Protein AF-0000000083947330 (afdb_homodimer)

Structure (mmCIF, N/CA/C/O backbone):
data_AF-0000000083947330-model_v1
#
loop_
_entity.id
_entity.type
_entity.pdbx_description
1 polymer Beta-D-glucuronidase
#
loop_
_atom_site.group_PDB
_atom_site.id
_atom_site.type_symbol
_atom_site.label_atom_id
_atom_site.label_alt_id
_atom_site.label_comp_id
_atom_site.label_asym_id
_atom_site.label_entity_id
_atom_site.label_seq_id
_atom_site.pdbx_PDB_ins_code
_atom_site.Cartn_x
_atom_site.Cartn_y
_atom_site.Cartn_z
_atom_site.occupancy
_atom_site.B_iso_or_equiv
_atom_site.auth_seq_id
_atom_site.auth_comp_id
_atom_site.auth_asym_id
_atom_site.auth_atom_id
_atom_site.pdbx_PDB_model_num
ATOM 1 N N . MET A 1 1 ? -3.326 -60.688 24.797 1 18.84 1 MET A N 1
ATOM 2 C CA . MET A 1 1 ? -1.908 -60.75 25.125 1 18.84 1 MET A CA 1
ATOM 3 C C . MET A 1 1 ? -1.189 -59.469 24.734 1 18.84 1 MET A C 1
ATOM 5 O O . MET A 1 1 ? -1.411 -58.938 23.641 1 18.84 1 MET A O 1
ATOM 9 N N . LYS A 1 2 ? -0.62 -58.656 25.75 1 20.23 2 LYS A N 1
ATOM 10 C CA . LYS A 1 2 ? -0.462 -57.312 26.219 1 20.23 2 LYS A CA 1
ATOM 11 C C . LYS A 1 2 ? 0.703 -56.594 25.516 1 20.23 2 LYS A C 1
ATOM 13 O O . LYS A 1 2 ? 1.86 -56.781 25.906 1 20.23 2 LYS A O 1
ATOM 18 N N . LYS A 1 3 ? 0.669 -56.75 24.125 1 22 3 LYS A N 1
ATOM 19 C CA . LYS A 1 3 ? 1.822 -56.656 23.234 1 22 3 LYS A CA 1
ATOM 20 C C . LYS A 1 3 ? 2.57 -55.344 23.406 1 22 3 LYS A C 1
ATOM 22 O O . LYS A 1 3 ? 1.976 -54.281 23.297 1 22 3 LYS A O 1
ATOM 27 N N . THR A 1 4 ? 3.66 -55.281 24.203 1 20.19 4 THR A N 1
ATOM 28 C CA . THR A 1 4 ? 4.625 -54.469 24.906 1 20.19 4 THR A CA 1
ATOM 29 C C . THR A 1 4 ? 5.375 -53.562 23.922 1 20.19 4 THR A C 1
ATOM 31 O O . THR A 1 4 ? 6.105 -54.062 23.062 1 20.19 4 THR A O 1
ATOM 34 N N . LEU A 1 5 ? 4.672 -52.438 23.422 1 19.94 5 LEU A N 1
ATOM 35 C CA . LEU A 1 5 ? 4.891 -51.531 22.297 1 19.94 5 LEU A CA 1
ATOM 36 C C . LEU A 1 5 ? 6.227 -50.812 22.438 1 19.94 5 LEU A C 1
ATOM 38 O O . LEU A 1 5 ? 6.449 -50.094 23.406 1 19.94 5 LEU A O 1
ATOM 42 N N . PHE A 1 6 ? 7.383 -51.5 22.094 1 19.72 6 PHE A N 1
ATOM 43 C CA . PHE A 1 6 ? 8.789 -51.25 22.359 1 19.72 6 PHE A CA 1
ATOM 44 C C . PHE A 1 6 ? 9.203 -49.875 21.828 1 19.72 6 PHE A C 1
ATOM 46 O O . PHE A 1 6 ? 9.078 -49.594 20.625 1 19.72 6 PHE A O 1
ATOM 53 N N . CYS A 1 7 ? 9.086 -48.719 22.625 1 18.44 7 CYS A N 1
ATOM 54 C CA . CYS A 1 7 ? 9.258 -47.281 22.625 1 18.44 7 CYS A CA 1
ATOM 55 C C . CYS A 1 7 ? 10.703 -46.906 22.312 1 18.44 7 CYS A C 1
ATOM 57 O O . CYS A 1 7 ? 11.531 -46.812 23.219 1 18.44 7 CYS A O 1
ATOM 59 N N . THR A 1 8 ? 11.336 -47.719 21.406 1 19.14 8 THR A N 1
ATOM 60 C CA . THR A 1 8 ? 12.781 -47.531 21.438 1 19.14 8 THR A CA 1
ATOM 61 C C . THR A 1 8 ? 13.148 -46.062 21.234 1 19.14 8 THR A C 1
ATOM 63 O O . THR A 1 8 ? 12.656 -45.438 20.312 1 19.14 8 THR A O 1
ATOM 66 N N . ALA A 1 9 ? 13.648 -45.375 22.25 1 19.67 9 ALA A N 1
ATOM 67 C CA . ALA A 1 9 ? 14.148 -44.062 22.688 1 19.67 9 ALA A CA 1
ATOM 68 C C . ALA A 1 9 ? 15.289 -43.594 21.797 1 19.67 9 ALA A C 1
ATOM 70 O O . ALA A 1 9 ? 16.391 -44.125 21.859 1 19.67 9 ALA A O 1
ATOM 71 N N . PHE A 1 10 ? 15.125 -43.594 20.469 1 18.97 10 PHE A N 1
ATOM 72 C CA . PHE A 1 10 ? 16.359 -43.25 19.781 1 18.97 10 PHE A CA 1
ATOM 73 C C . PHE A 1 10 ? 16.859 -41.875 20.219 1 18.97 10 PHE A C 1
ATOM 75 O O . PHE A 1 10 ? 16.125 -40.875 20.125 1 18.97 10 PHE A O 1
ATOM 82 N N . ALA A 1 11 ? 17.641 -41.781 21.328 1 19.36 11 ALA A N 1
ATOM 83 C CA . ALA A 1 11 ? 18.391 -40.688 21.969 1 19.36 11 ALA A CA 1
ATOM 84 C C . ALA A 1 11 ? 19.203 -39.906 20.953 1 19.36 11 ALA A C 1
ATOM 86 O O . ALA A 1 11 ? 20.188 -40.438 20.406 1 19.36 11 ALA A O 1
ATOM 87 N N . VAL A 1 12 ? 18.531 -39.344 20.047 1 19.61 12 VAL A N 1
ATOM 88 C CA . VAL A 1 12 ? 19.344 -38.562 19.094 1 19.61 12 VAL A CA 1
ATOM 89 C C . VAL A 1 12 ? 20.219 -37.594 19.844 1 19.61 12 VAL A C 1
ATOM 91 O O . VAL A 1 12 ? 19.734 -36.781 20.625 1 19.61 12 VAL A O 1
ATOM 94 N N . LEU A 1 13 ? 21.391 -38.031 20.219 1 19.86 13 LEU A N 1
ATOM 95 C CA . LEU A 1 13 ? 22.469 -37.281 20.875 1 19.86 13 LEU A CA 1
ATOM 96 C C . LEU A 1 13 ? 22.641 -35.906 20.234 1 19.86 13 LEU A C 1
ATOM 98 O O . LEU A 1 13 ? 22.766 -35.781 19.016 1 19.86 13 LEU A O 1
ATOM 102 N N . ALA A 1 14 ? 22.094 -34.875 20.828 1 20.58 14 ALA A N 1
ATOM 103 C CA . ALA A 1 14 ? 22.234 -33.438 20.75 1 20.58 14 ALA A CA 1
ATOM 104 C C . ALA A 1 14 ? 23.703 -33.031 20.812 1 20.58 14 ALA A C 1
ATOM 106 O O . ALA A 1 14 ? 24.297 -33.031 21.891 1 20.58 14 ALA A O 1
ATOM 107 N N . ALA A 1 15 ? 24.547 -33.531 19.906 1 20.03 15 ALA A N 1
ATOM 108 C CA . ALA A 1 15 ? 25.906 -33.031 20.062 1 20.03 15 ALA A CA 1
ATOM 109 C C . ALA A 1 15 ? 25.969 -31.516 20.141 1 20.03 15 ALA A C 1
ATOM 111 O O . ALA A 1 15 ? 25.203 -30.828 19.453 1 20.03 15 ALA A O 1
ATOM 112 N N . SER A 1 16 ? 26.359 -31.062 21.297 1 21.28 16 SER A N 1
ATOM 113 C CA . SER A 1 16 ? 26.75 -29.734 21.734 1 21.28 16 SER A CA 1
ATOM 114 C C . SER A 1 16 ? 27.594 -29.031 20.688 1 21.28 16 SER A C 1
ATOM 116 O O . SER A 1 16 ? 28.594 -29.578 20.203 1 21.28 16 SER A O 1
ATOM 118 N N . ALA A 1 17 ? 27 -28.297 19.922 1 25.09 17 ALA A N 1
ATOM 119 C CA . ALA A 1 17 ? 27.75 -27.547 18.922 1 25.09 17 ALA A CA 1
ATOM 120 C C . ALA A 1 17 ? 28.891 -26.75 19.562 1 25.09 17 ALA A C 1
ATOM 122 O O . ALA A 1 17 ? 28.656 -25.953 20.484 1 25.09 17 ALA A O 1
ATOM 123 N N . ALA A 1 18 ? 30.047 -27.312 19.625 1 25.55 18 ALA A N 1
ATOM 124 C CA . ALA A 1 18 ? 31.312 -26.719 20.047 1 25.55 18 ALA A CA 1
ATOM 125 C C . ALA A 1 18 ? 31.422 -25.266 19.578 1 25.55 18 ALA A C 1
ATOM 127 O O . ALA A 1 18 ? 30.984 -24.922 18.469 1 25.55 18 ALA A O 1
ATOM 128 N N . ALA A 1 19 ? 31.594 -24.375 20.406 1 28.39 19 ALA A N 1
ATOM 129 C CA . ALA A 1 19 ? 31.953 -22.969 20.312 1 28.39 19 ALA A CA 1
ATOM 130 C C . ALA A 1 19 ? 33.031 -22.75 19.234 1 28.39 19 ALA A C 1
ATOM 132 O O . ALA A 1 19 ? 34.219 -23.031 19.469 1 28.39 19 ALA A O 1
ATOM 133 N N . GLY A 1 20 ? 32.719 -23.172 18.047 1 24.25 20 GLY A N 1
ATOM 134 C CA . GLY A 1 20 ? 33.812 -23.094 17.109 1 24.25 20 GLY A CA 1
ATOM 135 C C . GLY A 1 20 ? 34.5 -21.734 17.109 1 24.25 20 GLY A C 1
ATOM 136 O O . GLY A 1 20 ? 33.844 -20.703 17.281 1 24.25 20 GLY A O 1
ATOM 137 N N . ALA A 1 21 ? 35.75 -21.75 17.438 1 29.7 21 ALA A N 1
ATOM 138 C CA . ALA A 1 21 ? 36.625 -20.609 17.234 1 29.7 21 ALA A CA 1
ATOM 139 C C . ALA A 1 21 ? 36.281 -19.859 15.953 1 29.7 21 ALA A C 1
ATOM 141 O O . ALA A 1 21 ? 35.938 -20.469 14.945 1 29.7 21 ALA A O 1
ATOM 142 N N . THR A 1 22 ? 35.844 -18.609 16.125 1 33.69 22 THR A N 1
ATOM 143 C CA . THR A 1 22 ? 35.719 -17.781 14.938 1 33.69 22 THR A CA 1
ATOM 144 C C . THR A 1 22 ? 36.719 -18.188 13.875 1 33.69 22 THR A C 1
ATOM 146 O O . THR A 1 22 ? 37.938 -18.234 14.148 1 33.69 22 THR A O 1
ATOM 149 N N . PRO A 1 23 ? 36.469 -19.109 13.117 1 35.53 23 PRO A N 1
ATOM 150 C CA . PRO A 1 23 ? 37.594 -19.453 12.219 1 35.53 23 PRO A CA 1
ATOM 151 C C . PRO A 1 23 ? 38.531 -18.266 11.969 1 35.53 23 PRO A C 1
ATOM 153 O O . PRO A 1 23 ? 38.094 -17.125 11.945 1 35.53 23 PRO A O 1
ATOM 156 N N . ALA A 1 24 ? 39.75 -18.328 12.289 1 40.69 24 ALA A N 1
ATOM 157 C CA . ALA A 1 24 ? 40.75 -17.359 11.922 1 40.69 24 ALA A CA 1
ATOM 158 C C . ALA A 1 24 ? 40.5 -16.781 10.531 1 40.69 24 ALA A C 1
ATOM 160 O O . ALA A 1 24 ? 40.5 -17.531 9.539 1 40.69 24 ALA A O 1
ATOM 161 N N . THR A 1 25 ? 39.656 -15.734 10.383 1 54.81 25 THR A N 1
ATOM 162 C CA . THR A 1 25 ? 39.344 -15.086 9.125 1 54.81 25 THR A CA 1
ATOM 163 C C . THR A 1 25 ? 40.531 -15.062 8.18 1 54.81 25 THR A C 1
ATOM 165 O O . THR A 1 25 ? 41.594 -14.586 8.555 1 54.81 25 THR A O 1
ATOM 168 N N . LYS A 1 26 ? 40.594 -15.844 7.191 1 73.25 26 LYS A N 1
ATOM 169 C CA . LYS A 1 26 ? 41.594 -15.82 6.113 1 73.25 26 LYS A CA 1
ATOM 170 C C . LYS A 1 26 ? 41.906 -14.383 5.695 1 73.25 26 LYS A C 1
ATOM 172 O O . LYS A 1 26 ? 41 -13.555 5.574 1 73.25 26 LYS A O 1
ATOM 177 N N . THR A 1 27 ? 43.125 -14.164 5.742 1 87.19 27 THR A N 1
ATOM 178 C CA . THR A 1 27 ? 43.562 -12.836 5.34 1 87.19 27 THR A CA 1
ATOM 179 C C . THR A 1 27 ? 43.188 -12.547 3.895 1 87.19 27 THR A C 1
ATOM 181 O O . THR A 1 27 ? 43.375 -13.375 3.01 1 87.19 27 THR A O 1
ATOM 184 N N . LYS A 1 28 ? 42.406 -11.555 3.715 1 90.94 28 LYS A N 1
ATOM 185 C CA . LYS A 1 28 ? 42.094 -11.031 2.393 1 90.94 28 LYS A CA 1
ATOM 186 C C . LYS A 1 28 ? 42.688 -9.648 2.186 1 90.94 28 LYS A C 1
ATOM 188 O O . LYS A 1 28 ? 42.75 -8.836 3.115 1 90.94 28 LYS A O 1
ATOM 193 N N . VAL A 1 29 ? 43.281 -9.477 1.03 1 94.69 29 VAL A N 1
ATOM 194 C CA . VAL A 1 29 ? 43.688 -8.156 0.576 1 94.69 29 VAL A CA 1
ATOM 195 C C . VAL A 1 29 ? 42.938 -7.781 -0.698 1 94.69 29 VAL A C 1
ATOM 197 O O . VAL A 1 29 ? 43.125 -8.422 -1.739 1 94.69 29 VAL A O 1
ATOM 200 N N . GLN A 1 30 ? 42.094 -6.816 -0.599 1 95.69 30 GLN A N 1
ATOM 201 C CA . GLN A 1 30 ? 41.188 -6.426 -1.688 1 95.69 30 GLN A CA 1
ATOM 202 C C . GLN A 1 30 ? 41.188 -4.914 -1.875 1 95.69 30 GLN A C 1
ATOM 204 O O . GLN A 1 30 ? 41.469 -4.164 -0.935 1 95.69 30 GLN A O 1
ATOM 209 N N . PRO A 1 31 ? 41 -4.477 -3.186 1 96.81 31 PRO A N 1
ATOM 210 C CA . PRO A 1 31 ? 40.781 -3.033 -3.318 1 96.81 31 PRO A CA 1
ATOM 211 C C . PRO A 1 31 ? 39.531 -2.555 -2.57 1 96.81 31 PRO A C 1
ATOM 213 O O . PRO A 1 31 ? 38.531 -3.271 -2.514 1 96.81 31 PRO A O 1
ATOM 216 N N . ARG A 1 32 ? 39.531 -1.398 -2.072 1 96.38 32 ARG A N 1
ATOM 217 C CA . ARG A 1 32 ? 38.375 -0.852 -1.379 1 96.38 32 ARG A CA 1
ATOM 218 C C . ARG A 1 32 ? 37.25 -0.5 -2.363 1 96.38 32 ARG A C 1
ATOM 220 O O . ARG A 1 32 ? 36.094 -0.613 -2.037 1 96.38 32 ARG A O 1
ATOM 227 N N . MET A 1 33 ? 37.719 -0.001 -3.555 1 96.88 33 MET A N 1
ATOM 228 C CA . MET A 1 33 ? 36.75 0.355 -4.605 1 96.88 33 MET A CA 1
ATOM 229 C C . MET A 1 33 ? 37.031 -0.436 -5.879 1 96.88 33 MET A C 1
ATOM 231 O O . MET A 1 33 ? 38.156 -0.875 -6.109 1 96.88 33 MET A O 1
ATOM 235 N N . ASN A 1 34 ? 36 -0.547 -6.715 1 96.94 34 ASN A N 1
ATOM 236 C CA . ASN A 1 34 ? 36.219 -1.199 -8 1 96.94 34 ASN A CA 1
ATOM 237 C C . ASN A 1 34 ? 37.094 -0.361 -8.914 1 96.94 34 ASN A C 1
ATOM 239 O O . ASN A 1 34 ? 37.781 -0.898 -9.797 1 96.94 34 ASN A O 1
ATOM 243 N N . TYR A 1 35 ? 37.094 0.939 -8.688 1 97.44 35 TYR A N 1
ATOM 244 C CA . TYR A 1 35 ? 38.062 1.835 -9.305 1 97.44 35 TYR A CA 1
ATOM 245 C C . TYR A 1 35 ? 38.156 3.146 -8.531 1 97.44 35 TYR A C 1
ATOM 247 O O . TYR A 1 35 ? 37.281 3.471 -7.734 1 97.44 35 TYR A O 1
ATOM 255 N N . PHE A 1 36 ? 39.312 3.838 -8.688 1 97.25 36 PHE A N 1
ATOM 256 C CA . PHE A 1 36 ? 39.531 5.141 -8.078 1 97.25 36 PHE A CA 1
ATOM 257 C C . PHE A 1 36 ? 39.625 6.227 -9.141 1 97.25 36 PHE A C 1
ATOM 259 O O . PHE A 1 36 ? 40.031 5.953 -10.281 1 97.25 36 PHE A O 1
ATOM 266 N N . THR A 1 37 ? 39.219 7.41 -8.781 1 95.44 37 THR A N 1
ATOM 267 C CA . THR A 1 37 ? 39.312 8.562 -9.672 1 95.44 37 THR A CA 1
ATOM 268 C C . THR A 1 37 ? 40.031 9.719 -8.977 1 95.44 37 THR A C 1
ATOM 270 O O . THR A 1 37 ? 40.406 9.617 -7.809 1 95.44 37 THR A O 1
ATOM 273 N N . GLU A 1 38 ? 40.156 10.758 -9.688 1 91.69 38 GLU A N 1
ATOM 274 C CA . GLU A 1 38 ? 40.812 11.938 -9.141 1 91.69 38 GLU A CA 1
ATOM 275 C C . GLU A 1 38 ? 40 12.57 -8.031 1 91.69 38 GLU A C 1
ATOM 277 O O . GLU A 1 38 ? 40.5 13.359 -7.238 1 91.69 38 GLU A O 1
ATOM 282 N N . ARG A 1 39 ? 38.812 12.195 -7.879 1 88.62 39 ARG A N 1
ATOM 283 C CA . ARG A 1 39 ? 37.938 12.719 -6.828 1 88.62 39 ARG A CA 1
ATOM 284 C C . ARG A 1 39 ? 38.188 12.008 -5.5 1 88.62 39 ARG A C 1
ATOM 286 O O . ARG A 1 39 ? 37.812 12.5 -4.441 1 88.62 39 ARG A O 1
ATOM 293 N N . ASP A 1 40 ? 38.781 10.852 -5.359 1 86.56 40 ASP A N 1
ATOM 294 C CA . ASP A 1 40 ? 39.062 10.078 -4.152 1 86.56 40 ASP A CA 1
ATOM 295 C C . ASP A 1 40 ? 40.312 10.562 -3.461 1 86.56 40 ASP A C 1
ATOM 297 O O . ASP A 1 40 ? 40.562 10.242 -2.291 1 86.56 40 ASP A O 1
ATOM 301 N N . SER A 1 41 ? 41.062 11.453 -3.754 1 82.56 41 SER A N 1
ATOM 302 C CA . SER A 1 41 ? 42.344 11.977 -3.252 1 82.56 41 SER A CA 1
ATOM 303 C C . SER A 1 41 ? 43.312 10.844 -2.949 1 82.56 41 SER A C 1
ATOM 305 O O . SER A 1 41 ? 44.531 11.039 -3.018 1 82.56 41 SER A O 1
ATOM 307 N N . VAL A 1 42 ? 42.781 9.641 -2.477 1 93.31 42 VAL A N 1
ATOM 308 C CA . VAL A 1 42 ? 43.656 8.508 -2.141 1 93.31 42 VAL A CA 1
ATOM 309 C C . VAL A 1 42 ? 43.094 7.23 -2.762 1 93.31 42 VAL A C 1
ATOM 311 O O . VAL A 1 42 ? 41.906 7.172 -3.1 1 93.31 42 VAL A O 1
ATOM 314 N N . ALA A 1 43 ? 43.969 6.258 -2.992 1 96.06 43 ALA A N 1
ATOM 315 C CA . ALA A 1 43 ? 43.594 4.867 -3.215 1 96.06 43 ALA A CA 1
ATOM 316 C C . ALA A 1 43 ? 43.625 4.074 -1.911 1 96.06 43 ALA A C 1
ATOM 318 O O . ALA A 1 43 ? 44.281 4.473 -0.95 1 96.06 43 ALA A O 1
ATOM 319 N N . SER A 1 44 ? 42.875 3.018 -1.862 1 96.06 44 SER A N 1
ATOM 320 C CA . SER A 1 44 ? 42.781 2.295 -0.599 1 96.06 44 SER A CA 1
ATOM 321 C C . SER A 1 44 ? 42.625 0.795 -0.831 1 96.06 44 SER A C 1
ATOM 323 O O . SER A 1 44 ? 42.125 0.374 -1.867 1 96.06 44 SER A O 1
ATOM 325 N N . VAL A 1 45 ? 43.125 -0 0.117 1 96.44 45 VAL A N 1
ATOM 326 C CA . VAL A 1 45 ? 43 -1.455 0.12 1 96.44 45 VAL A CA 1
ATOM 327 C C . VAL A 1 45 ? 42.406 -1.925 1.448 1 96.44 45 VAL A C 1
ATOM 329 O O . VAL A 1 45 ? 42.625 -1.277 2.482 1 96.44 45 VAL A O 1
ATOM 332 N N . ILE A 1 46 ? 41.656 -2.967 1.406 1 96.38 46 ILE A N 1
ATOM 333 C CA . ILE A 1 46 ? 41.125 -3.656 2.57 1 96.38 46 ILE A CA 1
ATOM 334 C C . ILE A 1 46 ? 42.031 -4.812 2.961 1 96.38 46 ILE A C 1
ATOM 336 O O . ILE A 1 46 ? 42.344 -5.664 2.129 1 96.38 46 ILE A O 1
ATOM 340 N N . ILE A 1 47 ? 42.469 -4.852 4.133 1 94.94 47 ILE A N 1
ATOM 341 C CA . ILE A 1 47 ? 43.25 -5.961 4.648 1 94.94 47 ILE A CA 1
ATOM 342 C C . ILE A 1 47 ? 42.594 -6.535 5.898 1 94.94 47 ILE A C 1
ATOM 344 O O . ILE A 1 47 ? 42.469 -5.848 6.914 1 94.94 47 ILE A O 1
ATOM 348 N N . THR A 1 48 ? 42.188 -7.762 5.754 1 91.88 48 THR A N 1
ATOM 349 C CA . THR A 1 48 ? 41.562 -8.406 6.891 1 91.88 48 THR A CA 1
ATOM 350 C C . THR A 1 48 ? 42.562 -9.211 7.703 1 91.88 48 THR A C 1
ATOM 352 O O . THR A 1 48 ? 43.719 -9.375 7.285 1 91.88 48 THR A O 1
ATOM 355 N N . GLY A 1 49 ? 42.219 -9.641 8.844 1 81.81 49 GLY A N 1
ATOM 356 C CA . GLY A 1 49 ? 43.125 -10.391 9.711 1 81.81 49 GLY A CA 1
ATOM 357 C C . GLY A 1 49 ? 43.781 -9.523 10.758 1 81.81 49 GLY A C 1
ATOM 358 O O . GLY A 1 49 ? 43.531 -8.32 10.844 1 81.81 49 GLY A O 1
ATOM 359 N N . SER A 1 50 ? 44.656 -10.109 11.555 1 79.25 50 SER A N 1
ATOM 360 C CA . SER A 1 50 ? 45.25 -9.43 12.711 1 79.25 50 SER A CA 1
ATOM 361 C C . SER A 1 50 ? 46.594 -8.828 12.383 1 79.25 50 SER A C 1
ATOM 363 O O . SER A 1 50 ? 47.094 -7.945 13.094 1 79.25 50 SER A O 1
ATOM 365 N N . GLU A 1 51 ? 47.188 -9.195 11.281 1 80.88 51 GLU A N 1
ATOM 366 C CA . GLU A 1 51 ? 48.531 -8.742 10.977 1 80.88 51 GLU A CA 1
ATOM 367 C C . GLU A 1 51 ? 48.5 -7.441 10.18 1 80.88 51 GLU A C 1
ATOM 369 O O . GLU A 1 51 ? 47.656 -7.258 9.305 1 80.88 51 GLU A O 1
ATOM 374 N N . ALA A 1 52 ? 49.375 -6.578 10.531 1 86.12 52 ALA A N 1
ATOM 375 C CA . ALA A 1 52 ? 49.562 -5.336 9.773 1 86.12 52 ALA A CA 1
ATOM 376 C C . ALA A 1 52 ? 50.312 -5.586 8.469 1 86.12 52 ALA A C 1
ATOM 378 O O . ALA A 1 52 ? 51.094 -6.531 8.367 1 86.12 52 ALA A O 1
ATOM 379 N N . PRO A 1 53 ? 50.031 -4.738 7.527 1 91.75 53 PRO A N 1
ATOM 380 C CA . PRO A 1 53 ? 50.75 -4.91 6.277 1 91.75 53 PRO A CA 1
ATOM 381 C C . PRO A 1 53 ? 52.25 -4.559 6.418 1 91.75 53 PRO A C 1
ATOM 383 O O . PRO A 1 53 ? 52.594 -3.623 7.145 1 91.75 53 PRO A O 1
ATOM 386 N N . GLY A 1 54 ? 53.094 -5.293 5.754 1 89.19 54 GLY A N 1
ATOM 387 C CA . GLY A 1 54 ? 54.531 -5.012 5.656 1 89.19 54 GLY A CA 1
ATOM 388 C C . GLY A 1 54 ? 54.875 -4.25 4.398 1 89.19 54 GLY A C 1
ATOM 389 O O . GLY A 1 54 ? 54.281 -3.221 4.09 1 89.19 54 GLY A O 1
ATOM 390 N N . ARG A 1 55 ? 55.781 -4.902 3.689 1 89.56 55 ARG A N 1
ATOM 391 C CA . ARG A 1 55 ? 56.281 -4.281 2.471 1 89.56 55 ARG A CA 1
ATOM 392 C C . ARG A 1 55 ? 55.25 -4.305 1.364 1 89.56 55 ARG A C 1
ATOM 394 O O . ARG A 1 55 ? 54.656 -5.355 1.068 1 89.56 55 ARG A O 1
ATOM 401 N N . ALA A 1 56 ? 54.938 -3.135 0.845 1 94.88 56 ALA A N 1
ATOM 402 C CA . ALA A 1 56 ? 54.031 -2.994 -0.296 1 94.88 56 ALA A CA 1
ATOM 403 C C . ALA A 1 56 ? 54.75 -2.363 -1.486 1 94.88 56 ALA A C 1
ATOM 405 O O . ALA A 1 56 ? 55.469 -1.367 -1.333 1 94.88 56 ALA A O 1
ATOM 406 N N . VAL A 1 57 ? 54.625 -3.006 -2.676 1 94.56 57 VAL A N 1
ATOM 407 C CA . VAL A 1 57 ? 55.312 -2.51 -3.871 1 94.56 57 VAL A CA 1
ATOM 408 C C . VAL A 1 57 ? 54.406 -2.66 -5.082 1 94.56 57 VAL A C 1
ATOM 410 O O . VAL A 1 57 ? 53.625 -3.629 -5.18 1 94.56 57 VAL A O 1
ATOM 413 N N . LEU A 1 58 ? 54.438 -1.655 -5.957 1 95.06 58 LEU A N 1
ATOM 414 C CA . LEU A 1 58 ? 53.75 -1.8 -7.238 1 95.06 58 LEU A CA 1
ATOM 415 C C . LEU A 1 58 ? 54.562 -2.691 -8.18 1 95.06 58 LEU A C 1
ATOM 417 O O . LEU A 1 58 ? 55.781 -2.621 -8.219 1 95.06 58 LEU A O 1
ATOM 421 N N . GLU A 1 59 ? 53.844 -3.455 -8.844 1 92.38 59 GLU A N 1
ATOM 422 C CA . GLU A 1 59 ? 54.5 -4.289 -9.836 1 92.38 59 GLU A CA 1
ATOM 423 C C . GLU A 1 59 ? 55.312 -3.441 -10.812 1 92.38 59 GLU A C 1
ATOM 425 O O . GLU A 1 59 ? 54.812 -2.471 -11.367 1 92.38 59 GLU A O 1
ATOM 430 N N . GLY A 1 60 ? 56.625 -3.83 -11.086 1 86.44 60 GLY A N 1
ATOM 431 C CA . GLY A 1 60 ? 57.5 -3.111 -11.969 1 86.44 60 GLY A CA 1
ATOM 432 C C . GLY A 1 60 ? 58.344 -2.066 -11.25 1 86.44 60 GLY A C 1
ATOM 433 O O . GLY A 1 60 ? 59.219 -1.452 -11.852 1 86.44 60 GLY A O 1
ATOM 434 N N . SER A 1 61 ? 57.969 -1.789 -10.094 1 86.12 61 SER A N 1
ATOM 435 C CA . SER A 1 61 ? 58.75 -0.865 -9.281 1 86.12 61 SER A CA 1
ATOM 436 C C . SER A 1 61 ? 59.344 -1.568 -8.062 1 86.12 61 SER A C 1
ATOM 438 O O . SER A 1 61 ? 58.781 -2.529 -7.551 1 86.12 61 SER A O 1
ATOM 440 N N . ASP A 1 62 ? 60.562 -1.224 -7.664 1 83.5 62 ASP A N 1
ATOM 441 C CA . ASP A 1 62 ? 61.188 -1.775 -6.461 1 83.5 62 ASP A CA 1
ATOM 442 C C . ASP A 1 62 ? 61.062 -0.81 -5.285 1 83.5 62 ASP A C 1
ATOM 444 O O . ASP A 1 62 ? 61.469 -1.132 -4.164 1 83.5 62 ASP A O 1
ATOM 448 N N . ALA A 1 63 ? 60.438 0.26 -5.543 1 90 63 ALA A N 1
ATOM 449 C CA . ALA A 1 63 ? 60.312 1.25 -4.477 1 90 63 ALA A CA 1
ATOM 450 C C . ALA A 1 63 ? 59.156 0.896 -3.547 1 90 63 ALA A C 1
ATOM 452 O O . ALA A 1 63 ? 58 0.759 -3.99 1 90 63 ALA A O 1
ATOM 453 N N . PRO A 1 64 ? 59.5 0.709 -2.281 1 92.12 64 PRO A N 1
ATOM 454 C CA . PRO A 1 64 ? 58.406 0.4 -1.342 1 92.12 64 PRO A CA 1
ATOM 455 C C . PRO A 1 64 ? 57.469 1.571 -1.14 1 92.12 64 PRO A C 1
ATOM 457 O O . PRO A 1 64 ? 57.875 2.729 -1.147 1 92.12 64 PRO A O 1
ATOM 460 N N . LEU A 1 65 ? 56.219 1.237 -1.051 1 93.38 65 LEU A N 1
ATOM 461 C CA . LEU A 1 65 ? 55.156 2.211 -0.748 1 93.38 65 LEU A CA 1
ATOM 462 C C . LEU A 1 65 ? 54.688 2.07 0.695 1 93.38 65 LEU A C 1
ATOM 464 O O . LEU A 1 65 ? 54.594 0.956 1.21 1 93.38 65 LEU A O 1
ATOM 468 N N . GLU A 1 66 ? 54.5 3.197 1.33 1 89.88 66 GLU A N 1
ATOM 469 C CA . GLU A 1 66 ? 53.938 3.191 2.678 1 89.88 66 GLU A CA 1
ATOM 470 C C . GLU A 1 66 ? 52.406 3.16 2.637 1 89.88 66 GLU A C 1
ATOM 472 O O . GLU A 1 66 ? 51.781 4.035 2.035 1 89.88 66 GLU A O 1
ATOM 477 N N . LEU A 1 67 ? 51.875 2.123 3.229 1 94.44 67 LEU A N 1
ATOM 478 C CA . LEU A 1 67 ? 50.438 2.057 3.418 1 94.44 67 LEU A CA 1
ATOM 479 C C . LEU A 1 67 ? 50.031 2.67 4.754 1 94.44 67 LEU A C 1
ATOM 481 O O . LEU A 1 67 ? 50.5 2.25 5.805 1 94.44 67 LEU A O 1
ATOM 485 N N . THR A 1 68 ? 49.125 3.652 4.695 1 93.75 68 THR A N 1
ATOM 486 C CA . THR A 1 68 ? 48.688 4.336 5.902 1 93.75 68 THR A CA 1
ATOM 487 C C . THR A 1 68 ? 47.344 3.789 6.359 1 93.75 68 THR A C 1
ATOM 489 O O . THR A 1 68 ? 46.375 3.744 5.574 1 93.75 68 THR A O 1
ATOM 492 N N . ARG A 1 69 ? 47.281 3.414 7.578 1 93.12 69 ARG A N 1
ATOM 493 C CA . ARG A 1 69 ? 46 2.934 8.109 1 93.12 69 ARG A CA 1
ATOM 494 C C . ARG A 1 69 ? 45 4.066 8.219 1 93.12 69 ARG A C 1
ATOM 496 O O . ARG A 1 69 ? 45.281 5.113 8.805 1 93.12 69 ARG A O 1
ATOM 503 N N . SER A 1 70 ? 43.875 3.881 7.684 1 90.88 70 SER A N 1
ATOM 504 C CA . SER A 1 70 ? 42.812 4.895 7.691 1 90.88 70 SER A CA 1
ATOM 505 C C . SER A 1 70 ? 41.531 4.355 8.312 1 90.88 70 SER A C 1
ATOM 507 O O . SER A 1 70 ? 40.531 5.086 8.445 1 90.88 70 SER A O 1
ATOM 509 N N . GLY A 1 71 ? 41.5 3.207 8.68 1 87.62 71 GLY A N 1
ATOM 510 C CA . GLY A 1 71 ? 40.375 2.537 9.328 1 87.62 71 GLY A CA 1
ATOM 511 C C . GLY A 1 71 ? 40.75 1.173 9.883 1 87.62 71 GLY A C 1
ATOM 512 O O . GLY A 1 71 ? 41.906 0.761 9.82 1 87.62 71 GLY A O 1
ATOM 513 N N . ARG A 1 72 ? 39.688 0.573 10.406 1 85.56 72 ARG A N 1
ATOM 514 C CA . ARG A 1 72 ? 39.938 -0.719 11.039 1 85.56 72 ARG A CA 1
ATOM 515 C C . ARG A 1 72 ? 40.594 -1.688 10.047 1 85.56 72 ARG A C 1
ATOM 517 O O . ARG A 1 72 ? 41.531 -2.408 10.398 1 85.56 72 ARG A O 1
ATOM 524 N N . LEU A 1 73 ? 40.062 -1.708 8.789 1 92.75 73 LEU A N 1
ATOM 525 C CA . LEU A 1 73 ? 40.562 -2.66 7.793 1 92.75 73 LEU A CA 1
ATOM 526 C C . LEU A 1 73 ? 41.125 -1.936 6.582 1 92.75 73 LEU A C 1
ATOM 528 O O . LEU A 1 73 ? 41.594 -2.572 5.641 1 92.75 73 LEU A O 1
ATOM 532 N N . THR A 1 74 ? 41.125 -0.618 6.633 1 94.5 74 THR A N 1
ATOM 533 C CA . THR A 1 74 ? 41.406 0.15 5.43 1 94.5 74 THR A CA 1
ATOM 534 C C . THR A 1 74 ? 42.812 0.775 5.523 1 94.5 74 THR A C 1
ATOM 536 O O . THR A 1 74 ? 43.125 1.416 6.523 1 94.5 74 THR A O 1
ATOM 539 N N . TYR A 1 75 ? 43.594 0.608 4.52 1 95.38 75 TYR A N 1
ATOM 540 C CA . TYR A 1 75 ? 44.906 1.228 4.352 1 95.38 75 TYR A CA 1
ATOM 541 C C . TYR A 1 75 ? 44.938 2.045 3.066 1 95.38 75 TYR A C 1
ATOM 543 O O . TYR A 1 75 ? 44.406 1.631 2.037 1 95.38 75 TYR A O 1
ATOM 551 N N . THR A 1 76 ? 45.594 3.189 3.127 1 96.38 76 THR A N 1
ATOM 552 C CA . THR A 1 76 ? 45.562 4.102 1.991 1 96.38 76 THR A CA 1
ATOM 553 C C . THR A 1 76 ? 46.938 4.328 1.439 1 96.38 76 THR A C 1
ATOM 555 O O . THR A 1 76 ? 47.938 4.098 2.135 1 96.38 76 THR A O 1
ATOM 558 N N . LEU A 1 77 ? 47.062 4.695 0.198 1 95 77 LEU A N 1
ATOM 559 C CA . LEU A 1 77 ? 48.219 5.191 -0.508 1 95 77 LEU A CA 1
ATOM 560 C C . LEU A 1 77 ? 47.875 6.363 -1.412 1 95 77 LEU A C 1
ATOM 562 O O . LEU A 1 77 ? 46.719 6.492 -1.838 1 95 77 LEU A O 1
ATOM 566 N N . PRO A 1 78 ? 48.719 7.254 -1.671 1 93.56 78 PRO A N 1
ATOM 567 C CA . PRO A 1 78 ? 48.406 8.383 -2.551 1 93.56 78 PRO A CA 1
ATOM 568 C C . PRO A 1 78 ? 47.969 7.934 -3.947 1 93.56 78 PRO A C 1
ATOM 570 O O . PRO A 1 78 ? 48.625 7.09 -4.559 1 93.56 78 PRO A O 1
ATOM 573 N N . LEU A 1 79 ? 46.969 8.484 -4.434 1 95.44 79 LEU A N 1
ATOM 574 C CA . LEU A 1 79 ? 46.438 8.117 -5.742 1 95.44 79 LEU A CA 1
ATOM 575 C C . LEU A 1 79 ? 47.469 8.375 -6.836 1 95.44 79 LEU A C 1
ATOM 577 O O . LEU A 1 79 ? 47.5 7.648 -7.832 1 95.44 79 LEU A O 1
ATOM 581 N N . ALA A 1 80 ? 48.281 9.328 -6.656 1 91.69 80 ALA A N 1
ATOM 582 C CA . ALA A 1 80 ? 49.281 9.758 -7.641 1 91.69 80 ALA A CA 1
ATOM 583 C C . ALA A 1 80 ? 50.281 8.656 -7.922 1 91.69 80 ALA A C 1
ATOM 585 O O . ALA A 1 80 ? 50.969 8.68 -8.945 1 91.69 80 ALA A O 1
ATOM 586 N N . THR A 1 81 ? 50.375 7.723 -7.066 1 92.69 81 THR A N 1
ATOM 587 C CA . THR A 1 81 ? 51.312 6.633 -7.246 1 92.69 81 THR A CA 1
ATOM 588 C C . THR A 1 81 ? 50.844 5.66 -8.312 1 92.69 81 THR A C 1
ATOM 590 O O . THR A 1 81 ? 51.625 4.855 -8.836 1 92.69 81 THR A O 1
ATOM 593 N N . LEU A 1 82 ? 49.562 5.66 -8.555 1 95.25 82 LEU A N 1
ATOM 594 C CA . LEU A 1 82 ? 48.969 4.742 -9.516 1 95.25 82 LEU A CA 1
ATOM 595 C C . LEU A 1 82 ? 48.938 5.352 -10.914 1 95.25 82 LEU A C 1
ATOM 597 O O . LEU A 1 82 ? 48.688 6.547 -11.078 1 95.25 82 LEU A O 1
ATOM 601 N N . ARG A 1 83 ? 49.281 4.602 -11.859 1 94.25 83 ARG A N 1
ATOM 602 C CA . ARG A 1 83 ? 49.094 5.008 -13.25 1 94.25 83 ARG A CA 1
ATOM 603 C C . ARG A 1 83 ? 47.625 4.855 -13.664 1 94.25 83 ARG A C 1
ATOM 605 O O . ARG A 1 83 ? 46.844 4.168 -13 1 94.25 83 ARG A O 1
ATOM 612 N N . GLN A 1 84 ? 47.25 5.488 -14.758 1 95.5 84 GLN A N 1
ATOM 613 C CA . GLN A 1 84 ? 45.938 5.285 -15.312 1 95.5 84 GLN A CA 1
ATOM 614 C C . GLN A 1 84 ? 45.75 3.84 -15.766 1 95.5 84 GLN A C 1
ATOM 616 O O . GLN A 1 84 ? 46.625 3.25 -16.375 1 95.5 84 GLN A O 1
ATOM 621 N N . GLY A 1 85 ? 44.562 3.312 -15.391 1 94.81 85 GLY A N 1
ATOM 622 C CA . GLY A 1 85 ? 44.281 1.916 -15.695 1 94.81 85 GLY A CA 1
ATOM 623 C C . GLY A 1 85 ? 44.562 0.983 -14.539 1 94.81 85 GLY A C 1
ATOM 624 O O . GLY A 1 85 ? 44.438 1.372 -13.375 1 94.81 85 GLY A O 1
ATOM 625 N N . ASP A 1 86 ? 44.938 -0.233 -14.891 1 95.5 86 ASP A N 1
ATOM 626 C CA . ASP A 1 86 ? 45.125 -1.271 -13.883 1 95.5 86 ASP A CA 1
ATOM 627 C C . ASP A 1 86 ? 46.562 -1.233 -13.328 1 95.5 86 ASP A C 1
ATOM 629 O O . ASP A 1 86 ? 47.5 -1.09 -14.086 1 95.5 86 ASP A O 1
ATOM 633 N N . ASN A 1 87 ? 46.656 -1.271 -12.055 1 96.31 87 ASN A N 1
ATOM 634 C CA . ASN A 1 87 ? 47.906 -1.411 -11.305 1 96.31 87 ASN A CA 1
ATOM 635 C C . ASN A 1 87 ? 47.875 -2.648 -10.414 1 96.31 87 ASN A C 1
ATOM 637 O O . ASN A 1 87 ? 46.844 -2.992 -9.844 1 96.31 87 ASN A O 1
ATOM 641 N N . THR A 1 88 ? 48.969 -3.328 -10.359 1 96.94 88 THR A N 1
ATOM 642 C CA . THR A 1 88 ? 49.062 -4.445 -9.43 1 96.94 88 THR A CA 1
ATOM 643 C C . THR A 1 88 ? 49.938 -4.082 -8.234 1 96.94 88 THR A C 1
ATOM 645 O O . THR A 1 88 ? 51.125 -3.779 -8.398 1 96.94 88 THR A O 1
ATOM 648 N N . LEU A 1 89 ? 49.375 -4.07 -7.125 1 96.31 89 LEU A N 1
ATOM 649 C CA . LEU A 1 89 ? 50.062 -3.826 -5.867 1 96.31 89 LEU A CA 1
ATOM 650 C C . LEU A 1 89 ? 50.344 -5.137 -5.137 1 96.31 89 LEU A C 1
ATOM 652 O O . LEU A 1 89 ? 49.438 -5.914 -4.875 1 96.31 89 LEU A O 1
ATOM 656 N N . ASN A 1 90 ? 51.594 -5.418 -4.828 1 96 90 ASN A N 1
ATOM 657 C CA . ASN A 1 90 ? 51.969 -6.555 -4 1 96 90 ASN A CA 1
ATOM 658 C C . ASN A 1 90 ? 52.188 -6.145 -2.547 1 96 90 ASN A C 1
ATOM 660 O O . ASN A 1 90 ? 53.031 -5.297 -2.254 1 96 90 ASN A O 1
ATOM 664 N N . VAL A 1 91 ? 51.438 -6.734 -1.684 1 95.5 91 VAL A N 1
ATOM 665 C CA . VAL A 1 91 ? 51.5 -6.387 -0.266 1 95.5 91 VAL A CA 1
ATOM 666 C C . VAL A 1 91 ? 51.875 -7.617 0.554 1 95.5 91 VAL A C 1
ATOM 668 O O . VAL A 1 91 ? 51.25 -8.672 0.431 1 95.5 91 VAL A O 1
ATOM 671 N N . ARG A 1 92 ? 52.812 -7.496 1.39 1 93.94 92 ARG A N 1
ATOM 672 C CA . ARG A 1 92 ? 53.156 -8.555 2.33 1 93.94 92 ARG A CA 1
ATOM 673 C C . ARG A 1 92 ? 52.344 -8.445 3.611 1 93.94 92 ARG A C 1
ATOM 675 O O . ARG A 1 92 ? 52.25 -7.375 4.215 1 93.94 92 ARG A O 1
ATOM 682 N N . VAL A 1 93 ? 51.688 -9.484 3.906 1 94.06 93 VAL A N 1
ATOM 683 C CA . VAL A 1 93 ? 50.969 -9.602 5.172 1 94.06 93 VAL A CA 1
ATOM 684 C C . VAL A 1 93 ? 51.406 -10.883 5.887 1 94.06 93 VAL A C 1
ATOM 686 O O . VAL A 1 93 ? 51.125 -11.984 5.406 1 94.06 93 VAL A O 1
ATOM 689 N N . GLY A 1 94 ? 52.031 -10.711 7.027 1 89.44 94 GLY A N 1
ATOM 690 C CA . GLY A 1 94 ? 52.656 -11.875 7.633 1 89.44 94 GLY A CA 1
ATOM 691 C C . GLY A 1 94 ? 53.719 -12.492 6.762 1 89.44 94 GLY A C 1
ATOM 692 O O . GLY A 1 94 ? 54.656 -11.797 6.305 1 89.44 94 GLY A O 1
ATOM 693 N N . ASP A 1 95 ? 53.5 -13.828 6.516 1 88.56 95 ASP A N 1
ATOM 694 C CA . ASP A 1 95 ? 54.531 -14.547 5.758 1 88.56 95 ASP A CA 1
ATOM 695 C C . ASP A 1 95 ? 54.094 -14.711 4.297 1 88.56 95 ASP A C 1
ATOM 697 O O . ASP A 1 95 ? 54.812 -15.344 3.512 1 88.56 95 ASP A O 1
ATOM 701 N N . SER A 1 96 ? 53 -14.047 4.004 1 92.81 96 SER A N 1
ATOM 702 C CA . SER A 1 96 ? 52.5 -14.219 2.648 1 92.81 96 SER A CA 1
ATOM 703 C C . SER A 1 96 ? 52.438 -12.891 1.899 1 92.81 96 SER A C 1
ATOM 705 O O . SER A 1 96 ? 52.344 -11.828 2.516 1 92.81 96 SER A O 1
ATOM 707 N N . THR A 1 97 ? 52.594 -13.023 0.575 1 93.25 97 THR A N 1
ATOM 708 C CA . THR A 1 97 ? 52.406 -11.859 -0.296 1 93.25 97 THR A CA 1
ATOM 709 C C . THR A 1 97 ? 51.125 -11.969 -1.107 1 93.25 97 THR A C 1
ATOM 711 O O . THR A 1 97 ? 50.844 -13.008 -1.708 1 93.25 97 THR A O 1
ATOM 714 N N . TYR A 1 98 ? 50.375 -10.898 -1.096 1 94.62 98 TYR A N 1
ATOM 715 C CA . TYR A 1 98 ? 49.125 -10.828 -1.813 1 94.62 98 TYR A CA 1
ATOM 716 C C . TYR A 1 98 ? 49.188 -9.805 -2.941 1 94.62 98 TYR A C 1
ATOM 718 O O . TYR A 1 98 ? 49.688 -8.688 -2.748 1 94.62 98 TYR A O 1
ATOM 726 N N . ALA A 1 99 ? 48.781 -10.242 -4.105 1 95.25 99 ALA A N 1
ATOM 727 C CA . ALA A 1 99 ? 48.656 -9.32 -5.234 1 95.25 99 ALA A CA 1
ATOM 728 C C . ALA A 1 99 ? 47.219 -8.766 -5.336 1 95.25 99 ALA A C 1
ATOM 730 O O . ALA A 1 99 ? 46.25 -9.531 -5.332 1 95.25 99 ALA A O 1
ATOM 731 N N . VAL A 1 100 ? 47.125 -7.449 -5.418 1 95.88 100 VAL A N 1
ATOM 732 C CA . VAL A 1 100 ? 45.812 -6.816 -5.52 1 95.88 100 VAL A CA 1
ATOM 733 C C . VAL A 1 100 ? 45.781 -5.836 -6.684 1 95.88 100 VAL A C 1
ATOM 735 O O . VAL A 1 100 ? 46.75 -5.086 -6.887 1 95.88 100 VAL A O 1
ATOM 738 N N . ARG A 1 101 ? 44.75 -5.898 -7.457 1 95.56 101 ARG A N 1
ATOM 739 C CA . ARG A 1 101 ? 44.594 -4.992 -8.594 1 95.56 101 ARG A CA 1
ATOM 740 C C . ARG A 1 101 ? 43.906 -3.695 -8.164 1 95.56 101 ARG A C 1
ATOM 742 O O . ARG A 1 101 ? 42.812 -3.721 -7.602 1 95.56 101 ARG A O 1
ATOM 749 N N . LEU A 1 102 ? 44.5 -2.57 -8.414 1 97.19 102 LEU A N 1
ATOM 750 C CA . LEU A 1 102 ? 43.938 -1.237 -8.211 1 97.19 102 LEU A CA 1
ATOM 751 C C . LEU A 1 102 ? 43.75 -0.518 -9.539 1 97.19 102 LEU A C 1
ATOM 753 O O . LEU A 1 102 ? 44.719 -0.294 -10.273 1 97.19 102 LEU A O 1
ATOM 757 N N . THR A 1 103 ? 42.531 -0.161 -9.82 1 97.31 103 THR A N 1
ATOM 758 C CA . THR A 1 103 ? 42.219 0.48 -11.086 1 97.31 103 THR A CA 1
ATOM 759 C C . THR A 1 103 ? 42 1.979 -10.898 1 97.31 103 THR A C 1
ATOM 761 O O . THR A 1 103 ? 41.188 2.393 -10.078 1 97.31 103 THR A O 1
ATOM 764 N N . ARG A 1 104 ? 42.719 2.793 -11.578 1 97.5 104 ARG A N 1
ATOM 765 C CA . ARG A 1 104 ? 42.531 4.242 -11.602 1 97.5 104 ARG A CA 1
ATOM 766 C C . ARG A 1 104 ? 41.938 4.695 -12.922 1 97.5 104 ARG A C 1
ATOM 768 O O . ARG A 1 104 ? 42.438 4.379 -13.992 1 97.5 104 ARG A O 1
ATOM 775 N N . LEU A 1 105 ? 40.844 5.395 -12.891 1 97.06 105 LEU A N 1
ATOM 776 C CA . LEU A 1 105 ? 40.156 5.898 -14.078 1 97.06 105 LEU A CA 1
ATOM 777 C C . LEU A 1 105 ? 39.875 7.387 -13.938 1 97.06 105 LEU A C 1
ATOM 779 O O . LEU A 1 105 ? 39.781 7.91 -12.828 1 97.06 105 LEU A O 1
ATOM 783 N N . PRO A 1 106 ? 39.719 8.07 -15.102 1 95.06 106 PRO A N 1
ATOM 784 C CA . PRO A 1 106 ? 39.188 9.43 -15.008 1 95.06 106 PRO A CA 1
ATOM 785 C C . PRO A 1 106 ? 37.75 9.453 -14.461 1 95.06 106 PRO A C 1
ATOM 787 O O . PRO A 1 106 ? 37 8.5 -14.656 1 95.06 106 PRO A O 1
ATOM 790 N N . TYR A 1 107 ? 37.469 10.531 -13.867 1 92.25 107 TYR A N 1
ATOM 791 C CA . TYR A 1 107 ? 36.125 10.68 -13.312 1 92.25 107 TYR A CA 1
ATOM 792 C C . TYR A 1 107 ? 35.094 10.68 -14.422 1 92.25 107 TYR A C 1
ATOM 794 O O . TYR A 1 107 ? 35.281 11.273 -15.484 1 92.25 107 TYR A O 1
ATOM 802 N N . LYS A 1 108 ? 34.062 10.008 -14.305 1 92.25 108 LYS A N 1
ATOM 803 C CA . LYS A 1 108 ? 32.906 9.961 -15.18 1 92.25 108 LYS A CA 1
ATOM 804 C C . LYS A 1 108 ? 31.594 10.164 -14.398 1 92.25 108 LYS A C 1
ATOM 806 O O . LYS A 1 108 ? 31.359 9.484 -13.391 1 92.25 108 LYS A O 1
ATOM 811 N N . ASP A 1 109 ? 30.688 11.008 -14.867 1 88.19 109 ASP A N 1
ATOM 812 C CA . ASP A 1 109 ? 29.516 11.445 -14.117 1 88.19 109 ASP A CA 1
ATOM 813 C C . ASP A 1 109 ? 28.547 10.297 -13.883 1 88.19 109 ASP A C 1
ATOM 815 O O . ASP A 1 109 ? 27.859 10.242 -12.852 1 88.19 109 ASP A O 1
ATOM 819 N N . ASN A 1 110 ? 28.391 9.461 -14.922 1 92.81 110 ASN A N 1
ATOM 820 C CA . ASN A 1 110 ? 27.406 8.383 -14.773 1 92.81 110 ASN A CA 1
ATOM 821 C C . ASN A 1 110 ? 28.078 7.09 -14.305 1 92.81 110 ASN A C 1
ATOM 823 O O . ASN A 1 110 ? 27.484 6.016 -14.398 1 92.81 110 ASN A O 1
ATOM 827 N N . GLY A 1 111 ? 29.391 7.195 -13.867 1 95.38 111 GLY A N 1
ATOM 828 C CA . GLY A 1 111 ? 30.078 6.02 -13.352 1 95.38 111 GLY A CA 1
ATOM 829 C C . GLY A 1 111 ? 29.484 5.504 -12.055 1 95.38 111 GLY A C 1
ATOM 830 O O . GLY A 1 111 ? 28.875 6.266 -11.297 1 95.38 111 GLY A O 1
ATOM 831 N N . VAL A 1 112 ? 29.609 4.199 -11.828 1 97.81 112 VAL A N 1
ATOM 832 C CA . VAL A 1 112 ? 29.109 3.541 -10.625 1 97.81 112 VAL A CA 1
ATOM 833 C C . VAL A 1 112 ? 30.266 2.875 -9.883 1 97.81 112 VAL A C 1
ATOM 835 O O . VAL A 1 112 ? 30.891 1.948 -10.398 1 97.81 112 VAL A O 1
ATOM 838 N N . GLN A 1 113 ? 30.562 3.316 -8.727 1 97.12 113 GLN A N 1
ATOM 839 C CA . GLN A 1 113 ? 31.594 2.721 -7.891 1 97.12 113 GLN A CA 1
ATOM 840 C C . GLN A 1 113 ? 31 1.742 -6.883 1 97.12 113 GLN A C 1
ATOM 842 O O . GLN A 1 113 ? 29.828 1.846 -6.531 1 97.12 113 GLN A O 1
ATOM 847 N N . ILE A 1 114 ? 31.766 0.782 -6.48 1 97.94 114 ILE A N 1
ATOM 848 C CA . ILE A 1 114 ? 31.438 -0.131 -5.391 1 97.94 114 ILE A CA 1
ATOM 849 C C . ILE A 1 114 ? 32.406 0.067 -4.242 1 97.94 114 ILE A C 1
ATOM 851 O O . ILE A 1 114 ? 33.625 0.04 -4.445 1 97.94 114 ILE A O 1
ATOM 855 N N . ASP A 1 115 ? 31.953 0.322 -3.094 1 96.88 115 ASP A N 1
ATOM 856 C CA . ASP A 1 115 ? 32.75 0.226 -1.876 1 96.88 115 ASP A CA 1
ATOM 857 C C . ASP A 1 115 ? 32.688 -1.185 -1.294 1 96.88 115 ASP A C 1
ATOM 859 O O . ASP A 1 115 ? 31.75 -1.541 -0.602 1 96.88 115 ASP A O 1
ATOM 863 N N . TYR A 1 116 ? 33.719 -1.905 -1.459 1 96.81 116 TYR A N 1
ATOM 864 C CA . TYR A 1 116 ? 33.719 -3.322 -1.119 1 96.81 116 TYR A CA 1
ATOM 865 C C . TYR A 1 116 ? 33.75 -3.523 0.391 1 96.81 116 TYR A C 1
ATOM 867 O O . TYR A 1 116 ? 33.469 -4.621 0.884 1 96.81 116 TYR A O 1
ATOM 875 N N . LEU A 1 117 ? 34.125 -2.527 1.115 1 95.25 117 LEU A N 1
ATOM 876 C CA . LEU A 1 117 ? 34.062 -2.641 2.568 1 95.25 117 LEU A CA 1
ATOM 877 C C . LEU A 1 117 ? 32.625 -2.799 3.049 1 95.25 117 LEU A C 1
ATOM 879 O O . LEU A 1 117 ? 32.344 -3.607 3.938 1 95.25 117 LEU A O 1
ATOM 883 N N . THR A 1 118 ? 31.766 -2.049 2.441 1 95.31 118 THR A N 1
ATOM 884 C CA . THR A 1 118 ? 30.375 -2.037 2.875 1 95.31 118 THR A CA 1
ATOM 885 C C . THR A 1 118 ? 29.5 -2.826 1.906 1 95.31 118 THR A C 1
ATOM 887 O O . THR A 1 118 ? 28.359 -3.18 2.234 1 95.31 118 THR A O 1
ATOM 890 N N . GLY A 1 119 ? 30 -3.064 0.754 1 96.38 119 GLY A N 1
ATOM 891 C CA . GLY A 1 119 ? 29.203 -3.684 -0.295 1 96.38 119 GLY A CA 1
ATOM 892 C C . GLY A 1 119 ? 28.266 -2.713 -0.992 1 96.38 119 GLY A C 1
ATOM 893 O O . GLY A 1 119 ? 27.484 -3.109 -1.855 1 96.38 119 GLY A O 1
ATOM 894 N N . MET A 1 120 ? 28.375 -1.422 -0.757 1 96.81 120 MET A N 1
ATOM 895 C CA . MET A 1 120 ? 27.453 -0.415 -1.269 1 96.81 120 MET A CA 1
ATOM 896 C C . MET A 1 120 ? 27.922 0.115 -2.621 1 96.81 120 MET A C 1
ATOM 898 O O . MET A 1 120 ? 29.125 0.155 -2.896 1 96.81 120 MET A O 1
ATOM 902 N N . LEU A 1 121 ? 26.984 0.526 -3.398 1 98 121 LEU A N 1
ATOM 903 C CA . LEU A 1 121 ? 27.266 1.261 -4.625 1 98 121 LEU A CA 1
ATOM 904 C C . LEU A 1 121 ? 27.297 2.764 -4.363 1 98 121 LEU A C 1
ATOM 906 O O . LEU A 1 121 ? 26.781 3.23 -3.348 1 98 121 LEU A O 1
ATOM 910 N N . ARG A 1 122 ? 27.953 3.432 -5.195 1 95.56 122 ARG A N 1
ATOM 911 C CA . ARG A 1 122 ? 27.969 4.891 -5.199 1 95.56 122 ARG A CA 1
ATOM 912 C C . ARG A 1 122 ? 27.672 5.438 -6.59 1 95.56 122 ARG A C 1
ATOM 914 O O . ARG A 1 122 ? 28.281 5.008 -7.57 1 95.56 122 ARG A O 1
ATOM 921 N N . THR A 1 123 ? 26.703 6.285 -6.699 1 92.88 123 THR A N 1
ATOM 922 C CA . THR A 1 123 ? 26.344 7.004 -7.918 1 92.88 123 THR A CA 1
ATOM 923 C C . THR A 1 123 ? 26.328 8.508 -7.672 1 92.88 123 THR A C 1
ATOM 925 O O . THR A 1 123 ? 25.812 8.969 -6.652 1 92.88 123 THR A O 1
ATOM 928 N N . GLY A 1 124 ? 26.953 9.242 -8.562 1 84.88 124 GLY A N 1
ATOM 929 C CA . GLY A 1 124 ? 27 10.68 -8.375 1 84.88 124 GLY A CA 1
ATOM 930 C C . GLY A 1 124 ? 27.641 11.094 -7.062 1 84.88 124 GLY A C 1
ATOM 931 O O . GLY A 1 124 ? 27.219 12.078 -6.449 1 84.88 124 GLY A O 1
ATOM 932 N N . GLY A 1 125 ? 28.438 10.258 -6.559 1 85.75 125 GLY A N 1
ATOM 933 C CA . GLY A 1 125 ? 29.172 10.57 -5.344 1 85.75 125 GLY A CA 1
ATOM 934 C C . GLY A 1 125 ? 28.422 10.203 -4.082 1 85.75 125 GLY A C 1
ATOM 935 O O . GLY A 1 125 ? 28.953 10.336 -2.975 1 85.75 125 GLY A O 1
ATOM 936 N N . LEU A 1 126 ? 27.266 9.766 -4.168 1 92.88 126 LEU A N 1
ATOM 937 C CA . LEU A 1 126 ? 26.469 9.414 -2.998 1 92.88 126 LEU A CA 1
ATOM 938 C C . LEU A 1 126 ? 26.266 7.906 -2.92 1 92.88 126 LEU A C 1
ATOM 940 O O . LEU A 1 126 ? 26.219 7.227 -3.947 1 92.88 126 LEU A O 1
ATOM 944 N N . PRO A 1 127 ? 26.188 7.406 -1.649 1 95.88 127 PRO A N 1
ATOM 945 C CA . PRO A 1 127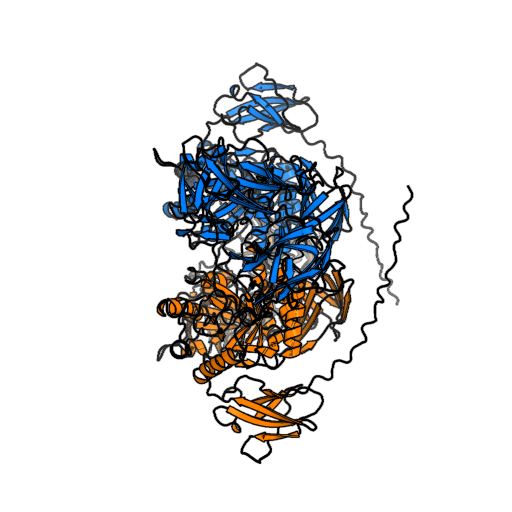 ? 25.844 5.984 -1.544 1 95.88 127 PRO A CA 1
ATOM 946 C C . PRO A 1 127 ? 24.469 5.672 -2.131 1 95.88 127 PRO A C 1
ATOM 948 O O . PRO A 1 127 ? 23.562 6.5 -2.059 1 95.88 127 PRO A O 1
ATOM 951 N N . PHE A 1 128 ? 24.344 4.543 -2.713 1 96.69 128 PHE A N 1
ATOM 952 C CA . PHE A 1 128 ? 23.141 4.152 -3.432 1 96.69 128 PHE A CA 1
ATOM 953 C C . PHE A 1 128 ? 22.734 2.729 -3.078 1 96.69 128 PHE A C 1
ATOM 955 O O . PHE A 1 128 ? 23.516 1.797 -3.225 1 96.69 128 PHE A O 1
ATOM 962 N N . VAL A 1 129 ? 21.516 2.551 -2.559 1 97.06 129 VAL A N 1
ATOM 963 C CA . VAL A 1 129 ? 20.938 1.229 -2.322 1 97.06 129 VAL A CA 1
ATOM 964 C C . VAL A 1 129 ? 19.891 0.92 -3.387 1 97.06 129 VAL A C 1
ATOM 966 O O . VAL A 1 129 ? 18.75 1.37 -3.289 1 97.06 129 VAL A O 1
ATOM 969 N N . PRO A 1 130 ? 20.281 0.105 -4.395 1 98.19 130 PRO A N 1
ATOM 970 C CA . PRO A 1 130 ? 19.281 -0.271 -5.391 1 98.19 130 PRO A CA 1
ATOM 971 C C . PRO A 1 130 ? 18.031 -0.893 -4.77 1 98.19 130 PRO A C 1
ATOM 973 O O . PRO A 1 130 ? 18.141 -1.836 -3.98 1 98.19 130 PRO A O 1
ATOM 976 N N . SER A 1 131 ? 16.922 -0.356 -5.023 1 97.56 131 SER A N 1
ATOM 977 C CA . SER A 1 131 ? 15.609 -0.797 -4.582 1 97.56 131 SER A CA 1
ATOM 978 C C . SER A 1 131 ? 14.617 -0.812 -5.742 1 97.56 131 SER A C 1
ATOM 980 O O . SER A 1 131 ? 14.125 0.239 -6.156 1 97.56 131 SER A O 1
ATOM 982 N N . GLY A 1 132 ? 14.398 -1.977 -6.285 1 97.81 132 GLY A N 1
ATOM 983 C CA . GLY A 1 132 ? 13.547 -2.006 -7.469 1 97.81 132 GLY A CA 1
ATOM 984 C C . GLY A 1 132 ? 13.008 -3.389 -7.777 1 97.81 132 GLY A C 1
ATOM 985 O O . GLY A 1 132 ? 12.664 -4.145 -6.867 1 97.81 132 GLY A O 1
ATOM 986 N N . PHE A 1 133 ? 12.773 -3.602 -9.086 1 97.44 133 PHE A N 1
ATOM 987 C CA . PHE A 1 133 ? 12.031 -4.793 -9.484 1 97.44 133 PHE A CA 1
ATOM 988 C C . PHE A 1 133 ? 12.328 -5.156 -10.93 1 97.44 133 PHE A C 1
ATOM 990 O O . PHE A 1 133 ? 12.711 -4.293 -11.727 1 97.44 133 PHE A O 1
ATOM 997 N N . TYR A 1 134 ? 12.141 -6.465 -11.18 1 96.38 134 TYR A N 1
ATOM 998 C CA . TYR A 1 134 ? 12.031 -6.938 -12.555 1 96.38 134 TYR A CA 1
ATOM 999 C C . TYR A 1 134 ? 10.672 -6.586 -13.141 1 96.38 134 TYR A C 1
ATOM 1001 O O . TYR A 1 134 ? 9.68 -6.492 -12.422 1 96.38 134 TYR A O 1
ATOM 1009 N N . CYS A 1 135 ? 10.625 -6.375 -14.438 1 92.19 135 CYS A N 1
ATOM 1010 C CA . CYS A 1 135 ? 9.359 -6.266 -15.156 1 92.19 135 CYS A CA 1
ATOM 1011 C C . CYS A 1 135 ? 9.5 -6.777 -16.594 1 92.19 135 CYS A C 1
ATOM 1013 O O . CYS A 1 135 ? 10.586 -7.172 -17 1 92.19 135 CYS A O 1
ATOM 1015 N N . TYR A 1 136 ? 8.438 -6.871 -17.25 1 84.62 136 TYR A N 1
ATOM 1016 C CA . TYR A 1 136 ? 8.477 -7.375 -18.625 1 84.62 136 TYR A CA 1
ATOM 1017 C C . TYR A 1 136 ? 8.461 -6.23 -19.625 1 84.62 136 TYR A C 1
ATOM 1019 O O . TYR A 1 136 ? 8.062 -5.109 -19.297 1 84.62 136 TYR A O 1
ATOM 1027 N N . SER A 1 137 ? 8.977 -6.523 -20.734 1 83.06 137 SER A N 1
ATOM 1028 C CA . SER A 1 137 ? 8.922 -5.582 -21.859 1 83.06 137 SER A CA 1
ATOM 1029 C C . SER A 1 137 ? 7.75 -5.895 -22.781 1 83.06 137 SER A C 1
ATOM 1031 O O . SER A 1 137 ? 7.406 -7.059 -22.984 1 83.06 137 SER A O 1
ATOM 1033 N N . PRO A 1 138 ? 7.129 -4.902 -23.469 1 83.81 138 PRO A N 1
ATOM 1034 C CA . PRO A 1 138 ? 7.414 -3.494 -23.188 1 83.81 138 PRO A CA 1
ATOM 1035 C C . PRO A 1 138 ? 6.98 -3.08 -21.781 1 83.81 138 PRO A C 1
ATOM 1037 O O . PRO A 1 138 ? 5.992 -3.6 -21.266 1 83.81 138 PRO A O 1
ATOM 1040 N N . VAL A 1 139 ? 7.773 -2.191 -21.234 1 87.19 139 VAL A N 1
ATOM 1041 C CA . VAL A 1 139 ? 7.422 -1.686 -19.906 1 87.19 139 VAL A CA 1
ATOM 1042 C C . VAL A 1 139 ? 6.039 -1.041 -19.953 1 87.19 139 VAL A C 1
ATOM 1044 O O . VAL A 1 139 ? 5.754 -0.228 -20.828 1 87.19 139 VAL A O 1
ATOM 1047 N N . GLN A 1 140 ? 5.195 -1.418 -19.047 1 81.75 140 GLN A N 1
ATOM 1048 C CA . GLN A 1 140 ? 3.838 -0.888 -19.016 1 81.75 140 GLN A CA 1
ATOM 1049 C C . GLN A 1 140 ? 3.844 0.629 -18.859 1 81.75 140 GLN A C 1
ATOM 1051 O O . GLN A 1 140 ? 4.652 1.175 -18.094 1 81.75 140 GLN A O 1
ATOM 1056 N N . PRO A 1 141 ? 2.889 1.257 -19.516 1 78.56 141 PRO A N 1
ATOM 1057 C CA . PRO A 1 141 ? 2.797 2.711 -19.375 1 78.56 141 PRO A CA 1
ATOM 1058 C C . PRO A 1 141 ? 2.613 3.15 -17.922 1 78.56 141 PRO A C 1
ATOM 1060 O O . PRO A 1 141 ? 1.882 2.506 -17.156 1 78.56 141 PRO A O 1
ATOM 1063 N N . THR A 1 142 ? 3.344 4.113 -17.484 1 81.38 142 THR A N 1
ATOM 1064 C CA . THR A 1 142 ? 3.273 4.816 -16.219 1 81.38 142 THR A CA 1
ATOM 1065 C C . THR A 1 142 ? 3.869 3.969 -15.094 1 81.38 142 THR A C 1
ATOM 1067 O O . THR A 1 142 ? 3.895 4.391 -13.938 1 81.38 142 THR A O 1
ATOM 1070 N N . LEU A 1 143 ? 4.25 2.682 -15.438 1 87.88 143 LEU A N 1
ATOM 1071 C CA . LEU A 1 143 ? 4.777 1.817 -14.391 1 87.88 143 LEU A CA 1
ATOM 1072 C C . LEU A 1 143 ? 5.953 2.479 -13.68 1 87.88 143 LEU A C 1
ATOM 1074 O O . LEU A 1 143 ? 6.031 2.465 -12.453 1 87.88 143 LEU A O 1
ATOM 1078 N N . GLN A 1 144 ? 6.848 3.113 -14.43 1 92.12 144 GLN A N 1
ATOM 1079 C CA . GLN A 1 144 ? 8.023 3.744 -13.836 1 92.12 144 GLN A CA 1
ATOM 1080 C C . GLN A 1 144 ? 7.621 4.895 -12.914 1 92.12 144 GLN A C 1
ATOM 1082 O O . GLN A 1 144 ? 8.156 5.027 -11.812 1 92.12 144 GLN A O 1
ATOM 1087 N N . GLU A 1 145 ? 6.629 5.711 -13.328 1 88.62 145 GLU A N 1
ATOM 1088 C CA . GLU A 1 145 ? 6.16 6.828 -12.516 1 88.62 145 GLU A CA 1
ATOM 1089 C C . GLU A 1 145 ? 5.488 6.332 -11.234 1 88.62 145 GLU A C 1
ATOM 1091 O O . GLU A 1 145 ? 5.738 6.867 -10.156 1 88.62 145 GLU A O 1
ATOM 1096 N N . GLU A 1 146 ? 4.707 5.285 -11.422 1 82.81 146 GLU A N 1
ATOM 1097 C CA . GLU A 1 146 ? 3.961 4.738 -10.289 1 82.81 146 GLU A CA 1
ATOM 1098 C C . GLU A 1 146 ? 4.898 4.203 -9.219 1 82.81 146 GLU A C 1
ATOM 1100 O O . GLU A 1 146 ? 4.613 4.32 -8.023 1 82.81 146 GLU A O 1
ATOM 1105 N N . GLU A 1 147 ? 5.953 3.627 -9.633 1 89.69 147 GLU A N 1
ATOM 1106 C CA . GLU A 1 147 ? 6.848 3.016 -8.656 1 89.69 147 GLU A CA 1
ATOM 1107 C C . GLU A 1 147 ? 7.871 4.023 -8.141 1 89.69 147 GLU A C 1
ATOM 1109 O O . GLU A 1 147 ? 8.297 3.947 -6.988 1 89.69 147 GLU A O 1
ATOM 1114 N N . ALA A 1 148 ? 8.25 5.055 -8.953 1 90.12 148 ALA A N 1
ATOM 1115 C CA . ALA A 1 148 ? 9.156 6.109 -8.5 1 90.12 148 ALA A CA 1
ATOM 1116 C C . ALA A 1 148 ? 8.562 6.875 -7.324 1 90.12 148 ALA A C 1
ATOM 1118 O O . ALA A 1 148 ? 9.273 7.199 -6.367 1 90.12 148 ALA A O 1
ATOM 1119 N N . VAL A 1 149 ? 7.309 7.137 -7.355 1 83.88 149 VAL A N 1
ATOM 1120 C CA . VAL A 1 149 ? 6.68 7.941 -6.316 1 83.88 149 VAL A CA 1
ATOM 1121 C C . VAL A 1 149 ? 6.492 7.105 -5.055 1 83.88 149 VAL A C 1
ATOM 1123 O O . VAL A 1 149 ? 6.133 7.629 -4 1 83.88 149 VAL A O 1
ATOM 1126 N N . LYS A 1 150 ? 6.785 5.797 -5.152 1 83.31 150 LYS A N 1
ATOM 1127 C CA . LYS A 1 150 ? 6.777 4.934 -3.977 1 83.31 150 LYS A CA 1
ATOM 1128 C C . LYS A 1 150 ? 8.188 4.738 -3.43 1 83.31 150 LYS A C 1
ATOM 1130 O O . LYS A 1 150 ? 8.398 3.941 -2.512 1 83.31 150 LYS A O 1
ATOM 1135 N N . GLY A 1 151 ? 9.125 5.375 -4.051 1 88 151 GLY A N 1
ATOM 1136 C CA . GLY A 1 151 ? 10.484 5.367 -3.535 1 88 151 GLY A CA 1
ATOM 1137 C C . GLY A 1 151 ? 11.383 4.359 -4.23 1 88 151 GLY A C 1
ATOM 1138 O O . GLY A 1 151 ? 12.562 4.234 -3.896 1 88 151 GLY A O 1
ATOM 1139 N N . MET A 1 152 ? 10.844 3.646 -5.246 1 93.31 152 MET A N 1
ATOM 1140 C CA . MET A 1 152 ? 11.695 2.727 -5.996 1 93.31 152 MET A CA 1
ATOM 1141 C C . MET A 1 152 ? 12.68 3.488 -6.883 1 93.31 152 MET A C 1
ATOM 1143 O O . MET A 1 152 ? 12.328 4.52 -7.457 1 93.31 152 MET A O 1
ATOM 1147 N N . ASN A 1 153 ? 13.922 3.006 -6.961 1 96.5 153 ASN A N 1
ATOM 1148 C CA . ASN A 1 153 ? 14.938 3.734 -7.719 1 96.5 153 ASN A CA 1
ATOM 1149 C C . ASN A 1 153 ? 15.656 2.826 -8.719 1 96.5 153 ASN A C 1
ATOM 1151 O O . ASN A 1 153 ? 16.688 3.203 -9.273 1 96.5 153 ASN A O 1
ATOM 1155 N N . LEU A 1 154 ? 15.094 1.589 -8.906 1 98.19 154 LEU A N 1
ATOM 1156 C CA . LEU A 1 154 ? 15.703 0.639 -9.828 1 98.19 154 LEU A CA 1
ATOM 1157 C C . LEU A 1 154 ? 14.633 -0.118 -10.609 1 98.19 154 LEU A C 1
ATOM 1159 O O . LEU A 1 154 ? 13.609 -0.512 -10.047 1 98.19 154 LEU A O 1
ATOM 1163 N N . ILE A 1 155 ? 14.836 -0.308 -11.914 1 97.5 155 ILE A N 1
ATOM 1164 C CA . ILE A 1 155 ? 14 -1.151 -12.758 1 97.5 155 ILE A CA 1
ATOM 1165 C C . ILE A 1 155 ? 14.883 -2.064 -13.609 1 97.5 155 ILE A C 1
ATOM 1167 O O . ILE A 1 155 ? 16.016 -1.715 -13.938 1 97.5 155 ILE A O 1
ATOM 1171 N N . SER A 1 156 ? 14.445 -3.244 -13.867 1 97.25 156 SER A N 1
ATOM 1172 C CA . SER A 1 156 ? 15.156 -4.191 -14.727 1 97.25 156 SER A CA 1
ATOM 1173 C C . SER A 1 156 ? 14.188 -4.938 -15.641 1 97.25 156 SER A C 1
ATOM 1175 O O . SER A 1 156 ? 13.805 -6.07 -15.352 1 97.25 156 SER A O 1
ATOM 1177 N N . PRO A 1 157 ? 13.867 -4.41 -16.828 1 94.5 157 PRO A N 1
ATOM 1178 C CA . PRO A 1 157 ? 12.945 -5.074 -17.75 1 94.5 157 PRO A CA 1
ATOM 1179 C C . PRO A 1 157 ? 13.594 -6.25 -18.484 1 94.5 157 PRO A C 1
ATOM 1181 O O . PRO A 1 157 ? 14.734 -6.145 -18.953 1 94.5 157 PRO A O 1
ATOM 1184 N N . TYR A 1 158 ? 12.891 -7.32 -18.5 1 91.19 158 TYR A N 1
ATOM 1185 C CA . TYR A 1 158 ? 13.289 -8.367 -19.438 1 91.19 158 TYR A CA 1
ATOM 1186 C C . TYR A 1 158 ? 13.133 -7.906 -20.875 1 91.19 158 TYR A C 1
ATOM 1188 O O . TYR A 1 158 ? 12.188 -7.191 -21.219 1 91.19 158 TYR A O 1
ATOM 1196 N N . GLN A 1 159 ? 14.07 -8.227 -21.625 1 88.25 159 GLN A N 1
ATOM 1197 C CA . GLN A 1 159 ? 14.055 -7.754 -23 1 88.25 159 GLN A CA 1
ATOM 1198 C C . GLN A 1 159 ? 14.781 -8.727 -23.922 1 88.25 159 GLN A C 1
ATOM 1200 O O . GLN A 1 159 ? 15.516 -9.602 -23.469 1 88.25 159 GLN A O 1
ATOM 1205 N N . ASN A 1 160 ? 14.438 -8.625 -25.188 1 83.31 160 ASN A N 1
ATOM 1206 C CA . ASN A 1 160 ? 15.062 -9.422 -26.25 1 83.31 160 ASN A CA 1
ATOM 1207 C C . ASN A 1 160 ? 15.82 -8.547 -27.234 1 83.31 160 ASN A C 1
ATOM 1209 O O . ASN A 1 160 ? 15.258 -8.117 -28.25 1 83.31 160 ASN A O 1
ATOM 1213 N N . ILE A 1 161 ? 17.094 -8.492 -27 1 83.94 161 ILE A N 1
ATOM 1214 C CA . ILE A 1 161 ? 17.938 -7.645 -27.828 1 83.94 161 ILE A CA 1
ATOM 1215 C C . ILE A 1 161 ? 18.141 -8.289 -29.188 1 83.94 161 ILE A C 1
ATOM 1217 O O . ILE A 1 161 ? 18.406 -9.492 -29.281 1 83.94 161 ILE A O 1
ATOM 1221 N N . GLY A 1 162 ? 18.016 -7.621 -30.25 1 74.44 162 GLY A N 1
ATOM 1222 C CA . GLY A 1 162 ? 18.031 -8.125 -31.609 1 74.44 162 GLY A CA 1
ATOM 1223 C C . GLY A 1 162 ? 16.672 -8.188 -32.25 1 74.44 162 GLY A C 1
ATOM 1224 O O . GLY A 1 162 ? 16.469 -7.688 -33.375 1 74.44 162 GLY A O 1
ATOM 1225 N N . ARG A 1 163 ? 15.719 -8.656 -31.453 1 69.88 163 ARG A N 1
ATOM 1226 C CA . ARG A 1 163 ? 14.359 -8.758 -31.969 1 69.88 163 ARG A CA 1
ATOM 1227 C C . ARG A 1 163 ? 13.594 -7.461 -31.766 1 69.88 163 ARG A C 1
ATOM 1229 O O . ARG A 1 163 ? 12.719 -7.113 -32.562 1 69.88 163 ARG A O 1
ATOM 1236 N N . GLN A 1 164 ? 13.93 -6.797 -30.703 1 76.75 164 GLN A N 1
ATOM 1237 C CA . GLN A 1 164 ? 13.297 -5.52 -30.391 1 76.75 164 GLN A CA 1
ATOM 1238 C C . GLN A 1 164 ? 14.203 -4.352 -30.75 1 76.75 164 GLN A C 1
ATOM 1240 O O . GLN A 1 164 ? 15.414 -4.395 -30.5 1 76.75 164 GLN A O 1
ATOM 1245 N N . PRO A 1 165 ? 13.594 -3.365 -31.422 1 80.88 165 PRO A N 1
ATOM 1246 C CA . PRO A 1 165 ? 14.414 -2.197 -31.75 1 80.88 165 PRO A CA 1
ATOM 1247 C C . PRO A 1 165 ? 14.938 -1.483 -30.516 1 80.88 165 PRO A C 1
ATOM 1249 O O . PRO A 1 165 ? 14.242 -1.399 -29.5 1 80.88 165 PRO A O 1
ATOM 1252 N N . ARG A 1 166 ? 16.203 -0.99 -30.609 1 88.62 166 ARG A N 1
ATOM 1253 C CA . ARG A 1 166 ? 16.828 -0.31 -29.484 1 88.62 166 ARG A CA 1
ATOM 1254 C C . ARG A 1 166 ? 16.016 0.9 -29.047 1 88.62 166 ARG A C 1
ATOM 1256 O O . ARG A 1 166 ? 15.984 1.243 -27.859 1 88.62 166 ARG A O 1
ATOM 1263 N N . LYS A 1 167 ? 15.312 1.453 -30.031 1 88.88 167 LYS A N 1
ATOM 1264 C CA . LYS A 1 167 ? 14.508 2.633 -29.734 1 88.88 167 LYS A CA 1
ATOM 1265 C C . LYS A 1 167 ? 13.508 2.35 -28.609 1 88.88 167 LYS A C 1
ATOM 1267 O O . LYS A 1 167 ? 13.203 3.232 -27.797 1 88.88 167 LYS A O 1
ATOM 1272 N N . GLU A 1 168 ? 13.039 1.169 -28.547 1 87.62 168 GLU A N 1
ATOM 1273 C CA . GLU A 1 168 ? 12.086 0.792 -27.5 1 87.62 168 GLU A CA 1
ATOM 1274 C C . GLU A 1 168 ? 12.758 0.771 -26.141 1 87.62 168 GLU A C 1
ATOM 1276 O O . GLU A 1 168 ? 12.148 1.157 -25.141 1 87.62 168 GLU A O 1
ATOM 1281 N N . ARG A 1 169 ? 14 0.379 -26.109 1 92.56 169 ARG A N 1
ATOM 1282 C CA . ARG A 1 169 ? 14.742 0.327 -24.859 1 92.56 169 ARG A CA 1
ATOM 1283 C C . ARG A 1 169 ? 15.141 1.726 -24.391 1 92.56 169 ARG A C 1
ATOM 1285 O O . ARG A 1 169 ? 15.219 1.991 -23.203 1 92.56 169 ARG A O 1
ATOM 1292 N N . LEU A 1 170 ? 15.336 2.613 -25.375 1 94.69 170 LEU A N 1
ATOM 1293 C CA . LEU A 1 170 ? 15.688 3.986 -25.031 1 94.69 170 LEU A CA 1
ATOM 1294 C C . LEU A 1 170 ? 14.523 4.699 -24.359 1 94.69 170 LEU A C 1
ATOM 1296 O O . LEU A 1 170 ? 14.727 5.57 -23.5 1 94.69 170 LEU A O 1
ATOM 1300 N N . VAL A 1 171 ? 13.312 4.246 -24.703 1 93.75 171 VAL A N 1
ATOM 1301 C CA . VAL A 1 171 ? 12.133 4.879 -24.141 1 93.75 171 VAL A CA 1
ATOM 1302 C C . VAL A 1 171 ? 12.133 4.707 -22.625 1 93.75 171 VAL A C 1
ATOM 1304 O O . VAL A 1 171 ? 12.031 5.688 -21.875 1 93.75 171 VAL A O 1
ATOM 1307 N N . TYR A 1 172 ? 12.281 3.49 -22.109 1 94.38 172 TYR A N 1
ATOM 1308 C CA . TYR A 1 172 ? 12.242 3.311 -20.672 1 94.38 172 TYR A CA 1
ATOM 1309 C C . TYR A 1 172 ? 13.531 3.787 -20.016 1 94.38 172 TYR A C 1
ATOM 1311 O O . TYR A 1 172 ? 13.531 4.207 -18.859 1 94.38 172 TYR A O 1
ATOM 1319 N N . LEU A 1 173 ? 14.703 3.789 -20.734 1 96.56 173 LEU A N 1
ATOM 1320 C CA . LEU A 1 173 ? 15.961 4.305 -20.203 1 96.56 173 LEU A CA 1
ATOM 1321 C C . LEU A 1 173 ? 15.875 5.812 -19.984 1 96.56 173 LEU A C 1
ATOM 1323 O O . LEU A 1 173 ? 16.281 6.309 -18.922 1 96.56 173 LEU A O 1
ATOM 1327 N N . ASP A 1 174 ? 15.359 6.492 -20.984 1 94.88 174 ASP A N 1
ATOM 1328 C CA . ASP A 1 174 ? 15.219 7.941 -20.891 1 94.88 174 ASP A CA 1
ATOM 1329 C C . ASP A 1 174 ? 14.281 8.32 -19.734 1 94.88 174 ASP A C 1
ATOM 1331 O O . ASP A 1 174 ? 14.57 9.242 -18.969 1 94.88 174 ASP A O 1
ATOM 1335 N N . ARG A 1 175 ? 13.234 7.645 -19.656 1 95.12 175 ARG A N 1
ATOM 1336 C CA . ARG A 1 175 ? 12.273 7.973 -18.609 1 95.12 175 ARG A CA 1
ATOM 1337 C C . ARG A 1 175 ? 12.852 7.68 -17.234 1 95.12 175 ARG A C 1
ATOM 1339 O O . ARG A 1 175 ? 12.633 8.438 -16.281 1 95.12 175 ARG A O 1
ATOM 1346 N N . ALA A 1 176 ? 13.57 6.527 -17.109 1 96.38 176 ALA A N 1
ATOM 1347 C CA . ALA A 1 176 ? 14.25 6.23 -15.852 1 96.38 176 ALA A CA 1
ATOM 1348 C C . ALA A 1 176 ? 15.188 7.367 -15.445 1 96.38 176 ALA A C 1
ATOM 1350 O O . ALA A 1 176 ? 15.172 7.816 -14.297 1 96.38 176 ALA A O 1
ATOM 1351 N N . ALA A 1 177 ? 15.938 7.848 -16.375 1 94.62 177 ALA A N 1
ATOM 1352 C CA . ALA A 1 177 ? 16.859 8.953 -16.109 1 94.62 177 ALA A CA 1
ATOM 1353 C C . ALA A 1 177 ? 16.094 10.203 -15.664 1 94.62 177 ALA A C 1
ATOM 1355 O O . ALA A 1 177 ? 16.516 10.883 -14.727 1 94.62 177 ALA A O 1
ATOM 1356 N N . GLN A 1 178 ? 15.023 10.461 -16.297 1 93.5 178 GLN A N 1
ATOM 1357 C CA . GLN A 1 178 ? 14.211 11.625 -15.977 1 93.5 178 GLN A CA 1
ATOM 1358 C C . GLN A 1 178 ? 13.672 11.539 -14.555 1 93.5 178 GLN A C 1
ATOM 1360 O O . GLN A 1 178 ? 13.5 12.562 -13.883 1 93.5 178 GLN A O 1
ATOM 1365 N N . LEU A 1 179 ? 13.422 10.367 -14.102 1 93.88 179 LEU A N 1
ATOM 1366 C CA . LEU A 1 179 ? 12.797 10.156 -12.797 1 93.88 179 LEU A CA 1
ATOM 1367 C C . LEU A 1 179 ? 13.852 9.969 -11.711 1 93.88 179 LEU A C 1
ATOM 1369 O O . LEU A 1 179 ? 13.516 9.797 -10.539 1 93.88 179 LEU A O 1
ATOM 1373 N N . GLY A 1 180 ? 15.109 9.953 -12.094 1 92.88 180 GLY A N 1
ATOM 1374 C CA . GLY A 1 180 ? 16.172 9.695 -11.141 1 92.88 180 GLY A CA 1
ATOM 1375 C C . GLY A 1 180 ? 16.328 8.234 -10.789 1 92.88 180 GLY A C 1
ATOM 1376 O O . GLY A 1 180 ? 16.953 7.891 -9.781 1 92.88 180 GLY A O 1
ATOM 1377 N N . MET A 1 181 ? 15.727 7.328 -11.594 1 95.56 181 MET A N 1
ATOM 1378 C CA . MET A 1 181 ? 15.859 5.883 -11.406 1 95.56 181 MET A CA 1
ATOM 1379 C C . MET A 1 181 ? 17.078 5.355 -12.156 1 95.56 181 MET A C 1
ATOM 1381 O O . MET A 1 181 ? 17.609 6.027 -13.047 1 95.56 181 MET A O 1
ATOM 1385 N N . LYS A 1 182 ? 17.531 4.246 -11.734 1 97.88 182 LYS A N 1
ATOM 1386 C CA . LYS A 1 182 ? 18.594 3.527 -12.43 1 97.88 182 LYS A CA 1
ATOM 1387 C C . LYS A 1 182 ? 18.078 2.217 -13.023 1 97.88 182 LYS A C 1
ATOM 1389 O O . LYS A 1 182 ? 16.953 1.805 -12.742 1 97.88 182 LYS A O 1
ATOM 1394 N N . VAL A 1 183 ? 18.938 1.66 -13.93 1 98.31 183 VAL A N 1
ATOM 1395 C CA . VAL A 1 183 ? 18.5 0.457 -14.633 1 98.31 183 VAL A CA 1
ATOM 1396 C C . VAL A 1 183 ? 19.578 -0.626 -14.5 1 98.31 183 VAL A C 1
ATOM 1398 O O . VAL A 1 183 ? 20.75 -0.396 -14.812 1 98.31 183 VAL A O 1
ATOM 1401 N N . ASN A 1 184 ? 19.219 -1.755 -13.852 1 98.56 184 ASN A N 1
ATOM 1402 C CA . ASN A 1 184 ? 19.984 -2.973 -14.086 1 98.56 184 ASN A CA 1
ATOM 1403 C C . ASN A 1 184 ? 19.688 -3.576 -15.453 1 98.56 184 ASN A C 1
ATOM 1405 O O . ASN A 1 184 ? 18.734 -4.34 -15.602 1 98.56 184 ASN A O 1
ATOM 1409 N N . TYR A 1 185 ? 20.531 -3.197 -16.391 1 97.81 185 TYR A N 1
ATOM 1410 C CA . TYR A 1 185 ? 20.219 -3.416 -17.797 1 97.81 185 TYR A CA 1
ATOM 1411 C C . TYR A 1 185 ? 20.344 -4.891 -18.172 1 97.81 185 TYR A C 1
ATOM 1413 O O . TYR A 1 185 ? 21.438 -5.469 -18.047 1 97.81 185 TYR A O 1
ATOM 1421 N N . ASN A 1 186 ? 19.281 -5.484 -18.641 1 95.62 186 ASN A N 1
ATOM 1422 C CA . ASN A 1 186 ? 19.172 -6.91 -18.922 1 95.62 186 ASN A CA 1
ATOM 1423 C C . ASN A 1 186 ? 19.812 -7.27 -20.25 1 95.62 186 ASN A C 1
ATOM 1425 O O . ASN A 1 186 ? 19.328 -6.891 -21.312 1 95.62 186 ASN A O 1
ATOM 1429 N N . LEU A 1 187 ? 20.891 -8.055 -20.172 1 94.69 187 LEU A N 1
ATOM 1430 C CA . LEU A 1 187 ? 21.625 -8.492 -21.359 1 94.69 187 LEU A CA 1
ATOM 1431 C C . LEU A 1 187 ? 21.438 -9.984 -21.594 1 94.69 187 LEU A C 1
ATOM 1433 O O . LEU A 1 187 ? 22.141 -10.586 -22.406 1 94.69 187 LEU A O 1
ATOM 1437 N N . LEU A 1 188 ? 20.516 -10.609 -20.953 1 90.75 188 LEU A N 1
ATOM 1438 C CA . LEU A 1 188 ? 20.375 -12.055 -20.922 1 90.75 188 LEU A CA 1
ATOM 1439 C C . LEU A 1 188 ? 20.25 -12.617 -22.328 1 90.75 188 LEU A C 1
ATOM 1441 O O . LEU A 1 188 ? 20.812 -13.68 -22.641 1 90.75 188 LEU A O 1
ATOM 1445 N N . SER A 1 189 ? 19.609 -11.93 -23.25 1 86.75 189 SER A N 1
ATOM 1446 C CA . SER A 1 189 ? 19.328 -12.438 -24.594 1 86.75 189 SER A CA 1
ATOM 1447 C C . SER A 1 189 ? 20.594 -12.484 -25.438 1 86.75 189 SER A C 1
ATOM 1449 O O . SER A 1 189 ? 20.641 -13.164 -26.469 1 86.75 189 SER A O 1
ATOM 1451 N N . ILE A 1 190 ? 21.75 -11.758 -25 1 83 190 ILE A N 1
ATOM 1452 C CA . ILE A 1 190 ? 22.953 -11.719 -25.812 1 83 190 ILE A CA 1
ATOM 1453 C C . ILE A 1 190 ? 24.172 -11.984 -24.938 1 83 190 ILE A C 1
ATOM 1455 O O . ILE A 1 190 ? 25.312 -11.672 -25.312 1 83 190 ILE A O 1
ATOM 1459 N N . ALA A 1 191 ? 23.984 -12.516 -23.75 1 84.44 191 ALA A N 1
ATOM 1460 C CA . ALA A 1 191 ? 25.062 -12.867 -22.828 1 84.44 191 ALA A CA 1
ATOM 1461 C C . ALA A 1 191 ? 24.906 -14.297 -22.312 1 84.44 191 ALA A C 1
ATOM 1463 O O . ALA A 1 191 ? 24.828 -15.242 -23.109 1 84.44 191 ALA A O 1
ATOM 1464 N N . GLY A 1 192 ? 24.828 -14.414 -21.031 1 74.44 192 GLY A N 1
ATOM 1465 C CA . GLY A 1 192 ? 24.797 -15.75 -20.469 1 74.44 192 GLY A CA 1
ATOM 1466 C C . GLY A 1 192 ? 23.438 -16.422 -20.547 1 74.44 192 GLY A C 1
ATOM 1467 O O . GLY A 1 192 ? 23.344 -17.656 -20.547 1 74.44 192 GLY A O 1
ATOM 1468 N N . GLY A 1 193 ? 22.453 -15.594 -20.641 1 72.5 193 GLY A N 1
ATOM 1469 C CA . GLY A 1 193 ? 21.125 -16.156 -20.766 1 72.5 193 GLY A CA 1
ATOM 1470 C C . GLY A 1 193 ? 20.453 -16.406 -19.422 1 72.5 193 GLY A C 1
ATOM 1471 O O . GLY A 1 193 ? 20.797 -15.781 -18.422 1 72.5 193 GLY A O 1
ATOM 1472 N N . GLY A 1 194 ? 19.359 -17.156 -19.562 1 61.53 194 GLY A N 1
ATOM 1473 C CA . GLY A 1 194 ? 18.531 -17.469 -18.406 1 61.53 194 GLY A CA 1
ATOM 1474 C C . GLY A 1 194 ? 17.281 -16.594 -18.328 1 61.53 194 GLY A C 1
ATOM 1475 O O . GLY A 1 194 ? 17.062 -15.742 -19.188 1 61.53 194 GLY A O 1
ATOM 1476 N N . GLY A 1 195 ? 16.328 -16.844 -17.344 1 50.88 195 GLY A N 1
ATOM 1477 C CA . GLY A 1 195 ? 15.109 -16.078 -17.125 1 50.88 195 GLY A CA 1
ATOM 1478 C C . GLY A 1 195 ? 14.148 -16.141 -18.297 1 50.88 195 GLY A C 1
ATOM 1479 O O . GLY A 1 195 ? 13.484 -15.164 -18.625 1 50.88 195 GLY A O 1
ATOM 1480 N N . GLY A 1 196 ? 14.242 -17.188 -19.062 1 50.28 196 GLY A N 1
ATOM 1481 C CA . GLY A 1 196 ? 13.391 -17.391 -20.219 1 50.28 196 GLY A CA 1
ATOM 1482 C C . GLY A 1 196 ? 13.984 -16.828 -21.5 1 50.28 196 GLY A C 1
ATOM 1483 O O . GLY A 1 196 ? 13.398 -16.969 -22.578 1 50.28 196 GLY A O 1
ATOM 1484 N N . ALA A 1 197 ? 15.055 -16 -21.406 1 49.22 197 ALA A N 1
ATOM 1485 C CA . ALA A 1 197 ? 15.625 -15.383 -22.609 1 49.22 197 ALA A CA 1
ATOM 1486 C C . ALA A 1 197 ? 16.453 -16.391 -23.391 1 49.22 197 ALA A C 1
ATOM 1488 O O . ALA A 1 197 ? 17.344 -17.031 -22.844 1 49.22 197 ALA A O 1
ATOM 1489 N N . LYS A 1 198 ? 15.812 -16.969 -24.484 1 48.56 198 LYS A N 1
ATOM 1490 C CA . LYS A 1 198 ? 16.562 -17.797 -25.406 1 48.56 198 LYS A CA 1
ATOM 1491 C C . LYS A 1 198 ? 17.625 -16.984 -26.156 1 48.56 198 LYS A C 1
ATOM 1493 O O . LYS A 1 198 ? 17.328 -15.891 -26.625 1 48.56 198 LYS A O 1
ATOM 1498 N N . ALA A 1 199 ? 18.797 -17.344 -25.906 1 49.69 199 ALA A N 1
ATOM 1499 C CA . ALA A 1 199 ? 19.906 -16.688 -26.594 1 49.69 199 ALA A CA 1
ATOM 1500 C C . ALA A 1 199 ? 19.594 -16.484 -28.078 1 49.69 199 ALA A C 1
ATOM 1502 O O . ALA A 1 199 ? 19.078 -17.406 -28.734 1 49.69 199 ALA A O 1
ATOM 1503 N N . ALA A 1 200 ? 19.422 -15.219 -28.609 1 46.81 200 ALA A N 1
ATOM 1504 C CA . ALA A 1 200 ? 19.094 -14.844 -29.984 1 46.81 200 ALA A CA 1
ATOM 1505 C C . ALA A 1 200 ? 19.797 -15.75 -30.984 1 46.81 200 ALA A C 1
ATOM 1507 O O . ALA A 1 200 ? 19.219 -16.125 -32 1 46.81 200 ALA A O 1
ATOM 1508 N N . SER A 1 201 ? 21.109 -15.586 -31.094 1 50.12 201 SER A N 1
ATOM 1509 C CA . SER A 1 201 ? 21.828 -16.266 -32.188 1 50.12 201 SER A CA 1
ATOM 1510 C C . SER A 1 201 ? 22.703 -17.391 -31.641 1 50.12 201 SER A C 1
ATOM 1512 O O . SER A 1 201 ? 23.203 -17.312 -30.531 1 50.12 201 SER A O 1
ATOM 1514 N N . THR A 1 202 ? 22.547 -18.594 -32.188 1 56.03 202 THR A N 1
ATOM 1515 C CA . THR A 1 202 ? 23.359 -19.781 -31.938 1 56.03 202 THR A CA 1
ATOM 1516 C C . THR A 1 202 ? 24.828 -19.531 -32.25 1 56.03 202 THR A C 1
ATOM 1518 O O . THR A 1 202 ? 25.703 -20.281 -31.828 1 56.03 202 THR A O 1
ATOM 1521 N N . ASP A 1 203 ? 25.141 -18.328 -32.906 1 71.75 203 ASP A N 1
ATOM 1522 C CA . ASP A 1 203 ? 26.531 -18.062 -33.25 1 71.75 203 ASP A CA 1
ATOM 1523 C C . ASP A 1 203 ? 27.203 -17.188 -32.156 1 71.75 203 ASP A C 1
ATOM 1525 O O . ASP A 1 203 ? 26.812 -16.047 -31.969 1 71.75 203 ASP A O 1
ATOM 1529 N N . LYS A 1 204 ? 28.25 -17.656 -31.469 1 78.81 204 LYS A N 1
ATOM 1530 C CA . LYS A 1 204 ? 28.953 -17 -30.375 1 78.81 204 LYS A CA 1
ATOM 1531 C C . LYS A 1 204 ? 29.578 -15.68 -30.812 1 78.81 204 LYS A C 1
ATOM 1533 O O . LYS A 1 204 ? 29.5 -14.68 -30.109 1 78.81 204 LYS A O 1
ATOM 1538 N N . ALA A 1 205 ? 30.219 -15.672 -31.969 1 83.06 205 ALA A N 1
ATOM 1539 C CA . ALA A 1 205 ? 30.875 -14.477 -32.469 1 83.06 205 ALA A CA 1
ATOM 1540 C C . ALA A 1 205 ? 29.875 -13.344 -32.688 1 83.06 205 ALA A C 1
ATOM 1542 O O . ALA A 1 205 ? 30.156 -12.188 -32.375 1 83.06 205 ALA A O 1
ATOM 1543 N N . LYS A 1 206 ? 28.844 -13.656 -33.281 1 82.81 206 LYS A N 1
ATOM 1544 C CA . LYS A 1 206 ? 27.812 -12.656 -33.5 1 82.81 206 LYS A CA 1
ATOM 1545 C C . LYS A 1 206 ? 27.234 -12.141 -32.188 1 82.81 206 LYS A C 1
ATOM 1547 O O . LYS A 1 206 ? 26.969 -10.945 -32.062 1 82.81 206 LYS A O 1
ATOM 1552 N N . LYS A 1 207 ? 27.078 -12.984 -31.312 1 84.12 207 LYS A N 1
ATOM 1553 C CA . LYS A 1 207 ? 26.562 -12.609 -30 1 84.12 207 LYS A CA 1
ATOM 1554 C C . LYS A 1 207 ? 27.516 -11.633 -29.297 1 84.12 207 LYS A C 1
ATOM 1556 O O . LYS A 1 207 ? 27.062 -10.641 -28.719 1 84.12 207 LYS A O 1
ATOM 1561 N N . MET A 1 208 ? 28.812 -11.898 -29.375 1 90 208 MET A N 1
ATOM 1562 C CA . MET A 1 208 ? 29.812 -11.047 -28.734 1 90 208 MET A CA 1
ATOM 1563 C C . MET A 1 208 ? 29.859 -9.68 -29.406 1 90 208 MET A C 1
ATOM 1565 O O . MET A 1 208 ? 30.078 -8.664 -28.734 1 90 208 MET A O 1
ATOM 1569 N N . GLN A 1 209 ? 29.656 -9.703 -30.703 1 89.94 209 GLN A N 1
ATOM 1570 C CA . GLN A 1 209 ? 29.641 -8.422 -31.406 1 89.94 209 GLN A CA 1
ATOM 1571 C C . GLN A 1 209 ? 28.422 -7.594 -31.016 1 89.94 209 GLN A C 1
ATOM 1573 O O . GLN A 1 209 ? 28.531 -6.379 -30.812 1 89.94 209 GLN A O 1
ATOM 1578 N N . LEU A 1 210 ? 27.297 -8.234 -30.969 1 89.69 210 LEU A N 1
ATOM 1579 C CA . LEU A 1 210 ? 26.078 -7.551 -30.531 1 89.69 210 LEU A CA 1
ATOM 1580 C C . LEU A 1 210 ? 26.25 -6.992 -29.125 1 89.69 210 LEU A C 1
ATOM 1582 O O . LEU A 1 210 ? 25.75 -5.906 -28.812 1 89.69 210 LEU A O 1
ATOM 1586 N N . LEU A 1 211 ? 26.891 -7.785 -28.328 1 93.69 211 LEU A N 1
ATOM 1587 C CA . LEU A 1 211 ? 27.172 -7.371 -26.969 1 93.69 211 LEU A CA 1
ATOM 1588 C C . LEU A 1 211 ? 28.016 -6.102 -26.938 1 93.69 211 LEU A C 1
ATOM 1590 O O . LEU A 1 211 ? 27.672 -5.141 -26.25 1 93.69 211 LEU A O 1
ATOM 1594 N N . ARG A 1 212 ? 29.109 -6.012 -27.672 1 95.56 212 ARG A N 1
ATOM 1595 C CA . ARG A 1 212 ? 29.969 -4.84 -27.75 1 95.56 212 ARG A CA 1
ATOM 1596 C C . ARG A 1 212 ? 29.203 -3.623 -28.25 1 95.56 212 ARG A C 1
ATOM 1598 O O . ARG A 1 212 ? 29.312 -2.531 -27.688 1 95.56 212 ARG A O 1
ATOM 1605 N N . ASP A 1 213 ? 28.375 -3.848 -29.266 1 94.06 213 ASP A N 1
ATOM 1606 C CA . ASP A 1 213 ? 27.625 -2.752 -29.859 1 94.06 213 ASP A CA 1
ATOM 1607 C C . ASP A 1 213 ? 26.641 -2.156 -28.844 1 94.06 213 ASP A C 1
ATOM 1609 O O . ASP A 1 213 ? 26.484 -0.936 -28.766 1 94.06 213 ASP A O 1
ATOM 1613 N N . GLU A 1 214 ? 25.922 -3.088 -28.172 1 95.25 214 GLU A N 1
ATOM 1614 C CA . GLU A 1 214 ? 24.938 -2.641 -27.203 1 95.25 214 GLU A CA 1
ATOM 1615 C C . GLU A 1 214 ? 25.594 -1.833 -26.094 1 95.25 214 GLU A C 1
ATOM 1617 O O . GLU A 1 214 ? 25.078 -0.785 -25.688 1 95.25 214 GLU A O 1
ATOM 1622 N N . ILE A 1 215 ? 26.734 -2.234 -25.562 1 97.5 215 ILE A N 1
ATOM 1623 C CA . ILE A 1 215 ? 27.453 -1.553 -24.484 1 97.5 215 ILE A CA 1
ATOM 1624 C C . ILE A 1 215 ? 27.938 -0.19 -24.984 1 97.5 215 ILE A C 1
ATOM 1626 O O . ILE A 1 215 ? 27.75 0.824 -24.297 1 97.5 215 ILE A O 1
ATOM 1630 N N . ARG A 1 216 ? 28.5 -0.117 -26.125 1 96.75 216 ARG A N 1
ATOM 1631 C CA . ARG A 1 216 ? 29.031 1.122 -26.672 1 96.75 216 ARG A CA 1
ATOM 1632 C C . ARG A 1 216 ? 27.922 2.158 -26.859 1 96.75 216 ARG A C 1
ATOM 1634 O O . ARG A 1 216 ? 28.156 3.354 -26.656 1 96.75 216 ARG A O 1
ATOM 1641 N N . ALA A 1 217 ? 26.812 1.622 -27.25 1 96.38 217 ALA A N 1
ATOM 1642 C CA . ALA A 1 217 ? 25.688 2.521 -27.531 1 96.38 217 ALA A CA 1
ATOM 1643 C C . ALA A 1 217 ? 25.141 3.127 -26.25 1 96.38 217 ALA A C 1
ATOM 1645 O O . ALA A 1 217 ? 24.609 4.246 -26.25 1 96.38 217 ALA A O 1
ATOM 1646 N N . LEU A 1 218 ? 25.281 2.375 -25.078 1 97.38 218 LEU A N 1
ATOM 1647 C CA . LEU A 1 218 ? 24.453 2.766 -23.938 1 97.38 218 LEU A CA 1
ATOM 1648 C C . LEU A 1 218 ? 25.312 3.096 -22.734 1 97.38 218 LEU A C 1
ATOM 1650 O O . LEU A 1 218 ? 24.812 3.652 -21.75 1 97.38 218 LEU A O 1
ATOM 1654 N N . LYS A 1 219 ? 26.625 2.846 -22.734 1 97.25 219 LYS A N 1
ATOM 1655 C CA . LYS A 1 219 ? 27.484 2.951 -21.562 1 97.25 219 LYS A CA 1
ATOM 1656 C C . LYS A 1 219 ? 27.484 4.371 -21 1 97.25 219 LYS A C 1
ATOM 1658 O O . LYS A 1 219 ? 27.781 4.582 -19.828 1 97.25 219 LYS A O 1
ATOM 1663 N N . ASP A 1 220 ? 27.125 5.375 -21.797 1 95.19 220 ASP A N 1
ATOM 1664 C CA . ASP A 1 220 ? 27.172 6.762 -21.344 1 95.19 220 ASP A CA 1
ATOM 1665 C C . ASP A 1 220 ? 25.781 7.242 -20.938 1 95.19 220 ASP A C 1
ATOM 1667 O O . ASP A 1 220 ? 25.609 8.391 -20.531 1 95.19 220 ASP A O 1
ATOM 1671 N N . HIS A 1 221 ? 24.75 6.379 -21.094 1 95.44 221 HIS A N 1
ATOM 1672 C CA . HIS A 1 221 ? 23.422 6.766 -20.672 1 95.44 221 HIS A CA 1
ATOM 1673 C C . HIS A 1 221 ? 23.344 6.953 -19.156 1 95.44 221 HIS A C 1
ATOM 1675 O O . HIS A 1 221 ? 23.828 6.105 -18.406 1 95.44 221 HIS A O 1
ATOM 1681 N N . PRO A 1 222 ? 22.719 7.961 -18.656 1 93.75 222 PRO A N 1
ATOM 1682 C CA . PRO A 1 222 ? 22.781 8.281 -17.219 1 93.75 222 PRO A CA 1
ATOM 1683 C C . PRO A 1 222 ? 22.016 7.273 -16.359 1 93.75 222 PRO A C 1
ATOM 1685 O O . PRO A 1 222 ? 22.25 7.191 -15.156 1 93.75 222 PRO A O 1
ATOM 1688 N N . ALA A 1 223 ? 21.141 6.465 -16.938 1 96.25 223 ALA A N 1
ATOM 1689 C CA . ALA A 1 223 ? 20.281 5.578 -16.156 1 96.25 223 ALA A CA 1
ATOM 1690 C C . ALA A 1 223 ? 20.969 4.234 -15.906 1 96.25 223 ALA A C 1
ATOM 1692 O O . ALA A 1 223 ? 20.516 3.439 -15.086 1 96.25 223 ALA A O 1
ATOM 1693 N N . ILE A 1 224 ? 22.078 3.943 -16.531 1 98 224 ILE A N 1
ATOM 1694 C CA . ILE A 1 224 ? 22.703 2.627 -16.422 1 98 224 ILE A CA 1
ATOM 1695 C C . ILE A 1 224 ? 23.328 2.469 -15.039 1 98 224 ILE A C 1
ATOM 1697 O O . ILE A 1 224 ? 24.141 3.305 -14.617 1 98 224 ILE A O 1
ATOM 1701 N N . LEU A 1 225 ? 22.938 1.441 -14.328 1 98.5 225 LEU A N 1
ATOM 1702 C CA . LEU A 1 225 ? 23.531 1.116 -13.031 1 98.5 225 LEU A CA 1
ATOM 1703 C C . LEU A 1 225 ? 24.5 -0.051 -13.156 1 98.5 225 LEU A C 1
ATOM 1705 O O . LEU A 1 225 ? 25.609 -0.006 -12.609 1 98.5 225 LEU A O 1
ATOM 1709 N N . SER A 1 226 ? 24.062 -1.079 -13.828 1 98.62 226 SER A N 1
ATOM 1710 C CA . SER A 1 226 ? 24.812 -2.322 -13.977 1 98.62 226 SER A CA 1
ATOM 1711 C C . SER A 1 226 ? 24.375 -3.088 -15.219 1 98.62 226 SER A C 1
ATOM 1713 O O . SER A 1 226 ? 23.297 -2.842 -15.758 1 98.62 226 SER A O 1
ATOM 1715 N N . TRP A 1 227 ? 25.312 -3.939 -15.711 1 98.5 227 TRP A N 1
ATOM 1716 C CA . TRP A 1 227 ? 25.031 -4.852 -16.812 1 98.5 227 TRP A CA 1
ATOM 1717 C C . TRP A 1 227 ? 24.672 -6.238 -16.297 1 98.5 227 TRP A C 1
ATOM 1719 O O . TRP A 1 227 ? 25.531 -6.938 -15.734 1 98.5 227 TRP A O 1
ATOM 1729 N N . TYR A 1 228 ? 23.438 -6.691 -16.5 1 97.75 228 TYR A N 1
ATOM 1730 C CA . TYR A 1 228 ? 22.938 -7.977 -16.016 1 97.75 228 TYR A CA 1
ATOM 1731 C C . TYR A 1 228 ? 23.188 -9.078 -17.031 1 97.75 228 TYR A C 1
ATOM 1733 O O . TYR A 1 228 ? 22.562 -9.086 -18.094 1 97.75 228 TYR A O 1
ATOM 1741 N N . VAL A 1 229 ? 23.969 -10.156 -16.688 1 96.25 229 VAL A N 1
ATOM 1742 C CA . VAL A 1 229 ? 24.531 -10.953 -17.781 1 96.25 229 VAL A CA 1
ATOM 1743 C C . VAL A 1 229 ? 24.016 -12.391 -17.688 1 96.25 229 VAL A C 1
ATOM 1745 O O . VAL A 1 229 ? 24.125 -13.156 -18.641 1 96.25 229 VAL A O 1
ATOM 1748 N N . ALA A 1 230 ? 23.578 -12.773 -16.5 1 94.44 230 ALA A N 1
ATOM 1749 C CA . ALA A 1 230 ? 23.141 -14.164 -16.406 1 94.44 230 ALA A CA 1
ATOM 1750 C C . ALA A 1 230 ? 22.109 -14.336 -15.289 1 94.44 230 ALA A C 1
ATOM 1752 O O . ALA A 1 230 ? 22.219 -13.719 -14.227 1 94.44 230 ALA A O 1
ATOM 1753 N N . ASP A 1 231 ? 21.109 -15.18 -15.648 1 93.31 231 ASP A N 1
ATOM 1754 C CA . ASP A 1 231 ? 20.078 -15.594 -14.703 1 93.31 231 ASP A CA 1
ATOM 1755 C C . ASP A 1 231 ? 20.188 -17.078 -14.383 1 93.31 231 ASP A C 1
ATOM 1757 O O . ASP A 1 231 ? 19.953 -17.922 -15.242 1 93.31 231 ASP A O 1
ATOM 1761 N N . GLU A 1 232 ? 20.625 -17.375 -13.172 1 89.38 232 GLU A N 1
ATOM 1762 C CA . GLU A 1 232 ? 20.734 -18.734 -12.656 1 89.38 232 GLU A CA 1
ATOM 1763 C C . GLU A 1 232 ? 21.609 -19.594 -13.57 1 89.38 232 GLU A C 1
ATOM 1765 O O . GLU A 1 232 ? 21.188 -20.672 -14.008 1 89.38 232 GLU A O 1
ATOM 1770 N N . PRO A 1 233 ? 22.781 -19.141 -13.773 1 86.75 233 PRO A N 1
ATOM 1771 C CA . PRO A 1 233 ? 23.656 -19.906 -14.664 1 86.75 233 PRO A CA 1
ATOM 1772 C C . PRO A 1 233 ? 23.859 -21.344 -14.203 1 86.75 233 PRO A C 1
ATOM 1774 O O . PRO A 1 233 ? 24 -22.25 -15.023 1 86.75 233 PRO A O 1
ATOM 1777 N N . GLU A 1 234 ? 23.812 -21.547 -12.914 1 78.56 234 GLU A N 1
ATOM 1778 C CA . GLU A 1 234 ? 23.969 -22.906 -12.375 1 78.56 234 GLU A CA 1
ATOM 1779 C C . GLU A 1 234 ? 22.844 -23.812 -12.836 1 78.56 234 GLU A C 1
ATOM 1781 O O . GLU A 1 234 ? 23.062 -25 -13.117 1 78.56 234 GLU A O 1
ATOM 1786 N N . GLY A 1 235 ? 21.688 -23.219 -12.875 1 69.06 235 GLY A N 1
ATOM 1787 C CA . GLY A 1 235 ? 20.531 -24 -13.297 1 69.06 235 GLY A CA 1
ATOM 1788 C C . GLY A 1 235 ? 20.391 -24.094 -14.805 1 69.06 235 GLY A C 1
ATOM 1789 O O . GLY A 1 235 ? 19.703 -24.984 -15.312 1 69.06 235 GLY A O 1
ATOM 1790 N N . GLN A 1 236 ? 21.094 -23.219 -15.531 1 70.81 236 GLN A N 1
ATOM 1791 C CA . GLN A 1 236 ? 20.953 -23.141 -16.984 1 70.81 236 GLN A CA 1
ATOM 1792 C C . GLN A 1 236 ? 22.141 -23.797 -17.688 1 70.81 236 GLN A C 1
ATOM 1794 O O . GLN A 1 236 ? 22.219 -23.766 -18.922 1 70.81 236 GLN A O 1
ATOM 1799 N N . GLY A 1 237 ? 23.062 -24.312 -16.984 1 66.62 237 GLY A N 1
ATOM 1800 C CA . GLY A 1 237 ? 24.219 -25 -17.547 1 66.62 237 GLY A CA 1
ATOM 1801 C C . GLY A 1 237 ? 25.219 -24.047 -18.156 1 66.62 237 GLY A C 1
ATOM 1802 O O . GLY A 1 237 ? 25.953 -24.422 -19.078 1 66.62 237 GLY A O 1
ATOM 1803 N N . ILE A 1 238 ? 25.234 -22.828 -17.75 1 79.44 238 ILE A N 1
ATOM 1804 C CA . ILE A 1 238 ? 26.203 -21.844 -18.25 1 79.44 238 ILE A CA 1
ATOM 1805 C C . ILE A 1 238 ? 27.469 -21.938 -17.422 1 79.44 238 ILE A C 1
ATOM 1807 O O . ILE A 1 238 ? 27.438 -21.781 -16.188 1 79.44 238 ILE A O 1
ATOM 1811 N N . SER A 1 239 ? 28.594 -22.141 -18.047 1 81.94 239 SER A N 1
ATOM 1812 C CA . SER A 1 239 ? 29.859 -22.328 -17.328 1 81.94 239 SER A CA 1
ATOM 1813 C C . SER A 1 239 ? 30.406 -21 -16.828 1 81.94 239 SER A C 1
ATOM 1815 O O . SER A 1 239 ? 30.125 -19.953 -17.406 1 81.94 239 SER A O 1
ATOM 1817 N N . ALA A 1 240 ? 31.25 -21.062 -15.812 1 88.56 240 ALA A N 1
ATOM 1818 C CA . ALA A 1 240 ? 31.922 -19.875 -15.289 1 88.56 240 ALA A CA 1
ATOM 1819 C C . ALA A 1 240 ? 32.875 -19.281 -16.328 1 88.56 240 ALA A C 1
ATOM 1821 O O . ALA A 1 240 ? 33 -18.062 -16.422 1 88.56 240 ALA A O 1
ATOM 1822 N N . GLU A 1 241 ? 33.5 -20.078 -17.094 1 87.94 241 GLU A N 1
ATOM 1823 C CA . GLU A 1 241 ? 34.438 -19.625 -18.109 1 87.94 241 GLU A CA 1
ATOM 1824 C C . GLU A 1 241 ? 33.75 -18.766 -19.172 1 87.94 241 GLU A C 1
ATOM 1826 O O . GLU A 1 241 ? 34.281 -17.719 -19.562 1 87.94 241 GLU A O 1
ATOM 1831 N N . THR A 1 242 ? 32.594 -19.281 -19.578 1 87.69 242 THR A N 1
ATOM 1832 C CA . THR A 1 242 ? 31.828 -18.516 -20.547 1 87.69 242 THR A CA 1
ATOM 1833 C C . THR A 1 242 ? 31.484 -17.141 -20 1 87.69 242 THR A C 1
ATOM 1835 O O . THR A 1 242 ? 31.594 -16.141 -20.703 1 87.69 242 THR A O 1
ATOM 1838 N N . LEU A 1 243 ? 31.109 -17.094 -18.781 1 93.94 243 LEU A N 1
ATOM 1839 C CA . LEU A 1 243 ? 30.703 -15.828 -18.172 1 93.94 243 LEU A CA 1
ATOM 1840 C C . LEU A 1 243 ? 31.906 -14.93 -17.922 1 93.94 243 LEU A C 1
ATOM 1842 O O . LEU A 1 243 ? 31.812 -13.703 -18 1 93.94 243 LEU A O 1
ATOM 1846 N N . GLU A 1 244 ? 33.062 -15.516 -17.656 1 95.56 244 GLU A N 1
ATOM 1847 C CA . GLU A 1 244 ? 34.281 -14.734 -17.5 1 95.56 244 GLU A CA 1
ATOM 1848 C C . GLU A 1 244 ? 34.688 -14.062 -18.812 1 95.56 244 GLU A C 1
ATOM 1850 O O . GLU A 1 244 ? 35.188 -12.93 -18.812 1 95.56 244 GLU A O 1
ATOM 1855 N N . GLU A 1 245 ? 34.469 -14.758 -19.859 1 93.94 245 GLU A N 1
ATOM 1856 C CA . GLU A 1 245 ? 34.719 -14.148 -21.172 1 93.94 245 GLU A CA 1
ATOM 1857 C C . GLU A 1 245 ? 33.812 -12.945 -21.406 1 93.94 245 GLU A C 1
ATOM 1859 O O . GLU A 1 245 ? 34.281 -11.906 -21.891 1 93.94 245 GLU A O 1
ATOM 1864 N N . ILE A 1 246 ? 32.562 -13.133 -21.125 1 95.75 246 ILE A N 1
ATOM 1865 C CA . ILE A 1 246 ? 31.594 -12.055 -21.266 1 95.75 246 ILE A CA 1
ATOM 1866 C C . ILE A 1 246 ? 31.984 -10.883 -20.359 1 95.75 246 ILE A C 1
ATOM 1868 O O . ILE A 1 246 ? 31.938 -9.727 -20.797 1 95.75 246 ILE A O 1
ATOM 1872 N N . TYR A 1 247 ? 32.375 -11.203 -19.156 1 97.19 247 TYR A N 1
ATOM 1873 C CA . TYR A 1 247 ? 32.812 -10.203 -18.203 1 97.19 247 TYR A CA 1
ATOM 1874 C C . TYR A 1 247 ? 33.969 -9.391 -18.766 1 97.19 247 TYR A C 1
ATOM 1876 O O . TYR A 1 247 ? 33.969 -8.156 -18.703 1 97.19 247 TYR A O 1
ATOM 1884 N N . ASP A 1 248 ? 34.906 -10.031 -19.328 1 95.81 248 ASP A N 1
ATOM 1885 C CA . ASP A 1 248 ? 36.094 -9.375 -19.875 1 95.81 248 ASP A CA 1
ATOM 1886 C C . ASP A 1 248 ? 35.75 -8.453 -21.031 1 95.81 248 ASP A C 1
ATOM 1888 O O . ASP A 1 248 ? 36.281 -7.352 -21.156 1 95.81 248 ASP A O 1
ATOM 1892 N N . VAL A 1 249 ? 34.844 -8.898 -21.844 1 95.94 249 VAL A N 1
ATOM 1893 C CA . VAL A 1 249 ? 34.406 -8.102 -22.984 1 95.94 249 VAL A CA 1
ATOM 1894 C C . VAL A 1 249 ? 33.719 -6.824 -22.5 1 95.94 249 VAL A C 1
ATOM 1896 O O . VAL A 1 249 ? 34 -5.734 -23 1 95.94 249 VAL A O 1
ATOM 1899 N N . ILE A 1 250 ? 32.844 -6.957 -21.547 1 97.94 250 ILE A N 1
ATOM 1900 C CA . ILE A 1 250 ? 32.094 -5.801 -21.047 1 97.94 250 ILE A CA 1
ATOM 1901 C C . ILE A 1 250 ? 33.062 -4.836 -20.344 1 97.94 250 ILE A C 1
ATOM 1903 O O . ILE A 1 250 ? 33 -3.627 -20.578 1 97.94 250 ILE A O 1
ATOM 1907 N N . ARG A 1 251 ? 33.969 -5.332 -19.562 1 96.81 251 ARG A N 1
ATOM 1908 C CA . ARG A 1 251 ? 34.906 -4.496 -18.828 1 96.81 251 ARG A CA 1
ATOM 1909 C C . ARG A 1 251 ? 35.812 -3.723 -19.797 1 96.81 251 ARG A C 1
ATOM 1911 O O . ARG A 1 251 ? 36.188 -2.576 -19.516 1 96.81 251 ARG A O 1
ATOM 1918 N N . ALA A 1 252 ? 36.156 -4.355 -20.812 1 96.12 252 ALA A N 1
ATOM 1919 C CA . ALA A 1 252 ? 37 -3.695 -21.812 1 96.12 252 ALA A CA 1
ATOM 1920 C C . ALA A 1 252 ? 36.281 -2.523 -22.453 1 96.12 252 ALA A C 1
ATOM 1922 O O . ALA A 1 252 ? 36.875 -1.491 -22.75 1 96.12 252 ALA A O 1
ATOM 1923 N N . GLU A 1 253 ? 35 -2.701 -22.672 1 97.38 253 GLU A N 1
ATOM 1924 C CA . GLU A 1 253 ? 34.188 -1.668 -23.328 1 97.38 253 GLU A CA 1
ATOM 1925 C C . GLU A 1 253 ? 33.75 -0.608 -22.328 1 97.38 253 GLU A C 1
ATOM 1927 O O . GLU A 1 253 ? 33.625 0.566 -22.672 1 97.38 253 GLU A O 1
ATOM 1932 N N . ASP A 1 254 ? 33.469 -1.021 -21.094 1 98.31 254 ASP A N 1
ATOM 1933 C CA . ASP A 1 254 ? 32.938 -0.137 -20.062 1 98.31 254 ASP A CA 1
ATOM 1934 C C . ASP A 1 254 ? 33.469 -0.504 -18.688 1 98.31 254 ASP A C 1
ATOM 1936 O O . ASP A 1 254 ? 32.875 -1.284 -17.953 1 98.31 254 ASP A O 1
ATOM 1940 N N . PRO A 1 255 ? 34.5 0.108 -18.281 1 97.31 255 PRO A N 1
ATOM 1941 C CA . PRO A 1 255 ? 35.094 -0.194 -16.969 1 97.31 255 PRO A CA 1
ATOM 1942 C C . PRO A 1 255 ? 34.406 0.559 -15.828 1 97.31 255 PRO A C 1
ATOM 1944 O O . PRO A 1 255 ? 34.75 0.401 -14.664 1 97.31 255 PRO A O 1
ATOM 1947 N N . TYR A 1 256 ? 33.344 1.356 -16.094 1 97.62 256 TYR A N 1
ATOM 1948 C CA . TYR A 1 256 ? 32.781 2.26 -15.102 1 97.62 256 TYR A CA 1
ATOM 1949 C C . TYR A 1 256 ? 31.578 1.634 -14.43 1 97.62 256 TYR A C 1
ATOM 1951 O O . TYR A 1 256 ? 31.156 2.068 -13.352 1 97.62 256 TYR A O 1
ATOM 1959 N N . HIS A 1 257 ? 30.922 0.687 -15.117 1 98.56 257 HIS A N 1
ATOM 1960 C CA . HIS A 1 257 ? 29.703 0.117 -14.578 1 98.56 257 HIS A CA 1
ATOM 1961 C C . HIS A 1 257 ? 29.906 -1.334 -14.148 1 98.56 257 HIS A C 1
ATOM 1963 O O . HIS A 1 257 ? 30.562 -2.104 -14.859 1 98.56 257 HIS A O 1
ATOM 1969 N N . PRO A 1 258 ? 29.344 -1.701 -12.969 1 98.5 258 PRO A N 1
ATOM 1970 C CA . PRO A 1 258 ? 29.453 -3.09 -12.516 1 98.5 258 PRO A CA 1
ATOM 1971 C C . PRO A 1 258 ? 28.672 -4.062 -13.398 1 98.5 258 PRO A C 1
ATOM 1973 O O . PRO A 1 258 ? 27.797 -3.645 -14.164 1 98.5 258 PRO A O 1
ATOM 1976 N N . ILE A 1 259 ? 29.094 -5.301 -13.281 1 98.5 259 ILE A N 1
ATOM 1977 C CA . ILE A 1 259 ? 28.438 -6.414 -13.969 1 98.5 259 ILE A CA 1
ATOM 1978 C C . ILE A 1 259 ? 27.75 -7.32 -12.945 1 98.5 259 ILE A C 1
ATOM 1980 O O . ILE A 1 259 ? 28.359 -7.688 -11.938 1 98.5 259 ILE A O 1
ATOM 1984 N N . SER A 1 260 ? 26.453 -7.68 -13.219 1 98.25 260 SER A N 1
ATOM 1985 C CA . SER A 1 260 ? 25.688 -8.414 -12.227 1 98.25 260 SER A CA 1
ATOM 1986 C C . SER A 1 260 ? 25.203 -9.75 -12.781 1 98.25 260 SER A C 1
ATOM 1988 O O . SER A 1 260 ? 25.078 -9.914 -14 1 98.25 260 SER A O 1
ATOM 1990 N N . LEU A 1 261 ? 24.984 -10.703 -11.992 1 96.88 261 LEU A N 1
ATOM 1991 C CA . LEU A 1 261 ? 24.297 -11.953 -12.289 1 96.88 261 LEU A CA 1
ATOM 1992 C C . LEU A 1 261 ? 23.547 -12.461 -11.062 1 96.88 261 LEU A C 1
ATOM 1994 O O . LEU A 1 261 ? 23.719 -11.938 -9.961 1 96.88 261 LEU A O 1
ATOM 1998 N N . VAL A 1 262 ? 22.594 -13.398 -11.242 1 96.5 262 VAL A N 1
ATOM 1999 C CA . VAL A 1 262 ? 21.797 -13.906 -10.125 1 96.5 262 VAL A CA 1
ATOM 2000 C C . VAL A 1 262 ? 21.938 -15.422 -10.039 1 96.5 262 VAL A C 1
ATOM 2002 O O . VAL A 1 262 ? 21.984 -16.109 -11.062 1 96.5 262 VAL A O 1
ATOM 2005 N N . ILE A 1 263 ? 22.062 -15.891 -8.82 1 92.94 263 ILE A N 1
ATOM 2006 C CA . ILE A 1 263 ? 22.141 -17.328 -8.562 1 92.94 263 ILE A CA 1
ATOM 2007 C C . ILE A 1 263 ? 21.016 -17.734 -7.609 1 92.94 263 ILE A C 1
ATOM 2009 O O . ILE A 1 263 ? 20.438 -16.891 -6.926 1 92.94 263 ILE A O 1
ATOM 2013 N N . MET A 1 264 ? 20.672 -19 -7.504 1 85.12 264 MET A N 1
ATOM 2014 C CA . MET A 1 264 ? 19.5 -19.484 -6.781 1 85.12 264 MET A CA 1
ATOM 2015 C C . MET A 1 264 ? 19.828 -19.719 -5.309 1 85.12 264 MET A C 1
ATOM 2017 O O . MET A 1 264 ? 18.938 -19.672 -4.457 1 85.12 264 MET A O 1
ATOM 2021 N N . SER A 1 265 ? 21.016 -20.141 -5.031 1 79.94 265 SER A N 1
ATOM 2022 C CA . SER A 1 265 ? 21.469 -20.453 -3.674 1 79.94 265 SER A CA 1
ATOM 2023 C C . SER A 1 265 ? 22.906 -19.984 -3.449 1 79.94 265 SER A C 1
ATOM 2025 O O . SER A 1 265 ? 23.578 -19.578 -4.391 1 79.94 265 SER A O 1
ATOM 2027 N N . ALA A 1 266 ? 23.312 -20.062 -2.199 1 79 266 ALA A N 1
ATOM 2028 C CA . ALA A 1 266 ? 24.641 -19.547 -1.846 1 79 266 ALA A CA 1
ATOM 2029 C C . ALA A 1 266 ? 25.75 -20.406 -2.436 1 79 266 ALA A C 1
ATOM 2031 O O . ALA A 1 266 ? 26.844 -19.922 -2.717 1 79 266 ALA A O 1
ATOM 2032 N N . GLY A 1 267 ? 25.5 -21.594 -2.635 1 73.38 267 GLY A N 1
ATOM 2033 C CA . GLY A 1 267 ? 26.516 -22.578 -2.977 1 73.38 267 GLY A CA 1
ATOM 2034 C C . GLY A 1 267 ? 27.328 -22.203 -4.199 1 73.38 267 GLY A C 1
ATOM 2035 O O . GLY A 1 267 ? 28.562 -22.188 -4.145 1 73.38 267 GLY A O 1
ATOM 2036 N N . PRO A 1 268 ? 26.703 -21.766 -5.223 1 74.25 268 PRO A N 1
ATOM 2037 C CA . PRO A 1 268 ? 27.406 -21.484 -6.469 1 74.25 268 PRO A CA 1
ATOM 2038 C C . PRO A 1 268 ? 28.125 -20.125 -6.434 1 74.25 268 PRO A C 1
ATOM 2040 O O . PRO A 1 268 ? 28.812 -19.766 -7.398 1 74.25 268 PRO A O 1
ATOM 2043 N N . GLY A 1 269 ? 28.062 -19.406 -5.418 1 83.94 269 GLY A N 1
ATOM 2044 C CA . GLY A 1 269 ? 28.562 -18.047 -5.359 1 83.94 269 GLY A CA 1
ATOM 2045 C C . GLY A 1 269 ? 30.031 -17.938 -5.703 1 83.94 269 GLY A C 1
ATOM 2046 O O . GLY A 1 269 ? 30.422 -17.156 -6.586 1 83.94 269 GLY A O 1
ATOM 2047 N N . ARG A 1 270 ? 30.891 -18.719 -5.074 1 89.5 270 ARG A N 1
ATOM 2048 C CA . ARG A 1 270 ? 32.344 -18.672 -5.297 1 89.5 270 ARG A CA 1
ATOM 2049 C C . ARG A 1 270 ? 32.688 -19.109 -6.719 1 89.5 270 ARG A C 1
ATOM 2051 O O . ARG A 1 270 ? 33.594 -18.547 -7.34 1 89.5 270 ARG A O 1
ATOM 2058 N N . HIS A 1 271 ? 31.859 -20.016 -7.238 1 89.69 271 HIS A N 1
ATOM 2059 C CA . HIS A 1 271 ? 32.094 -20.578 -8.57 1 89.69 271 HIS A CA 1
ATOM 2060 C C . HIS A 1 271 ? 31.969 -19.5 -9.641 1 89.69 271 HIS A C 1
ATOM 2062 O O . HIS A 1 271 ? 32.688 -19.516 -10.633 1 89.69 271 HIS A O 1
ATOM 2068 N N . TYR A 1 272 ? 31.109 -18.531 -9.469 1 93.06 272 TYR A N 1
ATOM 2069 C CA . TYR A 1 272 ? 30.844 -17.516 -10.484 1 93.06 272 TYR A CA 1
ATOM 2070 C C . TYR A 1 272 ? 31.391 -16.156 -10.07 1 93.06 272 TYR A C 1
ATOM 2072 O O . TYR A 1 272 ? 31.141 -15.148 -10.727 1 93.06 272 TYR A O 1
ATOM 2080 N N . ALA A 1 273 ? 32.156 -16.078 -9.016 1 93.81 273 ALA A N 1
ATOM 2081 C CA . ALA A 1 273 ? 32.594 -14.828 -8.406 1 93.81 273 ALA A CA 1
ATOM 2082 C C . ALA A 1 273 ? 33.438 -14.016 -9.383 1 93.81 273 ALA A C 1
ATOM 2084 O O . ALA A 1 273 ? 33.406 -12.781 -9.359 1 93.81 273 ALA A O 1
ATOM 2085 N N . ASN A 1 274 ? 34.156 -14.656 -10.273 1 93.69 274 ASN A N 1
ATOM 2086 C CA . ASN A 1 274 ? 35.062 -13.953 -11.188 1 93.69 274 ASN A CA 1
ATOM 2087 C C . ASN A 1 274 ? 34.312 -13.43 -12.406 1 93.69 274 ASN A C 1
ATOM 2089 O O . ASN A 1 274 ? 34.875 -12.734 -13.25 1 93.69 274 ASN A O 1
ATOM 2093 N N . SER A 1 275 ? 33.031 -13.672 -12.469 1 95.38 275 SER A N 1
ATOM 2094 C CA . SER A 1 275 ? 32.25 -13.297 -13.641 1 95.38 275 SER A CA 1
ATOM 2095 C C . SER A 1 275 ? 31.328 -12.117 -13.328 1 95.38 275 SER A C 1
ATOM 2097 O O . SER A 1 275 ? 30.453 -11.781 -14.125 1 95.38 275 SER A O 1
ATOM 2099 N N . CYS A 1 276 ? 31.484 -11.57 -12.18 1 97.25 276 CYS A N 1
ATOM 2100 C CA . CYS A 1 276 ? 30.578 -10.484 -11.812 1 97.25 276 CYS A CA 1
ATOM 2101 C C . CYS A 1 276 ? 31.203 -9.602 -10.734 1 97.25 276 CYS A C 1
ATOM 2103 O O . CYS A 1 276 ? 32.219 -9.961 -10.133 1 97.25 276 CYS A O 1
ATOM 2105 N N . ASP A 1 277 ? 30.641 -8.391 -10.57 1 98 277 ASP A N 1
ATOM 2106 C CA . ASP A 1 277 ? 30.953 -7.465 -9.484 1 98 277 ASP A CA 1
ATOM 2107 C C . ASP A 1 277 ? 29.844 -7.457 -8.438 1 98 277 ASP A C 1
ATOM 2109 O O . ASP A 1 277 ? 30.094 -7.164 -7.266 1 98 277 ASP A O 1
ATOM 2113 N N . VAL A 1 278 ? 28.641 -7.691 -8.914 1 98.31 278 VAL A N 1
ATOM 2114 C CA . VAL A 1 278 ? 27.438 -7.793 -8.102 1 98.31 278 VAL A CA 1
ATOM 2115 C C . VAL A 1 278 ? 26.844 -9.195 -8.242 1 98.31 278 VAL A C 1
ATOM 2117 O O . VAL A 1 278 ? 26.578 -9.656 -9.352 1 98.31 278 VAL A O 1
ATOM 2120 N N . ILE A 1 279 ? 26.703 -9.852 -7.168 1 97.88 279 ILE A N 1
ATOM 2121 C CA . ILE A 1 279 ? 26.047 -11.156 -7.184 1 97.88 279 ILE A CA 1
ATOM 2122 C C . ILE A 1 279 ? 24.719 -11.07 -6.445 1 97.88 279 ILE A C 1
ATOM 2124 O O . ILE A 1 279 ? 24.641 -10.57 -5.32 1 97.88 279 ILE A O 1
ATOM 2128 N N . MET A 1 280 ? 23.672 -11.523 -7.121 1 97.81 280 MET A N 1
ATOM 2129 C CA . MET A 1 280 ? 22.328 -11.516 -6.547 1 97.81 280 MET A CA 1
ATOM 2130 C C . MET A 1 280 ? 21.875 -12.93 -6.203 1 97.81 280 MET A C 1
ATOM 2132 O O . MET A 1 280 ? 22.281 -13.891 -6.863 1 97.81 280 MET A O 1
ATOM 2136 N N . ALA A 1 281 ? 21.062 -13.039 -5.203 1 96.75 281 ALA A N 1
ATOM 2137 C CA . ALA A 1 281 ? 20.453 -14.32 -4.836 1 96.75 281 ALA A CA 1
ATOM 2138 C C . ALA A 1 281 ? 18.938 -14.273 -4.98 1 96.75 281 ALA A C 1
ATOM 2140 O O . ALA A 1 281 ? 18.281 -13.367 -4.449 1 96.75 281 ALA A O 1
ATOM 2141 N N . ASP A 1 282 ? 18.375 -15.156 -5.781 1 95.12 282 ASP A N 1
ATOM 2142 C CA . ASP A 1 282 ? 16.922 -15.211 -5.945 1 95.12 282 ASP A CA 1
ATOM 2143 C C . ASP A 1 282 ? 16.344 -16.438 -5.254 1 95.12 282 ASP A C 1
ATOM 2145 O O . ASP A 1 282 ? 15.594 -17.203 -5.867 1 95.12 282 ASP A O 1
ATOM 2149 N N . THR A 1 283 ? 16.578 -16.594 -3.975 1 93.19 283 THR A N 1
ATOM 2150 C CA . THR A 1 283 ? 16 -17.641 -3.129 1 93.19 283 THR A CA 1
ATOM 2151 C C . THR A 1 283 ? 14.539 -17.344 -2.832 1 93.19 283 THR A C 1
ATOM 2153 O O . THR A 1 283 ? 14.219 -16.344 -2.197 1 93.19 283 THR A O 1
ATOM 2156 N N . TYR A 1 284 ? 13.641 -18.297 -3.271 1 93 284 TYR A N 1
ATOM 2157 C CA . TYR A 1 284 ? 12.203 -18.125 -3.102 1 93 284 TYR A CA 1
ATOM 2158 C C . TYR A 1 284 ? 11.625 -19.219 -2.205 1 93 284 TYR A C 1
ATOM 2160 O O . TYR A 1 284 ? 11.102 -20.219 -2.693 1 93 284 TYR A O 1
ATOM 2168 N N . PRO A 1 285 ? 11.578 -19.031 -0.938 1 92.5 285 PRO A N 1
ATOM 2169 C CA . PRO A 1 285 ? 11.234 -20.109 0 1 92.5 285 PRO A CA 1
ATOM 2170 C C . PRO A 1 285 ? 9.719 -20.297 0.138 1 92.5 285 PRO A C 1
ATOM 2172 O O . PRO A 1 285 ? 9.258 -21.422 0.376 1 92.5 285 PRO A O 1
ATOM 2175 N N . VAL A 1 286 ? 8.945 -19.328 -0.132 1 85.5 286 VAL A N 1
ATOM 2176 C CA . VAL A 1 286 ? 7.539 -19.344 0.265 1 85.5 286 VAL A CA 1
ATOM 2177 C C . VAL A 1 286 ? 6.699 -19.984 -0.841 1 85.5 286 VAL A C 1
ATOM 2179 O O . VAL A 1 286 ? 6.773 -19.562 -2 1 85.5 286 VAL A O 1
ATOM 2182 N N . PRO A 1 287 ? 5.883 -21.016 -0.558 1 77.88 287 PRO A N 1
ATOM 2183 C CA . PRO A 1 287 ? 5.656 -21.531 0.798 1 77.88 287 PRO A CA 1
ATOM 2184 C C . PRO A 1 287 ? 6.438 -22.797 1.095 1 77.88 287 PRO A C 1
ATOM 2186 O O . PRO A 1 287 ? 6.195 -23.453 2.113 1 77.88 287 PRO A O 1
ATOM 2189 N N . ASN A 1 288 ? 7.348 -23.203 0.298 1 78.12 288 ASN A N 1
ATOM 2190 C CA . ASN A 1 288 ? 7.934 -24.531 0.312 1 78.12 288 ASN A CA 1
ATOM 2191 C C . ASN A 1 288 ? 8.945 -24.688 1.444 1 78.12 288 ASN A C 1
ATOM 2193 O O . ASN A 1 288 ? 9.211 -25.797 1.895 1 78.12 288 ASN A O 1
ATOM 2197 N N . SER A 1 289 ? 9.5 -23.625 1.881 1 84.69 289 SER A N 1
ATOM 2198 C CA . SER A 1 289 ? 10.43 -23.594 3.008 1 84.69 289 SER A CA 1
ATOM 2199 C C . SER A 1 289 ? 10.219 -22.328 3.842 1 84.69 289 SER A C 1
ATOM 2201 O O . SER A 1 289 ? 9.484 -21.422 3.439 1 84.69 289 SER A O 1
ATOM 2203 N N . PRO A 1 290 ? 10.844 -22.312 5.066 1 88.56 290 PRO A N 1
ATOM 2204 C CA . PRO A 1 290 ? 10.672 -21.125 5.898 1 88.56 290 PRO A CA 1
ATOM 2205 C C . PRO A 1 290 ? 11.18 -19.859 5.227 1 88.56 290 PRO A C 1
ATOM 2207 O O . PRO A 1 290 ? 12.234 -19.875 4.586 1 88.56 290 PRO A O 1
ATOM 2210 N N . ALA A 1 291 ? 10.414 -18.812 5.371 1 92.44 291 ALA A N 1
ATOM 2211 C CA . ALA A 1 291 ? 10.805 -17.516 4.812 1 92.44 291 ALA A CA 1
ATOM 2212 C C . ALA A 1 291 ? 12.188 -17.109 5.297 1 92.44 291 ALA A C 1
ATOM 2214 O O . ALA A 1 291 ? 12.938 -16.438 4.57 1 92.44 291 ALA A O 1
ATOM 2215 N N . SER A 1 292 ? 12.664 -17.562 6.492 1 93.94 292 SER A N 1
ATOM 2216 C CA . SER A 1 292 ? 13.93 -17.188 7.117 1 93.94 292 SER A CA 1
ATOM 2217 C C . SER A 1 292 ? 15.109 -17.812 6.383 1 93.94 292 SER A C 1
ATOM 2219 O O . SER A 1 292 ? 16.266 -17.438 6.625 1 93.94 292 SER A O 1
ATOM 2221 N N . ASP A 1 293 ? 14.898 -18.688 5.426 1 93.94 293 ASP A N 1
ATOM 2222 C CA . ASP A 1 293 ? 15.977 -19.312 4.668 1 93.94 293 ASP A CA 1
ATOM 2223 C C . ASP A 1 293 ? 16.781 -18.266 3.895 1 93.94 293 ASP A C 1
ATOM 2225 O O . ASP A 1 293 ? 17.953 -18.484 3.59 1 93.94 293 ASP A O 1
ATOM 2229 N N . VAL A 1 294 ? 16.172 -17.156 3.629 1 96.5 294 VAL A N 1
ATOM 2230 C CA . VAL A 1 294 ? 16.859 -16.062 2.936 1 96.5 294 VAL A CA 1
ATOM 2231 C C . VAL A 1 294 ? 18.047 -15.594 3.76 1 96.5 294 VAL A C 1
ATOM 2233 O O . VAL A 1 294 ? 19.094 -15.25 3.207 1 96.5 294 VAL A O 1
ATOM 2236 N N . ILE A 1 295 ? 17.875 -15.539 5.098 1 95.88 295 ILE A N 1
ATOM 2237 C CA . ILE A 1 295 ? 18.938 -15.109 6.004 1 95.88 295 ILE A CA 1
ATOM 2238 C C . ILE A 1 295 ? 20.141 -16.016 5.855 1 95.88 295 ILE A C 1
ATOM 2240 O O . ILE A 1 295 ? 21.281 -15.539 5.723 1 95.88 295 ILE A O 1
ATOM 2244 N N . GLY A 1 296 ? 19.906 -17.297 5.82 1 93.75 296 GLY A N 1
ATOM 2245 C CA . GLY A 1 296 ? 20.984 -18.266 5.637 1 93.75 296 GLY A CA 1
ATOM 2246 C C . GLY A 1 296 ? 21.688 -18.125 4.297 1 93.75 296 GLY A C 1
ATOM 2247 O O . GLY A 1 296 ? 22.906 -18.266 4.211 1 93.75 296 GLY A O 1
ATOM 2248 N N . THR A 1 297 ? 20.953 -17.891 3.273 1 95.25 297 THR A N 1
ATOM 2249 C CA . THR A 1 297 ? 21.516 -17.75 1.933 1 95.25 297 THR A CA 1
ATOM 2250 C C . THR A 1 297 ? 22.453 -16.547 1.86 1 95.25 297 THR A C 1
ATOM 2252 O O . THR A 1 297 ? 23.578 -16.672 1.373 1 95.25 297 THR A O 1
ATOM 2255 N N . ILE A 1 298 ? 22.016 -15.391 2.33 1 97.38 298 ILE A N 1
ATOM 2256 C CA . ILE A 1 298 ? 22.828 -14.188 2.246 1 97.38 298 ILE A CA 1
ATOM 2257 C C . ILE A 1 298 ? 24.047 -14.312 3.16 1 97.38 298 ILE A C 1
ATOM 2259 O O . ILE A 1 298 ? 25.141 -13.891 2.799 1 97.38 298 ILE A O 1
ATOM 2263 N N . ARG A 1 299 ? 23.844 -14.906 4.316 1 94.94 299 ARG A N 1
ATOM 2264 C CA . ARG A 1 299 ? 24.969 -15.172 5.203 1 94.94 299 ARG A CA 1
ATOM 2265 C C . ARG A 1 299 ? 26.016 -16.047 4.512 1 94.94 299 ARG A C 1
ATOM 2267 O O . ARG A 1 299 ? 27.219 -15.773 4.613 1 94.94 299 ARG A O 1
ATOM 2274 N N . GLY A 1 300 ? 25.547 -17.047 3.879 1 93.81 300 GLY A N 1
ATOM 2275 C CA . GLY A 1 300 ? 26.453 -17.906 3.148 1 93.81 300 GLY A CA 1
ATOM 2276 C C . GLY A 1 300 ? 27.25 -17.172 2.084 1 93.81 300 GLY A C 1
ATOM 2277 O O . GLY A 1 300 ? 28.453 -17.391 1.938 1 93.81 300 GLY A O 1
ATOM 2278 N N . LEU A 1 301 ? 26.656 -16.297 1.334 1 96.31 301 LEU A N 1
ATOM 2279 C CA . LEU A 1 301 ? 27.344 -15.508 0.324 1 96.31 301 LEU A CA 1
ATOM 2280 C C . LEU A 1 301 ? 28.328 -14.555 0.971 1 96.31 301 LEU A C 1
ATOM 2282 O O . LEU A 1 301 ? 29.438 -14.352 0.45 1 96.31 301 LEU A O 1
ATOM 2286 N N . GLN A 1 302 ? 27.891 -14.008 2.094 1 94.94 302 GLN A N 1
ATOM 2287 C CA . GLN A 1 302 ? 28.781 -13.094 2.805 1 94.94 302 GLN A CA 1
ATOM 2288 C C . GLN A 1 302 ? 30.016 -13.82 3.334 1 94.94 302 GLN A C 1
ATOM 2290 O O . GLN A 1 302 ? 31.125 -13.289 3.283 1 94.94 302 GLN A O 1
ATOM 2295 N N . ASP A 1 303 ? 29.828 -14.938 3.816 1 92.5 303 ASP A N 1
ATOM 2296 C CA . ASP A 1 303 ? 30.938 -15.727 4.336 1 92.5 303 ASP A CA 1
ATOM 2297 C C . ASP A 1 303 ? 31.984 -15.969 3.254 1 92.5 303 ASP A C 1
ATOM 2299 O O . ASP A 1 303 ? 33.188 -15.984 3.539 1 92.5 303 ASP A O 1
ATOM 2303 N N . GLU A 1 304 ? 31.5 -16 2.07 1 90.88 304 GLU A N 1
ATOM 2304 C CA . GLU A 1 304 ? 32.406 -16.359 0.982 1 90.88 304 GLU A CA 1
ATOM 2305 C C . GLU A 1 304 ? 32.906 -15.133 0.247 1 90.88 304 GLU A C 1
ATOM 2307 O O . GLU A 1 304 ? 34.031 -15.125 -0.253 1 90.88 304 GLU A O 1
ATOM 2312 N N . LEU A 1 305 ? 32.125 -14.117 0.133 1 95.44 305 LEU A N 1
ATOM 2313 C CA . LEU A 1 305 ? 32.406 -13.109 -0.875 1 95.44 305 LEU A CA 1
ATOM 2314 C C . LEU A 1 305 ? 32.5 -11.719 -0.245 1 95.44 305 LEU A C 1
ATOM 2316 O O . LEU A 1 305 ? 32.719 -10.727 -0.945 1 95.44 305 LEU A O 1
ATOM 2320 N N . ARG A 1 306 ? 32.406 -11.672 1.043 1 93.06 306 ARG A N 1
ATOM 2321 C CA . ARG A 1 306 ? 32.469 -10.367 1.696 1 93.06 306 ARG A CA 1
ATOM 2322 C C . ARG A 1 306 ? 33.75 -9.641 1.311 1 93.06 306 ARG A C 1
ATOM 2324 O O . ARG A 1 306 ? 34.812 -10.266 1.195 1 93.06 306 ARG A O 1
ATOM 2331 N N . TYR A 1 307 ? 33.719 -8.32 1.032 1 95 307 TYR A N 1
ATOM 2332 C CA . TYR A 1 307 ? 34.812 -7.402 0.68 1 95 307 TYR A CA 1
ATOM 2333 C C . TYR A 1 307 ? 35.25 -7.613 -0.762 1 95 307 TYR A C 1
ATOM 2335 O O . TYR A 1 307 ? 36.219 -7.016 -1.207 1 95 307 TYR A O 1
ATOM 2343 N N . GLU A 1 308 ? 34.562 -8.492 -1.482 1 95.38 308 GLU A N 1
ATOM 2344 C CA . GLU A 1 308 ? 34.938 -8.75 -2.871 1 95.38 308 GLU A CA 1
ATOM 2345 C C . GLU A 1 308 ? 33.812 -8.359 -3.82 1 95.38 308 GLU A C 1
ATOM 2347 O O . GLU A 1 308 ? 34.062 -7.965 -4.961 1 95.38 308 GLU A O 1
ATOM 2352 N N . LYS A 1 309 ? 32.656 -8.57 -3.35 1 97.19 309 LYS A N 1
ATOM 2353 C CA . LYS A 1 309 ? 31.5 -8.367 -4.199 1 97.19 309 LYS A CA 1
ATOM 2354 C C . LYS A 1 309 ? 30.422 -7.57 -3.471 1 97.19 309 LYS A C 1
ATOM 2356 O O . LYS A 1 309 ? 30.422 -7.504 -2.24 1 97.19 309 LYS A O 1
ATOM 2361 N N . SER A 1 310 ? 29.625 -6.859 -4.27 1 98.19 310 SER A N 1
ATOM 2362 C CA . SER A 1 310 ? 28.344 -6.379 -3.748 1 98.19 310 SER A CA 1
ATOM 2363 C C . SER A 1 310 ? 27.281 -7.461 -3.82 1 98.19 310 SER A C 1
ATOM 2365 O O . SER A 1 310 ? 27.094 -8.094 -4.863 1 98.19 310 SER A O 1
ATOM 2367 N N . ILE A 1 311 ? 26.609 -7.723 -2.721 1 98.31 311 ILE A N 1
ATOM 2368 C CA . ILE A 1 311 ? 25.609 -8.781 -2.652 1 98.31 311 ILE A CA 1
ATOM 2369 C C . ILE A 1 311 ? 24.203 -8.172 -2.627 1 98.31 311 ILE A C 1
ATOM 2371 O O . ILE A 1 311 ? 23.938 -7.242 -1.861 1 98.31 311 ILE A O 1
ATOM 2375 N N . TRP A 1 312 ? 23.312 -8.648 -3.615 1 98.62 312 TRP A N 1
ATOM 2376 C CA . TRP A 1 312 ? 21.922 -8.211 -3.678 1 98.62 312 TRP A CA 1
ATOM 2377 C C . TRP A 1 312 ? 20.969 -9.375 -3.387 1 98.62 312 TRP A C 1
ATOM 2379 O O . TRP A 1 312 ? 21.375 -10.539 -3.457 1 98.62 312 TRP A O 1
ATOM 2389 N N . TYR A 1 313 ? 19.75 -9.102 -2.939 1 98.25 313 TYR A N 1
ATOM 2390 C CA . TYR A 1 313 ? 18.672 -10.078 -2.754 1 98.25 313 TYR A CA 1
ATOM 2391 C C . TYR A 1 313 ? 17.516 -9.812 -3.711 1 98.25 313 TYR A C 1
ATOM 2393 O O . TYR A 1 313 ? 17.141 -8.656 -3.926 1 98.25 313 TYR A O 1
ATOM 2401 N N . VAL A 1 314 ? 17.016 -10.875 -4.324 1 98.44 314 VAL A N 1
ATOM 2402 C CA . VAL A 1 314 ? 15.844 -10.812 -5.184 1 98.44 314 VAL A CA 1
ATOM 2403 C C . VAL A 1 314 ? 14.617 -11.32 -4.418 1 98.44 314 VAL A C 1
ATOM 2405 O O . VAL A 1 314 ? 14.297 -12.508 -4.477 1 98.44 314 VAL A O 1
ATOM 2408 N N . PRO A 1 315 ? 13.844 -10.43 -3.826 1 97.62 315 PRO A N 1
ATOM 2409 C CA . PRO A 1 315 ? 12.695 -10.844 -3.016 1 97.62 315 PRO A CA 1
ATOM 2410 C C . PRO A 1 315 ? 11.609 -11.523 -3.842 1 97.62 315 PRO A C 1
ATOM 2412 O O . PRO A 1 315 ? 11.352 -11.125 -4.98 1 97.62 315 PRO A O 1
ATOM 2415 N N . GLN A 1 316 ? 10.953 -12.531 -3.221 1 94.69 316 GLN A N 1
ATOM 2416 C CA . GLN A 1 316 ? 9.867 -13.281 -3.84 1 94.69 316 GLN A CA 1
ATOM 2417 C C . GLN A 1 316 ? 8.578 -12.469 -3.857 1 94.69 316 GLN A C 1
ATOM 2419 O O . GLN A 1 316 ? 7.863 -12.398 -2.852 1 94.69 316 GLN A O 1
ATOM 2424 N N . THR A 1 317 ? 8.219 -11.891 -4.984 1 91.25 317 THR A N 1
ATOM 2425 C CA . THR A 1 317 ? 6.965 -11.156 -5.094 1 91.25 317 THR A CA 1
ATOM 2426 C C . THR A 1 317 ? 6.043 -11.812 -6.121 1 91.25 317 THR A C 1
ATOM 2428 O O . THR A 1 317 ? 5.453 -11.125 -6.961 1 91.25 317 THR A O 1
ATOM 2431 N N . PHE A 1 318 ? 6.008 -13.039 -6.102 1 83.88 318 PHE A N 1
ATOM 2432 C CA . PHE A 1 318 ? 5.141 -13.852 -6.941 1 83.88 318 PHE A CA 1
ATOM 2433 C C . PHE A 1 318 ? 4.703 -15.117 -6.211 1 83.88 318 PHE A C 1
ATOM 2435 O O . PHE A 1 318 ? 5.242 -15.445 -5.152 1 83.88 318 PHE A O 1
ATOM 2442 N N . GLY A 1 319 ? 3.746 -15.805 -6.715 1 78 319 GLY A N 1
ATOM 2443 C CA . GLY A 1 319 ? 3.213 -17.078 -6.234 1 78 319 GLY A CA 1
ATOM 2444 C C . GLY A 1 319 ? 1.977 -17.516 -6.988 1 78 319 GLY A C 1
ATOM 2445 O O . GLY A 1 319 ? 1.609 -16.922 -8 1 78 319 GLY A O 1
ATOM 2446 N N . GLY A 1 320 ? 1.393 -18.672 -6.559 1 67.44 320 GLY A N 1
ATOM 2447 C CA . GLY A 1 320 ? 0.17 -19.172 -7.168 1 67.44 320 GLY A CA 1
ATOM 2448 C C . GLY A 1 320 ? 0.422 -20.094 -8.352 1 67.44 320 GLY A C 1
ATOM 2449 O O . GLY A 1 320 ? -0.453 -20.266 -9.195 1 67.44 320 GLY A O 1
ATOM 2450 N N . ALA A 1 321 ? 1.66 -20.469 -8.469 1 64.44 321 ALA A N 1
ATOM 2451 C CA . ALA A 1 321 ? 2.002 -21.406 -9.539 1 64.44 321 ALA A CA 1
ATOM 2452 C C . ALA A 1 321 ? 2.293 -22.797 -8.969 1 64.44 321 ALA A C 1
ATOM 2454 O O . ALA A 1 321 ? 2.271 -23 -7.754 1 64.44 321 ALA A O 1
ATOM 2455 N N . GLU A 1 322 ? 2.412 -23.688 -9.828 1 56.22 322 GLU A N 1
ATOM 2456 C CA . GLU A 1 322 ? 2.562 -25.094 -9.469 1 56.22 322 GLU A CA 1
ATOM 2457 C C . GLU A 1 322 ? 3.66 -25.281 -8.422 1 56.22 322 GLU A C 1
ATOM 2459 O O . GLU A 1 322 ? 3.477 -26.016 -7.445 1 56.22 322 GLU A O 1
ATOM 2464 N N . PHE A 1 323 ? 4.801 -24.484 -8.555 1 65.62 323 PHE A N 1
ATOM 2465 C CA . PHE A 1 323 ? 5.918 -24.688 -7.645 1 65.62 323 PHE A CA 1
ATOM 2466 C C . PHE A 1 323 ? 5.781 -23.812 -6.41 1 65.62 323 PHE A C 1
ATOM 2468 O O . PHE A 1 323 ? 6.258 -24.172 -5.328 1 65.62 323 PHE A O 1
ATOM 2475 N N . TRP A 1 324 ? 5.324 -22.672 -6.586 1 78 324 TRP A N 1
ATOM 2476 C CA . TRP A 1 324 ? 5.059 -21.75 -5.484 1 78 324 TRP A CA 1
ATOM 2477 C C . TRP A 1 324 ? 3.564 -21.469 -5.367 1 78 324 TRP A C 1
ATOM 2479 O O . TRP A 1 324 ? 3.051 -20.531 -5.992 1 78 324 TRP A O 1
ATOM 2489 N N . GLN A 1 325 ? 2.965 -22.172 -4.559 1 68.75 325 GLN A N 1
ATOM 2490 C CA . GLN A 1 325 ? 1.507 -22.234 -4.535 1 68.75 325 GLN A CA 1
ATOM 2491 C C . GLN A 1 325 ? 0.901 -20.922 -4.062 1 68.75 325 GLN A C 1
ATOM 2493 O O . GLN A 1 325 ? -0.26 -20.625 -4.352 1 68.75 325 GLN A O 1
ATOM 2498 N N . ARG A 1 326 ? 1.71 -20.188 -3.219 1 74.88 326 ARG A N 1
ATOM 2499 C CA . ARG A 1 326 ? 1.181 -18.906 -2.77 1 74.88 326 ARG A CA 1
ATOM 2500 C C . ARG A 1 326 ? 2.27 -17.844 -2.758 1 74.88 326 ARG A C 1
ATOM 2502 O O . ARG A 1 326 ? 3.459 -18.156 -2.711 1 74.88 326 ARG A O 1
ATOM 2509 N N . GLU A 1 327 ? 1.82 -16.672 -2.793 1 82.06 327 GLU A N 1
ATOM 2510 C CA . GLU A 1 327 ? 2.709 -15.523 -2.584 1 82.06 327 GLU A CA 1
ATOM 2511 C C . GLU A 1 327 ? 3.082 -15.375 -1.111 1 82.06 327 GLU A C 1
ATOM 2513 O O . GLU A 1 327 ? 2.371 -15.875 -0.234 1 82.06 327 GLU A O 1
ATOM 2518 N N . PRO A 1 328 ? 4.211 -14.758 -0.796 1 85.06 328 PRO A N 1
ATOM 2519 C CA . PRO A 1 328 ? 4.492 -14.398 0.595 1 85.06 328 PRO A CA 1
ATOM 2520 C C . PRO A 1 328 ? 3.463 -13.43 1.17 1 85.06 328 PRO A C 1
ATOM 2522 O O . PRO A 1 328 ? 2.883 -12.625 0.43 1 85.06 328 PRO A O 1
ATOM 2525 N N . THR A 1 329 ? 3.256 -13.508 2.498 1 81.06 329 THR A N 1
ATOM 2526 C CA . THR A 1 329 ? 2.467 -12.5 3.191 1 81.06 329 THR A CA 1
ATOM 2527 C C . THR A 1 329 ? 3.24 -11.188 3.299 1 81.06 329 THR A C 1
ATOM 2529 O O . THR A 1 329 ? 4.457 -11.156 3.094 1 81.06 329 THR A O 1
ATOM 2532 N N . PRO A 1 330 ? 2.537 -10.078 3.615 1 81.56 330 PRO A N 1
ATOM 2533 C CA . PRO A 1 330 ? 3.252 -8.82 3.842 1 81.56 330 PRO A CA 1
ATOM 2534 C C . PRO A 1 330 ? 4.316 -8.938 4.93 1 81.56 330 PRO A C 1
ATOM 2536 O O . PRO A 1 330 ? 5.422 -8.406 4.773 1 81.56 330 PRO A O 1
ATOM 2539 N N . ALA A 1 331 ? 4.047 -9.688 5.977 1 84.19 331 ALA A N 1
ATOM 2540 C CA . ALA A 1 331 ? 5.02 -9.844 7.055 1 84.19 331 ALA A CA 1
ATOM 2541 C C . ALA A 1 331 ? 6.227 -10.656 6.59 1 84.19 331 ALA A C 1
ATOM 2543 O O . ALA A 1 331 ? 7.367 -10.336 6.93 1 84.19 331 ALA A O 1
ATOM 2544 N N . GLU A 1 332 ? 5.969 -11.664 5.785 1 90.56 332 GLU A N 1
ATOM 2545 C CA . GLU A 1 332 ? 7.047 -12.516 5.293 1 90.56 332 GLU A CA 1
ATOM 2546 C C . GLU A 1 332 ? 7.973 -11.742 4.355 1 90.56 332 GLU A C 1
ATOM 2548 O O . GLU A 1 332 ? 9.195 -11.859 4.449 1 90.56 332 GLU A O 1
ATOM 2553 N N . ILE A 1 333 ? 7.422 -10.984 3.457 1 94.25 333 ILE A N 1
ATOM 2554 C CA . ILE A 1 333 ? 8.25 -10.281 2.48 1 94.25 333 ILE A CA 1
ATOM 2555 C C . ILE A 1 333 ? 9.094 -9.219 3.186 1 94.25 333 ILE A C 1
ATOM 2557 O O . ILE A 1 333 ? 10.242 -8.984 2.809 1 94.25 333 ILE A O 1
ATOM 2561 N N . ARG A 1 334 ? 8.469 -8.484 4.16 1 93.69 334 ARG A N 1
ATOM 2562 C CA . ARG A 1 334 ? 9.242 -7.508 4.926 1 93.69 334 ARG A CA 1
ATOM 2563 C C . ARG A 1 334 ? 10.367 -8.18 5.695 1 93.69 334 ARG A C 1
ATOM 2565 O O . ARG A 1 334 ? 11.5 -7.688 5.707 1 93.69 334 ARG A O 1
ATOM 2572 N N . MET A 1 335 ? 10.055 -9.273 6.297 1 95.25 335 MET A N 1
ATOM 2573 C CA . MET A 1 335 ? 11.055 -10.031 7.051 1 95.25 335 MET A CA 1
ATOM 2574 C C . MET A 1 335 ? 12.172 -10.516 6.133 1 95.25 335 MET A C 1
ATOM 2576 O O . MET A 1 335 ? 13.352 -10.398 6.469 1 95.25 335 MET A O 1
ATOM 2580 N N . MET A 1 336 ? 11.867 -11.086 5.012 1 98.06 336 MET A N 1
ATOM 2581 C CA . MET A 1 336 ? 12.867 -11.578 4.07 1 98.06 336 MET A CA 1
ATOM 2582 C C . MET A 1 336 ? 13.781 -10.453 3.602 1 98.06 336 MET A C 1
ATOM 2584 O O . MET A 1 336 ? 15 -10.617 3.539 1 98.06 336 MET A O 1
ATOM 2588 N N . THR A 1 337 ? 13.203 -9.297 3.289 1 98.25 337 THR A N 1
ATOM 2589 C CA . THR A 1 337 ? 13.953 -8.156 2.777 1 98.25 337 THR A CA 1
ATOM 2590 C C . THR A 1 337 ? 14.906 -7.605 3.842 1 98.25 337 THR A C 1
ATOM 2592 O O . THR A 1 337 ? 16.094 -7.438 3.59 1 98.25 337 THR A O 1
ATOM 2595 N N . TRP A 1 338 ? 14.383 -7.395 5.012 1 97.62 338 TRP A N 1
ATOM 2596 C CA . TRP A 1 338 ? 15.211 -6.891 6.098 1 97.62 338 TRP A CA 1
ATOM 2597 C C . TRP A 1 338 ? 16.203 -7.949 6.555 1 97.62 338 TRP A C 1
ATOM 2599 O O . TRP A 1 338 ? 17.344 -7.625 6.934 1 97.62 338 TRP A O 1
ATOM 2609 N N . GLY A 1 339 ? 15.734 -9.195 6.633 1 98.12 339 GLY A N 1
ATOM 2610 C CA . GLY A 1 339 ? 16.672 -10.258 6.961 1 98.12 339 GLY A CA 1
ATOM 2611 C C . GLY A 1 339 ? 17.891 -10.273 6.062 1 98.12 339 GLY A C 1
ATOM 2612 O O . GLY A 1 339 ? 19.016 -10.43 6.543 1 98.12 339 GLY A O 1
ATOM 2613 N N . ALA A 1 340 ? 17.656 -10.125 4.762 1 98.31 340 ALA A N 1
ATOM 2614 C CA . ALA A 1 340 ? 18.766 -10.039 3.814 1 98.31 340 ALA A CA 1
ATOM 2615 C C . ALA A 1 340 ? 19.625 -8.812 4.094 1 98.31 340 ALA A C 1
ATOM 2617 O O . ALA A 1 340 ? 20.859 -8.898 4.066 1 98.31 340 ALA A O 1
ATOM 2618 N N . ALA A 1 341 ? 19.016 -7.656 4.371 1 98 341 ALA A N 1
ATOM 2619 C CA . ALA A 1 341 ? 19.75 -6.418 4.629 1 98 341 ALA A CA 1
ATOM 2620 C C . ALA A 1 341 ? 20.641 -6.555 5.855 1 98 341 ALA A C 1
ATOM 2622 O O . ALA A 1 341 ? 21.797 -6.113 5.844 1 98 341 ALA A O 1
ATOM 2623 N N . LEU A 1 342 ? 20.141 -7.191 6.918 1 97.06 342 LEU A N 1
ATOM 2624 C CA . LEU A 1 342 ? 20.891 -7.32 8.164 1 97.06 342 LEU A CA 1
ATOM 2625 C C . LEU A 1 342 ? 22.062 -8.281 7.996 1 97.06 342 LEU A C 1
ATOM 2627 O O . LEU A 1 342 ? 23.062 -8.18 8.719 1 97.06 342 LEU A O 1
ATOM 2631 N N . GLU A 1 343 ? 21.922 -9.156 7.016 1 96.44 343 GLU A N 1
ATOM 2632 C CA . GLU A 1 343 ? 23.016 -10.078 6.758 1 96.44 343 GLU A CA 1
ATOM 2633 C C . GLU A 1 343 ? 23.984 -9.508 5.723 1 96.44 343 GLU A C 1
ATOM 2635 O O . GLU A 1 343 ? 24.953 -10.156 5.348 1 96.44 343 GLU A O 1
ATOM 2640 N N . GLY A 1 344 ? 23.703 -8.336 5.203 1 96.44 344 GLY A N 1
ATOM 2641 C CA . GLY A 1 344 ? 24.734 -7.652 4.434 1 96.44 344 GLY A CA 1
ATOM 2642 C C . GLY A 1 344 ? 24.328 -7.391 2.996 1 96.44 344 GLY A C 1
ATOM 2643 O O . GLY A 1 344 ? 25.109 -6.836 2.215 1 96.44 344 GLY A O 1
ATOM 2644 N N . ALA A 1 345 ? 23.125 -7.77 2.58 1 98.12 345 ALA A N 1
ATOM 2645 C CA . ALA A 1 345 ? 22.672 -7.387 1.247 1 98.12 345 ALA A CA 1
ATOM 2646 C C . ALA A 1 345 ? 22.531 -5.871 1.131 1 98.12 345 ALA A C 1
ATOM 2648 O O . ALA A 1 345 ? 22.047 -5.207 2.057 1 98.12 345 ALA A O 1
ATOM 2649 N N . ARG A 1 346 ? 23 -5.344 0.004 1 98.44 346 ARG A N 1
ATOM 2650 C CA . ARG A 1 346 ? 22.984 -3.895 -0.171 1 98.44 346 ARG A CA 1
ATOM 2651 C C . ARG A 1 346 ? 22.281 -3.502 -1.46 1 98.44 346 ARG A C 1
ATOM 2653 O O . ARG A 1 346 ? 22.453 -2.393 -1.966 1 98.44 346 ARG A O 1
ATOM 2660 N N . GLY A 1 347 ? 21.453 -4.332 -2.037 1 98.44 347 GLY A N 1
ATOM 2661 C CA . GLY A 1 347 ? 20.547 -4.125 -3.162 1 98.44 347 GLY A CA 1
ATOM 2662 C C . GLY A 1 347 ? 19.375 -5.082 -3.168 1 98.44 347 GLY A C 1
ATOM 2663 O O . GLY A 1 347 ? 19.5 -6.223 -2.723 1 98.44 347 GLY A O 1
ATOM 2664 N N . PHE A 1 348 ? 18.266 -4.598 -3.684 1 98.69 348 PHE A N 1
ATOM 2665 C CA . PHE A 1 348 ? 17.031 -5.359 -3.672 1 98.69 348 PHE A CA 1
ATOM 2666 C C . PHE A 1 348 ? 16.281 -5.191 -4.988 1 98.69 348 PHE A C 1
ATOM 2668 O O . PHE A 1 348 ? 15.914 -4.074 -5.367 1 98.69 348 PHE A O 1
ATOM 2675 N N . GLN A 1 349 ? 16.109 -6.246 -5.691 1 98.25 349 GLN A N 1
ATOM 2676 C CA . GLN A 1 349 ? 15.422 -6.258 -6.977 1 98.25 349 GLN A CA 1
ATOM 2677 C C . GLN A 1 349 ? 14.375 -7.367 -7.027 1 98.25 349 GLN A C 1
ATOM 2679 O O . GLN A 1 349 ? 14.672 -8.492 -7.441 1 98.25 349 GLN A O 1
ATOM 2684 N N . ALA A 1 350 ? 13.148 -7.02 -6.781 1 97.5 350 ALA A N 1
ATOM 2685 C CA . ALA A 1 350 ? 12.094 -8 -6.562 1 97.5 350 ALA A CA 1
ATOM 2686 C C . ALA A 1 350 ? 11.641 -8.625 -7.879 1 97.5 350 ALA A C 1
ATOM 2688 O O . ALA A 1 350 ? 11.578 -7.941 -8.906 1 97.5 350 ALA A O 1
ATOM 2689 N N . PHE A 1 351 ? 11.375 -9.945 -7.855 1 94.44 351 PHE A N 1
ATOM 2690 C CA . PHE A 1 351 ? 10.734 -10.656 -8.961 1 94.44 351 PHE A CA 1
ATOM 2691 C C . PHE A 1 351 ? 9.297 -11.008 -8.609 1 94.44 351 PHE A C 1
ATOM 2693 O O . PHE A 1 351 ? 9.047 -11.844 -7.742 1 94.44 351 PHE A O 1
ATOM 2700 N N . THR A 1 352 ? 8.242 -10.234 -9.258 1 89.62 352 THR A N 1
ATOM 2701 C CA . THR A 1 352 ? 8.336 -9.203 -10.289 1 89.62 352 THR A CA 1
ATOM 2702 C C . THR A 1 352 ? 7.191 -8.195 -10.148 1 89.62 352 THR A C 1
ATOM 2704 O O . THR A 1 352 ? 6.32 -8.359 -9.289 1 89.62 352 THR A O 1
ATOM 2707 N N . ARG A 1 353 ? 7.266 -7.07 -10.867 1 91.88 353 ARG A N 1
ATOM 2708 C CA . ARG A 1 353 ? 6.215 -6.059 -10.812 1 91.88 353 ARG A CA 1
ATOM 2709 C C . ARG A 1 353 ? 5.719 -5.707 -12.211 1 91.88 353 ARG A C 1
ATOM 2711 O O . ARG A 1 353 ? 6.504 -5.289 -13.07 1 91.88 353 ARG A O 1
ATOM 2718 N N . HIS A 1 354 ? 4.375 -5.836 -12.438 1 80.44 354 HIS A N 1
ATOM 2719 C CA . HIS A 1 354 ? 3.797 -5.551 -13.742 1 80.44 354 HIS A CA 1
ATOM 2720 C C . HIS A 1 354 ? 2.719 -4.477 -13.648 1 80.44 354 HIS A C 1
ATOM 2722 O O . HIS A 1 354 ? 2.178 -4.043 -14.664 1 80.44 354 HIS A O 1
ATOM 2728 N N . GLY A 1 355 ? 2.391 -3.957 -12.57 1 70.44 355 GLY A N 1
ATOM 2729 C CA . GLY A 1 355 ? 1.409 -2.895 -12.43 1 70.44 355 GLY A CA 1
ATOM 2730 C C . GLY A 1 355 ? -0.022 -3.383 -12.539 1 70.44 355 GLY A C 1
ATOM 2731 O O . GLY A 1 355 ? -0.262 -4.578 -12.719 1 70.44 355 GLY A O 1
ATOM 2732 N N . LEU A 1 356 ? -1.12 -2.541 -12.555 1 63.84 356 LEU A N 1
ATOM 2733 C CA . LEU A 1 356 ? -2.541 -2.686 -12.852 1 63.84 356 LEU A CA 1
ATOM 2734 C C . LEU A 1 356 ? -3.094 -3.977 -12.258 1 63.84 356 LEU A C 1
ATOM 2736 O O . LEU A 1 356 ? -3.775 -4.738 -12.945 1 63.84 356 LEU A O 1
ATOM 2740 N N . ASN A 1 357 ? -2.797 -4.34 -10.961 1 65.19 357 ASN A N 1
ATOM 2741 C CA . ASN A 1 357 ? -3.246 -5.555 -10.289 1 65.19 357 ASN A CA 1
ATOM 2742 C C . ASN A 1 357 ? -2.703 -6.809 -10.969 1 65.19 357 ASN A C 1
ATOM 2744 O O . ASN A 1 357 ? -3.408 -7.812 -11.078 1 65.19 357 ASN A O 1
ATOM 2748 N N . GLY A 1 358 ? -1.537 -6.617 -11.602 1 70.31 358 GLY A N 1
ATOM 2749 C CA . GLY A 1 358 ? -0.804 -7.773 -12.094 1 70.31 358 GLY A CA 1
ATOM 2750 C C . GLY A 1 358 ? 0.057 -8.43 -11.031 1 70.31 358 GLY A C 1
ATOM 2751 O O . GLY A 1 358 ? -0.412 -8.695 -9.922 1 70.31 358 GLY A O 1
ATOM 2752 N N . PHE A 1 359 ? 1.202 -8.711 -11.383 1 76.06 359 PHE A N 1
ATOM 2753 C CA . PHE A 1 359 ? 2.113 -9.266 -10.391 1 76.06 359 PHE A CA 1
ATOM 2754 C C . PHE A 1 359 ? 2.785 -8.156 -9.594 1 76.06 359 PHE A C 1
ATOM 2756 O O . PHE A 1 359 ? 3.18 -7.129 -10.148 1 76.06 359 PHE A O 1
ATOM 2763 N N . PRO A 1 360 ? 2.959 -8.43 -8.32 1 77.12 360 PRO A N 1
ATOM 2764 C CA . PRO A 1 360 ? 2.275 -9.461 -7.535 1 77.12 360 PRO A CA 1
ATOM 2765 C C . PRO A 1 360 ? 0.773 -9.211 -7.414 1 77.12 360 PRO A C 1
ATOM 2767 O O . PRO A 1 360 ? 0.319 -8.078 -7.578 1 77.12 360 PRO A O 1
ATOM 2770 N N . LYS A 1 361 ? 0.099 -10.188 -7.148 1 75 361 LYS A N 1
ATOM 2771 C CA . LYS A 1 361 ? -1.354 -10.125 -7.027 1 75 361 LYS A CA 1
ATOM 2772 C C . LYS A 1 361 ? -1.769 -9.469 -5.715 1 75 361 LYS A C 1
ATOM 2774 O O . LYS A 1 361 ? -2.797 -8.789 -5.648 1 75 361 LYS A O 1
ATOM 2779 N N . ASN A 1 362 ? -0.973 -9.758 -4.738 1 74.25 362 ASN A N 1
ATOM 2780 C CA . ASN A 1 362 ? -1.222 -9.133 -3.441 1 74.25 362 ASN A CA 1
ATOM 2781 C C . ASN A 1 362 ? -0.628 -7.73 -3.371 1 74.25 362 ASN A C 1
ATOM 2783 O O . ASN A 1 362 ? 0.568 -7.57 -3.125 1 74.25 362 ASN A O 1
ATOM 2787 N N . GLN A 1 363 ? -1.433 -6.758 -3.521 1 74.56 363 GLN A N 1
ATOM 2788 C CA . GLN A 1 363 ? -0.968 -5.375 -3.551 1 74.56 363 GLN A CA 1
ATOM 2789 C C . GLN A 1 363 ? -0.366 -4.969 -2.209 1 74.56 363 GLN A C 1
ATOM 2791 O O . GLN A 1 363 ? 0.559 -4.152 -2.158 1 74.56 363 GLN A O 1
ATOM 2796 N N . PHE A 1 364 ? -0.869 -5.535 -1.096 1 74.06 364 PHE A N 1
ATOM 2797 C CA . PHE A 1 364 ? -0.355 -5.172 0.219 1 74.06 364 PHE A CA 1
ATOM 2798 C C . PHE A 1 364 ? 1.048 -5.73 0.425 1 74.06 364 PHE A C 1
ATOM 2800 O O . PHE A 1 364 ? 1.875 -5.109 1.098 1 74.06 364 PHE A O 1
ATOM 2807 N N . MET A 1 365 ? 1.19 -6.887 -0.12 1 81.5 365 MET A N 1
ATOM 2808 C CA . MET A 1 365 ? 2.541 -7.438 -0.073 1 81.5 365 MET A CA 1
ATOM 2809 C C . MET A 1 365 ? 3.521 -6.543 -0.828 1 81.5 365 MET A C 1
ATOM 2811 O O . MET A 1 365 ? 4.625 -6.281 -0.346 1 81.5 365 MET A O 1
ATOM 2815 N N . TRP A 1 366 ? 3.127 -6.023 -2.023 1 85.06 366 TRP A N 1
ATOM 2816 C CA . TRP A 1 366 ? 3.99 -5.141 -2.799 1 85.06 366 TRP A CA 1
ATOM 2817 C C . TRP A 1 366 ? 4.266 -3.844 -2.043 1 85.06 366 TRP A C 1
ATOM 2819 O O . TRP A 1 366 ? 5.402 -3.375 -1.994 1 85.06 366 TRP A O 1
ATOM 2829 N N . GLU A 1 367 ? 3.254 -3.297 -1.479 1 81.19 367 GLU A N 1
ATOM 2830 C CA . GLU A 1 367 ? 3.406 -2.061 -0.718 1 81.19 367 GLU A CA 1
ATOM 2831 C C . GLU A 1 367 ? 4.336 -2.26 0.477 1 81.19 367 GLU A C 1
ATOM 2833 O O . GLU A 1 367 ? 5.113 -1.368 0.818 1 81.19 367 GLU A O 1
ATOM 2838 N N . THR A 1 368 ? 4.156 -3.418 1.102 1 85.12 368 THR A N 1
ATOM 2839 C CA . THR A 1 368 ? 5.027 -3.721 2.23 1 85.12 368 THR A CA 1
ATOM 2840 C C . THR A 1 368 ? 6.477 -3.861 1.773 1 85.12 368 THR A C 1
ATOM 2842 O O . THR A 1 368 ? 7.402 -3.484 2.496 1 85.12 368 THR A O 1
ATOM 2845 N N . TYR A 1 369 ? 6.668 -4.398 0.599 1 93.56 369 TYR A N 1
ATOM 2846 C CA . TYR A 1 369 ? 8.008 -4.477 0.036 1 93.56 369 TYR A CA 1
ATOM 2847 C C . TYR A 1 369 ? 8.578 -3.082 -0.209 1 93.56 369 TYR A C 1
ATOM 2849 O O . TYR A 1 369 ? 9.719 -2.795 0.166 1 93.56 369 TYR A O 1
ATOM 2857 N N . THR A 1 370 ? 7.809 -2.205 -0.862 1 90.75 370 THR A N 1
ATOM 2858 C CA . THR A 1 370 ? 8.297 -0.858 -1.142 1 90.75 370 THR A CA 1
ATOM 2859 C C . THR A 1 370 ? 8.562 -0.099 0.155 1 90.75 370 THR A C 1
ATOM 2861 O O . THR A 1 370 ? 9.484 0.717 0.224 1 90.75 370 THR A O 1
ATOM 2864 N N . LYS A 1 371 ? 7.773 -0.372 1.191 1 86.88 371 LYS A N 1
ATOM 2865 C CA . LYS A 1 371 ? 8.016 0.216 2.506 1 86.88 371 LYS A CA 1
ATOM 2866 C C . LYS A 1 371 ? 9.352 -0.244 3.074 1 86.88 371 LYS A C 1
ATOM 2868 O O . LYS A 1 371 ? 10.117 0.562 3.607 1 86.88 371 LYS A O 1
ATOM 2873 N N . ALA A 1 372 ? 9.602 -1.546 3.018 1 92.69 372 ALA A N 1
ATOM 2874 C CA . ALA A 1 372 ? 10.867 -2.08 3.508 1 92.69 372 ALA A CA 1
ATOM 2875 C C . ALA A 1 372 ? 12.047 -1.426 2.799 1 92.69 372 ALA A C 1
ATOM 2877 O O . ALA A 1 372 ? 13.047 -1.081 3.434 1 92.69 372 ALA A O 1
ATOM 2878 N N . CYS A 1 373 ? 11.914 -1.234 1.505 1 94.12 373 CYS A N 1
ATOM 2879 C CA . CYS A 1 373 ? 12.977 -0.604 0.73 1 94.12 373 CYS A CA 1
ATOM 2880 C C . CYS A 1 373 ? 13.219 0.824 1.201 1 94.12 373 CYS A C 1
ATOM 2882 O O . CYS A 1 373 ? 14.367 1.245 1.351 1 94.12 373 CYS A O 1
ATOM 2884 N N . ARG A 1 374 ? 12.18 1.548 1.444 1 90.25 374 ARG A N 1
ATOM 2885 C CA . ARG A 1 374 ? 12.328 2.924 1.909 1 90.25 374 ARG A CA 1
ATOM 2886 C C . ARG A 1 374 ? 12.969 2.971 3.291 1 90.25 374 ARG A C 1
ATOM 2888 O O . ARG A 1 374 ? 13.758 3.871 3.582 1 90.25 374 ARG A O 1
ATOM 2895 N N . GLU A 1 375 ? 12.555 2.039 4.133 1 90.25 375 GLU A N 1
ATOM 2896 C CA . GLU A 1 375 ? 13.164 1.937 5.457 1 90.25 375 GLU A CA 1
ATOM 2897 C C . GLU A 1 375 ? 14.664 1.678 5.352 1 90.25 375 GLU A C 1
ATOM 2899 O O . GLU A 1 375 ? 15.461 2.285 6.078 1 90.25 375 GLU A O 1
ATOM 2904 N N . ILE A 1 376 ? 15.016 0.807 4.496 1 94.69 376 ILE A N 1
ATOM 2905 C CA . ILE A 1 376 ? 16.422 0.472 4.309 1 94.69 376 ILE A CA 1
ATOM 2906 C C . ILE A 1 376 ? 17.156 1.667 3.711 1 94.69 376 ILE A C 1
ATOM 2908 O O . ILE A 1 376 ? 18.281 1.969 4.109 1 94.69 376 ILE A O 1
ATOM 2912 N N . GLN A 1 377 ? 16.5 2.387 2.789 1 93.5 377 GLN A N 1
ATOM 2913 C CA . GLN A 1 377 ? 17.094 3.594 2.219 1 93.5 377 GLN A CA 1
ATOM 2914 C C . GLN A 1 377 ? 17.328 4.652 3.293 1 93.5 377 GLN A C 1
ATOM 2916 O O . GLN A 1 377 ? 18.312 5.383 3.246 1 93.5 377 GLN A O 1
ATOM 2921 N N . GLU A 1 378 ? 16.422 4.715 4.207 1 91 378 GLU A N 1
ATOM 2922 C CA . GLU A 1 378 ? 16.562 5.656 5.312 1 91 378 GLU A CA 1
ATOM 2923 C C . GLU A 1 378 ? 17.859 5.398 6.094 1 91 378 GLU A C 1
ATOM 2925 O O . GLU A 1 378 ? 18.469 6.332 6.605 1 91 378 GLU A O 1
ATOM 29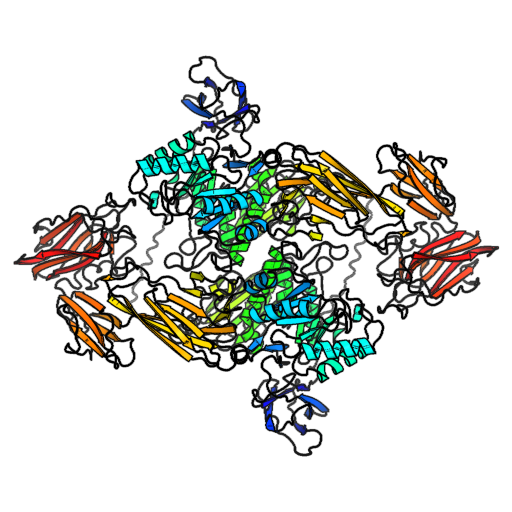30 N N . LEU A 1 379 ? 18.297 4.172 6.137 1 93.25 379 LEU A N 1
ATOM 2931 C CA . LEU A 1 379 ? 19.453 3.801 6.938 1 93.25 379 LEU A CA 1
ATOM 2932 C C . LEU A 1 379 ? 20.719 3.742 6.082 1 93.25 379 LEU A C 1
ATOM 2934 O O . LEU A 1 379 ? 21.75 3.238 6.523 1 93.25 379 LEU A O 1
ATOM 2938 N N . THR A 1 380 ? 20.656 4.246 4.867 1 94.81 380 THR A N 1
ATOM 2939 C CA . THR A 1 380 ? 21.797 4.215 3.951 1 94.81 380 THR A CA 1
ATOM 2940 C C . THR A 1 380 ? 23.031 4.816 4.602 1 94.81 380 THR A C 1
ATOM 2942 O O . THR A 1 380 ? 24.109 4.223 4.559 1 94.81 380 THR A O 1
ATOM 2945 N N . PRO A 1 381 ? 22.953 6 5.309 1 93.56 381 PRO A N 1
ATOM 2946 C CA . PRO A 1 381 ? 24.172 6.547 5.922 1 93.56 381 PRO A CA 1
ATOM 2947 C C . PRO A 1 381 ? 24.75 5.633 7 1 93.56 381 PRO A C 1
ATOM 2949 O O . PRO A 1 381 ? 25.969 5.578 7.176 1 93.56 381 PRO A O 1
ATOM 2952 N N . PHE A 1 382 ? 23.922 4.93 7.676 1 93.56 382 PHE A N 1
ATOM 2953 C CA . PHE A 1 382 ? 24.375 4.012 8.711 1 93.56 382 PHE A CA 1
ATOM 2954 C C . PHE A 1 382 ? 25.094 2.814 8.102 1 93.56 382 PHE A C 1
ATOM 2956 O O . PHE A 1 382 ? 26.125 2.365 8.625 1 93.56 382 PHE A O 1
ATOM 2963 N N . PHE A 1 383 ? 24.578 2.32 7.02 1 95.25 383 PHE A N 1
ATOM 2964 C CA . PHE A 1 383 ? 25.219 1.203 6.332 1 95.25 383 PHE A CA 1
ATOM 2965 C C . PHE A 1 383 ? 26.547 1.631 5.715 1 95.25 383 PHE A C 1
ATOM 2967 O O . PHE A 1 383 ? 27.469 0.832 5.625 1 95.25 383 PHE A O 1
ATOM 2974 N N . ASP A 1 384 ? 26.594 2.844 5.301 1 93.75 384 ASP A N 1
ATOM 2975 C CA . ASP A 1 384 ? 27.734 3.363 4.57 1 93.75 384 ASP A CA 1
ATOM 2976 C C . ASP A 1 384 ? 28.891 3.711 5.523 1 93.75 384 ASP A C 1
ATOM 2978 O O . ASP A 1 384 ? 30.031 3.336 5.285 1 93.75 384 ASP A O 1
ATOM 2982 N N . ARG A 1 385 ? 28.562 4.355 6.688 1 90.38 385 ARG A N 1
ATOM 2983 C CA . ARG A 1 385 ? 29.609 4.926 7.523 1 90.38 385 ARG A CA 1
ATOM 2984 C C . ARG A 1 385 ? 29.438 4.508 8.984 1 90.38 385 ARG A C 1
ATOM 2986 O O . ARG A 1 385 ? 30.297 4.777 9.82 1 90.38 385 ARG A O 1
ATOM 2993 N N . GLY A 1 386 ? 28.422 3.846 9.219 1 88.38 386 GLY A N 1
ATOM 2994 C CA . GLY A 1 386 ? 28.141 3.514 10.609 1 88.38 386 GLY A CA 1
ATOM 2995 C C . GLY A 1 386 ? 28.969 2.352 11.125 1 88.38 386 GLY A C 1
ATOM 2996 O O . GLY A 1 386 ? 29.5 1.561 10.344 1 88.38 386 GLY A O 1
ATOM 2997 N N . THR A 1 387 ? 29.031 2.311 12.414 1 87.38 387 THR A N 1
ATOM 2998 C CA . THR A 1 387 ? 29.656 1.179 13.086 1 87.38 387 THR A CA 1
ATOM 2999 C C . THR A 1 387 ? 28.609 0.156 13.516 1 87.38 387 THR A C 1
ATOM 3001 O O . THR A 1 387 ? 27.703 0.479 14.281 1 87.38 387 THR A O 1
ATOM 3004 N N . GLU A 1 388 ? 28.828 -0.971 13.023 1 89.06 388 GLU A N 1
ATOM 3005 C CA . GLU A 1 388 ? 27.875 -2.037 13.32 1 89.06 388 GLU A CA 1
ATOM 3006 C C . GLU A 1 388 ? 28.219 -2.736 14.633 1 89.06 388 GLU A C 1
ATOM 3008 O O . GLU A 1 388 ? 29.406 -2.951 14.93 1 89.06 388 GLU A O 1
ATOM 3013 N N . SER A 1 389 ? 27.188 -3.018 15.398 1 85.69 389 SER A N 1
ATOM 3014 C CA . SER A 1 389 ? 27.312 -3.822 16.609 1 85.69 389 SER A CA 1
ATOM 3015 C C . SER A 1 389 ? 26.109 -4.723 16.812 1 85.69 389 SER A C 1
ATOM 3017 O O . SER A 1 389 ? 25.109 -4.594 16.094 1 85.69 389 SER A O 1
ATOM 3019 N N . LYS A 1 390 ? 26.281 -5.711 17.656 1 86.38 390 LYS A N 1
ATOM 3020 C CA . LYS A 1 390 ? 25.172 -6.617 17.984 1 86.38 390 LYS A CA 1
ATOM 3021 C C . LYS A 1 390 ? 24.703 -6.418 19.422 1 86.38 390 LYS A C 1
ATOM 3023 O O . LYS A 1 390 ? 25.453 -6.703 20.375 1 86.38 390 LYS A O 1
ATOM 3028 N N . PRO A 1 391 ? 23.5 -5.93 19.516 1 83.44 391 PRO A N 1
ATOM 3029 C CA . PRO A 1 391 ? 22.938 -5.875 20.875 1 83.44 391 PRO A CA 1
ATOM 3030 C C . PRO A 1 391 ? 22.828 -7.254 21.516 1 83.44 391 PRO A C 1
ATOM 3032 O O . PRO A 1 391 ? 22.594 -8.25 20.812 1 83.44 391 PRO A O 1
ATOM 3035 N N . ARG A 1 392 ? 23 -7.262 22.812 1 81.25 392 ARG A N 1
ATOM 3036 C CA . ARG A 1 392 ? 22.734 -8.508 23.531 1 81.25 392 ARG A CA 1
ATOM 3037 C C . ARG A 1 392 ? 21.25 -8.766 23.672 1 81.25 392 ARG A C 1
ATOM 3039 O O . ARG A 1 392 ? 20.516 -7.918 24.188 1 81.25 392 ARG A O 1
ATOM 3046 N N . LEU A 1 393 ? 20.859 -9.852 23.156 1 84.31 393 LEU A N 1
ATOM 3047 C CA . LEU A 1 393 ? 19.438 -10.164 23.141 1 84.31 393 LEU A CA 1
ATOM 3048 C C . LEU A 1 393 ? 19.094 -11.234 24.188 1 84.31 393 LEU A C 1
ATOM 3050 O O . LEU A 1 393 ? 19.828 -12.219 24.312 1 84.31 393 LEU A O 1
ATOM 3054 N N . VAL A 1 394 ? 18.125 -10.977 25.016 1 78.25 394 VAL A N 1
ATOM 3055 C CA . VAL A 1 394 ? 17.438 -11.977 25.828 1 78.25 394 VAL A CA 1
ATOM 3056 C C . VAL A 1 394 ? 16 -12.164 25.312 1 78.25 394 VAL A C 1
ATOM 3058 O O . VAL A 1 394 ? 15.211 -11.219 25.297 1 78.25 394 VAL A O 1
ATOM 3061 N N . SER A 1 395 ? 15.828 -13.336 24.703 1 81.56 395 SER A N 1
ATOM 3062 C CA . SER A 1 395 ? 14.523 -13.594 24.109 1 81.56 395 SER A CA 1
ATOM 3063 C C . SER A 1 395 ? 14.125 -15.055 24.266 1 81.56 395 SER A C 1
ATOM 3065 O O . SER A 1 395 ? 14.969 -15.906 24.562 1 81.56 395 SER A O 1
ATOM 3067 N N . ASP A 1 396 ? 12.805 -15.32 24.125 1 76.25 396 ASP A N 1
ATOM 3068 C CA . ASP A 1 396 ? 12.258 -16.672 24.156 1 76.25 396 ASP A CA 1
ATOM 3069 C C . ASP A 1 396 ? 12.383 -17.344 22.797 1 76.25 396 ASP A C 1
ATOM 3071 O O . ASP A 1 396 ? 11.984 -18.5 22.625 1 76.25 396 ASP A O 1
ATOM 3075 N N . ALA A 1 397 ? 12.82 -16.656 21.844 1 84.38 397 ALA A N 1
ATOM 3076 C CA . ALA A 1 397 ? 13.008 -17.172 20.484 1 84.38 397 ALA A CA 1
ATOM 3077 C C . ALA A 1 397 ? 14.305 -16.641 19.875 1 84.38 397 ALA A C 1
ATOM 3079 O O . ALA A 1 397 ? 14.969 -15.773 20.453 1 84.38 397 ALA A O 1
ATOM 3080 N N . ASP A 1 398 ? 14.688 -17.312 18.766 1 89.94 398 ASP A N 1
ATOM 3081 C CA . ASP A 1 398 ? 15.844 -16.828 18.016 1 89.94 398 ASP A CA 1
ATOM 3082 C C . ASP A 1 398 ? 15.492 -15.578 17.219 1 89.94 398 ASP A C 1
ATOM 3084 O O . ASP A 1 398 ? 14.758 -15.648 16.234 1 89.94 398 ASP A O 1
ATOM 3088 N N . LEU A 1 399 ? 16 -14.453 17.734 1 94.12 399 LEU A N 1
ATOM 3089 C CA . LEU A 1 399 ? 15.789 -13.18 17.062 1 94.12 399 LEU A CA 1
ATOM 3090 C C . LEU A 1 399 ? 17.094 -12.656 16.469 1 94.12 399 LEU A C 1
ATOM 3092 O O . LEU A 1 399 ? 18.172 -13.156 16.781 1 94.12 399 LEU A O 1
ATOM 3096 N N . VAL A 1 400 ? 17 -11.773 15.492 1 94.62 400 VAL A N 1
ATOM 3097 C CA . VAL A 1 400 ? 18.141 -11.094 14.914 1 94.62 400 VAL A CA 1
ATOM 3098 C C . VAL A 1 400 ? 18.125 -9.617 15.305 1 94.62 400 VAL A C 1
ATOM 3100 O O . VAL A 1 400 ? 17.078 -8.969 15.273 1 94.62 400 VAL A O 1
ATOM 3103 N N . ALA A 1 401 ? 19.266 -9.125 15.812 1 94.19 401 ALA A N 1
ATOM 3104 C CA . ALA A 1 401 ? 19.375 -7.711 16.156 1 94.19 401 ALA A CA 1
ATOM 3105 C C . ALA A 1 401 ? 20.688 -7.121 15.672 1 94.19 401 ALA A C 1
ATOM 3107 O O . ALA A 1 401 ? 21.734 -7.785 15.727 1 94.19 401 ALA A O 1
ATOM 3108 N N . ARG A 1 402 ? 20.656 -5.949 15.148 1 95.81 402 ARG A N 1
ATOM 3109 C CA . ARG A 1 402 ? 21.828 -5.168 14.766 1 95.81 402 ARG A CA 1
ATOM 3110 C C . ARG A 1 402 ? 21.672 -3.709 15.18 1 95.81 402 ARG A C 1
ATOM 3112 O O . ARG A 1 402 ? 20.562 -3.17 15.172 1 95.81 402 ARG A O 1
ATOM 3119 N N . ALA A 1 403 ? 22.719 -3.146 15.594 1 93.62 403 ALA A N 1
ATOM 3120 C CA . ALA A 1 403 ? 22.781 -1.715 15.883 1 93.62 403 ALA A CA 1
ATOM 3121 C C . ALA A 1 403 ? 23.844 -1.026 15.023 1 93.62 403 ALA A C 1
ATOM 3123 O O . ALA A 1 403 ? 24.906 -1.584 14.789 1 93.62 403 ALA A O 1
ATOM 3124 N N . TYR A 1 404 ? 23.531 0.101 14.523 1 93.56 404 TYR A N 1
ATOM 3125 C CA . TYR A 1 404 ? 24.438 0.929 13.727 1 93.56 404 TYR A CA 1
ATOM 3126 C C . TYR A 1 404 ? 24.578 2.318 14.336 1 93.56 404 TYR A C 1
ATOM 3128 O O . TYR A 1 404 ? 23.594 3.055 14.453 1 93.56 404 TYR A O 1
ATOM 3136 N N . SER A 1 405 ? 25.766 2.65 14.711 1 89.75 405 SER A N 1
ATOM 3137 C CA . SER A 1 405 ? 26.016 3.961 15.305 1 89.75 405 SER A CA 1
ATOM 3138 C C . SER A 1 405 ? 26.719 4.887 14.32 1 89.75 405 SER A C 1
ATOM 3140 O O . SER A 1 405 ? 27.703 4.488 13.68 1 89.75 405 SER A O 1
ATOM 3142 N N . LEU A 1 406 ? 26.234 6.02 14.148 1 87.94 406 LEU A N 1
ATOM 3143 C CA . LEU A 1 406 ? 26.781 7.074 13.297 1 87.94 406 LEU A CA 1
ATOM 3144 C C . LEU A 1 406 ? 26.75 8.414 14.023 1 87.94 406 LEU A C 1
ATOM 3146 O O . LEU A 1 406 ? 25.703 9.055 14.125 1 87.94 406 LEU A O 1
ATOM 3150 N N . GLY A 1 407 ? 27.922 8.852 14.391 1 79.06 407 GLY A N 1
ATOM 3151 C CA . GLY A 1 407 ? 27.938 10.031 15.242 1 79.06 407 GLY A CA 1
ATOM 3152 C C . GLY A 1 407 ? 27.172 9.852 16.531 1 79.06 407 GLY A C 1
ATOM 3153 O O . GLY A 1 407 ? 27.422 8.914 17.281 1 79.06 407 GLY A O 1
ATOM 3154 N N . SER A 1 408 ? 26.188 10.719 16.719 1 74.62 408 SER A N 1
ATOM 3155 C CA . SER A 1 408 ? 25.391 10.664 17.938 1 74.62 408 SER A CA 1
ATOM 3156 C C . SER A 1 408 ? 24.109 9.867 17.734 1 74.62 408 SER A C 1
ATOM 3158 O O . SER A 1 408 ? 23.312 9.703 18.656 1 74.62 408 SER A O 1
ATOM 3160 N N . GLN A 1 409 ? 23.984 9.336 16.594 1 79 409 GLN A N 1
ATOM 3161 C CA . GLN A 1 409 ? 22.766 8.602 16.281 1 79 409 GLN A CA 1
ATOM 3162 C C . GLN A 1 409 ? 23.016 7.098 16.281 1 79 409 GLN A C 1
ATOM 3164 O O . GLN A 1 409 ? 24.109 6.648 15.93 1 79 409 GLN A O 1
ATOM 3169 N N . THR A 1 410 ? 22.031 6.43 16.766 1 88.12 410 THR A N 1
ATOM 3170 C CA . THR A 1 410 ? 22.078 4.973 16.703 1 88.12 410 THR A CA 1
ATOM 3171 C C . THR A 1 410 ? 20.766 4.41 16.188 1 88.12 410 THR A C 1
ATOM 3173 O O . THR A 1 410 ? 19.688 4.844 16.609 1 88.12 410 THR A O 1
ATOM 3176 N N . ALA A 1 411 ? 20.859 3.592 15.203 1 91 411 ALA A N 1
ATOM 3177 C CA . ALA A 1 411 ? 19.703 2.838 14.727 1 91 411 ALA A CA 1
ATOM 3178 C C . ALA A 1 411 ? 19.781 1.377 15.156 1 91 411 ALA A C 1
ATOM 3180 O O . ALA A 1 411 ? 20.859 0.76 15.086 1 91 411 ALA A O 1
ATOM 3181 N N . VAL A 1 412 ? 18.719 0.869 15.734 1 93.12 412 VAL A N 1
ATOM 3182 C CA . VAL A 1 412 ? 18.625 -0.53 16.141 1 93.12 412 VAL A CA 1
ATOM 3183 C C . VAL A 1 412 ? 17.531 -1.232 15.336 1 93.12 412 VAL A C 1
ATOM 3185 O O . VAL A 1 412 ? 16.422 -0.733 15.242 1 93.12 412 VAL A O 1
ATOM 3188 N N . VAL A 1 413 ? 17.859 -2.336 14.719 1 94.94 413 VAL A N 1
ATOM 3189 C CA . VAL A 1 413 ? 16.875 -3.135 13.992 1 94.94 413 VAL A CA 1
ATOM 3190 C C . VAL A 1 413 ? 16.719 -4.496 14.664 1 94.94 413 VAL A C 1
ATOM 3192 O O . VAL A 1 413 ? 17.688 -5.211 14.883 1 94.94 413 VAL A O 1
ATOM 3195 N N . LEU A 1 414 ? 15.523 -4.789 15.07 1 94 414 LEU A N 1
ATOM 3196 C CA . LEU A 1 414 ? 15.156 -6.082 15.641 1 94 414 LEU A CA 1
ATOM 3197 C C . LEU A 1 414 ? 14.25 -6.855 14.688 1 94 414 LEU A C 1
ATOM 3199 O O . LEU A 1 414 ? 13.32 -6.285 14.109 1 94 414 LEU A O 1
ATOM 3203 N N . LEU A 1 415 ? 14.562 -8.109 14.5 1 95.88 415 LEU A N 1
ATOM 3204 C CA . LEU A 1 415 ? 13.836 -8.922 13.531 1 95.88 415 LEU A CA 1
ATOM 3205 C C . LEU A 1 415 ? 13.492 -10.281 14.117 1 95.88 415 LEU A C 1
ATOM 3207 O O . LEU A 1 415 ? 14.352 -10.961 14.688 1 95.88 415 LEU A O 1
ATOM 3211 N N . ASN A 1 416 ? 12.203 -10.656 14.062 1 93.38 416 ASN A N 1
ATOM 3212 C CA . ASN A 1 416 ? 11.711 -11.984 14.406 1 93.38 416 ASN A CA 1
ATOM 3213 C C . ASN A 1 416 ? 11.555 -12.859 13.164 1 93.38 416 ASN A C 1
ATOM 3215 O O . ASN A 1 416 ? 10.586 -12.711 12.414 1 93.38 416 ASN A O 1
ATOM 3219 N N . PRO A 1 417 ? 12.453 -13.805 12.914 1 95.25 417 PRO A N 1
ATOM 3220 C CA . PRO A 1 417 ? 12.344 -14.633 11.711 1 95.25 417 PRO A CA 1
ATOM 3221 C C . PRO A 1 417 ? 11.375 -15.797 11.883 1 95.25 417 PRO A C 1
ATOM 3223 O O . PRO A 1 417 ? 11.258 -16.641 10.992 1 95.25 417 PRO A O 1
ATOM 3226 N N . ASN A 1 418 ? 10.602 -15.805 13.008 1 89.12 418 ASN A N 1
ATOM 3227 C CA . ASN A 1 418 ? 9.781 -16.969 13.359 1 89.12 418 ASN A CA 1
ATOM 3228 C C . ASN A 1 418 ? 8.305 -16.719 13.062 1 89.12 418 ASN A C 1
ATOM 3230 O O . ASN A 1 418 ? 7.855 -15.57 13.031 1 89.12 418 ASN A O 1
ATOM 3234 N N . PRO A 1 419 ? 7.5 -17.781 12.805 1 82.31 419 PRO A N 1
ATOM 3235 C CA . PRO A 1 419 ? 6.066 -17.656 12.539 1 82.31 419 PRO A CA 1
ATOM 3236 C C . PRO A 1 419 ? 5.238 -17.469 13.805 1 82.31 419 PRO A C 1
ATOM 3238 O O . PRO A 1 419 ? 4.023 -17.672 13.789 1 82.31 419 PRO A O 1
ATOM 3241 N N . ALA A 1 420 ? 5.938 -17.203 14.977 1 76.5 420 ALA A N 1
ATOM 3242 C CA . ALA A 1 420 ? 5.277 -16.922 16.25 1 76.5 420 ALA A CA 1
ATOM 3243 C C . ALA A 1 420 ? 5.812 -15.625 16.875 1 76.5 420 ALA A C 1
ATOM 3245 O O . ALA A 1 420 ? 6.961 -15.242 16.625 1 76.5 420 ALA A O 1
ATOM 3246 N N . ALA A 1 421 ? 4.93 -14.969 17.594 1 77.25 421 ALA A N 1
ATOM 3247 C CA . ALA A 1 421 ? 5.367 -13.766 18.297 1 77.25 421 ALA A CA 1
ATOM 3248 C C . ALA A 1 421 ? 6.461 -14.078 19.312 1 77.25 421 ALA A C 1
ATOM 3250 O O . ALA A 1 421 ? 6.551 -15.211 19.797 1 77.25 421 ALA A O 1
ATOM 3251 N N . ALA A 1 422 ? 7.316 -13.164 19.578 1 84.62 422 ALA A N 1
ATOM 3252 C CA . ALA A 1 422 ? 8.414 -13.344 20.531 1 84.62 422 ALA A CA 1
ATOM 3253 C C . ALA A 1 422 ? 8.664 -12.078 21.344 1 84.62 422 ALA A C 1
ATOM 3255 O O . ALA A 1 422 ? 8.617 -10.969 20.797 1 84.62 422 ALA A O 1
ATOM 3256 N N . SER A 1 423 ? 8.844 -12.25 22.609 1 82.56 423 SER A N 1
ATOM 3257 C CA . SER A 1 423 ? 9.266 -11.148 23.469 1 82.56 423 SER A CA 1
ATOM 3258 C C . SER A 1 423 ? 10.781 -10.992 23.469 1 82.56 423 SER A C 1
ATOM 3260 O O . SER A 1 423 ? 11.508 -11.961 23.25 1 82.56 423 SER A O 1
ATOM 3262 N N . TYR A 1 424 ? 11.203 -9.781 23.703 1 89 424 TYR A N 1
ATOM 3263 C CA . TYR A 1 424 ? 12.648 -9.57 23.719 1 89 424 TYR A CA 1
ATOM 3264 C C . TYR A 1 424 ? 13.023 -8.492 24.734 1 89 424 TYR A C 1
ATOM 3266 O O . TYR A 1 424 ? 12.195 -7.66 25.109 1 89 424 TYR A O 1
ATOM 3274 N N . LYS A 1 425 ? 14.203 -8.617 25.266 1 91 425 LYS A N 1
ATOM 3275 C CA . LYS A 1 425 ? 14.953 -7.57 25.938 1 91 425 LYS A CA 1
ATOM 3276 C C . LYS A 1 425 ? 16.328 -7.391 25.312 1 91 425 LYS A C 1
ATOM 3278 O O . LYS A 1 425 ? 17.141 -8.32 25.297 1 91 425 LYS A O 1
ATOM 3283 N N . ALA A 1 426 ? 16.578 -6.266 24.75 1 91.12 426 ALA A N 1
ATOM 3284 C CA . ALA A 1 426 ? 17.844 -5.984 24.078 1 91.12 426 ALA A CA 1
ATOM 3285 C C . ALA A 1 426 ? 18.672 -4.973 24.859 1 91.12 426 ALA A C 1
ATOM 3287 O O . ALA A 1 426 ? 18.141 -3.971 25.344 1 91.12 426 ALA A O 1
ATOM 3288 N N . ALA A 1 427 ? 19.859 -5.262 25.031 1 91.25 427 ALA A N 1
ATOM 3289 C CA . ALA A 1 427 ? 20.797 -4.348 25.688 1 91.25 427 ALA A CA 1
ATOM 3290 C C . ALA A 1 427 ? 21.844 -3.846 24.703 1 91.25 427 ALA A C 1
ATOM 3292 O O . ALA A 1 427 ? 22.578 -4.641 24.109 1 91.25 427 ALA A O 1
ATOM 3293 N N . LEU A 1 428 ? 21.922 -2.568 24.578 1 88.38 428 LEU A N 1
ATOM 3294 C CA . LEU A 1 428 ? 22.938 -1.962 23.719 1 88.38 428 LEU A CA 1
ATOM 3295 C C . LEU A 1 428 ? 24.312 -2.076 24.359 1 88.38 428 LEU A C 1
ATOM 3297 O O . LEU A 1 428 ? 24.438 -2.176 25.578 1 88.38 428 LEU A O 1
ATOM 3301 N N . PRO A 1 429 ? 25.328 -2.098 23.484 1 81.88 429 PRO A N 1
ATOM 3302 C CA . PRO A 1 429 ? 26.688 -2.211 24.031 1 81.88 429 PRO A CA 1
ATOM 3303 C C . PRO A 1 429 ? 27.062 -1.021 24.906 1 81.88 429 PRO A C 1
ATOM 3305 O O . PRO A 1 429 ? 27.828 -1.174 25.875 1 81.88 429 PRO A O 1
ATOM 3308 N N . GLU A 1 430 ? 26.547 0.136 24.547 1 81.38 430 GLU A N 1
ATOM 3309 C CA . GLU A 1 430 ? 26.844 1.338 25.328 1 81.38 430 GLU A CA 1
ATOM 3310 C C . GLU A 1 430 ? 25.594 1.854 26.031 1 81.38 430 GLU A C 1
ATOM 3312 O O . GLU A 1 430 ? 24.484 1.724 25.516 1 81.38 430 GLU A O 1
ATOM 3317 N N . PRO A 1 431 ? 25.891 2.367 27.219 1 81.88 431 PRO A N 1
ATOM 3318 C CA . PRO A 1 431 ? 24.734 2.945 27.922 1 81.88 431 PRO A CA 1
ATOM 3319 C C . PRO A 1 431 ? 24.094 4.094 27.156 1 81.88 431 PRO A C 1
ATOM 3321 O O . PRO A 1 431 ? 24.797 4.906 26.547 1 81.88 431 PRO A O 1
ATOM 3324 N N . PHE A 1 432 ? 22.891 4.07 27.141 1 84.31 432 PHE A N 1
ATOM 3325 C CA . PHE A 1 432 ? 22.109 5.09 26.438 1 84.31 432 PHE A CA 1
ATOM 3326 C C . PHE A 1 432 ? 20.828 5.402 27.203 1 84.31 432 PHE A C 1
ATOM 3328 O O . PHE A 1 432 ? 20.141 4.492 27.672 1 84.31 432 PHE A O 1
ATOM 3335 N N . ASN A 1 433 ? 20.562 6.699 27.469 1 83.88 433 ASN A N 1
ATOM 3336 C CA . ASN A 1 433 ? 19.297 7.172 27.984 1 83.88 433 ASN A CA 1
ATOM 3337 C C . ASN A 1 433 ? 18.625 8.156 27.016 1 83.88 433 ASN A C 1
ATOM 3339 O O . ASN A 1 433 ? 19.266 9.102 26.547 1 83.88 433 ASN A O 1
ATOM 3343 N N . GLY A 1 434 ? 17.469 7.836 26.609 1 80.62 434 GLY A N 1
ATOM 3344 C CA . GLY A 1 434 ? 16.75 8.703 25.688 1 80.62 434 GLY A CA 1
ATOM 3345 C C . GLY A 1 434 ? 15.484 8.07 25.156 1 80.62 434 GLY A C 1
ATOM 3346 O O . GLY A 1 434 ? 14.797 7.332 25.859 1 80.62 434 GLY A O 1
ATOM 3347 N N . THR A 1 435 ? 15.141 8.531 24.031 1 77.81 435 THR A N 1
ATOM 3348 C CA . THR A 1 435 ? 13.914 8.078 23.391 1 77.81 435 THR A CA 1
ATOM 3349 C C . THR A 1 435 ? 14.219 7.336 22.094 1 77.81 435 THR A C 1
ATOM 3351 O O . THR A 1 435 ? 15.102 7.738 21.328 1 77.81 435 THR A O 1
ATOM 3354 N N . ALA A 1 436 ? 13.602 6.227 21.984 1 81.38 436 ALA A N 1
ATOM 3355 C CA . ALA A 1 436 ? 13.656 5.492 20.734 1 81.38 436 ALA A CA 1
ATOM 3356 C C . ALA A 1 436 ? 12.414 5.758 19.891 1 81.38 436 ALA A C 1
ATOM 3358 O O . ALA A 1 436 ? 11.289 5.648 20.375 1 81.38 436 ALA A O 1
ATOM 3359 N N . TYR A 1 437 ? 12.664 6.215 18.688 1 76.56 437 TYR A N 1
ATOM 3360 C CA . TYR A 1 437 ? 11.586 6.359 17.719 1 76.56 437 TYR A CA 1
ATOM 3361 C C . TYR A 1 437 ? 11.484 5.129 16.828 1 76.56 437 TYR A C 1
ATOM 3363 O O . TYR A 1 437 ? 12.453 4.75 16.156 1 76.56 437 TYR A O 1
ATOM 3371 N N . ASP A 1 438 ? 10.32 4.52 16.859 1 78 438 ASP A N 1
ATOM 3372 C CA . ASP A 1 438 ? 10.094 3.336 16.047 1 78 438 ASP A CA 1
ATOM 3373 C C . ASP A 1 438 ? 9.625 3.725 14.641 1 78 438 ASP A C 1
ATOM 3375 O O . ASP A 1 438 ? 8.484 4.164 14.461 1 78 438 ASP A O 1
ATOM 3379 N N . LEU A 1 439 ? 10.469 3.545 13.633 1 74.19 439 LEU A N 1
ATOM 3380 C CA . LEU A 1 439 ? 10.172 3.904 12.25 1 74.19 439 LEU A CA 1
ATOM 3381 C C . LEU A 1 439 ? 9.062 3.023 11.688 1 74.19 439 LEU A C 1
ATOM 3383 O O . LEU A 1 439 ? 8.414 3.387 10.703 1 74.19 439 LEU A O 1
ATOM 3387 N N . SER A 1 440 ? 8.859 1.873 12.32 1 65.75 440 SER A N 1
ATOM 3388 C CA . SER A 1 440 ? 7.902 0.912 11.781 1 65.75 440 SER A CA 1
ATOM 3389 C C . SER A 1 440 ? 6.469 1.337 12.07 1 65.75 440 SER A C 1
ATOM 3391 O O . SER A 1 440 ? 5.566 1.068 11.273 1 65.75 440 SER A O 1
ATOM 3393 N N . ASP A 1 441 ? 6.18 1.966 13.211 1 60.72 441 ASP A N 1
ATOM 3394 C CA . ASP A 1 441 ? 4.797 2.289 13.539 1 60.72 441 ASP A CA 1
ATOM 3395 C C . ASP A 1 441 ? 4.68 3.719 14.062 1 60.72 441 ASP A C 1
ATOM 3397 O O . ASP A 1 441 ? 3.627 4.113 14.578 1 60.72 441 ASP A O 1
ATOM 3401 N N . ASN A 1 442 ? 5.746 4.512 13.891 1 60.97 442 ASN A N 1
ATOM 3402 C CA . ASN A 1 442 ? 5.789 5.922 14.258 1 60.97 442 ASN A CA 1
ATOM 3403 C C . ASN A 1 442 ? 5.477 6.125 15.742 1 60.97 442 ASN A C 1
ATOM 3405 O O . ASN A 1 442 ? 4.75 7.051 16.109 1 60.97 442 ASN A O 1
ATOM 3409 N N . SER A 1 443 ? 5.895 5.137 16.594 1 61.12 443 SER A N 1
ATOM 3410 C CA . SER A 1 443 ? 5.742 5.25 18.031 1 61.12 443 SER A CA 1
ATOM 3411 C C . SER A 1 443 ? 7.062 5.609 18.703 1 61.12 443 SER A C 1
ATOM 3413 O O . SER A 1 443 ? 8.109 5.621 18.062 1 61.12 443 SER A O 1
ATOM 3415 N N . THR A 1 444 ? 6.984 6.051 19.969 1 67.19 444 THR A N 1
ATOM 3416 C CA . THR A 1 444 ? 8.18 6.363 20.75 1 67.19 444 THR A CA 1
ATOM 3417 C C . THR A 1 444 ? 8.25 5.48 21.984 1 67.19 444 THR A C 1
ATOM 3419 O O . THR A 1 444 ? 7.223 5.066 22.531 1 67.19 444 THR A O 1
ATOM 3422 N N . LYS A 1 445 ? 9.453 5.121 22.328 1 71.75 445 LYS A N 1
ATOM 3423 C CA . LYS A 1 445 ? 9.719 4.348 23.531 1 71.75 445 LYS A CA 1
ATOM 3424 C C . LYS A 1 445 ? 10.883 4.934 24.328 1 71.75 445 LYS A C 1
ATOM 3426 O O . LYS A 1 445 ? 11.875 5.383 23.734 1 71.75 445 LYS A O 1
ATOM 3431 N N . GLU A 1 446 ? 10.75 4.91 25.609 1 78.88 446 GLU A N 1
ATOM 3432 C CA . GLU A 1 446 ? 11.859 5.348 26.453 1 78.88 446 GLU A CA 1
ATOM 3433 C C . GLU A 1 446 ? 12.93 4.27 26.562 1 78.88 446 GLU A C 1
ATOM 3435 O O . GLU A 1 446 ? 12.609 3.084 26.703 1 78.88 446 GLU A O 1
ATOM 3440 N N . VAL A 1 447 ? 14.094 4.633 26.375 1 85.94 447 VAL A N 1
ATOM 3441 C CA . VAL A 1 447 ? 15.242 3.754 26.562 1 85.94 447 VAL A CA 1
ATOM 3442 C C . VAL A 1 447 ? 15.992 4.133 27.844 1 85.94 447 VAL A C 1
ATOM 3444 O O . VAL A 1 447 ? 16.406 5.281 28 1 85.94 447 VAL A O 1
ATOM 3447 N N . VAL A 1 448 ? 16.094 3.176 28.75 1 86.25 448 VAL A N 1
ATOM 3448 C CA . VAL A 1 448 ? 16.781 3.4 30.016 1 86.25 448 VAL A CA 1
ATOM 3449 C C . VAL A 1 448 ? 18.016 2.512 30.094 1 86.25 448 VAL A C 1
ATOM 3451 O O . VAL A 1 448 ? 17.922 1.286 30 1 86.25 448 VAL A O 1
ATOM 3454 N N . ASN A 1 449 ? 19.141 3.07 30.312 1 87.5 449 ASN A N 1
ATOM 3455 C CA . ASN A 1 449 ? 20.422 2.4 30.453 1 87.5 449 ASN A CA 1
ATOM 3456 C C . ASN A 1 449 ? 20.719 1.481 29.266 1 87.5 449 ASN A C 1
ATOM 3458 O O . ASN A 1 449 ? 21.219 0.37 29.453 1 87.5 449 ASN A O 1
ATOM 3462 N N . GLY A 1 450 ? 20.25 1.855 28.156 1 87.12 450 GLY A N 1
ATOM 3463 C CA . GLY A 1 450 ? 20.547 1.139 26.938 1 87.12 450 GLY A CA 1
ATOM 3464 C C . GLY A 1 450 ? 19.703 -0.108 26.75 1 87.12 450 GLY A C 1
ATOM 3465 O O . GLY A 1 450 ? 20.047 -0.972 25.938 1 87.12 450 GLY A O 1
ATOM 3466 N N . THR A 1 451 ? 18.672 -0.222 27.516 1 90.5 451 THR A N 1
ATOM 3467 C CA . THR A 1 451 ? 17.844 -1.421 27.422 1 90.5 451 THR A CA 1
ATOM 3468 C C . THR A 1 451 ? 16.547 -1.119 26.703 1 90.5 451 THR A C 1
ATOM 3470 O O . THR A 1 451 ? 15.883 -0.12 27 1 90.5 451 THR A O 1
ATOM 3473 N N . ILE A 1 452 ? 16.188 -1.978 25.766 1 88.69 452 ILE A N 1
ATOM 3474 C CA . ILE A 1 452 ? 14.938 -1.909 25.016 1 88.69 452 ILE A CA 1
ATOM 3475 C C . ILE A 1 452 ? 14.18 -3.227 25.156 1 88.69 452 ILE A C 1
ATOM 3477 O O . ILE A 1 452 ? 14.758 -4.305 24.969 1 88.69 452 ILE A O 1
ATOM 3481 N N . ASP A 1 453 ? 13 -3.201 25.578 1 87.44 453 ASP A N 1
ATOM 3482 C CA . ASP A 1 453 ? 12.211 -4.426 25.672 1 87.44 453 ASP A CA 1
ATOM 3483 C C . ASP A 1 453 ? 10.906 -4.301 24.875 1 87.44 453 ASP A C 1
ATOM 3485 O O . ASP A 1 453 ? 10.5 -3.195 24.516 1 87.44 453 ASP A O 1
ATOM 3489 N N . GLY A 1 454 ? 10.391 -5.391 24.406 1 80.38 454 GLY A N 1
ATOM 3490 C CA . GLY A 1 454 ? 9.148 -5.395 23.641 1 80.38 454 GLY A CA 1
ATOM 3491 C C . GLY A 1 454 ? 8.781 -6.77 23.125 1 80.38 454 GLY A C 1
ATOM 3492 O O . GLY A 1 454 ? 9.258 -7.785 23.625 1 80.38 454 GLY A O 1
ATOM 3493 N N . THR A 1 455 ? 7.766 -6.785 22.312 1 79.5 455 THR A N 1
ATOM 3494 C CA . THR A 1 455 ? 7.316 -7.988 21.625 1 79.5 455 THR A CA 1
ATOM 3495 C C . THR A 1 455 ? 7.285 -7.762 20.109 1 79.5 455 THR A C 1
ATOM 3497 O O . THR A 1 455 ? 6.859 -6.699 19.656 1 79.5 455 THR A O 1
ATOM 3500 N N . LEU A 1 456 ? 7.793 -8.742 19.375 1 85.19 456 LEU A N 1
ATOM 3501 C CA . LEU A 1 456 ? 7.703 -8.727 17.906 1 85.19 456 LEU A CA 1
ATOM 3502 C C . LEU A 1 456 ? 6.664 -9.727 17.422 1 85.19 456 LEU A C 1
ATOM 3504 O O . LEU A 1 456 ? 6.641 -10.875 17.875 1 85.19 456 LEU A O 1
ATOM 3508 N N . PRO A 1 457 ? 5.758 -9.281 16.562 1 78.12 457 PRO A N 1
ATOM 3509 C CA . PRO A 1 457 ? 4.836 -10.242 15.945 1 78.12 457 PRO A CA 1
ATOM 3510 C C . PRO A 1 457 ? 5.551 -11.25 15.047 1 78.12 457 PRO A C 1
ATOM 3512 O O . PRO A 1 457 ? 6.754 -11.125 14.805 1 78.12 457 PRO A O 1
ATOM 3515 N N . PRO A 1 458 ? 4.773 -12.367 14.609 1 80.62 458 PRO A N 1
ATOM 3516 C CA . PRO A 1 458 ? 5.379 -13.289 13.641 1 80.62 458 PRO A CA 1
ATOM 3517 C C . PRO A 1 458 ? 5.984 -12.57 12.438 1 80.62 458 PRO A C 1
ATOM 3519 O O . PRO A 1 458 ? 5.301 -11.781 11.773 1 80.62 458 PRO A O 1
ATOM 3522 N N . PHE A 1 459 ? 7.266 -12.766 12.195 1 89.5 459 PHE A N 1
ATOM 3523 C CA . PHE A 1 459 ? 8.016 -12.188 11.086 1 89.5 459 PHE A CA 1
ATOM 3524 C C . PHE A 1 459 ? 8.109 -10.672 11.219 1 89.5 459 PHE A C 1
ATOM 3526 O O . PHE A 1 459 ? 8.312 -9.969 10.227 1 89.5 459 PHE A O 1
ATOM 3533 N N . GLY A 1 460 ? 7.977 -10.203 12.484 1 87.69 460 GLY A N 1
ATOM 3534 C CA . GLY A 1 460 ? 7.98 -8.766 12.734 1 87.69 460 GLY A CA 1
ATOM 3535 C C . GLY A 1 460 ? 9.359 -8.148 12.648 1 87.69 460 GLY A C 1
ATOM 3536 O O . GLY A 1 460 ? 10.359 -8.789 12.992 1 87.69 460 GLY A O 1
ATOM 3537 N N . VAL A 1 461 ? 9.406 -6.875 12.148 1 92 461 VAL A N 1
ATOM 3538 C CA . VAL A 1 461 ? 10.625 -6.074 12.109 1 92 461 VAL A CA 1
ATOM 3539 C C . VAL A 1 461 ? 10.383 -4.742 12.812 1 92 461 VAL A C 1
ATOM 3541 O O . VAL A 1 461 ? 9.391 -4.059 12.555 1 92 461 VAL A O 1
ATOM 3544 N N . GLN A 1 462 ? 11.219 -4.457 13.734 1 88.62 462 GLN A N 1
ATOM 3545 C CA . GLN A 1 462 ? 11.18 -3.174 14.422 1 88.62 462 GLN A CA 1
ATOM 3546 C C . GLN A 1 462 ? 12.453 -2.375 14.18 1 88.62 462 GLN A C 1
ATOM 3548 O O . GLN A 1 462 ? 13.562 -2.91 14.305 1 88.62 462 GLN A O 1
ATOM 3553 N N . ILE A 1 463 ? 12.312 -1.137 13.742 1 91.31 463 ILE A N 1
ATOM 3554 C CA . ILE A 1 463 ? 13.438 -0.237 13.477 1 91.31 463 ILE A CA 1
ATOM 3555 C C . ILE A 1 463 ? 13.367 0.957 14.43 1 91.31 463 ILE A C 1
ATOM 3557 O O . ILE A 1 463 ? 12.422 1.749 14.375 1 91.31 463 ILE A O 1
ATOM 3561 N N . LEU A 1 464 ? 14.391 1.075 15.258 1 87.62 464 LEU A N 1
ATOM 3562 C CA . LEU A 1 464 ? 14.414 2.121 16.266 1 87.62 464 LEU A CA 1
ATOM 3563 C C . LEU A 1 464 ? 15.547 3.107 16 1 87.62 464 LEU A C 1
ATOM 3565 O O . LEU A 1 464 ? 16.703 2.703 15.828 1 87.62 464 LEU A O 1
ATOM 3569 N N . LYS A 1 465 ? 15.219 4.316 15.844 1 84.75 465 LYS A N 1
ATOM 3570 C CA . LYS A 1 465 ? 16.219 5.379 15.883 1 84.75 465 LYS A CA 1
ATOM 3571 C C . LYS A 1 465 ? 16.312 6.008 17.266 1 84.75 465 LYS A C 1
ATOM 3573 O O . LYS A 1 465 ? 15.305 6.492 17.797 1 84.75 465 LYS A O 1
ATOM 3578 N N . LEU A 1 466 ? 17.453 5.953 17.844 1 84.5 466 LEU A N 1
ATOM 3579 C CA . LEU A 1 466 ? 17.641 6.406 19.219 1 84.5 466 LEU A CA 1
ATOM 3580 C C . LEU A 1 466 ? 18.125 7.855 19.25 1 84.5 466 LEU A C 1
ATOM 3582 O O . LEU A 1 466 ? 19.016 8.242 18.5 1 84.5 466 LEU A O 1
ATOM 3586 N N . PHE A 1 467 ? 17.422 8.562 20.078 1 73.62 467 PHE A N 1
ATOM 3587 C CA . PHE A 1 467 ? 17.781 9.961 20.312 1 73.62 467 PHE A CA 1
ATOM 3588 C C . PHE A 1 467 ? 18.094 10.203 21.781 1 73.62 467 PHE A C 1
ATOM 3590 O O . PHE A 1 467 ? 17.312 9.844 22.656 1 73.62 467 PHE A O 1
ATOM 3597 N N . GLY A 1 468 ? 19.281 10.617 22.156 1 67.75 468 GLY A N 1
ATOM 3598 C CA . GLY A 1 468 ? 19.703 10.859 23.516 1 67.75 468 GLY A CA 1
ATOM 3599 C C . GLY A 1 468 ? 18.984 12.016 24.172 1 67.75 468 GLY A C 1
ATOM 3600 O O . GLY A 1 468 ? 18.25 12.75 23.516 1 67.75 468 GLY A O 1
ATOM 3601 N N . ASP A 1 469 ? 18.922 12.055 25.625 1 58.06 469 ASP A N 1
ATOM 3602 C CA . ASP A 1 469 ? 18.219 13.031 26.453 1 58.06 469 ASP A CA 1
ATOM 3603 C C . ASP A 1 469 ? 18.766 14.438 26.234 1 58.06 469 ASP A C 1
ATOM 3605 O O . ASP A 1 469 ? 18.172 15.422 26.672 1 58.06 469 ASP A O 1
ATOM 3609 N N . LYS A 1 470 ? 20 14.547 25.828 1 51.28 470 LYS A N 1
ATOM 3610 C CA . LYS A 1 470 ? 20.516 15.906 25.734 1 51.28 470 LYS A CA 1
ATOM 3611 C C . LYS A 1 470 ? 19.719 16.734 24.734 1 51.28 470 LYS A C 1
ATOM 3613 O O . LYS A 1 470 ? 19.297 16.234 23.703 1 51.28 470 LYS A O 1
ATOM 3618 N N . ALA A 1 471 ? 19.328 17.844 25.281 1 43.91 471 ALA A N 1
ATOM 3619 C CA . ALA A 1 471 ? 18.484 18.844 24.609 1 43.91 471 ALA A CA 1
ATOM 3620 C C . ALA A 1 471 ? 18.797 18.906 23.125 1 43.91 471 ALA A C 1
ATOM 3622 O O . ALA A 1 471 ? 17.891 18.953 22.297 1 43.91 471 ALA A O 1
ATOM 3623 N N . GLU A 1 472 ? 20.109 18.953 22.906 1 45.25 472 GLU A N 1
ATOM 3624 C CA . GLU A 1 472 ? 20.547 19.141 21.531 1 45.25 472 GLU A CA 1
ATOM 3625 C C . GLU A 1 472 ? 20.156 17.953 20.656 1 45.25 472 GLU A C 1
ATOM 3627 O O . GLU A 1 472 ? 19.797 18.125 19.484 1 45.25 472 GLU A O 1
ATOM 3632 N N . GLU A 1 473 ? 20.234 16.828 21.266 1 48.94 473 GLU A N 1
ATOM 3633 C CA . GLU A 1 473 ? 20.016 15.586 20.531 1 48.94 473 GLU A CA 1
ATOM 3634 C C . GLU A 1 473 ? 18.516 15.312 20.359 1 48.94 473 GLU A C 1
ATOM 3636 O O . GLU A 1 473 ? 18.109 14.758 19.328 1 48.94 473 GLU A O 1
ATOM 3641 N N . GLN A 1 474 ? 17.875 15.703 21.406 1 45.72 474 GLN A N 1
ATOM 3642 C CA . GLN A 1 474 ? 16.422 15.602 21.312 1 45.72 474 GLN A CA 1
ATOM 3643 C C . GLN A 1 474 ? 15.883 16.516 20.219 1 45.72 474 GLN A C 1
ATOM 3645 O O . GLN A 1 474 ? 14.836 16.234 19.641 1 45.72 474 GLN A O 1
ATOM 3650 N N . ALA A 1 475 ? 16.672 17.609 20.234 1 40.69 475 ALA A N 1
ATOM 3651 C CA . ALA A 1 475 ? 16.281 18.547 19.188 1 40.69 475 ALA A CA 1
ATOM 3652 C C . ALA A 1 475 ? 16.281 17.891 17.812 1 40.69 475 ALA A C 1
ATOM 3654 O O . ALA A 1 475 ? 15.562 18.312 16.906 1 40.69 475 ALA A O 1
ATOM 3655 N N . TYR A 1 476 ? 17.219 17.016 17.734 1 40.97 476 TYR A N 1
ATOM 3656 C CA . TYR A 1 476 ? 17.25 16.312 16.469 1 40.97 476 TYR A CA 1
ATOM 3657 C C . TYR A 1 476 ? 15.977 15.508 16.25 1 40.97 476 TYR A C 1
ATOM 3659 O O . TYR A 1 476 ? 15.477 15.414 15.117 1 40.97 476 TYR A O 1
ATOM 3667 N N . ALA A 1 477 ? 15.852 14.703 17.266 1 39.88 477 ALA A N 1
ATOM 3668 C CA . ALA A 1 477 ? 14.617 13.93 17.156 1 39.88 477 ALA A CA 1
ATOM 3669 C C . ALA A 1 477 ? 13.414 14.836 16.906 1 39.88 477 ALA A C 1
ATOM 3671 O O . ALA A 1 477 ? 12.398 14.391 16.375 1 39.88 477 ALA A O 1
ATOM 3672 N N . GLY A 1 478 ? 13.609 16.266 17.344 1 36 478 GLY A N 1
ATOM 3673 C CA . GLY A 1 478 ? 12.898 17.516 17.156 1 36 478 GLY A CA 1
ATOM 3674 C C . GLY A 1 478 ? 13.812 18.688 16.875 1 36 478 GLY A C 1
ATOM 3675 O O . GLY A 1 478 ? 13.359 19.75 16.453 1 36 478 GLY A O 1
ATOM 3676 N N . ASN A 1 479 ? 15.055 18.875 17.672 1 32.69 479 ASN A N 1
ATOM 3677 C CA . ASN A 1 479 ? 15.758 20.141 17.906 1 32.69 479 ASN A CA 1
ATOM 3678 C C . ASN A 1 479 ? 16.875 20.344 16.891 1 32.69 479 ASN A C 1
ATOM 3680 O O . ASN A 1 479 ? 18 19.859 17.094 1 32.69 479 ASN A O 1
ATOM 3684 N N . HIS A 1 480 ? 16.75 20.5 15.703 1 36.69 480 HIS A N 1
ATOM 3685 C CA . HIS A 1 480 ? 17.531 21.094 14.617 1 36.69 480 HIS A CA 1
ATOM 3686 C C . HIS A 1 480 ? 18.469 22.172 15.125 1 36.69 480 HIS A C 1
ATOM 3688 O O . HIS A 1 480 ? 18.219 22.781 16.172 1 36.69 480 HIS A O 1
ATOM 3694 N N . ARG A 1 481 ? 19.766 22.109 14.859 1 41.72 481 ARG A N 1
ATOM 3695 C CA . ARG A 1 481 ? 20.438 23.406 14.914 1 41.72 481 ARG A CA 1
ATOM 3696 C C . ARG A 1 481 ? 19.422 24.547 14.93 1 41.72 481 ARG A C 1
ATOM 3698 O O . ARG A 1 481 ? 18.328 24.422 14.383 1 41.72 481 ARG A O 1
ATOM 3705 N N . PRO A 1 482 ? 19.891 25.422 15.656 1 45.34 482 PRO A N 1
ATOM 3706 C CA . PRO A 1 482 ? 18.844 26.375 16.031 1 45.34 482 PRO A CA 1
ATOM 3707 C C . PRO A 1 482 ? 18.125 26.969 14.812 1 45.34 482 PRO A C 1
ATOM 3709 O O . PRO A 1 482 ? 18.766 27.484 13.898 1 45.34 482 PRO A O 1
ATOM 3712 N N . VAL A 1 483 ? 17.078 26.125 14.266 1 61.84 483 VAL A N 1
ATOM 3713 C CA . VAL A 1 483 ? 16.047 26.906 13.586 1 61.84 483 VAL A CA 1
ATOM 3714 C C . VAL A 1 483 ? 15.914 28.281 14.242 1 61.84 483 VAL A C 1
ATOM 3716 O O . VAL A 1 483 ? 16.156 28.422 15.445 1 61.84 483 VAL A O 1
ATOM 3719 N N . SER A 1 484 ? 16.391 29.156 13.352 1 64.5 484 SER A N 1
ATOM 3720 C CA . SER A 1 484 ? 16.156 30.484 13.898 1 64.5 484 SER A CA 1
ATOM 3721 C C . SER A 1 484 ? 14.961 30.484 14.859 1 64.5 484 SER A C 1
ATOM 3723 O O . SER A 1 484 ? 13.945 29.844 14.594 1 64.5 484 SER A O 1
ATOM 3725 N N . ALA A 1 485 ? 15.352 30.891 16.016 1 64.38 485 ALA A N 1
ATOM 3726 C CA . ALA A 1 485 ? 14.289 31.016 17.016 1 64.38 485 ALA A CA 1
ATOM 3727 C C . ALA A 1 485 ? 13.07 31.734 16.422 1 64.38 485 ALA A C 1
ATOM 3729 O O . ALA A 1 485 ? 11.953 31.562 16.906 1 64.38 485 ALA A O 1
ATOM 3730 N N . SER A 1 486 ? 13.383 32.406 15.32 1 73.31 486 SER A N 1
ATOM 3731 C CA . SER A 1 486 ? 12.312 33.219 14.75 1 73.31 486 SER A CA 1
ATOM 3732 C C . SER A 1 486 ? 11.656 32.5 13.562 1 73.31 486 SER A C 1
ATOM 3734 O O . SER A 1 486 ? 10.742 33.062 12.938 1 73.31 486 SER A O 1
ATOM 3736 N N . ASN A 1 487 ? 12.117 31.328 13.328 1 83.38 487 ASN A N 1
ATOM 3737 C CA . ASN A 1 487 ? 11.5 30.594 12.227 1 83.38 487 ASN A CA 1
ATOM 3738 C C . ASN A 1 487 ? 10.062 30.203 12.555 1 83.38 487 ASN A C 1
ATOM 3740 O O . ASN A 1 487 ? 9.773 29.766 13.672 1 83.38 487 ASN A O 1
ATOM 3744 N N . ILE A 1 488 ? 9.188 30.375 11.539 1 76.19 488 ILE A N 1
ATOM 3745 C CA . ILE A 1 488 ? 7.781 30.078 11.805 1 76.19 488 ILE A CA 1
ATOM 3746 C C . ILE A 1 488 ? 7.332 28.906 10.93 1 76.19 488 ILE A C 1
ATOM 3748 O O . ILE A 1 488 ? 6.172 28.5 10.977 1 76.19 488 ILE A O 1
ATOM 3752 N N . LEU A 1 489 ? 8.188 28.406 10.109 1 80.81 489 LEU A N 1
ATOM 3753 C CA . LEU A 1 489 ? 7.852 27.219 9.32 1 80.81 489 LEU A CA 1
ATOM 3754 C C . LEU A 1 489 ? 8.078 25.953 10.125 1 80.81 489 LEU A C 1
ATOM 3756 O O . LEU A 1 489 ? 9.055 25.844 10.867 1 80.81 489 LEU A O 1
ATOM 3760 N N . LEU A 1 490 ? 7.188 25.062 9.844 1 75.44 490 LEU A N 1
ATOM 3761 C CA . LEU A 1 490 ? 7.312 23.781 10.516 1 75.44 490 LEU A CA 1
ATOM 3762 C C . LEU A 1 490 ? 8.43 22.938 9.898 1 75.44 490 LEU A C 1
ATOM 3764 O O . LEU A 1 490 ? 8.586 22.922 8.68 1 75.44 490 LEU A O 1
ATOM 3768 N N . ASP A 1 491 ? 9.266 22.266 10.688 1 79.62 491 ASP A N 1
ATOM 3769 C CA . ASP A 1 491 ? 10.266 21.281 10.312 1 79.62 491 ASP A CA 1
ATOM 3770 C C . ASP A 1 491 ? 11.164 21.797 9.195 1 79.62 491 ASP A C 1
ATOM 3772 O O . ASP A 1 491 ? 11.297 21.156 8.148 1 79.62 491 ASP A O 1
ATOM 3776 N N . PRO A 1 492 ? 11.805 22.891 9.383 1 84.06 492 PRO A N 1
ATOM 3777 C CA . PRO A 1 492 ? 12.586 23.531 8.328 1 84.06 492 PRO A CA 1
ATOM 3778 C C . PRO A 1 492 ? 13.742 22.672 7.828 1 84.06 492 PRO A C 1
ATOM 3780 O O . PRO A 1 492 ? 14.234 22.875 6.711 1 84.06 492 PRO A O 1
ATOM 3783 N N . SER A 1 493 ? 14.25 21.766 8.695 1 86 493 SER A N 1
ATOM 3784 C CA . SER A 1 493 ? 15.391 20.938 8.305 1 86 493 SER A CA 1
ATOM 3785 C C . SER A 1 493 ? 14.953 19.516 7.941 1 86 493 SER A C 1
ATOM 3787 O O . SER A 1 493 ? 15.789 18.641 7.738 1 86 493 SER A O 1
ATOM 3789 N N . PHE A 1 494 ? 13.664 19.203 7.93 1 84.38 494 PHE A N 1
ATOM 3790 C CA . PHE A 1 494 ? 13.055 17.969 7.473 1 84.38 494 PHE A CA 1
ATOM 3791 C C . PHE A 1 494 ? 13.5 16.797 8.344 1 84.38 494 PHE A C 1
ATOM 3793 O O . PHE A 1 494 ? 13.914 15.75 7.824 1 84.38 494 PHE A O 1
ATOM 3800 N N . GLU A 1 495 ? 13.461 17.031 9.648 1 78.81 495 GLU A N 1
ATOM 3801 C CA . GLU A 1 495 ? 13.961 16.047 10.602 1 78.81 495 GLU A CA 1
ATOM 3802 C C . GLU A 1 495 ? 12.82 15.375 11.359 1 78.81 495 GLU A C 1
ATOM 3804 O O . GLU A 1 495 ? 13.055 14.547 12.242 1 78.81 495 GLU A O 1
ATOM 3809 N N . TRP A 1 496 ? 11.586 15.773 11.016 1 67.88 496 TRP A N 1
ATOM 3810 C CA . TRP A 1 496 ? 10.469 15.289 11.82 1 67.88 496 TRP A CA 1
ATOM 3811 C C . TRP A 1 496 ? 10.391 13.766 11.781 1 67.88 496 TRP A C 1
ATOM 3813 O O . TRP A 1 496 ? 10.797 13.148 10.797 1 67.88 496 TRP A O 1
ATOM 3823 N N . GLN A 1 497 ? 10.062 13.156 12.906 1 54.53 497 GLN A N 1
ATOM 3824 C CA . GLN A 1 497 ? 10.133 11.75 13.281 1 54.53 497 GLN A CA 1
ATOM 3825 C C . GLN A 1 497 ? 9.43 10.867 12.25 1 54.53 497 GLN A C 1
ATOM 3827 O O . GLN A 1 497 ? 9.773 9.695 12.086 1 54.53 497 GLN A O 1
ATOM 3832 N N . TYR A 1 498 ? 8.477 11.438 11.609 1 54.06 498 TYR A N 1
ATOM 3833 C CA . TYR A 1 498 ? 7.793 10.57 10.656 1 54.06 498 TYR A CA 1
ATOM 3834 C C . TYR A 1 498 ? 8.477 10.617 9.297 1 54.06 498 TYR A C 1
ATOM 3836 O O . TYR A 1 498 ? 7.945 10.094 8.312 1 54.06 498 TYR A O 1
ATOM 3844 N N . SER A 1 499 ? 9.68 11.07 9.508 1 53.34 499 SER A N 1
ATOM 3845 C CA . SER A 1 499 ? 10.344 11.305 8.227 1 53.34 499 SER A CA 1
ATOM 3846 C C . SER A 1 499 ? 11.211 10.117 7.82 1 53.34 499 SER A C 1
ATOM 3848 O O . SER A 1 499 ? 12.172 9.789 8.516 1 53.34 499 SER A O 1
ATOM 3850 N N . VAL A 1 500 ? 10.695 9.211 7.047 1 55.25 500 VAL A N 1
ATOM 3851 C CA . VAL A 1 500 ? 11.469 8.141 6.434 1 55.25 500 VAL A CA 1
ATOM 3852 C C . VAL A 1 500 ? 11.82 8.516 4.992 1 55.25 500 VAL A C 1
ATOM 3854 O O . VAL A 1 500 ? 11.039 9.18 4.309 1 55.25 500 VAL A O 1
ATOM 3857 N N . SER A 1 501 ? 13.055 8.281 4.715 1 49.09 501 SER A N 1
ATOM 3858 C CA . SER A 1 501 ? 13.445 8.508 3.326 1 49.09 501 SER A CA 1
ATOM 3859 C C . SER A 1 501 ? 12.422 7.922 2.359 1 49.09 501 SER A C 1
ATOM 3861 O O . SER A 1 501 ? 11.875 6.844 2.605 1 49.09 501 SER A O 1
ATOM 3863 N N . GLY A 1 502 ? 12.164 8.656 1.301 1 53.72 502 GLY A N 1
ATOM 3864 C CA . GLY A 1 502 ? 11.156 8.266 0.33 1 53.72 502 GLY A CA 1
ATOM 3865 C C . GLY A 1 502 ? 9.758 8.711 0.711 1 53.72 502 GLY A C 1
ATOM 3866 O O . GLY A 1 502 ? 8.812 8.555 -0.069 1 53.72 502 GLY A O 1
ATOM 3867 N N . ASN A 1 503 ? 9.742 9.305 1.855 1 66.19 503 ASN A N 1
ATOM 3868 C CA . ASN A 1 503 ? 8.438 9.836 2.242 1 66.19 503 ASN A CA 1
ATOM 3869 C C . ASN A 1 503 ? 8.344 11.336 1.985 1 66.19 503 ASN A C 1
ATOM 3871 O O . ASN A 1 503 ? 9.359 12 1.772 1 66.19 503 ASN A O 1
ATOM 3875 N N . VAL A 1 504 ? 7.176 11.789 1.881 1 75.31 504 VAL A N 1
ATOM 3876 C CA . VAL A 1 504 ? 6.91 13.219 1.748 1 75.31 504 VAL A CA 1
ATOM 3877 C C . VAL A 1 504 ? 7.117 13.914 3.094 1 75.31 504 VAL A C 1
ATOM 3879 O O . VAL A 1 504 ? 6.758 13.367 4.141 1 75.31 504 VAL A O 1
ATOM 3882 N N . PRO A 1 505 ? 7.867 15.031 3.055 1 77.62 505 PRO A N 1
ATOM 3883 C CA . PRO A 1 505 ? 8.141 15.742 4.305 1 77.62 505 PRO A CA 1
ATOM 3884 C C . PRO A 1 505 ? 6.867 16.203 5.008 1 77.62 505 PRO A C 1
ATOM 3886 O O . PRO A 1 505 ? 5.914 16.641 4.348 1 77.62 505 PRO A O 1
ATOM 3889 N N . ALA A 1 506 ? 6.895 16.297 6.316 1 72.38 506 ALA A N 1
ATOM 3890 C CA . ALA A 1 506 ? 5.781 16.75 7.141 1 72.38 506 ALA A CA 1
ATOM 3891 C C . ALA A 1 506 ? 5.488 18.219 6.898 1 72.38 506 ALA A C 1
ATOM 3893 O O . ALA A 1 506 ? 4.336 18.656 6.973 1 72.38 506 ALA A O 1
ATOM 3894 N N . ALA A 1 507 ? 6.473 18.922 6.523 1 74.81 507 ALA A N 1
ATOM 3895 C CA . ALA A 1 507 ? 6.355 20.375 6.348 1 74.81 507 ALA A CA 1
ATOM 3896 C C . ALA A 1 507 ? 5.57 20.703 5.082 1 74.81 507 ALA A C 1
ATOM 3898 O O . ALA A 1 507 ? 5.094 21.828 4.918 1 74.81 507 ALA A O 1
ATOM 3899 N N . VAL A 1 508 ? 5.422 19.766 4.238 1 77.81 508 VAL A N 1
ATOM 3900 C CA . VAL A 1 508 ? 4.805 20.031 2.943 1 77.81 508 VAL A CA 1
ATOM 3901 C C . VAL A 1 508 ? 3.305 19.75 3.02 1 77.81 508 VAL A C 1
ATOM 3903 O O . VAL A 1 508 ? 2.891 18.672 3.438 1 77.81 508 VAL A O 1
ATOM 3906 N N . TYR A 1 509 ? 2.547 20.734 2.605 1 73.69 509 TYR A N 1
ATOM 3907 C CA . TYR A 1 509 ? 1.09 20.688 2.631 1 73.69 509 TYR A CA 1
ATOM 3908 C C . TYR A 1 509 ? 0.535 20.234 1.284 1 73.69 509 TYR A C 1
ATOM 3910 O O . TYR A 1 509 ? -0.581 19.719 1.208 1 73.69 509 TYR A O 1
ATOM 3918 N N . GLY A 1 510 ? 1.242 20.516 0.254 1 72.12 510 GLY A N 1
ATOM 3919 C CA . GLY A 1 510 ? 0.719 20.188 -1.064 1 72.12 510 GLY A CA 1
ATOM 3920 C C . GLY A 1 510 ? 1.779 20.219 -2.148 1 72.12 510 GLY A C 1
ATOM 3921 O O . GLY A 1 510 ? 2.924 20.594 -1.896 1 72.12 510 GLY A O 1
ATOM 3922 N N . ARG A 1 511 ? 1.457 19.625 -3.215 1 76.31 511 ARG A N 1
ATOM 3923 C CA . ARG A 1 511 ? 2.328 19.656 -4.387 1 76.31 511 ARG A CA 1
ATOM 3924 C C . ARG A 1 511 ? 1.541 19.984 -5.648 1 76.31 511 ARG A C 1
ATOM 3926 O O . ARG A 1 511 ? 0.392 19.562 -5.801 1 76.31 511 ARG A O 1
ATOM 3933 N N . ALA A 1 512 ? 2.1 20.812 -6.383 1 73.44 512 ALA A N 1
ATOM 3934 C CA . ALA A 1 512 ? 1.573 21.094 -7.719 1 73.44 512 ALA A CA 1
ATOM 3935 C C . ALA A 1 512 ? 2.531 20.594 -8.797 1 73.44 512 ALA A C 1
ATOM 3937 O O . ALA A 1 512 ? 3.709 20.344 -8.523 1 73.44 512 ALA A O 1
ATOM 3938 N N . GLY A 1 513 ? 2.027 20.312 -9.953 1 76.94 513 GLY A N 1
ATOM 3939 C CA . GLY A 1 513 ? 2.838 19.859 -11.07 1 76.94 513 GLY A CA 1
ATOM 3940 C C . GLY A 1 513 ? 2.125 18.844 -11.938 1 76.94 513 GLY A C 1
ATOM 3941 O O . GLY A 1 513 ? 1.143 18.219 -11.516 1 76.94 513 GLY A O 1
ATOM 3942 N N . THR A 1 514 ? 2.689 18.625 -13.133 1 74.38 514 THR A N 1
ATOM 3943 C CA . THR A 1 514 ? 1.917 17.859 -14.109 1 74.38 514 THR A CA 1
ATOM 3944 C C . THR A 1 514 ? 2.561 16.5 -14.359 1 74.38 514 THR A C 1
ATOM 3946 O O . THR A 1 514 ? 1.917 15.602 -14.891 1 74.38 514 THR A O 1
ATOM 3949 N N . ASP A 1 515 ? 3.852 16.469 -14.062 1 85.19 515 ASP A N 1
ATOM 3950 C CA . ASP A 1 515 ? 4.461 15.164 -14.281 1 85.19 515 ASP A CA 1
ATOM 3951 C C . ASP A 1 515 ? 4.207 14.227 -13.102 1 85.19 515 ASP A C 1
ATOM 3953 O O . ASP A 1 515 ? 4.605 14.523 -11.977 1 85.19 515 ASP A O 1
ATOM 3957 N N . ARG A 1 516 ? 3.709 13.109 -13.367 1 79.94 516 ARG A N 1
ATOM 3958 C CA . ARG A 1 516 ? 3.279 12.18 -12.328 1 79.94 516 ARG A CA 1
ATOM 3959 C C . ARG A 1 516 ? 4.477 11.508 -11.664 1 79.94 516 ARG A C 1
ATOM 3961 O O . ARG A 1 516 ? 4.363 10.977 -10.555 1 79.94 516 ARG A O 1
ATOM 3968 N N . GLY A 1 517 ? 5.566 11.539 -12.336 1 85.56 517 GLY A N 1
ATOM 3969 C CA . GLY A 1 517 ? 6.746 10.883 -11.797 1 85.56 517 GLY A CA 1
ATOM 3970 C C . GLY A 1 517 ? 7.664 11.828 -11.047 1 85.56 517 GLY A C 1
ATOM 3971 O O . GLY A 1 517 ? 8.688 11.406 -10.492 1 85.56 517 GLY A O 1
ATOM 3972 N N . ALA A 1 518 ? 7.312 13.156 -10.938 1 89.38 518 ALA A N 1
ATOM 3973 C CA . ALA A 1 518 ? 8.109 14.094 -10.156 1 89.38 518 ALA A CA 1
ATOM 3974 C C . ALA A 1 518 ? 8.031 13.773 -8.664 1 89.38 518 ALA A C 1
ATOM 3976 O O . ALA A 1 518 ? 6.949 13.5 -8.141 1 89.38 518 ALA A O 1
ATOM 3977 N N . THR A 1 519 ? 9.172 13.734 -8.008 1 88.69 519 THR A N 1
ATOM 3978 C CA . THR A 1 519 ? 9.172 13.359 -6.602 1 88.69 519 THR A CA 1
ATOM 3979 C C . THR A 1 519 ? 9.719 14.492 -5.738 1 88.69 519 THR A C 1
ATOM 3981 O O . THR A 1 519 ? 10.492 15.32 -6.215 1 88.69 519 THR A O 1
ATOM 3984 N N . TYR A 1 520 ? 9.312 14.617 -4.539 1 89.62 520 TYR A N 1
ATOM 3985 C CA . TYR A 1 520 ? 9.766 15.516 -3.48 1 89.62 520 TYR A CA 1
ATOM 3986 C C . TYR A 1 520 ? 9.898 14.773 -2.154 1 89.62 520 TYR A C 1
ATOM 3988 O O . TYR A 1 520 ? 9.07 14.953 -1.255 1 89.62 520 TYR A O 1
ATOM 3996 N N . PHE A 1 521 ? 10.977 14.078 -2.014 1 88.56 521 PHE A N 1
ATOM 3997 C CA . PHE A 1 521 ? 11.172 13.148 -0.905 1 88.56 521 PHE A CA 1
ATOM 3998 C C . PHE A 1 521 ? 12.211 13.68 0.071 1 88.56 521 PHE A C 1
ATOM 4000 O O . PHE A 1 521 ? 13.078 14.477 -0.307 1 88.56 521 PHE A O 1
ATOM 4007 N N . ILE A 1 522 ? 12.094 13.172 1.272 1 88.62 522 ILE A N 1
ATOM 4008 C CA . ILE A 1 522 ? 13.172 13.312 2.24 1 88.62 522 ILE A CA 1
ATOM 4009 C C . ILE A 1 522 ? 14.336 12.406 1.842 1 88.62 522 ILE A C 1
ATOM 4011 O O . ILE A 1 522 ? 14.133 11.273 1.391 1 88.62 522 ILE A O 1
ATOM 4015 N N . ASP A 1 523 ? 15.539 12.898 1.943 1 92 523 ASP A N 1
ATOM 4016 C CA . ASP A 1 523 ? 16.75 12.156 1.592 1 92 523 ASP A CA 1
ATOM 4017 C C . ASP A 1 523 ? 17.75 12.172 2.742 1 92 523 ASP A C 1
ATOM 4019 O O . ASP A 1 523 ? 18.188 13.234 3.178 1 92 523 ASP A O 1
ATOM 4023 N N . SER A 1 524 ? 18.141 11 3.273 1 91.19 524 SER A N 1
ATOM 4024 C CA . SER A 1 524 ? 19.047 10.898 4.414 1 91.19 524 SER A CA 1
ATOM 4025 C C . SER A 1 524 ? 20.5 10.891 3.971 1 91.19 524 SER A C 1
ATOM 4027 O O . SER A 1 524 ? 21.406 10.93 4.805 1 91.19 524 SER A O 1
ATOM 4029 N N . ARG A 1 525 ? 20.922 11.008 2.727 1 93.56 525 ARG A N 1
ATOM 4030 C CA . ARG A 1 525 ? 22.266 10.789 2.207 1 93.56 525 ARG A CA 1
ATOM 4031 C C . ARG A 1 525 ? 23.078 12.078 2.244 1 93.56 525 ARG A C 1
ATOM 4033 O O . ARG A 1 525 ? 24.312 12.039 2.23 1 93.56 525 ARG A O 1
ATOM 4040 N N . THR A 1 526 ? 22.281 13.094 2.168 1 92.25 526 THR A N 1
ATOM 4041 C CA . THR A 1 526 ? 22.969 14.375 2.215 1 92.25 526 THR A CA 1
ATOM 4042 C C . THR A 1 526 ? 22.094 15.438 2.875 1 92.25 526 THR A C 1
ATOM 4044 O O . THR A 1 526 ? 20.875 15.445 2.695 1 92.25 526 THR A O 1
ATOM 4047 N N . ALA A 1 527 ? 22.797 16.281 3.674 1 91.62 527 ALA A N 1
ATOM 4048 C CA . ALA A 1 527 ? 22.094 17.359 4.359 1 91.62 527 ALA A CA 1
ATOM 4049 C C . ALA A 1 527 ? 23.047 18.5 4.723 1 91.62 527 ALA A C 1
ATOM 4051 O O . ALA A 1 527 ? 24.25 18.281 4.883 1 91.62 527 ALA A O 1
ATOM 4052 N N . TYR A 1 528 ? 22.516 19.625 4.613 1 92.38 528 TYR A N 1
ATOM 4053 C CA . TYR A 1 528 ? 23.266 20.75 5.148 1 92.38 528 TYR A CA 1
ATOM 4054 C C . TYR A 1 528 ? 23.172 20.797 6.672 1 92.38 528 TYR A C 1
ATOM 4056 O O . TYR A 1 528 ? 24.172 21.047 7.352 1 92.38 528 TYR A O 1
ATOM 4064 N N . HIS A 1 529 ? 22.016 20.641 7.082 1 86.25 529 HIS A N 1
ATOM 4065 C CA . HIS A 1 529 ? 21.719 20.625 8.508 1 86.25 529 HIS A CA 1
ATOM 4066 C C . HIS A 1 529 ? 20.984 19.344 8.898 1 86.25 529 HIS A C 1
ATOM 4068 O O . HIS A 1 529 ? 20.062 18.906 8.203 1 86.25 529 HIS A O 1
ATOM 4074 N N . GLY A 1 530 ? 21.422 18.734 10.047 1 81.75 530 GLY A N 1
ATOM 4075 C CA . GLY A 1 530 ? 20.797 17.484 10.484 1 81.75 530 GLY A CA 1
ATOM 4076 C C . GLY A 1 530 ? 21.172 16.297 9.625 1 81.75 530 GLY A C 1
ATOM 4077 O O . GLY A 1 530 ? 22.328 16.172 9.203 1 81.75 530 GLY A O 1
ATOM 4078 N N . GLY A 1 531 ? 20.172 15.383 9.516 1 82.88 531 GLY A N 1
ATOM 4079 C CA . GLY A 1 531 ? 20.453 14.148 8.797 1 82.88 531 GLY A CA 1
ATOM 4080 C C . GLY A 1 531 ? 19.625 13.992 7.539 1 82.88 531 GLY A C 1
ATOM 4081 O O . GLY A 1 531 ? 19.766 13 6.816 1 82.88 531 GLY A O 1
ATOM 4082 N N . HIS A 1 532 ? 18.703 14.969 7.285 1 88.81 532 HIS A N 1
ATOM 4083 C CA . HIS A 1 532 ? 17.828 14.844 6.133 1 88.81 532 HIS A CA 1
ATOM 4084 C C . HIS A 1 532 ? 17.781 16.141 5.328 1 88.81 532 HIS A C 1
ATOM 4086 O O . HIS A 1 532 ? 18.172 17.203 5.828 1 88.81 532 HIS A O 1
ATOM 4092 N N . SER A 1 533 ? 17.438 16.031 4.121 1 92.75 533 SER A N 1
ATOM 4093 C CA . SER A 1 533 ? 17.109 17.156 3.25 1 92.75 533 SER A CA 1
ATOM 4094 C C . SER A 1 533 ? 15.93 16.828 2.344 1 92.75 533 SER A C 1
ATOM 4096 O O . SER A 1 533 ? 15.492 15.68 2.275 1 92.75 533 SER A O 1
ATOM 4098 N N . LEU A 1 534 ? 15.336 17.844 1.763 1 92.94 534 LEU A N 1
ATOM 4099 C CA . LEU A 1 534 ? 14.305 17.688 0.749 1 92.94 534 LEU A CA 1
ATOM 4100 C C . LEU A 1 534 ? 14.922 17.469 -0.63 1 92.94 534 LEU A C 1
ATOM 4102 O O . LEU A 1 534 ? 15.695 18.312 -1.099 1 92.94 534 LEU A O 1
ATOM 4106 N N . ARG A 1 535 ? 14.68 16.359 -1.257 1 94.38 535 ARG A N 1
ATOM 4107 C CA . ARG A 1 535 ? 15.133 16.094 -2.619 1 94.38 535 ARG A CA 1
ATOM 4108 C C . ARG A 1 535 ? 14.008 16.312 -3.623 1 94.38 535 ARG A C 1
ATOM 4110 O O . ARG A 1 535 ? 12.922 15.734 -3.477 1 94.38 535 ARG A O 1
ATOM 4117 N N . LEU A 1 536 ? 14.242 17.141 -4.602 1 94.56 536 LEU A N 1
ATOM 4118 C CA . LEU A 1 536 ? 13.32 17.297 -5.715 1 94.56 536 LEU A CA 1
ATOM 4119 C C . LEU A 1 536 ? 13.891 16.688 -6.992 1 94.56 536 LEU A C 1
ATOM 4121 O O . LEU A 1 536 ? 15.07 16.875 -7.293 1 94.56 536 LEU A O 1
ATOM 4125 N N . VAL A 1 537 ? 13.117 15.938 -7.668 1 94.06 537 VAL A N 1
ATOM 4126 C CA . VAL A 1 537 ? 13.438 15.445 -9 1 94.06 537 VAL A CA 1
ATOM 4127 C C . VAL A 1 537 ? 12.43 15.984 -10.016 1 94.06 537 VAL A C 1
ATOM 4129 O O . VAL A 1 537 ? 11.227 15.727 -9.891 1 94.06 537 VAL A O 1
ATOM 4132 N N . THR A 1 538 ? 12.906 16.734 -10.945 1 94.31 538 THR A N 1
ATOM 4133 C CA . THR A 1 538 ? 12.086 17.266 -12.023 1 94.31 538 THR A CA 1
ATOM 4134 C C . THR A 1 538 ? 12.375 16.547 -13.336 1 94.31 538 THR A C 1
ATOM 4136 O O . THR A 1 538 ? 13.453 16.703 -13.922 1 94.31 538 THR A O 1
ATOM 4139 N N . PRO A 1 539 ? 11.375 15.773 -13.812 1 92.12 539 PRO A N 1
ATOM 4140 C CA . PRO A 1 539 ? 11.633 14.93 -14.984 1 92.12 539 PRO A CA 1
ATOM 4141 C C . PRO A 1 539 ? 11.742 15.734 -16.281 1 92.12 539 PRO A C 1
ATOM 4143 O O . PRO A 1 539 ? 12.508 15.375 -17.172 1 92.12 539 PRO A O 1
ATOM 4146 N N . ALA A 1 540 ? 10.945 16.734 -16.422 1 88.12 540 ALA A N 1
ATOM 4147 C CA . ALA A 1 540 ? 10.906 17.547 -17.625 1 88.12 540 ALA A CA 1
ATOM 4148 C C . ALA A 1 540 ? 10.734 19.016 -17.297 1 88.12 540 ALA A C 1
ATOM 4150 O O . ALA A 1 540 ? 10.297 19.359 -16.188 1 88.12 540 ALA A O 1
ATOM 4151 N N . GLU A 1 541 ? 11.07 19.734 -18.234 1 81.75 541 GLU A N 1
ATOM 4152 C CA . GLU A 1 541 ? 11.062 21.188 -18.016 1 81.75 541 GLU A CA 1
ATOM 4153 C C . GLU A 1 541 ? 9.68 21.672 -17.594 1 81.75 541 GLU A C 1
ATOM 4155 O O . GLU A 1 541 ? 8.688 21.422 -18.297 1 81.75 541 GLU A O 1
ATOM 4160 N N . GLY A 1 542 ? 9.656 22.344 -16.531 1 74.81 542 GLY A N 1
ATOM 4161 C CA . GLY A 1 542 ? 8.445 22.984 -16.047 1 74.81 542 GLY A CA 1
ATOM 4162 C C . GLY A 1 542 ? 7.398 21.984 -15.57 1 74.81 542 GLY A C 1
ATOM 4163 O O . GLY A 1 542 ? 6.25 22.359 -15.32 1 74.81 542 GLY A O 1
ATOM 4164 N N . LYS A 1 543 ? 7.746 20.781 -15.438 1 77 543 LYS A N 1
ATOM 4165 C CA . LYS A 1 543 ? 6.758 19.766 -15.078 1 77 543 LYS A CA 1
ATOM 4166 C C . LYS A 1 543 ? 7.074 19.141 -13.727 1 77 543 LYS A C 1
ATOM 4168 O O . LYS A 1 543 ? 6.543 18.078 -13.391 1 77 543 LYS A O 1
ATOM 4173 N N . GLY A 1 544 ? 8.008 19.859 -13.078 1 80.31 544 GLY A N 1
ATOM 4174 C CA . GLY A 1 544 ? 8.391 19.344 -11.773 1 80.31 544 GLY A CA 1
ATOM 4175 C C . GLY A 1 544 ? 7.363 19.609 -10.695 1 80.31 544 GLY A C 1
ATOM 4176 O O . GLY A 1 544 ? 6.293 20.156 -10.969 1 80.31 544 GLY A O 1
ATOM 4177 N N . ALA A 1 545 ? 7.637 19.078 -9.508 1 76.44 545 ALA A N 1
ATOM 4178 C CA . ALA A 1 545 ? 6.75 19.281 -8.359 1 76.44 545 ALA A CA 1
ATOM 4179 C C . ALA A 1 545 ? 7.062 20.594 -7.656 1 76.44 545 ALA A C 1
ATOM 4181 O O . ALA A 1 545 ? 8.195 20.828 -7.219 1 76.44 545 ALA A O 1
ATOM 4182 N N . ALA A 1 546 ? 6.07 21.469 -7.613 1 87.75 546 ALA A N 1
ATOM 4183 C CA . ALA A 1 546 ? 6.121 22.641 -6.734 1 87.75 546 ALA A CA 1
ATOM 4184 C C . ALA A 1 546 ? 5.574 22.297 -5.348 1 87.75 546 ALA A C 1
ATOM 4186 O O . ALA A 1 546 ? 4.375 22.047 -5.191 1 87.75 546 ALA A O 1
ATOM 4187 N N . VAL A 1 547 ? 6.484 22.328 -4.367 1 89.81 547 VAL A N 1
ATOM 4188 C CA . VAL A 1 547 ? 6.078 21.953 -3.018 1 89.81 547 VAL A CA 1
ATOM 4189 C C . VAL A 1 547 ? 5.617 23.188 -2.248 1 89.81 547 VAL A C 1
ATOM 4191 O O . VAL A 1 547 ? 6.281 24.219 -2.27 1 89.81 547 VAL A O 1
ATOM 4194 N N . SER A 1 548 ? 4.418 23.031 -1.667 1 88 548 SER A N 1
ATOM 4195 C CA . SER A 1 548 ? 3.885 24.109 -0.821 1 88 548 SER A CA 1
ATOM 4196 C C . SER A 1 548 ? 3.998 23.734 0.657 1 88 548 SER A C 1
ATOM 4198 O O . SER A 1 548 ? 3.709 22.609 1.049 1 88 548 SER A O 1
ATOM 4200 N N . PHE A 1 549 ? 4.449 24.688 1.378 1 85.5 549 PHE A N 1
ATOM 4201 C CA . PHE A 1 549 ? 4.531 24.5 2.822 1 85.5 549 PHE A CA 1
ATOM 4202 C C . PHE A 1 549 ? 3.234 24.938 3.496 1 85.5 549 PHE A C 1
ATOM 4204 O O . PHE A 1 549 ? 2.395 25.594 2.879 1 85.5 549 PHE A O 1
ATOM 4211 N N . TYR A 1 550 ? 3.018 24.5 4.691 1 77.31 550 TYR A N 1
ATOM 4212 C CA . TYR A 1 550 ? 1.793 24.844 5.402 1 77.31 550 TYR A CA 1
ATOM 4213 C C . TYR A 1 550 ? 1.613 26.359 5.473 1 77.31 550 TYR A C 1
ATOM 4215 O O . TYR A 1 550 ? 2.562 27.094 5.762 1 77.31 550 TYR A O 1
ATOM 4223 N N . PRO A 1 551 ? 0.386 26.797 5.211 1 77.06 551 PRO A N 1
ATOM 4224 C CA . PRO A 1 551 ? 0.133 28.234 5.27 1 77.06 551 PRO A CA 1
ATOM 4225 C C . PRO A 1 551 ? 0.364 28.812 6.664 1 77.06 551 PRO A C 1
ATOM 4227 O O . PRO A 1 551 ? 0.008 28.188 7.664 1 77.06 551 PRO A O 1
ATOM 4230 N N . LEU A 1 552 ? 0.987 29.953 6.648 1 74 552 LEU A N 1
ATOM 4231 C CA . LEU A 1 552 ? 1.296 30.656 7.895 1 74 552 LEU A CA 1
ATOM 4232 C C . LEU A 1 552 ? 0.412 31.891 8.062 1 74 552 LEU A C 1
ATOM 4234 O O . LEU A 1 552 ? 0.105 32.562 7.086 1 74 552 LEU A O 1
ATOM 4238 N N . PRO A 1 553 ? -0.009 32.094 9.289 1 67.5 553 PRO A N 1
ATOM 4239 C CA . PRO A 1 553 ? -0.758 33.344 9.484 1 67.5 553 PRO A CA 1
ATOM 4240 C C . PRO A 1 553 ? 0.044 34.594 9.102 1 67.5 553 PRO A C 1
ATOM 4242 O O . PRO A 1 553 ? 1.201 34.719 9.508 1 67.5 553 PRO A O 1
ATOM 4245 N N . LEU A 1 554 ? -0.572 35.312 8.25 1 70.19 554 LEU A N 1
ATOM 4246 C CA . LEU A 1 554 ? 0.058 36.5 7.727 1 70.19 554 LEU A CA 1
ATOM 4247 C C . LEU A 1 554 ? -0.282 37.719 8.594 1 70.19 554 LEU A C 1
ATOM 4249 O O . LEU A 1 554 ? -1.427 37.875 9.023 1 70.19 554 LEU A O 1
ATOM 4253 N N . GLN A 1 555 ? 0.802 38.469 9.016 1 67.38 555 GLN A N 1
ATOM 4254 C CA . GLN A 1 555 ? 0.588 39.781 9.617 1 67.38 555 GLN A CA 1
ATOM 4255 C C . GLN A 1 555 ? 0.782 40.906 8.594 1 67.38 555 GLN A C 1
ATOM 4257 O O . GLN A 1 555 ? 1.881 41.062 8.062 1 67.38 555 GLN A O 1
ATOM 4262 N N . LEU A 1 556 ? -0.226 41.562 8.328 1 65.44 556 LEU A N 1
ATOM 4263 C CA . LEU A 1 556 ? -0.162 42.625 7.332 1 65.44 556 LEU A CA 1
ATOM 4264 C C . LEU A 1 556 ? 0.804 43.719 7.766 1 65.44 556 LEU A C 1
ATOM 4266 O O . LEU A 1 556 ? 0.868 44.062 8.945 1 65.44 556 LEU A O 1
ATOM 4270 N N . GLY A 1 557 ? 1.537 44.281 6.828 1 69.38 557 GLY A N 1
ATOM 4271 C CA . GLY A 1 557 ? 2.49 45.344 7.082 1 69.38 557 GLY A CA 1
ATOM 4272 C C . GLY A 1 557 ? 3.871 44.844 7.453 1 69.38 557 GLY A C 1
ATOM 4273 O O . GLY A 1 557 ? 4.824 45.625 7.539 1 69.38 557 GLY A O 1
ATOM 4274 N N . LYS A 1 558 ? 3.99 43.531 7.609 1 76.62 558 LYS A N 1
ATOM 4275 C CA . LYS A 1 558 ? 5.273 42.938 7.961 1 76.62 558 LYS A CA 1
ATOM 4276 C C . LYS A 1 558 ? 5.984 42.406 6.723 1 76.62 558 LYS A C 1
ATOM 4278 O O . LYS A 1 558 ? 5.352 42.156 5.691 1 76.62 558 LYS A O 1
ATOM 4283 N N . SER A 1 559 ? 7.301 42.406 6.898 1 82.56 559 SER A N 1
ATOM 4284 C CA . SER A 1 559 ? 8.086 41.688 5.891 1 82.56 559 SER A CA 1
ATOM 4285 C C . SER A 1 559 ? 8.539 40.344 6.395 1 82.56 559 SER A C 1
ATOM 4287 O O . SER A 1 559 ? 8.758 40.156 7.594 1 82.56 559 SER A O 1
ATOM 4289 N N . TYR A 1 560 ? 8.57 39.469 5.461 1 87 560 TYR A N 1
ATOM 4290 C CA . TYR A 1 560 ? 9.062 38.125 5.75 1 87 560 TYR A CA 1
ATOM 4291 C C . TYR A 1 560 ? 10.234 37.75 4.848 1 87 560 TYR A C 1
ATOM 4293 O O . TYR A 1 560 ? 10.312 38.219 3.705 1 87 560 TYR A O 1
ATOM 4301 N N . ILE A 1 561 ? 11.172 37.031 5.438 1 87 561 ILE A N 1
ATOM 4302 C CA . ILE A 1 561 ? 12.344 36.562 4.719 1 87 561 ILE A CA 1
ATOM 4303 C C . ILE A 1 561 ? 12.312 35.031 4.656 1 87 561 ILE A C 1
ATOM 4305 O O . ILE A 1 561 ? 12.203 34.344 5.691 1 87 561 ILE A O 1
ATOM 4309 N N . MET A 1 562 ? 12.352 34.531 3.502 1 90.69 562 MET A N 1
ATOM 4310 C CA . MET A 1 562 ? 12.477 33.094 3.289 1 90.69 562 MET A CA 1
ATOM 4311 C C . MET A 1 562 ? 13.898 32.719 2.885 1 90.69 562 MET A C 1
ATOM 4313 O O . MET A 1 562 ? 14.469 33.344 1.983 1 90.69 562 MET A O 1
ATOM 4317 N N . THR A 1 563 ? 14.547 31.828 3.609 1 91.38 563 THR A N 1
ATOM 4318 C CA . THR A 1 563 ? 15.891 31.344 3.277 1 91.38 563 THR A CA 1
ATOM 4319 C C . THR A 1 563 ? 15.883 29.844 3.049 1 91.38 563 THR A C 1
ATOM 4321 O O . THR A 1 563 ? 15.023 29.125 3.576 1 91.38 563 THR A O 1
ATOM 4324 N N . VAL A 1 564 ? 16.828 29.344 2.225 1 95 564 VAL A N 1
ATOM 4325 C CA . VAL A 1 564 ? 16.969 27.922 1.958 1 95 564 VAL A CA 1
ATOM 4326 C C . VAL A 1 564 ? 18.422 27.625 1.568 1 95 564 VAL A C 1
ATOM 4328 O O . VAL A 1 564 ? 19.078 28.438 0.909 1 95 564 VAL A O 1
ATOM 4331 N N . TRP A 1 565 ? 18.938 26.547 2.111 1 95.62 565 TRP A N 1
ATOM 4332 C CA . TRP A 1 565 ? 20.188 25.984 1.587 1 95.62 565 TRP A CA 1
ATOM 4333 C C . TRP A 1 565 ? 19.906 24.953 0.503 1 95.62 565 TRP A C 1
ATOM 4335 O O . TRP A 1 565 ? 19.062 24.078 0.686 1 95.62 565 TRP A O 1
ATOM 4345 N N . ALA A 1 566 ? 20.609 25.109 -0.685 1 98 566 ALA A N 1
ATOM 4346 C CA . ALA A 1 566 ? 20.281 24.203 -1.79 1 98 566 ALA A CA 1
ATOM 4347 C C . ALA A 1 566 ? 21.547 23.812 -2.566 1 98 566 ALA A C 1
ATOM 4349 O O . ALA A 1 566 ? 22.531 24.547 -2.564 1 98 566 ALA A O 1
ATOM 4350 N N . LYS A 1 567 ? 21.516 22.656 -3.17 1 97 567 LYS A N 1
ATOM 4351 C CA . LYS A 1 567 ? 22.547 22.188 -4.098 1 97 567 LYS A CA 1
ATOM 4352 C C . LYS A 1 567 ? 21.953 21.281 -5.168 1 97 567 LYS A C 1
ATOM 4354 O O . LYS A 1 567 ? 20.953 20.609 -4.93 1 97 567 LYS A O 1
ATOM 4359 N N . ALA A 1 568 ? 22.547 21.281 -6.332 1 95.69 568 ALA A N 1
ATOM 4360 C CA . ALA A 1 568 ? 22.156 20.391 -7.422 1 95.69 568 ALA A CA 1
ATOM 4361 C C . ALA A 1 568 ? 23.078 19.188 -7.508 1 95.69 568 ALA A C 1
ATOM 4363 O O . ALA A 1 568 ? 24.203 19.234 -7.016 1 95.69 568 ALA A O 1
ATOM 4364 N N . SER A 1 569 ? 22.5 18.172 -8.086 1 92.31 569 SER A N 1
ATOM 4365 C CA . SER A 1 569 ? 23.359 17.031 -8.438 1 92.31 569 SER A CA 1
ATOM 4366 C C . SER A 1 569 ? 24.375 17.406 -9.508 1 92.31 569 SER A C 1
ATOM 4368 O O . SER A 1 569 ? 24.031 18.094 -10.484 1 92.31 569 SER A O 1
ATOM 4370 N N . GLU A 1 570 ? 25.531 16.922 -9.336 1 86.62 570 GLU A N 1
ATOM 4371 C CA . GLU A 1 570 ? 26.562 17.172 -10.344 1 86.62 570 GLU A CA 1
ATOM 4372 C C . GLU A 1 570 ? 26.172 16.578 -11.688 1 86.62 570 GLU A C 1
ATOM 4374 O O . GLU A 1 570 ? 26.391 17.188 -12.734 1 86.62 570 GLU A O 1
ATOM 4379 N N . ALA A 1 571 ? 25.625 15.43 -11.586 1 83.75 571 ALA A N 1
ATOM 4380 C CA . ALA A 1 571 ? 25.203 14.75 -12.805 1 83.75 571 ALA A CA 1
ATOM 4381 C C . ALA A 1 571 ? 24.156 15.578 -13.555 1 83.75 571 ALA A C 1
ATOM 4383 O O . ALA A 1 571 ? 24.188 15.656 -14.789 1 83.75 571 ALA A O 1
ATOM 4384 N N . SER A 1 572 ? 23.25 16.172 -12.844 1 88.88 572 SER A N 1
ATOM 4385 C CA . SER A 1 572 ? 22.219 17 -13.469 1 88.88 572 SER A CA 1
ATOM 4386 C C . SER A 1 572 ? 22.828 18.25 -14.102 1 88.88 572 SER A C 1
ATOM 4388 O O . SER A 1 572 ? 22.406 18.672 -15.18 1 88.88 572 SER A O 1
ATOM 4390 N N . LEU A 1 573 ? 23.781 18.844 -13.492 1 90.06 573 LEU A N 1
ATOM 4391 C CA . LEU A 1 573 ? 24.422 20.047 -14.008 1 90.06 573 LEU A CA 1
ATOM 4392 C C . LEU A 1 573 ? 25.172 19.75 -15.305 1 90.06 573 LEU A C 1
ATOM 4394 O O . LEU A 1 573 ? 25.188 20.578 -16.219 1 90.06 573 LEU A O 1
ATOM 4398 N N . LYS A 1 574 ? 25.672 18.609 -15.406 1 85 574 LYS A N 1
ATOM 4399 C CA . LYS A 1 574 ? 26.469 18.234 -16.578 1 85 574 LYS A CA 1
ATOM 4400 C C . LYS A 1 574 ? 25.578 17.906 -17.766 1 85 574 LYS A C 1
ATOM 4402 O O . LYS A 1 574 ? 26.031 17.922 -18.906 1 85 574 LYS A O 1
ATOM 4407 N N . GLN A 1 575 ? 24.391 17.578 -17.469 1 83.44 575 GLN A N 1
ATOM 4408 C CA . GLN A 1 575 ? 23.453 17.234 -18.531 1 83.44 575 GLN A CA 1
ATOM 4409 C C . GLN A 1 575 ? 22.828 18.484 -19.141 1 83.44 575 GLN A C 1
ATOM 4411 O O . GLN A 1 575 ? 22.125 18.406 -20.156 1 83.44 575 GLN A O 1
ATOM 4416 N N . LEU A 1 576 ? 23.156 19.594 -18.531 1 88.38 576 LEU A N 1
ATOM 4417 C CA . LEU A 1 576 ? 22.594 20.844 -19.047 1 88.38 576 LEU A CA 1
ATOM 4418 C C . LEU A 1 576 ? 23.172 21.172 -20.422 1 88.38 576 LEU A C 1
ATOM 4420 O O . LEU A 1 576 ? 24.344 20.875 -20.688 1 88.38 576 LEU A O 1
ATOM 4424 N N . LYS A 1 577 ? 22.359 21.719 -21.297 1 82 577 LYS A N 1
ATOM 4425 C CA . LYS A 1 577 ? 22.875 22.25 -22.562 1 82 577 LYS A CA 1
ATOM 4426 C C . LYS A 1 577 ? 23.938 23.312 -22.328 1 82 577 LYS A C 1
ATOM 4428 O O . LYS A 1 577 ? 23.969 23.922 -21.25 1 82 577 LYS A O 1
ATOM 4433 N N . LYS A 1 578 ? 24.75 23.469 -23.359 1 81.88 578 LYS A N 1
ATOM 4434 C CA . LYS A 1 578 ? 25.812 24.469 -23.266 1 81.88 578 LYS A CA 1
ATOM 4435 C C . LYS A 1 578 ? 25.219 25.844 -22.922 1 81.88 578 LYS A C 1
ATOM 4437 O O . LYS A 1 578 ? 24.344 26.344 -23.625 1 81.88 578 LYS A O 1
ATOM 4442 N N . GLY A 1 579 ? 25.625 26.344 -21.766 1 85.12 579 GLY A N 1
ATOM 4443 C CA . GLY A 1 579 ? 25.141 27.641 -21.297 1 85.12 579 GLY A CA 1
ATOM 4444 C C . GLY A 1 579 ? 23.875 27.547 -20.484 1 85.12 579 GLY A C 1
ATOM 4445 O O . GLY A 1 579 ? 23.344 28.562 -20.016 1 85.12 579 GLY A O 1
ATOM 4446 N N . GLY A 1 580 ? 23.438 26.266 -20.375 1 90.88 580 GLY A N 1
ATOM 4447 C CA . GLY A 1 580 ? 22.203 26.078 -19.609 1 90.88 580 GLY A CA 1
ATOM 4448 C C . GLY A 1 580 ? 22.406 26.234 -18.109 1 90.88 580 GLY A C 1
ATOM 4449 O O . GLY A 1 580 ? 23.516 26.078 -17.609 1 90.88 580 GLY A O 1
ATOM 4450 N N . LYS A 1 581 ? 21.375 26.672 -17.375 1 93.25 581 LYS A N 1
ATOM 4451 C CA . LYS A 1 581 ? 21.391 26.844 -15.93 1 93.25 581 LYS A CA 1
ATOM 4452 C C . LYS A 1 581 ? 20.344 25.969 -15.266 1 93.25 581 LYS A C 1
ATOM 4454 O O . LYS A 1 581 ? 19.281 25.703 -15.836 1 93.25 581 LYS A O 1
ATOM 4459 N N . MET A 1 582 ? 20.781 25.469 -14.141 1 95.19 582 MET A N 1
ATOM 4460 C CA . MET A 1 582 ? 19.781 24.781 -13.32 1 95.19 582 MET A CA 1
ATOM 4461 C C . MET A 1 582 ? 19.078 25.766 -12.391 1 95.19 582 MET A C 1
ATOM 4463 O O . MET A 1 582 ? 19.734 26.391 -11.539 1 95.19 582 MET A O 1
ATOM 4467 N N . LEU A 1 583 ? 17.812 25.875 -12.578 1 96 583 LEU A N 1
ATOM 4468 C CA . LEU A 1 583 ? 17.062 26.922 -11.883 1 96 583 LEU A CA 1
ATOM 4469 C C . LEU A 1 583 ? 16.047 26.312 -10.93 1 96 583 LEU A C 1
ATOM 4471 O O . LEU A 1 583 ? 15.461 25.266 -11.219 1 96 583 LEU A O 1
ATOM 4475 N N . PHE A 1 584 ? 15.883 26.953 -9.766 1 96.44 584 PHE A N 1
ATOM 4476 C CA . PHE A 1 584 ? 14.75 26.719 -8.883 1 96.44 584 PHE A CA 1
ATOM 4477 C C . PHE A 1 584 ? 14.078 28.031 -8.5 1 96.44 584 PHE A C 1
ATOM 4479 O O . PHE A 1 584 ? 14.656 29.109 -8.695 1 96.44 584 PHE A O 1
ATOM 4486 N N . ARG A 1 585 ? 12.812 27.922 -8.047 1 95.81 585 ARG A N 1
ATOM 4487 C CA . ARG A 1 585 ? 12.031 29.109 -7.711 1 95.81 585 ARG A CA 1
ATOM 4488 C C . ARG A 1 585 ? 11.547 29.047 -6.266 1 95.81 585 ARG A C 1
ATOM 4490 O O . ARG A 1 585 ? 11.125 27.984 -5.789 1 95.81 585 ARG A O 1
ATOM 4497 N N . LEU A 1 586 ? 11.727 30.188 -5.566 1 95.44 586 LEU A N 1
ATOM 4498 C CA . LEU A 1 586 ? 11.062 30.422 -4.289 1 95.44 586 LEU A CA 1
ATOM 4499 C C . LEU A 1 586 ? 9.867 31.344 -4.465 1 95.44 586 LEU A C 1
ATOM 4501 O O . LEU A 1 586 ? 9.922 32.312 -5.246 1 95.44 586 LEU A O 1
ATOM 4505 N N . ASN A 1 587 ? 8.812 30.922 -3.799 1 92.31 587 ASN A N 1
ATOM 4506 C CA . ASN A 1 587 ? 7.621 31.766 -3.762 1 92.31 587 ASN A CA 1
ATOM 4507 C C . ASN A 1 587 ? 7.215 32.094 -2.328 1 92.31 587 ASN A C 1
ATOM 4509 O O . ASN A 1 587 ? 7.148 31.219 -1.476 1 92.31 587 ASN A O 1
ATOM 4513 N N . LEU A 1 588 ? 7.02 33.375 -2.068 1 87.56 588 LEU A N 1
ATOM 4514 C CA . LEU A 1 588 ? 6.57 33.844 -0.765 1 87.56 588 LEU A CA 1
ATOM 4515 C C . LEU A 1 588 ? 5.227 34.562 -0.881 1 87.56 588 LEU A C 1
ATOM 4517 O O . LEU A 1 588 ? 5.18 35.781 -1.153 1 87.56 588 LEU A O 1
ATOM 4521 N N . GLY A 1 589 ? 4.094 33.906 -0.442 1 69.38 589 GLY A N 1
ATOM 4522 C CA . GLY A 1 589 ? 2.766 34.438 -0.217 1 69.38 589 GLY A CA 1
ATOM 4523 C C . GLY A 1 589 ? 2.094 34.906 -1.49 1 69.38 589 GLY A C 1
ATOM 4524 O O . GLY A 1 589 ? 1.273 35.844 -1.457 1 69.38 589 GLY A O 1
ATOM 4525 N N . ASN A 1 590 ? 2.447 34.406 -2.613 1 66.31 590 ASN A N 1
ATOM 4526 C CA . ASN A 1 590 ? 1.954 34.844 -3.914 1 66.31 590 ASN A CA 1
ATOM 4527 C C . ASN A 1 590 ? 2.219 36.312 -4.141 1 66.31 590 ASN A C 1
ATOM 4529 O O . ASN A 1 590 ? 1.47 37 -4.855 1 66.31 590 ASN A O 1
ATOM 4533 N N . ILE A 1 591 ? 3.105 36.906 -3.396 1 74 591 ILE A N 1
ATOM 4534 C CA . ILE A 1 591 ? 3.473 38.312 -3.547 1 74 591 ILE A CA 1
ATOM 4535 C C . ILE A 1 591 ? 4.754 38.406 -4.367 1 74 591 ILE A C 1
ATOM 4537 O O . ILE A 1 591 ? 4.852 39.25 -5.27 1 74 591 ILE A O 1
ATOM 4541 N N . ARG A 1 592 ? 5.727 37.594 -3.986 1 85.12 592 ARG A N 1
ATOM 4542 C CA . ARG A 1 592 ? 6.996 37.656 -4.703 1 85.12 592 ARG A CA 1
ATOM 4543 C C . ARG A 1 592 ? 7.547 36.281 -4.98 1 85.12 592 ARG A C 1
ATOM 4545 O O . ARG A 1 592 ? 7.457 35.375 -4.129 1 85.12 592 ARG A O 1
ATOM 4552 N N . SER A 1 593 ? 7.996 36.094 -6.137 1 91.94 593 SER A N 1
ATOM 4553 C CA . SER A 1 593 ? 8.719 34.875 -6.527 1 91.94 593 SER A CA 1
ATOM 4554 C C . SER A 1 593 ? 10.031 35.219 -7.223 1 91.94 593 SER A C 1
ATOM 4556 O O . SER A 1 593 ? 10.141 36.281 -7.883 1 91.94 593 SER A O 1
ATOM 4558 N N . GLU A 1 594 ? 10.984 34.469 -7.027 1 94.62 594 GLU A N 1
ATOM 4559 C CA . GLU A 1 594 ? 12.289 34.656 -7.656 1 94.62 594 GLU A CA 1
ATOM 4560 C C . GLU A 1 594 ? 12.938 33.344 -8.047 1 94.62 594 GLU A C 1
ATOM 4562 O O . GLU A 1 594 ? 12.758 32.344 -7.359 1 94.62 594 GLU A O 1
ATOM 4567 N N . GLU A 1 595 ? 13.625 33.344 -9.18 1 95.38 595 GLU A N 1
ATOM 4568 C CA . GLU A 1 595 ? 14.375 32.188 -9.656 1 95.38 595 GLU A CA 1
ATOM 4569 C C . GLU A 1 595 ? 15.859 32.312 -9.305 1 95.38 595 GLU A C 1
ATOM 4571 O O . GLU A 1 595 ? 16.422 33.406 -9.367 1 95.38 595 GLU A O 1
ATOM 4576 N N . PHE A 1 596 ? 16.453 31.266 -8.914 1 97 596 PHE A N 1
ATOM 4577 C CA . PHE A 1 596 ? 17.859 31.219 -8.539 1 97 596 PHE A CA 1
ATOM 4578 C C . PHE A 1 596 ? 18.594 30.125 -9.312 1 97 596 PHE A C 1
ATOM 4580 O O . PHE A 1 596 ? 17.984 29.125 -9.695 1 97 596 PHE A O 1
ATOM 4587 N N . GLU A 1 597 ? 19.875 30.344 -9.531 1 96.81 597 GLU A N 1
ATOM 4588 C CA . GLU A 1 597 ? 20.719 29.344 -10.164 1 96.81 597 GLU A CA 1
ATOM 4589 C C . GLU A 1 597 ? 21.406 28.453 -9.125 1 96.81 597 GLU A C 1
ATOM 4591 O O . GLU A 1 597 ? 21.969 28.953 -8.156 1 96.81 597 GLU A O 1
ATOM 4596 N N . LEU A 1 598 ? 21.328 27.125 -9.352 1 97.25 598 LEU A N 1
ATOM 4597 C CA . LEU A 1 598 ? 21.922 26.172 -8.43 1 97.25 598 LEU A CA 1
ATOM 4598 C C . LEU A 1 598 ? 23.344 25.828 -8.836 1 97.25 598 LEU A C 1
ATOM 4600 O O . LEU A 1 598 ? 23.703 25.906 -10.016 1 97.25 598 LEU A O 1
ATOM 4604 N N . THR A 1 599 ? 24.188 25.484 -7.824 1 95.38 599 THR A N 1
ATOM 4605 C CA . THR A 1 599 ? 25.5 24.891 -8 1 95.38 599 THR A CA 1
ATOM 4606 C C . THR A 1 599 ? 25.578 23.516 -7.355 1 95.38 599 THR A C 1
ATOM 4608 O O . THR A 1 599 ? 24.594 23.031 -6.805 1 95.38 599 THR A O 1
ATOM 4611 N N . ASP A 1 600 ? 26.781 22.922 -7.43 1 92.94 600 ASP A N 1
ATOM 4612 C CA . ASP A 1 600 ? 26.938 21.594 -6.855 1 92.94 600 ASP A CA 1
ATOM 4613 C C . ASP A 1 600 ? 27.359 21.672 -5.391 1 92.94 600 ASP A C 1
ATOM 4615 O O . ASP A 1 600 ? 27.719 20.656 -4.789 1 92.94 600 ASP A O 1
ATOM 4619 N N . ARG A 1 601 ? 27.266 22.844 -4.805 1 94.56 601 ARG A N 1
ATOM 4620 C CA . ARG A 1 601 ? 27.609 23.047 -3.4 1 94.56 601 ARG A CA 1
ATOM 4621 C C . ARG A 1 601 ? 26.422 23.641 -2.635 1 94.56 601 ARG A C 1
ATOM 4623 O O . ARG A 1 601 ? 25.625 24.391 -3.195 1 94.56 601 ARG A O 1
ATOM 4630 N N . TRP A 1 602 ? 26.359 23.234 -1.37 1 96.62 602 TRP A N 1
ATOM 4631 C CA . TRP A 1 602 ? 25.328 23.859 -0.542 1 96.62 602 TRP A CA 1
ATOM 4632 C C . TRP A 1 602 ? 25.5 25.375 -0.492 1 96.62 602 TRP A C 1
ATOM 4634 O O . TRP A 1 602 ? 26.547 25.859 -0.065 1 96.62 602 TRP A O 1
ATOM 4644 N N . THR A 1 603 ? 24.531 26.031 -0.966 1 96.81 603 THR A N 1
ATOM 4645 C CA . THR A 1 603 ? 24.516 27.484 -1.036 1 96.81 603 THR A CA 1
ATOM 4646 C C . THR A 1 603 ? 23.219 28.047 -0.447 1 96.81 603 THR A C 1
ATOM 4648 O O . THR A 1 603 ? 22.141 27.5 -0.66 1 96.81 603 THR A O 1
ATOM 4651 N N . LYS A 1 604 ? 23.391 29.141 0.301 1 94.88 604 LYS A N 1
ATOM 4652 C CA . LYS A 1 604 ? 22.234 29.766 0.905 1 94.88 604 LYS A CA 1
ATOM 4653 C C . LYS A 1 604 ? 21.562 30.75 -0.063 1 94.88 604 LYS A C 1
ATOM 4655 O O . LYS A 1 604 ? 22.25 31.547 -0.7 1 94.88 604 LYS A O 1
ATOM 4660 N N . TYR A 1 605 ? 20.297 30.688 -0.195 1 95.62 605 TYR A N 1
ATOM 4661 C CA . TYR A 1 605 ? 19.484 31.609 -0.988 1 95.62 605 TYR A CA 1
ATOM 4662 C C . TYR A 1 605 ? 18.438 32.312 -0.123 1 95.62 605 TYR A C 1
ATOM 4664 O O . TYR A 1 605 ? 17.984 31.734 0.876 1 95.62 605 TYR A O 1
ATOM 4672 N N . GLU A 1 606 ? 18.094 33.5 -0.541 1 91.31 606 GLU A N 1
ATOM 4673 C CA . GLU A 1 606 ? 17.188 34.312 0.275 1 91.31 606 GLU A CA 1
ATOM 4674 C C . GLU A 1 606 ? 16.203 35.094 -0.596 1 91.31 606 GLU A C 1
ATOM 4676 O O . GLU A 1 606 ? 16.562 35.531 -1.682 1 91.31 606 GLU A O 1
ATOM 4681 N N . LEU A 1 607 ? 14.969 35.156 -0.166 1 90.81 607 LEU A N 1
ATOM 4682 C CA . LEU A 1 607 ? 13.891 35.938 -0.756 1 90.81 607 LEU A CA 1
ATOM 4683 C C . LEU A 1 607 ? 13.102 36.688 0.321 1 90.81 607 LEU A C 1
ATOM 4685 O O . LEU A 1 607 ? 12.75 36.094 1.346 1 90.81 607 LEU A O 1
ATOM 4689 N N . SER A 1 608 ? 12.914 38 0.198 1 86.44 608 SER A N 1
ATOM 4690 C CA . SER A 1 608 ? 12.117 38.781 1.151 1 86.44 608 SER A CA 1
ATOM 4691 C C . SER A 1 608 ? 10.961 39.5 0.458 1 86.44 608 SER A C 1
ATOM 4693 O O . SER A 1 608 ? 11.055 39.812 -0.728 1 86.44 608 SER A O 1
ATOM 4695 N N . ALA A 1 609 ? 9.844 39.594 1.127 1 83.31 609 ALA A N 1
ATOM 4696 C CA . ALA A 1 609 ? 8.68 40.312 0.626 1 83.31 609 ALA A CA 1
ATOM 4697 C C . ALA A 1 609 ? 7.949 41.031 1.759 1 83.31 609 ALA A C 1
ATOM 4699 O O . ALA A 1 609 ? 7.914 40.562 2.891 1 83.31 609 ALA A O 1
ATOM 4700 N N . THR A 1 610 ? 7.469 42.219 1.414 1 77.12 610 THR A N 1
ATOM 4701 C CA . THR A 1 610 ? 6.652 42.969 2.352 1 77.12 610 THR A CA 1
ATOM 4702 C C . THR A 1 610 ? 5.172 42.844 2.008 1 77.12 610 THR A C 1
ATOM 4704 O O . THR A 1 610 ? 4.781 43 0.849 1 77.12 610 THR A O 1
ATOM 4707 N N . TYR A 1 611 ? 4.375 42.438 2.992 1 72.12 611 TYR A N 1
ATOM 4708 C CA . TYR A 1 611 ? 2.936 42.312 2.793 1 72.12 611 TYR A CA 1
ATOM 4709 C C . TYR A 1 611 ? 2.217 43.625 3.188 1 72.12 611 TYR A C 1
ATOM 4711 O O . TYR A 1 611 ? 2.037 43.875 4.375 1 72.12 611 TYR A O 1
ATOM 4719 N N . ALA A 1 612 ? 1.895 44.375 2.098 1 61.94 612 ALA A N 1
ATOM 4720 C CA . ALA A 1 612 ? 1.266 45.656 2.346 1 61.94 612 ALA A CA 1
ATOM 4721 C C . ALA A 1 612 ? -0.195 45.5 2.756 1 61.94 612 ALA A C 1
ATOM 4723 O O . ALA A 1 612 ? -0.879 44.594 2.277 1 61.94 612 ALA A O 1
ATOM 4724 N N . GLU A 1 613 ? -0.713 46.031 3.816 1 52.66 613 GLU A N 1
ATOM 4725 C CA . GLU A 1 613 ? -2.076 46 4.34 1 52.66 613 GLU A CA 1
ATOM 4726 C C . GLU A 1 613 ? -3.102 46.094 3.217 1 52.66 613 GLU A C 1
ATOM 4728 O O . GLU A 1 613 ? -4.102 45.375 3.223 1 52.66 613 GLU A O 1
ATOM 4733 N N . ALA A 1 614 ? -3.088 47.062 2.348 1 46.97 614 ALA A N 1
ATOM 4734 C CA . ALA A 1 614 ? -4.152 47.344 1.394 1 46.97 614 ALA A CA 1
ATOM 4735 C C . ALA A 1 614 ? -4.305 46.25 0.371 1 46.97 614 ALA A C 1
ATOM 4737 O O . ALA A 1 614 ? -5.371 46.062 -0.223 1 46.97 614 ALA A O 1
ATOM 4738 N N . ALA A 1 615 ? -3.32 45.594 0.039 1 46.47 615 ALA A N 1
ATOM 4739 C CA . ALA A 1 615 ? -3.373 44.812 -1.188 1 46.47 615 ALA A CA 1
ATOM 4740 C C . ALA A 1 615 ? -3.686 43.344 -0.887 1 46.47 615 ALA A C 1
ATOM 4742 O O . ALA A 1 615 ? -4.152 42.594 -1.761 1 46.47 615 ALA A O 1
ATOM 4743 N N . SER A 1 616 ? -3.406 42.906 0.306 1 50.91 616 SER A N 1
ATOM 4744 C CA . SER A 1 616 ? -3.459 41.438 0.246 1 50.91 616 SER A CA 1
ATOM 4745 C C . SER A 1 616 ? -4.66 40.906 1.017 1 50.91 616 SER A C 1
ATOM 4747 O O . SER A 1 616 ? -4.941 41.344 2.131 1 50.91 616 SER A O 1
ATOM 4749 N N . GLU A 1 617 ? -5.688 40.5 0.344 1 52.75 617 GLU A N 1
ATOM 4750 C CA . GLU A 1 617 ? -6.781 39.719 0.928 1 52.75 617 GLU A CA 1
ATOM 4751 C C . GLU A 1 617 ? -6.281 38.406 1.483 1 52.75 617 GLU A C 1
ATOM 4753 O O . GLU A 1 617 ? -7.055 37.625 2.068 1 52.75 617 GLU A O 1
ATOM 4758 N N . ALA A 1 618 ? -4.902 38.406 1.456 1 58.12 618 ALA A N 1
ATOM 4759 C CA . ALA A 1 618 ? -4.414 37.094 1.853 1 58.12 618 ALA A CA 1
ATOM 4760 C C . ALA A 1 618 ? -4.316 37 3.371 1 58.12 618 ALA A C 1
ATOM 4762 O O . ALA A 1 618 ? -3.816 37.906 4.039 1 58.12 618 ALA A O 1
ATOM 4763 N N . ARG A 1 619 ? -4.93 36 3.926 1 60.78 619 ARG A N 1
ATOM 4764 C CA . ARG A 1 619 ? -4.883 35.719 5.355 1 60.78 619 ARG A CA 1
ATOM 4765 C C . ARG A 1 619 ? -3.727 34.781 5.695 1 60.78 619 ARG A C 1
ATOM 4767 O O . ARG A 1 619 ? -3.293 34.719 6.848 1 60.78 619 ARG A O 1
ATOM 4774 N N . TYR A 1 620 ? -3.166 34.188 4.68 1 74.12 620 TYR A N 1
ATOM 4775 C CA . TYR A 1 620 ? -2.123 33.219 4.922 1 74.12 620 TYR A CA 1
ATOM 4776 C C . TYR A 1 620 ? -0.942 33.438 3.982 1 74.12 620 TYR A C 1
ATOM 4778 O O . TYR A 1 620 ? -1.12 33.844 2.836 1 74.12 620 TYR A O 1
ATOM 4786 N N . LEU A 1 621 ? 0.17 33.375 4.629 1 80.06 621 LEU A N 1
ATOM 4787 C CA . LEU A 1 621 ? 1.401 33.344 3.848 1 80.06 621 LEU A CA 1
ATOM 4788 C C . LEU A 1 621 ? 1.64 31.953 3.256 1 80.06 621 LEU A C 1
ATOM 4790 O O . LEU A 1 621 ? 1.955 31.016 3.982 1 80.06 621 LEU A O 1
ATOM 4794 N N . ASN A 1 622 ? 1.416 31.875 1.93 1 83.31 622 ASN A N 1
ATOM 4795 C CA . ASN A 1 622 ? 1.672 30.625 1.216 1 83.31 622 ASN A CA 1
ATOM 4796 C C . ASN A 1 622 ? 3.064 30.609 0.594 1 83.31 622 ASN A C 1
ATOM 4798 O O . ASN A 1 622 ? 3.381 31.453 -0.249 1 83.31 622 ASN A O 1
ATOM 4802 N N . SER A 1 623 ? 3.932 29.828 1.115 1 90.12 623 SER A N 1
ATOM 4803 C CA . SER A 1 623 ? 5.273 29.703 0.56 1 90.12 623 SER A CA 1
ATOM 4804 C C . SER A 1 623 ? 5.441 28.391 -0.197 1 90.12 623 SER A C 1
ATOM 4806 O O . SER A 1 623 ? 4.797 27.391 0.135 1 90.12 623 SER A O 1
ATOM 4808 N N . SER A 1 624 ? 6.234 28.391 -1.261 1 92 624 SER A N 1
ATOM 4809 C CA . SER A 1 624 ? 6.465 27.172 -2.041 1 92 624 SER A CA 1
ATOM 4810 C C . SER A 1 624 ? 7.867 27.156 -2.643 1 92 624 SER A C 1
ATOM 4812 O O . SER A 1 624 ? 8.547 28.188 -2.67 1 92 624 SER A O 1
ATOM 4814 N N . LEU A 1 625 ? 8.352 26.062 -2.973 1 93.81 625 LEU A N 1
ATOM 4815 C CA . LEU A 1 625 ? 9.648 25.766 -3.572 1 93.81 625 LEU A CA 1
ATOM 4816 C C . LEU A 1 625 ? 9.5 24.812 -4.758 1 93.81 625 LEU A C 1
ATOM 4818 O O . LEU A 1 625 ? 8.742 23.844 -4.691 1 93.81 625 LEU A O 1
ATOM 4822 N N . GLU A 1 626 ? 10.156 25.203 -5.926 1 93.94 626 GLU A N 1
ATOM 4823 C CA . GLU A 1 626 ? 10.016 24.391 -7.129 1 93.94 626 GLU A CA 1
ATOM 4824 C C . GLU A 1 626 ? 11.344 24.297 -7.883 1 93.94 626 GLU A C 1
ATOM 4826 O O . GLU A 1 626 ? 12 25.312 -8.125 1 93.94 626 GLU A O 1
ATOM 4831 N N . LEU A 1 627 ? 11.773 23.078 -8.18 1 95.56 627 LEU A N 1
ATOM 4832 C CA . LEU A 1 627 ? 12.859 22.891 -9.133 1 95.56 627 LEU A CA 1
ATOM 4833 C C . LEU A 1 627 ? 12.344 23 -10.57 1 95.56 627 LEU A C 1
ATOM 4835 O O . LEU A 1 627 ? 11.523 22.188 -11 1 95.56 627 LEU A O 1
ATOM 4839 N N . LEU A 1 628 ? 12.859 23.953 -11.305 1 93.75 628 LEU A N 1
ATOM 4840 C CA . LEU A 1 628 ? 12.297 24.266 -12.609 1 93.75 628 LEU A CA 1
ATOM 4841 C C . LEU A 1 628 ? 12.961 23.438 -13.703 1 93.75 628 LEU A C 1
ATOM 4843 O O . LEU A 1 628 ? 12.289 22.969 -14.625 1 93.75 628 LEU A O 1
ATOM 4847 N N . THR A 1 629 ? 14.25 23.359 -13.617 1 94.44 629 THR A N 1
ATOM 4848 C CA . THR A 1 629 ? 15.031 22.672 -14.641 1 94.44 629 THR A CA 1
ATOM 4849 C C . THR A 1 629 ? 15.07 21.172 -14.375 1 94.44 629 THR A C 1
ATOM 4851 O O . THR A 1 629 ? 15.203 20.734 -13.227 1 94.44 629 THR A O 1
ATOM 4854 N N . PRO A 1 630 ? 14.984 20.359 -15.438 1 93.81 630 PRO A N 1
ATOM 4855 C CA . PRO A 1 630 ? 15.039 18.906 -15.25 1 93.81 630 PRO A CA 1
ATOM 4856 C C . PRO A 1 630 ? 16.312 18.469 -14.516 1 93.81 630 PRO A C 1
ATOM 4858 O O . PRO A 1 630 ? 17.391 18.969 -14.805 1 93.81 630 PRO A O 1
ATOM 4861 N N . GLY A 1 631 ? 16.156 17.562 -13.57 1 94.25 631 GLY A N 1
ATOM 4862 C CA . GLY A 1 631 ? 17.266 17.047 -12.789 1 94.25 631 GLY A CA 1
ATOM 4863 C C . GLY A 1 631 ? 16.922 16.844 -11.328 1 94.25 631 GLY A C 1
ATOM 4864 O O . GLY A 1 631 ? 15.758 16.688 -10.969 1 94.25 631 GLY A O 1
ATOM 4865 N N . THR A 1 632 ? 17.969 16.688 -10.516 1 94.94 632 THR A N 1
ATOM 4866 C CA . THR A 1 632 ? 17.828 16.453 -9.086 1 94.94 632 THR A CA 1
ATOM 4867 C C . THR A 1 632 ? 18.531 17.547 -8.281 1 94.94 632 THR A C 1
ATOM 4869 O O . THR A 1 632 ? 19.625 17.969 -8.633 1 94.94 632 THR A O 1
ATOM 4872 N N . ALA A 1 633 ? 17.875 17.984 -7.277 1 96.81 633 ALA A N 1
ATOM 4873 C CA . ALA A 1 633 ? 18.453 18.953 -6.348 1 96.81 633 ALA A CA 1
ATOM 4874 C C . ALA A 1 633 ? 18 18.688 -4.918 1 96.81 633 ALA A C 1
ATOM 4876 O O . ALA A 1 633 ? 17.016 17.969 -4.695 1 96.81 633 ALA A O 1
ATOM 4877 N N . TRP A 1 634 ? 18.75 19.172 -3.938 1 96.94 634 TRP A N 1
ATOM 4878 C CA . TRP A 1 634 ? 18.453 19.016 -2.518 1 96.94 634 TRP A CA 1
ATOM 4879 C C . TRP A 1 634 ? 18.281 20.375 -1.846 1 96.94 634 TRP A C 1
ATOM 4881 O O . TRP A 1 634 ? 19 21.328 -2.174 1 96.94 634 TRP A O 1
ATOM 4891 N N . PHE A 1 635 ? 17.344 20.484 -0.966 1 96.62 635 PHE A N 1
ATOM 4892 C CA . PHE A 1 635 ? 17.016 21.688 -0.206 1 96.62 635 PHE A CA 1
ATOM 4893 C C . PHE A 1 635 ? 16.969 21.391 1.287 1 96.62 635 PHE A C 1
ATOM 4895 O O . PHE A 1 635 ? 16.469 20.328 1.695 1 96.62 635 PHE A O 1
ATOM 4902 N N . ASP A 1 636 ? 17.469 22.297 2.09 1 93.69 636 ASP A N 1
ATOM 4903 C CA . ASP A 1 636 ? 17.531 22.094 3.535 1 93.69 636 ASP A CA 1
ATOM 4904 C C . ASP A 1 636 ? 17.453 23.422 4.281 1 93.69 636 ASP A C 1
ATOM 4906 O O . ASP A 1 636 ? 17.75 24.469 3.721 1 93.69 636 ASP A O 1
ATOM 4910 N N . LEU A 1 637 ? 16.906 23.297 5.484 1 90.75 637 LEU A N 1
ATOM 4911 C CA . LEU A 1 637 ? 16.766 24.453 6.363 1 90.75 637 LEU A CA 1
ATOM 4912 C C . LEU A 1 637 ? 15.977 25.562 5.688 1 90.75 637 LEU A C 1
ATOM 4914 O O . LEU A 1 637 ? 16.469 26.688 5.551 1 90.75 637 LEU A O 1
ATOM 4918 N N . VAL A 1 638 ? 14.789 25.266 5.285 1 92.5 638 VAL A N 1
ATOM 4919 C CA . VAL A 1 638 ? 13.867 26.25 4.738 1 92.5 638 VAL A CA 1
ATOM 4920 C C . VAL A 1 638 ? 13.203 27.031 5.879 1 92.5 638 VAL A C 1
ATOM 4922 O O . VAL A 1 638 ? 12.406 26.469 6.637 1 92.5 638 VAL A O 1
ATOM 4925 N N . GLU A 1 639 ? 13.492 28.266 5.938 1 89.06 639 GLU A N 1
ATOM 4926 C CA . GLU A 1 639 ? 13 29.078 7.039 1 89.06 639 GLU A CA 1
ATOM 4927 C C . GLU A 1 639 ? 12.227 30.297 6.523 1 89.06 639 GLU A C 1
ATOM 4929 O O . GLU A 1 639 ? 12.523 30.812 5.441 1 89.06 639 GLU A O 1
ATOM 4934 N N . VAL A 1 640 ? 11.25 30.609 7.219 1 87.56 640 VAL A N 1
ATOM 4935 C CA . VAL A 1 640 ? 10.555 31.875 7.059 1 87.56 640 VAL A CA 1
ATOM 4936 C C . VAL A 1 640 ? 10.586 32.656 8.375 1 87.56 640 VAL A C 1
ATOM 4938 O O . VAL A 1 640 ? 10.109 32.156 9.398 1 87.56 640 VAL A O 1
ATOM 4941 N N . VAL A 1 641 ? 11.211 33.812 8.289 1 84.5 641 VAL A N 1
ATOM 4942 C CA . VAL A 1 641 ? 11.359 34.656 9.477 1 84.5 641 VAL A CA 1
ATOM 4943 C C . VAL A 1 641 ? 10.797 36.031 9.211 1 84.5 641 VAL A C 1
ATOM 4945 O O . VAL A 1 641 ? 10.953 36.594 8.117 1 84.5 641 VAL A O 1
ATOM 4948 N N . PRO A 1 642 ? 10.125 36.562 10.18 1 83.06 642 PRO A N 1
ATOM 4949 C CA . PRO A 1 642 ? 9.727 37.969 10.016 1 83.06 642 PRO A CA 1
ATOM 4950 C C . PRO A 1 642 ? 10.922 38.906 10.039 1 83.06 642 PRO A C 1
ATOM 4952 O O . PRO A 1 642 ? 12 38.531 10.5 1 83.06 642 PRO A O 1
ATOM 4955 N N . ASP A 1 643 ? 10.703 40.062 9.531 1 81.38 643 ASP A N 1
ATOM 4956 C CA . ASP A 1 643 ? 11.773 41.062 9.477 1 81.38 643 ASP A CA 1
ATOM 4957 C C . ASP A 1 643 ? 12.281 41.406 10.875 1 81.38 643 ASP A C 1
ATOM 4959 O O . ASP A 1 643 ? 13.492 41.531 11.086 1 81.38 643 ASP A O 1
ATOM 4963 N N . MET A 1 644 ? 11.461 41.469 11.695 1 81.12 644 MET A N 1
ATOM 4964 C CA . MET A 1 644 ? 11.859 41.75 13.078 1 81.12 644 MET A CA 1
ATOM 4965 C C . MET A 1 644 ? 10.828 41.188 14.055 1 81.12 644 MET A C 1
ATOM 4967 O O . MET A 1 644 ? 9.688 40.906 13.672 1 81.12 644 MET A O 1
ATOM 4971 N N . ASP A 1 645 ? 11.25 40.906 15.25 1 80.62 645 ASP A N 1
ATOM 4972 C CA . ASP A 1 645 ? 10.305 40.531 16.297 1 80.62 645 ASP A CA 1
ATOM 4973 C C . ASP A 1 645 ? 10.57 41.312 17.578 1 80.62 645 ASP A C 1
ATOM 4975 O O . ASP A 1 645 ? 11.68 41.812 17.797 1 80.62 645 ASP A O 1
ATOM 4979 N N . PHE A 1 646 ? 9.438 41.562 18.375 1 78.38 646 PHE A N 1
ATOM 4980 C CA . PHE A 1 646 ? 9.492 42.25 19.656 1 78.38 646 PHE A CA 1
ATOM 4981 C C . PHE A 1 646 ? 9.523 41.25 20.797 1 78.38 646 PHE A C 1
ATOM 4983 O O . PHE A 1 646 ? 8.945 40.156 20.703 1 78.38 646 PHE A O 1
ATOM 4990 N N . SER A 1 647 ? 10.312 41.469 21.766 1 81.69 647 SER A N 1
ATOM 4991 C CA . SER A 1 647 ? 10.18 40.844 23.078 1 81.69 647 SER A CA 1
ATOM 4992 C C . SER A 1 647 ? 9.93 41.875 24.172 1 81.69 647 SER A C 1
ATOM 4994 O O . SER A 1 647 ? 10.633 42.875 24.25 1 81.69 647 SER A O 1
ATOM 4996 N N . VAL A 1 648 ? 8.82 41.688 24.938 1 81.44 648 VAL A N 1
ATOM 4997 C CA . VAL A 1 648 ? 8.477 42.594 26.031 1 81.44 648 VAL A CA 1
ATOM 4998 C C . VAL A 1 648 ? 8.641 41.875 27.375 1 81.44 648 VAL A C 1
ATOM 5000 O O . VAL A 1 648 ? 8.047 40.812 27.594 1 81.44 648 VAL A O 1
ATOM 5003 N N . ALA A 1 649 ? 9.508 42.406 28.141 1 84.75 649 ALA A N 1
ATOM 5004 C CA . ALA A 1 649 ? 9.734 41.812 29.453 1 84.75 649 ALA A CA 1
ATOM 5005 C C . ALA A 1 649 ? 9.625 42.906 30.547 1 84.75 649 ALA A C 1
ATOM 5007 O O . ALA A 1 649 ? 9.922 44.062 30.297 1 84.75 649 ALA A O 1
ATOM 5008 N N . PRO A 1 650 ? 9.164 42.469 31.797 1 83 650 PRO A N 1
ATOM 5009 C CA . PRO A 1 650 ? 9.164 43.438 32.906 1 83 650 PRO A CA 1
ATOM 5010 C C . PRO A 1 650 ? 10.555 43.969 33.219 1 83 650 PRO A C 1
ATOM 5012 O O . PRO A 1 650 ? 11.547 43.25 33.094 1 83 650 PRO A O 1
ATOM 5015 N N . ASP A 1 651 ? 10.586 45.219 33.531 1 84.81 651 ASP A N 1
ATOM 5016 C CA . ASP A 1 651 ? 11.852 45.812 33.938 1 84.81 651 ASP A CA 1
ATOM 5017 C C . ASP A 1 651 ? 12.305 45.312 35.281 1 84.81 651 ASP A C 1
ATOM 5019 O O . ASP A 1 651 ? 11.492 45.156 36.219 1 84.81 651 ASP A O 1
ATOM 5023 N N . ALA A 1 652 ? 13.539 44.969 35.406 1 79.94 652 ALA A N 1
ATOM 5024 C CA . ALA A 1 652 ? 14.078 44.375 36.625 1 79.94 652 ALA A CA 1
ATOM 5025 C C . ALA A 1 652 ? 14.125 45.375 37.75 1 79.94 652 ALA A C 1
ATOM 5027 O O . ALA A 1 652 ? 14.016 45 38.938 1 79.94 652 ALA A O 1
ATOM 5028 N N . GLN A 1 653 ? 14.273 46.656 37.5 1 82.38 653 GLN A N 1
ATOM 5029 C CA . GLN A 1 653 ? 14.5 47.688 38.531 1 82.38 653 GLN A CA 1
ATOM 5030 C C . GLN A 1 653 ? 13.195 48.406 38.875 1 82.38 653 GLN A C 1
ATOM 5032 O O . GLN A 1 653 ? 13.031 48.906 39.969 1 82.38 653 GLN A O 1
ATOM 5037 N N . GLU A 1 654 ? 12.336 48.469 37.844 1 82.19 654 GLU A N 1
ATOM 5038 C CA . GLU A 1 654 ? 11.078 49.188 38.031 1 82.19 654 GLU A CA 1
ATOM 5039 C C . GLU A 1 654 ? 9.875 48.281 37.781 1 82.19 654 GLU A C 1
ATOM 5041 O O . GLU A 1 654 ? 9.562 47.969 36.625 1 82.19 654 GLU A O 1
ATOM 5046 N N . PRO A 1 655 ? 9.211 47.844 38.812 1 75.81 655 PRO A N 1
ATOM 5047 C CA . PRO A 1 655 ? 8.125 46.875 38.719 1 75.81 655 PRO A CA 1
ATOM 5048 C C . PRO A 1 655 ? 7.016 47.312 37.75 1 75.81 655 PRO A C 1
ATOM 5050 O O . PRO A 1 655 ? 6.309 46.5 37.188 1 75.81 655 PRO A O 1
ATOM 5053 N N . ARG A 1 656 ? 6.84 48.594 37.5 1 80.81 656 ARG A N 1
ATOM 5054 C CA . ARG A 1 656 ? 5.746 49.031 36.656 1 80.81 656 ARG A CA 1
ATOM 5055 C C . ARG A 1 656 ? 6.273 49.5 35.281 1 80.81 656 ARG A C 1
ATOM 5057 O O . ARG A 1 656 ? 5.711 50.406 34.688 1 80.81 656 ARG A O 1
ATOM 5064 N N . ALA A 1 657 ? 7.32 48.875 34.906 1 87 657 ALA A N 1
ATOM 5065 C CA . ALA A 1 657 ? 7.883 49.219 33.625 1 87 657 ALA A CA 1
ATOM 5066 C C . ALA A 1 657 ? 8.25 47.969 32.812 1 87 657 ALA A C 1
ATOM 5068 O O . ALA A 1 657 ? 8.406 46.875 33.406 1 87 657 ALA A O 1
ATOM 5069 N N . PHE A 1 658 ? 8.234 48.125 31.5 1 90.25 658 PHE A N 1
ATOM 5070 C CA . PHE A 1 658 ? 8.641 47.031 30.609 1 90.25 658 PHE A CA 1
ATOM 5071 C C . PHE A 1 658 ? 9.844 47.438 29.781 1 90.25 658 PHE A C 1
ATOM 5073 O O . PHE A 1 658 ? 10.086 48.625 29.578 1 90.25 658 PHE A O 1
ATOM 5080 N N . ARG A 1 659 ? 10.555 46.438 29.438 1 91.25 659 ARG A N 1
ATOM 5081 C CA . ARG A 1 659 ? 11.617 46.625 28.453 1 91.25 659 ARG A CA 1
ATOM 5082 C C . ARG A 1 659 ? 11.258 45.938 27.125 1 91.25 659 ARG A C 1
ATOM 5084 O O . ARG A 1 659 ? 10.844 44.781 27.094 1 91.25 659 ARG A O 1
ATOM 5091 N N . VAL A 1 660 ? 11.336 46.781 26.109 1 90 660 VAL A N 1
ATOM 5092 C CA . VAL A 1 660 ? 11.062 46.281 24.781 1 90 660 VAL A CA 1
ATOM 5093 C C . VAL A 1 660 ? 12.383 46 24.047 1 90 660 VAL A C 1
ATOM 5095 O O . VAL A 1 660 ? 13.188 46.906 23.859 1 90 660 VAL A O 1
ATOM 5098 N N . THR A 1 661 ? 12.57 44.719 23.797 1 90.44 661 THR A N 1
ATOM 5099 C CA . THR A 1 661 ? 13.711 44.312 22.984 1 90.44 661 THR A CA 1
ATOM 5100 C C . THR A 1 661 ? 13.289 44.062 21.547 1 90.44 661 THR A C 1
ATOM 5102 O O . THR A 1 661 ? 12.266 43.406 21.297 1 90.44 661 THR A O 1
ATOM 5105 N N . MET A 1 662 ? 14.016 44.688 20.609 1 89.12 662 MET A N 1
ATOM 5106 C CA . MET A 1 662 ? 13.75 44.5 19.188 1 89.12 662 MET A CA 1
ATOM 5107 C C . MET A 1 662 ? 14.867 43.719 18.5 1 89.12 662 MET A C 1
ATOM 5109 O O . MET A 1 662 ? 16.031 44.125 18.562 1 89.12 662 MET A O 1
ATOM 5113 N N . ASN A 1 663 ? 14.43 42.594 17.938 1 85.5 663 ASN A N 1
ATOM 5114 C CA . ASN A 1 663 ? 15.398 41.75 17.266 1 85.5 663 ASN A CA 1
ATOM 5115 C C . ASN A 1 663 ? 15.297 41.844 15.75 1 85.5 663 ASN A C 1
ATOM 5117 O O . ASN A 1 663 ? 14.25 41.562 15.172 1 85.5 663 ASN A O 1
ATOM 5121 N N . ASN A 1 664 ? 16.359 42.281 15.164 1 83.38 664 ASN A N 1
ATOM 5122 C CA . ASN A 1 664 ? 16.438 42.406 13.711 1 83.38 664 ASN A CA 1
ATOM 5123 C C . ASN A 1 664 ? 16.875 41.125 13.039 1 83.38 664 ASN A C 1
ATOM 5125 O O . ASN A 1 664 ? 17.812 40.469 13.508 1 83.38 664 ASN A O 1
ATOM 5129 N N . HIS A 1 665 ? 16.141 40.688 11.961 1 80.31 665 HIS A N 1
ATOM 5130 C CA . HIS A 1 665 ? 16.516 39.469 11.258 1 80.31 665 HIS A CA 1
ATOM 5131 C C . HIS A 1 665 ? 17.016 39.75 9.844 1 80.31 665 HIS A C 1
ATOM 5133 O O . HIS A 1 665 ? 17.219 38.844 9.047 1 80.31 665 HIS A O 1
ATOM 5139 N N . ILE A 1 666 ? 17.094 41.031 9.547 1 78.69 666 ILE A N 1
ATOM 5140 C CA . ILE A 1 666 ? 17.703 41.469 8.297 1 78.69 666 ILE A CA 1
ATOM 5141 C C . ILE A 1 666 ? 19.188 41.781 8.508 1 78.69 666 ILE A C 1
ATOM 5143 O O . ILE A 1 666 ? 19.531 42.656 9.305 1 78.69 666 ILE A O 1
ATOM 5147 N N . PRO A 1 667 ? 20 41 7.75 1 74.81 667 PRO A N 1
ATOM 5148 C CA . PRO A 1 667 ? 21.438 41.281 7.918 1 74.81 667 PRO A CA 1
ATOM 5149 C C . PRO A 1 667 ? 21.781 42.75 7.68 1 74.81 667 PRO A C 1
ATOM 5151 O O . PRO A 1 667 ? 21.359 43.344 6.68 1 74.81 667 PRO A O 1
ATOM 5154 N N . ASP A 1 668 ? 22.531 43.375 8.562 1 80.56 668 ASP A N 1
ATOM 5155 C CA . ASP A 1 668 ? 23.047 44.75 8.523 1 80.56 668 ASP A CA 1
ATOM 5156 C C . ASP A 1 668 ? 21.906 45.781 8.484 1 80.56 668 ASP A C 1
ATOM 5158 O O . ASP A 1 668 ? 22.094 46.906 8.031 1 80.56 668 ASP A O 1
ATOM 5162 N N . GLY A 1 669 ? 20.797 45.312 8.82 1 86.5 669 GLY A N 1
ATOM 5163 C CA . GLY A 1 669 ? 19.672 46.25 8.914 1 86.5 669 GLY A CA 1
ATOM 5164 C C . GLY A 1 669 ? 19.688 47.062 10.18 1 86.5 669 GLY A C 1
ATOM 5165 O O . GLY A 1 669 ? 20.25 46.656 11.195 1 86.5 669 GLY A O 1
ATOM 5166 N N . ALA A 1 670 ? 19.156 48.344 10.078 1 90.12 670 ALA A N 1
ATOM 5167 C CA . ALA A 1 670 ? 19.016 49.219 11.234 1 90.12 670 ALA A CA 1
ATOM 5168 C C . ALA A 1 670 ? 17.562 49.344 11.664 1 90.12 670 ALA A C 1
ATOM 5170 O O . ALA A 1 670 ? 16.688 49.562 10.836 1 90.12 670 ALA A O 1
ATOM 5171 N N . ILE A 1 671 ? 17.328 49.125 12.922 1 93.62 671 ILE A N 1
ATOM 5172 C CA . ILE A 1 671 ? 15.984 49.281 13.445 1 93.62 671 ILE A CA 1
ATOM 5173 C C . ILE A 1 671 ? 15.758 50.75 13.852 1 93.62 671 ILE A C 1
ATOM 5175 O O . ILE A 1 671 ? 16.531 51.312 14.641 1 93.62 671 ILE A O 1
ATOM 5179 N N . ARG A 1 672 ? 14.742 51.375 13.227 1 95.12 672 ARG A N 1
ATOM 5180 C CA . ARG A 1 672 ? 14.242 52.656 13.688 1 95.12 672 ARG A CA 1
ATOM 5181 C C . ARG A 1 672 ? 12.867 52.5 14.336 1 95.12 672 ARG A C 1
ATOM 5183 O O . ARG A 1 672 ? 12.039 51.719 13.875 1 95.12 672 ARG A O 1
ATOM 5190 N N . TYR A 1 673 ? 12.672 53.281 15.469 1 94.94 673 TYR A N 1
ATOM 5191 C CA . TYR A 1 673 ? 11.414 53.062 16.172 1 94.94 673 TYR A CA 1
ATOM 5192 C C . TYR A 1 673 ? 10.828 54.375 16.672 1 94.94 673 TYR A C 1
ATOM 5194 O O . TYR A 1 673 ? 11.523 55.406 16.719 1 94.94 673 TYR A O 1
ATOM 5202 N N . THR A 1 674 ? 9.562 54.406 16.891 1 94.94 674 THR A N 1
ATOM 5203 C CA . THR A 1 674 ? 8.812 55.5 17.531 1 94.94 674 THR A CA 1
ATOM 5204 C C . THR A 1 674 ? 8.039 54.969 18.734 1 94.94 674 THR A C 1
ATOM 5206 O O . THR A 1 674 ? 7.766 53.781 18.844 1 94.94 674 THR A O 1
ATOM 5209 N N . LEU A 1 675 ? 7.777 55.781 19.625 1 92.56 675 LEU A N 1
ATOM 5210 C CA . LEU A 1 675 ? 7.07 55.406 20.844 1 92.56 675 LEU A CA 1
ATOM 5211 C C . LEU A 1 675 ? 5.684 56.031 20.891 1 92.56 675 LEU A C 1
ATOM 5213 O O . LEU A 1 675 ? 4.934 55.812 21.844 1 92.56 675 LEU A O 1
ATOM 5217 N N . ASP A 1 676 ? 5.379 56.781 19.891 1 88.19 676 ASP A N 1
ATOM 5218 C CA . ASP A 1 676 ? 4.102 57.5 19.906 1 88.19 676 ASP A CA 1
ATOM 5219 C C . ASP A 1 676 ? 3.145 56.906 18.859 1 88.19 676 ASP A C 1
ATOM 5221 O O . ASP A 1 676 ? 2.115 57.531 18.547 1 88.19 676 ASP A O 1
ATOM 5225 N N . GLY A 1 677 ? 3.545 55.875 18.25 1 87.81 677 GLY A N 1
ATOM 5226 C CA . GLY A 1 677 ? 2.662 55.219 17.297 1 87.81 677 GLY A CA 1
ATOM 5227 C C . GLY A 1 677 ? 2.801 55.75 15.891 1 87.81 677 GLY A C 1
ATOM 5228 O O . GLY A 1 677 ? 2.145 55.25 14.969 1 87.81 677 GLY A O 1
ATOM 5229 N N . SER A 1 678 ? 3.668 56.719 15.742 1 89.5 678 SER A N 1
ATOM 5230 C CA . SER A 1 678 ? 3.908 57.219 14.391 1 89.5 678 SER A CA 1
ATOM 5231 C C . SER A 1 678 ? 4.793 56.281 13.602 1 89.5 678 SER A C 1
ATOM 5233 O O . SER A 1 678 ? 5.523 55.469 14.18 1 89.5 678 SER A O 1
ATOM 5235 N N . GLU A 1 679 ? 4.695 56.375 12.328 1 90.56 679 GLU A N 1
ATOM 5236 C CA . GLU A 1 679 ? 5.484 55.469 11.477 1 90.56 679 GLU A CA 1
ATOM 5237 C C . GLU A 1 679 ? 6.969 55.844 11.539 1 90.56 679 GLU A C 1
ATOM 5239 O O . GLU A 1 679 ? 7.348 57 11.344 1 90.56 679 GLU A O 1
ATOM 5244 N N . PRO A 1 680 ? 7.742 54.844 11.773 1 93.38 680 PRO A N 1
ATOM 5245 C CA . PRO A 1 680 ? 9.18 55.125 11.836 1 93.38 680 PRO A CA 1
ATOM 5246 C C . PRO A 1 680 ? 9.766 55.5 10.477 1 93.38 680 PRO A C 1
ATOM 5248 O O . PRO A 1 680 ? 9.383 54.938 9.453 1 93.38 680 PRO A O 1
ATOM 5251 N N . SER A 1 681 ? 10.617 56.5 10.461 1 91.44 681 SER A N 1
ATOM 5252 C CA . SER A 1 681 ? 11.391 56.906 9.297 1 91.44 681 SER A CA 1
ATOM 5253 C C . SER A 1 681 ? 12.891 56.75 9.539 1 91.44 681 SER A C 1
ATOM 5255 O O . SER A 1 681 ? 13.305 56.344 10.633 1 91.44 681 SER A O 1
ATOM 5257 N N . GLU A 1 682 ? 13.695 57.094 8.508 1 90.69 682 GLU A N 1
ATOM 5258 C CA . GLU A 1 682 ? 15.148 57 8.633 1 90.69 682 GLU A CA 1
ATOM 5259 C C . GLU A 1 682 ? 15.672 58 9.688 1 90.69 682 GLU A C 1
ATOM 5261 O O . GLU A 1 682 ? 16.766 57.812 10.227 1 90.69 682 GLU A O 1
ATOM 5266 N N . ASN A 1 683 ? 14.828 58.938 10.031 1 91.62 683 ASN A N 1
ATOM 5267 C CA . ASN A 1 683 ? 15.227 59.969 10.992 1 91.62 683 ASN A CA 1
ATOM 5268 C C . ASN A 1 683 ? 14.719 59.656 12.398 1 91.62 683 ASN A C 1
ATOM 5270 O O . ASN A 1 683 ? 15.008 60.406 13.344 1 91.62 683 ASN A O 1
ATOM 5274 N N . SER A 1 684 ? 14.031 58.562 12.492 1 94.56 684 SER A N 1
ATOM 5275 C CA . SER A 1 684 ? 13.531 58.156 13.805 1 94.56 684 SER A CA 1
ATOM 5276 C C . SER A 1 684 ? 14.656 57.625 14.68 1 94.56 684 SER A C 1
ATOM 5278 O O . SER A 1 684 ? 15.773 57.406 14.203 1 94.56 684 SER A O 1
ATOM 5280 N N . ALA A 1 685 ? 14.297 57.406 15.945 1 94.19 685 ALA A N 1
ATOM 5281 C CA . ALA A 1 685 ? 15.297 56.938 16.906 1 94.19 685 ALA A CA 1
ATOM 5282 C C . ALA A 1 685 ? 15.883 55.594 16.484 1 94.19 685 ALA A C 1
ATOM 5284 O O . ALA A 1 685 ? 15.148 54.688 16.078 1 94.19 685 ALA A O 1
ATOM 5285 N N . LEU A 1 686 ? 17.188 55.531 16.516 1 94.88 686 LEU A N 1
ATOM 5286 C CA . LEU A 1 686 ? 17.891 54.281 16.219 1 94.88 686 LEU A CA 1
ATOM 5287 C C . LEU A 1 686 ? 17.875 53.344 17.422 1 94.88 686 LEU A C 1
ATOM 5289 O O . LEU A 1 686 ? 18.172 53.781 18.547 1 94.88 686 LEU A O 1
ATOM 5293 N N . TYR A 1 687 ? 17.469 52.156 17.219 1 94.81 687 TYR A N 1
ATOM 5294 C CA . TYR A 1 687 ? 17.484 51.156 18.297 1 94.81 687 TYR A CA 1
ATOM 5295 C C . TYR A 1 687 ? 18.891 50.656 18.562 1 94.81 687 TYR A C 1
ATOM 5297 O O . TYR A 1 687 ? 19.531 50.094 17.672 1 94.81 687 TYR A O 1
ATOM 5305 N N . THR A 1 688 ? 19.391 50.812 19.797 1 92.25 688 THR A N 1
ATOM 5306 C CA . THR A 1 688 ? 20.719 50.344 20.172 1 92.25 688 THR A CA 1
ATOM 5307 C C . THR A 1 688 ? 20.672 49.469 21.422 1 92.25 688 THR A C 1
ATOM 5309 O O . THR A 1 688 ? 21.594 48.719 21.703 1 92.25 688 THR A O 1
ATOM 5312 N N . ALA A 1 689 ? 19.641 49.656 22.141 1 91.31 689 ALA A N 1
ATOM 5313 C CA . ALA A 1 689 ? 19.422 48.906 23.375 1 91.31 689 ALA A CA 1
ATOM 5314 C C . ALA A 1 689 ? 17.938 48.812 23.703 1 91.31 689 ALA A C 1
ATOM 5316 O O . ALA A 1 689 ? 17.125 49.594 23.172 1 91.31 689 ALA A O 1
ATOM 5317 N N . PRO A 1 690 ? 17.625 47.875 24.562 1 93 690 PRO A N 1
ATOM 5318 C CA . PRO A 1 690 ? 16.219 47.781 24.922 1 93 690 PRO A CA 1
ATOM 5319 C C . PRO A 1 690 ? 15.633 49.094 25.438 1 93 690 PRO A C 1
ATOM 5321 O O . PRO A 1 690 ? 16.312 49.812 26.172 1 93 690 PRO A O 1
ATOM 5324 N N . VAL A 1 691 ? 14.43 49.312 25.141 1 92.69 691 VAL A N 1
ATOM 5325 C CA . VAL A 1 691 ? 13.773 50.562 25.469 1 92.69 691 VAL A CA 1
ATOM 5326 C C . VAL A 1 691 ? 12.859 50.375 26.672 1 92.69 691 VAL A C 1
ATOM 5328 O O . VAL A 1 691 ? 12.016 49.469 26.688 1 92.69 691 VAL A O 1
ATOM 5331 N N . LYS A 1 692 ? 13.062 51.125 27.641 1 91.56 692 LYS A N 1
ATOM 5332 C CA . LYS A 1 692 ? 12.203 51.094 28.812 1 91.56 692 LYS A CA 1
ATOM 5333 C C . LYS A 1 692 ? 10.914 51.875 28.578 1 91.56 692 LYS A C 1
ATOM 5335 O O . LYS A 1 692 ? 10.953 53.031 28.109 1 91.56 692 LYS A O 1
ATOM 5340 N N . ILE A 1 693 ? 9.859 51.312 28.859 1 90.38 693 ILE A N 1
ATOM 5341 C CA . ILE A 1 693 ? 8.555 51.938 28.734 1 90.38 693 ILE A CA 1
ATOM 5342 C C . ILE A 1 693 ? 7.812 51.875 30.078 1 90.38 693 ILE A C 1
ATOM 5344 O O . ILE A 1 693 ? 7.633 50.781 30.625 1 90.38 693 ILE A O 1
ATOM 5348 N N . ASP A 1 694 ? 7.402 52.969 30.609 1 88 694 ASP A N 1
ATOM 5349 C CA . ASP A 1 694 ? 6.754 53 31.922 1 88 694 ASP A CA 1
ATOM 5350 C C . ASP A 1 694 ? 5.344 53.594 31.828 1 88 694 ASP A C 1
ATOM 5352 O O . ASP A 1 694 ? 4.781 54.031 32.812 1 88 694 ASP A O 1
ATOM 5356 N N . ASP A 1 695 ? 4.906 53.688 30.609 1 87.19 695 ASP A N 1
ATOM 5357 C CA . ASP A 1 695 ? 3.545 54.125 30.328 1 87.19 695 ASP A CA 1
ATOM 5358 C C . ASP A 1 695 ? 2.885 53.25 29.266 1 87.19 695 ASP A C 1
ATOM 5360 O O . ASP A 1 695 ? 3.426 52.219 28.875 1 87.19 695 ASP A O 1
ATOM 5364 N N . VAL A 1 696 ? 1.653 53.594 28.906 1 86.81 696 VAL A N 1
ATOM 5365 C CA . VAL A 1 696 ? 0.979 52.906 27.812 1 86.81 696 VAL A CA 1
ATOM 5366 C C . VAL A 1 696 ? 1.412 53.531 26.484 1 86.81 696 VAL A C 1
ATOM 5368 O O . VAL A 1 696 ? 1.169 54.719 26.219 1 86.81 696 VAL A O 1
ATOM 5371 N N . ARG A 1 697 ? 2.113 52.719 25.734 1 87.31 697 ARG A N 1
ATOM 5372 C CA . ARG A 1 697 ? 2.631 53.219 24.469 1 87.31 697 ARG A CA 1
ATOM 5373 C C . ARG A 1 697 ? 2.49 52.156 23.375 1 87.31 697 ARG A C 1
ATOM 5375 O O . ARG A 1 697 ? 2.391 50.969 23.656 1 87.31 697 ARG A O 1
ATOM 5382 N N . THR A 1 698 ? 2.4 52.688 22.188 1 88.56 698 THR A N 1
ATOM 5383 C CA . THR A 1 698 ? 2.531 51.844 21.016 1 88.56 698 THR A CA 1
ATOM 5384 C C . THR A 1 698 ? 3.904 52.031 20.359 1 88.56 698 THR A C 1
ATOM 5386 O O . THR A 1 698 ? 4.234 53.125 19.891 1 88.56 698 THR A O 1
ATOM 5389 N N . VAL A 1 699 ? 4.637 51 20.438 1 88.81 699 VAL A N 1
ATOM 5390 C CA . VAL A 1 699 ? 5.957 51 19.812 1 88.81 699 VAL A CA 1
ATOM 5391 C C . VAL A 1 699 ? 5.852 50.531 18.359 1 88.81 699 VAL A C 1
ATOM 5393 O O . VAL A 1 699 ? 5.258 49.5 18.078 1 88.81 699 VAL A O 1
ATOM 5396 N N . LYS A 1 700 ? 6.32 51.375 17.531 1 90.75 700 LYS A N 1
ATOM 5397 C CA . LYS A 1 700 ? 6.461 50.969 16.125 1 90.75 700 LYS A CA 1
ATOM 5398 C C . LYS A 1 700 ? 7.926 50.938 15.711 1 90.75 700 LYS A C 1
ATOM 5400 O O . LYS A 1 700 ? 8.711 51.812 16.125 1 90.75 700 LYS A O 1
ATOM 5405 N N . ALA A 1 701 ? 8.219 49.906 14.984 1 91.38 701 ALA A N 1
ATOM 5406 C CA . ALA A 1 701 ? 9.602 49.812 14.523 1 91.38 701 ALA A CA 1
ATOM 5407 C C . ALA A 1 701 ? 9.656 49.312 13.078 1 91.38 701 ALA A C 1
ATOM 5409 O O . ALA A 1 701 ? 8.75 48.625 12.617 1 91.38 701 ALA A O 1
ATOM 5410 N N . ARG A 1 702 ? 10.625 49.781 12.445 1 90.38 702 ARG A N 1
ATOM 5411 C CA . ARG A 1 702 ? 10.898 49.375 11.062 1 90.38 702 ARG A CA 1
ATOM 5412 C C . ARG A 1 702 ? 12.391 49.156 10.844 1 90.38 702 ARG A C 1
ATOM 5414 O O . ARG A 1 702 ? 13.227 49.844 11.422 1 90.38 702 ARG A O 1
ATOM 5421 N N . VAL A 1 703 ? 12.641 48.094 10.016 1 90.19 703 VAL A N 1
ATOM 5422 C CA . VAL A 1 703 ? 14.031 47.812 9.664 1 90.19 703 VAL A CA 1
ATOM 5423 C C . VAL A 1 703 ? 14.383 48.5 8.352 1 90.19 703 VAL A C 1
ATOM 5425 O O . VAL A 1 703 ? 13.594 48.5 7.395 1 90.19 703 VAL A O 1
ATOM 5428 N N . PHE A 1 704 ? 15.453 49.25 8.32 1 89.44 704 PHE A N 1
ATOM 5429 C CA . PHE A 1 704 ? 16.016 49.844 7.109 1 89.44 704 PHE A CA 1
ATOM 5430 C C . PHE A 1 704 ? 17.297 49.125 6.715 1 89.44 704 PHE A C 1
ATOM 5432 O O . PHE A 1 704 ? 18.25 49.062 7.508 1 89.44 704 PHE A O 1
ATOM 5439 N N . GLY A 1 705 ? 17.281 48.562 5.531 1 84.56 705 GLY A N 1
ATOM 5440 C CA . GLY A 1 705 ? 18.422 47.812 5.047 1 84.56 705 GLY A CA 1
ATOM 5441 C C . GLY A 1 705 ? 19.578 48.688 4.605 1 84.56 705 GLY A C 1
ATOM 5442 O O . GLY A 1 705 ? 19.406 49.906 4.41 1 84.56 705 GLY A O 1
ATOM 5443 N N . PRO A 1 706 ? 20.734 48.031 4.457 1 78 706 PRO A N 1
ATOM 5444 C CA . PRO A 1 706 ? 21.922 48.812 4.027 1 78 706 PRO A CA 1
ATOM 5445 C C . PRO A 1 706 ? 21.781 49.344 2.609 1 78 706 PRO A C 1
ATOM 5447 O O . PRO A 1 706 ? 22.438 50.312 2.252 1 78 706 PRO A O 1
ATOM 5450 N N . ASP A 1 707 ? 20.938 48.719 1.791 1 75.06 707 ASP A N 1
ATOM 5451 C CA . ASP A 1 707 ? 20.766 49.125 0.399 1 75.06 707 ASP A CA 1
ATOM 5452 C C . ASP A 1 707 ? 19.688 50.188 0.268 1 75.06 707 ASP A C 1
ATOM 5454 O O . ASP A 1 707 ? 19.312 50.594 -0.844 1 75.06 707 ASP A O 1
ATOM 5458 N N . GLY A 1 708 ? 19.156 50.656 1.348 1 75.38 708 GLY A N 1
ATOM 5459 C CA . GLY A 1 708 ? 18.141 51.688 1.309 1 75.38 708 GLY A CA 1
ATOM 5460 C C . GLY A 1 708 ? 16.734 51.125 1.324 1 75.38 708 GLY A C 1
ATOM 5461 O O . GLY A 1 708 ? 15.75 51.875 1.332 1 75.38 708 GLY A O 1
ATOM 5462 N N . ARG A 1 709 ? 16.719 49.781 1.26 1 77.25 709 ARG A N 1
ATOM 5463 C CA . ARG A 1 709 ? 15.406 49.156 1.31 1 77.25 709 ARG A CA 1
ATOM 5464 C C . ARG A 1 709 ? 14.797 49.281 2.703 1 77.25 709 ARG A C 1
ATOM 5466 O O . ARG A 1 709 ? 15.492 49.094 3.705 1 77.25 709 ARG A O 1
ATOM 5473 N N . SER A 1 710 ? 13.469 49.656 2.688 1 82.94 710 SER A N 1
ATOM 5474 C CA . SER A 1 710 ? 12.703 49.656 3.928 1 82.94 710 SER A CA 1
ATOM 5475 C C . SER A 1 710 ? 11.797 48.438 4.016 1 82.94 710 SER A C 1
ATOM 5477 O O . SER A 1 710 ? 11.203 48.031 3.016 1 82.94 710 SER A O 1
ATOM 5479 N N . TYR A 1 711 ? 11.766 47.875 5.191 1 84.5 711 TYR A N 1
ATOM 5480 C CA . TYR A 1 711 ? 10.953 46.688 5.43 1 84.5 711 TYR A CA 1
ATOM 5481 C C . TYR A 1 711 ? 9.672 47.062 6.184 1 84.5 711 TYR A C 1
ATOM 5483 O O . TYR A 1 711 ? 9.352 48.25 6.344 1 84.5 711 TYR A O 1
ATOM 5491 N N . GLY A 1 712 ? 8.938 46.031 6.449 1 77.38 712 GLY A N 1
ATOM 5492 C CA . GLY A 1 712 ? 7.629 46.25 7.043 1 77.38 712 GLY A CA 1
ATOM 5493 C C . GLY A 1 712 ? 7.695 46.844 8.438 1 77.38 712 GLY A C 1
ATOM 5494 O O . GLY A 1 712 ? 8.781 46.969 9.016 1 77.38 712 GLY A O 1
ATOM 5495 N N . VAL A 1 713 ? 6.551 47.438 8.859 1 81.5 713 VAL A N 1
ATOM 5496 C CA . VAL A 1 713 ? 6.441 48.031 10.188 1 81.5 713 VAL A CA 1
ATOM 5497 C C . VAL A 1 713 ? 5.887 47 11.172 1 81.5 713 VAL A C 1
ATOM 5499 O O . VAL A 1 713 ? 4.941 46.281 10.859 1 81.5 713 VAL A O 1
ATOM 5502 N N . THR A 1 714 ? 6.582 46.812 12.242 1 82.25 714 THR A N 1
ATOM 5503 C CA . THR A 1 714 ? 6.098 46 13.352 1 82.25 714 THR A CA 1
ATOM 5504 C C . THR A 1 714 ? 5.594 46.906 14.484 1 82.25 714 THR A C 1
ATOM 5506 O O . THR A 1 714 ? 6.227 47.906 14.828 1 82.25 714 THR A O 1
ATOM 5509 N N . GLU A 1 715 ? 4.434 46.562 14.914 1 82.06 715 GLU A N 1
ATOM 5510 C CA . GLU A 1 715 ? 3.838 47.344 16.016 1 82.06 715 GLU A CA 1
ATOM 5511 C C . GLU A 1 715 ? 3.619 46.469 17.234 1 82.06 715 GLU A C 1
ATOM 5513 O O . GLU A 1 715 ? 3.285 45.281 17.125 1 82.06 715 GLU A O 1
ATOM 5518 N N . GLN A 1 716 ? 3.877 47 18.328 1 81.06 716 GLN A N 1
ATOM 5519 C CA . GLN A 1 716 ? 3.639 46.375 19.625 1 81.06 716 GLN A CA 1
ATOM 5520 C C . GLN A 1 716 ? 3.135 47.375 20.656 1 81.06 716 GLN A C 1
ATOM 5522 O O . GLN A 1 716 ? 3.775 48.406 20.891 1 81.06 716 GLN A O 1
ATOM 5527 N N . GLN A 1 717 ? 2.012 47.094 21.203 1 82.81 717 GLN A N 1
ATOM 5528 C CA . GLN A 1 717 ? 1.529 47.906 22.312 1 82.81 717 GLN A CA 1
ATOM 5529 C C . GLN A 1 717 ? 2.105 47.406 23.641 1 82.81 717 GLN A C 1
ATOM 5531 O O . GLN A 1 717 ? 2.189 46.188 23.875 1 82.81 717 GLN A O 1
ATOM 5536 N N . VAL A 1 718 ? 2.611 48.25 24.422 1 85.81 718 VAL A N 1
ATOM 5537 C CA . VAL A 1 718 ? 3.105 47.969 25.766 1 85.81 718 VAL A CA 1
ATOM 5538 C C . VAL A 1 718 ? 2.262 48.719 26.797 1 85.81 718 VAL A C 1
ATOM 5540 O O . VAL A 1 718 ? 2.086 49.938 26.703 1 85.81 718 VAL A O 1
ATOM 5543 N N . ALA A 1 719 ? 1.74 47.938 27.719 1 86.5 719 ALA A N 1
ATOM 5544 C CA . ALA A 1 719 ? 0.804 48.531 28.672 1 86.5 719 ALA A CA 1
ATOM 5545 C C . ALA A 1 719 ? 1.377 48.5 30.094 1 86.5 719 ALA A C 1
ATOM 5547 O O . ALA A 1 719 ? 1.003 47.656 30.906 1 86.5 719 ALA A O 1
ATOM 5548 N N . ALA A 1 720 ? 2.262 49.438 30.359 1 88 720 ALA A N 1
ATOM 5549 C CA . ALA A 1 720 ? 2.689 49.719 31.734 1 88 720 ALA A CA 1
ATOM 5550 C C . ALA A 1 720 ? 1.732 50.656 32.438 1 88 720 ALA A C 1
ATOM 5552 O O . ALA A 1 720 ? 1.951 51.875 32.406 1 88 720 ALA A O 1
ATOM 5553 N N . HIS A 1 721 ? 0.755 50.094 33.031 1 89.56 721 HIS A N 1
ATOM 5554 C CA . HIS A 1 721 ? -0.328 50.906 33.594 1 89.56 721 HIS A CA 1
ATOM 5555 C C . HIS A 1 721 ? -0.448 50.719 35.094 1 89.56 721 HIS A C 1
ATOM 5557 O O . HIS A 1 721 ? 0.278 49.906 35.688 1 89.56 721 HIS A O 1
ATOM 5563 N N . LYS A 1 722 ? -1.34 51.375 35.719 1 90.88 722 LYS A N 1
ATOM 5564 C CA . LYS A 1 722 ? -1.445 51.438 37.156 1 90.88 722 LYS A CA 1
ATOM 5565 C C . LYS A 1 722 ? -1.942 50.125 37.75 1 90.88 722 LYS A C 1
ATOM 5567 O O . LYS A 1 722 ? -1.725 49.844 38.938 1 90.88 722 LYS A O 1
ATOM 5572 N N . ALA A 1 723 ? -2.531 49.344 36.906 1 93.19 723 ALA A N 1
ATOM 5573 C CA . ALA A 1 723 ? -3.064 48.062 37.406 1 93.19 723 ALA A CA 1
ATOM 5574 C C . ALA A 1 723 ? -2.076 46.938 37.188 1 93.19 723 ALA A C 1
ATOM 5576 O O . ALA A 1 723 ? -2.377 45.781 37.5 1 93.19 723 ALA A O 1
ATOM 5577 N N . LEU A 1 724 ? -0.948 47.25 36.688 1 91.56 724 LEU A N 1
ATOM 5578 C CA . LEU A 1 724 ? 0.012 46.188 36.375 1 91.56 724 LEU A CA 1
ATOM 5579 C C . LEU A 1 724 ? 0.34 45.375 37.594 1 91.56 724 LEU A C 1
ATOM 5581 O O . LEU A 1 724 ? 0.742 45.906 38.625 1 91.56 724 LEU A O 1
ATOM 5585 N N . GLY A 1 725 ? 0.143 44.031 37.5 1 88.62 725 GLY A N 1
ATOM 5586 C CA . GLY A 1 725 ? 0.459 43.125 38.594 1 88.62 725 GLY A CA 1
ATOM 5587 C C . GLY A 1 725 ? -0.611 43.062 39.656 1 88.62 725 GLY A C 1
ATOM 5588 O O . GLY A 1 725 ? -0.479 42.344 40.656 1 88.62 725 GLY A O 1
ATOM 5589 N N . ALA A 1 726 ? -1.661 43.844 39.531 1 92.75 726 ALA A N 1
ATOM 5590 C CA . ALA A 1 726 ? -2.734 43.875 40.531 1 92.75 726 ALA A CA 1
ATOM 5591 C C . ALA A 1 726 ? -3.434 42.5 40.625 1 92.75 726 ALA A C 1
ATOM 5593 O O . ALA A 1 726 ? -3.502 41.781 39.625 1 92.75 726 ALA A O 1
ATOM 5594 N N . GLU A 1 727 ? -3.91 42.25 41.781 1 94.38 727 GLU A N 1
ATOM 5595 C CA . GLU A 1 727 ? -4.668 41 41.969 1 94.38 727 GLU A CA 1
ATOM 5596 C C . GLU A 1 727 ? -6.051 41.125 41.344 1 94.38 727 GLU A C 1
ATOM 5598 O O . GLU A 1 727 ? -6.715 42.156 41.438 1 94.38 727 GLU A O 1
ATOM 5603 N N . VAL A 1 728 ? -6.406 40.031 40.688 1 95.81 728 VAL A N 1
ATOM 5604 C CA . VAL A 1 728 ? -7.703 40 40 1 95.81 728 VAL A CA 1
ATOM 5605 C C . VAL A 1 728 ? -8.555 38.875 40.594 1 95.81 728 VAL A C 1
ATOM 5607 O O . VAL A 1 728 ? -8.094 37.75 40.688 1 95.81 728 VAL A O 1
ATOM 5610 N N . ALA A 1 729 ? -9.727 39.156 41.062 1 95.12 729 ALA A N 1
ATOM 5611 C CA . ALA A 1 729 ? -10.719 38.188 41.5 1 95.12 729 ALA A CA 1
ATOM 5612 C C . ALA A 1 729 ? -11.805 38 40.438 1 95.12 729 ALA A C 1
ATOM 5614 O O . ALA A 1 729 ? -12.516 38.938 40.094 1 95.12 729 ALA A O 1
ATOM 5615 N N . TYR A 1 730 ? -11.867 36.812 39.938 1 95.44 730 TYR A N 1
ATOM 5616 C CA . TYR A 1 730 ? -12.875 36.5 38.938 1 95.44 730 TYR A CA 1
ATOM 5617 C C . TYR A 1 730 ? -14.18 36.031 39.594 1 95.44 730 TYR A C 1
ATOM 5619 O O . TYR A 1 730 ? -14.18 35.094 40.406 1 95.44 730 TYR A O 1
ATOM 5627 N N . LEU A 1 731 ? -15.172 36.688 39.281 1 92.69 731 LEU A N 1
ATOM 5628 C CA . LEU A 1 731 ? -16.484 36.312 39.812 1 92.69 731 LEU A CA 1
ATOM 5629 C C . LEU A 1 731 ? -17.125 35.25 38.938 1 92.69 731 LEU A C 1
ATOM 5631 O O . LEU A 1 731 ? -18.016 34.531 39.375 1 92.69 731 LEU A O 1
ATOM 5635 N N . LYS A 1 732 ? -16.719 35.156 37.719 1 93.75 732 LYS A N 1
ATOM 5636 C CA . LYS A 1 732 ? -17.031 34.094 36.781 1 93.75 732 LYS A CA 1
ATOM 5637 C C . LYS A 1 732 ? -15.758 33.531 36.156 1 93.75 732 LYS A C 1
ATOM 5639 O O . LYS A 1 732 ? -14.852 34.281 35.781 1 93.75 732 LYS A O 1
ATOM 5644 N N . PRO A 1 733 ? -15.703 32.188 36.031 1 91.06 733 PRO A N 1
ATOM 5645 C CA . PRO A 1 733 ? -14.445 31.578 35.594 1 91.06 733 PRO A CA 1
ATOM 5646 C C . PRO A 1 733 ? -14.219 31.703 34.062 1 91.06 733 PRO A C 1
ATOM 5648 O O . PRO A 1 733 ? -15.188 31.719 33.312 1 91.06 733 PRO A O 1
ATOM 5651 N N . TYR A 1 734 ? -12.984 31.922 33.625 1 89.56 734 TYR A N 1
ATOM 5652 C CA . TYR A 1 734 ? -12.547 31.719 32.25 1 89.56 734 TYR A CA 1
ATOM 5653 C C . TYR A 1 734 ? -12.328 30.234 31.969 1 89.56 734 TYR A C 1
ATOM 5655 O O . TYR A 1 734 ? -12.297 29.422 32.906 1 89.56 734 TYR A O 1
ATOM 5663 N N . THR A 1 735 ? -12.336 29.891 30.625 1 81.56 735 THR A N 1
ATOM 5664 C CA . THR A 1 735 ? -12.141 28.484 30.25 1 81.56 735 THR A CA 1
ATOM 5665 C C . THR A 1 735 ? -11.18 28.375 29.078 1 81.56 735 THR A C 1
ATOM 5667 O O . THR A 1 735 ? -11.125 29.266 28.219 1 81.56 735 THR A O 1
ATOM 5670 N N . LYS A 1 736 ? -10.391 27.172 28.906 1 77.69 736 LYS A N 1
ATOM 5671 C CA . LYS A 1 736 ? -9.57 26.656 27.812 1 77.69 736 LYS A CA 1
ATOM 5672 C C . LYS A 1 736 ? -8.43 27.625 27.484 1 77.69 736 LYS A C 1
ATOM 5674 O O . LYS A 1 736 ? -7.27 27.219 27.406 1 77.69 736 LYS A O 1
ATOM 5679 N N . TYR A 1 737 ? -8.766 29 27.266 1 87.69 737 TYR A N 1
ATOM 5680 C CA . TYR A 1 737 ? -7.793 30.047 26.969 1 87.69 737 TYR A CA 1
ATOM 5681 C C . TYR A 1 737 ? -7.531 30.906 28.203 1 87.69 737 TYR A C 1
ATOM 5683 O O . TYR A 1 737 ? -8.25 31.875 28.469 1 87.69 737 TYR A O 1
ATOM 5691 N N . THR A 1 738 ? -6.488 30.641 28.969 1 88.81 738 THR A N 1
ATOM 5692 C CA . THR A 1 738 ? -6.312 31.156 30.328 1 88.81 738 THR A CA 1
ATOM 5693 C C . THR A 1 738 ? -5.641 32.531 30.297 1 88.81 738 THR A C 1
ATOM 5695 O O . THR A 1 738 ? -5.668 33.25 31.281 1 88.81 738 THR A O 1
ATOM 5698 N N . GLY A 1 739 ? -5 32.812 29.188 1 86.75 739 GLY A N 1
ATOM 5699 C CA . GLY A 1 739 ? -4.277 34.062 29.109 1 86.75 739 GLY A CA 1
ATOM 5700 C C . GLY A 1 739 ? -3.105 34.156 30.062 1 86.75 739 GLY A C 1
ATOM 5701 O O . GLY A 1 739 ? -2.598 35.25 30.344 1 86.75 739 GLY A O 1
ATOM 5702 N N . GLY A 1 740 ? -2.725 33.188 30.641 1 80.56 740 GLY A N 1
ATOM 5703 C CA . GLY A 1 740 ? -1.665 33.188 31.641 1 80.56 740 GLY A CA 1
ATOM 5704 C C . GLY A 1 740 ? -2.18 33 33.062 1 80.56 740 GLY A C 1
ATOM 5705 O O . GLY A 1 740 ? -1.414 33.094 34 1 80.56 740 GLY A O 1
ATOM 5706 N N . GLY A 1 741 ? -3.475 32.812 33.25 1 88.19 741 GLY A N 1
ATOM 5707 C CA . GLY A 1 741 ? -4.047 32.531 34.562 1 88.19 741 GLY A CA 1
ATOM 5708 C C . GLY A 1 741 ? -4.766 33.719 35.156 1 88.19 741 GLY A C 1
ATOM 5709 O O . GLY A 1 741 ? -5.285 34.594 34.469 1 88.19 741 GLY A O 1
ATOM 5710 N N . ASP A 1 742 ? -4.77 33.844 36.5 1 89.94 742 ASP A N 1
ATOM 5711 C CA . ASP A 1 742 ? -5.562 34.812 37.219 1 89.94 742 ASP A CA 1
ATOM 5712 C C . ASP A 1 742 ? -5.004 36.219 37.062 1 89.94 742 ASP A C 1
ATOM 5714 O O . ASP A 1 742 ? -5.707 37.219 37.281 1 89.94 742 ASP A O 1
ATOM 5718 N N . GLY A 1 743 ? -3.779 36.312 36.656 1 90.62 743 GLY A N 1
ATOM 5719 C CA . GLY A 1 743 ? -3.176 37.594 36.469 1 90.62 743 GLY A CA 1
ATOM 5720 C C . GLY A 1 743 ? -3.248 38.094 35.031 1 90.62 743 GLY A C 1
ATOM 5721 O O . GLY A 1 743 ? -2.686 39.125 34.688 1 90.62 743 GLY A O 1
ATOM 5722 N N . ALA A 1 744 ? -3.973 37.469 34.125 1 92.25 744 ALA A N 1
ATOM 5723 C CA . ALA A 1 744 ? -3.934 37.656 32.688 1 92.25 744 ALA A CA 1
ATOM 5724 C C . ALA A 1 744 ? -4.383 39.094 32.344 1 92.25 744 ALA A C 1
ATOM 5726 O O . ALA A 1 744 ? -3.857 39.688 31.391 1 92.25 744 ALA A O 1
ATOM 5727 N N . LEU A 1 745 ? -5.277 39.688 33.125 1 94.38 745 LEU A N 1
ATOM 5728 C CA . LEU A 1 745 ? -5.887 40.969 32.75 1 94.38 745 LEU A CA 1
ATOM 5729 C C . LEU A 1 745 ? -5.008 42.156 33.188 1 94.38 745 LEU A C 1
ATOM 5731 O O . LEU A 1 745 ? -5.258 43.281 32.812 1 94.38 745 LEU A O 1
ATOM 5735 N N . THR A 1 746 ? -3.98 41.812 34.062 1 93.06 746 THR A N 1
ATOM 5736 C CA . THR A 1 746 ? -3.16 42.906 34.562 1 93.06 746 THR A CA 1
ATOM 5737 C C . THR A 1 746 ? -1.676 42.562 34.438 1 93.06 746 THR A C 1
ATOM 5739 O O . THR A 1 746 ? -0.867 43 35.25 1 93.06 746 THR A O 1
ATOM 5742 N N . ASP A 1 747 ? -1.334 41.719 33.531 1 87.88 747 ASP A N 1
ATOM 5743 C CA . ASP A 1 747 ? 0.058 41.281 33.438 1 87.88 747 ASP A CA 1
ATOM 5744 C C . ASP A 1 747 ? 0.828 42.094 32.406 1 87.88 747 ASP A C 1
ATOM 5746 O O . ASP A 1 747 ? 2.016 41.875 32.188 1 87.88 747 ASP A O 1
ATOM 5750 N N . GLY A 1 748 ? 0.132 43 31.781 1 85.25 748 GLY A N 1
ATOM 5751 C CA . GLY A 1 748 ? 0.793 43.906 30.859 1 85.25 748 GLY A CA 1
ATOM 5752 C C . GLY A 1 748 ? 1.011 43.312 29.484 1 85.25 748 GLY A C 1
ATOM 5753 O O . GLY A 1 748 ? 1.562 43.938 28.594 1 85.25 748 GLY A O 1
ATOM 5754 N N . ARG A 1 749 ? 0.608 42.094 29.25 1 81.12 749 ARG A N 1
ATOM 5755 C CA . ARG A 1 749 ? 0.755 41.438 27.969 1 81.12 749 ARG A CA 1
ATOM 5756 C C . ARG A 1 749 ? -0.444 41.688 27.062 1 81.12 749 ARG A C 1
ATOM 5758 O O . ARG A 1 749 ? -1.561 41.281 27.359 1 81.12 749 ARG A O 1
ATOM 5765 N N . VAL A 1 750 ? -0.145 42.344 26.016 1 83.94 750 VAL A N 1
ATOM 5766 C CA . VAL A 1 750 ? -1.184 42.625 25.031 1 83.94 750 VAL A CA 1
ATOM 5767 C C . VAL A 1 750 ? -1.122 41.594 23.906 1 83.94 750 VAL A C 1
ATOM 5769 O O . VAL A 1 750 ? -0.054 41.344 23.344 1 83.94 750 VAL A O 1
ATOM 5772 N N . ALA A 1 751 ? -2.256 40.969 23.688 1 81.69 751 ALA A N 1
ATOM 5773 C CA . ALA A 1 751 ? -2.324 39.844 22.75 1 81.69 751 ALA A CA 1
ATOM 5774 C C . ALA A 1 751 ? -2.266 40.312 21.312 1 81.69 751 ALA A C 1
ATOM 5776 O O . ALA A 1 751 ? -2.709 41.438 21 1 81.69 751 ALA A O 1
ATOM 5777 N N . ALA A 1 752 ? -1.645 39.5 20.453 1 70.69 752 ALA A N 1
ATOM 5778 C CA . ALA A 1 752 ? -1.739 39.688 19 1 70.69 752 ALA A CA 1
ATOM 5779 C C . ALA A 1 752 ? -3.137 39.344 18.5 1 70.69 752 ALA A C 1
ATOM 5781 O O . ALA A 1 752 ? -4.016 38.969 19.281 1 70.69 752 ALA A O 1
ATOM 5782 N N . LEU A 1 753 ? -3.361 39.5 17.172 1 71.88 753 LEU A N 1
ATOM 5783 C CA . LEU A 1 753 ? -4.695 39.312 16.609 1 71.88 753 LEU A CA 1
ATOM 5784 C C . LEU A 1 753 ? -4.988 37.812 16.406 1 71.88 753 LEU A C 1
ATOM 5786 O O . LEU A 1 753 ? -6.137 37.438 16.172 1 71.88 753 LEU A O 1
ATOM 5790 N N . ARG A 1 754 ? -4.031 37.031 16.625 1 69.62 754 ARG A N 1
ATOM 5791 C CA . ARG A 1 754 ? -4.281 35.594 16.5 1 69.62 754 ARG A CA 1
ATOM 5792 C C . ARG A 1 754 ? -4.891 35.031 17.781 1 69.62 754 ARG A C 1
ATOM 5794 O O . ARG A 1 754 ? -4.398 35.281 18.875 1 69.62 754 ARG A O 1
ATOM 5801 N N . PHE A 1 755 ? -5.949 34.188 17.609 1 78.69 755 PHE A N 1
ATOM 5802 C CA . PHE A 1 755 ? -6.676 33.688 18.766 1 78.69 755 PHE A CA 1
ATOM 5803 C C . PHE A 1 755 ? -5.809 32.719 19.562 1 78.69 755 PHE A C 1
ATOM 5805 O O . PHE A 1 755 ? -6.066 32.469 20.75 1 78.69 755 PHE A O 1
ATOM 5812 N N . THR A 1 756 ? -4.734 32.219 18.938 1 68.69 756 THR A N 1
ATOM 5813 C CA . THR A 1 756 ? -3.887 31.234 19.609 1 68.69 756 THR A CA 1
ATOM 5814 C C . THR A 1 756 ? -2.828 31.938 20.453 1 68.69 756 THR A C 1
ATOM 5816 O O . THR A 1 756 ? -2.047 31.281 21.156 1 68.69 756 THR A O 1
ATOM 5819 N N . ASP A 1 757 ? -2.797 33.25 20.359 1 73.44 757 ASP A N 1
ATOM 5820 C CA . ASP A 1 757 ? -1.884 33.969 21.234 1 73.44 757 ASP A CA 1
ATOM 5821 C C . ASP A 1 757 ? -2.176 33.656 22.703 1 73.44 757 ASP A C 1
ATOM 5823 O O . ASP A 1 757 ? -3.316 33.781 23.156 1 73.44 757 ASP A O 1
ATOM 5827 N N . PRO A 1 758 ? -1.205 33.312 23.406 1 78.88 758 PRO A N 1
ATOM 5828 C CA . PRO A 1 758 ? -1.427 32.875 24.797 1 78.88 758 PRO A CA 1
ATOM 5829 C C . PRO A 1 758 ? -1.84 34.031 25.719 1 78.88 758 PRO A C 1
ATOM 5831 O O . PRO A 1 758 ? -2.258 33.781 26.844 1 78.88 758 PRO A O 1
ATOM 5834 N N . ALA A 1 759 ? -1.854 35.188 25.266 1 84.25 759 ALA A N 1
ATOM 5835 C CA . ALA A 1 759 ? -2.213 36.312 26.125 1 84.25 759 ALA A CA 1
ATOM 5836 C C . ALA A 1 759 ? -3.723 36.531 26.141 1 84.25 759 ALA A C 1
ATOM 5838 O O . ALA A 1 759 ? -4.238 37.281 26.969 1 84.25 759 ALA A O 1
ATOM 5839 N N . TRP A 1 760 ? -4.43 35.844 25.297 1 91.44 760 TRP A N 1
ATOM 5840 C CA . TRP A 1 760 ? -5.883 35.938 25.312 1 91.44 760 TRP A CA 1
ATOM 5841 C C . TRP A 1 760 ? -6.484 35.094 26.438 1 91.44 760 TRP A C 1
ATOM 5843 O O . TRP A 1 760 ? -6.121 33.938 26.609 1 91.44 760 TRP A O 1
ATOM 5853 N N . GLN A 1 761 ? -7.312 35.75 27.203 1 93.88 761 GLN A N 1
ATOM 5854 C CA . GLN A 1 761 ? -8.164 35.031 28.125 1 93.88 761 GLN A CA 1
ATOM 5855 C C . GLN A 1 761 ? -9.57 34.844 27.562 1 93.88 761 GLN A C 1
ATOM 5857 O O . GLN A 1 761 ? -10.203 35.844 27.156 1 93.88 761 GLN A O 1
ATOM 5862 N N . GLY A 1 762 ? -10 33.625 27.547 1 93.56 762 GLY A N 1
ATOM 5863 C CA . GLY A 1 762 ? -11.25 33.312 26.859 1 93.56 762 GLY A CA 1
ATOM 5864 C C . GLY A 1 762 ? -12.367 32.906 27.797 1 93.56 762 GLY A C 1
ATOM 5865 O O . GLY A 1 762 ? -12.125 32.219 28.781 1 93.56 762 GLY A O 1
ATOM 5866 N N . PHE A 1 763 ? -13.586 33.469 27.547 1 93.62 763 PHE A N 1
ATOM 5867 C CA . PHE A 1 763 ? -14.82 33.156 28.25 1 93.62 763 PHE A CA 1
ATOM 5868 C C . PHE A 1 763 ? -15.875 32.625 27.281 1 93.62 763 PHE A C 1
ATOM 5870 O O . PHE A 1 763 ? -16.031 33.156 26.188 1 93.62 763 PHE A O 1
ATOM 5877 N N . ILE A 1 764 ? -16.391 31.531 27.625 1 89.38 764 ILE A N 1
ATOM 5878 C CA . ILE A 1 764 ? -17.5 30.969 26.859 1 89.38 764 ILE A CA 1
ATOM 5879 C C . ILE A 1 764 ? -18.625 30.547 27.797 1 89.38 764 ILE A C 1
ATOM 5881 O O . ILE A 1 764 ? -18.391 29.859 28.781 1 89.38 764 ILE A O 1
ATOM 5885 N N . GLY A 1 765 ? -19.797 30.953 27.562 1 84.12 765 GLY A N 1
ATOM 5886 C CA . GLY A 1 765 ? -20.906 30.688 28.469 1 84.12 765 GLY A CA 1
ATOM 5887 C C . GLY A 1 765 ? -20.953 31.641 29.641 1 84.12 765 GLY A C 1
ATOM 5888 O O . GLY A 1 765 ? -22 31.797 30.281 1 84.12 765 GLY A O 1
ATOM 5889 N N . ASN A 1 766 ? -19.828 32.281 29.922 1 89.38 766 ASN A N 1
ATOM 5890 C CA . ASN A 1 766 ? -19.719 33.25 31.016 1 89.38 766 ASN A CA 1
ATOM 5891 C C . ASN A 1 766 ? -19.297 34.594 30.5 1 89.38 766 ASN A C 1
ATOM 5893 O O . ASN A 1 766 ? -18.547 34.719 29.531 1 89.38 766 ASN A O 1
ATOM 5897 N N . ASP A 1 767 ? -19.828 35.594 31.203 1 94.06 767 ASP A N 1
ATOM 5898 C CA . ASP A 1 767 ? -19.297 36.938 30.984 1 94.06 767 ASP A CA 1
ATOM 5899 C C . ASP A 1 767 ? -17.969 37.156 31.719 1 94.06 767 ASP A C 1
ATOM 5901 O O . ASP A 1 767 ? -17.609 36.344 32.594 1 94.06 767 ASP A O 1
ATOM 5905 N N . LEU A 1 768 ? -17.328 38.125 31.281 1 96.56 768 LEU A N 1
ATOM 5906 C CA . LEU A 1 768 ? -16.188 38.562 32.094 1 96.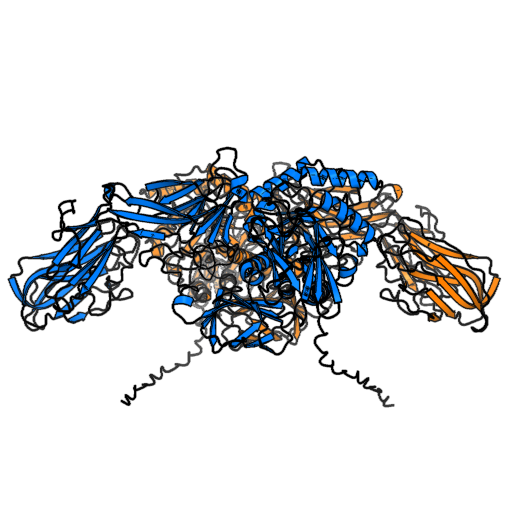56 768 LEU A CA 1
ATOM 5907 C C . LEU A 1 768 ? -16.656 39.438 33.25 1 96.56 768 LEU A C 1
ATOM 5909 O O . LEU A 1 768 ? -17.266 40.5 33.031 1 96.56 768 LEU A O 1
ATOM 5913 N N . GLU A 1 769 ? -16.5 39 34.438 1 96.38 769 GLU A N 1
ATOM 5914 C CA . GLU A 1 769 ? -16.734 39.719 35.656 1 96.38 769 GLU A CA 1
ATOM 5915 C C . GLU A 1 769 ? -15.562 39.562 36.625 1 96.38 769 GLU A C 1
ATOM 5917 O O . GLU A 1 769 ? -15.383 38.5 37.219 1 96.38 769 GLU A O 1
ATOM 5922 N N . ALA A 1 770 ? -14.914 40.656 36.75 1 96.75 770 ALA A N 1
ATOM 5923 C CA . ALA A 1 770 ? -13.711 40.562 37.594 1 96.75 770 ALA A CA 1
ATOM 5924 C C . ALA A 1 770 ? -13.492 41.844 38.375 1 96.75 770 ALA A C 1
ATOM 5926 O O . ALA A 1 770 ? -13.906 42.938 37.938 1 96.75 770 ALA A O 1
ATOM 5927 N N . VAL A 1 771 ? -12.875 41.688 39.531 1 96.94 771 VAL A N 1
ATOM 5928 C CA . VAL A 1 771 ? -12.516 42.812 40.375 1 96.94 771 VAL A CA 1
ATOM 5929 C C . VAL A 1 771 ? -10.992 42.938 40.5 1 96.94 771 VAL A C 1
ATOM 5931 O O . VAL A 1 771 ? -10.32 41.938 40.844 1 96.94 771 VAL A O 1
ATOM 5934 N N . ILE A 1 772 ? -10.523 44.031 40.156 1 97.12 772 ILE A N 1
ATOM 5935 C CA . ILE A 1 772 ? -9.094 44.344 40.188 1 97.12 772 ILE A CA 1
ATOM 5936 C C . ILE A 1 772 ? -8.781 45.156 41.469 1 97.12 772 ILE A C 1
ATOM 5938 O O . ILE A 1 772 ? -9.375 46.188 41.688 1 97.12 772 ILE A O 1
ATOM 5942 N N . ASP A 1 773 ? -7.863 44.625 42.25 1 96.5 773 ASP A N 1
ATOM 5943 C CA . ASP A 1 773 ? -7.387 45.312 43.469 1 96.5 773 ASP A CA 1
ATOM 5944 C C . ASP A 1 773 ? -6.074 46.062 43.188 1 96.5 773 ASP A C 1
ATOM 5946 O O . ASP A 1 773 ? -5.016 45.438 43.094 1 96.5 773 ASP A O 1
ATOM 5950 N N . LEU A 1 774 ? -6.145 47.344 43.188 1 95.12 774 LEU A N 1
ATOM 5951 C CA . LEU A 1 774 ? -4.961 48.125 42.844 1 95.12 774 LEU A CA 1
ATOM 5952 C C . LEU A 1 774 ? -3.99 48.156 44.031 1 95.12 774 LEU A C 1
ATOM 5954 O O . LEU A 1 774 ? -2.875 48.688 43.906 1 95.12 774 LEU A O 1
ATOM 5958 N N . GLY A 1 775 ? -4.418 47.656 45.188 1 92.75 775 GLY A N 1
ATOM 5959 C CA . GLY A 1 775 ? -3.564 47.594 46.375 1 92.75 775 GLY A CA 1
ATOM 5960 C C . GLY A 1 775 ? -3.67 48.812 47.25 1 92.75 775 GLY A C 1
ATOM 5961 O O . GLY A 1 775 ? -3.682 48.719 48.469 1 92.75 775 GLY A O 1
ATOM 5962 N N . GLU A 1 776 ? -3.768 50.031 46.594 1 93.25 776 GLU A N 1
ATOM 5963 C CA . GLU A 1 776 ? -3.906 51.312 47.281 1 93.25 776 GLU A CA 1
ATOM 5964 C C . GLU A 1 776 ? -4.832 52.25 46.5 1 93.25 776 GLU A C 1
ATOM 5966 O O . GLU A 1 776 ? -5.043 52.094 45.312 1 93.25 776 GLU A O 1
ATOM 5971 N N . PRO A 1 777 ? -5.41 53.188 47.312 1 92.31 777 PRO A N 1
ATOM 5972 C CA . PRO A 1 777 ? -6.203 54.188 46.594 1 92.31 777 PRO A CA 1
ATOM 5973 C C . PRO A 1 777 ? -5.395 54.906 45.5 1 92.31 777 PRO A C 1
ATOM 5975 O O . PRO A 1 777 ? -4.328 55.438 45.812 1 92.31 777 PRO A O 1
ATOM 5978 N N . THR A 1 778 ? -5.844 54.844 44.312 1 93.81 778 THR A N 1
ATOM 5979 C CA . THR A 1 778 ? -5.145 55.375 43.156 1 93.81 778 THR A CA 1
ATOM 5980 C C . THR A 1 778 ? -6.074 56.25 42.312 1 93.81 778 THR A C 1
ATOM 5982 O O . THR A 1 778 ? -7.246 55.906 42.125 1 93.81 778 THR A O 1
ATOM 5985 N N . LYS A 1 779 ? -5.527 57.344 41.906 1 94.94 779 LYS A N 1
ATOM 5986 C CA . LYS A 1 779 ? -6.305 58.188 41.031 1 94.94 779 LYS A CA 1
ATOM 5987 C C . LYS A 1 779 ? -6.465 57.562 39.656 1 94.94 779 LYS A C 1
ATOM 5989 O O . LYS A 1 779 ? -5.473 57.25 38.969 1 94.94 779 LYS A O 1
ATOM 5994 N N . VAL A 1 780 ? -7.672 57.344 39.281 1 95.06 780 VAL A N 1
ATOM 5995 C CA . VAL A 1 780 ? -7.992 56.688 38 1 95.06 780 VAL A CA 1
ATOM 5996 C C . VAL A 1 780 ? -8.523 57.75 37.031 1 95.06 780 VAL A C 1
ATOM 5998 O O . VAL A 1 780 ? -9.531 58.406 37.281 1 95.06 780 VAL A O 1
ATOM 6001 N N . GLU A 1 781 ? -7.824 57.844 35.906 1 94.75 781 GLU A N 1
ATOM 6002 C CA . GLU A 1 781 ? -8.234 58.812 34.875 1 94.75 781 GLU A CA 1
ATOM 6003 C C . GLU A 1 781 ? -8.914 58.125 33.719 1 94.75 781 GLU A C 1
ATOM 6005 O O . GLU A 1 781 ? -9.82 58.688 33.094 1 94.75 781 GLU A O 1
ATOM 6010 N N . LYS A 1 782 ? -8.406 57 33.438 1 95.12 782 LYS A N 1
ATOM 6011 C CA . LYS A 1 782 ? -8.852 56.281 32.25 1 95.12 782 LYS A CA 1
ATOM 6012 C C . LYS A 1 782 ? -8.758 54.781 32.438 1 95.12 782 LYS A C 1
ATOM 6014 O O . LYS A 1 782 ? -7.805 54.281 33.031 1 95.12 782 LYS A O 1
ATOM 6019 N N . ILE A 1 783 ? -9.773 54.031 32.031 1 96 783 ILE A N 1
ATOM 6020 C CA . ILE A 1 783 ? -9.758 52.594 32 1 96 783 ILE A CA 1
ATOM 6021 C C . ILE A 1 783 ? -10.016 52.094 30.578 1 96 783 ILE A C 1
ATOM 6023 O O . ILE A 1 783 ? -10.922 52.594 29.906 1 96 783 ILE A O 1
ATOM 6027 N N . THR A 1 784 ? -9.148 51.188 30.078 1 95.25 784 THR A N 1
ATOM 6028 C CA . THR A 1 784 ? -9.312 50.562 28.766 1 95.25 784 THR A CA 1
ATOM 6029 C C . THR A 1 784 ? -9.273 49.062 28.875 1 95.25 784 THR A C 1
ATOM 6031 O O . THR A 1 784 ? -8.344 48.5 29.469 1 95.25 784 THR A O 1
ATOM 6034 N N . SER A 1 785 ? -10.273 48.375 28.469 1 96.12 785 SER A N 1
ATOM 6035 C CA . SER A 1 785 ? -10.227 46.938 28.25 1 96.12 785 SER A CA 1
ATOM 6036 C C . SER A 1 785 ? -10.266 46.594 26.766 1 96.12 785 SER A C 1
ATOM 6038 O O . SER A 1 785 ? -10.938 47.281 25.984 1 96.12 785 SER A O 1
ATOM 6040 N N . GLN A 1 786 ? -9.5 45.531 26.312 1 93.62 786 GLN A N 1
ATOM 6041 C CA . GLN A 1 786 ? -9.359 45.188 24.906 1 93.62 786 GLN A CA 1
ATOM 6042 C C . GLN A 1 786 ? -9.906 43.812 24.609 1 93.62 786 GLN A C 1
ATOM 6044 O O . GLN A 1 786 ? -9.672 42.875 25.359 1 93.62 786 GLN A O 1
ATOM 6049 N N . TYR A 1 787 ? -10.641 43.688 23.516 1 95.75 787 TYR A N 1
ATOM 6050 C CA . TYR A 1 787 ? -11.328 42.469 23.156 1 95.75 787 TYR A CA 1
ATOM 6051 C C . TYR A 1 787 ? -11.023 42.062 21.719 1 95.75 787 TYR A C 1
ATOM 6053 O O . TYR A 1 787 ? -10.68 42.906 20.891 1 95.75 787 TYR A O 1
ATOM 6061 N N . LEU A 1 788 ? -11.086 40.781 21.438 1 92.94 788 LEU A N 1
ATOM 6062 C CA . LEU A 1 788 ? -10.797 40.25 20.109 1 92.94 788 LEU A CA 1
ATOM 6063 C C . LEU A 1 788 ? -12.078 40.062 19.297 1 92.94 788 LEU A C 1
ATOM 6065 O O . LEU A 1 788 ? -13.086 39.594 19.828 1 92.94 788 LEU A O 1
ATOM 6069 N N . HIS A 1 789 ? -12.062 40.562 18.078 1 90.81 789 HIS A N 1
ATOM 6070 C CA . HIS A 1 789 ? -13.047 40.219 17.078 1 90.81 789 HIS A CA 1
ATOM 6071 C C . HIS A 1 789 ? -12.445 39.281 16.016 1 90.81 789 HIS A C 1
ATOM 6073 O O . HIS A 1 789 ? -11.539 39.688 15.281 1 90.81 789 HIS A O 1
ATOM 6079 N N . SER A 1 790 ? -12.875 38.094 16.047 1 85.12 790 SER A N 1
ATOM 6080 C CA . SER A 1 790 ? -12.438 37.094 15.07 1 85.12 790 SER A CA 1
ATOM 6081 C C . SER A 1 790 ? -13.586 36.156 14.672 1 85.12 790 SER A C 1
ATOM 6083 O O . SER A 1 790 ? -13.828 35.156 15.336 1 85.12 790 SER A O 1
ATOM 6085 N N . LYS A 1 791 ? -14.18 36.5 13.586 1 77.31 791 LYS A N 1
ATOM 6086 C CA . LYS A 1 791 ? -15.375 35.75 13.172 1 77.31 791 LYS A CA 1
ATOM 6087 C C . LYS A 1 791 ? -15.039 34.312 12.867 1 77.31 791 LYS A C 1
ATOM 6089 O O . LYS A 1 791 ? -15.828 33.406 13.164 1 77.31 791 LYS A O 1
ATOM 6094 N N . SER A 1 792 ? -13.852 34.125 12.266 1 66.94 792 SER A N 1
ATOM 6095 C CA . SER A 1 792 ? -13.477 32.781 11.859 1 66.94 792 SER A CA 1
ATOM 6096 C C . SER A 1 792 ? -13.211 31.875 13.07 1 66.94 792 SER A C 1
ATOM 6098 O O . SER A 1 792 ? -13.258 30.656 12.961 1 66.94 792 SER A O 1
ATOM 6100 N N . ASP A 1 793 ? -13.023 32.438 14.188 1 76.38 793 ASP A N 1
ATOM 6101 C CA . ASP A 1 793 ? -12.711 31.688 15.406 1 76.38 793 ASP A CA 1
ATOM 6102 C C . ASP A 1 793 ? -13.844 31.797 16.422 1 76.38 793 ASP A C 1
ATOM 6104 O O . ASP A 1 793 ? -13.672 31.484 17.594 1 76.38 793 ASP A O 1
ATOM 6108 N N . TRP A 1 794 ? -14.883 32.312 16.016 1 84.56 794 TRP A N 1
ATOM 6109 C CA . TRP A 1 794 ? -16.109 32.438 16.797 1 84.56 794 TRP A CA 1
ATOM 6110 C C . TRP A 1 794 ? -15.891 33.344 18.016 1 84.56 794 TRP A C 1
ATOM 6112 O O . TRP A 1 794 ? -16.359 33.031 19.109 1 84.56 794 TRP A O 1
ATOM 6122 N N . ILE A 1 795 ? -15.086 34.281 17.844 1 90.44 795 ILE A N 1
ATOM 6123 C CA . ILE A 1 795 ? -14.789 35.25 18.891 1 90.44 795 ILE A CA 1
ATOM 6124 C C . ILE A 1 795 ? -15.359 36.625 18.516 1 90.44 795 ILE A C 1
ATOM 6126 O O . ILE A 1 795 ? -15.07 37.156 17.438 1 90.44 795 ILE A O 1
ATOM 6130 N N . VAL A 1 796 ? -16.203 37.125 19.375 1 93.56 796 VAL A N 1
ATOM 6131 C CA . VAL A 1 796 ? -16.75 38.469 19.141 1 93.56 796 VAL A CA 1
ATOM 6132 C C . VAL A 1 796 ? -16.609 39.312 20.406 1 93.56 796 VAL A C 1
ATOM 6134 O O . VAL A 1 796 ? -16.562 38.781 21.516 1 93.56 796 VAL A O 1
ATOM 6137 N N . PRO A 1 797 ? -16.484 40.719 20.219 1 95.44 797 PRO A N 1
ATOM 6138 C CA . PRO A 1 797 ? -16.406 41.594 21.391 1 95.44 797 PRO A CA 1
ATOM 6139 C C . PRO A 1 797 ? -17.688 41.562 22.219 1 95.44 797 PRO A C 1
ATOM 6141 O O . PRO A 1 797 ? -18.719 41.031 21.781 1 95.44 797 PRO A O 1
ATOM 6144 N N . PRO A 1 798 ? -17.656 42.125 23.484 1 96.25 798 PRO A N 1
ATOM 6145 C CA . PRO A 1 798 ? -18.859 42.156 24.328 1 96.25 798 PRO A CA 1
ATOM 6146 C C . PRO A 1 798 ? -19.938 43.094 23.797 1 96.25 798 PRO A C 1
ATOM 6148 O O . PRO A 1 798 ? -19.641 44 23.016 1 96.25 798 PRO A O 1
ATOM 6151 N N . VAL A 1 799 ? -21.141 42.812 24.219 1 96.12 799 VAL A N 1
ATOM 6152 C CA . VAL A 1 799 ? -22.266 43.656 23.859 1 96.12 799 VAL A CA 1
ATOM 6153 C C . VAL A 1 799 ? -22.219 44.969 24.688 1 96.12 799 VAL A C 1
ATOM 6155 O O . VAL A 1 799 ? -22.734 46 24.25 1 96.12 799 VAL A O 1
ATOM 6158 N N . SER A 1 800 ? -21.672 44.875 25.797 1 96.62 800 SER A N 1
ATOM 6159 C CA . SER A 1 800 ? -21.531 46.031 26.672 1 96.62 800 SER A CA 1
ATOM 6160 C C . SER A 1 800 ? -20.422 45.812 27.688 1 96.62 800 SER A C 1
ATOM 6162 O O . SER A 1 800 ? -20.062 44.688 28 1 96.62 800 SER A O 1
ATOM 6164 N N . VAL A 1 801 ? -19.891 46.906 28.125 1 97.81 801 VAL A N 1
ATOM 6165 C CA . VAL A 1 801 ? -18.875 46.906 29.188 1 97.81 801 VAL A CA 1
ATOM 6166 C C . VAL A 1 801 ? -19.234 47.938 30.25 1 97.81 801 VAL A C 1
ATOM 6168 O O . VAL A 1 801 ? -19.672 49.031 29.922 1 97.81 801 VAL A O 1
ATOM 6171 N N . GLU A 1 802 ? -19.172 47.531 31.5 1 97.31 802 GLU A N 1
ATOM 6172 C CA . GLU A 1 802 ? -19.375 48.406 32.625 1 97.31 802 GLU A CA 1
ATOM 6173 C C . GLU A 1 802 ? -18.156 48.406 33.562 1 97.31 802 GLU A C 1
ATOM 6175 O O . GLU A 1 802 ? -17.625 47.344 33.875 1 97.31 802 GLU A O 1
ATOM 6180 N N . TYR A 1 803 ? -17.734 49.594 33.875 1 97.44 803 TYR A N 1
ATOM 6181 C CA . TYR A 1 803 ? -16.688 49.75 34.875 1 97.44 803 TYR A CA 1
ATOM 6182 C C . TYR A 1 803 ? -17.25 50.312 36.156 1 97.44 803 TYR A C 1
ATOM 6184 O O . TYR A 1 803 ? -18.109 51.219 36.156 1 97.44 803 TYR A O 1
ATOM 6192 N N . LEU A 1 804 ? -16.844 49.719 37.25 1 97 804 LEU A N 1
ATOM 6193 C CA . LEU A 1 804 ? -17.219 50.219 38.594 1 97 804 LEU A CA 1
ATOM 6194 C C . LEU A 1 804 ? -15.969 50.469 39.438 1 97 804 LEU A C 1
ATOM 6196 O O . LEU A 1 804 ? -14.961 49.75 39.281 1 97 804 LEU A O 1
ATOM 6200 N N . VAL A 1 805 ? -16.047 51.469 40.281 1 96.69 805 VAL A N 1
ATOM 6201 C CA . VAL A 1 805 ? -14.922 51.75 41.188 1 96.69 805 VAL A CA 1
ATOM 6202 C C . VAL A 1 805 ? -15.398 51.719 42.625 1 96.69 805 VAL A C 1
ATOM 6204 O O . VAL A 1 805 ? -16.578 51.938 42.938 1 96.69 805 VAL A O 1
ATOM 6207 N N . SER A 1 806 ? -14.5 51.375 43.5 1 96.12 806 SER A N 1
ATOM 6208 C CA . SER A 1 806 ? -14.789 51.281 44.938 1 96.12 806 SER A CA 1
ATOM 6209 C C . SER A 1 806 ? -13.555 51.594 45.781 1 96.12 806 SER A C 1
ATOM 6211 O O . SER A 1 806 ? -12.445 51.188 45.438 1 96.12 806 SER A O 1
ATOM 6213 N N . PRO A 1 807 ? -13.719 52.281 46.844 1 92.44 807 PRO A N 1
ATOM 6214 C CA . PRO A 1 807 ? -12.594 52.5 47.75 1 92.44 807 PRO A CA 1
ATOM 6215 C C . PRO A 1 807 ? -12.344 51.312 48.656 1 92.44 807 PRO A C 1
ATOM 6217 O O . PRO A 1 807 ? -11.234 51.156 49.188 1 92.44 807 PRO A O 1
ATOM 6220 N N . ASP A 1 808 ? -13.406 50.469 48.906 1 90.25 808 ASP A N 1
ATOM 6221 C CA . ASP A 1 808 ? -13.273 49.469 49.969 1 90.25 808 ASP A CA 1
ATOM 6222 C C . ASP A 1 808 ? -13.578 48.062 49.406 1 90.25 808 ASP A C 1
ATOM 6224 O O . ASP A 1 808 ? -13.453 47.062 50.125 1 90.25 808 ASP A O 1
ATOM 6228 N N . GLY A 1 809 ? -14.023 47.906 48.25 1 91.31 809 GLY A N 1
ATOM 6229 C CA . GLY A 1 809 ? -14.266 46.594 47.656 1 91.31 809 GLY A CA 1
ATOM 6230 C C . GLY A 1 809 ? -15.664 46.062 47.938 1 91.31 809 GLY A C 1
ATOM 6231 O O . GLY A 1 809 ? -16 44.969 47.5 1 91.31 809 GLY A O 1
ATOM 6232 N N . THR A 1 810 ? -16.484 46.812 48.594 1 90.62 810 THR A N 1
ATOM 6233 C CA . THR A 1 810 ? -17.828 46.375 48.938 1 90.62 810 THR A CA 1
ATOM 6234 C C . THR A 1 810 ? -18.875 47.188 48.156 1 90.62 810 THR A C 1
ATOM 6236 O O . THR A 1 810 ? -19.734 46.625 47.469 1 90.62 810 THR A O 1
ATOM 6239 N N . ALA A 1 811 ? -18.766 48.5 48.375 1 87.19 811 ALA A N 1
ATOM 6240 C CA . ALA A 1 811 ? -19.688 49.375 47.656 1 87.19 811 ALA A CA 1
ATOM 6241 C C . ALA A 1 811 ? -19.062 49.875 46.375 1 87.19 811 ALA A C 1
ATOM 6243 O O . ALA A 1 811 ? -18.047 50.594 46.406 1 87.19 811 ALA A O 1
ATOM 6244 N N . PHE A 1 812 ? -19.609 49.469 45.25 1 95.25 812 PHE A N 1
ATOM 6245 C CA . PHE A 1 812 ? -19.078 49.875 43.938 1 95.25 812 PHE A CA 1
ATOM 6246 C C . PHE A 1 812 ? -19.969 50.906 43.281 1 95.25 812 PHE A C 1
ATOM 6248 O O . PHE A 1 812 ? -21.203 50.844 43.375 1 95.25 812 PHE A O 1
ATOM 6255 N N . GLU A 1 813 ? -19.297 51.938 42.781 1 95 813 GLU A N 1
ATOM 6256 C CA . GLU A 1 813 ? -19.969 52.969 42 1 95 813 GLU A CA 1
ATOM 6257 C C . GLU A 1 813 ? -19.75 52.75 40.5 1 95 813 GLU A C 1
ATOM 6259 O O . GLU A 1 813 ? -18.609 52.656 40.062 1 95 813 GLU A O 1
ATOM 6264 N N . SER A 1 814 ? -20.812 52.781 39.812 1 96.31 814 SER A N 1
ATOM 6265 C CA . SER A 1 814 ? -20.734 52.594 38.375 1 96.31 814 SER A CA 1
ATOM 6266 C C . SER A 1 814 ? -20.234 53.844 37.656 1 96.31 814 SER A C 1
ATOM 6268 O O . SER A 1 814 ? -20.609 54.969 38.031 1 96.31 814 SER A O 1
ATOM 6270 N N . LEU A 1 815 ? -19.406 53.688 36.688 1 95.56 815 LEU A N 1
ATOM 6271 C CA . LEU A 1 815 ? -18.938 54.781 35.844 1 95.56 815 LEU A CA 1
ATOM 6272 C C . LEU A 1 815 ? -19.75 54.875 34.562 1 95.56 815 LEU A C 1
ATOM 6274 O O . LEU A 1 815 ? -19.359 55.562 33.625 1 95.56 815 LEU A O 1
ATOM 6278 N N . GLY A 1 816 ? -20.844 54.156 34.469 1 92.88 816 GLY A N 1
ATOM 6279 C CA . GLY A 1 816 ? -21.688 54.094 33.312 1 92.88 816 GLY A CA 1
ATOM 6280 C C . GLY A 1 816 ? -21.469 52.844 32.469 1 92.88 816 GLY A C 1
ATOM 6281 O O . GLY A 1 816 ? -20.375 52.281 32.469 1 92.88 816 GLY A O 1
ATOM 6282 N N . VAL A 1 817 ? -22.422 52.438 31.812 1 95.81 817 VAL A N 1
ATOM 6283 C CA . VAL A 1 817 ? -22.359 51.312 30.922 1 95.81 817 VAL A CA 1
ATOM 6284 C C . VAL A 1 817 ? -22.047 51.75 29.5 1 95.81 817 VAL A C 1
ATOM 6286 O O . VAL A 1 817 ? -22.703 52.688 28.984 1 95.81 817 VAL A O 1
ATOM 6289 N N . ILE A 1 818 ? -21.016 51.219 28.953 1 96.69 818 ILE A N 1
ATOM 6290 C CA . ILE A 1 818 ? -20.672 51.469 27.547 1 96.69 818 ILE A CA 1
ATOM 6291 C C . ILE A 1 818 ? -21.312 50.406 26.656 1 96.69 818 ILE A C 1
ATOM 6293 O O . ILE A 1 818 ? -20.969 49.25 26.734 1 96.69 818 ILE A O 1
ATOM 6297 N N . GLU A 1 819 ? -22.203 50.875 25.859 1 95.38 819 GLU A N 1
ATOM 6298 C CA . GLU A 1 819 ? -22.906 49.969 24.953 1 95.38 819 GLU A CA 1
ATOM 6299 C C . GLU A 1 819 ? -22.203 49.875 23.609 1 95.38 819 GLU A C 1
ATOM 6301 O O . GLU A 1 819 ? -21.984 50.875 22.938 1 95.38 819 GLU A O 1
ATOM 6306 N N . LEU A 1 820 ? -21.75 48.656 23.297 1 94.31 820 LEU A N 1
ATOM 6307 C CA . LEU A 1 820 ? -21.125 48.406 22.016 1 94.31 820 LEU A CA 1
ATOM 6308 C C . LEU A 1 820 ? -22.125 47.875 21.016 1 94.31 820 LEU A C 1
ATOM 6310 O O . LEU A 1 820 ? -21.984 48.062 19.797 1 94.31 820 LEU A O 1
ATOM 6314 N N . GLY A 1 821 ? -23.156 47.156 21.516 1 91.31 821 GLY A N 1
ATOM 6315 C CA . GLY A 1 821 ? -24.156 46.562 20.656 1 91.31 821 GLY A CA 1
ATOM 6316 C C . GLY A 1 821 ? -23.688 45.281 20 1 91.31 821 GLY A C 1
ATOM 6317 O O . GLY A 1 821 ? -22.656 44.719 20.375 1 91.31 821 GLY A O 1
ATOM 6318 N N . GLU A 1 822 ? -24.453 44.781 19.062 1 91.06 822 GLU A N 1
ATOM 6319 C CA . GLU A 1 822 ? -24.141 43.562 18.359 1 91.06 822 GLU A CA 1
ATOM 6320 C C . GLU A 1 822 ? -22.922 43.75 17.453 1 91.06 822 GLU A C 1
ATOM 6322 O O . GLU A 1 822 ? -22.828 44.75 16.734 1 91.06 822 GLU A O 1
ATOM 6327 N N . ALA A 1 823 ? -22.016 42.812 17.672 1 91.94 823 ALA A N 1
ATOM 6328 C CA . ALA A 1 823 ? -20.812 42.875 16.844 1 91.94 823 ALA A CA 1
ATOM 6329 C C . ALA A 1 823 ? -21.172 42.812 15.367 1 91.94 823 ALA A C 1
ATOM 6331 O O . ALA A 1 823 ? -22.078 42.062 14.977 1 91.94 823 ALA A O 1
ATOM 6332 N N . LYS A 1 824 ? -20.5 43.531 14.531 1 86.31 824 LYS A N 1
ATOM 6333 C CA . LYS A 1 824 ? -20.688 43.531 13.078 1 86.31 824 LYS A CA 1
ATOM 6334 C C . LYS A 1 824 ? -19.75 42.531 12.414 1 86.31 824 LYS A C 1
ATOM 6336 O O . LYS A 1 824 ? -18.781 42.062 13.031 1 86.31 824 LYS A O 1
ATOM 6341 N N . ASP A 1 825 ? -20.188 42.094 11.219 1 81.06 825 ASP A N 1
ATOM 6342 C CA . ASP A 1 825 ? -19.344 41.219 10.422 1 81.06 825 ASP A CA 1
ATOM 6343 C C . ASP A 1 825 ? -18.125 41.938 9.891 1 81.06 825 ASP A C 1
ATOM 6345 O O . ASP A 1 825 ? -18.172 42.531 8.812 1 81.06 825 ASP A O 1
ATOM 6349 N N . GLU A 1 826 ? -17.078 42.031 10.695 1 77 826 GLU A N 1
ATOM 6350 C CA . GLU A 1 826 ? -15.828 42.719 10.406 1 77 826 GLU A CA 1
ATOM 6351 C C . GLU A 1 826 ? -14.641 41.781 10.43 1 77 826 GLU A C 1
ATOM 6353 O O . GLU A 1 826 ? -14.719 40.688 10.992 1 77 826 GLU A O 1
ATOM 6358 N N . PRO A 1 827 ? -13.633 42.219 9.703 1 71.88 827 PRO A N 1
ATOM 6359 C CA . PRO A 1 827 ? -12.414 41.406 9.789 1 71.88 827 PRO A CA 1
ATOM 6360 C C . PRO A 1 827 ? -11.844 41.344 11.211 1 71.88 827 PRO A C 1
ATOM 6362 O O . PRO A 1 827 ? -12.25 42.125 12.07 1 71.88 827 PRO A O 1
ATOM 6365 N N . THR A 1 828 ? -11.008 40.375 11.414 1 79.62 828 THR A N 1
ATOM 6366 C CA . THR A 1 828 ? -10.375 40.188 12.711 1 79.62 828 THR A CA 1
ATOM 6367 C C . THR A 1 828 ? -9.664 41.469 13.156 1 79.62 828 THR A C 1
ATOM 6369 O O . THR A 1 828 ? -8.867 42.031 12.398 1 79.62 828 THR A O 1
ATOM 6372 N N . HIS A 1 829 ? -9.977 42 14.25 1 81.5 829 HIS A N 1
ATOM 6373 C CA . HIS A 1 829 ? -9.344 43.156 14.844 1 81.5 829 HIS A CA 1
ATOM 6374 C C . HIS A 1 829 ? -9.562 43.219 16.344 1 81.5 829 HIS A C 1
ATOM 6376 O O . HIS A 1 829 ? -10.352 42.438 16.891 1 81.5 829 HIS A O 1
ATOM 6382 N N . LYS A 1 830 ? -8.812 44.125 16.969 1 88.06 830 LYS A N 1
ATOM 6383 C CA . LYS A 1 830 ? -8.992 44.375 18.391 1 88.06 830 LYS A CA 1
ATOM 6384 C C . LYS A 1 830 ? -9.992 45.531 18.641 1 88.06 830 LYS A C 1
ATOM 6386 O O . LYS A 1 830 ? -9.984 46.531 17.906 1 88.06 830 LYS A O 1
ATOM 6391 N N . VAL A 1 831 ? -10.812 45.312 19.641 1 92.81 831 VAL A N 1
ATOM 6392 C CA . VAL A 1 831 ? -11.805 46.344 20.016 1 92.81 831 VAL A CA 1
ATOM 6393 C C . VAL A 1 831 ? -11.5 46.875 21.406 1 92.81 831 VAL A C 1
ATOM 6395 O O . VAL A 1 831 ? -11.891 46.281 22.406 1 92.81 831 VAL A O 1
ATOM 6398 N N . PRO A 1 832 ? -10.844 48.062 21.453 1 92.94 832 PRO A N 1
ATOM 6399 C CA . PRO A 1 832 ? -10.664 48.688 22.766 1 92.94 832 PRO A CA 1
ATOM 6400 C C . PRO A 1 832 ? -11.938 49.375 23.266 1 92.94 832 PRO A C 1
ATOM 6402 O O . PRO A 1 832 ? -12.641 50.031 22.5 1 92.94 832 PRO A O 1
ATOM 6405 N N . VAL A 1 833 ? -12.32 49.125 24.469 1 95.88 833 VAL A N 1
ATOM 6406 C CA . VAL A 1 833 ? -13.391 49.844 25.172 1 95.88 833 VAL A CA 1
ATOM 6407 C C . VAL A 1 833 ? -12.797 50.781 26.219 1 95.88 833 VAL A C 1
ATOM 6409 O O . VAL A 1 833 ? -12.102 50.344 27.141 1 95.88 833 VAL A O 1
ATOM 6412 N N . VAL A 1 834 ? -13.133 52.094 26.031 1 95.19 834 VAL A N 1
ATOM 6413 C CA . VAL A 1 834 ? -12.422 53.094 26.828 1 95.19 834 VAL A CA 1
ATOM 6414 C C . VAL A 1 834 ? -13.422 53.906 27.641 1 95.19 834 VAL A C 1
ATOM 6416 O O . VAL A 1 834 ? -14.469 54.312 27.125 1 95.19 834 VAL A O 1
ATOM 6419 N N . LYS A 1 835 ? -13.227 54.062 28.891 1 95.88 835 LYS A N 1
ATOM 6420 C CA . LYS A 1 835 ? -13.852 55.062 29.75 1 95.88 835 LYS A CA 1
ATOM 6421 C C . LYS A 1 835 ? -12.836 56.094 30.203 1 95.88 835 LYS A C 1
ATOM 6423 O O . LYS A 1 835 ? -11.93 55.812 30.984 1 95.88 835 LYS A O 1
ATOM 6428 N N . ASP A 1 836 ? -13.008 57.312 29.656 1 93.75 836 ASP A N 1
ATOM 6429 C CA . ASP A 1 836 ? -12.07 58.406 29.953 1 93.75 836 ASP A CA 1
ATOM 6430 C C . ASP A 1 836 ? -12.711 59.438 30.859 1 93.75 836 ASP A C 1
ATOM 6432 O O . ASP A 1 836 ? -13.922 59.406 31.094 1 93.75 836 ASP A O 1
ATOM 6436 N N . GLY A 1 837 ? -11.922 60.375 31.5 1 92.62 837 GLY A N 1
ATOM 6437 C CA . GLY A 1 837 ? -12.383 61.469 32.344 1 92.62 837 GLY A CA 1
ATOM 6438 C C . GLY A 1 837 ? -12.961 61 33.656 1 92.62 837 GLY A C 1
ATOM 6439 O O . GLY A 1 837 ? -13.938 61.594 34.156 1 92.62 837 GLY A O 1
ATOM 6440 N N . ILE A 1 838 ? -12.484 59.938 34.156 1 93.12 838 ILE A N 1
ATOM 6441 C CA . ILE A 1 838 ? -13.016 59.375 35.375 1 93.12 838 ILE A CA 1
ATOM 6442 C C . ILE A 1 838 ? -12.648 60.281 36.562 1 93.12 838 ILE A C 1
ATOM 6444 O O . ILE A 1 838 ? -13.516 60.688 37.344 1 93.12 838 ILE A O 1
ATOM 6448 N N . GLY A 1 839 ? -11.43 60.625 36.844 1 92 839 GLY A N 1
ATOM 6449 C CA . GLY A 1 839 ? -10.961 61.562 37.875 1 92 839 GLY A CA 1
ATOM 6450 C C . GLY A 1 839 ? -11.336 61.125 39.281 1 92 839 GLY A C 1
ATOM 6451 O O . GLY A 1 839 ? -11.602 61.969 40.125 1 92 839 GLY A O 1
ATOM 6452 N N . ARG A 1 840 ? -11.406 59.906 39.531 1 92.31 840 ARG A N 1
ATOM 6453 C CA . ARG A 1 840 ? -11.766 59.406 40.875 1 92.31 840 ARG A CA 1
ATOM 6454 C C . ARG A 1 840 ? -10.617 58.594 41.469 1 92.31 840 ARG A C 1
ATOM 6456 O O . ARG A 1 840 ? -9.812 58.031 40.75 1 92.31 840 ARG A O 1
ATOM 6463 N N . THR A 1 841 ? -10.57 58.688 42.75 1 92.94 841 THR A N 1
ATOM 6464 C CA . THR A 1 841 ? -9.641 57.812 43.469 1 92.94 841 THR A CA 1
ATOM 6465 C C . THR A 1 841 ? -10.328 56.531 43.938 1 92.94 841 THR A C 1
ATOM 6467 O O . THR A 1 841 ? -11.414 56.562 44.5 1 92.94 841 THR A O 1
ATOM 6470 N N . ALA A 1 842 ? -9.766 55.406 43.5 1 95.06 842 ALA A N 1
ATOM 6471 C CA . ALA A 1 842 ? -10.328 54.125 43.844 1 95.06 842 ALA A CA 1
ATOM 6472 C C . ALA A 1 842 ? -9.227 53.094 44.125 1 95.06 842 ALA A C 1
ATOM 6474 O O . ALA A 1 842 ? -8.117 53.219 43.594 1 95.06 842 ALA A O 1
ATOM 6475 N N . ARG A 1 843 ? -9.547 52.125 44.906 1 96.25 843 ARG A N 1
ATOM 6476 C CA . ARG A 1 843 ? -8.648 51 45.125 1 96.25 843 ARG A CA 1
ATOM 6477 C C . ARG A 1 843 ? -9.102 49.781 44.312 1 96.25 843 ARG A C 1
ATOM 6479 O O . ARG A 1 843 ? -8.273 49.031 43.812 1 96.25 843 ARG A O 1
ATOM 6486 N N . TYR A 1 844 ? -10.398 49.656 44.219 1 97.31 844 TYR A N 1
ATOM 6487 C CA . TYR A 1 844 ? -10.938 48.5 43.5 1 97.31 844 TYR A CA 1
ATOM 6488 C C . TYR A 1 844 ? -11.648 48.938 42.219 1 97.31 844 TYR A C 1
ATOM 6490 O O . TYR A 1 844 ? -12.375 49.938 42.219 1 97.31 844 TYR A O 1
ATOM 6498 N N . ILE A 1 845 ? -11.375 48.188 41.188 1 97.5 845 ILE A N 1
ATOM 6499 C CA . ILE A 1 845 ? -12.055 48.375 39.906 1 97.5 845 ILE A CA 1
ATOM 6500 C C . ILE A 1 845 ? -12.766 47.094 39.5 1 97.5 845 ILE A C 1
ATOM 6502 O O . ILE A 1 845 ? -12.164 46.031 39.5 1 97.5 845 ILE A O 1
ATOM 6506 N N . LYS A 1 846 ? -13.969 47.156 39.281 1 97.44 846 LYS A N 1
ATOM 6507 C CA . LYS A 1 846 ? -14.742 46.031 38.781 1 97.44 846 LYS A CA 1
ATOM 6508 C C . LYS A 1 846 ? -15.047 46.219 37.281 1 97.44 846 LYS A C 1
ATOM 6510 O O . LYS A 1 846 ? -15.492 47.281 36.875 1 97.44 846 LYS A O 1
ATOM 6515 N N . VAL A 1 847 ? -14.75 45.188 36.5 1 97.31 847 VAL A N 1
ATOM 6516 C CA . VAL A 1 847 ? -15.039 45.188 35.062 1 97.31 847 VAL A CA 1
ATOM 6517 C C . VAL A 1 847 ? -16.094 44.125 34.781 1 97.31 847 VAL A C 1
ATOM 6519 O O . VAL A 1 847 ? -15.953 42.969 35.156 1 97.31 847 VAL A O 1
ATOM 6522 N N . ILE A 1 848 ? -17.141 44.469 34.125 1 97.25 848 ILE A N 1
ATOM 6523 C CA . ILE A 1 848 ? -18.188 43.562 33.656 1 97.25 848 ILE A CA 1
ATOM 6524 C C . ILE A 1 848 ? -18.328 43.688 32.156 1 97.25 848 ILE A C 1
ATOM 6526 O O . ILE A 1 848 ? -18.781 44.719 31.656 1 97.25 848 ILE A O 1
ATOM 6530 N N . ALA A 1 849 ? -17.891 42.719 31.453 1 97.56 849 ALA A N 1
ATOM 6531 C CA . ALA A 1 849 ? -18.094 42.625 30 1 97.56 849 ALA A CA 1
ATOM 6532 C C . ALA A 1 849 ? -19.094 41.562 29.656 1 97.56 849 ALA A C 1
ATOM 6534 O O . ALA A 1 849 ? -18.844 40.375 29.859 1 97.56 849 ALA A O 1
ATOM 6535 N N . ARG A 1 850 ? -20.141 41.906 29.125 1 96 850 ARG A N 1
ATOM 6536 C CA . ARG A 1 850 ? -21.188 40.969 28.75 1 96 850 ARG A CA 1
ATOM 6537 C C . ARG A 1 850 ? -21 40.469 27.328 1 96 850 ARG A C 1
ATOM 6539 O O . ARG A 1 850 ? -21.031 41.25 26.375 1 96 850 ARG A O 1
ATOM 6546 N N . GLY A 1 851 ? -20.781 39.219 27.266 1 93.75 851 GLY A N 1
ATOM 6547 C CA . GLY A 1 851 ? -20.594 38.594 25.969 1 93.75 851 GLY A CA 1
ATOM 6548 C C . GLY A 1 851 ? -21.906 38.406 25.219 1 93.75 851 GLY A C 1
ATOM 6549 O O . GLY A 1 851 ? -22.984 38.656 25.75 1 93.75 851 GLY A O 1
ATOM 6550 N N . HIS A 1 852 ? -21.75 37.969 23.969 1 90.81 852 HIS A N 1
ATOM 6551 C CA . HIS A 1 852 ? -22.922 37.719 23.125 1 90.81 852 HIS A CA 1
ATOM 6552 C C . HIS A 1 852 ? -23.609 36.406 23.516 1 90.81 852 HIS A C 1
ATOM 6554 O O . HIS A 1 852 ? -24.797 36.219 23.25 1 90.81 852 HIS A O 1
ATOM 6560 N N . GLY A 1 853 ? -22.828 35.594 24.234 1 87.5 853 GLY A N 1
ATOM 6561 C CA . GLY A 1 853 ? -23.344 34.25 24.484 1 87.5 853 GLY A CA 1
ATOM 6562 C C . GLY A 1 853 ? -23.375 33.375 23.234 1 87.5 853 GLY A C 1
ATOM 6563 O O . GLY A 1 853 ? -22.812 32.281 23.234 1 87.5 853 GLY A O 1
ATOM 6564 N N . LYS A 1 854 ? -24.062 33.875 22.281 1 84.81 854 LYS A N 1
ATOM 6565 C CA . LYS A 1 854 ? -24.109 33.25 20.969 1 84.81 854 LYS A CA 1
ATOM 6566 C C . LYS A 1 854 ? -23.531 34.156 19.891 1 84.81 854 LYS A C 1
ATOM 6568 O O . LYS A 1 854 ? -23.531 35.375 20.047 1 84.81 854 LYS A O 1
ATOM 6573 N N . MET A 1 855 ? -23.094 33.531 18.844 1 84.25 855 MET A N 1
ATOM 6574 C CA . MET A 1 855 ? -22.594 34.344 17.734 1 84.25 855 MET A CA 1
ATOM 6575 C C . MET A 1 855 ? -23.703 35.188 17.125 1 84.25 855 MET A C 1
ATOM 6577 O O . MET A 1 855 ? -24.859 34.781 17.078 1 84.25 855 MET A O 1
ATOM 6581 N N . PRO A 1 856 ? -23.344 36.406 16.734 1 82.81 856 PRO A N 1
ATOM 6582 C CA . PRO A 1 856 ? -24.344 37.281 16.094 1 82.81 856 PRO A CA 1
ATOM 6583 C C . PRO A 1 856 ? -24.984 36.594 14.883 1 82.81 856 PRO A C 1
ATOM 6585 O O . PRO A 1 856 ? -24.453 35.625 14.359 1 82.81 856 PRO A O 1
ATOM 6588 N N . SER A 1 857 ? -26.031 37.156 14.414 1 69.12 857 SER A N 1
ATOM 6589 C CA . SER A 1 857 ? -26.891 36.531 13.398 1 69.12 857 SER A CA 1
ATOM 6590 C C . SER A 1 857 ? -26.141 36.375 12.078 1 69.12 857 SER A C 1
ATOM 6592 O O . SER A 1 857 ? -26.516 35.531 11.25 1 69.12 857 SER A O 1
ATOM 6594 N N . TRP A 1 858 ? -25.062 37.156 12 1 68.75 858 TRP A N 1
ATOM 6595 C CA . TRP A 1 858 ? -24.328 37.094 10.742 1 68.75 858 TRP A CA 1
ATOM 6596 C C . TRP A 1 858 ? -23.375 35.906 10.719 1 68.75 858 TRP A C 1
ATOM 6598 O O . TRP A 1 858 ? -22.719 35.656 9.711 1 68.75 858 TRP A O 1
ATOM 6608 N N . HIS A 1 859 ? -23.328 35.219 11.797 1 66.56 859 HIS A N 1
ATOM 6609 C CA . HIS A 1 859 ? -22.469 34.031 11.883 1 66.56 859 HIS A CA 1
ATOM 6610 C C . HIS A 1 859 ? -23.266 32.812 12.344 1 66.56 859 HIS A C 1
ATOM 6612 O O . HIS A 1 859 ? -24.125 32.938 13.234 1 66.56 859 HIS A O 1
ATOM 6618 N N . SER A 1 860 ? -23.078 31.703 11.742 1 51.53 860 SER A N 1
ATOM 6619 C CA . SER A 1 860 ? -23.906 30.516 11.953 1 51.53 860 SER A CA 1
ATOM 6620 C C . SER A 1 860 ? -23.484 29.734 13.188 1 51.53 860 SER A C 1
ATOM 6622 O O . SER A 1 860 ? -24.219 28.906 13.703 1 51.53 860 SER A O 1
ATOM 6624 N N . HIS A 1 861 ? -22.312 30 13.711 1 56.16 861 HIS A N 1
ATOM 6625 C CA . HIS A 1 861 ? -21.875 29.281 14.891 1 56.16 861 HIS A CA 1
ATOM 6626 C C . HIS A 1 861 ? -22.656 29.703 16.125 1 56.16 861 HIS A C 1
ATOM 6628 O O . HIS A 1 861 ? -23.078 30.844 16.234 1 56.16 861 HIS A O 1
ATOM 6634 N N . ASP A 1 862 ? -22.859 28.719 17.078 1 64.25 862 ASP A N 1
ATOM 6635 C CA . ASP A 1 862 ? -23.719 28.969 18.234 1 64.25 862 ASP A CA 1
ATOM 6636 C C . ASP A 1 862 ? -23 29.812 19.281 1 64.25 862 ASP A C 1
ATOM 6638 O O . ASP A 1 862 ? -23.203 31.031 19.344 1 64.25 862 ASP A O 1
ATOM 6642 N N . ASP A 1 863 ? -22.062 29.156 20 1 78.88 863 ASP A N 1
ATOM 6643 C CA . ASP A 1 863 ? -21.516 29.859 21.156 1 78.88 863 ASP A CA 1
ATOM 6644 C C . ASP A 1 863 ? -20.406 30.828 20.734 1 78.88 863 ASP A C 1
ATOM 6646 O O . ASP A 1 863 ? -19.672 30.562 19.781 1 78.88 863 ASP A O 1
ATOM 6650 N N . ALA A 1 864 ? -20.484 31.922 21.266 1 88.88 864 ALA A N 1
ATOM 6651 C CA . ALA A 1 864 ? -19.484 32.969 21 1 88.88 864 ALA A CA 1
ATOM 6652 C C . ALA A 1 864 ? -18.484 33.062 22.141 1 88.88 864 ALA A C 1
ATOM 6654 O O . ALA A 1 864 ? -18.859 33.062 23.312 1 88.88 864 ALA A O 1
ATOM 6655 N N . TRP A 1 865 ? -17.281 33.031 21.734 1 92.31 865 TRP A N 1
ATOM 6656 C CA . TRP A 1 865 ? -16.219 33.281 22.703 1 92.31 865 TRP A CA 1
ATOM 6657 C C . TRP A 1 865 ? -16.062 34.781 22.969 1 92.31 865 TRP A C 1
ATOM 6659 O O . TRP A 1 865 ? -16.328 35.594 22.094 1 92.31 865 TRP A O 1
ATOM 6669 N N . LEU A 1 866 ? -15.734 35.156 24.234 1 95 866 LEU A N 1
ATOM 6670 C CA . LEU A 1 866 ? -15.266 36.469 24.641 1 95 866 LEU A CA 1
ATOM 6671 C C . LEU A 1 866 ? -13.797 36.438 25.047 1 95 866 LEU A C 1
ATOM 6673 O O . LEU A 1 866 ? -13.43 35.688 25.984 1 95 866 LEU A O 1
ATOM 6677 N N . PHE A 1 867 ? -12.969 37.156 24.25 1 95.44 867 PHE A N 1
ATOM 6678 C CA . PHE A 1 867 ? -11.539 37.188 24.547 1 95.44 867 PHE A CA 1
ATOM 6679 C C . PHE A 1 867 ? -11.125 38.562 25.047 1 95.44 867 PHE A C 1
ATOM 6681 O O . PHE A 1 867 ? -11.461 39.594 24.438 1 95.44 867 PHE A O 1
ATOM 6688 N N . CYS A 1 868 ? -10.508 38.656 26.141 1 95.88 868 CYS A N 1
ATOM 6689 C CA . CYS A 1 868 ? -9.906 39.875 26.688 1 95.88 868 CYS A CA 1
ATOM 6690 C C . CYS A 1 868 ? -8.445 39.625 27.047 1 95.88 868 CYS A C 1
ATOM 6692 O O . CYS A 1 868 ? -8.094 38.594 27.578 1 95.88 868 CYS A O 1
ATOM 6694 N N . ASP A 1 869 ? -7.586 40.531 26.719 1 93.12 869 ASP A N 1
ATOM 6695 C CA . ASP A 1 869 ? -6.172 40.312 26.984 1 93.12 869 ASP A CA 1
ATOM 6696 C C . ASP A 1 869 ? -5.691 41.125 28.172 1 93.12 869 ASP A C 1
ATOM 6698 O O . ASP A 1 869 ? -4.754 40.75 28.875 1 93.12 869 ASP A O 1
ATOM 6702 N N . GLU A 1 870 ? -6.258 42.406 28.281 1 93.25 870 GLU A N 1
ATOM 6703 C CA . GLU A 1 870 ? -5.723 43.312 29.281 1 93.25 870 GLU A CA 1
ATOM 6704 C C . GLU A 1 870 ? -6.754 44.375 29.688 1 93.25 870 GLU A C 1
ATOM 6706 O O . GLU A 1 870 ? -7.543 44.812 28.859 1 93.25 870 GLU A O 1
ATOM 6711 N N . VAL A 1 871 ? -6.812 44.75 30.984 1 95.69 871 VAL A N 1
ATOM 6712 C CA . VAL A 1 871 ? -7.512 45.938 31.484 1 95.69 871 VAL A CA 1
ATOM 6713 C C . VAL A 1 871 ? -6.5 47 31.906 1 95.69 871 VAL A C 1
ATOM 6715 O O . VAL A 1 871 ? -5.836 46.875 32.938 1 95.69 871 VAL A O 1
ATOM 6718 N N . ILE A 1 872 ? -6.449 47.969 31.141 1 94.19 872 ILE A N 1
ATOM 6719 C CA . ILE A 1 872 ? -5.445 49.031 31.297 1 94.19 872 ILE A CA 1
ATOM 6720 C C . ILE A 1 872 ? -6.02 50.188 32.125 1 94.19 872 ILE A C 1
ATOM 6722 O O . ILE A 1 872 ? -7.059 50.75 31.766 1 94.19 872 ILE A O 1
ATOM 6726 N N . VAL A 1 873 ? -5.32 50.531 33.219 1 94.62 873 VAL A N 1
ATOM 6727 C CA . VAL A 1 873 ? -5.738 51.625 34.094 1 94.62 873 VAL A CA 1
ATOM 6728 C C . VAL A 1 873 ? -4.699 52.719 34.094 1 94.62 873 VAL A C 1
ATOM 6730 O O . VAL A 1 873 ? -3.516 52.5 34.344 1 94.62 873 VAL A O 1
ATOM 6733 N N . GLU A 1 874 ? -5.184 53.812 33.75 1 91.31 874 GLU A N 1
ATOM 6734 C CA . GLU A 1 874 ? -4.301 54.969 33.688 1 91.31 874 GLU A CA 1
ATOM 6735 C C . GLU A 1 874 ? -4.723 56.031 34.719 1 91.31 874 GLU A C 1
ATOM 6737 O O . GLU A 1 874 ? -5.918 56.219 34.969 1 91.31 874 GLU A O 1
ATOM 6742 N N . MET B 1 1 ? 15.508 22.125 54.594 1 16.83 1 MET B N 1
ATOM 6743 C CA . MET B 1 1 ? 15.539 20.672 54.812 1 16.83 1 MET B CA 1
ATOM 6744 C C . MET B 1 1 ? 14.219 20.031 54.406 1 16.83 1 MET B C 1
ATOM 6746 O O . MET B 1 1 ? 13.266 20.734 54.062 1 16.83 1 MET B O 1
ATOM 6750 N N . LYS B 1 2 ? 13.664 19.141 55.25 1 18.92 2 LYS B N 1
ATOM 6751 C CA . LYS B 1 2 ? 13.242 17.75 55.094 1 18.92 2 LYS B CA 1
ATOM 6752 C C . LYS B 1 2 ? 11.781 17.656 54.656 1 18.92 2 LYS B C 1
ATOM 6754 O O . LYS B 1 2 ? 10.883 17.531 55.5 1 18.92 2 LYS B O 1
ATOM 6759 N N . LYS B 1 3 ? 11.391 18.688 53.781 1 20.34 3 LYS B N 1
ATOM 6760 C CA . LYS B 1 3 ? 10.07 19.281 53.594 1 20.34 3 LYS B CA 1
ATOM 6761 C C . LYS B 1 3 ? 9.094 18.266 53 1 20.34 3 LYS B C 1
ATOM 6763 O O . LYS B 1 3 ? 9.297 17.781 51.906 1 20.34 3 LYS B O 1
ATOM 6768 N N . THR B 1 4 ? 8.461 17.422 53.875 1 20.08 4 THR B N 1
ATOM 6769 C CA . THR B 1 4 ? 7.625 16.234 53.969 1 20.08 4 THR B CA 1
ATOM 6770 C C . THR B 1 4 ? 6.34 16.406 53.156 1 20.08 4 THR B C 1
ATOM 6772 O O . THR B 1 4 ? 5.484 17.219 53.5 1 20.08 4 THR B O 1
ATOM 6775 N N . LEU B 1 5 ? 6.473 16.438 51.75 1 19.72 5 LEU B N 1
ATOM 6776 C CA . LEU B 1 5 ? 5.523 16.922 50.75 1 19.72 5 LEU B CA 1
ATOM 6777 C C . LEU B 1 5 ? 4.262 16.062 50.75 1 19.72 5 LEU B C 1
ATOM 6779 O O . LEU B 1 5 ? 4.332 14.844 50.531 1 19.72 5 LEU B O 1
ATOM 6783 N N . PHE B 1 6 ? 3.268 16.406 51.562 1 19.56 6 PHE B N 1
ATOM 6784 C CA . PHE B 1 6 ? 2.082 15.727 52.062 1 19.56 6 PHE B CA 1
ATOM 6785 C C . PHE B 1 6 ? 1.206 15.234 50.938 1 19.56 6 PHE B C 1
ATOM 6787 O O . PHE B 1 6 ? 0.795 16.031 50.062 1 19.56 6 PHE B O 1
ATOM 6794 N N . CYS B 1 7 ? 1.309 13.891 50.469 1 18.44 7 CYS B N 1
ATOM 6795 C CA . CYS B 1 7 ? 0.836 12.945 49.469 1 18.44 7 CYS B CA 1
ATOM 6796 C C . CYS B 1 7 ? -0.67 12.742 49.562 1 18.44 7 CYS B C 1
ATOM 6798 O O . CYS B 1 7 ? -1.131 11.844 50.281 1 18.44 7 CYS B O 1
ATOM 6800 N N . THR B 1 8 ? -1.368 13.867 50.031 1 18.69 8 THR B N 1
ATOM 6801 C CA . THR B 1 8 ? -2.727 13.5 50.406 1 18.69 8 THR B CA 1
ATOM 6802 C C . THR B 1 8 ? -3.426 12.758 49.281 1 18.69 8 THR B C 1
ATOM 6804 O O . THR B 1 8 ? -3.404 13.211 48.125 1 18.69 8 THR B O 1
ATOM 6807 N N . ALA B 1 9 ? -3.732 11.492 49.469 1 19.52 9 ALA B N 1
ATOM 6808 C CA . ALA B 1 9 ? -4.281 10.266 48.875 1 19.52 9 ALA B CA 1
ATOM 6809 C C . ALA B 1 9 ? -5.719 10.477 48.406 1 19.52 9 ALA B C 1
ATOM 6811 O O . ALA B 1 9 ? -6.637 10.555 49.25 1 19.52 9 ALA B O 1
ATOM 6812 N N . PHE B 1 10 ? -5.953 11.555 47.625 1 18.19 10 PHE B N 1
ATOM 6813 C CA . PHE B 1 10 ? -7.375 11.695 47.312 1 18.19 10 PHE B CA 1
ATOM 6814 C C . PHE B 1 10 ? -7.926 10.414 46.719 1 18.19 10 PHE B C 1
ATOM 6816 O O . PHE B 1 10 ? -7.445 9.953 45.688 1 18.19 10 PHE B O 1
ATOM 6823 N N . ALA B 1 11 ? -8.406 9.453 47.562 1 19.17 11 ALA B N 1
ATOM 6824 C CA . ALA B 1 11 ? -9.094 8.18 47.344 1 19.17 11 ALA B CA 1
ATOM 6825 C C . ALA B 1 11 ? -10.25 8.328 46.375 1 19.17 11 ALA B C 1
ATOM 6827 O O . ALA B 1 11 ? -11.266 8.945 46.688 1 19.17 11 ALA B O 1
ATOM 6828 N N . VAL B 1 12 ? -9.906 8.742 45.219 1 18.78 12 VAL B N 1
ATOM 6829 C CA . VAL B 1 12 ? -11.016 8.867 44.281 1 18.78 12 VAL B CA 1
ATOM 6830 C C . VAL B 1 12 ? -11.781 7.551 44.219 1 18.78 12 VAL B C 1
ATOM 6832 O O . VAL B 1 12 ? -11.203 6.5 43.938 1 18.78 12 VAL B O 1
ATOM 6835 N N . LEU B 1 13 ? -12.75 7.406 45.094 1 19.62 13 LEU B N 1
ATOM 6836 C CA . LEU B 1 13 ? -13.703 6.309 45.219 1 19.62 13 LEU B CA 1
ATOM 6837 C C . LEU B 1 13 ? -14.164 5.855 43.812 1 19.62 13 LEU B C 1
ATOM 6839 O O . LEU B 1 13 ? -14.539 6.68 43 1 19.62 13 LEU B O 1
ATOM 6843 N N . ALA B 1 14 ? -13.648 4.754 43.344 1 20.36 14 ALA B N 1
ATOM 6844 C CA . ALA B 1 14 ? -13.953 3.838 42.25 1 20.36 14 ALA B CA 1
ATOM 6845 C C . ALA B 1 14 ? -15.422 3.428 42.25 1 20.36 14 ALA B C 1
ATOM 6847 O O . ALA B 1 14 ? -15.82 2.559 43.031 1 20.36 14 ALA B O 1
ATOM 6848 N N . ALA B 1 15 ? -16.297 4.402 42.312 1 19.95 15 ALA B N 1
ATOM 6849 C CA . ALA B 1 15 ? -17.641 3.855 42.344 1 19.95 15 ALA B CA 1
ATOM 6850 C C . ALA B 1 15 ? -17.859 2.844 41.219 1 19.95 15 ALA B C 1
ATOM 6852 O O . ALA B 1 15 ? -17.344 3.016 40.125 1 19.95 15 ALA B O 1
ATOM 6853 N N . SER B 1 16 ? -18.125 1.612 41.656 1 20.95 16 SER B N 1
ATOM 6854 C CA . SER B 1 16 ? -18.562 0.396 41 1 20.95 16 SER B CA 1
ATOM 6855 C C . SER B 1 16 ? -19.641 0.7 39.938 1 20.95 16 SER B C 1
ATOM 6857 O O . SER B 1 16 ? -20.641 1.343 40.25 1 20.95 16 SER B O 1
ATOM 6859 N N . ALA B 1 17 ? -19.234 0.85 38.812 1 24.86 17 ALA B N 1
ATOM 6860 C CA . ALA B 1 17 ? -20.219 1.06 37.75 1 24.86 17 ALA B CA 1
ATOM 6861 C C . ALA B 1 17 ? -21.297 -0.011 37.781 1 24.86 17 ALA B C 1
ATOM 6863 O O . ALA B 1 17 ? -21 -1.207 37.719 1 24.86 17 ALA B O 1
ATOM 6864 N N . ALA B 1 18 ? -22.359 0.245 38.469 1 24.45 18 ALA B N 1
ATOM 6865 C CA . ALA B 1 18 ? -23.578 -0.552 38.531 1 24.45 18 ALA B CA 1
ATOM 6866 C C . ALA B 1 18 ? -23.906 -1.117 37.156 1 24.45 18 ALA B C 1
ATOM 6868 O O . ALA B 1 18 ? -23.719 -0.448 36.125 1 24.45 18 ALA B O 1
ATOM 6869 N N . ALA B 1 19 ? -24 -2.35 37.031 1 28.03 19 ALA B N 1
ATOM 6870 C CA . ALA B 1 19 ? -24.531 -3.213 35.969 1 28.03 19 ALA B CA 1
ATOM 6871 C C . ALA B 1 19 ? -25.781 -2.613 35.344 1 28.03 19 ALA B C 1
ATOM 6873 O O . ALA B 1 19 ? -26.859 -2.662 35.938 1 28.03 19 ALA B O 1
ATOM 6874 N N . GLY B 1 20 ? -25.641 -1.423 34.844 1 24.83 20 GLY B N 1
ATOM 6875 C CA . GLY B 1 20 ? -26.875 -0.794 34.406 1 24.83 20 GLY B CA 1
ATOM 6876 C C . GLY B 1 20 ? -27.719 -1.697 33.531 1 24.83 20 GLY B C 1
ATOM 6877 O O . GLY B 1 20 ? -27.188 -2.469 32.719 1 24.83 20 GLY B O 1
ATOM 6878 N N . ALA B 1 21 ? -28.906 -1.996 34 1 28.95 21 ALA B N 1
ATOM 6879 C CA . ALA B 1 21 ? -29.953 -2.658 33.25 1 28.95 21 ALA B CA 1
ATOM 6880 C C . ALA B 1 21 ? -29.938 -2.195 31.781 1 28.95 21 ALA B C 1
ATOM 6882 O O . ALA B 1 21 ? -29.703 -1.019 31.5 1 28.95 21 ALA B O 1
ATOM 6883 N N . THR B 1 22 ? -29.562 -3.105 30.906 1 33.78 22 THR B N 1
ATOM 6884 C CA . THR B 1 22 ? -29.812 -2.773 29.5 1 33.78 22 THR B CA 1
ATOM 6885 C C . THR B 1 22 ? -31 -1.818 29.375 1 33.78 22 THR B C 1
ATOM 6887 O O . THR B 1 22 ? -32.094 -2.121 29.844 1 33.78 22 THR B O 1
ATOM 6890 N N . PRO B 1 23 ? -30.828 -0.602 29.547 1 35.69 23 PRO B N 1
ATOM 6891 C CA . PRO B 1 23 ? -32.062 0.184 29.484 1 35.69 23 PRO B CA 1
ATOM 6892 C C . PRO B 1 23 ? -33.156 -0.492 28.641 1 35.69 23 PRO B C 1
ATOM 6894 O O . PRO B 1 23 ? -32.844 -1.175 27.672 1 35.69 23 PRO B O 1
ATOM 6897 N N . ALA B 1 24 ? -34.25 -0.812 29.156 1 40.53 24 ALA B N 1
ATOM 6898 C CA . ALA B 1 24 ? -35.406 -1.272 28.438 1 40.53 24 ALA B CA 1
ATOM 6899 C C . ALA B 1 24 ? -35.531 -0.565 27.078 1 40.53 24 ALA B C 1
ATOM 6901 O O . ALA B 1 24 ? -35.656 0.66 27.031 1 40.53 24 ALA B O 1
ATOM 6902 N N . THR B 1 25 ? -34.875 -1.052 26.016 1 54.97 25 THR B N 1
ATOM 6903 C CA . THR B 1 25 ? -34.875 -0.498 24.672 1 54.97 25 THR B CA 1
ATOM 6904 C C . THR B 1 25 ? -36.25 0.066 24.328 1 54.97 25 THR B C 1
ATOM 6906 O O . THR B 1 25 ? -37.25 -0.64 24.438 1 54.97 25 THR B O 1
ATOM 6909 N N . LYS B 1 26 ? -36.469 1.326 24.328 1 73.56 26 LYS B N 1
ATOM 6910 C CA . LYS B 1 26 ? -37.656 2.006 23.844 1 73.56 26 LYS B CA 1
ATOM 6911 C C . LYS B 1 26 ? -38.188 1.348 22.562 1 73.56 26 LYS B C 1
ATOM 6913 O O . LYS B 1 26 ? -37.406 0.981 21.688 1 73.56 26 LYS B O 1
ATOM 6918 N N . THR B 1 27 ? -39.375 1.049 22.688 1 87.31 27 THR B N 1
ATOM 6919 C CA . THR B 1 27 ? -40.031 0.431 21.531 1 87.31 27 THR B CA 1
ATOM 6920 C C . THR B 1 27 ? -39.969 1.357 20.328 1 87.31 27 THR B C 1
ATOM 6922 O O . THR B 1 27 ? -40.281 2.545 20.438 1 87.31 27 THR B O 1
ATOM 6925 N N . LYS B 1 28 ? -39.344 0.911 19.312 1 91.06 28 LYS B N 1
ATOM 6926 C CA . LYS B 1 28 ? -39.344 1.582 18.016 1 91.06 28 LYS B CA 1
ATOM 6927 C C . LYS B 1 28 ? -40.094 0.762 16.984 1 91.06 28 LYS B C 1
ATOM 6929 O O . LYS B 1 28 ? -40.031 -0.468 16.969 1 91.06 28 LYS B O 1
ATOM 6934 N N . VAL B 1 29 ? -40.906 1.449 16.234 1 94.75 29 VAL B N 1
ATOM 6935 C CA . VAL B 1 29 ? -41.531 0.873 15.039 1 94.75 29 VAL B CA 1
ATOM 6936 C C . VAL B 1 29 ? -41.094 1.65 13.797 1 94.75 29 VAL B C 1
ATOM 6938 O O . VAL B 1 29 ? -41.406 2.828 13.648 1 94.75 29 VAL B O 1
ATOM 6941 N N . GLN B 1 30 ? -40.312 1.029 12.977 1 95.88 30 GLN B N 1
ATOM 6942 C CA . GLN B 1 30 ? -39.719 1.671 11.812 1 95.88 30 GLN B CA 1
ATOM 6943 C C . GLN B 1 30 ? -39.875 0.813 10.562 1 95.88 30 GLN B C 1
ATOM 6945 O O . GLN B 1 30 ? -40.031 -0.409 10.656 1 95.88 30 GLN B O 1
ATOM 6950 N N . PRO B 1 31 ? -40.031 1.521 9.375 1 96.88 31 PRO B N 1
ATOM 6951 C CA . PRO B 1 31 ? -39.969 0.69 8.172 1 96.88 31 PRO B CA 1
ATOM 6952 C C . PRO B 1 31 ? -38.625 -0.06 8.039 1 96.88 31 PRO B C 1
ATOM 6954 O O . PRO B 1 31 ? -37.594 0.465 8.406 1 96.88 31 PRO B O 1
ATOM 6957 N N . ARG B 1 32 ? -38.625 -1.202 7.477 1 96.5 32 ARG B N 1
ATOM 6958 C CA . ARG B 1 32 ? -37.406 -1.967 7.273 1 96.5 32 ARG B CA 1
ATOM 6959 C C . ARG B 1 32 ? -36.562 -1.353 6.164 1 96.5 32 ARG B C 1
ATOM 6961 O O . ARG B 1 32 ? -35.312 -1.388 6.227 1 96.5 32 ARG B O 1
ATOM 6968 N N . MET B 1 33 ? -37.281 -0.832 5.129 1 96.88 33 MET B N 1
ATOM 6969 C CA . MET B 1 33 ? -36.594 -0.189 4.004 1 96.88 33 MET B CA 1
ATOM 6970 C C . MET B 1 33 ? -37.062 1.254 3.842 1 96.88 33 MET B C 1
ATOM 6972 O O . MET B 1 33 ? -38.156 1.603 4.254 1 96.88 33 MET B O 1
ATOM 6976 N N . ASN B 1 34 ? -36.219 2.053 3.188 1 97 34 ASN B N 1
ATOM 6977 C CA . ASN B 1 34 ? -36.625 3.422 2.902 1 97 34 ASN B CA 1
ATOM 6978 C C . ASN B 1 34 ? -37.781 3.459 1.877 1 97 34 ASN B C 1
ATOM 6980 O O . ASN B 1 34 ? -38.562 4.402 1.857 1 97 34 ASN B O 1
ATOM 6984 N N . TYR B 1 35 ? -37.844 2.439 1.055 1 97.5 35 TYR B N 1
ATOM 6985 C CA . TYR B 1 35 ? -38.969 2.211 0.192 1 97.5 35 TYR B CA 1
ATOM 6986 C C . TYR B 1 35 ? -39.031 0.761 -0.277 1 97.5 35 TYR B C 1
ATOM 6988 O O . TYR B 1 35 ? -38.031 0.039 -0.189 1 97.5 35 TYR B O 1
ATOM 6996 N N . PHE B 1 36 ? -40.219 0.303 -0.671 1 97.38 36 PHE B N 1
ATOM 6997 C CA . PHE B 1 36 ? -40.469 -1.032 -1.211 1 97.38 36 PHE B CA 1
ATOM 6998 C C . PHE B 1 36 ? -40.875 -0.962 -2.68 1 97.38 36 PHE B C 1
ATOM 7000 O O . PHE B 1 36 ? -41.438 0.03 -3.121 1 97.38 36 PHE B O 1
ATOM 7007 N N . THR B 1 37 ? -40.469 -1.979 -3.414 1 95.62 37 THR B N 1
ATOM 7008 C CA . THR B 1 37 ? -40.844 -2.082 -4.82 1 95.62 37 THR B CA 1
ATOM 7009 C C . THR B 1 37 ? -41.5 -3.432 -5.105 1 95.62 37 THR B C 1
ATOM 7011 O O . THR B 1 37 ? -41.625 -4.277 -4.215 1 95.62 37 THR B O 1
ATOM 7014 N N . GLU B 1 38 ? -41.875 -3.596 -6.301 1 91.94 38 GLU B N 1
ATOM 7015 C CA . GLU B 1 38 ? -42.5 -4.848 -6.707 1 91.94 38 GLU B CA 1
ATOM 7016 C C . GLU B 1 38 ? -41.531 -6.008 -6.648 1 91.94 38 GLU B C 1
ATOM 7018 O O . GLU B 1 38 ? -41.906 -7.176 -6.633 1 91.94 38 GLU B O 1
ATOM 7023 N N . ARG B 1 39 ? -40.281 -5.77 -6.516 1 88.88 39 ARG B N 1
ATOM 7024 C CA . ARG B 1 39 ? -39.281 -6.812 -6.418 1 88.88 39 ARG B CA 1
ATOM 7025 C C . ARG B 1 39 ? -39.188 -7.359 -5 1 88.88 39 ARG B C 1
ATOM 7027 O O . ARG B 1 39 ? -38.625 -8.438 -4.777 1 88.88 39 ARG B O 1
ATOM 7034 N N . ASP B 1 40 ? -39.625 -6.762 -3.93 1 86.75 40 ASP B N 1
ATOM 7035 C CA . ASP B 1 40 ? -39.562 -7.18 -2.533 1 86.75 40 ASP B CA 1
ATOM 7036 C C . ASP B 1 40 ? -40.688 -8.148 -2.201 1 86.75 40 ASP B C 1
ATOM 7038 O O . ASP B 1 40 ? -40.625 -8.859 -1.197 1 86.75 40 ASP B O 1
ATOM 7042 N N . SER B 1 41 ? -41.594 -8.539 -2.895 1 82.88 41 SER B N 1
ATOM 7043 C CA . SER B 1 41 ? -42.781 -9.383 -2.713 1 82.88 41 SER B CA 1
ATOM 7044 C C . SER B 1 41 ? -43.562 -8.977 -1.474 1 82.88 41 SER B C 1
ATOM 7046 O O . SER B 1 41 ? -44.781 -9.18 -1.409 1 82.88 41 SER B O 1
ATOM 7048 N N . VAL B 1 42 ? -42.844 -8.477 -0.379 1 93.56 42 VAL B N 1
ATOM 7049 C CA . VAL B 1 42 ? -43.5 -8.078 0.857 1 93.56 42 VAL B CA 1
ATOM 7050 C C . VAL B 1 42 ? -42.969 -6.715 1.305 1 93.56 42 VAL B C 1
ATOM 7052 O O . VAL B 1 42 ? -41.906 -6.297 0.892 1 93.56 42 VAL B O 1
ATOM 7055 N N . ALA B 1 43 ? -43.812 -6 2.072 1 96.19 43 ALA B N 1
ATOM 7056 C CA . ALA B 1 43 ? -43.344 -4.879 2.891 1 96.19 43 ALA B CA 1
ATOM 7057 C C . ALA B 1 43 ? -43.031 -5.332 4.316 1 96.19 43 ALA B C 1
ATOM 7059 O O . ALA B 1 43 ? -43.531 -6.371 4.762 1 96.19 43 ALA B O 1
ATOM 7060 N N . SER B 1 44 ? -42.219 -4.609 4.992 1 96.19 44 SER B N 1
ATOM 7061 C CA . SER B 1 44 ? -41.812 -5.066 6.312 1 96.19 44 SER B CA 1
ATOM 7062 C C . SER B 1 44 ? -41.562 -3.889 7.254 1 96.19 44 SER B C 1
ATOM 7064 O O . SER B 1 44 ? -41.25 -2.785 6.805 1 96.19 44 SER B O 1
ATOM 7066 N N . VAL B 1 45 ? -41.781 -4.105 8.547 1 96.5 45 VAL B N 1
ATOM 7067 C CA . VAL B 1 45 ? -41.531 -3.137 9.609 1 96.5 45 VAL B CA 1
ATOM 7068 C C . VAL B 1 45 ? -40.625 -3.758 10.688 1 96.5 45 VAL B C 1
ATOM 7070 O O . VAL B 1 45 ? -40.656 -4.973 10.891 1 96.5 45 VAL B O 1
ATOM 7073 N N . ILE B 1 46 ? -39.812 -2.973 11.289 1 96.56 46 ILE B N 1
ATOM 7074 C CA . ILE B 1 46 ? -38.969 -3.33 12.43 1 96.56 46 ILE B CA 1
ATOM 7075 C C . ILE B 1 46 ? -39.688 -2.951 13.727 1 96.56 46 ILE B C 1
ATOM 7077 O O . ILE B 1 46 ? -40.125 -1.806 13.898 1 96.56 46 ILE B O 1
ATOM 7081 N N . ILE B 1 47 ? -39.875 -3.834 14.578 1 95.06 47 ILE B N 1
ATOM 7082 C CA . ILE B 1 47 ? -40.438 -3.566 15.898 1 95.06 47 ILE B CA 1
ATOM 7083 C C . ILE B 1 47 ? -39.469 -4.051 16.984 1 95.06 47 ILE B C 1
ATOM 7085 O O . ILE B 1 47 ? -39.219 -5.25 17.094 1 95.06 47 ILE B O 1
ATOM 7089 N N . THR B 1 48 ? -39 -3.1 17.734 1 92 48 THR B N 1
ATOM 7090 C CA . THR B 1 48 ? -38.094 -3.453 18.812 1 92 48 THR B CA 1
ATOM 7091 C C . THR B 1 48 ? -38.844 -3.631 20.125 1 92 48 THR B C 1
ATOM 7093 O O . THR B 1 48 ? -40.031 -3.33 20.219 1 92 48 THR B O 1
ATOM 7096 N N . GLY B 1 49 ? -38.219 -4.16 21.094 1 82.12 49 GLY B N 1
ATOM 7097 C CA . GLY B 1 49 ? -38.875 -4.406 22.375 1 82.12 49 GLY B CA 1
ATOM 7098 C C . GLY B 1 49 ? -39.375 -5.828 22.531 1 82.12 49 GLY B C 1
ATOM 7099 O O . GLY B 1 49 ? -39.219 -6.652 21.641 1 82.12 49 GLY B O 1
ATOM 7100 N N . SER B 1 50 ? -40 -6.129 23.656 1 79.31 50 SER B N 1
ATOM 7101 C CA . SER B 1 50 ? -40.375 -7.5 24 1 79.31 50 SER B CA 1
ATOM 7102 C C . SER B 1 50 ? -41.812 -7.793 23.609 1 79.31 50 SER B C 1
ATOM 7104 O O . SER B 1 50 ? -42.219 -8.953 23.5 1 79.31 50 SER B O 1
ATOM 7106 N N . GLU B 1 51 ? -42.594 -6.793 23.312 1 81.19 51 GLU B N 1
ATOM 7107 C CA . GLU B 1 51 ? -44 -7.012 23.047 1 81.19 51 GLU B CA 1
ATOM 7108 C C . GLU B 1 51 ? -44.25 -7.266 21.562 1 81.19 51 GLU B C 1
ATOM 7110 O O . GLU B 1 51 ? -43.625 -6.645 20.703 1 81.19 51 GLU B O 1
ATOM 7115 N N . ALA B 1 52 ? -45.125 -8.164 21.328 1 86.31 52 ALA B N 1
ATOM 7116 C CA . ALA B 1 52 ? -45.562 -8.43 19.953 1 86.31 52 ALA B CA 1
ATOM 7117 C C . ALA B 1 52 ? -46.531 -7.367 19.469 1 86.31 52 ALA B C 1
ATOM 7119 O O . ALA B 1 52 ? -47.25 -6.75 20.266 1 86.31 52 ALA B O 1
ATOM 7120 N N . PRO B 1 53 ? -46.531 -7.207 18.172 1 91.81 53 PRO B N 1
ATOM 7121 C CA . PRO B 1 53 ? -47.5 -6.238 17.672 1 91.81 53 PRO B CA 1
ATOM 7122 C C . PRO B 1 53 ? -48.938 -6.723 17.797 1 91.81 53 PRO B C 1
ATOM 7124 O O . PRO B 1 53 ? -49.219 -7.914 17.625 1 91.81 53 PRO B O 1
ATOM 7127 N N . GLY B 1 54 ? -49.844 -5.824 18.078 1 89.12 54 GLY B N 1
ATOM 7128 C CA . GLY B 1 54 ? -51.281 -6.082 18.094 1 89.12 54 GLY B CA 1
ATOM 7129 C C . GLY B 1 54 ? -51.969 -5.691 16.812 1 89.12 54 GLY B C 1
ATOM 7130 O O . GLY B 1 54 ? -51.531 -6.078 15.727 1 89.12 54 GLY B O 1
ATOM 7131 N N . ARG B 1 55 ? -52.938 -4.82 17.016 1 89.81 55 ARG B N 1
ATOM 7132 C CA . ARG B 1 55 ? -53.75 -4.375 15.883 1 89.81 55 ARG B CA 1
ATOM 7133 C C . ARG B 1 55 ? -52.938 -3.428 14.992 1 89.81 55 ARG B C 1
ATOM 7135 O O . ARG B 1 55 ? -52.344 -2.457 15.477 1 89.81 55 ARG B O 1
ATOM 7142 N N . ALA B 1 56 ? -52.875 -3.781 13.711 1 95.38 56 ALA B N 1
ATOM 7143 C CA . ALA B 1 56 ? -52.25 -2.93 12.703 1 95.38 56 ALA B CA 1
ATOM 7144 C C . ALA B 1 56 ? -53.25 -2.533 11.625 1 95.38 56 ALA B C 1
ATOM 7146 O O . ALA B 1 56 ? -54 -3.381 11.117 1 95.38 56 ALA B O 1
ATOM 7147 N N . VAL B 1 57 ? -53.312 -1.206 11.344 1 94.94 57 VAL B N 1
ATOM 7148 C CA . VAL B 1 57 ? -54.281 -0.711 10.359 1 94.94 57 VAL B CA 1
ATOM 7149 C C . VAL B 1 57 ? -53.625 0.384 9.516 1 94.94 57 VAL B C 1
ATOM 7151 O O . VAL B 1 57 ? -52.844 1.177 10.023 1 94.94 57 VAL B O 1
ATOM 7154 N N . LEU B 1 58 ? -53.938 0.362 8.227 1 95.31 58 LEU B N 1
ATOM 7155 C CA . LEU B 1 58 ? -53.531 1.481 7.383 1 95.31 58 LEU B CA 1
ATOM 7156 C C . LEU B 1 58 ? -54.438 2.689 7.609 1 95.31 58 LEU B C 1
ATOM 7158 O O . LEU B 1 58 ? -55.625 2.541 7.781 1 95.31 58 LEU B O 1
ATOM 7162 N N . GLU B 1 59 ? -53.812 3.76 7.621 1 92.56 59 GLU B N 1
ATOM 7163 C CA . GLU B 1 59 ? -54.594 4.98 7.75 1 92.56 59 GLU B CA 1
ATOM 7164 C C . GLU B 1 59 ? -55.656 5.062 6.656 1 92.56 59 GLU B C 1
ATOM 7166 O O . GLU B 1 59 ? -55.344 4.891 5.477 1 92.56 59 GLU B O 1
ATOM 7171 N N . GLY B 1 60 ? -56.938 5.371 7.023 1 86.69 60 GLY B N 1
ATOM 7172 C CA . GLY B 1 60 ? -58.062 5.461 6.105 1 86.69 60 GLY B CA 1
ATOM 7173 C C . GLY B 1 60 ? -58.812 4.148 5.949 1 86.69 60 GLY B C 1
ATOM 7174 O O . GLY B 1 60 ? -59.844 4.094 5.289 1 86.69 60 GLY B O 1
ATOM 7175 N N . SER B 1 61 ? -58.219 3.139 6.418 1 86.38 61 SER B N 1
ATOM 7176 C CA . SER B 1 61 ? -58.875 1.841 6.402 1 86.38 61 SER B CA 1
ATOM 7177 C C . SER B 1 61 ? -59.156 1.339 7.816 1 86.38 61 SER B C 1
ATOM 7179 O O . SER B 1 61 ? -58.406 1.644 8.742 1 86.38 61 SER B O 1
ATOM 7181 N N . ASP B 1 62 ? -60.281 0.691 8.055 1 83.44 62 ASP B N 1
ATOM 7182 C CA . ASP B 1 62 ? -60.594 0.095 9.352 1 83.44 62 ASP B CA 1
ATOM 7183 C C . ASP B 1 62 ? -60.281 -1.403 9.352 1 83.44 62 ASP B C 1
ATOM 7185 O O . ASP B 1 62 ? -60.406 -2.066 10.383 1 83.44 62 ASP B O 1
ATOM 7189 N N . ALA B 1 63 ? -59.844 -1.849 8.266 1 90.19 63 ALA B N 1
ATOM 7190 C CA . ALA B 1 63 ? -59.594 -3.281 8.172 1 90.19 63 ALA B CA 1
ATOM 7191 C C . ALA B 1 63 ? -58.219 -3.621 8.797 1 90.19 63 ALA B C 1
ATOM 7193 O O . ALA B 1 63 ? -57.188 -3.084 8.391 1 90.19 63 ALA B O 1
ATOM 7194 N N . PRO B 1 64 ? -58.281 -4.477 9.789 1 92.25 64 PRO B N 1
ATOM 7195 C CA . PRO B 1 64 ? -57 -4.863 10.398 1 92.25 64 PRO B CA 1
ATOM 7196 C C . PRO B 1 64 ? -56.125 -5.688 9.461 1 92.25 64 PRO B C 1
ATOM 7198 O O . PRO B 1 64 ? -56.625 -6.484 8.672 1 92.25 64 PRO B O 1
ATOM 7201 N N . LEU B 1 65 ? -54.875 -5.406 9.531 1 93.44 65 LEU B N 1
ATOM 7202 C CA . LEU B 1 65 ? -53.875 -6.168 8.781 1 93.44 65 LEU B CA 1
ATOM 7203 C C . LEU B 1 65 ? -53.094 -7.102 9.703 1 93.44 65 LEU B C 1
ATOM 7205 O O . LEU B 1 65 ? -52.781 -6.734 10.844 1 93.44 65 LEU B O 1
ATOM 7209 N N . GLU B 1 66 ? -52.844 -8.281 9.227 1 89.88 66 GLU B N 1
ATOM 7210 C CA . GLU B 1 66 ? -52.031 -9.227 9.969 1 89.88 66 GLU B CA 1
ATOM 7211 C C . GLU B 1 66 ? -50.531 -9.016 9.656 1 89.88 66 GLU B C 1
ATOM 7213 O O . GLU B 1 66 ? -50.125 -9.086 8.492 1 89.88 66 GLU B O 1
ATOM 7218 N N . LEU B 1 67 ? -49.812 -8.719 10.703 1 94.56 67 LEU B N 1
ATOM 7219 C CA . LEU B 1 67 ? -48.375 -8.664 10.578 1 94.56 67 LEU B CA 1
ATOM 7220 C C . LEU B 1 67 ? -47.75 -10.023 10.891 1 94.56 67 LEU B C 1
ATOM 7222 O O . LEU B 1 67 ? -47.969 -10.578 11.969 1 94.56 67 LEU B O 1
ATOM 7226 N N . THR B 1 68 ? -46.969 -10.547 9.945 1 93.94 68 THR B N 1
ATOM 7227 C CA . THR B 1 68 ? -46.344 -11.852 10.109 1 93.94 68 THR B CA 1
ATOM 7228 C C . THR B 1 68 ? -44.875 -11.688 10.531 1 93.94 68 THR B C 1
ATOM 7230 O O . THR B 1 68 ? -44.125 -10.984 9.875 1 93.94 68 THR B O 1
ATOM 7233 N N . ARG B 1 69 ? -44.562 -12.344 11.562 1 93.38 69 ARG B N 1
ATOM 7234 C CA . ARG B 1 69 ? -43.156 -12.297 12 1 93.38 69 ARG B CA 1
ATOM 7235 C C . ARG B 1 69 ? -42.25 -13.016 11.016 1 93.38 69 ARG B C 1
ATOM 7237 O O . ARG B 1 69 ? -42.5 -14.164 10.656 1 93.38 69 ARG B O 1
ATOM 7244 N N . SER B 1 70 ? -41.219 -12.383 10.609 1 91.06 70 SER B N 1
ATOM 7245 C CA . SER B 1 70 ? -40.312 -12.945 9.641 1 91.06 70 SER B CA 1
ATOM 7246 C C . SER B 1 70 ? -38.875 -12.922 10.18 1 91.06 70 SER B C 1
ATOM 7248 O O . SER B 1 70 ? -37.938 -13.383 9.508 1 91.06 70 SER B O 1
ATOM 7250 N N . GLY B 1 71 ? -38.656 -12.438 11.266 1 87.94 71 GLY B N 1
ATOM 7251 C CA . GLY B 1 71 ? -37.375 -12.359 11.945 1 87.94 71 GLY B CA 1
ATOM 7252 C C . GLY B 1 71 ? -37.5 -11.914 13.391 1 87.94 71 GLY B C 1
ATOM 7253 O O . GLY B 1 71 ? -38.594 -11.727 13.898 1 87.94 71 GLY B O 1
ATOM 7254 N N . ARG B 1 72 ? -36.312 -11.789 13.961 1 86 72 ARG B N 1
ATOM 7255 C CA . ARG B 1 72 ? -36.344 -11.438 15.375 1 86 72 ARG B CA 1
ATOM 7256 C C . ARG B 1 72 ? -37.094 -10.125 15.609 1 86 72 ARG B C 1
ATOM 7258 O O . ARG B 1 72 ? -37.875 -10.016 16.562 1 86 72 ARG B O 1
ATOM 7265 N N . LEU B 1 73 ? -36.844 -9.125 14.703 1 93.06 73 LEU B N 1
ATOM 7266 C CA . LEU B 1 73 ? -37.438 -7.805 14.883 1 93.06 73 LEU B CA 1
ATOM 7267 C C . LEU B 1 73 ? -38.312 -7.441 13.688 1 93.06 73 LEU B C 1
ATOM 7269 O O . LEU B 1 73 ? -38.906 -6.367 13.664 1 93.06 73 LEU B O 1
ATOM 7273 N N . THR B 1 74 ? -38.406 -8.352 12.734 1 94.69 74 THR B N 1
ATOM 7274 C CA . THR B 1 74 ? -39 -7.996 11.461 1 94.69 74 THR B CA 1
ATOM 7275 C C . THR B 1 74 ? -40.406 -8.617 11.336 1 94.69 74 THR B C 1
ATOM 7277 O O . THR B 1 74 ? -40.562 -9.82 11.57 1 94.69 74 THR B O 1
ATOM 7280 N N . TYR B 1 75 ? -41.344 -7.84 10.977 1 95.62 75 TYR B N 1
ATOM 7281 C CA . TYR B 1 75 ? -42.719 -8.25 10.672 1 95.62 75 TYR B CA 1
ATOM 7282 C C . TYR B 1 75 ? -43.125 -7.84 9.258 1 95.62 75 TYR B C 1
ATOM 7284 O O . TYR B 1 75 ? -42.781 -6.746 8.812 1 95.62 75 TYR B O 1
ATOM 7292 N N . THR B 1 76 ? -43.812 -8.711 8.578 1 96.44 76 THR B N 1
ATOM 7293 C CA . THR B 1 76 ? -44.094 -8.461 7.168 1 96.44 76 THR B CA 1
ATOM 7294 C C . THR B 1 76 ? -45.594 -8.344 6.934 1 96.44 76 THR B C 1
ATOM 7296 O O . THR B 1 76 ? -46.406 -8.805 7.75 1 96.44 76 THR B O 1
ATOM 7299 N N . LEU B 1 77 ? -46 -7.66 5.891 1 95.12 77 LEU B N 1
ATOM 7300 C CA . LEU B 1 77 ? -47.344 -7.578 5.312 1 95.12 77 LEU B CA 1
ATOM 7301 C C . LEU B 1 77 ? -47.281 -7.645 3.789 1 95.12 77 LEU B C 1
ATOM 7303 O O . LEU B 1 77 ? -46.25 -7.301 3.189 1 95.12 77 LEU B O 1
ATOM 7307 N N . PRO B 1 78 ? -48.25 -8.133 3.135 1 93.62 78 PRO B N 1
ATOM 7308 C CA . PRO B 1 78 ? -48.219 -8.188 1.672 1 93.62 78 PRO B CA 1
ATOM 7309 C C . PRO B 1 78 ? -48.031 -6.812 1.033 1 93.62 78 PRO B C 1
ATOM 7311 O O . PRO B 1 78 ? -48.75 -5.863 1.413 1 93.62 78 PRO B O 1
ATOM 7314 N N . LEU B 1 79 ? -47.219 -6.715 0.104 1 95.62 79 LEU B N 1
ATOM 7315 C CA . LEU B 1 79 ? -46.938 -5.445 -0.558 1 95.62 79 LEU B CA 1
ATOM 7316 C C . LEU B 1 79 ? -48.188 -4.898 -1.232 1 95.62 79 LEU B C 1
ATOM 7318 O O . LEU B 1 79 ? -48.375 -3.682 -1.314 1 95.62 79 LEU B O 1
ATOM 7322 N N . ALA B 1 80 ? -49.062 -5.738 -1.65 1 91.81 80 ALA B N 1
ATOM 7323 C CA . ALA B 1 80 ? -50.25 -5.391 -2.398 1 91.81 80 ALA B CA 1
ATOM 7324 C C . ALA B 1 80 ? -51.219 -4.555 -1.545 1 91.81 80 ALA B C 1
ATOM 7326 O O . ALA B 1 80 ? -52.094 -3.881 -2.074 1 91.81 80 ALA B O 1
ATOM 7327 N N . THR B 1 81 ? -51.031 -4.59 -0.302 1 92.88 81 THR B N 1
ATOM 7328 C CA . THR B 1 81 ? -51.875 -3.826 0.589 1 92.88 81 THR B CA 1
ATOM 7329 C C . THR B 1 81 ? -51.531 -2.34 0.537 1 92.88 81 THR B C 1
ATOM 7331 O O . THR B 1 81 ? -52.344 -1.5 0.961 1 92.88 81 THR B O 1
ATOM 7334 N N . LEU B 1 82 ? -50.344 -2.031 0.125 1 95.44 82 LEU B N 1
ATOM 7335 C CA . LEU B 1 82 ? -49.875 -0.646 0.076 1 95.44 82 LEU B CA 1
ATOM 7336 C C . LEU B 1 82 ? -50.219 -0.009 -1.269 1 95.44 82 LEU B C 1
ATOM 7338 O O . LEU B 1 82 ? -50.125 -0.655 -2.312 1 95.44 82 LEU B O 1
ATOM 7342 N N . ARG B 1 83 ? -50.656 1.158 -1.241 1 94.44 83 ARG B N 1
ATOM 7343 C CA . ARG B 1 83 ? -50.812 1.944 -2.463 1 94.44 83 ARG B CA 1
ATOM 7344 C C . ARG B 1 83 ? -49.469 2.502 -2.91 1 94.44 83 ARG B C 1
ATOM 7346 O O . ARG B 1 83 ? -48.5 2.543 -2.129 1 94.44 83 ARG B O 1
ATOM 7353 N N . GLN B 1 84 ? -49.406 2.928 -4.145 1 95.62 84 GLN B N 1
ATOM 7354 C CA . GLN B 1 84 ? -48.188 3.613 -4.617 1 95.62 84 GLN B CA 1
ATOM 7355 C C . GLN B 1 84 ? -47.969 4.918 -3.857 1 95.62 84 GLN B C 1
ATOM 7357 O O . GLN B 1 84 ? -48.906 5.676 -3.621 1 95.62 84 GLN B O 1
ATOM 7362 N N . GLY B 1 85 ? -46.688 5.117 -3.461 1 94.94 85 GLY B N 1
ATOM 7363 C CA . GLY B 1 85 ? -46.375 6.293 -2.666 1 94.94 85 GLY B CA 1
ATOM 7364 C C . GLY B 1 85 ? -46.312 6.012 -1.177 1 94.94 85 GLY B C 1
ATOM 7365 O O . GLY B 1 85 ? -46 4.902 -0.76 1 94.94 85 GLY B O 1
ATOM 7366 N N . ASP B 1 86 ? -46.625 7.043 -0.423 1 95.56 86 ASP B N 1
ATOM 7367 C CA . ASP B 1 86 ? -46.531 6.953 1.03 1 95.56 86 ASP B CA 1
ATOM 7368 C C . ASP B 1 86 ? -47.812 6.379 1.641 1 95.56 86 ASP B C 1
ATOM 7370 O O . ASP B 1 86 ? -48.906 6.75 1.247 1 95.56 86 ASP B O 1
ATOM 7374 N N . ASN B 1 87 ? -47.656 5.449 2.504 1 96.44 87 ASN B N 1
ATOM 7375 C CA . ASN B 1 87 ? -48.688 4.859 3.334 1 96.44 87 ASN B CA 1
ATOM 7376 C C . ASN B 1 87 ? -48.375 5.012 4.82 1 96.44 87 ASN B C 1
ATOM 7378 O O . ASN B 1 87 ? -47.219 4.918 5.227 1 96.44 87 ASN B O 1
ATOM 7382 N N . THR B 1 88 ? -49.375 5.293 5.582 1 97 88 THR B N 1
ATOM 7383 C CA . THR B 1 88 ? -49.188 5.324 7.027 1 97 88 THR B CA 1
ATOM 7384 C C . THR B 1 88 ? -49.812 4.105 7.688 1 97 88 THR B C 1
ATOM 7386 O O . THR B 1 88 ? -51.031 3.902 7.594 1 97 88 THR B O 1
ATOM 7389 N N . LEU B 1 89 ? -49.031 3.33 8.273 1 96.38 89 LEU B N 1
ATOM 7390 C CA . LEU B 1 89 ? -49.469 2.162 9.031 1 96.38 89 LEU B CA 1
ATOM 7391 C C . LEU B 1 89 ? -49.469 2.453 10.531 1 96.38 89 LEU B C 1
ATOM 7393 O O . LEU B 1 89 ? -48.438 2.863 11.086 1 96.38 89 LEU B O 1
ATOM 7397 N N . ASN B 1 90 ? -50.562 2.281 11.18 1 96.06 90 ASN B N 1
ATOM 7398 C CA . ASN B 1 90 ? -50.688 2.375 12.633 1 96.06 90 ASN B CA 1
ATOM 7399 C C . ASN B 1 90 ? -50.625 1 13.289 1 96.06 90 ASN B C 1
ATOM 7401 O O . ASN B 1 90 ? -51.469 0.139 13.023 1 96.06 90 ASN B O 1
ATOM 7405 N N . VAL B 1 91 ? -49.656 0.819 14.125 1 95.56 91 VAL B N 1
ATOM 7406 C CA . VAL B 1 91 ? -49.438 -0.469 14.773 1 95.56 91 VAL B CA 1
ATOM 7407 C C . VAL B 1 91 ? -49.531 -0.311 16.281 1 95.56 91 VAL B C 1
ATOM 7409 O O . VAL B 1 91 ? -48.875 0.539 16.875 1 95.56 91 VAL B O 1
ATOM 7412 N N . ARG B 1 92 ? -50.281 -1.104 16.906 1 94 92 ARG B N 1
ATOM 7413 C CA . ARG B 1 92 ? -50.344 -1.141 18.359 1 94 92 ARG B CA 1
ATOM 7414 C C . ARG B 1 92 ? -49.281 -2.086 18.922 1 94 92 ARG B C 1
ATOM 7416 O O . ARG B 1 92 ? -49.188 -3.236 18.5 1 94 92 ARG B O 1
ATOM 7423 N N . VAL B 1 93 ? -48.5 -1.554 19.75 1 94.06 93 VAL B N 1
ATOM 7424 C CA . VAL B 1 93 ? -47.531 -2.346 20.516 1 94.06 93 VAL B CA 1
ATOM 7425 C C . VAL B 1 93 ? -47.688 -2.076 22 1 94.06 93 VAL B C 1
ATOM 7427 O O . VAL B 1 93 ? -47.438 -0.963 22.469 1 94.06 93 VAL B O 1
ATOM 7430 N N . GLY B 1 94 ? -48.062 -3.092 22.719 1 89.5 94 GLY B N 1
ATOM 7431 C CA . GLY B 1 94 ? -48.469 -2.84 24.094 1 89.5 94 GLY B CA 1
ATOM 7432 C C . GLY B 1 94 ? -49.625 -1.895 24.219 1 89.5 94 GLY B C 1
ATOM 7433 O O . GLY B 1 94 ? -50.688 -2.109 23.594 1 89.5 94 GLY B O 1
ATOM 7434 N N . ASP B 1 95 ? -49.344 -0.806 25.016 1 88.69 95 ASP B N 1
ATOM 7435 C CA . ASP B 1 95 ? -50.438 0.129 25.281 1 88.69 95 ASP B CA 1
ATOM 7436 C C . ASP B 1 95 ? -50.312 1.367 24.391 1 88.69 95 ASP B C 1
ATOM 7438 O O . ASP B 1 95 ? -51.125 2.303 24.516 1 88.69 95 ASP B O 1
ATOM 7442 N N . SER B 1 96 ? -49.375 1.246 23.484 1 92.94 96 SER B N 1
ATOM 7443 C CA . SER B 1 96 ? -49.125 2.422 22.656 1 92.94 96 SER B CA 1
ATOM 7444 C C . SER B 1 96 ? -49.344 2.111 21.188 1 92.94 96 SER B C 1
ATOM 7446 O O . SER B 1 96 ? -49.219 0.962 20.75 1 92.94 96 SER B O 1
ATOM 7448 N N . THR B 1 97 ? -49.75 3.168 20.469 1 93.38 97 THR B N 1
ATOM 7449 C CA . THR B 1 97 ? -49.875 3.07 19.016 1 93.38 97 THR B CA 1
ATOM 7450 C C . THR B 1 97 ? -48.781 3.877 18.328 1 93.38 97 THR B C 1
ATOM 7452 O O . THR B 1 97 ? -48.562 5.035 18.672 1 93.38 97 THR B O 1
ATOM 7455 N N . TYR B 1 98 ? -48.156 3.248 17.391 1 94.75 98 TYR B N 1
ATOM 7456 C CA . TYR B 1 98 ? -47.094 3.863 16.625 1 94.75 98 TYR B CA 1
ATOM 7457 C C . TYR B 1 98 ? -47.469 4.02 15.156 1 94.75 98 TYR B C 1
ATOM 7459 O O . TYR B 1 98 ? -48 3.086 14.547 1 94.75 98 TYR B O 1
ATOM 7467 N N . ALA B 1 99 ? -47.281 5.227 14.664 1 95.31 99 ALA B N 1
ATOM 7468 C CA . ALA B 1 99 ? -47.469 5.477 13.234 1 95.31 99 ALA B CA 1
ATOM 7469 C C . ALA B 1 99 ? -46.156 5.332 12.477 1 95.31 99 ALA B C 1
ATOM 7471 O O . ALA B 1 99 ? -45.156 5.934 12.844 1 95.31 99 ALA B O 1
ATOM 7472 N N . VAL B 1 100 ? -46.188 4.52 11.414 1 95.88 100 VAL B N 1
ATOM 7473 C CA . VAL B 1 100 ? -44.969 4.312 10.609 1 95.88 100 VAL B CA 1
ATOM 7474 C C . VAL B 1 100 ? -45.281 4.535 9.133 1 95.88 100 VAL B C 1
ATOM 7476 O O . VAL B 1 100 ? -46.344 4.098 8.648 1 95.88 100 VAL B O 1
ATOM 7479 N N . ARG B 1 101 ? -44.406 5.258 8.477 1 95.62 101 ARG B N 1
ATOM 7480 C CA . ARG B 1 101 ? -44.594 5.52 7.051 1 95.62 101 ARG B CA 1
ATOM 7481 C C . ARG B 1 101 ? -43.938 4.422 6.215 1 95.62 101 ARG B C 1
ATOM 7483 O O . ARG B 1 101 ? -42.75 4.125 6.371 1 95.62 101 ARG B O 1
ATOM 7490 N N . LEU B 1 102 ? -44.656 3.797 5.336 1 97.31 102 LEU B N 1
ATOM 7491 C CA . LEU B 1 102 ? -44.188 2.822 4.355 1 97.31 102 LEU B CA 1
ATOM 7492 C C . LEU B 1 102 ? -44.344 3.361 2.936 1 97.31 102 LEU B C 1
ATOM 7494 O O . LEU B 1 102 ? -45.469 3.666 2.5 1 97.31 102 LEU B O 1
ATOM 7498 N N . THR B 1 103 ? -43.281 3.459 2.246 1 97.44 103 THR B N 1
ATOM 7499 C CA . THR B 1 103 ? -43.281 4.016 0.899 1 97.44 103 THR B CA 1
ATOM 7500 C C . THR B 1 103 ? -43.156 2.91 -0.145 1 97.44 103 THR B C 1
ATOM 7502 O O . THR B 1 103 ? -42.219 2.104 -0.096 1 97.44 103 THR B O 1
ATOM 7505 N N . ARG B 1 104 ? -44.062 2.803 -1.047 1 97.5 104 ARG B N 1
ATOM 7506 C CA . ARG B 1 104 ? -44 1.885 -2.18 1 97.5 104 ARG B CA 1
ATOM 7507 C C . ARG B 1 104 ? -43.719 2.633 -3.479 1 97.5 104 ARG B C 1
ATOM 7509 O O . ARG B 1 104 ? -44.438 3.586 -3.814 1 97.5 104 ARG B O 1
ATOM 7516 N N . LEU B 1 105 ? -42.75 2.254 -4.199 1 97.19 105 LEU B N 1
ATOM 7517 C CA . LEU B 1 105 ? -42.375 2.873 -5.465 1 97.19 105 LEU B CA 1
ATOM 7518 C C . LEU B 1 105 ? -42.188 1.819 -6.551 1 97.19 105 LEU B C 1
ATOM 7520 O O . LEU B 1 105 ? -41.906 0.654 -6.25 1 97.19 105 LEU B O 1
ATOM 7524 N N . PRO B 1 106 ? -42.344 2.248 -7.816 1 95.12 106 PRO B N 1
ATOM 7525 C CA . PRO B 1 106 ? -41.906 1.341 -8.883 1 95.12 106 PRO B CA 1
ATOM 7526 C C . PRO B 1 106 ? -40.406 1.062 -8.852 1 95.12 106 PRO B C 1
ATOM 7528 O O . PRO B 1 106 ? -39.625 1.915 -8.422 1 95.12 106 PRO B O 1
ATOM 7531 N N . TYR B 1 107 ? -40.094 -0.071 -9.336 1 92.44 107 TYR B N 1
ATOM 7532 C CA . TYR B 1 107 ? -38.688 -0.438 -9.359 1 92.44 107 TYR B CA 1
ATOM 7533 C C . TYR B 1 107 ? -37.906 0.492 -10.281 1 92.44 107 TYR B C 1
ATOM 7535 O O . TYR B 1 107 ? -38.375 0.862 -11.352 1 92.44 107 TYR B O 1
ATOM 7543 N N . LYS B 1 108 ? -36.812 0.953 -9.898 1 92.31 108 LYS B N 1
ATOM 7544 C CA . LYS B 1 108 ? -35.844 1.755 -10.656 1 92.31 108 LYS B CA 1
ATOM 7545 C C . LYS B 1 108 ? -34.438 1.165 -10.57 1 92.31 108 LYS B C 1
ATOM 7547 O O . LYS B 1 108 ? -33.938 0.887 -9.477 1 92.31 108 LYS B O 1
ATOM 7552 N N . ASP B 1 109 ? -33.719 1.047 -11.688 1 88.19 109 ASP B N 1
ATOM 7553 C CA . ASP B 1 109 ? -32.469 0.311 -11.773 1 88.19 109 ASP B CA 1
ATOM 7554 C C . ASP B 1 109 ? -31.359 1.001 -10.961 1 88.19 109 ASP B C 1
ATOM 7556 O O . ASP B 1 109 ? -30.484 0.339 -10.398 1 88.19 109 ASP B O 1
ATOM 7560 N N . ASN B 1 110 ? -31.359 2.348 -11.031 1 92.81 110 ASN B N 1
ATOM 7561 C CA . ASN B 1 110 ? -30.281 3.045 -10.328 1 92.81 110 ASN B CA 1
ATOM 7562 C C . ASN B 1 110 ? -30.719 3.486 -8.938 1 92.81 110 ASN B C 1
ATOM 7564 O O . ASN B 1 110 ? -30.078 4.332 -8.312 1 92.81 110 ASN B O 1
ATOM 7568 N N . GLY B 1 111 ? -31.938 2.945 -8.461 1 95.44 111 GLY B N 1
ATOM 7569 C CA . GLY B 1 111 ? -32.375 3.27 -7.121 1 95.44 111 GLY B CA 1
ATOM 7570 C C . GLY B 1 111 ? -31.484 2.711 -6.035 1 95.44 111 GLY B C 1
ATOM 7571 O O . GLY B 1 111 ? -30.797 1.71 -6.246 1 95.44 111 GLY B O 1
ATOM 7572 N N . VAL B 1 112 ? -31.469 3.383 -4.891 1 97.81 112 VAL B N 1
ATOM 7573 C CA . VAL B 1 112 ? -30.672 2.971 -3.736 1 97.81 112 VAL B CA 1
ATOM 7574 C C . VAL B 1 112 ? -31.578 2.74 -2.535 1 97.81 112 VAL B C 1
ATOM 7576 O O . VAL B 1 112 ? -32.219 3.672 -2.049 1 97.81 112 VAL B O 1
ATOM 7579 N N . GLN B 1 113 ? -31.672 1.561 -2.068 1 97.12 113 GLN B N 1
ATOM 7580 C CA . GLN B 1 113 ? -32.469 1.228 -0.885 1 97.12 113 GLN B CA 1
ATOM 7581 C C . GLN B 1 113 ? -31.578 1.185 0.364 1 97.12 113 GLN B C 1
ATOM 7583 O O . GLN B 1 113 ? -30.375 0.978 0.272 1 97.12 113 GLN B O 1
ATOM 7588 N N . ILE B 1 114 ? -32.156 1.442 1.485 1 98 114 ILE B N 1
ATOM 7589 C CA . ILE B 1 114 ? -31.531 1.268 2.793 1 98 114 ILE B CA 1
ATOM 7590 C C . ILE B 1 114 ? -32.25 0.182 3.574 1 98 114 ILE B C 1
ATOM 7592 O O . ILE B 1 114 ? -33.5 0.23 3.713 1 98 114 ILE B O 1
ATOM 7596 N N . ASP B 1 115 ? -31.594 -0.788 4.02 1 96.88 115 ASP B N 1
ATOM 7597 C CA . ASP B 1 115 ? -32.094 -1.713 5.023 1 96.88 115 ASP B CA 1
ATOM 7598 C C . ASP B 1 115 ? -31.812 -1.21 6.438 1 96.88 115 ASP B C 1
ATOM 7600 O O . ASP B 1 115 ? -30.703 -1.385 6.945 1 96.88 115 ASP B O 1
ATOM 7604 N N . TYR B 1 116 ? -32.781 -0.724 7.086 1 96.94 116 TYR B N 1
ATOM 7605 C CA . TYR B 1 116 ? -32.562 -0.035 8.352 1 96.94 116 TYR B CA 1
ATOM 7606 C C . TYR B 1 116 ? -32.281 -1.028 9.469 1 96.94 116 TYR B C 1
ATOM 7608 O O . TYR B 1 116 ? -31.812 -0.641 10.547 1 96.94 116 TYR B O 1
ATOM 7616 N N . LEU B 1 117 ? -32.562 -2.264 9.266 1 95.38 117 LEU B N 1
ATOM 7617 C CA . LEU B 1 117 ? -32.188 -3.264 10.266 1 95.38 117 LEU B CA 1
ATOM 7618 C C . LEU B 1 117 ? -30.688 -3.367 10.391 1 95.38 117 LEU B C 1
ATOM 7620 O O . LEU B 1 117 ? -30.156 -3.465 11.5 1 95.38 117 LEU B O 1
ATOM 7624 N N . THR B 1 118 ? -30.031 -3.32 9.266 1 95.44 118 THR B N 1
ATOM 7625 C CA . THR B 1 118 ? -28.578 -3.508 9.25 1 95.44 118 THR B CA 1
ATOM 7626 C C . THR B 1 118 ? -27.875 -2.176 9.039 1 95.44 118 THR B C 1
ATOM 7628 O O . THR B 1 118 ? -26.656 -2.068 9.281 1 95.44 118 THR B O 1
ATOM 7631 N N . GLY B 1 119 ? -28.578 -1.215 8.586 1 96.44 119 GLY B N 1
ATOM 7632 C CA . GLY B 1 119 ? -27.984 0.057 8.219 1 96.44 119 GLY B CA 1
ATOM 7633 C C . GLY B 1 119 ? -27.297 0.028 6.863 1 96.44 119 GLY B C 1
ATOM 7634 O O . GLY B 1 119 ? -26.688 1.014 6.449 1 96.44 119 GLY B O 1
ATOM 7635 N N . MET B 1 120 ? -27.469 -1.018 6.082 1 96.69 120 MET B N 1
ATOM 7636 C CA . MET B 1 120 ? -26.766 -1.208 4.816 1 96.69 120 MET B CA 1
ATOM 7637 C C . MET B 1 120 ? -27.547 -0.6 3.658 1 96.69 120 MET B C 1
ATOM 7639 O O . MET B 1 120 ? -28.766 -0.552 3.691 1 96.69 120 MET B O 1
ATOM 7643 N N . LEU B 1 121 ? -26.812 -0.185 2.668 1 97.94 121 LEU B N 1
ATOM 7644 C CA . LEU B 1 121 ? -27.422 0.212 1.4 1 97.94 121 LEU B CA 1
ATOM 7645 C C . LEU B 1 121 ? -27.531 -0.978 0.453 1 97.94 121 LEU B C 1
ATOM 7647 O O . LEU B 1 121 ? -26.844 -1.991 0.645 1 97.94 121 LEU B O 1
ATOM 7651 N N . ARG B 1 122 ? -28.391 -0.87 -0.446 1 95.5 122 ARG B N 1
ATOM 7652 C CA . ARG B 1 122 ? -28.531 -1.834 -1.533 1 95.5 122 ARG B CA 1
ATOM 7653 C C . ARG B 1 122 ? -28.594 -1.13 -2.885 1 95.5 122 ARG B C 1
ATOM 7655 O O . ARG B 1 122 ? -29.344 -0.179 -3.064 1 95.5 122 ARG B O 1
ATOM 7662 N N . THR B 1 123 ? -27.734 -1.508 -3.779 1 92.88 123 THR B N 1
ATOM 7663 C CA . THR B 1 123 ? -27.719 -1.041 -5.16 1 92.88 123 THR B CA 1
ATOM 7664 C C . THR B 1 123 ? -27.766 -2.219 -6.129 1 92.88 123 THR B C 1
ATOM 7666 O O . THR B 1 123 ? -27.078 -3.225 -5.934 1 92.88 123 THR B O 1
ATOM 7669 N N . GLY B 1 124 ? -28.641 -2.111 -7.113 1 84.75 124 GLY B N 1
ATOM 7670 C CA . GLY B 1 124 ? -28.766 -3.209 -8.062 1 84.75 124 GLY B CA 1
ATOM 7671 C C . GLY B 1 124 ? -29.156 -4.52 -7.402 1 84.75 124 GLY B C 1
ATOM 7672 O O . GLY B 1 124 ? -28.719 -5.59 -7.832 1 84.75 124 GLY B O 1
ATOM 7673 N N . GLY B 1 125 ? -29.75 -4.422 -6.293 1 85.81 125 GLY B N 1
ATOM 7674 C CA . GLY B 1 125 ? -30.25 -5.605 -5.605 1 85.81 125 GLY B CA 1
ATOM 7675 C C . GLY B 1 125 ? -29.219 -6.227 -4.68 1 85.81 125 GLY B C 1
ATOM 7676 O O . GLY B 1 125 ? -29.516 -7.188 -3.969 1 85.81 125 GLY B O 1
ATOM 7677 N N . LEU B 1 126 ? -28.078 -5.758 -4.648 1 92.56 126 LEU B N 1
ATOM 7678 C CA . LEU B 1 126 ? -27.016 -6.312 -3.809 1 92.56 126 LEU B CA 1
ATOM 7679 C C . LEU B 1 126 ? -26.656 -5.352 -2.68 1 92.56 126 LEU B C 1
ATOM 7681 O O . LEU B 1 126 ? -26.781 -4.133 -2.836 1 92.56 126 LEU B O 1
ATOM 7685 N N . PRO B 1 127 ? -26.281 -5.941 -1.505 1 95.56 127 PRO B N 1
ATOM 7686 C CA . PRO B 1 127 ? -25.797 -5.047 -0.453 1 95.56 127 PRO B CA 1
ATOM 7687 C C . PRO B 1 127 ? -24.562 -4.262 -0.873 1 95.56 127 PRO B C 1
ATOM 7689 O O . PRO B 1 127 ? -23.734 -4.77 -1.634 1 95.56 127 PRO B O 1
ATOM 7692 N N . PHE B 1 128 ? -24.453 -3.07 -0.427 1 96.25 128 PHE B N 1
ATOM 7693 C CA . PHE B 1 128 ? -23.391 -2.16 -0.838 1 96.25 128 PHE B CA 1
ATOM 7694 C C . PHE B 1 128 ? -22.797 -1.444 0.368 1 96.25 128 PHE B C 1
ATOM 7696 O O . PHE B 1 128 ? -23.516 -0.802 1.135 1 96.25 128 PHE B O 1
ATOM 7703 N N . VAL B 1 129 ? -21.484 -1.59 0.589 1 96.62 129 VAL B N 1
ATOM 7704 C CA . VAL B 1 129 ? -20.766 -0.84 1.612 1 96.62 129 VAL B CA 1
ATOM 7705 C C . VAL B 1 129 ? -19.938 0.263 0.957 1 96.62 129 VAL B C 1
ATOM 7707 O O . VAL B 1 129 ? -18.844 0.009 0.458 1 96.62 129 VAL B O 1
ATOM 7710 N N . PRO B 1 130 ? -20.469 1.517 1.007 1 97.81 130 PRO B N 1
ATOM 7711 C CA . PRO B 1 130 ? -19.656 2.611 0.45 1 97.81 130 PRO B CA 1
ATOM 7712 C C . PRO B 1 130 ? -18.266 2.684 1.055 1 97.81 130 PRO B C 1
ATOM 7714 O O . PRO B 1 130 ? -18.109 2.703 2.279 1 97.81 130 PRO B O 1
ATOM 7717 N N . SER B 1 131 ? -17.297 2.619 0.274 1 97.12 131 SER B N 1
ATOM 7718 C CA . SER B 1 131 ? -15.883 2.713 0.615 1 97.12 131 SER B CA 1
ATOM 7719 C C . SER B 1 131 ? -15.148 3.684 -0.309 1 97.12 131 SER B C 1
ATOM 7721 O O . SER B 1 131 ? -14.852 3.35 -1.457 1 97.12 131 SER B O 1
ATOM 7723 N N . GLY B 1 132 ? -14.945 4.891 0.166 1 97.44 132 GLY B N 1
ATOM 7724 C CA . GLY B 1 132 ? -14.359 5.875 -0.731 1 97.44 132 GLY B CA 1
ATOM 7725 C C . GLY B 1 132 ? -13.781 7.074 -0.005 1 97.44 132 GLY B C 1
ATOM 7726 O O . GLY B 1 132 ? -13.188 6.93 1.066 1 97.44 132 GLY B O 1
ATOM 7727 N N . PHE B 1 133 ? -13.812 8.211 -0.726 1 97.31 133 PHE B N 1
ATOM 7728 C CA . PHE B 1 133 ? -13.078 9.367 -0.237 1 97.31 133 PHE B CA 1
ATOM 7729 C C . PHE B 1 133 ? -13.633 10.656 -0.828 1 97.31 133 PHE B C 1
ATOM 7731 O O . PHE B 1 133 ? -14.242 10.641 -1.898 1 97.31 133 PHE B O 1
ATOM 7738 N N . TYR B 1 134 ? -13.391 11.727 -0.04 1 96.31 134 TYR B N 1
ATOM 7739 C CA . TYR B 1 134 ? -13.531 13.07 -0.583 1 96.31 134 TYR B CA 1
ATOM 7740 C C . TYR B 1 134 ? -12.359 13.414 -1.497 1 96.31 134 TYR B C 1
ATOM 7742 O O . TYR B 1 134 ? -11.25 12.906 -1.31 1 96.31 134 TYR B O 1
ATOM 7750 N N . CYS B 1 135 ? -12.609 14.242 -2.494 1 92.06 135 CYS B N 1
ATOM 7751 C CA . CYS B 1 135 ? -11.531 14.82 -3.287 1 92.06 135 CYS B CA 1
ATOM 7752 C C . CYS B 1 135 ? -11.914 16.219 -3.787 1 92.06 135 CYS B C 1
ATOM 7754 O O . CYS B 1 135 ? -13.023 16.688 -3.541 1 92.06 135 CYS B O 1
ATOM 7756 N N . TYR B 1 136 ? -11.008 16.875 -4.352 1 84.5 136 TYR B N 1
ATOM 7757 C CA . TYR B 1 136 ? -11.273 18.219 -4.836 1 84.5 136 TYR B CA 1
ATOM 7758 C C . TYR B 1 136 ? -11.578 18.219 -6.332 1 84.5 136 TYR B C 1
ATOM 7760 O O . TYR B 1 136 ? -11.234 17.266 -7.035 1 84.5 136 TYR B O 1
ATOM 7768 N N . SER B 1 137 ? -12.289 19.188 -6.715 1 83 137 SER B N 1
ATOM 7769 C CA . SER B 1 137 ? -12.555 19.391 -8.133 1 83 137 SER B CA 1
ATOM 7770 C C . SER B 1 137 ? -11.586 20.406 -8.734 1 83 137 SER B C 1
ATOM 7772 O O . SER B 1 137 ? -11.188 21.359 -8.062 1 83 137 SER B O 1
ATOM 7774 N N . PRO B 1 138 ? -11.203 20.344 -10.031 1 83.88 138 PRO B N 1
ATOM 7775 C CA . PRO B 1 138 ? -11.547 19.172 -10.836 1 83.88 138 PRO B CA 1
ATOM 7776 C C . PRO B 1 138 ? -10.867 17.891 -10.352 1 83.88 138 PRO B C 1
ATOM 7778 O O . PRO B 1 138 ? -9.75 17.953 -9.828 1 83.88 138 PRO B O 1
ATOM 7781 N N . VAL B 1 139 ? -11.602 16.812 -10.508 1 87 139 VAL B N 1
ATOM 7782 C CA . VAL B 1 139 ? -11.023 15.531 -10.117 1 87 139 VAL B CA 1
ATOM 7783 C C . VAL B 1 139 ? -9.742 15.281 -10.906 1 87 139 VAL B C 1
ATOM 7785 O O . VAL B 1 139 ? -9.719 15.43 -12.125 1 87 139 VAL B O 1
ATOM 7788 N N . GLN B 1 140 ? -8.695 14.945 -10.219 1 81.69 140 GLN B N 1
ATOM 7789 C CA . GLN B 1 140 ? -7.414 14.703 -10.867 1 81.69 140 GLN B CA 1
ATOM 7790 C C . GLN B 1 140 ? -7.523 13.578 -11.891 1 81.69 140 GLN B C 1
ATOM 7792 O O . GLN B 1 140 ? -8.203 12.57 -11.656 1 81.69 140 GLN B O 1
ATOM 7797 N N . PRO B 1 141 ? -6.789 13.75 -12.977 1 78.56 141 PRO B N 1
ATOM 7798 C CA . PRO B 1 141 ? -6.801 12.695 -13.992 1 78.56 141 PRO B CA 1
ATOM 7799 C C . PRO B 1 141 ? -6.352 11.344 -13.438 1 78.56 141 PRO B C 1
ATOM 7801 O O . PRO B 1 141 ? -5.426 11.281 -12.625 1 78.56 141 PRO B O 1
ATOM 7804 N N . THR B 1 142 ? -7.051 10.312 -13.719 1 81.38 142 THR B N 1
ATOM 7805 C CA . THR B 1 142 ? -6.777 8.906 -13.453 1 81.38 142 THR B CA 1
ATOM 7806 C C . THR B 1 142 ? -7.043 8.57 -11.984 1 81.38 142 THR B C 1
ATOM 7808 O O . THR B 1 142 ? -6.855 7.43 -11.555 1 81.38 142 THR B O 1
ATOM 7811 N N . LEU B 1 143 ? -7.387 9.633 -11.172 1 87.81 143 LEU B N 1
ATOM 7812 C CA . LEU B 1 143 ? -7.605 9.375 -9.75 1 87.81 143 LEU B CA 1
ATOM 7813 C C . LEU B 1 143 ? -8.656 8.289 -9.555 1 87.81 143 LEU B C 1
ATOM 7815 O O . LEU B 1 143 ? -8.469 7.371 -8.75 1 87.81 143 LEU B O 1
ATOM 7819 N N . GLN B 1 144 ? -9.742 8.328 -10.32 1 92.06 144 GLN B N 1
ATOM 7820 C CA . GLN B 1 144 ? -10.812 7.352 -10.172 1 92.06 144 GLN B CA 1
ATOM 7821 C C . GLN B 1 144 ? -10.328 5.949 -10.523 1 92.06 144 GLN B C 1
ATOM 7823 O O . GLN B 1 144 ? -10.633 4.984 -9.82 1 92.06 144 GLN B O 1
ATOM 7828 N N . GLU B 1 145 ? -9.523 5.824 -11.609 1 88.62 145 GLU B N 1
ATOM 7829 C CA . GLU B 1 145 ? -8.992 4.527 -12.016 1 88.62 145 GLU B CA 1
ATOM 7830 C C . GLU B 1 145 ? -8.031 3.971 -10.977 1 88.62 145 GLU B C 1
ATOM 7832 O O . GLU B 1 145 ? -8.094 2.787 -10.633 1 88.62 145 GLU B O 1
ATOM 7837 N N . GLU B 1 146 ? -7.219 4.879 -10.453 1 83.06 146 GLU B N 1
ATOM 7838 C CA . GLU B 1 146 ? -6.207 4.477 -9.484 1 83.06 146 GLU B CA 1
ATOM 7839 C C . GLU B 1 146 ? -6.855 3.93 -8.211 1 83.06 146 GLU B C 1
ATOM 7841 O O . GLU B 1 146 ? -6.34 2.99 -7.602 1 83.06 146 GLU B O 1
ATOM 7846 N N . GLU B 1 147 ? -7.922 4.516 -7.852 1 89.44 147 GLU B N 1
ATOM 7847 C CA . GLU B 1 147 ? -8.539 4.102 -6.594 1 89.44 147 GLU B CA 1
ATOM 7848 C C . GLU B 1 147 ? -9.516 2.945 -6.812 1 89.44 147 GLU B C 1
ATOM 7850 O O . GLU B 1 147 ? -9.68 2.096 -5.934 1 89.44 147 GLU B O 1
ATOM 7855 N N . ALA B 1 148 ? -10.141 2.836 -8.016 1 89.94 148 ALA B N 1
ATOM 7856 C CA . ALA B 1 148 ? -11.023 1.716 -8.328 1 89.94 148 ALA B CA 1
ATOM 7857 C C . ALA B 1 148 ? -10.273 0.391 -8.273 1 89.94 148 ALA B C 1
ATOM 7859 O O . ALA B 1 148 ? -10.789 -0.603 -7.754 1 89.94 148 ALA B O 1
ATOM 7860 N N . VAL B 1 149 ? -9.078 0.353 -8.742 1 83.94 149 VAL B N 1
ATOM 7861 C CA . VAL B 1 149 ? -8.32 -0.893 -8.805 1 83.94 149 VAL B CA 1
ATOM 7862 C C . VAL B 1 149 ? -7.805 -1.261 -7.418 1 83.94 149 VAL B C 1
ATOM 7864 O O . VAL B 1 149 ? -7.297 -2.365 -7.211 1 83.94 149 VAL B O 1
ATOM 7867 N N . LYS B 1 150 ? -7.988 -0.346 -6.449 1 82.94 150 LYS B N 1
ATOM 7868 C CA . LYS B 1 150 ? -7.66 -0.647 -5.062 1 82.94 150 LYS B CA 1
ATOM 7869 C C . LYS B 1 150 ? -8.898 -1.065 -4.281 1 82.94 150 LYS B C 1
ATOM 7871 O O . LYS B 1 150 ? -8.836 -1.269 -3.066 1 82.94 150 LYS B O 1
ATOM 7876 N N . GLY B 1 151 ? -10.016 -1.109 -4.965 1 87.25 151 GLY B N 1
ATOM 7877 C CA . GLY B 1 151 ? -11.234 -1.621 -4.355 1 87.25 151 GLY B CA 1
ATOM 7878 C C . GLY B 1 151 ? -12.164 -0.525 -3.863 1 87.25 151 GLY B C 1
ATOM 7879 O O . GLY B 1 151 ? -13.234 -0.808 -3.316 1 87.25 151 GLY B O 1
ATOM 7880 N N . MET B 1 152 ? -11.773 0.756 -4.078 1 92.69 152 MET B N 1
ATOM 7881 C CA . MET B 1 152 ? -12.68 1.839 -3.703 1 92.69 152 MET B CA 1
ATOM 7882 C C . MET B 1 152 ? -13.883 1.89 -4.633 1 92.69 152 MET B C 1
ATOM 7884 O O . MET B 1 152 ? -13.758 1.668 -5.84 1 92.69 152 MET B O 1
ATOM 7888 N N . ASN B 1 153 ? -15.07 2.145 -4.07 1 96.19 153 ASN B N 1
ATOM 7889 C CA . ASN B 1 153 ? -16.281 2.127 -4.887 1 96.19 153 ASN B CA 1
ATOM 7890 C C . ASN B 1 153 ? -17.109 3.395 -4.695 1 96.19 153 ASN B C 1
ATOM 7892 O O . ASN B 1 153 ? -18.266 3.459 -5.121 1 96.19 153 ASN B O 1
ATOM 7896 N N . LEU B 1 154 ? -16.484 4.414 -4.008 1 97.75 154 LEU B N 1
ATOM 7897 C CA . LEU B 1 154 ? -17.188 5.672 -3.764 1 97.75 154 LEU B CA 1
ATOM 7898 C C . LEU B 1 154 ? -16.234 6.859 -3.908 1 97.75 154 LEU B C 1
ATOM 7900 O O . LEU B 1 154 ? -15.094 6.801 -3.461 1 97.75 154 LEU B O 1
ATOM 7904 N N . ILE B 1 155 ? -16.703 7.93 -4.562 1 97.31 155 ILE B N 1
ATOM 7905 C CA . ILE B 1 155 ? -15.984 9.195 -4.637 1 97.31 155 ILE B CA 1
ATOM 7906 C C . ILE B 1 155 ? -16.938 10.352 -4.324 1 97.31 155 ILE B C 1
ATOM 7908 O O . ILE B 1 155 ? -18.141 10.242 -4.562 1 97.31 155 ILE B O 1
ATOM 7912 N N . SER B 1 156 ? -16.469 11.359 -3.691 1 97.19 156 SER B N 1
ATOM 7913 C CA . SER B 1 156 ? -17.25 12.555 -3.389 1 97.19 156 SER B CA 1
ATOM 7914 C C . SER B 1 156 ? -16.438 13.82 -3.605 1 97.19 156 SER B C 1
ATOM 7916 O O . SER B 1 156 ? -15.906 14.398 -2.652 1 97.19 156 SER B O 1
ATOM 7918 N N . PRO B 1 157 ? -16.422 14.398 -4.82 1 94.38 157 PRO B N 1
ATOM 7919 C CA . PRO B 1 157 ? -15.656 15.617 -5.094 1 94.38 157 PRO B CA 1
ATOM 7920 C C . PRO B 1 157 ? -16.344 16.875 -4.547 1 94.38 157 PRO B C 1
ATOM 7922 O O . PRO B 1 157 ? -17.547 17.031 -4.688 1 94.38 157 PRO B O 1
ATOM 7925 N N . TYR B 1 158 ? -15.57 17.656 -3.9 1 91.06 158 TYR B N 1
ATOM 7926 C CA . TYR B 1 158 ? -16.062 19.016 -3.629 1 91.06 158 TYR B CA 1
ATOM 7927 C C . TYR B 1 158 ? -16.25 19.797 -4.922 1 91.06 158 TYR B C 1
ATOM 7929 O O . TYR B 1 158 ? -15.461 19.656 -5.859 1 91.06 158 TYR B O 1
ATOM 7937 N N . GLN B 1 159 ? -17.297 20.469 -4.965 1 88.12 159 GLN B N 1
ATOM 7938 C CA . GLN B 1 159 ? -17.625 21.188 -6.195 1 88.12 159 GLN B CA 1
ATOM 7939 C C . GLN B 1 159 ? -18.438 22.438 -5.906 1 88.12 159 GLN B C 1
ATOM 7941 O O . GLN B 1 159 ? -18.984 22.594 -4.812 1 88.12 159 GLN B O 1
ATOM 7946 N N . ASN B 1 160 ? -18.359 23.344 -6.855 1 83.19 160 ASN B N 1
ATOM 7947 C CA . ASN B 1 160 ? -19.125 24.594 -6.797 1 83.19 160 ASN B CA 1
ATOM 7948 C C . ASN B 1 160 ? -20.156 24.672 -7.926 1 83.19 160 ASN B C 1
ATOM 7950 O O . ASN B 1 160 ? -19.859 25.172 -9.008 1 83.19 160 ASN B O 1
ATOM 7954 N N . ILE B 1 161 ? -21.344 24.312 -7.559 1 84.19 161 ILE B N 1
ATOM 7955 C CA . ILE B 1 161 ? -22.422 24.297 -8.539 1 84.19 161 ILE B CA 1
ATOM 7956 C C . ILE B 1 161 ? -22.844 25.719 -8.883 1 84.19 161 ILE B C 1
ATOM 7958 O O . ILE B 1 161 ? -23.031 26.562 -7.984 1 84.19 161 ILE B O 1
ATOM 7962 N N . GLY B 1 162 ? -23 26.094 -10.07 1 74.62 162 GLY B N 1
ATOM 7963 C CA . GLY B 1 162 ? -23.266 27.438 -10.547 1 74.62 162 GLY B CA 1
ATOM 7964 C C . GLY B 1 162 ? -22.062 28.094 -11.195 1 74.62 162 GLY B C 1
ATOM 7965 O O . GLY B 1 162 ? -22.156 28.609 -12.312 1 74.62 162 GLY B O 1
ATOM 7966 N N . ARG B 1 163 ? -20.922 27.906 -10.531 1 69.62 163 ARG B N 1
ATOM 7967 C CA . ARG B 1 163 ? -19.703 28.5 -11.07 1 69.62 163 ARG B CA 1
ATOM 7968 C C . ARG B 1 163 ? -19.031 27.578 -12.07 1 69.62 163 ARG B C 1
ATOM 7970 O O . ARG B 1 163 ? -18.391 28.031 -13.016 1 69.62 163 ARG B O 1
ATOM 7977 N N . GLN B 1 164 ? -19.188 26.312 -11.828 1 76.44 164 GLN B N 1
ATOM 7978 C CA . GLN B 1 164 ? -18.609 25.297 -12.711 1 76.44 164 GLN B CA 1
ATOM 7979 C C . GLN B 1 164 ? -19.672 24.703 -13.633 1 76.44 164 GLN B C 1
ATOM 7981 O O . GLN B 1 164 ? -20.797 24.438 -13.195 1 76.44 164 GLN B O 1
ATOM 7986 N N . PRO B 1 165 ? -19.312 24.609 -14.914 1 80.75 165 PRO B N 1
ATOM 7987 C CA . PRO B 1 165 ? -20.281 24 -15.828 1 80.75 165 PRO B CA 1
ATOM 7988 C C . PRO B 1 165 ? -20.594 22.547 -15.461 1 80.75 165 PRO B C 1
ATOM 7990 O O . PRO B 1 165 ? -19.703 21.812 -15.016 1 80.75 165 PRO B O 1
ATOM 7993 N N . ARG B 1 166 ? -21.875 22.172 -15.633 1 88.81 166 ARG B N 1
ATOM 7994 C CA . ARG B 1 166 ? -22.328 20.812 -15.297 1 88.81 166 ARG B CA 1
ATOM 7995 C C . ARG B 1 166 ? -21.531 19.766 -16.078 1 88.81 166 ARG B C 1
ATOM 7997 O O . ARG B 1 166 ? -21.297 18.672 -15.586 1 88.81 166 ARG B O 1
ATOM 8004 N N . LYS B 1 167 ? -21.094 20.203 -17.266 1 88.81 167 LYS B N 1
ATOM 8005 C CA . LYS B 1 167 ? -20.344 19.281 -18.109 1 88.81 167 LYS B CA 1
ATOM 8006 C C . LYS B 1 167 ? -19.125 18.734 -17.391 1 88.81 167 LYS B C 1
ATOM 8008 O O . LYS B 1 167 ? -18.734 17.578 -17.594 1 88.81 167 LYS B O 1
ATOM 8013 N N . GLU B 1 168 ? -18.562 19.516 -16.562 1 87.44 168 GLU B N 1
ATOM 8014 C CA . GLU B 1 168 ? -17.391 19.078 -15.805 1 87.44 168 GLU B CA 1
ATOM 8015 C C . GLU B 1 168 ? -17.75 18 -14.789 1 87.44 168 GLU B C 1
ATOM 8017 O O . GLU B 1 168 ? -16.984 17.062 -14.562 1 87.44 168 GLU B O 1
ATOM 8022 N N . ARG B 1 169 ? -18.922 18.125 -14.234 1 92.38 169 ARG B N 1
ATOM 8023 C CA . ARG B 1 169 ? -19.375 17.141 -13.258 1 92.38 169 ARG B CA 1
ATOM 8024 C C . ARG B 1 169 ? -19.797 15.836 -13.93 1 92.38 169 ARG B C 1
ATOM 8026 O O . ARG B 1 169 ? -19.641 14.758 -13.352 1 92.38 169 ARG B O 1
ATOM 8033 N N . LEU B 1 170 ? -20.266 15.961 -15.172 1 94.62 170 LEU B N 1
ATOM 8034 C CA . LEU B 1 170 ? -20.656 14.758 -15.906 1 94.62 170 LEU B CA 1
ATOM 8035 C C . LEU B 1 170 ? -19.438 13.914 -16.25 1 94.62 170 LEU B C 1
ATOM 8037 O O . LEU B 1 170 ? -19.531 12.68 -16.328 1 94.62 170 LEU B O 1
ATOM 8041 N N . VAL B 1 171 ? -18.281 14.594 -16.375 1 93.69 171 VAL B N 1
ATOM 8042 C CA . VAL B 1 171 ? -17.078 13.875 -16.734 1 93.69 171 VAL B CA 1
ATOM 8043 C C . VAL B 1 171 ? -16.734 12.859 -15.633 1 93.69 171 VAL B C 1
ATOM 8045 O O . VAL B 1 171 ? -16.562 11.672 -15.914 1 93.69 171 VAL B O 1
ATOM 8048 N N . TYR B 1 172 ? -16.672 13.273 -14.375 1 94.38 172 TYR B N 1
ATOM 8049 C CA . TYR B 1 172 ? -16.312 12.32 -13.336 1 94.38 172 TYR B CA 1
ATOM 8050 C C . TYR B 1 172 ? -17.484 11.391 -13.016 1 94.38 172 TYR B C 1
ATOM 8052 O O . TYR B 1 172 ? -17.266 10.25 -12.594 1 94.38 172 TYR B O 1
ATOM 8060 N N . LEU B 1 173 ? -18.766 11.805 -13.242 1 96.56 173 LEU B N 1
ATOM 8061 C CA . LEU B 1 173 ? -19.922 10.938 -13.039 1 96.56 173 LEU B CA 1
ATOM 8062 C C . LEU B 1 173 ? -19.922 9.789 -14.031 1 96.56 173 LEU B C 1
ATOM 8064 O O . LEU B 1 173 ? -20.141 8.633 -13.648 1 96.56 173 LEU B O 1
ATOM 8068 N N . ASP B 1 174 ? -19.688 10.133 -15.281 1 94.94 174 ASP B N 1
ATOM 8069 C CA . ASP B 1 174 ? -19.656 9.117 -16.328 1 94.94 174 ASP B CA 1
ATOM 8070 C C . ASP B 1 174 ? -18.531 8.109 -16.078 1 94.94 174 ASP B C 1
ATOM 8072 O O . ASP B 1 174 ? -18.734 6.898 -16.219 1 94.94 174 ASP B O 1
ATOM 8076 N N . ARG B 1 175 ? -17.422 8.602 -15.727 1 95.19 175 ARG B N 1
ATOM 8077 C CA . ARG B 1 175 ? -16.312 7.699 -15.492 1 95.19 175 ARG B CA 1
ATOM 8078 C C . ARG B 1 175 ? -16.562 6.805 -14.289 1 95.19 175 ARG B C 1
ATOM 8080 O O . ARG B 1 175 ? -16.219 5.621 -14.297 1 95.19 175 ARG B O 1
ATOM 8087 N N . ALA B 1 176 ? -17.141 7.398 -13.211 1 96.31 176 ALA B N 1
ATOM 8088 C CA . ALA B 1 176 ? -17.516 6.586 -12.055 1 96.31 176 ALA B CA 1
ATOM 8089 C C . ALA B 1 176 ? -18.438 5.445 -12.461 1 96.31 176 ALA B C 1
ATOM 8091 O O . ALA B 1 176 ? -18.234 4.297 -12.062 1 96.31 176 ALA B O 1
ATOM 8092 N N . ALA B 1 177 ? -19.406 5.746 -13.258 1 94.69 177 ALA B N 1
ATOM 8093 C CA . ALA B 1 177 ? -20.344 4.73 -13.734 1 94.69 177 ALA B CA 1
ATOM 8094 C C . ALA B 1 177 ? -19.609 3.648 -14.531 1 94.69 177 ALA B C 1
ATOM 8096 O O . ALA B 1 177 ? -19.875 2.457 -14.359 1 94.69 177 ALA B O 1
ATOM 8097 N N . GLN B 1 178 ? -18.719 4.062 -15.352 1 93.69 178 GLN B N 1
ATOM 8098 C CA . GLN B 1 178 ? -17.953 3.127 -16.172 1 93.69 178 GLN B CA 1
ATOM 8099 C C . GLN B 1 178 ? -17.125 2.178 -15.312 1 93.69 178 GLN B C 1
ATOM 8101 O O . GLN B 1 178 ? -16.922 1.021 -15.68 1 93.69 178 GLN B O 1
ATOM 8106 N N . LEU B 1 179 ? -16.688 2.641 -14.195 1 93.75 179 LEU B N 1
ATOM 8107 C CA . LEU B 1 179 ? -15.789 1.872 -13.336 1 93.75 179 LEU B CA 1
ATOM 8108 C C . LEU B 1 179 ? -16.578 1.08 -12.297 1 93.75 179 LEU B C 1
ATOM 8110 O O . LEU B 1 179 ? -15.992 0.353 -11.492 1 93.75 179 LEU B O 1
ATOM 8114 N N . GLY B 1 180 ? -17.875 1.253 -12.266 1 92.38 180 GLY B N 1
ATOM 8115 C CA . GLY B 1 180 ? -18.703 0.603 -11.258 1 92.38 180 GLY B CA 1
ATOM 8116 C C . GLY B 1 180 ? -18.641 1.295 -9.906 1 92.38 180 GLY B C 1
ATOM 8117 O O . GLY B 1 180 ? -19.016 0.71 -8.891 1 92.38 180 GLY B O 1
ATOM 8118 N N . MET B 1 181 ? -18.156 2.543 -9.867 1 95.25 181 MET B N 1
ATOM 8119 C CA . MET B 1 181 ? -18.125 3.346 -8.648 1 95.25 181 MET B CA 1
ATOM 8120 C C . MET B 1 181 ? -19.422 4.133 -8.484 1 95.25 181 MET B C 1
ATOM 8122 O O . MET B 1 181 ? -20.188 4.285 -9.438 1 95.25 181 MET B O 1
ATOM 8126 N N . LYS B 1 182 ? -19.672 4.523 -7.293 1 97.56 182 LYS B N 1
ATOM 8127 C CA . LYS B 1 182 ? -20.797 5.406 -6.984 1 97.56 182 LYS B CA 1
ATOM 8128 C C . LYS B 1 182 ? -20.312 6.762 -6.484 1 97.56 182 LYS B C 1
ATOM 8130 O O . LYS B 1 182 ? -19.109 6.941 -6.223 1 97.56 182 LYS B O 1
ATOM 8135 N N . VAL B 1 183 ? -21.281 7.711 -6.473 1 98.31 183 VAL B N 1
ATOM 8136 C CA . VAL B 1 183 ? -20.906 9.078 -6.109 1 98.31 183 VAL B CA 1
ATOM 8137 C C . VAL B 1 183 ? -21.828 9.578 -4.996 1 98.31 183 VAL B C 1
ATOM 8139 O O . VAL B 1 183 ? -23.047 9.539 -5.129 1 98.31 183 VAL B O 1
ATOM 8142 N N . ASN B 1 184 ? -21.25 9.891 -3.82 1 98.56 184 ASN B N 1
ATOM 8143 C CA . ASN B 1 184 ? -21.953 10.781 -2.904 1 98.56 184 ASN B CA 1
ATOM 8144 C C . ASN B 1 184 ? -21.891 12.234 -3.383 1 98.56 184 ASN B C 1
ATOM 8146 O O . ASN B 1 184 ? -20.922 12.945 -3.111 1 98.56 184 ASN B O 1
ATOM 8150 N N . TYR B 1 185 ? -22.938 12.602 -4.098 1 97.81 185 TYR B N 1
ATOM 8151 C CA . TYR B 1 185 ? -22.906 13.82 -4.891 1 97.81 185 TYR B CA 1
ATOM 8152 C C . TYR B 1 185 ? -22.984 15.055 -3.996 1 97.81 185 TYR B C 1
ATOM 8154 O O . TYR B 1 185 ? -23.953 15.234 -3.262 1 97.81 185 TYR B O 1
ATOM 8162 N N . ASN B 1 186 ? -21.984 15.906 -4.062 1 95.62 186 ASN B N 1
ATOM 8163 C CA . ASN B 1 186 ? -21.812 17.062 -3.199 1 95.62 186 ASN B CA 1
ATOM 8164 C C . ASN B 1 186 ? -22.703 18.234 -3.641 1 95.62 186 ASN B C 1
ATOM 8166 O O . ASN B 1 186 ? -22.469 18.812 -4.699 1 95.62 186 ASN B O 1
ATOM 8170 N N . LEU B 1 187 ? -23.656 18.578 -2.789 1 94.69 187 LEU B N 1
ATOM 8171 C CA . LEU B 1 187 ? -24.594 19.672 -3.066 1 94.69 187 LEU B CA 1
ATOM 8172 C C . LEU B 1 187 ? -24.328 20.859 -2.141 1 94.69 187 LEU B C 1
ATOM 8174 O O . LEU B 1 187 ? -25.125 21.781 -2.066 1 94.69 187 LEU B O 1
ATOM 8178 N N . LEU B 1 188 ? -23.234 20.891 -1.458 1 90.81 188 LEU B N 1
ATOM 8179 C CA . LEU B 1 188 ? -22.969 21.828 -0.385 1 90.81 188 LEU B CA 1
ATOM 8180 C C . LEU B 1 188 ? -23.094 23.266 -0.887 1 90.81 188 LEU B C 1
ATOM 8182 O O . LEU B 1 188 ? -23.625 24.141 -0.18 1 90.81 188 LEU B O 1
ATOM 8186 N N . SER B 1 189 ? -22.719 23.578 -2.111 1 86.81 189 SER B N 1
ATOM 8187 C CA . SER B 1 189 ? -22.688 24.938 -2.639 1 86.81 189 SER B CA 1
ATOM 8188 C C . SER B 1 189 ? -24.094 25.469 -2.873 1 86.81 189 SER B C 1
ATOM 8190 O O . SER B 1 189 ? -24.297 26.688 -3.006 1 86.81 189 SER B O 1
ATOM 8192 N N . ILE B 1 190 ? -25.188 24.547 -2.914 1 83.19 190 ILE B N 1
ATOM 8193 C CA . ILE B 1 190 ? -26.531 25 -3.211 1 83.19 190 ILE B CA 1
ATOM 8194 C C . ILE B 1 190 ? -27.516 24.406 -2.203 1 83.19 190 ILE B C 1
ATOM 8196 O O . ILE B 1 190 ? -28.719 24.375 -2.447 1 83.19 190 ILE B O 1
ATOM 8200 N N . ALA B 1 191 ? -27.031 23.875 -1.091 1 84.44 191 ALA B N 1
ATOM 8201 C CA . ALA B 1 191 ? -27.859 23.312 -0.028 1 84.44 191 ALA B CA 1
ATOM 8202 C C . ALA B 1 191 ? -27.469 23.891 1.331 1 84.44 191 ALA B C 1
ATOM 8204 O O . ALA B 1 191 ? -27.5 25.109 1.524 1 84.44 191 ALA B O 1
ATOM 8205 N N . GLY B 1 192 ? -27.094 23.031 2.223 1 74.44 192 GLY B N 1
ATOM 8206 C CA . GLY B 1 192 ? -26.844 23.469 3.582 1 74.44 192 GLY B CA 1
ATOM 8207 C C . GLY B 1 192 ? -25.484 24.109 3.76 1 74.44 192 GLY B C 1
ATOM 8208 O O . GLY B 1 192 ? -25.281 24.891 4.691 1 74.44 192 GLY B O 1
ATOM 8209 N N . GLY B 1 193 ? -24.625 23.75 2.857 1 72.81 193 GLY B N 1
ATOM 8210 C CA . GLY B 1 193 ? -23.297 24.344 2.932 1 72.81 193 GLY B CA 1
ATOM 8211 C C . GLY B 1 193 ? -22.344 23.594 3.836 1 72.81 193 GLY B C 1
ATOM 8212 O O . GLY B 1 193 ? -22.531 22.391 4.066 1 72.81 193 GLY B O 1
ATOM 8213 N N . GLY B 1 194 ? -21.266 24.281 4.09 1 61.88 194 GLY B N 1
ATOM 8214 C CA . GLY B 1 194 ? -20.172 23.703 4.871 1 61.88 194 GLY B CA 1
ATOM 8215 C C . GLY B 1 194 ? -19.031 23.203 4.02 1 61.88 194 GLY B C 1
ATOM 8216 O O . GLY B 1 194 ? -19.062 23.297 2.791 1 61.88 194 GLY B O 1
ATOM 8217 N N . GLY B 1 195 ? -17.875 22.75 4.633 1 50.56 195 GLY B N 1
ATOM 8218 C CA . GLY B 1 195 ? -16.703 22.219 3.943 1 50.56 195 GLY B CA 1
ATOM 8219 C C . GLY B 1 195 ? -16.016 23.234 3.059 1 50.56 195 GLY B C 1
ATOM 8220 O O . GLY B 1 195 ? -15.531 22.906 1.976 1 50.56 195 GLY B O 1
ATOM 8221 N N . GLY B 1 196 ? -16.172 24.469 3.383 1 49.97 196 GLY B N 1
ATOM 8222 C CA . GLY B 1 196 ? -15.57 25.562 2.633 1 49.97 196 GLY B CA 1
ATOM 8223 C C . GLY B 1 196 ? -16.469 26.094 1.525 1 49.97 196 GLY B C 1
ATOM 8224 O O . GLY B 1 196 ? -16.109 27.047 0.829 1 49.97 196 GLY B O 1
ATOM 8225 N N . ALA B 1 197 ? -17.562 25.375 1.192 1 49.84 197 ALA B N 1
ATOM 8226 C CA . ALA B 1 197 ? -18.406 25.781 0.084 1 49.84 197 ALA B CA 1
ATOM 8227 C C . ALA B 1 197 ? -19.281 26.969 0.481 1 49.84 197 ALA B C 1
ATOM 8229 O O . ALA B 1 197 ? -19.984 26.922 1.499 1 49.84 197 ALA B O 1
ATOM 8230 N N . LYS B 1 198 ? -18.828 28.234 0.073 1 48.91 198 LYS B N 1
ATOM 8231 C CA . LYS B 1 198 ? -19.672 29.406 0.247 1 48.91 198 LYS B CA 1
ATOM 8232 C C . LYS B 1 198 ? -20.906 29.328 -0.631 1 48.91 198 LYS B C 1
ATOM 8234 O O . LYS B 1 198 ? -20.828 28.984 -1.809 1 48.91 198 LYS B O 1
ATOM 8239 N N . ALA B 1 199 ? -21.984 29.266 0.002 1 49.28 199 ALA B N 1
ATOM 8240 C CA . ALA B 1 199 ? -23.25 29.234 -0.704 1 49.28 199 ALA B CA 1
ATOM 8241 C C . ALA B 1 199 ? -23.266 30.219 -1.863 1 49.28 199 ALA B C 1
ATOM 8243 O O . ALA B 1 199 ? -22.797 31.359 -1.723 1 49.28 199 ALA B O 1
ATOM 8244 N N . ALA B 1 200 ? -23.344 29.797 -3.184 1 47.31 200 ALA B N 1
ATOM 8245 C CA . ALA B 1 200 ? -23.359 30.578 -4.418 1 47.31 200 ALA B CA 1
ATOM 8246 C C . ALA B 1 200 ? -24.172 31.859 -4.242 1 47.31 200 ALA B C 1
ATOM 8248 O O . ALA B 1 200 ? -23.781 32.906 -4.754 1 47.31 200 ALA B O 1
ATOM 8249 N N . SER B 1 201 ? -25.5 31.703 -4.113 1 50.44 201 SER B N 1
ATOM 8250 C CA . SER B 1 201 ? -26.359 32.875 -4.141 1 50.44 201 SER B CA 1
ATOM 8251 C C . SER B 1 201 ? -27 33.125 -2.775 1 50.44 201 SER B C 1
ATOM 8253 O O . SER B 1 201 ? -27.234 32.188 -2.016 1 50.44 201 SER B O 1
ATOM 8255 N N . THR B 1 202 ? -26.875 34.344 -2.24 1 56.66 202 THR B N 1
ATOM 8256 C CA . THR B 1 202 ? -27.5 34.812 -1.004 1 56.66 202 THR B CA 1
ATOM 8257 C C . THR B 1 202 ? -29.016 34.719 -1.094 1 56.66 202 THR B C 1
ATOM 8259 O O . THR B 1 202 ? -29.703 34.781 -0.074 1 56.66 202 THR B O 1
ATOM 8262 N N . ASP B 1 203 ? -29.578 34.406 -2.334 1 72.19 203 ASP B N 1
ATOM 8263 C CA . ASP B 1 203 ? -31.031 34.344 -2.451 1 72.19 203 ASP B CA 1
ATOM 8264 C C . ASP B 1 203 ? -31.531 32.906 -2.287 1 72.19 203 ASP B C 1
ATOM 8266 O O . ASP B 1 203 ? -31.203 32.031 -3.094 1 72.19 203 ASP B O 1
ATOM 8270 N N . LYS B 1 204 ? -32.375 32.594 -1.293 1 78.81 204 LYS B N 1
ATOM 8271 C CA . LYS B 1 204 ? -32.906 31.266 -0.944 1 78.81 204 LYS B CA 1
ATOM 8272 C C . LYS B 1 204 ? -33.688 30.672 -2.096 1 78.81 204 LYS B C 1
ATOM 8274 O O . LYS B 1 204 ? -33.562 29.484 -2.408 1 78.81 204 LYS B O 1
ATOM 8279 N N . ALA B 1 205 ? -34.562 31.453 -2.705 1 83.19 205 ALA B N 1
ATOM 8280 C CA . ALA B 1 205 ? -35.406 30.969 -3.783 1 83.19 205 ALA B CA 1
ATOM 8281 C C . ALA B 1 205 ? -34.562 30.484 -4.969 1 83.19 205 ALA B C 1
ATOM 8283 O O . ALA B 1 205 ? -34.875 29.453 -5.57 1 83.19 205 ALA B O 1
ATOM 8284 N N . LYS B 1 206 ? -33.656 31.219 -5.309 1 83 206 LYS B N 1
ATOM 8285 C CA . LYS B 1 206 ? -32.781 30.844 -6.41 1 83 206 LYS B CA 1
ATOM 8286 C C . LYS B 1 206 ? -32 29.578 -6.078 1 83 206 LYS B C 1
ATOM 8288 O O . LYS B 1 206 ? -31.812 28.719 -6.938 1 83 206 LYS B O 1
ATOM 8293 N N . LYS B 1 207 ? -31.578 29.5 -4.914 1 84.12 207 LYS B N 1
ATOM 8294 C CA . LYS B 1 207 ? -30.844 28.328 -4.465 1 84.12 207 LYS B CA 1
ATOM 8295 C C . LYS B 1 207 ? -31.703 27.078 -4.562 1 84.12 207 LYS B C 1
ATOM 8297 O O . LYS B 1 207 ? -31.234 26.031 -5.027 1 84.12 207 LYS B O 1
ATOM 8302 N N . MET B 1 208 ? -32.969 27.172 -4.172 1 90.12 208 MET B N 1
ATOM 8303 C CA . MET B 1 208 ? -33.875 26.031 -4.199 1 90.12 208 MET B CA 1
ATOM 8304 C C . MET B 1 208 ? -34.188 25.625 -5.637 1 90.12 208 MET B C 1
ATOM 8306 O O . MET B 1 208 ? -34.344 24.438 -5.926 1 90.12 208 MET B O 1
ATOM 8310 N N . GLN B 1 209 ? -34.25 26.625 -6.477 1 90 209 GLN B N 1
ATOM 8311 C CA . GLN B 1 209 ? -34.5 26.297 -7.879 1 90 209 GLN B CA 1
ATOM 8312 C C . GLN B 1 209 ? -33.281 25.594 -8.492 1 90 209 GLN B C 1
ATOM 8314 O O . GLN B 1 209 ? -33.469 24.641 -9.258 1 90 209 GLN B O 1
ATOM 8319 N N . LEU B 1 210 ? -32.125 26.094 -8.211 1 89.62 210 LEU B N 1
ATOM 8320 C CA . LEU B 1 210 ? -30.922 25.438 -8.688 1 89.62 210 LEU B CA 1
ATOM 8321 C C . LEU B 1 210 ? -30.844 24 -8.172 1 89.62 210 LEU B C 1
ATOM 8323 O O . LEU B 1 210 ? -30.391 23.109 -8.891 1 89.62 210 LEU B O 1
ATOM 8327 N N . LEU B 1 211 ? -31.25 23.875 -6.949 1 93.69 211 LEU B N 1
ATOM 8328 C CA . LEU B 1 211 ? -31.266 22.547 -6.332 1 93.69 211 LEU B CA 1
ATOM 8329 C C . LEU B 1 211 ? -32.188 21.609 -7.094 1 93.69 211 LEU B C 1
ATOM 8331 O O . LEU B 1 211 ? -31.797 20.5 -7.441 1 93.69 211 LEU B O 1
ATOM 8335 N N . ARG B 1 212 ? -33.406 21.984 -7.41 1 95.62 212 ARG B N 1
ATOM 8336 C CA . ARG B 1 212 ? -34.344 21.188 -8.164 1 95.62 212 ARG B CA 1
ATOM 8337 C C . ARG B 1 212 ? -33.812 20.828 -9.539 1 95.62 212 ARG B C 1
ATOM 8339 O O . ARG B 1 212 ? -33.906 19.672 -9.969 1 95.62 212 ARG B O 1
ATOM 8346 N N . ASP B 1 213 ? -33.219 21.812 -10.188 1 94.06 213 ASP B N 1
ATOM 8347 C CA . ASP B 1 213 ? -32.688 21.609 -11.539 1 94.06 213 ASP B CA 1
ATOM 8348 C C . ASP B 1 213 ? -31.578 20.562 -11.539 1 94.06 213 ASP B C 1
ATOM 8350 O O . ASP B 1 213 ? -31.516 19.719 -12.43 1 94.06 213 ASP B O 1
ATOM 8354 N N . GLU B 1 214 ? -30.672 20.75 -10.555 1 95.25 214 GLU B N 1
ATOM 8355 C CA . GLU B 1 214 ? -29.531 19.828 -10.469 1 95.25 214 GLU B CA 1
ATOM 8356 C C . GLU B 1 214 ? -30 18.406 -10.227 1 95.25 214 GLU B C 1
ATOM 8358 O O . GLU B 1 214 ? -29.516 17.469 -10.859 1 95.25 214 GLU B O 1
ATOM 8363 N N . ILE B 1 215 ? -30.984 18.156 -9.367 1 97.56 215 ILE B N 1
ATOM 8364 C CA . ILE B 1 215 ? -31.516 16.844 -9.055 1 97.56 215 ILE B CA 1
ATOM 8365 C C . ILE B 1 215 ? -32.219 16.25 -10.281 1 97.56 215 ILE B C 1
ATOM 8367 O O . ILE B 1 215 ? -31.969 15.094 -10.648 1 97.56 215 ILE B O 1
ATOM 8371 N N . ARG B 1 216 ? -32.969 17 -10.945 1 96.75 216 ARG B N 1
ATOM 8372 C CA . ARG B 1 216 ? -33.719 16.531 -12.117 1 96.75 216 ARG B CA 1
ATOM 8373 C C . ARG B 1 216 ? -32.781 16.109 -13.234 1 96.75 216 ARG B C 1
ATOM 8375 O O . ARG B 1 216 ? -33.062 15.141 -13.953 1 96.75 216 ARG B O 1
ATOM 8382 N N . ALA B 1 217 ? -31.719 16.859 -13.305 1 96.38 217 ALA B N 1
ATOM 8383 C CA . ALA B 1 217 ? -30.781 16.578 -14.375 1 96.38 217 ALA B CA 1
ATOM 8384 C C . ALA B 1 217 ? -30.016 15.289 -14.125 1 96.38 217 ALA B C 1
ATOM 8386 O O . ALA B 1 217 ? -29.594 14.617 -15.07 1 96.38 217 ALA B O 1
ATOM 8387 N N . LEU B 1 218 ? -29.859 14.898 -12.797 1 97.31 218 LEU B N 1
ATOM 8388 C CA . LEU B 1 218 ? -28.844 13.883 -12.531 1 97.31 218 LEU B CA 1
ATOM 8389 C C . LEU B 1 218 ? -29.453 12.672 -11.836 1 97.31 218 LEU B C 1
ATOM 8391 O O . LEU B 1 218 ? -28.812 11.625 -11.719 1 97.31 218 LEU B O 1
ATOM 8395 N N . LYS B 1 219 ? -30.719 12.711 -11.391 1 97.31 219 LYS B N 1
ATOM 8396 C CA . LYS B 1 219 ? -31.312 11.68 -10.555 1 97.31 219 LYS B CA 1
ATOM 8397 C C . LYS B 1 219 ? -31.328 10.328 -11.266 1 97.31 219 LYS B C 1
ATOM 8399 O O . LYS B 1 219 ? -31.375 9.281 -10.617 1 97.31 219 LYS B O 1
ATOM 8404 N N . ASP B 1 220 ? -31.219 10.297 -12.586 1 95.19 220 ASP B N 1
ATOM 8405 C CA . ASP B 1 220 ? -31.281 9.047 -13.336 1 95.19 220 ASP B CA 1
ATOM 8406 C C . ASP B 1 220 ? -29.891 8.562 -13.703 1 95.19 220 ASP B C 1
ATOM 8408 O O . ASP B 1 220 ? -29.734 7.516 -14.344 1 95.19 220 ASP B O 1
ATOM 8412 N N . HIS B 1 221 ? -28.859 9.344 -13.375 1 95.44 221 HIS B N 1
ATOM 8413 C CA . HIS B 1 221 ? -27.5 8.914 -13.664 1 95.44 221 HIS B CA 1
ATOM 8414 C C . HIS B 1 221 ? -27.125 7.672 -12.859 1 95.44 221 HIS B C 1
ATOM 8416 O O . HIS B 1 221 ? -27.359 7.621 -11.648 1 95.44 221 HIS B O 1
ATOM 8422 N N . PRO B 1 222 ? -26.5 6.691 -13.406 1 93.75 222 PRO B N 1
ATOM 8423 C CA . PRO B 1 222 ? -26.281 5.41 -12.734 1 93.75 222 PRO B CA 1
ATOM 8424 C C . PRO B 1 222 ? -25.266 5.512 -11.586 1 93.75 222 PRO B C 1
ATOM 8426 O O . PRO B 1 222 ? -25.234 4.641 -10.719 1 93.75 222 PRO B O 1
ATOM 8429 N N . ALA B 1 223 ? -24.469 6.562 -11.523 1 96.31 223 ALA B N 1
ATOM 8430 C CA . ALA B 1 223 ? -23.391 6.648 -10.531 1 96.31 223 ALA B CA 1
ATOM 8431 C C . ALA B 1 223 ? -23.891 7.289 -9.242 1 96.31 223 ALA B C 1
ATOM 8433 O O . ALA B 1 223 ? -23.203 7.25 -8.211 1 96.31 223 ALA B O 1
ATOM 8434 N N . ILE B 1 224 ? -25.094 7.828 -9.195 1 98 224 ILE B N 1
ATOM 8435 C CA . ILE B 1 224 ? -25.562 8.555 -8.016 1 98 224 ILE B CA 1
ATOM 8436 C C . ILE B 1 224 ? -25.875 7.566 -6.895 1 98 224 ILE B C 1
ATOM 8438 O O . ILE B 1 224 ? -26.641 6.617 -7.09 1 98 224 ILE B O 1
ATOM 8442 N N . LEU B 1 225 ? -25.25 7.746 -5.758 1 98.5 225 LEU B N 1
ATOM 8443 C CA . LEU B 1 225 ? -25.516 6.941 -4.574 1 98.5 225 LEU B CA 1
ATOM 8444 C C . LEU B 1 225 ? -26.391 7.703 -3.588 1 98.5 225 LEU B C 1
ATOM 8446 O O . LEU B 1 225 ? -27.359 7.156 -3.055 1 98.5 225 LEU B O 1
ATOM 8450 N N . SER B 1 226 ? -26.031 8.93 -3.336 1 98.62 226 SER B N 1
ATOM 8451 C CA . SER B 1 226 ? -26.672 9.789 -2.348 1 98.62 226 SER B CA 1
ATOM 8452 C C . SER B 1 226 ? -26.438 11.266 -2.654 1 98.62 226 SER B C 1
ATOM 8454 O O . SER B 1 226 ? -25.516 11.609 -3.396 1 98.62 226 SER B O 1
ATOM 8456 N N . TRP B 1 227 ? -27.391 12.094 -2.135 1 98.5 227 TRP B N 1
ATOM 8457 C CA . TRP B 1 227 ? -27.25 13.547 -2.213 1 98.5 227 TRP B CA 1
ATOM 8458 C C . TRP B 1 227 ? -26.672 14.109 -0.919 1 98.5 227 TRP B C 1
ATOM 8460 O O . TRP B 1 227 ? -27.328 14.07 0.126 1 98.5 227 TRP B O 1
ATOM 8470 N N . TYR B 1 228 ? -25.484 14.68 -0.953 1 97.81 228 TYR B N 1
ATOM 8471 C CA . TYR B 1 228 ? -24.781 15.219 0.212 1 97.81 228 TYR B CA 1
ATOM 8472 C C . TYR B 1 228 ? -25.141 16.688 0.43 1 97.81 228 TYR B C 1
ATOM 8474 O O . TYR B 1 228 ? -24.766 17.547 -0.362 1 97.81 228 TYR B O 1
ATOM 8482 N N . VAL B 1 229 ? -25.75 17.062 1.615 1 96.25 229 VAL B N 1
ATOM 8483 C CA . VAL B 1 229 ? -26.453 18.344 1.633 1 96.25 229 VAL B CA 1
ATOM 8484 C C . VAL B 1 229 ? -25.812 19.281 2.654 1 96.25 229 VAL B C 1
ATOM 8486 O O . VAL B 1 229 ? -26.047 20.484 2.633 1 96.25 229 VAL B O 1
ATOM 8489 N N . ALA B 1 230 ? -25.094 18.688 3.607 1 94.5 230 ALA B N 1
ATOM 8490 C CA . ALA B 1 230 ? -24.531 19.578 4.625 1 94.5 230 ALA B CA 1
ATOM 8491 C C . ALA B 1 230 ? -23.266 18.969 5.246 1 94.5 230 ALA B C 1
ATOM 8493 O O . ALA B 1 230 ? -23.219 17.75 5.48 1 94.5 230 ALA B O 1
ATOM 8494 N N . ASP B 1 231 ? -22.312 19.875 5.445 1 93.38 231 ASP B N 1
ATOM 8495 C CA . ASP B 1 231 ? -21.062 19.562 6.141 1 93.38 231 ASP B CA 1
ATOM 8496 C C . ASP B 1 231 ? -20.984 20.297 7.48 1 93.38 231 ASP B C 1
ATOM 8498 O O . ASP B 1 231 ? -20.859 21.516 7.516 1 93.38 231 ASP B O 1
ATOM 8502 N N . GLU B 1 232 ? -21.125 19.547 8.555 1 89.44 232 GLU B N 1
ATOM 8503 C CA . GLU B 1 232 ? -21 20.062 9.914 1 89.44 232 GLU B CA 1
ATOM 8504 C C . GLU B 1 232 ? -21.969 21.219 10.156 1 89.44 232 GLU B C 1
ATOM 8506 O O . GLU B 1 232 ? -21.562 22.297 10.594 1 89.44 232 GLU B O 1
ATOM 8511 N N . PRO B 1 233 ? -23.203 20.953 9.938 1 87.12 233 PRO B N 1
ATOM 8512 C CA . PRO B 1 233 ? -24.172 22.031 10.117 1 87.12 233 PRO B CA 1
ATOM 8513 C C . PRO B 1 233 ? -24.141 22.609 11.531 1 87.12 233 PRO B C 1
ATOM 8515 O O . PRO B 1 233 ? -24.391 23.812 11.711 1 87.12 233 PRO B O 1
ATOM 8518 N N . GLU B 1 234 ? -23.812 21.797 12.492 1 79.19 234 GLU B N 1
ATOM 8519 C CA . GLU B 1 234 ? -23.734 22.281 13.867 1 79.19 234 GLU B CA 1
ATOM 8520 C C . GLU B 1 234 ? -22.656 23.344 14.023 1 79.19 234 GLU B C 1
ATOM 8522 O O . GLU B 1 234 ? -22.828 24.297 14.773 1 79.19 234 GLU B O 1
ATOM 8527 N N . GLY B 1 235 ? -21.594 23.094 13.32 1 69.69 235 GLY B N 1
ATOM 8528 C CA . GLY B 1 235 ? -20.484 24.031 13.398 1 69.69 235 GLY B CA 1
ATOM 8529 C C . GLY B 1 235 ? -20.656 25.234 12.484 1 69.69 235 GLY B C 1
ATOM 8530 O O . GLY B 1 235 ? -20.031 26.281 12.688 1 69.69 235 GLY B O 1
ATOM 8531 N N . GLN B 1 236 ? -21.578 25.125 11.516 1 71.19 236 GLN B N 1
ATOM 8532 C CA . GLN B 1 236 ? -21.75 26.156 10.508 1 71.19 236 GLN B CA 1
ATOM 8533 C C . GLN B 1 236 ? -23 27 10.789 1 71.19 236 GLN B C 1
ATOM 8535 O O . GLN B 1 236 ? -23.344 27.891 10.008 1 71.19 236 GLN B O 1
ATOM 8540 N N . GLY B 1 237 ? -23.703 26.734 11.82 1 67.12 237 GLY B N 1
ATOM 8541 C CA . GLY B 1 237 ? -24.891 27.469 12.211 1 67.12 237 GLY B CA 1
ATOM 8542 C C . GLY B 1 237 ? -26.078 27.203 11.312 1 67.12 237 GLY B C 1
ATOM 8543 O O . GLY B 1 237 ? -26.953 28.062 11.148 1 67.12 237 GLY B O 1
ATOM 8544 N N . ILE B 1 238 ? -26.109 26.094 10.656 1 79.81 238 ILE B N 1
ATOM 8545 C CA . ILE B 1 238 ? -27.25 25.719 9.82 1 79.81 238 ILE B CA 1
ATOM 8546 C C . ILE B 1 238 ? -28.312 25.031 10.664 1 79.81 238 ILE B C 1
ATOM 8548 O O . ILE B 1 238 ? -28.031 24.016 11.32 1 79.81 238 ILE B O 1
ATOM 8552 N N . SER B 1 239 ? -29.5 25.516 10.641 1 82.19 239 SER B N 1
ATOM 8553 C CA . SER B 1 239 ? -30.562 24.984 11.492 1 82.19 239 SER B CA 1
ATOM 8554 C C . SER B 1 239 ? -31.109 23.672 10.93 1 82.19 239 SER B C 1
ATOM 8556 O O . SER B 1 239 ? -31.031 23.422 9.727 1 82.19 239 SER B O 1
ATOM 8558 N N . ALA B 1 240 ? -31.719 22.875 11.789 1 88.81 240 ALA B N 1
ATOM 8559 C CA . ALA B 1 240 ? -32.375 21.625 11.383 1 88.81 240 ALA B CA 1
ATOM 8560 C C . ALA B 1 240 ? -33.562 21.906 10.461 1 88.81 240 ALA B C 1
ATOM 8562 O O . ALA B 1 240 ? -33.812 21.156 9.523 1 88.81 240 ALA B O 1
ATOM 8563 N N . GLU B 1 241 ? -34.25 22.953 10.68 1 88.31 241 GLU B N 1
ATOM 8564 C CA . GLU B 1 241 ? -35.438 23.312 9.891 1 88.31 241 GLU B CA 1
ATOM 8565 C C . GLU B 1 241 ? -35.031 23.594 8.438 1 88.31 241 GLU B C 1
ATOM 8567 O O . GLU B 1 241 ? -35.75 23.156 7.512 1 88.31 241 GLU B O 1
ATOM 8572 N N . THR B 1 242 ? -33.969 24.375 8.344 1 88.12 242 THR B N 1
ATOM 8573 C CA . THR B 1 242 ? -33.469 24.672 6.996 1 88.12 242 THR B CA 1
ATOM 8574 C C . THR B 1 242 ? -33.156 23.375 6.25 1 88.12 242 THR B C 1
ATOM 8576 O O . THR B 1 242 ? -33.469 23.234 5.074 1 88.12 242 THR B O 1
ATOM 8579 N N . LEU B 1 243 ? -32.531 22.469 6.898 1 94.12 243 LEU B N 1
ATOM 8580 C CA . LEU B 1 243 ? -32.125 21.234 6.262 1 94.12 243 LEU B CA 1
ATOM 8581 C C . LEU B 1 243 ? -33.312 20.328 5.992 1 94.12 243 LEU B C 1
ATOM 8583 O O . LEU B 1 243 ? -33.344 19.594 5.004 1 94.12 243 LEU B O 1
ATOM 8587 N N . GLU B 1 244 ? -34.344 20.406 6.828 1 95.69 244 GLU B N 1
ATOM 8588 C CA . GLU B 1 244 ? -35.562 19.641 6.594 1 95.69 244 GLU B CA 1
ATOM 8589 C C . GLU B 1 244 ? -36.281 20.125 5.34 1 95.69 244 GLU B C 1
ATOM 8591 O O . GLU B 1 244 ? -36.844 19.328 4.594 1 95.69 244 GLU B O 1
ATOM 8596 N N . GLU B 1 245 ? -36.25 21.391 5.148 1 93.94 245 GLU B N 1
ATOM 8597 C CA . GLU B 1 245 ? -36.812 21.938 3.922 1 93.94 245 GLU B CA 1
ATOM 8598 C C . GLU B 1 245 ? -36.094 21.406 2.689 1 93.94 245 GLU B C 1
ATOM 8600 O O . GLU B 1 245 ? -36.719 21.047 1.697 1 93.94 245 GLU B O 1
ATOM 8605 N N . ILE B 1 246 ? -34.781 21.453 2.75 1 95.81 246 ILE B N 1
ATOM 8606 C CA . ILE B 1 246 ? -33.938 20.953 1.662 1 95.81 246 ILE B CA 1
ATOM 8607 C C . ILE B 1 246 ? -34.25 19.469 1.434 1 95.81 246 ILE B C 1
ATOM 8609 O O . ILE B 1 246 ? -34.406 19.031 0.292 1 95.81 246 ILE B O 1
ATOM 8613 N N . TYR B 1 247 ? -34.344 18.734 2.52 1 97.25 247 TYR B N 1
ATOM 8614 C CA . TYR B 1 247 ? -34.656 17.312 2.48 1 97.25 247 TYR B CA 1
ATOM 8615 C C . TYR B 1 247 ? -35.969 17.078 1.74 1 97.25 247 TYR B C 1
ATOM 8617 O O . TYR B 1 247 ? -36.062 16.219 0.861 1 97.25 247 TYR B O 1
ATOM 8625 N N . ASP B 1 248 ? -36.969 17.828 2.047 1 95.94 248 ASP B N 1
ATOM 8626 C CA . ASP B 1 248 ? -38.281 17.672 1.454 1 95.94 248 ASP B CA 1
ATOM 8627 C C . ASP B 1 248 ? -38.25 17.969 -0.044 1 95.94 248 ASP B C 1
ATOM 8629 O O . ASP B 1 248 ? -38.906 17.281 -0.831 1 95.94 248 ASP B O 1
ATOM 8633 N N . VAL B 1 249 ? -37.5 18.969 -0.408 1 95.94 249 VAL B N 1
ATOM 8634 C CA . VAL B 1 249 ? -37.406 19.328 -1.815 1 95.94 249 VAL B CA 1
ATOM 8635 C C . VAL B 1 249 ? -36.75 18.203 -2.6 1 95.94 249 VAL B C 1
ATOM 8637 O O . VAL B 1 249 ? -37.219 17.828 -3.672 1 95.94 249 VAL B O 1
ATOM 8640 N N . ILE B 1 250 ? -35.656 17.656 -2.07 1 97.94 250 ILE B N 1
ATOM 8641 C CA . ILE B 1 250 ? -34.938 16.594 -2.77 1 97.94 250 ILE B CA 1
ATOM 8642 C C . ILE B 1 250 ? -35.812 15.344 -2.852 1 97.94 250 ILE B C 1
ATOM 8644 O O . ILE B 1 250 ? -35.938 14.727 -3.912 1 97.94 250 ILE B O 1
ATOM 8648 N N . ARG B 1 251 ? -36.5 14.992 -1.799 1 96.81 251 ARG B N 1
ATOM 8649 C CA . ARG B 1 251 ? -37.344 13.797 -1.769 1 96.81 251 ARG B CA 1
ATOM 8650 C C . ARG B 1 251 ? -38.5 13.906 -2.77 1 96.81 251 ARG B C 1
ATOM 8652 O O . ARG B 1 251 ? -38.875 12.914 -3.377 1 96.81 251 ARG B O 1
ATOM 8659 N N . ALA B 1 252 ? -39 15.055 -2.879 1 96.19 252 ALA B N 1
ATOM 8660 C CA . ALA B 1 252 ? -40.062 15.273 -3.83 1 96.19 252 ALA B CA 1
ATOM 8661 C C . ALA B 1 252 ? -39.594 15.055 -5.266 1 96.19 252 ALA B C 1
ATOM 8663 O O . ALA B 1 252 ? -40.344 14.531 -6.098 1 96.19 252 ALA B O 1
ATOM 8664 N N . GLU B 1 253 ? -38.406 15.477 -5.531 1 97.38 253 GLU B N 1
ATOM 8665 C CA . GLU B 1 253 ? -37.844 15.352 -6.875 1 97.38 253 GLU B CA 1
ATOM 8666 C C . GLU B 1 253 ? -37.281 13.953 -7.121 1 97.38 253 GLU B C 1
ATOM 8668 O O . GLU B 1 253 ? -37.312 13.453 -8.242 1 97.38 253 GLU B O 1
ATOM 8673 N N . ASP B 1 254 ? -36.719 13.328 -6.098 1 98.31 254 ASP B N 1
ATOM 8674 C CA . ASP B 1 254 ? -36.062 12.039 -6.211 1 98.31 254 ASP B CA 1
ATOM 8675 C C . ASP B 1 254 ? -36.25 11.195 -4.953 1 98.31 254 ASP B C 1
ATOM 8677 O O . ASP B 1 254 ? -35.438 11.234 -4.035 1 98.31 254 ASP B O 1
ATOM 8681 N N . PRO B 1 255 ? -37.25 10.391 -4.941 1 97.44 255 PRO B N 1
ATOM 8682 C CA . PRO B 1 255 ? -37.5 9.555 -3.766 1 97.44 255 PRO B CA 1
ATOM 8683 C C . PRO B 1 255 ? -36.656 8.289 -3.746 1 97.44 255 PRO B C 1
ATOM 8685 O O . PRO B 1 255 ? -36.75 7.488 -2.812 1 97.44 255 PRO B O 1
ATOM 8688 N N . TYR B 1 256 ? -35.75 8.055 -4.719 1 97.69 256 TYR B N 1
ATOM 8689 C CA . TYR B 1 256 ? -35.094 6.781 -4.875 1 97.69 256 TYR B CA 1
ATOM 8690 C C . TYR B 1 256 ? -33.688 6.816 -4.227 1 97.69 256 TYR B C 1
ATOM 8692 O O . TYR B 1 256 ? -33.125 5.77 -3.936 1 97.69 256 TYR B O 1
ATOM 8700 N N . HIS B 1 257 ? -33.125 8.023 -4.086 1 98.56 257 HIS B N 1
ATOM 8701 C CA . HIS B 1 257 ? -31.766 8.117 -3.566 1 98.56 257 HIS B CA 1
ATOM 8702 C C . HIS B 1 257 ? -31.75 8.742 -2.174 1 98.56 257 HIS B C 1
ATOM 8704 O O . HIS B 1 257 ? -32.469 9.711 -1.917 1 98.56 257 HIS B O 1
ATOM 8710 N N . PRO B 1 258 ? -30.922 8.164 -1.252 1 98.5 258 PRO B N 1
ATOM 8711 C CA . PRO B 1 258 ? -30.828 8.734 0.093 1 98.5 258 PRO B CA 1
ATOM 8712 C C . PRO B 1 258 ? -30.172 10.109 0.104 1 98.5 258 PRO B C 1
ATOM 8714 O O . PRO B 1 258 ? -29.516 10.492 -0.871 1 98.5 258 PRO B O 1
ATOM 8717 N N . ILE B 1 259 ? -30.438 10.805 1.18 1 98.5 259 ILE B N 1
ATOM 8718 C CA . ILE B 1 259 ? -29.844 12.109 1.443 1 98.5 259 ILE B CA 1
ATOM 8719 C C . ILE B 1 259 ? -28.891 12.016 2.629 1 98.5 259 ILE B C 1
ATOM 8721 O O . ILE B 1 259 ? -29.234 11.453 3.668 1 98.5 259 ILE B O 1
ATOM 8725 N N . SER B 1 260 ? -27.656 12.586 2.465 1 98.25 260 SER B N 1
ATOM 8726 C CA . SER B 1 260 ? -26.625 12.414 3.488 1 98.25 260 SER B CA 1
ATOM 8727 C C . SER B 1 260 ? -26.156 13.758 4.031 1 98.25 260 SER B C 1
ATOM 8729 O O . SER B 1 260 ? -26.281 14.781 3.359 1 98.25 260 SER B O 1
ATOM 8731 N N . LEU B 1 261 ? -25.688 13.828 5.203 1 96.88 261 LEU B N 1
ATOM 8732 C CA . LEU B 1 261 ? -24.969 14.938 5.805 1 96.88 261 LEU B CA 1
ATOM 8733 C C . LEU B 1 261 ? -23.938 14.438 6.809 1 96.88 261 LEU B C 1
ATOM 8735 O O . LEU B 1 261 ? -23.922 13.258 7.16 1 96.88 261 LEU B O 1
ATOM 8739 N N . VAL B 1 262 ? -22.969 15.289 7.199 1 96.5 262 VAL B N 1
ATOM 8740 C CA . VAL B 1 262 ? -21.922 14.867 8.117 1 96.5 262 VAL B CA 1
ATOM 8741 C C . VAL B 1 262 ? -21.906 15.797 9.336 1 96.5 262 VAL B C 1
ATOM 8743 O O . VAL B 1 262 ? -22.109 17 9.211 1 96.5 262 VAL B O 1
ATOM 8746 N N . ILE B 1 263 ? -21.734 15.195 10.492 1 93.06 263 ILE B N 1
ATOM 8747 C CA . ILE B 1 263 ? -21.625 15.938 11.742 1 93.06 263 ILE B CA 1
ATOM 8748 C C . ILE B 1 263 ? -20.297 15.617 12.422 1 93.06 263 ILE B C 1
ATOM 8750 O O . ILE B 1 263 ? -19.656 14.609 12.109 1 93.06 263 ILE B O 1
ATOM 8754 N N . MET B 1 264 ? -19.828 16.406 13.359 1 85.31 264 MET B N 1
ATOM 8755 C CA . MET B 1 264 ? -18.484 16.312 13.945 1 85.31 264 MET B CA 1
ATOM 8756 C C . MET B 1 264 ? -18.484 15.328 15.109 1 85.31 264 MET B C 1
ATOM 8758 O O . MET B 1 264 ? -17.438 14.75 15.43 1 85.31 264 MET B O 1
ATOM 8762 N N . SER B 1 265 ? -19.562 15.289 15.867 1 80 265 SER B N 1
ATOM 8763 C CA . SER B 1 265 ? -19.672 14.43 17.031 1 80 265 SER B CA 1
ATOM 8764 C C . SER B 1 265 ? -21.062 13.812 17.141 1 80 265 SER B C 1
ATOM 8766 O O . SER B 1 265 ? -21.969 14.172 16.359 1 80 265 SER B O 1
ATOM 8768 N N . ALA B 1 266 ? -21.203 12.883 18.062 1 79.31 266 ALA B N 1
ATOM 8769 C CA . ALA B 1 266 ? -22.453 12.141 18.172 1 79.31 266 ALA B CA 1
ATOM 8770 C C . ALA B 1 266 ? -23.578 13.039 18.672 1 79.31 266 ALA B C 1
ATOM 8772 O O . ALA B 1 266 ? -24.75 12.812 18.344 1 79.31 266 ALA B O 1
ATOM 8773 N N . GLY B 1 267 ? -23.281 14 19.375 1 73.69 267 GLY B N 1
ATOM 8774 C CA . GLY B 1 267 ? -24.25 14.805 20.094 1 73.69 267 GLY B CA 1
ATOM 8775 C C . GLY B 1 267 ? -25.344 15.383 19.203 1 73.69 267 GLY B C 1
ATOM 8776 O O . GLY B 1 267 ? -26.531 15.195 19.469 1 73.69 267 GLY B O 1
ATOM 8777 N N . PRO B 1 268 ? -24.984 15.922 18.109 1 74.5 268 PRO B N 1
ATOM 8778 C CA . PRO B 1 268 ? -25.953 16.578 17.234 1 74.5 268 PRO B CA 1
ATOM 8779 C C . PRO B 1 268 ? -26.766 15.594 16.406 1 74.5 268 PRO B C 1
ATOM 8781 O O . PRO B 1 268 ? -27.656 16 15.656 1 74.5 268 PRO B O 1
ATOM 8784 N N . GLY B 1 269 ? -26.562 14.344 16.5 1 84.06 269 GLY B N 1
ATOM 8785 C CA . GLY B 1 269 ? -27.156 13.352 15.617 1 84.06 269 GLY B CA 1
ATOM 8786 C C . GLY B 1 269 ? -28.672 13.391 15.617 1 84.06 269 GLY B C 1
ATOM 8787 O O . GLY B 1 269 ? -29.297 13.5 14.562 1 84.06 269 GLY B O 1
ATOM 8788 N N . ARG B 1 270 ? -29.312 13.359 16.766 1 89.75 270 ARG B N 1
ATOM 8789 C CA . ARG B 1 270 ? -30.766 13.352 16.891 1 89.75 270 ARG B CA 1
ATOM 8790 C C . ARG B 1 270 ? -31.359 14.656 16.375 1 89.75 270 ARG B C 1
ATOM 8792 O O . ARG B 1 270 ? -32.406 14.656 15.75 1 89.75 270 ARG B O 1
ATOM 8799 N N . HIS B 1 271 ? -30.578 15.734 16.562 1 89.94 271 HIS B N 1
ATOM 8800 C CA . HIS B 1 271 ? -31.031 17.062 16.188 1 89.94 271 HIS B CA 1
ATOM 8801 C C . HIS B 1 271 ? -31.234 17.172 14.68 1 89.94 271 HIS B C 1
ATOM 8803 O O . HIS B 1 271 ? -32.156 17.844 14.211 1 89.94 271 HIS B O 1
ATOM 8809 N N . TYR B 1 272 ? -30.453 16.484 13.891 1 93.19 272 TYR B N 1
ATOM 8810 C CA . TYR B 1 272 ? -30.484 16.609 12.438 1 93.19 272 TYR B CA 1
ATOM 8811 C C . TYR B 1 272 ? -31.062 15.344 11.805 1 93.19 272 TYR B C 1
ATOM 8813 O O . TYR B 1 272 ? -31.047 15.195 10.578 1 93.19 272 TYR B O 1
ATOM 8821 N N . ALA B 1 273 ? -31.594 14.422 12.562 1 93.88 273 ALA B N 1
ATOM 8822 C CA . ALA B 1 273 ? -32 13.102 12.102 1 93.88 273 ALA B CA 1
ATOM 8823 C C . ALA B 1 273 ? -33.094 13.203 11.055 1 93.88 273 ALA B C 1
ATOM 8825 O O . ALA B 1 273 ? -33.188 12.375 10.141 1 93.88 273 ALA B O 1
ATOM 8826 N N . ASN B 1 274 ? -33.938 14.219 11.102 1 93.75 274 ASN B N 1
ATOM 8827 C CA . ASN B 1 274 ? -35.062 14.344 10.18 1 93.75 274 ASN B CA 1
ATOM 8828 C C . ASN B 1 274 ? -34.625 14.984 8.859 1 93.75 274 ASN B C 1
ATOM 8830 O O . ASN B 1 274 ? -35.438 15.094 7.934 1 93.75 274 ASN B O 1
ATOM 8834 N N . SER B 1 275 ? -33.375 15.328 8.742 1 95.44 275 SER B N 1
ATOM 8835 C CA . SER B 1 275 ? -32.906 16.031 7.559 1 95.44 275 SER B CA 1
ATOM 8836 C C . SER B 1 275 ? -32.031 15.109 6.691 1 95.44 275 SER B C 1
ATOM 8838 O O . SER B 1 275 ? -31.375 15.57 5.758 1 95.44 275 SER B O 1
ATOM 8840 N N . CYS B 1 276 ? -32 13.867 7.039 1 97.25 276 CYS B N 1
ATOM 8841 C CA . CYS B 1 276 ? -31.141 12.969 6.285 1 97.25 276 CYS B CA 1
ATOM 8842 C C . CYS B 1 276 ? -31.594 11.523 6.434 1 97.25 276 CYS B C 1
ATOM 8844 O O . CYS B 1 276 ? -32.406 11.211 7.289 1 97.25 276 CYS B O 1
ATOM 8846 N N . ASP B 1 277 ? -31.125 10.656 5.516 1 98 277 ASP B N 1
ATOM 8847 C CA . ASP B 1 277 ? -31.266 9.203 5.578 1 98 277 ASP B CA 1
ATOM 8848 C C . ASP B 1 277 ? -29.969 8.539 6.012 1 98 277 ASP B C 1
ATOM 8850 O O . ASP B 1 277 ? -29.984 7.441 6.582 1 98 277 ASP B O 1
ATOM 8854 N N . VAL B 1 278 ? -28.875 9.172 5.645 1 98.38 278 VAL B N 1
ATOM 8855 C CA . VAL B 1 278 ? -27.516 8.758 5.992 1 98.38 278 VAL B CA 1
ATOM 8856 C C . VAL B 1 278 ? -26.844 9.844 6.828 1 98.38 278 VAL B C 1
ATOM 8858 O O . VAL B 1 278 ? -26.797 11.008 6.422 1 98.38 278 VAL B O 1
ATOM 8861 N N . ILE B 1 279 ? -26.422 9.492 7.973 1 97.88 279 ILE B N 1
ATOM 8862 C CA . ILE B 1 279 ? -25.688 10.43 8.805 1 97.88 279 ILE B CA 1
ATOM 8863 C C . ILE B 1 279 ? -24.234 9.969 8.945 1 97.88 279 ILE B C 1
ATOM 8865 O O . ILE B 1 279 ? -23.984 8.805 9.273 1 97.88 279 ILE B O 1
ATOM 8869 N N . MET B 1 280 ? -23.328 10.867 8.633 1 97.81 280 MET B N 1
ATOM 8870 C CA . MET B 1 280 ? -21.891 10.57 8.719 1 97.81 280 MET B CA 1
ATOM 8871 C C . MET B 1 280 ? -21.266 11.297 9.898 1 97.81 280 MET B C 1
ATOM 8873 O O . MET B 1 280 ? -21.719 12.375 10.289 1 97.81 280 MET B O 1
ATOM 8877 N N . ALA B 1 281 ? -20.234 10.719 10.445 1 96.81 281 ALA B N 1
ATOM 8878 C CA . ALA B 1 281 ? -19.469 11.352 11.508 1 96.81 281 ALA B CA 1
ATOM 8879 C C . ALA B 1 281 ? -18.016 11.578 11.07 1 96.81 281 ALA B C 1
ATOM 8881 O O . ALA B 1 281 ? -17.359 10.648 10.602 1 96.81 281 ALA B O 1
ATOM 8882 N N . ASP B 1 282 ? -17.562 12.812 11.109 1 95.12 282 ASP B N 1
ATOM 8883 C CA . ASP B 1 282 ? -16.172 13.117 10.75 1 95.12 282 ASP B CA 1
ATOM 8884 C C . ASP B 1 282 ? -15.352 13.469 11.984 1 95.12 282 ASP B C 1
ATOM 8886 O O . ASP B 1 282 ? -14.68 14.508 12.016 1 95.12 282 ASP B O 1
ATOM 8890 N N . THR B 1 283 ? -15.32 12.602 12.977 1 93.25 283 THR B N 1
ATOM 8891 C CA . THR B 1 283 ? -14.492 12.719 14.172 1 93.25 283 THR B CA 1
ATOM 8892 C C . THR B 1 283 ? -13.023 12.445 13.836 1 93.25 283 THR B C 1
ATOM 8894 O O . THR B 1 283 ? -12.672 11.344 13.422 1 93.25 283 THR B O 1
ATOM 8897 N N . TYR B 1 284 ? -12.148 13.492 14.094 1 93 284 TYR B N 1
ATOM 8898 C CA . TYR B 1 284 ? -10.727 13.398 13.781 1 93 284 TYR B CA 1
ATOM 8899 C C . TYR B 1 284 ? -9.883 13.508 15.047 1 93 284 TYR B C 1
ATOM 8901 O O . TYR B 1 284 ? -9.383 14.586 15.375 1 93 284 TYR B O 1
ATOM 8909 N N . PRO B 1 285 ? -9.594 12.445 15.703 1 92.62 285 PRO B N 1
ATOM 8910 C CA . PRO B 1 285 ? -8.961 12.492 17.031 1 92.62 285 PRO B CA 1
ATOM 8911 C C . PRO B 1 285 ? -7.445 12.672 16.953 1 92.62 285 PRO B C 1
ATOM 8913 O O . PRO B 1 285 ? -6.844 13.273 17.844 1 92.62 285 PRO B O 1
ATOM 8916 N N . VAL B 1 286 ? -6.828 12.312 15.898 1 85.31 286 VAL B N 1
ATOM 8917 C CA . VAL B 1 286 ? -5.379 12.172 15.875 1 85.31 286 VAL B CA 1
ATOM 8918 C C . VAL B 1 286 ? -4.738 13.5 15.477 1 85.31 286 VAL B C 1
ATOM 8920 O O . VAL B 1 286 ? -5.09 14.078 14.445 1 85.31 286 VAL B O 1
ATOM 8923 N N . PRO B 1 287 ? -3.797 14.07 16.281 1 77.69 287 PRO B N 1
ATOM 8924 C CA . PRO B 1 287 ? -3.244 13.414 17.469 1 77.69 287 PRO B CA 1
ATOM 8925 C C . PRO B 1 287 ? -3.838 13.961 18.766 1 77.69 287 PRO B C 1
ATOM 8927 O O . PRO B 1 287 ? -3.33 13.664 19.859 1 77.69 287 PRO B O 1
ATOM 8930 N N . ASN B 1 288 ? -4.867 14.719 18.734 1 78.06 288 ASN B N 1
ATOM 8931 C CA . ASN B 1 288 ? -5.324 15.523 19.859 1 78.06 288 ASN B CA 1
ATOM 8932 C C . ASN B 1 288 ? -6.055 14.68 20.891 1 78.06 288 ASN B C 1
ATOM 8934 O O . ASN B 1 288 ? -6.117 15.047 22.078 1 78.06 288 ASN B O 1
ATOM 8938 N N . SER B 1 289 ? -6.582 13.602 20.516 1 84.75 289 SER B N 1
ATOM 8939 C CA . SER B 1 289 ? -7.246 12.641 21.375 1 84.75 289 SER B CA 1
ATOM 8940 C C . SER B 1 289 ? -6.98 11.211 20.922 1 84.75 289 SER B C 1
ATOM 8942 O O . SER B 1 289 ? -6.434 10.992 19.828 1 84.75 289 SER B O 1
ATOM 8944 N N . PRO B 1 290 ? -7.328 10.227 21.812 1 88.5 290 PRO B N 1
ATOM 8945 C CA . PRO B 1 290 ? -7.086 8.836 21.406 1 88.5 290 PRO B CA 1
ATOM 8946 C C . PRO B 1 290 ? -7.836 8.445 20.141 1 88.5 290 PRO B C 1
ATOM 8948 O O . PRO B 1 290 ? -9 8.828 19.969 1 88.5 290 PRO B O 1
ATOM 8951 N N . ALA B 1 291 ? -7.148 7.719 19.281 1 92.44 291 ALA B N 1
ATOM 8952 C CA . ALA B 1 291 ? -7.754 7.242 18.047 1 92.44 291 ALA B CA 1
ATOM 8953 C C . ALA B 1 291 ? -9.039 6.465 18.328 1 92.44 291 ALA B C 1
ATOM 8955 O O . ALA B 1 291 ? -9.977 6.492 17.531 1 92.44 291 ALA B O 1
ATOM 8956 N N . SER B 1 292 ? -9.211 5.844 19.531 1 93.94 292 SER B N 1
ATOM 8957 C CA . SER B 1 292 ? -10.336 5 19.906 1 93.94 292 SER B CA 1
ATOM 8958 C C . SER B 1 292 ? -11.594 5.832 20.156 1 93.94 292 SER B C 1
ATOM 8960 O O . SER B 1 292 ? -12.695 5.289 20.266 1 93.94 292 SER B O 1
ATOM 8962 N N . ASP B 1 293 ? -11.508 7.137 20.156 1 94.06 293 ASP B N 1
ATOM 8963 C CA . ASP B 1 293 ? -12.664 8 20.375 1 94.06 293 ASP B CA 1
ATOM 8964 C C . ASP B 1 293 ? -13.695 7.809 19.266 1 94.06 293 ASP B C 1
ATOM 8966 O O . ASP B 1 293 ? -14.891 8.055 19.469 1 94.06 293 ASP B O 1
ATOM 8970 N N . VAL B 1 294 ? -13.281 7.34 18.125 1 96.56 294 VAL B N 1
ATOM 8971 C CA . VAL B 1 294 ? -14.188 7.074 17.016 1 96.56 294 VAL B CA 1
ATOM 8972 C C . VAL B 1 294 ? -15.219 6.027 17.438 1 96.56 294 VAL B C 1
ATOM 8974 O O . VAL B 1 294 ? -16.375 6.105 17.031 1 96.56 294 VAL B O 1
ATOM 8977 N N . ILE B 1 295 ? -14.766 5.012 18.203 1 96 295 ILE B N 1
ATOM 8978 C CA . ILE B 1 295 ? -15.641 3.941 18.672 1 96 295 ILE B CA 1
ATOM 8979 C C . ILE B 1 295 ? -16.781 4.531 19.5 1 96 295 ILE B C 1
ATOM 8981 O O . ILE B 1 295 ? -17.953 4.203 19.297 1 96 295 ILE B O 1
ATOM 8985 N N . GLY B 1 296 ? -16.453 5.438 20.391 1 94 296 GLY B N 1
ATOM 8986 C CA . GLY B 1 296 ? -17.453 6.094 21.203 1 94 296 GLY B CA 1
ATOM 8987 C C . GLY B 1 296 ? -18.422 6.934 20.391 1 94 296 GLY B C 1
ATOM 8988 O O . GLY B 1 296 ? -19.625 6.961 20.688 1 94 296 GLY B O 1
ATOM 8989 N N . THR B 1 297 ? -17.938 7.605 19.422 1 95.38 297 THR B N 1
ATOM 8990 C CA . THR B 1 297 ? -18.781 8.453 18.578 1 95.38 297 THR B CA 1
ATOM 8991 C C . THR B 1 297 ? -19.812 7.625 17.828 1 95.38 297 THR B C 1
ATOM 8993 O O . THR B 1 297 ? -21 7.953 17.844 1 95.38 297 THR B O 1
ATOM 8996 N N . ILE B 1 298 ? -19.391 6.551 17.188 1 97.44 298 ILE B N 1
ATOM 8997 C CA . ILE B 1 298 ? -20.312 5.73 16.391 1 97.44 298 ILE B CA 1
ATOM 8998 C C . ILE B 1 298 ? -21.281 5.012 17.312 1 97.44 298 ILE B C 1
ATOM 9000 O O . ILE B 1 298 ? -22.469 4.891 17 1 97.44 298 ILE B O 1
ATOM 9004 N N . ARG B 1 299 ? -20.797 4.566 18.453 1 95.06 299 ARG B N 1
ATOM 9005 C CA . ARG B 1 299 ? -21.688 3.969 19.438 1 95.06 299 ARG B CA 1
ATOM 9006 C C . ARG B 1 299 ? -22.766 4.949 19.859 1 95.06 299 ARG B C 1
ATOM 9008 O O . ARG B 1 299 ? -23.938 4.574 19.969 1 95.06 299 ARG B O 1
ATOM 9015 N N . GLY B 1 300 ? -22.359 6.137 20.109 1 94.12 300 GLY B N 1
ATOM 9016 C CA . GLY B 1 300 ? -23.328 7.156 20.484 1 94.12 300 GLY B CA 1
ATOM 9017 C C . GLY B 1 300 ? -24.391 7.383 19.422 1 94.12 300 GLY B C 1
ATOM 9018 O O . GLY B 1 300 ? -25.562 7.512 19.734 1 94.12 300 GLY B O 1
ATOM 9019 N N . LEU B 1 301 ? -24.047 7.422 18.172 1 96.38 301 LEU B N 1
ATOM 9020 C CA . LEU B 1 301 ? -24.984 7.578 17.078 1 96.38 301 LEU B CA 1
ATOM 9021 C C . LEU B 1 301 ? -25.906 6.367 16.969 1 96.38 301 LEU B C 1
ATOM 9023 O O . LEU B 1 301 ? -27.109 6.508 16.719 1 96.38 301 LEU B O 1
ATOM 9027 N N . GLN B 1 302 ? -25.297 5.211 17.188 1 95.06 302 GLN B N 1
ATOM 9028 C CA . GLN B 1 302 ? -26.094 3.988 17.141 1 95.06 302 GLN B CA 1
ATOM 9029 C C . GLN B 1 302 ? -27.109 3.949 18.266 1 95.06 302 GLN B C 1
ATOM 9031 O O . GLN B 1 302 ? -28.25 3.527 18.062 1 95.06 302 GLN B O 1
ATOM 9036 N N . ASP B 1 303 ? -26.734 4.355 19.375 1 92.69 303 ASP B N 1
ATOM 9037 C CA . ASP B 1 303 ? -27.641 4.375 20.516 1 92.69 303 ASP B CA 1
ATOM 9038 C C . ASP B 1 303 ? -28.859 5.242 20.219 1 92.69 303 ASP B C 1
ATOM 9040 O O . ASP B 1 303 ? -29.969 4.922 20.672 1 92.69 303 ASP B O 1
ATOM 9044 N N . GLU B 1 304 ? -28.641 6.191 19.391 1 91.06 304 GLU B N 1
ATOM 9045 C CA . GLU B 1 304 ? -29.703 7.156 19.172 1 91.06 304 GLU B CA 1
ATOM 9046 C C . GLU B 1 304 ? -30.469 6.84 17.875 1 91.06 304 GLU B C 1
ATOM 9048 O O . GLU B 1 304 ? -31.672 7.082 17.797 1 91.06 304 GLU B O 1
ATOM 9053 N N . LEU B 1 305 ? -29.812 6.336 16.891 1 95.5 305 LEU B N 1
ATOM 9054 C CA . LEU B 1 305 ? -30.406 6.387 15.555 1 95.5 305 LEU B CA 1
ATOM 9055 C C . LEU B 1 305 ? -30.469 4.992 14.938 1 95.5 305 LEU B C 1
ATOM 9057 O O . LEU B 1 305 ? -30.906 4.836 13.797 1 95.5 305 LEU B O 1
ATOM 9061 N N . ARG B 1 306 ? -30.125 4.004 15.695 1 93.12 306 ARG B N 1
ATOM 9062 C CA . ARG B 1 306 ? -30.188 2.65 15.156 1 93.12 306 ARG B CA 1
ATOM 9063 C C . ARG B 1 306 ? -31.578 2.33 14.625 1 93.12 306 ARG B C 1
ATOM 9065 O O . ARG B 1 306 ? -32.562 2.717 15.234 1 93.12 306 ARG B O 1
ATOM 9072 N N . TYR B 1 307 ? -31.703 1.672 13.453 1 95.12 307 TYR B N 1
ATOM 9073 C CA . TYR B 1 307 ? -32.906 1.222 12.758 1 95.12 307 TYR B CA 1
ATOM 9074 C C . TYR B 1 307 ? -33.625 2.391 12.094 1 95.12 307 TYR B C 1
ATOM 9076 O O . TYR B 1 307 ? -34.719 2.23 11.57 1 95.12 307 TYR B O 1
ATOM 9084 N N . GLU B 1 308 ? -33.031 3.572 12.148 1 95.44 308 GLU B N 1
ATOM 9085 C CA . GLU B 1 308 ? -33.656 4.742 11.539 1 95.44 308 GLU B CA 1
ATOM 9086 C C . GLU B 1 308 ? -32.781 5.301 10.414 1 95.44 308 GLU B C 1
ATOM 9088 O O . GLU B 1 308 ? -33.312 5.871 9.445 1 95.44 308 GLU B O 1
ATOM 9093 N N . LYS B 1 309 ? -31.547 5.215 10.648 1 97.19 309 LYS B N 1
ATOM 9094 C CA . LYS B 1 309 ? -30.609 5.828 9.719 1 97.19 309 LYS B CA 1
ATOM 9095 C C . LYS B 1 309 ? -29.469 4.867 9.367 1 97.19 309 LYS B C 1
ATOM 9097 O O . LYS B 1 309 ? -29.219 3.904 10.094 1 97.19 309 LYS B O 1
ATOM 9102 N N . SER B 1 310 ? -28.922 5.059 8.164 1 98.19 310 SER B N 1
ATOM 9103 C CA . SER B 1 310 ? -27.609 4.48 7.875 1 98.19 310 SER B CA 1
ATOM 9104 C C . SER B 1 310 ? -26.484 5.359 8.422 1 98.19 310 SER B C 1
ATOM 9106 O O . SER B 1 310 ? -26.469 6.57 8.195 1 98.19 310 SER B O 1
ATOM 9108 N N . ILE B 1 311 ? -25.594 4.789 9.188 1 98.31 311 ILE B N 1
ATOM 9109 C CA . ILE B 1 311 ? -24.5 5.539 9.82 1 98.31 311 ILE B CA 1
ATOM 9110 C C . ILE B 1 311 ? -23.188 5.262 9.094 1 98.31 311 ILE B C 1
ATOM 9112 O O . ILE B 1 311 ? -22.859 4.105 8.828 1 98.31 311 ILE B O 1
ATOM 9116 N N . TRP B 1 312 ? -22.484 6.395 8.648 1 98.62 312 TRP B N 1
ATOM 9117 C CA . TRP B 1 312 ? -21.188 6.297 8 1 98.62 312 TRP B CA 1
ATOM 9118 C C . TRP B 1 312 ? -20.094 6.941 8.859 1 98.62 312 TRP B C 1
ATOM 9120 O O . TRP B 1 312 ? -20.391 7.727 9.758 1 98.62 312 TRP B O 1
ATOM 9130 N N . TYR B 1 313 ? -18.828 6.566 8.688 1 98.31 313 TYR B N 1
ATOM 9131 C CA . TYR B 1 313 ? -17.656 7.18 9.312 1 98.31 313 TYR B CA 1
ATOM 9132 C C . TYR B 1 313 ? -16.75 7.832 8.273 1 98.31 313 TYR B C 1
ATOM 9134 O O . TYR B 1 313 ? -16.531 7.27 7.199 1 98.31 313 TYR B O 1
ATOM 9142 N N . VAL B 1 314 ? -16.312 9.039 8.578 1 98.38 314 VAL B N 1
ATOM 9143 C CA . VAL B 1 314 ? -15.344 9.758 7.746 1 98.38 314 VAL B CA 1
ATOM 9144 C C . VAL B 1 314 ? -13.945 9.648 8.359 1 98.38 314 VAL B C 1
ATOM 9146 O O . VAL B 1 314 ? -13.539 10.508 9.148 1 98.38 314 VAL B O 1
ATOM 9149 N N . PRO B 1 315 ? -13.148 8.695 7.914 1 97.62 315 PRO B N 1
ATOM 9150 C CA . PRO B 1 315 ? -11.82 8.477 8.508 1 97.62 315 PRO B CA 1
ATOM 9151 C C . PRO B 1 315 ? -10.875 9.656 8.266 1 97.62 315 PRO B C 1
ATOM 9153 O O . PRO B 1 315 ? -10.898 10.266 7.195 1 97.62 315 PRO B O 1
ATOM 9156 N N . GLN B 1 316 ? -10.008 9.922 9.273 1 94.56 316 GLN B N 1
ATOM 9157 C CA . GLN B 1 316 ? -9.023 10.992 9.227 1 94.56 316 GLN B CA 1
ATOM 9158 C C . GLN B 1 316 ? -7.836 10.609 8.344 1 94.56 316 GLN B C 1
ATOM 9160 O O . GLN B 1 316 ? -6.93 9.898 8.789 1 94.56 316 GLN B O 1
ATOM 9165 N N . THR B 1 317 ? -7.777 11.086 7.109 1 90.69 317 THR B N 1
ATOM 9166 C CA . THR B 1 317 ? -6.641 10.812 6.238 1 90.69 317 THR B CA 1
ATOM 9167 C C . THR B 1 317 ? -5.902 12.102 5.891 1 90.69 317 THR B C 1
ATOM 9169 O O . THR B 1 317 ? -5.562 12.336 4.73 1 90.69 317 THR B O 1
ATOM 9172 N N . PHE B 1 318 ? -5.754 12.898 6.828 1 83 318 PHE B N 1
ATOM 9173 C CA . PHE B 1 318 ? -5.016 14.156 6.727 1 83 318 PHE B CA 1
ATOM 9174 C C . PHE B 1 318 ? -4.32 14.484 8.047 1 83 318 PHE B C 1
ATOM 9176 O O . PHE B 1 318 ? -4.594 13.852 9.07 1 83 318 PHE B O 1
ATOM 9183 N N . GLY B 1 319 ? -3.43 15.406 8.047 1 76.75 319 GLY B N 1
ATOM 9184 C CA . GLY B 1 319 ? -2.701 15.93 9.188 1 76.75 319 GLY B CA 1
ATOM 9185 C C . GLY B 1 319 ? -1.635 16.938 8.805 1 76.75 319 GLY B C 1
ATOM 9186 O O . GLY B 1 319 ? -1.525 17.312 7.637 1 76.75 319 GLY B O 1
ATOM 9187 N N . GLY B 1 320 ? -0.909 17.469 9.828 1 65.75 320 GLY B N 1
ATOM 9188 C CA . GLY B 1 320 ? 0.181 18.406 9.578 1 65.75 320 GLY B CA 1
ATOM 9189 C C . GLY B 1 320 ? -0.261 19.844 9.578 1 65.75 320 GLY B C 1
ATOM 9190 O O . GLY B 1 320 ? 0.418 20.703 9.008 1 65.75 320 GLY B O 1
ATOM 9191 N N . ALA B 1 321 ? -1.46 20.047 10.039 1 63.19 321 ALA B N 1
ATOM 9192 C CA . ALA B 1 321 ? -1.96 21.422 10.148 1 63.19 321 ALA B CA 1
ATOM 9193 C C . ALA B 1 321 ? -2.016 21.875 11.602 1 63.19 321 ALA B C 1
ATOM 9195 O O . ALA B 1 321 ? -1.73 21.094 12.516 1 63.19 321 ALA B O 1
ATOM 9196 N N . GLU B 1 322 ? -2.234 23.094 11.758 1 55.12 322 GLU B N 1
ATOM 9197 C CA . GLU B 1 322 ? -2.193 23.734 13.07 1 55.12 322 GLU B CA 1
ATOM 9198 C C . GLU B 1 322 ? -3.018 22.953 14.094 1 55.12 322 GLU B C 1
ATOM 9200 O O . GLU B 1 322 ? -2.57 22.734 15.219 1 55.12 322 GLU B O 1
ATOM 9205 N N . PHE B 1 323 ? -4.223 22.391 13.633 1 64.69 323 PHE B N 1
ATOM 9206 C CA . PHE B 1 323 ? -5.09 21.719 14.586 1 64.69 323 PHE B CA 1
ATOM 9207 C C . PHE B 1 323 ? -4.762 20.234 14.672 1 64.69 323 PHE B C 1
ATOM 9209 O O . PHE B 1 323 ? -4.984 19.594 15.703 1 64.69 323 PHE B O 1
ATOM 9216 N N . TRP B 1 324 ? -4.418 19.672 13.594 1 77.38 324 TRP B N 1
ATOM 9217 C CA . TRP B 1 324 ? -4 18.281 13.539 1 77.38 324 TRP B CA 1
ATOM 9218 C C . TRP B 1 324 ? -2.547 18.156 13.094 1 77.38 324 TRP B C 1
ATOM 9220 O O . TRP B 1 324 ? -2.26 18.078 11.898 1 77.38 324 TRP B O 1
ATOM 9230 N N . GLN B 1 325 ? -1.736 18.078 14.008 1 67.5 325 GLN B N 1
ATOM 9231 C CA . GLN B 1 325 ? -0.307 18.266 13.781 1 67.5 325 GLN B CA 1
ATOM 9232 C C . GLN B 1 325 ? 0.277 17.109 12.977 1 67.5 325 GLN B C 1
ATOM 9234 O O . GLN B 1 325 ? 1.321 17.266 12.336 1 67.5 325 GLN B O 1
ATOM 9239 N N . ARG B 1 326 ? -0.381 15.922 13.125 1 73.56 326 ARG B N 1
ATOM 9240 C CA . ARG B 1 326 ? 0.128 14.797 12.352 1 73.56 326 ARG B CA 1
ATOM 9241 C C . ARG B 1 326 ? -1.015 13.969 11.773 1 73.56 326 ARG B C 1
ATOM 9243 O O . ARG B 1 326 ? -2.139 14.016 12.281 1 73.56 326 ARG B O 1
ATOM 9250 N N . GLU B 1 327 ? -0.67 13.258 10.781 1 81.12 327 GLU B N 1
ATOM 9251 C CA . GLU B 1 327 ? -1.582 12.25 10.242 1 81.12 327 GLU B CA 1
ATOM 9252 C C . GLU B 1 327 ? -1.649 11.023 11.148 1 81.12 327 GLU B C 1
ATOM 9254 O O . GLU B 1 327 ? -0.731 10.773 11.93 1 81.12 327 GLU B O 1
ATOM 9259 N N . PRO B 1 328 ? -2.746 10.281 11.102 1 84.25 328 PRO B N 1
ATOM 9260 C CA . PRO B 1 328 ? -2.756 8.969 11.766 1 84.25 328 PRO B CA 1
ATOM 9261 C C . PRO B 1 3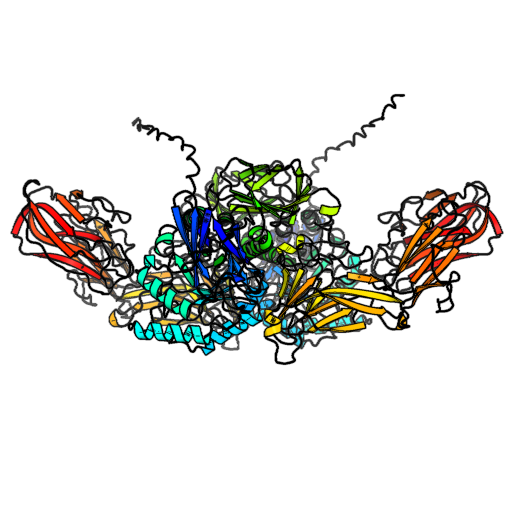28 ? -1.72 8.008 11.188 1 84.25 328 PRO B C 1
ATOM 9263 O O . PRO B 1 328 ? -1.381 8.094 10.008 1 84.25 328 PRO B O 1
ATOM 9266 N N . THR B 1 329 ? -1.241 7.094 12.055 1 80.06 329 THR B N 1
ATOM 9267 C CA . THR B 1 329 ? -0.417 5.988 11.578 1 80.06 329 THR B CA 1
ATOM 9268 C C . THR B 1 329 ? -1.266 4.969 10.828 1 80.06 329 THR B C 1
ATOM 9270 O O . THR B 1 329 ? -2.494 4.977 10.93 1 80.06 329 THR B O 1
ATOM 9273 N N . PRO B 1 330 ? -0.605 4.066 10.055 1 80.75 330 PRO B N 1
ATOM 9274 C CA . PRO B 1 330 ? -1.362 2.994 9.406 1 80.75 330 PRO B CA 1
ATOM 9275 C C . PRO B 1 330 ? -2.158 2.15 10.398 1 80.75 330 PRO B C 1
ATOM 9277 O O . PRO B 1 330 ? -3.314 1.808 10.133 1 80.75 330 PRO B O 1
ATOM 9280 N N . ALA B 1 331 ? -1.61 1.899 11.57 1 83.88 331 ALA B N 1
ATOM 9281 C CA . ALA B 1 331 ? -2.318 1.104 12.57 1 83.88 331 ALA B CA 1
ATOM 9282 C C . ALA B 1 331 ? -3.521 1.863 13.117 1 83.88 331 ALA B C 1
ATOM 9284 O O . ALA B 1 331 ? -4.59 1.281 13.328 1 83.88 331 ALA B O 1
ATOM 9285 N N . GLU B 1 332 ? -3.359 3.15 13.312 1 90.06 332 GLU B N 1
ATOM 9286 C CA . GLU B 1 332 ? -4.438 3.969 13.852 1 90.06 332 GLU B CA 1
ATOM 9287 C C . GLU B 1 332 ? -5.605 4.062 12.875 1 90.06 332 GLU B C 1
ATOM 9289 O O . GLU B 1 332 ? -6.766 3.945 13.273 1 90.06 332 GLU B O 1
ATOM 9294 N N . ILE B 1 333 ? -5.324 4.285 11.617 1 93.88 333 ILE B N 1
ATOM 9295 C CA . ILE B 1 333 ? -6.395 4.469 10.648 1 93.88 333 ILE B CA 1
ATOM 9296 C C . ILE B 1 333 ? -7.16 3.158 10.477 1 93.88 333 ILE B C 1
ATOM 9298 O O . ILE B 1 333 ? -8.383 3.164 10.289 1 93.88 333 ILE B O 1
ATOM 9302 N N . ARG B 1 334 ? -6.414 2.006 10.422 1 93.31 334 ARG B N 1
ATOM 9303 C CA . ARG B 1 334 ? -7.086 0.715 10.328 1 93.31 334 ARG B CA 1
ATOM 9304 C C . ARG B 1 334 ? -7.965 0.471 11.547 1 93.31 334 ARG B C 1
ATOM 9306 O O . ARG B 1 334 ? -9.109 0.029 11.422 1 93.31 334 ARG B O 1
ATOM 9313 N N . MET B 1 335 ? -7.441 0.772 12.688 1 95.19 335 MET B N 1
ATOM 9314 C CA . MET B 1 335 ? -8.188 0.609 13.93 1 95.19 335 MET B CA 1
ATOM 9315 C C . MET B 1 335 ? -9.43 1.5 13.938 1 95.19 335 MET B C 1
ATOM 9317 O O . MET B 1 335 ? -10.516 1.054 14.297 1 95.19 335 MET B O 1
ATOM 9321 N N . MET B 1 336 ? -9.312 2.75 13.594 1 98.06 336 MET B N 1
ATOM 9322 C CA . MET B 1 336 ? -10.445 3.676 13.57 1 98.06 336 MET B CA 1
ATOM 9323 C C . MET B 1 336 ? -11.531 3.188 12.617 1 98.06 336 MET B C 1
ATOM 9325 O O . MET B 1 336 ? -12.711 3.215 12.945 1 98.06 336 MET B O 1
ATOM 9329 N N . THR B 1 337 ? -11.141 2.711 11.438 1 98.06 337 THR B N 1
ATOM 9330 C CA . THR B 1 337 ? -12.078 2.266 10.422 1 98.06 337 THR B CA 1
ATOM 9331 C C . THR B 1 337 ? -12.828 1.015 10.875 1 98.06 337 THR B C 1
ATOM 9333 O O . THR B 1 337 ? -14.055 0.97 10.836 1 98.06 337 THR B O 1
ATOM 9336 N N . TRP B 1 338 ? -12.086 0.052 11.352 1 97.44 338 TRP B N 1
ATOM 9337 C CA . TRP B 1 338 ? -12.711 -1.173 11.836 1 97.44 338 TRP B CA 1
ATOM 9338 C C . TRP B 1 338 ? -13.5 -0.915 13.117 1 97.44 338 TRP B C 1
ATOM 9340 O O . TRP B 1 338 ? -14.547 -1.522 13.344 1 97.44 338 TRP B O 1
ATOM 9350 N N . GLY B 1 339 ? -12.914 -0.101 14.008 1 98.12 339 GLY B N 1
ATOM 9351 C CA . GLY B 1 339 ? -13.664 0.262 15.203 1 98.12 339 GLY B CA 1
ATOM 9352 C C . GLY B 1 339 ? -15.047 0.816 14.891 1 98.12 339 GLY B C 1
ATOM 9353 O O . GLY B 1 339 ? -16.031 0.448 15.539 1 98.12 339 GLY B O 1
ATOM 9354 N N . ALA B 1 340 ? -15.094 1.699 13.898 1 98.31 340 ALA B N 1
ATOM 9355 C CA . ALA B 1 340 ? -16.375 2.24 13.461 1 98.31 340 ALA B CA 1
ATOM 9356 C C . ALA B 1 340 ? -17.266 1.139 12.898 1 98.31 340 ALA B C 1
ATOM 9358 O O . ALA B 1 340 ? -18.469 1.093 13.195 1 98.31 340 ALA B O 1
ATOM 9359 N N . ALA B 1 341 ? -16.719 0.226 12.086 1 97.88 341 ALA B N 1
ATOM 9360 C CA . ALA B 1 341 ? -17.484 -0.858 11.477 1 97.88 341 ALA B CA 1
ATOM 9361 C C . ALA B 1 341 ? -18.094 -1.771 12.539 1 97.88 341 ALA B C 1
ATOM 9363 O O . ALA B 1 341 ? -19.25 -2.164 12.438 1 97.88 341 ALA B O 1
ATOM 9364 N N . LEU B 1 342 ? -17.328 -2.092 13.586 1 97.12 342 LEU B N 1
ATOM 9365 C CA . LEU B 1 342 ? -17.781 -3.008 14.625 1 97.12 342 LEU B CA 1
ATOM 9366 C C . LEU B 1 342 ? -18.875 -2.367 15.469 1 97.12 342 LEU B C 1
ATOM 9368 O O . LEU B 1 342 ? -19.703 -3.068 16.062 1 97.12 342 LEU B O 1
ATOM 9372 N N . GLU B 1 343 ? -18.859 -1.039 15.469 1 96.5 343 GLU B N 1
ATOM 9373 C CA . GLU B 1 343 ? -19.891 -0.347 16.219 1 96.5 343 GLU B CA 1
ATOM 9374 C C . GLU B 1 343 ? -21.109 -0.047 15.336 1 96.5 343 GLU B C 1
ATOM 9376 O O . GLU B 1 343 ? -22.078 0.575 15.781 1 96.5 343 GLU B O 1
ATOM 9381 N N . GLY B 1 344 ? -21.062 -0.411 14.086 1 96.5 344 GLY B N 1
ATOM 9382 C CA . GLY B 1 344 ? -22.281 -0.385 13.297 1 96.5 344 GLY B CA 1
ATOM 9383 C C . GLY B 1 344 ? -22.203 0.553 12.109 1 96.5 344 GLY B C 1
ATOM 9384 O O . GLY B 1 344 ? -23.188 0.691 11.359 1 96.5 344 GLY B O 1
ATOM 9385 N N . ALA B 1 345 ? -21.078 1.232 11.883 1 98.12 345 ALA B N 1
ATOM 9386 C CA . ALA B 1 345 ? -20.953 2.016 10.656 1 98.12 345 ALA B CA 1
ATOM 9387 C C . ALA B 1 345 ? -20.969 1.116 9.422 1 98.12 345 ALA B C 1
ATOM 9389 O O . ALA B 1 345 ? -20.375 0.039 9.414 1 98.12 345 ALA B O 1
ATOM 9390 N N . ARG B 1 346 ? -21.719 1.559 8.406 1 98.31 346 ARG B N 1
ATOM 9391 C CA . ARG B 1 346 ? -21.875 0.734 7.215 1 98.31 346 ARG B CA 1
ATOM 9392 C C . ARG B 1 346 ? -21.484 1.507 5.961 1 98.31 346 ARG B C 1
ATOM 9394 O O . ARG B 1 346 ? -21.859 1.131 4.848 1 98.31 346 ARG B O 1
ATOM 9401 N N . GLY B 1 347 ? -20.734 2.566 6.043 1 98.25 347 GLY B N 1
ATOM 9402 C CA . GLY B 1 347 ? -20.109 3.357 4.992 1 98.25 347 GLY B CA 1
ATOM 9403 C C . GLY B 1 347 ? -18.875 4.109 5.461 1 98.25 347 GLY B C 1
ATOM 9404 O O . GLY B 1 347 ? -18.797 4.52 6.621 1 98.25 347 GLY B O 1
ATOM 9405 N N . PHE B 1 348 ? -17.953 4.293 4.551 1 98.5 348 PHE B N 1
ATOM 9406 C CA . PHE B 1 348 ? -16.672 4.914 4.871 1 98.5 348 PHE B CA 1
ATOM 9407 C C . PHE B 1 348 ? -16.234 5.863 3.764 1 98.5 348 PHE B C 1
ATOM 9409 O O . PHE B 1 348 ? -16.062 5.445 2.615 1 98.5 348 PHE B O 1
ATOM 9416 N N . GLN B 1 349 ? -16.109 7.098 4.07 1 98.25 349 GLN B N 1
ATOM 9417 C CA . GLN B 1 349 ? -15.711 8.133 3.125 1 98.25 349 GLN B CA 1
ATOM 9418 C C . GLN B 1 349 ? -14.609 9.008 3.709 1 98.25 349 GLN B C 1
ATOM 9420 O O . GLN B 1 349 ? -14.891 10.031 4.344 1 98.25 349 GLN B O 1
ATOM 9425 N N . ALA B 1 350 ? -13.391 8.719 3.352 1 97.44 350 ALA B N 1
ATOM 9426 C CA . ALA B 1 350 ? -12.227 9.312 4.008 1 97.44 350 ALA B CA 1
ATOM 9427 C C . ALA B 1 350 ? -12 10.75 3.543 1 97.44 350 ALA B C 1
ATOM 9429 O O . ALA B 1 350 ? -12.219 11.07 2.371 1 97.44 350 ALA B O 1
ATOM 9430 N N . PHE B 1 351 ? -11.617 11.641 4.492 1 94.25 351 PHE B N 1
ATOM 9431 C CA . PHE B 1 351 ? -11.156 12.992 4.188 1 94.25 351 PHE B CA 1
ATOM 9432 C C . PHE B 1 351 ? -9.656 13.109 4.383 1 94.25 351 PHE B C 1
ATOM 9434 O O . PHE B 1 351 ? -9.156 13.039 5.508 1 94.25 351 PHE B O 1
ATOM 9441 N N . THR B 1 352 ? -8.852 13.188 3.182 1 89.44 352 THR B N 1
ATOM 9442 C CA . THR B 1 352 ? -9.242 13.25 1.779 1 89.44 352 THR B CA 1
ATOM 9443 C C . THR B 1 352 ? -8.195 12.594 0.891 1 89.44 352 THR B C 1
ATOM 9445 O O . THR B 1 352 ? -7.148 12.156 1.378 1 89.44 352 THR B O 1
ATOM 9448 N N . ARG B 1 353 ? -8.523 12.367 -0.396 1 91.31 353 ARG B N 1
ATOM 9449 C CA . ARG B 1 353 ? -7.578 11.766 -1.336 1 91.31 353 ARG B CA 1
ATOM 9450 C C . ARG B 1 353 ? -7.43 12.633 -2.584 1 91.31 353 ARG B C 1
ATOM 9452 O O . ARG B 1 353 ? -8.406 12.898 -3.281 1 91.31 353 ARG B O 1
ATOM 9459 N N . HIS B 1 354 ? -6.172 13.062 -2.912 1 79.69 354 HIS B N 1
ATOM 9460 C CA . HIS B 1 354 ? -5.914 13.906 -4.074 1 79.69 354 HIS B CA 1
ATOM 9461 C C . HIS B 1 354 ? -4.949 13.227 -5.043 1 79.69 354 HIS B C 1
ATOM 9463 O O . HIS B 1 354 ? -4.715 13.727 -6.145 1 79.69 354 HIS B O 1
ATOM 9469 N N . GLY B 1 355 ? -4.426 12.117 -4.801 1 69.06 355 GLY B N 1
ATOM 9470 C CA . GLY B 1 355 ? -3.535 11.414 -5.711 1 69.06 355 GLY B CA 1
ATOM 9471 C C . GLY B 1 355 ? -2.109 11.93 -5.668 1 69.06 355 GLY B C 1
ATOM 9472 O O . GLY B 1 355 ? -1.811 12.883 -4.945 1 69.06 355 GLY B O 1
ATOM 9473 N N . LEU B 1 356 ? -1.106 11.492 -6.504 1 61.94 356 LEU B N 1
ATOM 9474 C CA . LEU B 1 356 ? 0.242 11.938 -6.848 1 61.94 356 LEU B CA 1
ATOM 9475 C C . LEU B 1 356 ? 1.008 12.359 -5.598 1 61.94 356 LEU B C 1
ATOM 9477 O O . LEU B 1 356 ? 1.649 13.414 -5.586 1 61.94 356 LEU B O 1
ATOM 9481 N N . ASN B 1 357 ? 0.947 11.617 -4.469 1 64.19 357 ASN B N 1
ATOM 9482 C CA . ASN B 1 357 ? 1.62 11.945 -3.215 1 64.19 357 ASN B CA 1
ATOM 9483 C C . ASN B 1 357 ? 1.096 13.25 -2.617 1 64.19 357 ASN B C 1
ATOM 9485 O O . ASN B 1 357 ? 1.867 14.047 -2.086 1 64.19 357 ASN B O 1
ATOM 9489 N N . GLY B 1 358 ? -0.191 13.516 -2.967 1 68.62 358 GLY B N 1
ATOM 9490 C CA . GLY B 1 358 ? -0.872 14.602 -2.277 1 68.62 358 GLY B CA 1
ATOM 9491 C C . GLY B 1 358 ? -1.428 14.195 -0.927 1 68.62 358 GLY B C 1
ATOM 9492 O O . GLY B 1 358 ? -0.703 13.648 -0.089 1 68.62 358 GLY B O 1
ATOM 9493 N N . PHE B 1 359 ? -2.588 14.461 -0.723 1 75 359 PHE B N 1
ATOM 9494 C CA . PHE B 1 359 ? -3.223 14 0.508 1 75 359 PHE B CA 1
ATOM 9495 C C . PHE B 1 359 ? -3.809 12.609 0.328 1 75 359 PHE B C 1
ATOM 9497 O O . PHE B 1 359 ? -4.406 12.305 -0.708 1 75 359 PHE B O 1
ATOM 9504 N N . PRO B 1 360 ? -3.66 11.789 1.367 1 75.62 360 PRO B N 1
ATOM 9505 C CA . PRO B 1 360 ? -2.738 11.953 2.492 1 75.62 360 PRO B CA 1
ATOM 9506 C C . PRO B 1 360 ? -1.273 11.859 2.074 1 75.62 360 PRO B C 1
ATOM 9508 O O . PRO B 1 360 ? -0.962 11.297 1.022 1 75.62 360 PRO B O 1
ATOM 9511 N N . LYS B 1 361 ? -0.482 12.344 2.84 1 72.12 361 LYS B N 1
ATOM 9512 C CA . LYS B 1 361 ? 0.954 12.375 2.576 1 72.12 361 LYS B CA 1
ATOM 9513 C C . LYS B 1 361 ? 1.582 11 2.807 1 72.12 361 LYS B C 1
ATOM 9515 O O . LYS B 1 361 ? 2.523 10.625 2.107 1 72.12 361 LYS B O 1
ATOM 9520 N N . ASN B 1 362 ? 1.049 10.398 3.805 1 71.5 362 ASN B N 1
ATOM 9521 C CA . ASN B 1 362 ? 1.523 9.047 4.098 1 71.5 362 ASN B CA 1
ATOM 9522 C C . ASN B 1 362 ? 0.835 8.008 3.219 1 71.5 362 ASN B C 1
ATOM 9524 O O . ASN B 1 362 ? -0.3 7.613 3.49 1 71.5 362 ASN B O 1
ATOM 9528 N N . GLN B 1 363 ? 1.515 7.543 2.234 1 72.75 363 GLN B N 1
ATOM 9529 C CA . GLN B 1 363 ? 0.934 6.602 1.284 1 72.75 363 GLN B CA 1
ATOM 9530 C C . GLN B 1 363 ? 0.589 5.277 1.963 1 72.75 363 GLN B C 1
ATOM 9532 O O . GLN B 1 363 ? -0.375 4.613 1.582 1 72.75 363 GLN B O 1
ATOM 9537 N N . PHE B 1 364 ? 1.361 4.891 2.994 1 72.12 364 PHE B N 1
ATOM 9538 C CA . PHE B 1 364 ? 1.095 3.629 3.674 1 72.12 364 PHE B CA 1
ATOM 9539 C C . PHE B 1 364 ? -0.187 3.717 4.496 1 72.12 364 PHE B C 1
ATOM 9541 O O . PHE B 1 364 ? -0.911 2.729 4.629 1 72.12 364 PHE B O 1
ATOM 9548 N N . MET B 1 365 ? -0.34 4.883 5.008 1 80.62 365 MET B N 1
ATOM 9549 C CA . MET B 1 365 ? -1.597 5.086 5.723 1 80.62 365 MET B CA 1
ATOM 9550 C C . MET B 1 365 ? -2.787 4.953 4.777 1 80.62 365 MET B C 1
ATOM 9552 O O . MET B 1 365 ? -3.781 4.305 5.113 1 80.62 365 MET B O 1
ATOM 9556 N N . TRP B 1 366 ? -2.697 5.523 3.555 1 84.69 366 TRP B N 1
ATOM 9557 C CA . TRP B 1 366 ? -3.781 5.422 2.582 1 84.69 366 TRP B CA 1
ATOM 9558 C C . TRP B 1 366 ? -4 3.975 2.158 1 84.69 366 TRP B C 1
ATOM 9560 O O . TRP B 1 366 ? -5.141 3.512 2.078 1 84.69 366 TRP B O 1
ATOM 9570 N N . GLU B 1 367 ? -2.953 3.293 1.898 1 80.38 367 GLU B N 1
ATOM 9571 C CA . GLU B 1 367 ? -3.055 1.895 1.492 1 80.38 367 GLU B CA 1
ATOM 9572 C C . GLU B 1 367 ? -3.689 1.046 2.59 1 80.38 367 GLU B C 1
ATOM 9574 O O . GLU B 1 367 ? -4.461 0.126 2.303 1 80.38 367 GLU B O 1
ATOM 9579 N N . THR B 1 368 ? -3.295 1.37 3.811 1 84.44 368 THR B N 1
ATOM 9580 C CA . THR B 1 368 ? -3.881 0.644 4.93 1 84.44 368 THR B CA 1
ATOM 9581 C C . THR B 1 368 ? -5.375 0.935 5.043 1 84.44 368 THR B C 1
ATOM 9583 O O . THR B 1 368 ? -6.156 0.056 5.41 1 84.44 368 THR B O 1
ATOM 9586 N N . TYR B 1 369 ? -5.758 2.148 4.754 1 93.06 369 TYR B N 1
ATOM 9587 C CA . TYR B 1 369 ? -7.18 2.482 4.73 1 93.06 369 TYR B CA 1
ATOM 9588 C C . TYR B 1 369 ? -7.906 1.687 3.654 1 93.06 369 TYR B C 1
ATOM 9590 O O . TYR B 1 369 ? -8.961 1.103 3.91 1 93.06 369 TYR B O 1
ATOM 9598 N N . THR B 1 370 ? -7.367 1.673 2.439 1 90 370 THR B N 1
ATOM 9599 C CA . THR B 1 370 ? -8.016 0.941 1.358 1 90 370 THR B CA 1
ATOM 9600 C C . THR B 1 370 ? -8.078 -0.551 1.673 1 90 370 THR B C 1
ATOM 9602 O O . THR B 1 370 ? -9.031 -1.234 1.294 1 90 370 THR B O 1
ATOM 9605 N N . LYS B 1 371 ? -7.07 -1.067 2.375 1 86.12 371 LYS B N 1
ATOM 9606 C CA . LYS B 1 371 ? -7.086 -2.457 2.824 1 86.12 371 LYS B CA 1
ATOM 9607 C C . LYS B 1 371 ? -8.242 -2.707 3.795 1 86.12 371 LYS B C 1
ATOM 9609 O O . LYS B 1 371 ? -8.945 -3.711 3.68 1 86.12 371 LYS B O 1
ATOM 9614 N N . ALA B 1 372 ? -8.375 -1.822 4.773 1 91.69 372 ALA B N 1
ATOM 9615 C CA . ALA B 1 372 ? -9.461 -1.963 5.738 1 91.69 372 ALA B CA 1
ATOM 9616 C C . ALA B 1 372 ? -10.82 -1.984 5.039 1 91.69 372 ALA B C 1
ATOM 9618 O O . ALA B 1 372 ? -11.688 -2.789 5.383 1 91.69 372 ALA B O 1
ATOM 9619 N N . CYS B 1 373 ? -10.977 -1.139 4.059 1 93.06 373 CYS B N 1
ATOM 9620 C CA . CYS B 1 373 ? -12.234 -1.086 3.309 1 93.06 373 CYS B CA 1
ATOM 9621 C C . CYS B 1 373 ? -12.492 -2.404 2.59 1 93.06 373 CYS B C 1
ATOM 9623 O O . CYS B 1 373 ? -13.617 -2.912 2.604 1 93.06 373 CYS B O 1
ATOM 9625 N N . ARG B 1 374 ? -11.5 -2.947 1.986 1 89.19 374 ARG B N 1
ATOM 9626 C CA . ARG B 1 374 ? -11.664 -4.211 1.273 1 89.19 374 ARG B CA 1
ATOM 9627 C C . ARG B 1 374 ? -12 -5.344 2.236 1 89.19 374 ARG B C 1
ATOM 9629 O O . ARG B 1 374 ? -12.781 -6.238 1.902 1 89.19 374 ARG B O 1
ATOM 9636 N N . GLU B 1 375 ? -11.328 -5.332 3.385 1 88.75 375 GLU B N 1
ATOM 9637 C CA . GLU B 1 375 ? -11.641 -6.32 4.418 1 88.75 375 GLU B CA 1
ATOM 9638 C C . GLU B 1 375 ? -13.102 -6.227 4.844 1 88.75 375 GLU B C 1
ATOM 9640 O O . GLU B 1 375 ? -13.773 -7.25 5 1 88.75 375 GLU B O 1
ATOM 9645 N N . ILE B 1 376 ? -13.539 -5.047 5.035 1 93.31 376 ILE B N 1
ATOM 9646 C CA . ILE B 1 376 ? -14.922 -4.832 5.453 1 93.31 376 ILE B CA 1
ATOM 9647 C C . ILE B 1 376 ? -15.867 -5.25 4.332 1 93.31 376 ILE B C 1
ATOM 9649 O O . ILE B 1 376 ? -16.906 -5.867 4.582 1 93.31 376 ILE B O 1
ATOM 9653 N N . GLN B 1 377 ? -15.5 -4.973 3.07 1 92.31 377 GLN B N 1
ATOM 9654 C CA . GLN B 1 377 ? -16.297 -5.395 1.926 1 92.31 377 GLN B CA 1
ATOM 9655 C C . GLN B 1 377 ? -16.391 -6.918 1.852 1 92.31 377 GLN B C 1
ATOM 9657 O O . GLN B 1 377 ? -17.422 -7.465 1.485 1 92.31 377 GLN B O 1
ATOM 9662 N N . GLU B 1 378 ? -15.32 -7.543 2.186 1 88.94 378 GLU B N 1
ATOM 9663 C CA . GLU B 1 378 ? -15.312 -9 2.195 1 88.94 378 GLU B CA 1
ATOM 9664 C C . GLU B 1 378 ? -16.359 -9.555 3.152 1 88.94 378 GLU B C 1
ATOM 9666 O O . GLU B 1 378 ? -16.938 -10.609 2.904 1 88.94 378 GLU B O 1
ATOM 9671 N N . LEU B 1 379 ? -16.672 -8.836 4.199 1 91.31 379 LEU B N 1
ATOM 9672 C CA . LEU B 1 379 ? -17.609 -9.312 5.223 1 91.31 379 LEU B CA 1
ATOM 9673 C C . LEU B 1 379 ? -19 -8.758 4.988 1 91.31 379 LEU B C 1
ATOM 9675 O O . LEU B 1 379 ? -19.875 -8.867 5.855 1 91.31 379 LEU B O 1
ATOM 9679 N N . THR B 1 380 ? -19.25 -8.18 3.84 1 93.75 380 THR B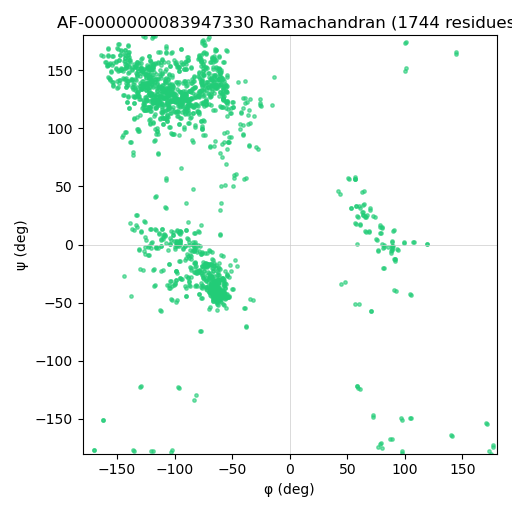 N 1
ATOM 9680 C CA . THR B 1 380 ? -20.547 -7.582 3.521 1 93.75 380 THR B CA 1
ATOM 9681 C C . THR B 1 380 ? -21.672 -8.586 3.742 1 93.75 380 THR B C 1
ATOM 9683 O O . THR B 1 380 ? -22.672 -8.266 4.379 1 93.75 380 THR B O 1
ATOM 9686 N N . PRO B 1 381 ? -21.562 -9.883 3.299 1 92.88 381 PRO B N 1
ATOM 9687 C CA . PRO B 1 381 ? -22.672 -10.82 3.529 1 92.88 381 PRO B CA 1
ATOM 9688 C C . PRO B 1 381 ? -22.922 -11.078 5.012 1 92.88 381 PRO B C 1
ATOM 9690 O O . PRO B 1 381 ? -24.062 -11.289 5.418 1 92.88 381 PRO B O 1
ATOM 9693 N N . PHE B 1 382 ? -21.922 -11.039 5.805 1 93 382 PHE B N 1
ATOM 9694 C CA . PHE B 1 382 ? -22.062 -11.25 7.238 1 93 382 PHE B CA 1
ATOM 9695 C C . PHE B 1 382 ? -22.781 -10.078 7.895 1 93 382 PHE B C 1
ATOM 9697 O O . PHE B 1 382 ? -23.609 -10.266 8.773 1 93 382 PHE B O 1
ATOM 9704 N N . PHE B 1 383 ? -22.453 -8.891 7.465 1 94.81 383 PHE B N 1
ATOM 9705 C CA . PHE B 1 383 ? -23.109 -7.703 7.992 1 94.81 383 PHE B CA 1
ATOM 9706 C C . PHE B 1 383 ? -24.578 -7.66 7.555 1 94.81 383 PHE B C 1
ATOM 9708 O O . PHE B 1 383 ? -25.438 -7.16 8.281 1 94.81 383 PHE B O 1
ATOM 9715 N N . ASP B 1 384 ? -24.812 -8.164 6.395 1 93.62 384 ASP B N 1
ATOM 9716 C CA . ASP B 1 384 ? -26.125 -8.078 5.781 1 93.62 384 ASP B CA 1
ATOM 9717 C C . ASP B 1 384 ? -27.078 -9.125 6.363 1 93.62 384 ASP B C 1
ATOM 9719 O O . ASP B 1 384 ? -28.203 -8.812 6.73 1 93.62 384 ASP B O 1
ATOM 9723 N N . ARG B 1 385 ? -26.562 -10.391 6.555 1 90.38 385 ARG B N 1
ATOM 9724 C CA . ARG B 1 385 ? -27.469 -11.492 6.883 1 90.38 385 ARG B CA 1
ATOM 9725 C C . ARG B 1 385 ? -26.953 -12.281 8.078 1 90.38 385 ARG B C 1
ATOM 9727 O O . ARG B 1 385 ? -27.641 -13.18 8.578 1 90.38 385 ARG B O 1
ATOM 9734 N N . GLY B 1 386 ? -25.859 -11.93 8.516 1 89.12 386 GLY B N 1
ATOM 9735 C CA . GLY B 1 386 ? -25.266 -12.719 9.578 1 89.12 386 GLY B CA 1
ATOM 9736 C C . GLY B 1 386 ? -25.844 -12.422 10.945 1 89.12 386 GLY B C 1
ATOM 9737 O O . GLY B 1 386 ? -26.453 -11.367 11.148 1 89.12 386 GLY B O 1
ATOM 9738 N N . THR B 1 387 ? -25.656 -13.352 11.812 1 88.56 387 THR B N 1
ATOM 9739 C CA . THR B 1 387 ? -26.016 -13.172 13.211 1 88.56 387 THR B CA 1
ATOM 9740 C C . THR B 1 387 ? -24.812 -12.719 14.031 1 88.56 387 THR B C 1
ATOM 9742 O O . THR B 1 387 ? -23.797 -13.414 14.094 1 88.56 387 THR B O 1
ATOM 9745 N N . GLU B 1 388 ? -25.016 -11.617 14.594 1 90.44 388 GLU B N 1
ATOM 9746 C CA . GLU B 1 388 ? -23.938 -11.047 15.383 1 90.44 388 GLU B CA 1
ATOM 9747 C C . GLU B 1 388 ? -23.938 -11.602 16.812 1 90.44 388 GLU B C 1
ATOM 9749 O O . GLU B 1 388 ? -25 -11.797 17.406 1 90.44 388 GLU B O 1
ATOM 9754 N N . SER B 1 389 ? -22.734 -11.875 17.297 1 87.81 389 SER B N 1
ATOM 9755 C CA . SER B 1 389 ? -22.531 -12.266 18.688 1 87.81 389 SER B CA 1
ATOM 9756 C C . SER B 1 389 ? -21.234 -11.703 19.25 1 87.81 389 SER B C 1
ATOM 9758 O O . SER B 1 389 ? -20.422 -11.148 18.5 1 87.81 389 SER B O 1
ATOM 9760 N N . LYS B 1 390 ? -21.125 -11.711 20.562 1 88 390 LYS B N 1
ATOM 9761 C CA . LYS B 1 390 ? -19.906 -11.242 21.219 1 88 390 LYS B CA 1
ATOM 9762 C C . LYS B 1 390 ? -19.172 -12.398 21.875 1 88 390 LYS B C 1
ATOM 9764 O O . LYS B 1 390 ? -19.656 -12.992 22.844 1 88 390 LYS B O 1
ATOM 9769 N N . PRO B 1 391 ? -18.016 -12.656 21.328 1 85.75 391 PRO B N 1
ATOM 9770 C CA . PRO B 1 391 ? -17.203 -13.641 22.031 1 85.75 391 PRO B CA 1
ATOM 9771 C C . PRO B 1 391 ? -16.828 -13.195 23.453 1 85.75 391 PRO B C 1
ATOM 9773 O O . PRO B 1 391 ? -16.672 -12 23.703 1 85.75 391 PRO B O 1
ATOM 9776 N N . ARG B 1 392 ? -16.703 -14.164 24.297 1 84.5 392 ARG B N 1
ATOM 9777 C CA . ARG B 1 392 ? -16.203 -13.852 25.641 1 84.5 392 ARG B CA 1
ATOM 9778 C C . ARG B 1 392 ? -14.688 -13.633 25.609 1 84.5 392 ARG B C 1
ATOM 9780 O O . ARG B 1 392 ? -13.945 -14.508 25.156 1 84.5 392 ARG B O 1
ATOM 9787 N N . LEU B 1 393 ? -14.328 -12.492 26.031 1 86.06 393 LEU B N 1
ATOM 9788 C CA . LEU B 1 393 ? -12.914 -12.133 25.953 1 86.06 393 LEU B CA 1
ATOM 9789 C C . LEU B 1 393 ? -12.273 -12.172 27.344 1 86.06 393 LEU B C 1
ATOM 9791 O O . LEU B 1 393 ? -12.867 -11.703 28.312 1 86.06 393 LEU B O 1
ATOM 9795 N N . VAL B 1 394 ? -11.172 -12.859 27.469 1 79.12 394 VAL B N 1
ATOM 9796 C CA . VAL B 1 394 ? -10.234 -12.734 28.578 1 79.12 394 VAL B CA 1
ATOM 9797 C C . VAL B 1 394 ? -8.945 -12.078 28.094 1 79.12 394 VAL B C 1
ATOM 9799 O O . VAL B 1 394 ? -8.258 -12.617 27.219 1 79.12 394 VAL B O 1
ATOM 9802 N N . SER B 1 395 ? -8.789 -10.852 28.531 1 82 395 SER B N 1
ATOM 9803 C CA . SER B 1 395 ? -7.621 -10.102 28.078 1 82 395 SER B CA 1
ATOM 9804 C C . SER B 1 395 ? -7.066 -9.211 29.188 1 82 395 SER B C 1
ATOM 9806 O O . SER B 1 395 ? -7.746 -8.961 30.188 1 82 395 SER B O 1
ATOM 9808 N N . ASP B 1 396 ? -5.781 -8.797 29.016 1 76.88 396 ASP B N 1
ATOM 9809 C CA . ASP B 1 396 ? -5.121 -7.879 29.938 1 76.88 396 ASP B CA 1
ATOM 9810 C C . ASP B 1 396 ? -5.477 -6.43 29.609 1 76.88 396 ASP B C 1
ATOM 9812 O O . ASP B 1 396 ? -5.016 -5.504 30.281 1 76.88 396 ASP B O 1
ATOM 9816 N N . ALA B 1 397 ? -6.172 -6.227 28.594 1 84.81 397 ALA B N 1
ATOM 9817 C CA . ALA B 1 397 ? -6.598 -4.895 28.156 1 84.81 397 ALA B CA 1
ATOM 9818 C C . ALA B 1 397 ? -8.031 -4.918 27.641 1 84.81 397 ALA B C 1
ATOM 9820 O O . ALA B 1 397 ? -8.633 -5.988 27.5 1 84.81 397 ALA B O 1
ATOM 9821 N N . ASP B 1 398 ? -8.586 -3.695 27.516 1 90.19 398 ASP B N 1
ATOM 9822 C CA . ASP B 1 398 ? -9.914 -3.582 26.922 1 90.19 398 ASP B CA 1
ATOM 9823 C C . ASP B 1 398 ? -9.852 -3.77 25.406 1 90.19 398 ASP B C 1
ATOM 9825 O O . ASP B 1 398 ? -9.312 -2.92 24.703 1 90.19 398 ASP B O 1
ATOM 9829 N N . LEU B 1 399 ? -10.352 -4.941 25 1 94.19 399 LEU B N 1
ATOM 9830 C CA . LEU B 1 399 ? -10.406 -5.254 23.578 1 94.19 399 LEU B CA 1
ATOM 9831 C C . LEU B 1 399 ? -11.844 -5.285 23.078 1 94.19 399 LEU B C 1
ATOM 9833 O O . LEU B 1 399 ? -12.781 -5.305 23.875 1 94.19 399 LEU B O 1
ATOM 9837 N N . VAL B 1 400 ? -12.031 -5.141 21.797 1 94.81 400 VAL B N 1
ATOM 9838 C CA . VAL B 1 400 ? -13.344 -5.273 21.156 1 94.81 400 VAL B CA 1
ATOM 9839 C C . VAL B 1 400 ? -13.367 -6.543 20.297 1 94.81 400 VAL B C 1
ATOM 9841 O O . VAL B 1 400 ? -12.414 -6.832 19.578 1 94.81 400 VAL B O 1
ATOM 9844 N N . ALA B 1 401 ? -14.422 -7.367 20.484 1 94.44 401 ALA B N 1
ATOM 9845 C CA . ALA B 1 401 ? -14.57 -8.57 19.672 1 94.44 401 ALA B CA 1
ATOM 9846 C C . ALA B 1 401 ? -16.016 -8.727 19.203 1 94.44 401 ALA B C 1
ATOM 9848 O O . ALA B 1 401 ? -16.953 -8.438 19.938 1 94.44 401 ALA B O 1
ATOM 9849 N N . ARG B 1 402 ? -16.188 -9.109 17.984 1 96.06 402 ARG B N 1
ATOM 9850 C CA . ARG B 1 402 ? -17.484 -9.453 17.391 1 96.06 402 ARG B CA 1
ATOM 9851 C C . ARG B 1 402 ? -17.375 -10.703 16.531 1 96.06 402 ARG B C 1
ATOM 9853 O O . ARG B 1 402 ? -16.344 -10.945 15.898 1 96.06 402 ARG B O 1
ATOM 9860 N N . ALA B 1 403 ? -18.359 -11.5 16.594 1 93.94 403 ALA B N 1
ATOM 9861 C CA . ALA B 1 403 ? -18.484 -12.656 15.719 1 93.94 403 ALA B CA 1
ATOM 9862 C C . ALA B 1 403 ? -19.75 -12.578 14.883 1 93.94 403 ALA B C 1
ATOM 9864 O O . ALA B 1 403 ? -20.797 -12.141 15.367 1 93.94 403 ALA B O 1
ATOM 9865 N N . TYR B 1 404 ? -19.656 -12.914 13.656 1 93.81 404 TYR B N 1
ATOM 9866 C CA . TYR B 1 404 ? -20.781 -12.961 12.727 1 93.81 404 TYR B CA 1
ATOM 9867 C C . TYR B 1 404 ? -20.922 -14.344 12.102 1 93.81 404 TYR B C 1
ATOM 9869 O O . TYR B 1 404 ? -20 -14.82 11.422 1 93.81 404 TYR B O 1
ATOM 9877 N N . SER B 1 405 ? -22.031 -14.953 12.344 1 90.06 405 SER B N 1
ATOM 9878 C CA . SER B 1 405 ? -22.266 -16.281 11.789 1 90.06 405 SER B CA 1
ATOM 9879 C C . SER B 1 405 ? -23.234 -16.234 10.625 1 90.06 405 SER B C 1
ATOM 9881 O O . SER B 1 405 ? -24.281 -15.594 10.711 1 90.06 405 SER B O 1
ATOM 9883 N N . LEU B 1 406 ? -22.891 -16.812 9.57 1 88 406 LEU B N 1
ATOM 9884 C CA . LEU B 1 406 ? -23.703 -16.922 8.359 1 88 406 LEU B CA 1
ATOM 9885 C C . LEU B 1 406 ? -23.641 -18.344 7.805 1 88 406 LEU B C 1
ATOM 9887 O O . LEU B 1 406 ? -22.656 -18.734 7.184 1 88 406 LEU B O 1
ATOM 9891 N N . GLY B 1 407 ? -24.75 -19.016 7.965 1 79.5 407 GLY B N 1
ATOM 9892 C CA . GLY B 1 407 ? -24.703 -20.422 7.625 1 79.5 407 GLY B CA 1
ATOM 9893 C C . GLY B 1 407 ? -23.656 -21.188 8.414 1 79.5 407 GLY B C 1
ATOM 9894 O O . GLY B 1 407 ? -23.656 -21.156 9.648 1 79.5 407 GLY B O 1
ATOM 9895 N N . SER B 1 408 ? -22.734 -21.812 7.695 1 74.94 408 SER B N 1
ATOM 9896 C CA . SER B 1 408 ? -21.703 -22.609 8.344 1 74.94 408 SER B CA 1
ATOM 9897 C C . SER B 1 408 ? -20.422 -21.797 8.539 1 74.94 408 SER B C 1
ATOM 9899 O O . SER B 1 408 ? -19.438 -22.297 9.094 1 74.94 408 SER B O 1
ATOM 9901 N N . GLN B 1 409 ? -20.484 -20.578 8.164 1 79.12 409 GLN B N 1
ATOM 9902 C CA . GLN B 1 409 ? -19.297 -19.75 8.273 1 79.12 409 GLN B CA 1
ATOM 9903 C C . GLN B 1 409 ? -19.406 -18.766 9.438 1 79.12 409 GLN B C 1
ATOM 9905 O O . GLN B 1 409 ? -20.516 -18.312 9.773 1 79.12 409 GLN B O 1
ATOM 9910 N N . THR B 1 410 ? -18.297 -18.594 10.047 1 88.5 410 THR B N 1
ATOM 9911 C CA . THR B 1 410 ? -18.219 -17.594 11.109 1 88.5 410 THR B CA 1
ATOM 9912 C C . THR B 1 410 ? -17 -16.703 10.93 1 88.5 410 THR B C 1
ATOM 9914 O O . THR B 1 410 ? -15.898 -17.188 10.648 1 88.5 410 THR B O 1
ATOM 9917 N N . ALA B 1 411 ? -17.234 -15.453 10.938 1 90.56 411 ALA B N 1
ATOM 9918 C CA . ALA B 1 411 ? -16.141 -14.484 10.953 1 90.56 411 ALA B CA 1
ATOM 9919 C C . ALA B 1 411 ? -15.992 -13.852 12.336 1 90.56 411 ALA B C 1
ATOM 9921 O O . ALA B 1 411 ? -16.984 -13.508 12.977 1 90.56 411 ALA B O 1
ATOM 9922 N N . VAL B 1 412 ? -14.789 -13.828 12.867 1 93.31 412 VAL B N 1
ATOM 9923 C CA . VAL B 1 412 ? -14.492 -13.203 14.148 1 93.31 412 VAL B CA 1
ATOM 9924 C C . VAL B 1 412 ? -13.531 -12.031 13.938 1 93.31 412 VAL B C 1
ATOM 9926 O O . VAL B 1 412 ? -12.508 -12.172 13.273 1 93.31 412 VAL B O 1
ATOM 9929 N N . VAL B 1 413 ? -13.883 -10.883 14.43 1 94.81 413 VAL B N 1
ATOM 9930 C CA . VAL B 1 413 ? -13.008 -9.711 14.359 1 94.81 413 VAL B CA 1
ATOM 9931 C C . VAL B 1 413 ? -12.586 -9.297 15.766 1 94.81 413 VAL B C 1
ATOM 9933 O O . VAL B 1 413 ? -13.43 -9.086 16.641 1 94.81 413 VAL B O 1
ATOM 9936 N N . LEU B 1 414 ? -11.312 -9.273 16.016 1 94.12 414 LEU B N 1
ATOM 9937 C CA . LEU B 1 414 ? -10.727 -8.812 17.266 1 94.12 414 LEU B CA 1
ATOM 9938 C C . LEU B 1 414 ? -9.969 -7.5 17.047 1 94.12 414 LEU B C 1
ATOM 9940 O O . LEU B 1 414 ? -9.242 -7.348 16.062 1 94.12 414 LEU B O 1
ATOM 9944 N N . LEU B 1 415 ? -10.203 -6.57 17.922 1 95.94 415 LEU B N 1
ATOM 9945 C CA . LEU B 1 415 ? -9.633 -5.238 17.766 1 95.94 415 LEU B CA 1
ATOM 9946 C C . LEU B 1 415 ? -9.047 -4.746 19.094 1 95.94 415 LEU B C 1
ATOM 9948 O O . LEU B 1 415 ? -9.703 -4.805 20.125 1 95.94 415 LEU B O 1
ATOM 9952 N N . ASN B 1 416 ? -7.77 -4.316 19.078 1 93.31 416 ASN B N 1
ATOM 9953 C CA . ASN B 1 416 ? -7.098 -3.643 20.172 1 93.31 416 ASN B CA 1
ATOM 9954 C C . ASN B 1 416 ? -7.129 -2.125 20.016 1 93.31 416 ASN B C 1
ATOM 9956 O O . ASN B 1 416 ? -6.359 -1.568 19.234 1 93.31 416 ASN B O 1
ATOM 9960 N N . PRO B 1 417 ? -7.969 -1.415 20.75 1 95.12 417 PRO B N 1
ATOM 9961 C CA . PRO B 1 417 ? -8.047 0.039 20.578 1 95.12 417 PRO B CA 1
ATOM 9962 C C . PRO B 1 417 ? -6.961 0.778 21.359 1 95.12 417 PRO B C 1
ATOM 9964 O O . PRO B 1 417 ? -6.953 2.012 21.391 1 95.12 417 PRO B O 1
ATOM 9967 N N . ASN B 1 418 ? -5.965 0.029 21.922 1 88.81 418 ASN B N 1
ATOM 9968 C CA . ASN B 1 418 ? -4.992 0.608 22.828 1 88.81 418 ASN B CA 1
ATOM 9969 C C . ASN B 1 418 ? -3.639 0.82 22.156 1 88.81 418 ASN B C 1
ATOM 9971 O O . ASN B 1 418 ? -3.307 0.126 21.188 1 88.81 418 ASN B O 1
ATOM 9975 N N . PRO B 1 419 ? -2.814 1.789 22.625 1 81.62 419 PRO B N 1
ATOM 9976 C CA . PRO B 1 419 ? -1.487 2.055 22.062 1 81.62 419 PRO B CA 1
ATOM 9977 C C . PRO B 1 419 ? -0.43 1.073 22.562 1 81.62 419 PRO B C 1
ATOM 9979 O O . PRO B 1 419 ? 0.769 1.349 22.469 1 81.62 419 PRO B O 1
ATOM 9982 N N . ALA B 1 420 ? -0.881 -0.055 23.25 1 75.56 420 ALA B N 1
ATOM 9983 C CA . ALA B 1 420 ? 0.001 -1.124 23.703 1 75.56 420 ALA B CA 1
ATOM 9984 C C . ALA B 1 420 ? -0.505 -2.488 23.25 1 75.56 420 ALA B C 1
ATOM 9986 O O . ALA B 1 420 ? -1.708 -2.676 23.047 1 75.56 420 ALA B O 1
ATOM 9987 N N . ALA B 1 421 ? 0.448 -3.377 23.031 1 76.25 421 ALA B N 1
ATOM 9988 C CA . ALA B 1 421 ? 0.061 -4.738 22.656 1 76.25 421 ALA B CA 1
ATOM 9989 C C . ALA B 1 421 ? -0.759 -5.395 23.766 1 76.25 421 ALA B C 1
ATOM 9991 O O . ALA B 1 421 ? -0.639 -5.031 24.938 1 76.25 421 ALA B O 1
ATOM 9992 N N . ALA B 1 422 ? -1.615 -6.293 23.422 1 83.88 422 ALA B N 1
ATOM 9993 C CA . ALA B 1 422 ? -2.469 -6.988 24.391 1 83.88 422 ALA B CA 1
ATOM 9994 C C . ALA B 1 422 ? -2.652 -8.453 24 1 83.88 422 ALA B C 1
ATOM 9996 O O . ALA B 1 422 ? -2.822 -8.773 22.812 1 83.88 422 ALA B O 1
ATOM 9997 N N . SER B 1 423 ? -2.543 -9.312 24.969 1 82.12 423 SER B N 1
ATOM 9998 C CA . SER B 1 423 ? -2.873 -10.719 24.766 1 82.12 423 SER B CA 1
ATOM 9999 C C . SER B 1 423 ? -4.363 -10.969 24.969 1 82.12 423 SER B C 1
ATOM 10001 O O . SER B 1 423 ? -5.023 -10.25 25.719 1 82.12 423 SER B O 1
ATOM 10003 N N . TYR B 1 424 ? -4.828 -11.984 24.297 1 88.88 424 TYR B N 1
ATOM 10004 C CA . TYR B 1 424 ? -6.246 -12.281 24.469 1 88.88 424 TYR B CA 1
ATOM 10005 C C . TYR B 1 424 ? -6.5 -13.781 24.375 1 88.88 424 TYR B C 1
ATOM 10007 O O . TYR B 1 424 ? -5.691 -14.523 23.812 1 88.88 424 TYR B O 1
ATOM 10015 N N . LYS B 1 425 ? -7.535 -14.203 25.047 1 91.12 425 LYS B N 1
ATOM 10016 C CA . LYS B 1 425 ? -8.219 -15.477 24.844 1 91.12 425 LYS B CA 1
ATOM 10017 C C . LYS B 1 425 ? -9.711 -15.266 24.609 1 91.12 425 LYS B C 1
ATOM 10019 O O . LYS B 1 425 ? -10.414 -14.734 25.469 1 91.12 425 LYS B O 1
ATOM 10024 N N . ALA B 1 426 ? -10.164 -15.617 23.453 1 91.62 426 ALA B N 1
ATOM 10025 C CA . ALA B 1 426 ? -11.562 -15.43 23.078 1 91.62 426 ALA B CA 1
ATOM 10026 C C . ALA B 1 426 ? -12.289 -16.766 23 1 91.62 426 ALA B C 1
ATOM 10028 O O . ALA B 1 426 ? -11.758 -17.734 22.453 1 91.62 426 ALA B O 1
ATOM 10029 N N . ALA B 1 427 ? -13.398 -16.812 23.578 1 91.56 427 ALA B N 1
ATOM 10030 C CA . ALA B 1 427 ? -14.25 -18 23.5 1 91.56 427 ALA B CA 1
ATOM 10031 C C . ALA B 1 427 ? -15.531 -17.703 22.734 1 91.56 427 ALA B C 1
ATOM 10033 O O . ALA B 1 427 ? -16.297 -16.812 23.109 1 91.56 427 ALA B O 1
ATOM 10034 N N . LEU B 1 428 ? -15.742 -18.453 21.688 1 89 428 LEU B N 1
ATOM 10035 C CA . LEU B 1 428 ? -16.969 -18.312 20.922 1 89 428 LEU B CA 1
ATOM 10036 C C . LEU B 1 428 ? -18.156 -18.859 21.688 1 89 428 LEU B C 1
ATOM 10038 O O . LEU B 1 428 ? -18.016 -19.719 22.562 1 89 428 LEU B O 1
ATOM 10042 N N . PRO B 1 429 ? -19.328 -18.281 21.375 1 82.38 429 PRO B N 1
ATOM 10043 C CA . PRO B 1 429 ? -20.516 -18.75 22.094 1 82.38 429 PRO B CA 1
ATOM 10044 C C . PRO B 1 429 ? -20.812 -20.234 21.844 1 82.38 429 PRO B C 1
ATOM 10046 O O . PRO B 1 429 ? -21.328 -20.922 22.719 1 82.38 429 PRO B O 1
ATOM 10049 N N . GLU B 1 430 ? -20.5 -20.688 20.656 1 81.81 430 GLU B N 1
ATOM 10050 C CA . GLU B 1 430 ? -20.719 -22.078 20.297 1 81.81 430 GLU B CA 1
ATOM 10051 C C . GLU B 1 430 ? -19.406 -22.828 20.109 1 81.81 430 GLU B C 1
ATOM 10053 O O . GLU B 1 430 ? -18.422 -22.234 19.641 1 81.81 430 GLU B O 1
ATOM 10058 N N . PRO B 1 431 ? -19.469 -24.062 20.531 1 82.19 431 PRO B N 1
ATOM 10059 C CA . PRO B 1 431 ? -18.25 -24.859 20.312 1 82.19 431 PRO B CA 1
ATOM 10060 C C . PRO B 1 431 ? -17.906 -24.969 18.828 1 82.19 431 PRO B C 1
ATOM 10062 O O . PRO B 1 431 ? -18.781 -25.125 17.984 1 82.19 431 PRO B O 1
ATOM 10065 N N . PHE B 1 432 ? -16.719 -24.828 18.578 1 84.81 432 PHE B N 1
ATOM 10066 C CA . PHE B 1 432 ? -16.203 -24.906 17.219 1 84.81 432 PHE B CA 1
ATOM 10067 C C . PHE B 1 432 ? -14.828 -25.547 17.203 1 84.81 432 PHE B C 1
ATOM 10069 O O . PHE B 1 432 ? -13.977 -25.234 18.031 1 84.81 432 PHE B O 1
ATOM 10076 N N . ASN B 1 433 ? -14.633 -26.578 16.344 1 84.44 433 ASN B N 1
ATOM 10077 C CA . ASN B 1 433 ? -13.328 -27.156 16.047 1 84.44 433 ASN B CA 1
ATOM 10078 C C . ASN B 1 433 ? -12.969 -27.016 14.57 1 84.44 433 ASN B C 1
ATOM 10080 O O . ASN B 1 433 ? -13.781 -27.359 13.703 1 84.44 433 ASN B O 1
ATOM 10084 N N . GLY B 1 434 ? -11.914 -26.406 14.305 1 81.38 434 GLY B N 1
ATOM 10085 C CA . GLY B 1 434 ? -11.492 -26.219 12.93 1 81.38 434 GLY B CA 1
ATOM 10086 C C . GLY B 1 434 ? -10.312 -25.266 12.781 1 81.38 434 GLY B C 1
ATOM 10087 O O . GLY B 1 434 ? -9.422 -25.25 13.641 1 81.38 434 GLY B O 1
ATOM 10088 N N . THR B 1 435 ? -10.273 -24.703 11.656 1 78.56 435 THR B N 1
ATOM 10089 C CA . THR B 1 435 ? -9.172 -23.797 11.328 1 78.56 435 THR B CA 1
ATOM 10090 C C . THR B 1 435 ? -9.672 -22.375 11.125 1 78.56 435 THR B C 1
ATOM 10092 O O . THR B 1 435 ? -10.742 -22.172 10.539 1 78.56 435 THR B O 1
ATOM 10095 N N . ALA B 1 436 ? -8.984 -21.5 11.742 1 81.69 436 ALA B N 1
ATOM 10096 C CA . ALA B 1 436 ? -9.234 -20.078 11.508 1 81.69 436 ALA B CA 1
ATOM 10097 C C . ALA B 1 436 ? -8.234 -19.5 10.516 1 81.69 436 ALA B C 1
ATOM 10099 O O . ALA B 1 436 ? -7.023 -19.688 10.68 1 81.69 436 ALA B O 1
ATOM 10100 N N . TYR B 1 437 ? -8.773 -18.953 9.461 1 77.25 437 TYR B N 1
ATOM 10101 C CA . TYR B 1 437 ? -7.941 -18.219 8.516 1 77.25 437 TYR B CA 1
ATOM 10102 C C . TYR B 1 437 ? -7.922 -16.734 8.844 1 77.25 437 TYR B C 1
ATOM 10104 O O . TYR B 1 437 ? -8.969 -16.094 8.914 1 77.25 437 TYR B O 1
ATOM 10112 N N . ASP B 1 438 ? -6.738 -16.234 9.086 1 78.62 438 ASP B N 1
ATOM 10113 C CA . ASP B 1 438 ? -6.59 -14.812 9.391 1 78.62 438 ASP B CA 1
ATOM 10114 C C . ASP B 1 438 ? -6.469 -13.984 8.109 1 78.62 438 ASP B C 1
ATOM 10116 O O . ASP B 1 438 ? -5.449 -14.039 7.422 1 78.62 438 ASP B O 1
ATOM 10120 N N . LEU B 1 439 ? -7.496 -13.203 7.805 1 74.94 439 LEU B N 1
ATOM 10121 C CA . LEU B 1 439 ? -7.551 -12.391 6.594 1 74.94 439 LEU B CA 1
ATOM 10122 C C . LEU B 1 439 ? -6.512 -11.281 6.641 1 74.94 439 LEU B C 1
ATOM 10124 O O . LEU B 1 439 ? -6.141 -10.727 5.602 1 74.94 439 LEU B O 1
ATOM 10128 N N . SER B 1 440 ? -6.051 -10.961 7.844 1 66.81 440 SER B N 1
ATOM 10129 C CA . SER B 1 440 ? -5.148 -9.828 8 1 66.81 440 SER B CA 1
ATOM 10130 C C . SER B 1 440 ? -3.734 -10.18 7.555 1 66.81 440 SER B C 1
ATOM 10132 O O . SER B 1 440 ? -3.002 -9.32 7.059 1 66.81 440 SER B O 1
ATOM 10134 N N . ASP B 1 441 ? -3.279 -11.43 7.734 1 62.41 441 ASP B N 1
ATOM 10135 C CA . ASP B 1 441 ? -1.891 -11.75 7.414 1 62.41 441 ASP B CA 1
ATOM 10136 C C . ASP B 1 441 ? -1.793 -13.078 6.672 1 62.41 441 ASP B C 1
ATOM 10138 O O . ASP B 1 441 ? -0.696 -13.609 6.477 1 62.41 441 ASP B O 1
ATOM 10142 N N . ASN B 1 442 ? -2.932 -13.602 6.191 1 62.5 442 ASN B N 1
ATOM 10143 C CA . ASN B 1 442 ? -3.014 -14.82 5.395 1 62.5 442 ASN B CA 1
ATOM 10144 C C . ASN B 1 442 ? -2.408 -16.016 6.129 1 62.5 442 ASN B C 1
ATOM 10146 O O . ASN B 1 442 ? -1.698 -16.828 5.527 1 62.5 442 ASN B O 1
ATOM 10150 N N . SER B 1 443 ? -2.545 -16 7.488 1 63.12 443 SER B N 1
ATOM 10151 C CA . SER B 1 443 ? -2.096 -17.141 8.297 1 63.12 443 SER B CA 1
ATOM 10152 C C . SER B 1 443 ? -3.27 -18 8.734 1 63.12 443 SER B C 1
ATOM 10154 O O . SER B 1 443 ? -4.43 -17.641 8.523 1 63.12 443 SER B O 1
ATOM 10156 N N . THR B 1 444 ? -2.963 -19.219 9.211 1 68.75 444 THR B N 1
ATOM 10157 C CA . THR B 1 444 ? -3.986 -20.125 9.727 1 68.75 444 THR B CA 1
ATOM 10158 C C . THR B 1 444 ? -3.713 -20.469 11.18 1 68.75 444 THR B C 1
ATOM 10160 O O . THR B 1 444 ? -2.559 -20.5 11.617 1 68.75 444 THR B O 1
ATOM 10163 N N . LYS B 1 445 ? -4.773 -20.609 11.906 1 72.56 445 LYS B N 1
ATOM 10164 C CA . LYS B 1 445 ? -4.695 -21.031 13.297 1 72.56 445 LYS B CA 1
ATOM 10165 C C . LYS B 1 445 ? -5.723 -22.109 13.602 1 72.56 445 LYS B C 1
ATOM 10167 O O . LYS B 1 445 ? -6.852 -22.062 13.109 1 72.56 445 LYS B O 1
ATOM 10172 N N . GLU B 1 446 ? -5.332 -23.047 14.422 1 79.25 446 GLU B N 1
ATOM 10173 C CA . GLU B 1 446 ? -6.27 -24.078 14.859 1 79.25 446 GLU B CA 1
ATOM 10174 C C . GLU B 1 446 ? -7.184 -23.547 15.969 1 79.25 446 GLU B C 1
ATOM 10176 O O . GLU B 1 446 ? -6.73 -22.844 16.859 1 79.25 446 GLU B O 1
ATOM 10181 N N . VAL B 1 447 ? -8.398 -23.766 15.828 1 86.38 447 VAL B N 1
ATOM 10182 C CA . VAL B 1 447 ? -9.391 -23.438 16.844 1 86.38 447 VAL B CA 1
ATOM 10183 C C . VAL B 1 447 ? -9.883 -24.719 17.531 1 86.38 447 VAL B C 1
ATOM 10185 O O . VAL B 1 447 ? -10.367 -25.625 16.859 1 86.38 447 VAL B O 1
ATOM 10188 N N . VAL B 1 448 ? -9.711 -24.766 18.844 1 86.56 448 VAL B N 1
ATOM 10189 C CA . VAL B 1 448 ? -10.125 -25.922 19.625 1 86.56 448 VAL B CA 1
ATOM 10190 C C . VAL B 1 448 ? -11.234 -25.516 20.594 1 86.56 448 VAL B C 1
ATOM 10192 O O . VAL B 1 448 ? -11.047 -24.625 21.422 1 86.56 448 VAL B O 1
ATOM 10195 N N . ASN B 1 449 ? -12.328 -26.156 20.547 1 87.69 449 ASN B N 1
ATOM 10196 C CA . ASN B 1 449 ? -13.492 -25.938 21.406 1 87.69 449 ASN B CA 1
ATOM 10197 C C . ASN B 1 449 ? -13.938 -24.484 21.391 1 87.69 449 ASN B C 1
ATOM 10199 O O . ASN B 1 449 ? -14.281 -23.938 22.438 1 87.69 449 ASN B O 1
ATOM 10203 N N . GLY B 1 450 ? -13.75 -23.859 20.328 1 87.62 450 GLY B N 1
ATOM 10204 C CA . GLY B 1 450 ? -14.234 -22.5 20.141 1 87.62 450 GLY B CA 1
ATOM 10205 C C . GLY B 1 450 ? -13.344 -21.453 20.781 1 87.62 450 GLY B C 1
ATOM 10206 O O . GLY B 1 450 ? -13.758 -20.312 20.984 1 87.62 450 GLY B O 1
ATOM 10207 N N . THR B 1 451 ? -12.148 -21.859 21.125 1 90.75 451 THR B N 1
ATOM 10208 C CA . THR B 1 451 ? -11.258 -20.922 21.797 1 90.75 451 THR B CA 1
ATOM 10209 C C . THR B 1 451 ? -10.164 -20.438 20.844 1 90.75 451 THR B C 1
ATOM 10211 O O . THR B 1 451 ? -9.555 -21.25 20.125 1 90.75 451 THR B O 1
ATOM 10214 N N . ILE B 1 452 ? -9.961 -19.141 20.812 1 88.75 452 ILE B N 1
ATOM 10215 C CA . ILE B 1 452 ? -8.914 -18.5 20.016 1 88.75 452 ILE B CA 1
ATOM 10216 C C . ILE B 1 452 ? -8.023 -17.656 20.938 1 88.75 452 ILE B C 1
ATOM 10218 O O . ILE B 1 452 ? -8.523 -16.875 21.734 1 88.75 452 ILE B O 1
ATOM 10222 N N . ASP B 1 453 ? -6.789 -17.875 20.938 1 87.38 453 ASP B N 1
ATOM 10223 C CA . ASP B 1 453 ? -5.891 -17.062 21.75 1 87.38 453 ASP B CA 1
ATOM 10224 C C . ASP B 1 453 ? -4.805 -16.422 20.891 1 87.38 453 ASP B C 1
ATOM 10226 O O . ASP B 1 453 ? -4.57 -16.844 19.75 1 87.38 453 ASP B O 1
ATOM 10230 N N . GLY B 1 454 ? -4.293 -15.305 21.297 1 80.38 454 GLY B N 1
ATOM 10231 C CA . GLY B 1 454 ? -3.252 -14.602 20.547 1 80.38 454 GLY B CA 1
ATOM 10232 C C . GLY B 1 454 ? -2.875 -13.273 21.172 1 80.38 454 GLY B C 1
ATOM 10233 O O . GLY B 1 454 ? -3.135 -13.031 22.359 1 80.38 454 GLY B O 1
ATOM 10234 N N . THR B 1 455 ? -2.047 -12.562 20.484 1 79.44 455 THR B N 1
ATOM 10235 C CA . THR B 1 455 ? -1.642 -11.211 20.844 1 79.44 455 THR B CA 1
ATOM 10236 C C . THR B 1 455 ? -1.942 -10.234 19.719 1 79.44 455 THR B C 1
ATOM 10238 O O . THR B 1 455 ? -1.722 -10.539 18.547 1 79.44 455 THR B O 1
ATOM 10241 N N . LEU B 1 456 ? -2.508 -9.078 20.078 1 84.94 456 LEU B N 1
ATOM 10242 C CA . LEU B 1 456 ? -2.729 -8 19.125 1 84.94 456 LEU B CA 1
ATOM 10243 C C . LEU B 1 456 ? -1.732 -6.867 19.344 1 84.94 456 LEU B C 1
ATOM 10245 O O . LEU B 1 456 ? -1.505 -6.449 20.484 1 84.94 456 LEU B O 1
ATOM 10249 N N . PRO B 1 457 ? -1.069 -6.43 18.297 1 77.69 457 PRO B N 1
ATOM 10250 C CA . PRO B 1 457 ? -0.219 -5.242 18.422 1 77.69 457 PRO B CA 1
ATOM 10251 C C . PRO B 1 457 ? -1.015 -3.982 18.75 1 77.69 457 PRO B C 1
ATOM 10253 O O . PRO B 1 457 ? -2.248 -4.008 18.766 1 77.69 457 PRO B O 1
ATOM 10256 N N . PRO B 1 458 ? -0.259 -2.838 19.156 1 80 458 PRO B N 1
ATOM 10257 C CA . PRO B 1 458 ? -0.972 -1.574 19.359 1 80 458 PRO B CA 1
ATOM 10258 C C . PRO B 1 458 ? -1.879 -1.214 18.188 1 80 458 PRO B C 1
ATOM 10260 O O . PRO B 1 458 ? -1.424 -1.169 17.031 1 80 458 PRO B O 1
ATOM 10263 N N . PHE B 1 459 ? -3.166 -1.03 18.453 1 89.25 459 PHE B N 1
ATOM 10264 C CA . PHE B 1 459 ? -4.18 -0.658 17.469 1 89.25 459 PHE B CA 1
ATOM 10265 C C . PHE B 1 459 ? -4.379 -1.77 16.453 1 89.25 459 PHE B C 1
ATOM 10267 O O . PHE B 1 459 ? -4.84 -1.518 15.328 1 89.25 459 PHE B O 1
ATOM 10274 N N . GLY B 1 460 ? -4.023 -3.018 16.859 1 87.5 460 GLY B N 1
ATOM 10275 C CA . GLY B 1 460 ? -4.102 -4.148 15.953 1 87.5 460 GLY B CA 1
ATOM 10276 C C . GLY B 1 460 ? -5.52 -4.633 15.727 1 87.5 460 GLY B C 1
ATOM 10277 O O . GLY B 1 460 ? -6.355 -4.57 16.625 1 87.5 460 GLY B O 1
ATOM 10278 N N . VAL B 1 461 ? -5.793 -5.113 14.461 1 91.81 461 VAL B N 1
ATOM 10279 C CA . VAL B 1 461 ? -7.059 -5.738 14.094 1 91.81 461 VAL B CA 1
ATOM 10280 C C . VAL B 1 461 ? -6.801 -7.117 13.492 1 91.81 461 VAL B C 1
ATOM 10282 O O . VAL B 1 461 ? -5.949 -7.266 12.609 1 91.81 461 VAL B O 1
ATOM 10285 N N . GLN B 1 462 ? -7.441 -8.07 14.016 1 88.56 462 GLN B N 1
ATOM 10286 C CA . GLN B 1 462 ? -7.367 -9.43 13.477 1 88.56 462 GLN B CA 1
ATOM 10287 C C . GLN B 1 462 ? -8.734 -9.906 12.992 1 88.56 462 GLN B C 1
ATOM 10289 O O . GLN B 1 462 ? -9.734 -9.758 13.703 1 88.56 462 GLN B O 1
ATOM 10294 N N . ILE B 1 463 ? -8.797 -10.383 11.766 1 90.5 463 ILE B N 1
ATOM 10295 C CA . ILE B 1 463 ? -10.023 -10.891 11.156 1 90.5 463 ILE B CA 1
ATOM 10296 C C . ILE B 1 463 ? -9.867 -12.383 10.852 1 90.5 463 ILE B C 1
ATOM 10298 O O . ILE B 1 463 ? -9.031 -12.766 10.031 1 90.5 463 ILE B O 1
ATOM 10302 N N . LEU B 1 464 ? -10.711 -13.172 11.492 1 87.19 464 LEU B N 1
ATOM 10303 C CA . LEU B 1 464 ? -10.617 -14.617 11.352 1 87.19 464 LEU B CA 1
ATOM 10304 C C . LEU B 1 464 ? -11.867 -15.188 10.688 1 87.19 464 LEU B C 1
ATOM 10306 O O . LEU B 1 464 ? -12.992 -14.906 11.125 1 87.19 464 LEU B O 1
ATOM 10310 N N . LYS B 1 465 ? -11.695 -15.836 9.625 1 84.12 465 LYS B N 1
ATOM 10311 C CA . LYS B 1 465 ? -12.758 -16.672 9.07 1 84.12 465 LYS B CA 1
ATOM 10312 C C . LYS B 1 465 ? -12.602 -18.125 9.5 1 84.12 465 LYS B C 1
ATOM 10314 O O . LYS B 1 465 ? -11.562 -18.734 9.258 1 84.12 465 LYS B O 1
ATOM 10319 N N . LEU B 1 466 ? -13.602 -18.625 10.148 1 84.62 466 LEU B N 1
ATOM 10320 C CA . LEU B 1 466 ? -13.531 -19.969 10.719 1 84.62 466 LEU B CA 1
ATOM 10321 C C . LEU B 1 466 ? -14.125 -21 9.766 1 84.62 466 LEU B C 1
ATOM 10323 O O . LEU B 1 466 ? -15.188 -20.781 9.188 1 84.62 466 LEU B O 1
ATOM 10327 N N . PHE B 1 467 ? -13.32 -22.016 9.633 1 74 467 PHE B N 1
ATOM 10328 C CA . PHE B 1 467 ? -13.75 -23.141 8.812 1 74 467 PHE B CA 1
ATOM 10329 C C . PHE B 1 467 ? -13.766 -24.438 9.633 1 74 467 PHE B C 1
ATOM 10331 O O . PHE B 1 467 ? -12.773 -24.766 10.289 1 74 467 PHE B O 1
ATOM 10338 N N . GLY B 1 468 ? -14.883 -25.109 9.852 1 67.94 468 GLY B N 1
ATOM 10339 C CA . GLY B 1 468 ? -15.023 -26.328 10.633 1 67.94 468 GLY B CA 1
ATOM 10340 C C . GLY B 1 468 ? -14.289 -27.5 10.023 1 67.94 468 GLY B C 1
ATOM 10341 O O . GLY B 1 468 ? -13.781 -27.422 8.906 1 67.94 468 GLY B O 1
ATOM 10342 N N . ASP B 1 469 ? -13.922 -28.625 10.922 1 57.97 469 ASP B N 1
ATOM 10343 C CA . ASP B 1 469 ? -13.148 -29.812 10.57 1 57.97 469 ASP B CA 1
ATOM 10344 C C . ASP B 1 469 ? -13.852 -30.641 9.492 1 57.97 469 ASP B C 1
ATOM 10346 O O . ASP B 1 469 ? -13.258 -31.547 8.906 1 57.97 469 ASP B O 1
ATOM 10350 N N . LYS B 1 470 ? -15.148 -30.609 9.477 1 49.88 470 LYS B N 1
ATOM 10351 C CA . LYS B 1 470 ? -15.805 -31.516 8.523 1 49.88 470 LYS B CA 1
ATOM 10352 C C . LYS B 1 470 ? -15.352 -31.234 7.098 1 49.88 470 LYS B C 1
ATOM 10354 O O . LYS B 1 470 ? -15.141 -30.078 6.723 1 49.88 470 LYS B O 1
ATOM 10359 N N . ALA B 1 471 ? -14.906 -32.344 6.594 1 43.44 471 ALA B N 1
ATOM 10360 C CA . ALA B 1 471 ? -14.352 -32.406 5.246 1 43.44 471 ALA B CA 1
ATOM 10361 C C . ALA B 1 471 ? -15.031 -31.406 4.32 1 43.44 471 ALA B C 1
ATOM 10363 O O . ALA B 1 471 ? -14.367 -30.719 3.543 1 43.44 471 ALA B O 1
ATOM 10364 N N . GLU B 1 472 ? -16.359 -31.484 4.438 1 43.47 472 GLU B N 1
ATOM 10365 C CA . GLU B 1 472 ? -17.156 -30.672 3.533 1 43.47 472 GLU B CA 1
ATOM 10366 C C . GLU B 1 472 ? -16.938 -29.188 3.77 1 43.47 472 GLU B C 1
ATOM 10368 O O . GLU B 1 472 ? -16.922 -28.391 2.822 1 43.47 472 GLU B O 1
ATOM 10373 N N . GLU B 1 473 ? -16.812 -28.875 5.008 1 47.84 473 GLU B N 1
ATOM 10374 C CA . GLU B 1 473 ? -16.688 -27.469 5.406 1 47.84 473 GLU B CA 1
ATOM 10375 C C . GLU B 1 473 ? -15.281 -26.938 5.145 1 47.84 473 GLU B C 1
ATOM 10377 O O . GLU B 1 473 ? -15.102 -25.766 4.816 1 47.84 473 GLU B O 1
ATOM 10382 N N . GLN B 1 474 ? -14.477 -27.906 5.398 1 45 474 GLN B N 1
ATOM 10383 C CA . GLN B 1 474 ? -13.102 -27.578 5.035 1 45 474 GLN B CA 1
ATOM 10384 C C . GLN B 1 474 ? -12.977 -27.328 3.535 1 45 474 GLN B C 1
ATOM 10386 O O . GLN B 1 474 ? -12.117 -26.562 3.098 1 45 474 GLN B O 1
ATOM 10391 N N . ALA B 1 475 ? -13.891 -28.219 2.994 1 39.34 475 ALA B N 1
ATOM 10392 C CA . ALA B 1 475 ? -13.945 -28.031 1.545 1 39.34 475 ALA B CA 1
ATOM 10393 C C . ALA B 1 475 ? -14.391 -26.625 1.181 1 39.34 475 ALA B C 1
ATOM 10395 O O . ALA B 1 475 ? -14.156 -26.156 0.061 1 39.34 475 ALA B O 1
ATOM 10396 N N . TYR B 1 476 ? -15.305 -26.203 1.993 1 39.31 476 TYR B N 1
ATOM 10397 C CA . TYR B 1 476 ? -15.75 -24.828 1.749 1 39.31 476 TYR B CA 1
ATOM 10398 C C . TYR B 1 476 ? -14.57 -23.875 1.758 1 39.31 476 TYR B C 1
ATOM 10400 O O . TYR B 1 476 ? -14.547 -22.891 1 1 39.31 476 TYR B O 1
ATOM 10408 N N . ALA B 1 477 ? -13.945 -24.047 2.873 1 38.09 477 ALA B N 1
ATOM 10409 C CA . ALA B 1 477 ? -12.68 -23.375 2.572 1 38.09 477 ALA B CA 1
ATOM 10410 C C . ALA B 1 477 ? -12.141 -23.812 1.216 1 38.09 477 ALA B C 1
ATOM 10412 O O . ALA B 1 477 ? -11.297 -23.125 0.624 1 38.09 477 ALA B O 1
ATOM 10413 N N . GLY B 1 478 ? -12.883 -25.125 0.591 1 34.78 478 GLY B N 1
ATOM 10414 C CA . GLY B 1 478 ? -12.945 -25.938 -0.612 1 34.78 478 GLY B CA 1
ATOM 10415 C C . GLY B 1 478 ? -14.336 -26.453 -0.912 1 34.78 478 GLY B C 1
ATOM 10416 O O . GLY B 1 478 ? -14.523 -27.25 -1.838 1 34.78 478 GLY B O 1
ATOM 10417 N N . ASN B 1 479 ? -15.336 -26.703 -0.12 1 33.97 479 ASN B N 1
ATOM 10418 C CA . ASN B 1 479 ? -16.438 -27.656 -0.282 1 33.97 479 ASN B CA 1
ATOM 10419 C C . ASN B 1 479 ? -17.484 -27.125 -1.257 1 33.97 479 ASN B C 1
ATOM 10421 O O . ASN B 1 479 ? -18.609 -26.812 -0.857 1 33.97 479 ASN B O 1
ATOM 10425 N N . HIS B 1 480 ? -17.344 -26.297 -1.977 1 39.5 480 HIS B N 1
ATOM 10426 C CA . HIS B 1 480 ? -18.203 -25.906 -3.092 1 39.5 480 HIS B CA 1
ATOM 10427 C C . HIS B 1 480 ? -18.766 -27.125 -3.807 1 39.5 480 HIS B C 1
ATOM 10429 O O . HIS B 1 480 ? -18.25 -28.234 -3.648 1 39.5 480 HIS B O 1
ATOM 10435 N N . ARG B 1 481 ? -20.047 -27 -4.195 1 46.22 481 ARG B N 1
ATOM 10436 C CA . ARG B 1 481 ? -20.375 -27.953 -5.254 1 46.22 481 ARG B CA 1
ATOM 10437 C C . ARG B 1 481 ? -19.109 -28.531 -5.867 1 46.22 481 ARG B C 1
ATOM 10439 O O . ARG B 1 481 ? -18.109 -27.828 -6.055 1 46.22 481 ARG B O 1
ATOM 10446 N N . PRO B 1 482 ? -19.203 -29.828 -5.664 1 48.56 482 PRO B N 1
ATOM 10447 C CA . PRO B 1 482 ? -17.938 -30.484 -6.012 1 48.56 482 PRO B CA 1
ATOM 10448 C C . PRO B 1 482 ? -17.328 -29.953 -7.312 1 48.56 482 PRO B C 1
ATOM 10450 O O . PRO B 1 482 ? -18.047 -29.781 -8.297 1 48.56 482 PRO B O 1
ATOM 10453 N N . VAL B 1 483 ? -16.344 -29.172 -7.109 1 65.12 483 VAL B N 1
ATOM 10454 C CA . VAL B 1 483 ? -15.453 -29.062 -8.266 1 65.12 483 VAL B CA 1
ATOM 10455 C C . VAL B 1 483 ? -15.273 -30.438 -8.906 1 65.12 483 VAL B C 1
ATOM 10457 O O . VAL B 1 483 ? -15.289 -31.453 -8.219 1 65.12 483 VAL B O 1
ATOM 10460 N N . SER B 1 484 ? -15.742 -30.438 -10.141 1 66.69 484 SER B N 1
ATOM 10461 C CA . SER B 1 484 ? -15.484 -31.703 -10.836 1 66.69 484 SER B CA 1
ATOM 10462 C C . SER B 1 484 ? -14.148 -32.312 -10.422 1 66.69 484 SER B C 1
ATOM 10464 O O . SER B 1 484 ? -13.148 -31.578 -10.305 1 66.69 484 SER B O 1
ATOM 10466 N N . ALA B 1 485 ? -14.273 -33.531 -9.992 1 66 485 ALA B N 1
ATOM 10467 C CA . ALA B 1 485 ? -13.047 -34.219 -9.633 1 66 485 ALA B CA 1
ATOM 10468 C C . ALA B 1 485 ? -12.023 -34.156 -10.758 1 66 485 ALA B C 1
ATOM 10470 O O . ALA B 1 485 ? -10.82 -34.281 -10.523 1 66 485 ALA B O 1
ATOM 10471 N N . SER B 1 486 ? -12.57 -33.844 -11.922 1 74.25 486 SER B N 1
ATOM 10472 C CA . SER B 1 486 ? -11.688 -33.844 -13.086 1 74.25 486 SER B CA 1
ATOM 10473 C C . SER B 1 486 ? -11.227 -32.438 -13.438 1 74.25 486 SER B C 1
ATOM 10475 O O . SER B 1 486 ? -10.492 -32.25 -14.414 1 74.25 486 SER B O 1
ATOM 10477 N N . ASN B 1 487 ? -11.641 -31.531 -12.633 1 84.38 487 ASN B N 1
ATOM 10478 C CA . ASN B 1 487 ? -11.195 -30.172 -12.906 1 84.38 487 ASN B CA 1
ATOM 10479 C C . ASN B 1 487 ? -9.695 -30.016 -12.68 1 84.38 487 ASN B C 1
ATOM 10481 O O . ASN B 1 487 ? -9.156 -30.531 -11.695 1 84.38 487 ASN B O 1
ATOM 10485 N N . ILE B 1 488 ? -9.047 -29.297 -13.609 1 78 488 ILE B N 1
ATOM 10486 C CA . ILE B 1 488 ? -7.598 -29.156 -13.484 1 78 488 ILE B CA 1
ATOM 10487 C C . ILE B 1 488 ? -7.23 -27.688 -13.25 1 78 488 ILE B C 1
ATOM 10489 O O . ILE B 1 488 ? -6.051 -27.359 -13.133 1 78 488 ILE B O 1
ATOM 10493 N N . LEU B 1 489 ? -8.18 -26.828 -13.242 1 81.94 489 LEU B N 1
ATOM 10494 C CA . LEU B 1 489 ? -7.902 -25.438 -12.93 1 81.94 489 LEU B CA 1
ATOM 10495 C C . LEU B 1 489 ? -7.852 -25.219 -11.422 1 81.94 489 LEU B C 1
ATOM 10497 O O . LEU B 1 489 ? -8.648 -25.781 -10.68 1 81.94 489 LEU B O 1
ATOM 10501 N N . LEU B 1 490 ? -6.977 -24.328 -11.125 1 76.06 490 LEU B N 1
ATOM 10502 C CA . LEU B 1 490 ? -6.855 -23.984 -9.711 1 76.06 490 LEU B CA 1
ATOM 10503 C C . LEU B 1 490 ? -8.008 -23.078 -9.266 1 76.06 490 LEU B C 1
ATOM 10505 O O . LEU B 1 490 ? -8.406 -22.172 -10 1 76.06 490 LEU B O 1
ATOM 10509 N N . ASP B 1 491 ? -8.602 -23.312 -8.109 1 80.12 491 ASP B N 1
ATOM 10510 C CA . ASP B 1 491 ? -9.57 -22.469 -7.414 1 80.12 491 ASP B CA 1
ATOM 10511 C C . ASP B 1 491 ? -10.719 -22.078 -8.336 1 80.12 491 ASP B C 1
ATOM 10513 O O . ASP B 1 491 ? -11.008 -20.891 -8.508 1 80.12 491 ASP B O 1
ATOM 10517 N N . PRO B 1 492 ? -11.406 -22.984 -8.906 1 85.19 492 PRO B N 1
ATOM 10518 C CA . PRO B 1 492 ? -12.43 -22.719 -9.914 1 85.19 492 PRO B CA 1
ATOM 10519 C C . PRO B 1 492 ? -13.594 -21.891 -9.367 1 85.19 492 PRO B C 1
ATOM 10521 O O . PRO B 1 492 ? -14.305 -21.234 -10.133 1 85.19 492 PRO B O 1
ATOM 10524 N N . SER B 1 493 ? -13.828 -21.984 -8.031 1 86.19 493 SER B N 1
ATOM 10525 C CA . SER B 1 493 ? -14.961 -21.266 -7.449 1 86.19 493 SER B CA 1
ATOM 10526 C C . SER B 1 493 ? -14.492 -20.016 -6.711 1 86.19 493 SER B C 1
ATOM 10528 O O . SER B 1 493 ? -15.289 -19.359 -6.027 1 86.19 493 SER B O 1
ATOM 10530 N N . PHE B 1 494 ? -13.219 -19.656 -6.75 1 84.5 494 PHE B N 1
ATOM 10531 C CA . PHE B 1 494 ? -12.625 -18.438 -6.23 1 84.5 494 PHE B CA 1
ATOM 10532 C C . PHE B 1 494 ? -12.797 -18.344 -4.723 1 84.5 494 PHE B C 1
ATOM 10534 O O . PHE B 1 494 ? -13.211 -17.312 -4.199 1 84.5 494 PHE B O 1
ATOM 10541 N N . GLU B 1 495 ? -12.516 -19.469 -4.094 1 78.81 495 GLU B N 1
ATOM 10542 C CA . GLU B 1 495 ? -12.734 -19.578 -2.654 1 78.81 495 GLU B CA 1
ATOM 10543 C C . GLU B 1 495 ? -11.414 -19.531 -1.893 1 78.81 495 GLU B C 1
ATOM 10545 O O . GLU B 1 495 ? -11.398 -19.562 -0.661 1 78.81 495 GLU B O 1
ATOM 10550 N N . TRP B 1 496 ? -10.328 -19.5 -2.789 1 67.88 496 TRP B N 1
ATOM 10551 C CA . TRP B 1 496 ? -9.047 -19.609 -2.096 1 67.88 496 TRP B CA 1
ATOM 10552 C C . TRP B 1 496 ? -8.797 -18.391 -1.223 1 67.88 496 TRP B C 1
ATOM 10554 O O . TRP B 1 496 ? -9.102 -17.25 -1.623 1 67.88 496 TRP B O 1
ATOM 10564 N N . GLN B 1 497 ? -8.422 -18.641 0.049 1 55.09 497 GLN B N 1
ATOM 10565 C CA . GLN B 1 497 ? -8.336 -17.75 1.2 1 55.09 497 GLN B CA 1
ATOM 10566 C C . GLN B 1 497 ? -7.398 -16.578 0.919 1 55.09 497 GLN B C 1
ATOM 10568 O O . GLN B 1 497 ? -7.57 -15.492 1.479 1 55.09 497 GLN B O 1
ATOM 10573 N N . TYR B 1 498 ? -6.324 -16.875 0.1 1 51.66 498 TYR B N 1
ATOM 10574 C CA . TYR B 1 498 ? -5.32 -15.836 -0.086 1 51.66 498 TYR B CA 1
ATOM 10575 C C . TYR B 1 498 ? -5.891 -14.664 -0.872 1 51.66 498 TYR B C 1
ATOM 10577 O O . TYR B 1 498 ? -5.242 -13.625 -1.014 1 51.66 498 TYR B O 1
ATOM 10585 N N . SER B 1 499 ? -7.172 -14.945 -1.337 1 51.94 499 SER B N 1
ATOM 10586 C CA . SER B 1 499 ? -7.762 -14.07 -2.348 1 51.94 499 SER B CA 1
ATOM 10587 C C . SER B 1 499 ? -8.273 -12.773 -1.729 1 51.94 499 SER B C 1
ATOM 10589 O O . SER B 1 499 ? -8.539 -11.805 -2.441 1 51.94 499 SER B O 1
ATOM 10591 N N . VAL B 1 500 ? -8.531 -12.844 -0.389 1 51.59 500 VAL B N 1
ATOM 10592 C CA . VAL B 1 500 ? -9.164 -11.617 0.081 1 51.59 500 VAL B CA 1
ATOM 10593 C C . VAL B 1 500 ? -8.156 -10.477 0.079 1 51.59 500 VAL B C 1
ATOM 10595 O O . VAL B 1 500 ? -8.531 -9.305 -0.028 1 51.59 500 VAL B O 1
ATOM 10598 N N . SER B 1 501 ? -6.793 -10.898 0.363 1 49.84 501 SER B N 1
ATOM 10599 C CA . SER B 1 501 ? -5.91 -9.781 0.684 1 49.84 501 SER B CA 1
ATOM 10600 C C . SER B 1 501 ? -5.801 -8.812 -0.485 1 49.84 501 SER B C 1
ATOM 10602 O O . SER B 1 501 ? -5.586 -7.613 -0.285 1 49.84 501 SER B O 1
ATOM 10604 N N . GLY B 1 502 ? -6.184 -9.164 -1.676 1 54.5 502 GLY B N 1
ATOM 10605 C CA . GLY B 1 502 ? -6 -8.141 -2.695 1 54.5 502 GLY B CA 1
ATOM 10606 C C . GLY B 1 502 ? -7.164 -8.039 -3.658 1 54.5 502 GLY B C 1
ATOM 10607 O O . GLY B 1 502 ? -7.121 -7.266 -4.617 1 54.5 502 GLY B O 1
ATOM 10608 N N . ASN B 1 503 ? -8.25 -8.5 -3.369 1 67.06 503 ASN B N 1
ATOM 10609 C CA . ASN B 1 503 ? -9.453 -8.484 -4.199 1 67.06 503 ASN B CA 1
ATOM 10610 C C . ASN B 1 503 ? -9.219 -9.188 -5.535 1 67.06 503 ASN B C 1
ATOM 10612 O O . ASN B 1 503 ? -10.109 -9.227 -6.387 1 67.06 503 ASN B O 1
ATOM 10616 N N . VAL B 1 504 ? -7.914 -9.766 -5.812 1 76.69 504 VAL B N 1
ATOM 10617 C CA . VAL B 1 504 ? -7.723 -10.469 -7.074 1 76.69 504 VAL B CA 1
ATOM 10618 C C . VAL B 1 504 ? -7.699 -11.977 -6.832 1 76.69 504 VAL B C 1
ATOM 10620 O O . VAL B 1 504 ? -7.133 -12.438 -5.84 1 76.69 504 VAL B O 1
ATOM 10623 N N . PRO B 1 505 ? -8.328 -12.75 -7.641 1 79.25 505 PRO B N 1
ATOM 10624 C CA . PRO B 1 505 ? -8.414 -14.195 -7.438 1 79.25 505 PRO B CA 1
ATOM 10625 C C . PRO B 1 505 ? -7.066 -14.898 -7.586 1 79.25 505 PRO B C 1
ATOM 10627 O O . PRO B 1 505 ? -6.273 -14.539 -8.453 1 79.25 505 PRO B O 1
ATOM 10630 N N . ALA B 1 506 ? -6.812 -15.953 -6.82 1 74.38 506 ALA B N 1
ATOM 10631 C CA . ALA B 1 506 ? -5.594 -16.75 -6.852 1 74.38 506 ALA B CA 1
ATOM 10632 C C . ALA B 1 506 ? -5.449 -17.484 -8.18 1 74.38 506 ALA B C 1
ATOM 10634 O O . ALA B 1 506 ? -4.336 -17.688 -8.664 1 74.38 506 ALA B O 1
ATOM 10635 N N . ALA B 1 507 ? -6.52 -17.75 -8.781 1 76.19 507 ALA B N 1
ATOM 10636 C CA . ALA B 1 507 ? -6.535 -18.547 -10.008 1 76.19 507 ALA B CA 1
ATOM 10637 C C . ALA B 1 507 ? -6.039 -17.75 -11.203 1 76.19 507 ALA B C 1
ATOM 10639 O O . ALA B 1 507 ? -5.684 -18.312 -12.234 1 76.19 507 ALA B O 1
ATOM 10640 N N . VAL B 1 508 ? -6 -16.469 -11.062 1 78.88 508 VAL B N 1
ATOM 10641 C CA . VAL B 1 508 ? -5.672 -15.617 -12.195 1 78.88 508 VAL B CA 1
ATOM 10642 C C . VAL B 1 508 ? -4.172 -15.336 -12.219 1 78.88 508 VAL B C 1
ATOM 10644 O O . VAL B 1 508 ? -3.605 -14.875 -11.219 1 78.88 508 VAL B O 1
ATOM 10647 N N . TYR B 1 509 ? -3.568 -15.602 -13.336 1 74.75 509 TYR B N 1
ATOM 10648 C CA . TYR B 1 509 ? -2.135 -15.453 -13.555 1 74.75 509 TYR B CA 1
ATOM 10649 C C . TYR B 1 509 ? -1.822 -14.102 -14.188 1 74.75 509 TYR B C 1
ATOM 10651 O O . TYR B 1 509 ? -0.711 -13.586 -14.047 1 74.75 509 TYR B O 1
ATOM 10659 N N . GLY B 1 510 ? -2.75 -13.586 -14.938 1 72.81 510 GLY B N 1
ATOM 10660 C CA . GLY B 1 510 ? -2.479 -12.344 -15.648 1 72.81 510 GLY B CA 1
ATOM 10661 C C . GLY B 1 510 ? -3.736 -11.648 -16.125 1 72.81 510 GLY B C 1
ATOM 10662 O O . GLY B 1 510 ? -4.832 -12.203 -16.047 1 72.81 510 GLY B O 1
ATOM 10663 N N . ARG B 1 511 ? -3.594 -10.43 -16.422 1 77.62 511 ARG B N 1
ATOM 10664 C CA . ARG B 1 511 ? -4.68 -9.641 -16.984 1 77.62 511 ARG B CA 1
ATOM 10665 C C . ARG B 1 511 ? -4.195 -8.812 -18.172 1 77.62 511 ARG B C 1
ATOM 10667 O O . ARG B 1 511 ? -3.08 -8.289 -18.156 1 77.62 511 ARG B O 1
ATOM 10674 N N . ALA B 1 512 ? -4.934 -8.859 -19.188 1 74.69 512 ALA B N 1
ATOM 10675 C CA . ALA B 1 512 ? -4.699 -7.98 -20.344 1 74.69 512 ALA B CA 1
ATOM 10676 C C . ALA B 1 512 ? -5.816 -6.949 -20.484 1 74.69 512 ALA B C 1
ATOM 10678 O O . ALA B 1 512 ? -6.883 -7.098 -19.875 1 74.69 512 ALA B O 1
ATOM 10679 N N . GLY B 1 513 ? -5.535 -5.863 -21.125 1 77.75 513 GLY B N 1
ATOM 10680 C CA . GLY B 1 513 ? -6.52 -4.816 -21.359 1 77.75 513 GLY B CA 1
ATOM 10681 C C . GLY B 1 513 ? -5.93 -3.422 -21.312 1 77.75 513 GLY B C 1
ATOM 10682 O O . GLY B 1 513 ? -4.844 -3.219 -20.766 1 77.75 513 GLY B O 1
ATOM 10683 N N . THR B 1 514 ? -6.695 -2.471 -21.844 1 75.69 514 THR B N 1
ATOM 10684 C CA . THR B 1 514 ? -6.082 -1.166 -22.078 1 75.69 514 THR B CA 1
ATOM 10685 C C . THR B 1 514 ? -6.648 -0.129 -21.109 1 75.69 514 THR B C 1
ATOM 10687 O O . THR B 1 514 ? -6.059 0.935 -20.922 1 75.69 514 THR B O 1
ATOM 10690 N N . ASP B 1 515 ? -7.844 -0.456 -20.609 1 86.19 515 ASP B N 1
ATOM 10691 C CA . ASP B 1 515 ? -8.375 0.517 -19.672 1 86.19 515 ASP B CA 1
ATOM 10692 C C . ASP B 1 515 ? -7.812 0.28 -18.266 1 86.19 515 ASP B C 1
ATOM 10694 O O . ASP B 1 515 ? -8.008 -0.792 -17.688 1 86.19 515 ASP B O 1
ATOM 10698 N N . ARG B 1 516 ? -7.27 1.257 -17.703 1 81.12 516 ARG B N 1
ATOM 10699 C CA . ARG B 1 516 ? -6.566 1.137 -16.422 1 81.12 516 ARG B CA 1
ATOM 10700 C C . ARG B 1 516 ? -7.547 0.965 -15.273 1 81.12 516 ARG B C 1
ATOM 10702 O O . ARG B 1 516 ? -7.164 0.513 -14.188 1 81.12 516 ARG B O 1
ATOM 10709 N N . GLY B 1 517 ? -8.758 1.329 -15.516 1 86.38 517 GLY B N 1
ATOM 10710 C CA . GLY B 1 517 ? -9.742 1.245 -14.453 1 86.38 517 GLY B CA 1
ATOM 10711 C C . GLY B 1 517 ? -10.562 -0.034 -14.5 1 86.38 517 GLY B C 1
ATOM 10712 O O . GLY B 1 517 ? -11.414 -0.262 -13.633 1 86.38 517 GLY B O 1
ATOM 10713 N N . ALA B 1 518 ? -10.305 -0.95 -15.484 1 89.75 518 ALA B N 1
ATOM 10714 C CA . ALA B 1 518 ? -10.992 -2.236 -15.531 1 89.75 518 ALA B CA 1
ATOM 10715 C C . ALA B 1 518 ? -10.586 -3.115 -14.352 1 89.75 518 ALA B C 1
ATOM 10717 O O . ALA B 1 518 ? -9.406 -3.186 -13.992 1 89.75 518 ALA B O 1
ATOM 10718 N N . THR B 1 519 ? -11.562 -3.736 -13.695 1 88.44 519 THR B N 1
ATOM 10719 C CA . THR B 1 519 ? -11.242 -4.531 -12.508 1 88.44 519 THR B CA 1
ATOM 10720 C C . THR B 1 519 ? -11.695 -5.977 -12.695 1 88.44 519 THR B C 1
ATOM 10722 O O . THR B 1 519 ? -12.609 -6.258 -13.477 1 88.44 519 THR B O 1
ATOM 10725 N N . TYR B 1 520 ? -11.055 -6.918 -12.062 1 89.25 520 TYR B N 1
ATOM 10726 C CA . TYR B 1 520 ? -11.359 -8.344 -11.977 1 89.25 520 TYR B CA 1
ATOM 10727 C C . TYR B 1 520 ? -11.203 -8.844 -10.547 1 89.25 520 TYR B C 1
ATOM 10729 O O . TYR B 1 520 ? -10.312 -9.648 -10.258 1 89.25 520 TYR B O 1
ATOM 10737 N N . PHE B 1 521 ? -12.156 -8.555 -9.727 1 87.62 521 PHE B N 1
ATOM 10738 C CA . PHE B 1 521 ? -12.062 -8.797 -8.297 1 87.62 521 PHE B CA 1
ATOM 10739 C C . PHE B 1 521 ? -12.922 -9.992 -7.891 1 87.62 521 PHE B C 1
ATOM 10741 O O . PHE B 1 521 ? -13.898 -10.32 -8.57 1 87.62 521 PHE B O 1
ATOM 10748 N N . ILE B 1 522 ? -12.547 -10.555 -6.781 1 87.81 522 ILE B N 1
ATOM 10749 C CA . ILE B 1 522 ? -13.445 -11.477 -6.09 1 87.81 522 ILE B CA 1
ATOM 10750 C C . ILE B 1 522 ? -14.586 -10.703 -5.438 1 87.81 522 ILE B C 1
ATOM 10752 O O . ILE B 1 522 ? -14.375 -9.609 -4.91 1 87.81 522 ILE B O 1
ATOM 10756 N N . ASP B 1 523 ? -15.758 -11.203 -5.496 1 90.75 523 ASP B N 1
ATOM 10757 C CA . ASP B 1 523 ? -16.953 -10.578 -4.926 1 90.75 523 ASP B CA 1
ATOM 10758 C C . ASP B 1 523 ? -17.688 -11.547 -4.008 1 90.75 523 ASP B C 1
ATOM 10760 O O . ASP B 1 523 ? -18.109 -12.625 -4.438 1 90.75 523 ASP B O 1
ATOM 10764 N N . SER B 1 524 ? -17.859 -11.227 -2.727 1 89.06 524 SER B N 1
ATOM 10765 C CA . SER B 1 524 ? -18.5 -12.102 -1.747 1 89.06 524 SER B CA 1
ATOM 10766 C C . SER B 1 524 ? -20 -11.898 -1.722 1 89.06 524 SER B C 1
ATOM 10768 O O . SER B 1 524 ? -20.719 -12.617 -1.021 1 89.06 524 SER B O 1
ATOM 10770 N N . ARG B 1 525 ? -20.578 -11.047 -2.479 1 93.31 525 ARG B N 1
ATOM 10771 C CA . ARG B 1 525 ? -21.969 -10.648 -2.375 1 93.31 525 ARG B CA 1
ATOM 10772 C C . ARG B 1 525 ? -22.875 -11.602 -3.154 1 93.31 525 ARG B C 1
ATOM 10774 O O . ARG B 1 525 ? -24.078 -11.68 -2.889 1 93.31 525 ARG B O 1
ATOM 10781 N N . THR B 1 526 ? -22.234 -12.148 -4.156 1 91.88 526 THR B N 1
ATOM 10782 C CA . THR B 1 526 ? -23 -13.094 -4.949 1 91.88 526 THR B CA 1
ATOM 10783 C C . THR B 1 526 ? -22.109 -14.203 -5.5 1 91.88 526 THR B C 1
ATOM 10785 O O . THR B 1 526 ? -20.953 -13.945 -5.871 1 91.88 526 THR B O 1
ATOM 10788 N N . ALA B 1 527 ? -22.734 -15.438 -5.492 1 91.12 527 ALA B N 1
ATOM 10789 C CA . ALA B 1 527 ? -21.984 -16.594 -6.008 1 91.12 527 ALA B CA 1
ATOM 10790 C C . ALA B 1 527 ? -22.938 -17.703 -6.438 1 91.12 527 ALA B C 1
ATOM 10792 O O . ALA B 1 527 ? -24.062 -17.797 -5.934 1 91.12 527 ALA B O 1
ATOM 10793 N N . TYR B 1 528 ? -22.531 -18.328 -7.457 1 92.31 528 TYR B N 1
ATOM 10794 C CA . TYR B 1 528 ? -23.25 -19.547 -7.816 1 92.31 528 TYR B CA 1
ATOM 10795 C C . TYR B 1 528 ? -22.859 -20.703 -6.902 1 92.31 528 TYR B C 1
ATOM 10797 O O . TYR B 1 528 ? -23.703 -21.469 -6.465 1 92.31 528 TYR B O 1
ATOM 1080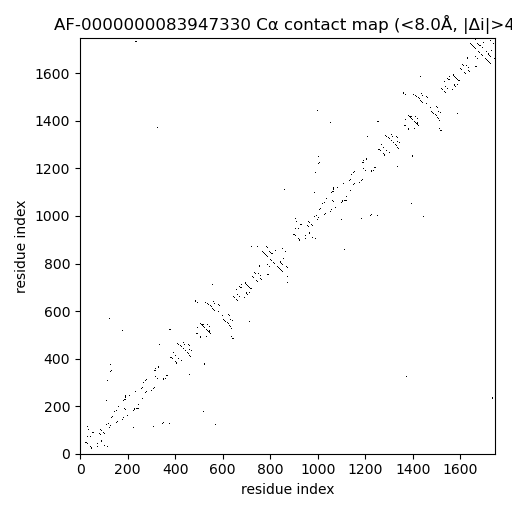5 N N . HIS B 1 529 ? -21.609 -20.781 -6.754 1 86.94 529 HIS B N 1
ATOM 10806 C CA . HIS B 1 529 ? -21.031 -21.797 -5.891 1 86.94 529 HIS B CA 1
ATOM 10807 C C . HIS B 1 529 ? -20.125 -21.172 -4.828 1 86.94 529 HIS B C 1
ATOM 10809 O O . HIS B 1 529 ? -19.328 -20.281 -5.129 1 86.94 529 HIS B O 1
ATOM 10815 N N . GLY B 1 530 ? -20.281 -21.672 -3.557 1 81.69 530 GLY B N 1
ATOM 10816 C CA . GLY B 1 530 ? -19.484 -21.109 -2.473 1 81.69 530 GLY B CA 1
ATOM 10817 C C . GLY B 1 530 ? -19.922 -19.719 -2.062 1 81.69 530 GLY B C 1
ATOM 10818 O O . GLY B 1 530 ? -21.125 -19.422 -2.023 1 81.69 530 GLY B O 1
ATOM 10819 N N . GLY B 1 531 ? -18.891 -18.953 -1.623 1 82.38 531 GLY B N 1
ATOM 10820 C CA . GLY B 1 531 ? -19.203 -17.625 -1.101 1 82.38 531 GLY B CA 1
ATOM 10821 C C . GLY B 1 531 ? -18.641 -16.5 -1.945 1 82.38 531 GLY B C 1
ATOM 10822 O O . GLY B 1 531 ? -18.844 -15.328 -1.641 1 82.38 531 GLY B O 1
ATOM 10823 N N . HIS B 1 532 ? -17.891 -16.875 -3.021 1 87.56 532 HIS B N 1
ATOM 10824 C CA . HIS B 1 532 ? -17.25 -15.844 -3.838 1 87.56 532 HIS B CA 1
ATOM 10825 C C . HIS B 1 532 ? -17.484 -16.094 -5.324 1 87.56 532 HIS B C 1
ATOM 10827 O O . HIS B 1 532 ? -17.859 -17.203 -5.719 1 87.56 532 HIS B O 1
ATOM 10833 N N . SER B 1 533 ? -17.391 -15.094 -6.07 1 91.62 533 SER B N 1
ATOM 10834 C CA . SER B 1 533 ? -17.344 -15.148 -7.527 1 91.62 533 SER B CA 1
ATOM 10835 C C . SER B 1 533 ? -16.344 -14.141 -8.086 1 91.62 533 SER B C 1
ATOM 10837 O O . SER B 1 533 ? -15.844 -13.289 -7.352 1 91.62 533 SER B O 1
ATOM 10839 N N . LEU B 1 534 ? -15.961 -14.32 -9.328 1 91.94 534 LEU B N 1
ATOM 10840 C CA . LEU B 1 534 ? -15.133 -13.359 -10.047 1 91.94 534 LEU B CA 1
ATOM 10841 C C . LEU B 1 534 ? -15.992 -12.25 -10.648 1 91.94 534 LEU B C 1
ATOM 10843 O O . LEU B 1 534 ? -16.922 -12.523 -11.414 1 91.94 534 LEU B O 1
ATOM 10847 N N . ARG B 1 535 ? -15.789 -11.016 -10.258 1 93.69 535 ARG B N 1
ATOM 10848 C CA . ARG B 1 535 ? -16.484 -9.875 -10.844 1 93.69 535 ARG B CA 1
ATOM 10849 C C . ARG B 1 535 ? -15.609 -9.148 -11.852 1 93.69 535 ARG B C 1
ATOM 10851 O O . ARG B 1 535 ? -14.477 -8.773 -11.547 1 93.69 535 ARG B O 1
ATOM 10858 N N . LEU B 1 536 ? -16.094 -8.992 -13.055 1 94.12 536 LEU B N 1
ATOM 10859 C CA . LEU B 1 536 ? -15.43 -8.188 -14.07 1 94.12 536 LEU B CA 1
ATOM 10860 C C . LEU B 1 536 ? -16.203 -6.891 -14.32 1 94.12 536 LEU B C 1
ATOM 10862 O O . LEU B 1 536 ? -17.422 -6.902 -14.414 1 94.12 536 LEU B O 1
ATOM 10866 N N . VAL B 1 537 ? -15.516 -5.805 -14.32 1 93.56 537 VAL B N 1
ATOM 10867 C CA . VAL B 1 537 ? -16.062 -4.516 -14.742 1 93.56 537 VAL B CA 1
ATOM 10868 C C . VAL B 1 537 ? -15.32 -4.02 -15.977 1 93.56 537 VAL B C 1
ATOM 10870 O O . VAL B 1 537 ? -14.109 -3.818 -15.945 1 93.56 537 VAL B O 1
ATOM 10873 N N . THR B 1 538 ? -16.047 -3.863 -17.047 1 94.5 538 THR B N 1
ATOM 10874 C CA . THR B 1 538 ? -15.516 -3.328 -18.297 1 94.5 538 THR B CA 1
ATOM 10875 C C . THR B 1 538 ? -16 -1.901 -18.531 1 94.5 538 THR B C 1
ATOM 10877 O O . THR B 1 538 ? -17.188 -1.681 -18.812 1 94.5 538 THR B O 1
ATOM 10880 N N . PRO B 1 539 ? -15.055 -0.938 -18.453 1 92.5 539 PRO B N 1
ATOM 10881 C CA . PRO B 1 539 ? -15.477 0.465 -18.531 1 92.5 539 PRO B CA 1
ATOM 10882 C C . PRO B 1 539 ? -15.914 0.88 -19.922 1 92.5 539 PRO B C 1
ATOM 10884 O O . PRO B 1 539 ? -16.812 1.709 -20.078 1 92.5 539 PRO B O 1
ATOM 10887 N N . ALA B 1 540 ? -15.227 0.406 -20.906 1 88.44 540 ALA B N 1
ATOM 10888 C CA . ALA B 1 540 ? -15.508 0.767 -22.297 1 88.44 540 ALA B CA 1
ATOM 10889 C C . ALA B 1 540 ? -15.391 -0.448 -23.203 1 88.44 540 ALA B C 1
ATOM 10891 O O . ALA B 1 540 ? -14.766 -1.448 -22.844 1 88.44 540 ALA B O 1
ATOM 10892 N N . GLU B 1 541 ? -15.977 -0.252 -24.281 1 82 541 GLU B N 1
ATOM 10893 C CA . GLU B 1 541 ? -16.047 -1.373 -25.219 1 82 541 GLU B CA 1
ATOM 10894 C C . GLU B 1 541 ? -14.648 -1.868 -25.594 1 82 541 GLU B C 1
ATOM 10896 O O . GLU B 1 541 ? -13.805 -1.089 -26.031 1 82 541 GLU B O 1
ATOM 10901 N N . GLY B 1 542 ? -14.461 -3.102 -25.422 1 75.25 542 GLY B N 1
ATOM 10902 C CA . GLY B 1 542 ? -13.234 -3.771 -25.812 1 75.25 542 GLY B CA 1
ATOM 10903 C C . GLY B 1 542 ? -12.039 -3.367 -24.969 1 75.25 542 GLY B C 1
ATOM 10904 O O . GLY B 1 542 ? -10.898 -3.689 -25.312 1 75.25 542 GLY B O 1
ATOM 10905 N N . LYS B 1 543 ? -12.25 -2.701 -23.906 1 77.62 543 LYS B N 1
ATOM 10906 C CA . LYS B 1 543 ? -11.125 -2.199 -23.125 1 77.62 543 LYS B CA 1
ATOM 10907 C C . LYS B 1 543 ? -11.109 -2.824 -21.734 1 77.62 543 LYS B C 1
ATOM 10909 O O . LYS B 1 543 ? -10.445 -2.318 -20.828 1 77.62 543 LYS B O 1
ATOM 10914 N N . GLY B 1 544 ? -11.945 -3.883 -21.672 1 80.94 544 GLY B N 1
ATOM 10915 C CA . GLY B 1 544 ? -12.031 -4.539 -20.375 1 80.94 544 GLY B CA 1
ATOM 10916 C C . GLY B 1 544 ? -10.828 -5.41 -20.078 1 80.94 544 GLY B C 1
ATOM 10917 O O . GLY B 1 544 ? -9.875 -5.461 -20.859 1 80.94 544 GLY B O 1
ATOM 10918 N N . ALA B 1 545 ? -10.812 -5.957 -18.859 1 76.81 545 ALA B N 1
ATOM 10919 C CA . ALA B 1 545 ? -9.734 -6.855 -18.438 1 76.81 545 ALA B CA 1
ATOM 10920 C C . ALA B 1 545 ? -9.992 -8.281 -18.922 1 76.81 545 ALA B C 1
ATOM 10922 O O . ALA B 1 545 ? -11.031 -8.867 -18.594 1 76.81 545 ALA B O 1
ATOM 10923 N N . ALA B 1 546 ? -9.078 -8.797 -19.734 1 88.31 546 ALA B N 1
ATOM 10924 C CA . ALA B 1 546 ? -9.039 -10.219 -20.047 1 88.31 546 ALA B CA 1
ATOM 10925 C C . ALA B 1 546 ? -8.195 -10.977 -19.016 1 88.31 546 ALA B C 1
ATOM 10927 O O . ALA B 1 546 ? -6.973 -10.805 -18.969 1 88.31 546 ALA B O 1
ATOM 10928 N N . VAL B 1 547 ? -8.891 -11.836 -18.219 1 90.25 547 VAL B N 1
ATOM 10929 C CA . VAL B 1 547 ? -8.18 -12.555 -17.172 1 90.25 547 VAL B CA 1
ATOM 10930 C C . VAL B 1 547 ? -7.676 -13.891 -17.703 1 90.25 547 VAL B C 1
ATOM 10932 O O . VAL B 1 547 ? -8.406 -14.617 -18.375 1 90.25 547 VAL B O 1
ATOM 10935 N N . SER B 1 548 ? -6.375 -14.117 -17.453 1 88.75 548 SER B N 1
ATOM 10936 C CA . SER B 1 548 ? -5.773 -15.398 -17.812 1 88.75 548 SER B CA 1
ATOM 10937 C C . SER B 1 548 ? -5.562 -16.281 -16.578 1 88.75 548 SER B C 1
ATOM 10939 O O . SER B 1 548 ? -5.121 -15.789 -15.531 1 88.75 548 SER B O 1
ATOM 10941 N N . PHE B 1 549 ? -5.941 -17.484 -16.734 1 86.94 549 PHE B N 1
ATOM 10942 C CA . PHE B 1 549 ? -5.719 -18.453 -15.664 1 86.94 549 PHE B CA 1
ATOM 10943 C C . PHE B 1 549 ? -4.352 -19.109 -15.805 1 86.94 549 PHE B C 1
ATOM 10945 O O . PHE B 1 549 ? -3.707 -19 -16.844 1 86.94 549 PHE B O 1
ATOM 10952 N N . TYR B 1 550 ? -3.855 -19.703 -14.75 1 79.12 550 TYR B N 1
ATOM 10953 C CA . TYR B 1 550 ? -2.545 -20.344 -14.789 1 79.12 550 TYR B CA 1
ATOM 10954 C C . TYR B 1 550 ? -2.475 -21.359 -15.914 1 79.12 550 TYR B C 1
ATOM 10956 O O . TYR B 1 550 ? -3.406 -22.156 -16.109 1 79.12 550 TYR B O 1
ATOM 10964 N N . PRO B 1 551 ? -1.364 -21.344 -16.641 1 78 551 PRO B N 1
ATOM 10965 C CA . PRO B 1 551 ? -1.219 -22.312 -17.719 1 78 551 PRO B CA 1
ATOM 10966 C C . PRO B 1 551 ? -1.215 -23.766 -17.234 1 78 551 PRO B C 1
ATOM 10968 O O . PRO B 1 551 ? -0.619 -24.062 -16.188 1 78 551 PRO B O 1
ATOM 10971 N N . LEU B 1 552 ? -1.922 -24.578 -17.969 1 74.38 552 LEU B N 1
ATOM 10972 C CA . LEU B 1 552 ? -2.031 -25.984 -17.641 1 74.38 552 LEU B CA 1
ATOM 10973 C C . LEU B 1 552 ? -1.233 -26.844 -18.625 1 74.38 552 LEU B C 1
ATOM 10975 O O . LEU B 1 552 ? -1.177 -26.531 -19.812 1 74.38 552 LEU B O 1
ATOM 10979 N N . PRO B 1 553 ? -0.596 -27.844 -18.078 1 67.81 553 PRO B N 1
ATOM 10980 C CA . PRO B 1 553 ? 0.076 -28.75 -19.016 1 67.81 553 PRO B CA 1
ATOM 10981 C C . PRO B 1 553 ? -0.883 -29.359 -20.031 1 67.81 553 PRO B C 1
ATOM 10983 O O . PRO B 1 553 ? -1.947 -29.859 -19.672 1 67.81 553 PRO B O 1
ATOM 10986 N N . LEU B 1 554 ? -0.519 -29.156 -21.234 1 70 554 LEU B N 1
ATOM 10987 C CA . LEU B 1 554 ? -1.334 -29.609 -22.344 1 70 554 LEU B CA 1
ATOM 10988 C C . LEU B 1 554 ? -0.929 -31.031 -22.766 1 70 554 LEU B C 1
ATOM 10990 O O . LEU B 1 554 ? 0.261 -31.344 -22.828 1 70 554 LEU B O 1
ATOM 10994 N N . GLN B 1 555 ? -1.963 -31.938 -22.859 1 67.44 555 GLN B N 1
ATOM 10995 C CA . GLN B 1 555 ? -1.741 -33.219 -23.5 1 67.44 555 GLN B CA 1
ATOM 10996 C C . GLN B 1 555 ? -2.227 -33.219 -24.953 1 67.44 555 GLN B C 1
ATOM 10998 O O . GLN B 1 555 ? -3.418 -33.031 -25.203 1 67.44 555 GLN B O 1
ATOM 11003 N N . LEU B 1 556 ? -1.348 -33.344 -25.797 1 65.75 556 LEU B N 1
ATOM 11004 C CA . LEU B 1 556 ? -1.693 -33.312 -27.219 1 65.75 556 LEU B CA 1
ATOM 11005 C C . LEU B 1 556 ? -2.645 -34.438 -27.578 1 65.75 556 LEU B C 1
ATOM 11007 O O . LEU B 1 556 ? -2.502 -35.562 -27.062 1 65.75 556 LEU B O 1
ATOM 11011 N N . GLY B 1 557 ? -3.602 -34.188 -28.469 1 69.25 557 GLY B N 1
ATOM 11012 C CA . GLY B 1 557 ? -4.57 -35.188 -28.922 1 69.25 557 GLY B CA 1
ATOM 11013 C C . GLY B 1 557 ? -5.805 -35.25 -28.047 1 69.25 557 GLY B C 1
ATOM 11014 O O . GLY B 1 557 ? -6.777 -35.938 -28.391 1 69.25 557 GLY B O 1
ATOM 11015 N N . LYS B 1 558 ? -5.781 -34.531 -26.938 1 76.62 558 LYS B N 1
ATOM 11016 C CA . LYS B 1 558 ? -6.918 -34.5 -26.031 1 76.62 558 LYS B CA 1
ATOM 11017 C C . LYS B 1 558 ? -7.816 -33.312 -26.281 1 76.62 558 LYS B C 1
ATOM 11019 O O . LYS B 1 558 ? -7.383 -32.312 -26.875 1 76.62 558 LYS B O 1
ATOM 11024 N N . SER B 1 559 ? -9.07 -33.562 -25.922 1 82.44 559 SER B N 1
ATOM 11025 C CA . SER B 1 559 ? -9.984 -32.438 -25.891 1 82.44 559 SER B CA 1
ATOM 11026 C C . SER B 1 559 ? -10.227 -31.953 -24.469 1 82.44 559 SER B C 1
ATOM 11028 O O . SER B 1 559 ? -10.188 -32.75 -23.531 1 82.44 559 SER B O 1
ATOM 11030 N N . TYR B 1 560 ? -10.367 -30.688 -24.391 1 87.19 560 TYR B N 1
ATOM 11031 C CA . TYR B 1 560 ? -10.68 -30.062 -23.109 1 87.19 560 TYR B CA 1
ATOM 11032 C C . TYR B 1 560 ? -11.977 -29.266 -23.203 1 87.19 560 TYR B C 1
ATOM 11034 O O . TYR B 1 560 ? -12.312 -28.719 -24.25 1 87.19 560 TYR B O 1
ATOM 11042 N N . ILE B 1 561 ? -12.727 -29.312 -22.109 1 87.19 561 ILE B N 1
ATOM 11043 C CA . ILE B 1 561 ? -13.969 -28.562 -21.984 1 87.19 561 ILE B CA 1
ATOM 11044 C C . ILE B 1 561 ? -13.82 -27.516 -20.891 1 87.19 561 ILE B C 1
ATOM 11046 O O . ILE B 1 561 ? -13.461 -27.828 -19.75 1 87.19 561 ILE B O 1
ATOM 11050 N N . MET B 1 562 ? -14.039 -26.312 -21.234 1 91.06 562 MET B N 1
ATOM 11051 C CA . MET B 1 562 ? -14.086 -25.219 -20.281 1 91.06 562 MET B CA 1
ATOM 11052 C C . MET B 1 562 ? -15.531 -24.812 -19.984 1 91.06 562 MET B C 1
ATOM 11054 O O . MET B 1 562 ? -16.312 -24.609 -20.906 1 91.06 562 MET B O 1
ATOM 11058 N N . THR B 1 563 ? -15.953 -24.828 -18.734 1 91.75 563 THR B N 1
ATOM 11059 C CA . THR B 1 563 ? -17.297 -24.406 -18.328 1 91.75 563 THR B CA 1
ATOM 11060 C C . THR B 1 563 ? -17.219 -23.234 -17.344 1 91.75 563 THR B C 1
ATOM 11062 O O . THR B 1 563 ? -16.219 -23.078 -16.641 1 91.75 563 THR B O 1
ATOM 11065 N N . VAL B 1 564 ? -18.25 -22.406 -17.328 1 95.38 564 VAL B N 1
ATOM 11066 C CA . VAL B 1 564 ? -18.344 -21.281 -16.406 1 95.38 564 VAL B CA 1
ATOM 11067 C C . VAL B 1 564 ? -19.812 -20.938 -16.156 1 95.38 564 VAL B C 1
ATOM 11069 O O . VAL B 1 564 ? -20.641 -21.047 -17.047 1 95.38 564 VAL B O 1
ATOM 11072 N N . TRP B 1 565 ? -20.125 -20.688 -14.906 1 95.94 565 TRP B N 1
ATOM 11073 C CA . TRP B 1 565 ? -21.391 -20.047 -14.586 1 95.94 565 TRP B CA 1
ATOM 11074 C C . TRP B 1 565 ? -21.25 -18.531 -14.555 1 95.94 565 TRP B C 1
ATOM 11076 O O . TRP B 1 565 ? -20.328 -18 -13.938 1 95.94 565 TRP B O 1
ATOM 11086 N N . ALA B 1 566 ? -22.188 -17.812 -15.289 1 98.12 566 ALA B N 1
ATOM 11087 C CA . ALA B 1 566 ? -22.016 -16.359 -15.383 1 98.12 566 ALA B CA 1
ATOM 11088 C C . ALA B 1 566 ? -23.359 -15.648 -15.344 1 98.12 566 ALA B C 1
ATOM 11090 O O . ALA B 1 566 ? -24.391 -16.234 -15.695 1 98.12 566 ALA B O 1
ATOM 11091 N N . LYS B 1 567 ? -23.375 -14.414 -14.859 1 97 567 LYS B N 1
ATOM 11092 C CA . LYS B 1 567 ? -24.531 -13.523 -14.906 1 97 567 LYS B CA 1
ATOM 11093 C C . LYS B 1 567 ? -24.094 -12.062 -15.008 1 97 567 LYS B C 1
ATOM 11095 O O . LYS B 1 567 ? -23.016 -11.703 -14.547 1 97 567 LYS B O 1
ATOM 11100 N N . ALA B 1 568 ? -24.906 -11.266 -15.656 1 95.81 568 ALA B N 1
ATOM 11101 C CA . ALA B 1 568 ? -24.656 -9.828 -15.758 1 95.81 568 ALA B CA 1
ATOM 11102 C C . ALA B 1 568 ? -25.484 -9.062 -14.727 1 95.81 568 ALA B C 1
ATOM 11104 O O . ALA B 1 568 ? -26.484 -9.57 -14.219 1 95.81 568 ALA B O 1
ATOM 11105 N N . SER B 1 569 ? -24.969 -7.898 -14.445 1 92.25 569 SER B N 1
ATOM 11106 C CA . SER B 1 569 ? -25.781 -6.98 -13.648 1 92.25 569 SER B CA 1
ATOM 11107 C C . SER B 1 569 ? -27.016 -6.527 -14.414 1 92.25 569 SER B C 1
ATOM 11109 O O . SER B 1 569 ? -26.938 -6.215 -15.609 1 92.25 569 SER B O 1
ATOM 11111 N N . GLU B 1 570 ? -28.078 -6.445 -13.711 1 86.94 570 GLU B N 1
ATOM 11112 C CA . GLU B 1 570 ? -29.297 -5.965 -14.344 1 86.94 570 GLU B CA 1
ATOM 11113 C C . GLU B 1 570 ? -29.141 -4.527 -14.836 1 86.94 570 GLU B C 1
ATOM 11115 O O . GLU B 1 570 ? -29.609 -4.18 -15.922 1 86.94 570 GLU B O 1
ATOM 11120 N N . ALA B 1 571 ? -28.5 -3.793 -14.016 1 84.12 571 ALA B N 1
ATOM 11121 C CA . ALA B 1 571 ? -28.281 -2.395 -14.367 1 84.12 571 ALA B CA 1
ATOM 11122 C C . ALA B 1 571 ? -27.484 -2.277 -15.672 1 84.12 571 ALA B C 1
ATOM 11124 O O . ALA B 1 571 ? -27.766 -1.419 -16.5 1 84.12 571 ALA B O 1
ATOM 11125 N N . SER B 1 572 ? -26.5 -3.115 -15.836 1 89.25 572 SER B N 1
ATOM 11126 C CA . SER B 1 572 ? -25.688 -3.092 -17.047 1 89.25 572 SER B CA 1
ATOM 11127 C C . SER B 1 572 ? -26.5 -3.506 -18.266 1 89.25 572 SER B C 1
ATOM 11129 O O . SER B 1 572 ? -26.344 -2.941 -19.344 1 89.25 572 SER B O 1
ATOM 11131 N N . LEU B 1 573 ? -27.359 -4.434 -18.141 1 90.44 573 LEU B N 1
ATOM 11132 C CA . LEU B 1 573 ? -28.188 -4.91 -19.25 1 90.44 573 LEU B CA 1
ATOM 11133 C C . LEU B 1 573 ? -29.172 -3.826 -19.688 1 90.44 573 LEU B C 1
ATOM 11135 O O . LEU B 1 573 ? -29.438 -3.689 -20.891 1 90.44 573 LEU B O 1
ATOM 11139 N N . LYS B 1 574 ? -29.578 -3.057 -18.812 1 85.19 574 LYS B N 1
ATOM 11140 C CA . LYS B 1 574 ? -30.562 -2.02 -19.125 1 85.19 574 LYS B CA 1
ATOM 11141 C C . LYS B 1 574 ? -29.906 -0.826 -19.812 1 85.19 574 LYS B C 1
ATOM 11143 O O . LYS B 1 574 ? -30.578 -0.029 -20.469 1 85.19 574 LYS B O 1
ATOM 11148 N N . GLN B 1 575 ? -28.656 -0.72 -19.594 1 84 575 GLN B N 1
ATOM 11149 C CA . GLN B 1 575 ? -27.938 0.393 -20.203 1 84 575 GLN B CA 1
ATOM 11150 C C . GLN B 1 575 ? -27.547 0.082 -21.641 1 84 575 GLN B C 1
ATOM 11152 O O . GLN B 1 575 ? -27.062 0.956 -22.359 1 84 575 GLN B O 1
ATOM 11157 N N . LEU B 1 576 ? -27.828 -1.137 -22.031 1 88.69 576 LEU B N 1
ATOM 11158 C CA . LEU B 1 576 ? -27.5 -1.523 -23.406 1 88.69 576 LEU B CA 1
ATOM 11159 C C . LEU B 1 576 ? -28.375 -0.783 -24.406 1 88.69 576 LEU B C 1
ATOM 11161 O O . LEU B 1 576 ? -29.547 -0.498 -24.125 1 88.69 576 LEU B O 1
ATOM 11165 N N . LYS B 1 577 ? -27.797 -0.413 -25.516 1 82.69 577 LYS B N 1
ATOM 11166 C CA . LYS B 1 577 ? -28.594 0.131 -26.609 1 82.69 577 LYS B CA 1
ATOM 11167 C C . LYS B 1 577 ? -29.672 -0.86 -27.062 1 82.69 577 LYS B C 1
ATOM 11169 O O . LYS B 1 577 ? -29.547 -2.064 -26.828 1 82.69 577 LYS B O 1
ATOM 11174 N N . LYS B 1 578 ? -30.703 -0.269 -27.672 1 82.94 578 LYS B N 1
ATOM 11175 C CA . LYS B 1 578 ? -31.797 -1.111 -28.172 1 82.94 578 LYS B CA 1
ATOM 11176 C C . LYS B 1 578 ? -31.266 -2.217 -29.078 1 82.94 578 LYS B C 1
ATOM 11178 O O . LYS B 1 578 ? -30.578 -1.939 -30.062 1 82.94 578 LYS B O 1
ATOM 11183 N N . GLY B 1 579 ? -31.469 -3.449 -28.641 1 85.56 579 GLY B N 1
ATOM 11184 C CA . GLY B 1 579 ? -31.016 -4.602 -29.406 1 85.56 579 GLY B CA 1
ATOM 11185 C C . GLY B 1 579 ? -29.594 -5.02 -29.062 1 85.56 579 GLY B C 1
ATOM 11186 O O . GLY B 1 579 ? -29.078 -5.977 -29.641 1 85.56 579 GLY B O 1
ATOM 11187 N N . GLY B 1 580 ? -29.047 -4.203 -28.125 1 91.19 580 GLY B N 1
ATOM 11188 C CA . GLY B 1 580 ? -27.672 -4.535 -27.75 1 91.19 580 GLY B CA 1
ATOM 11189 C C . GLY B 1 580 ? -27.578 -5.77 -26.875 1 91.19 580 GLY B C 1
ATOM 11190 O O . GLY B 1 580 ? -28.547 -6.145 -26.219 1 91.19 580 GLY B O 1
ATOM 11191 N N . LYS B 1 581 ? -26.438 -6.488 -26.922 1 93.44 581 LYS B N 1
ATOM 11192 C CA . LYS B 1 581 ? -26.156 -7.684 -26.125 1 93.44 581 LYS B CA 1
ATOM 11193 C C . LYS B 1 581 ? -24.922 -7.492 -25.25 1 93.44 581 LYS B C 1
ATOM 11195 O O . LYS B 1 581 ? -23.984 -6.789 -25.625 1 93.44 581 LYS B O 1
ATOM 11200 N N . MET B 1 582 ? -25.094 -8.047 -24.078 1 95.38 582 MET B N 1
ATOM 11201 C CA . MET B 1 582 ? -23.891 -8.109 -23.25 1 95.38 582 MET B CA 1
ATOM 11202 C C . MET B 1 582 ? -23.109 -9.383 -23.531 1 95.38 582 MET B C 1
ATOM 11204 O O . MET B 1 582 ? -23.609 -10.484 -23.312 1 95.38 582 MET B O 1
ATOM 11208 N N . LEU B 1 583 ? -21.906 -9.172 -23.969 1 96.06 583 LEU B N 1
ATOM 11209 C CA . LEU B 1 583 ? -21.125 -10.305 -24.438 1 96.06 583 LEU B CA 1
ATOM 11210 C C . LEU B 1 583 ? -19.875 -10.516 -23.578 1 96.06 583 LEU B C 1
ATOM 11212 O O . LEU B 1 583 ? -19.281 -9.547 -23.094 1 96.06 583 LEU B O 1
ATOM 11216 N N . PHE B 1 584 ? -19.531 -11.805 -23.344 1 96.56 584 PHE B N 1
ATOM 11217 C CA . PHE B 1 584 ? -18.234 -12.188 -22.828 1 96.56 584 PHE B CA 1
ATOM 11218 C C . PHE B 1 584 ? -17.609 -13.281 -23.688 1 96.56 584 PHE B C 1
ATOM 11220 O O . PHE B 1 584 ? -18.281 -13.898 -24.5 1 96.56 584 PHE B O 1
ATOM 11227 N N . ARG B 1 585 ? -16.266 -13.406 -23.562 1 95.88 585 ARG B N 1
ATOM 11228 C CA . ARG B 1 585 ? -15.523 -14.367 -24.375 1 95.88 585 ARG B CA 1
ATOM 11229 C C . ARG B 1 585 ? -14.758 -15.352 -23.516 1 95.88 585 ARG B C 1
ATOM 11231 O O . ARG B 1 585 ? -14.172 -14.969 -22.5 1 95.88 585 ARG B O 1
ATOM 11238 N N . LEU B 1 586 ? -14.891 -16.656 -23.875 1 95.69 586 LEU B N 1
ATOM 11239 C CA . LEU B 1 586 ? -14 -17.688 -23.375 1 95.69 586 LEU B CA 1
ATOM 11240 C C . LEU B 1 586 ? -12.945 -18.062 -24.406 1 95.69 586 LEU B C 1
ATOM 11242 O O . LEU B 1 586 ? -13.234 -18.109 -25.609 1 95.69 586 LEU B O 1
ATOM 11246 N N . ASN B 1 587 ? -11.742 -18.156 -23.875 1 92.56 587 ASN B N 1
ATOM 11247 C CA . ASN B 1 587 ? -10.641 -18.625 -24.703 1 92.56 587 ASN B CA 1
ATOM 11248 C C . ASN B 1 587 ? -9.984 -19.875 -24.125 1 92.56 587 ASN B C 1
ATOM 11250 O O . ASN B 1 587 ? -9.672 -19.922 -22.922 1 92.56 587 ASN B O 1
ATOM 11254 N N . LEU B 1 588 ? -9.844 -20.906 -24.938 1 87.88 588 LEU B N 1
ATOM 11255 C CA . LEU B 1 588 ? -9.188 -22.141 -24.547 1 87.88 588 LEU B CA 1
ATOM 11256 C C . LEU B 1 588 ? -7.961 -22.406 -25.406 1 87.88 588 LEU B C 1
ATOM 11258 O O . LEU B 1 588 ? -8.07 -22.969 -26.5 1 87.88 588 LEU B O 1
ATOM 11262 N N . GLY B 1 589 ? -6.711 -22.172 -24.844 1 69.44 589 GLY B N 1
ATOM 11263 C CA . GLY B 1 589 ? -5.414 -22.578 -25.359 1 69.44 589 GLY B CA 1
ATOM 11264 C C . GLY B 1 589 ? -5.043 -21.875 -26.656 1 69.44 589 GLY B C 1
ATOM 11265 O O . GLY B 1 589 ? -4.312 -22.422 -27.469 1 69.44 589 GLY B O 1
ATOM 11266 N N . ASN B 1 590 ? -5.578 -20.719 -26.906 1 66.44 590 ASN B N 1
ATOM 11267 C CA . ASN B 1 590 ? -5.387 -20 -28.156 1 66.44 590 ASN B CA 1
ATOM 11268 C C . ASN B 1 590 ? -5.805 -20.828 -29.359 1 66.44 590 ASN B C 1
ATOM 11270 O O . ASN B 1 590 ? -5.262 -20.672 -30.453 1 66.44 590 ASN B O 1
ATOM 11274 N N . ILE B 1 591 ? -6.582 -21.844 -29.141 1 74.38 591 ILE B N 1
ATOM 11275 C CA . ILE B 1 591 ? -7.082 -22.703 -30.219 1 74.38 591 ILE B CA 1
ATOM 11276 C C . ILE B 1 591 ? -8.5 -22.281 -30.594 1 74.38 591 ILE B C 1
ATOM 11278 O O . ILE B 1 591 ? -8.836 -22.172 -31.781 1 74.38 591 ILE B O 1
ATOM 11282 N N . ARG B 1 592 ? -9.32 -22.141 -29.562 1 85.5 592 ARG B N 1
ATOM 11283 C CA . ARG B 1 592 ? -10.703 -21.766 -29.828 1 85.5 592 ARG B CA 1
ATOM 11284 C C . ARG B 1 592 ? -11.188 -20.703 -28.859 1 85.5 592 ARG B C 1
ATOM 11286 O O . ARG B 1 592 ? -10.859 -20.734 -27.672 1 85.5 592 ARG B O 1
ATOM 11293 N N . SER B 1 593 ? -11.836 -19.75 -29.375 1 92.31 593 SER B N 1
ATOM 11294 C CA . SER B 1 593 ? -12.523 -18.734 -28.578 1 92.31 593 SER B CA 1
ATOM 11295 C C . SER B 1 593 ? -13.969 -18.578 -29.031 1 92.31 593 SER B C 1
ATOM 11297 O O . SER B 1 593 ? -14.289 -18.781 -30.203 1 92.31 593 SER B O 1
ATOM 11299 N N . GLU B 1 594 ? -14.812 -18.281 -28.141 1 94.88 594 GLU B N 1
ATOM 11300 C CA . GLU B 1 594 ? -16.219 -18.094 -28.453 1 94.88 594 GLU B CA 1
ATOM 11301 C C . GLU B 1 594 ? -16.828 -17 -27.594 1 94.88 594 GLU B C 1
ATOM 11303 O O . GLU B 1 594 ? -16.438 -16.828 -26.422 1 94.88 594 GLU B O 1
ATOM 11308 N N . GLU B 1 595 ? -17.734 -16.234 -28.188 1 95.5 595 GLU B N 1
ATOM 11309 C CA . GLU B 1 595 ? -18.469 -15.195 -27.484 1 95.5 595 GLU B CA 1
ATOM 11310 C C . GLU B 1 595 ? -19.859 -15.688 -27.062 1 95.5 595 GLU B C 1
ATOM 11312 O O . GLU B 1 595 ? -20.516 -16.422 -27.812 1 95.5 595 GLU B O 1
ATOM 11317 N N . PHE B 1 596 ? -20.266 -15.328 -25.906 1 97.19 596 PHE B N 1
ATOM 11318 C CA . PHE B 1 596 ? -21.562 -15.719 -25.375 1 97.19 596 PHE B CA 1
ATOM 11319 C C . PHE B 1 596 ? -22.344 -14.492 -24.906 1 97.19 596 PHE B C 1
ATOM 11321 O O . PHE B 1 596 ? -21.766 -13.484 -24.516 1 97.19 596 PHE B O 1
ATOM 11328 N N . GLU B 1 597 ? -23.656 -14.594 -24.969 1 96.94 597 GLU B N 1
ATOM 11329 C CA . GLU B 1 597 ? -24.547 -13.547 -24.453 1 96.94 597 GLU B CA 1
ATOM 11330 C C . GLU B 1 597 ? -24.922 -13.797 -23 1 96.94 597 GLU B C 1
ATOM 11332 O O . GLU B 1 597 ? -25.328 -14.906 -22.641 1 96.94 597 GLU B O 1
ATOM 11337 N N . LEU B 1 598 ? -24.797 -12.758 -22.188 1 97.38 598 LEU B N 1
ATOM 11338 C CA . LEU B 1 598 ? -25.109 -12.867 -20.766 1 97.38 598 LEU B CA 1
ATOM 11339 C C . LEU B 1 598 ? -26.562 -12.484 -20.484 1 97.38 598 LEU B C 1
ATOM 11341 O O . LEU B 1 598 ? -27.141 -11.695 -21.234 1 97.38 598 LEU B O 1
ATOM 11345 N N . THR B 1 599 ? -27.141 -13.086 -19.406 1 95.5 599 THR B N 1
ATOM 11346 C CA . THR B 1 599 ? -28.422 -12.703 -18.844 1 95.5 599 THR B CA 1
ATOM 11347 C C . THR B 1 599 ? -28.25 -12.281 -17.375 1 95.5 599 THR B C 1
ATOM 11349 O O . THR B 1 599 ? -27.141 -12.266 -16.859 1 95.5 599 THR B O 1
ATOM 11352 N N . ASP B 1 600 ? -29.375 -11.961 -16.766 1 93.06 600 ASP B N 1
ATOM 11353 C CA . ASP B 1 600 ? -29.312 -11.523 -15.375 1 93.06 600 ASP B CA 1
ATOM 11354 C C . ASP B 1 600 ? -29.438 -12.703 -14.422 1 93.06 600 ASP B C 1
ATOM 11356 O O . ASP B 1 600 ? -29.594 -12.516 -13.211 1 93.06 600 ASP B O 1
ATOM 11360 N N . ARG B 1 601 ? -29.328 -13.898 -14.922 1 94.69 601 ARG B N 1
ATOM 11361 C CA . ARG B 1 601 ? -29.391 -15.109 -14.117 1 94.69 601 ARG B CA 1
ATOM 11362 C C . ARG B 1 601 ? -28.141 -15.953 -14.297 1 94.69 601 ARG B C 1
ATOM 11364 O O . ARG B 1 601 ? -27.531 -15.961 -15.375 1 94.69 601 ARG B O 1
ATOM 11371 N N . TRP B 1 602 ? -27.797 -16.641 -13.219 1 96.62 602 TRP B N 1
ATOM 11372 C CA . TRP B 1 602 ? -26.672 -17.562 -13.359 1 96.62 602 TRP B CA 1
ATOM 11373 C C . TRP B 1 602 ? -26.953 -18.609 -14.422 1 96.62 602 TRP B C 1
ATOM 11375 O O . TRP B 1 602 ? -27.938 -19.359 -14.328 1 96.62 602 TRP B O 1
ATOM 11385 N N . THR B 1 603 ? -26.156 -18.594 -15.406 1 96.94 603 THR B N 1
ATOM 11386 C CA . THR B 1 603 ? -26.266 -19.5 -16.547 1 96.94 603 THR B CA 1
ATOM 11387 C C . THR B 1 603 ? -24.938 -20.188 -16.844 1 96.94 603 THR B C 1
ATOM 11389 O O . THR B 1 603 ? -23.891 -19.562 -16.766 1 96.94 603 THR B O 1
ATOM 11392 N N . LYS B 1 604 ? -25.047 -21.484 -17.125 1 95 604 LYS B N 1
ATOM 11393 C CA . LYS B 1 604 ? -23.828 -22.234 -17.438 1 95 604 LYS B CA 1
ATOM 11394 C C . LYS B 1 604 ? -23.469 -22.094 -18.906 1 95 604 LYS B C 1
ATOM 11396 O O . LYS B 1 604 ? -24.328 -22.203 -19.781 1 95 604 LYS B O 1
ATOM 11401 N N . TYR B 1 605 ? -22.234 -21.828 -19.203 1 95.81 605 TYR B N 1
ATOM 11402 C CA . TYR B 1 605 ? -21.672 -21.766 -20.547 1 95.81 605 TYR B CA 1
ATOM 11403 C C . TYR B 1 605 ? -20.531 -22.766 -20.719 1 95.81 605 TYR B C 1
ATOM 11405 O O . TYR B 1 605 ? -19.859 -23.094 -19.75 1 95.81 605 TYR B O 1
ATOM 11413 N N . GLU B 1 606 ? -20.375 -23.203 -21.953 1 91.56 606 GLU B N 1
ATOM 11414 C CA . GLU B 1 606 ? -19.391 -24.25 -22.203 1 91.56 606 GLU B CA 1
ATOM 11415 C C . GLU B 1 606 ? -18.656 -24.016 -23.531 1 91.56 606 GLU B C 1
ATOM 11417 O O . GLU B 1 606 ? -19.266 -23.547 -24.5 1 91.56 606 GLU B O 1
ATOM 11422 N N . LEU B 1 607 ? -17.375 -24.281 -23.562 1 91 607 LEU B N 1
ATOM 11423 C CA . LEU B 1 607 ? -16.516 -24.25 -24.719 1 91 607 LEU B CA 1
ATOM 11424 C C . LEU B 1 607 ? -15.586 -25.469 -24.734 1 91 607 LEU B C 1
ATOM 11426 O O . LEU B 1 607 ? -14.977 -25.812 -23.719 1 91 607 LEU B O 1
ATOM 11430 N N . SER B 1 608 ? -15.531 -26.219 -25.844 1 86.5 608 SER B N 1
ATOM 11431 C CA . SER B 1 608 ? -14.633 -27.359 -25.969 1 86.5 608 SER B CA 1
ATOM 11432 C C . SER B 1 608 ? -13.695 -27.188 -27.156 1 86.5 608 SER B C 1
ATOM 11434 O O . SER B 1 608 ? -14.039 -26.531 -28.141 1 86.5 608 SER B O 1
ATOM 11436 N N . ALA B 1 609 ? -12.477 -27.656 -27.031 1 83.31 609 ALA B N 1
ATOM 11437 C CA . ALA B 1 609 ? -11.492 -27.641 -28.109 1 83.31 609 ALA B CA 1
ATOM 11438 C C . ALA B 1 609 ? -10.617 -28.891 -28.062 1 83.31 609 ALA B C 1
ATOM 11440 O O . ALA B 1 609 ? -10.32 -29.422 -26.984 1 83.31 609 ALA B O 1
ATOM 11441 N N . THR B 1 610 ? -10.312 -29.359 -29.234 1 77.06 610 THR B N 1
ATOM 11442 C CA . THR B 1 610 ? -9.391 -30.484 -29.375 1 77.06 610 THR B CA 1
ATOM 11443 C C . THR B 1 610 ? -8 -30 -29.766 1 77.06 610 THR B C 1
ATOM 11445 O O . THR B 1 610 ? -7.855 -29.203 -30.688 1 77.06 610 THR B O 1
ATOM 11448 N N . TYR B 1 611 ? -7.008 -30.391 -28.984 1 72.12 611 TYR B N 1
ATOM 11449 C CA . TYR B 1 611 ? -5.629 -30.031 -29.281 1 72.12 611 TYR B CA 1
ATOM 11450 C C . TYR B 1 611 ? -4.945 -31.094 -30.125 1 72.12 611 TYR B C 1
ATOM 11452 O O . TYR B 1 611 ? -4.531 -32.125 -29.609 1 72.12 611 TYR B O 1
ATOM 11460 N N . ALA B 1 612 ? -4.91 -30.75 -31.453 1 61.91 612 ALA B N 1
ATOM 11461 C CA . ALA B 1 612 ? -4.352 -31.719 -32.375 1 61.91 612 ALA B CA 1
ATOM 11462 C C . ALA B 1 612 ? -2.83 -31.781 -32.281 1 61.91 612 ALA B C 1
ATOM 11464 O O . ALA B 1 612 ? -2.182 -30.766 -32.031 1 61.91 612 ALA B O 1
ATOM 11465 N N . GLU B 1 613 ? -2.141 -32.875 -32.125 1 52.91 613 GLU B N 1
ATOM 11466 C CA . GLU B 1 613 ? -0.706 -33.125 -32.031 1 52.91 613 GLU B CA 1
ATOM 11467 C C . GLU B 1 613 ? 0.073 -32.25 -33 1 52.91 613 GLU B C 1
ATOM 11469 O O . GLU B 1 613 ? 1.107 -31.688 -32.625 1 52.91 613 GLU B O 1
ATOM 11474 N N . ALA B 1 614 ? -0.178 -32.219 -34.281 1 46.97 614 ALA B N 1
ATOM 11475 C CA . ALA B 1 614 ? 0.652 -31.594 -35.281 1 46.97 614 ALA B CA 1
ATOM 11476 C C . ALA B 1 614 ? 0.7 -30.078 -35.125 1 46.97 614 ALA B C 1
ATOM 11478 O O . ALA B 1 614 ? 1.646 -29.422 -35.562 1 46.97 614 ALA B O 1
ATOM 11479 N N . ALA B 1 615 ? -0.272 -29.516 -34.656 1 46.25 615 ALA B N 1
ATOM 11480 C CA . ALA B 1 615 ? -0.394 -28.062 -34.875 1 46.25 615 ALA B CA 1
ATOM 11481 C C . ALA B 1 615 ? 0.105 -27.297 -33.625 1 46.25 615 ALA B C 1
ATOM 11483 O O . ALA B 1 615 ? 0.448 -26.125 -33.719 1 46.25 615 ALA B O 1
ATOM 11484 N N . SER B 1 616 ? 0.104 -27.922 -32.469 1 50.81 616 SER B N 1
ATOM 11485 C CA . SER B 1 616 ? 0.266 -26.906 -31.438 1 50.81 616 SER B CA 1
ATOM 11486 C C . SER B 1 616 ? 1.634 -27 -30.781 1 50.81 616 SER B C 1
ATOM 11488 O O . SER B 1 616 ? 2.092 -28.094 -30.438 1 50.81 616 SER B O 1
ATOM 11490 N N . GLU B 1 617 ? 2.535 -26.125 -31.109 1 52.56 617 GLU B N 1
ATOM 11491 C CA . GLU B 1 617 ? 3.779 -25.938 -30.375 1 52.56 617 GLU B CA 1
ATOM 11492 C C . GLU B 1 617 ? 3.51 -25.531 -28.938 1 52.56 617 GLU B C 1
ATOM 11494 O O . GLU B 1 617 ? 4.441 -25.391 -28.141 1 52.56 617 GLU B O 1
ATOM 11499 N N . ALA B 1 618 ? 2.148 -25.641 -28.703 1 57.72 618 ALA B N 1
ATOM 11500 C CA . ALA B 1 618 ? 1.86 -25.125 -27.375 1 57.72 618 ALA B CA 1
ATOM 11501 C C . ALA B 1 618 ? 2.062 -26.203 -26.312 1 57.72 618 ALA B C 1
ATOM 11503 O O . ALA B 1 618 ? 1.627 -27.344 -26.484 1 57.72 618 ALA B O 1
ATOM 11504 N N . ARG B 1 619 ? 2.848 -25.922 -25.344 1 60.75 619 ARG B N 1
ATOM 11505 C CA . ARG B 1 619 ? 3.102 -26.812 -24.219 1 60.75 619 ARG B CA 1
ATOM 11506 C C . ARG B 1 619 ? 2.113 -26.562 -23.078 1 60.75 619 ARG B C 1
ATOM 11508 O O . ARG B 1 619 ? 1.928 -27.422 -22.203 1 60.75 619 ARG B O 1
ATOM 11515 N N . TYR B 1 620 ? 1.402 -25.484 -23.188 1 74.31 620 TYR B N 1
ATOM 11516 C CA . TYR B 1 620 ? 0.513 -25.125 -22.094 1 74.31 620 TYR B CA 1
ATOM 11517 C C . TYR B 1 620 ? -0.846 -24.672 -22.625 1 74.31 620 TYR B C 1
ATOM 11519 O O . TYR B 1 620 ? -0.934 -24.062 -23.688 1 74.31 620 TYR B O 1
ATOM 11527 N N . LEU B 1 621 ? -1.799 -25.219 -21.969 1 80.31 621 LEU B N 1
ATOM 11528 C CA . LEU B 1 621 ? -3.156 -24.734 -22.203 1 80.31 621 LEU B CA 1
ATOM 11529 C C . LEU B 1 621 ? -3.395 -23.406 -21.5 1 80.31 621 LEU B C 1
ATOM 11531 O O . LEU B 1 621 ? -3.482 -23.359 -20.281 1 80.31 621 LEU B O 1
ATOM 11535 N N . ASN B 1 622 ? -3.443 -22.344 -22.312 1 83.88 622 ASN B N 1
ATOM 11536 C CA . ASN B 1 622 ? -3.734 -21.016 -21.797 1 83.88 622 ASN B CA 1
ATOM 11537 C C . ASN B 1 622 ? -5.219 -20.672 -21.922 1 83.88 622 ASN B C 1
ATOM 11539 O O . ASN B 1 622 ? -5.754 -20.609 -23.016 1 83.88 622 ASN B O 1
ATOM 11543 N N . SER B 1 623 ? -5.91 -20.625 -20.844 1 90.56 623 SER B N 1
ATOM 11544 C CA . SER B 1 623 ? -7.324 -20.266 -20.844 1 90.56 623 SER B CA 1
ATOM 11545 C C . SER B 1 623 ? -7.531 -18.844 -20.312 1 90.56 623 SER B C 1
ATOM 11547 O O . SER B 1 623 ? -6.762 -18.375 -19.469 1 90.56 623 SER B O 1
ATOM 11549 N N . SER B 1 624 ? -8.523 -18.141 -20.844 1 92.38 624 SER B N 1
ATOM 11550 C CA . SER B 1 624 ? -8.805 -16.781 -20.391 1 92.38 624 SER B CA 1
ATOM 11551 C C . SER B 1 624 ? -10.289 -16.453 -20.484 1 92.38 624 SER B C 1
ATOM 11553 O O . SER B 1 624 ? -11.039 -17.188 -21.141 1 92.38 624 SER B O 1
ATOM 11555 N N . LEU B 1 625 ? -10.742 -15.516 -19.781 1 94 625 LEU B N 1
ATOM 11556 C CA . LEU B 1 625 ? -12.102 -15.008 -19.703 1 94 625 LEU B CA 1
ATOM 11557 C C . LEU B 1 625 ? -12.117 -13.484 -19.781 1 94 625 LEU B C 1
ATOM 11559 O O . LEU B 1 625 ? -11.281 -12.82 -19.156 1 94 625 LEU B O 1
ATOM 11563 N N . GLU B 1 626 ? -13.031 -12.938 -20.688 1 94.12 626 GLU B N 1
ATOM 11564 C CA . GLU B 1 626 ? -13.07 -11.492 -20.875 1 94.12 626 GLU B CA 1
ATOM 11565 C C . GLU B 1 626 ? -14.508 -11 -21.031 1 94.12 626 GLU B C 1
ATOM 11567 O O . GLU B 1 626 ? -15.273 -11.555 -21.812 1 94.12 626 GLU B O 1
ATOM 11572 N N . LEU B 1 627 ? -14.898 -10.008 -20.234 1 95.75 627 LEU B N 1
ATOM 11573 C CA . LEU B 1 627 ? -16.141 -9.281 -20.5 1 95.75 627 LEU B CA 1
ATOM 11574 C C . LEU B 1 627 ? -15.93 -8.234 -21.578 1 95.75 627 LEU B C 1
ATOM 11576 O O . LEU B 1 627 ? -15.148 -7.297 -21.406 1 95.75 627 LEU B O 1
ATOM 11580 N N . LEU B 1 628 ? -16.656 -8.359 -22.656 1 93.94 628 LEU B N 1
ATOM 11581 C CA . LEU B 1 628 ? -16.391 -7.539 -23.828 1 93.94 628 LEU B CA 1
ATOM 11582 C C . LEU B 1 628 ? -17.188 -6.242 -23.781 1 93.94 628 LEU B C 1
ATOM 11584 O O . LEU B 1 628 ? -16.688 -5.176 -24.141 1 93.94 628 LEU B O 1
ATOM 11588 N N . THR B 1 629 ? -18.422 -6.375 -23.422 1 94.56 629 THR B N 1
ATOM 11589 C CA . THR B 1 629 ? -19.344 -5.238 -23.406 1 94.56 629 THR B CA 1
ATOM 11590 C C . THR B 1 629 ? -19.203 -4.445 -22.109 1 94.56 629 THR B C 1
ATOM 11592 O O . THR B 1 629 ? -19.062 -5.027 -21.031 1 94.56 629 THR B O 1
ATOM 11595 N N . PRO B 1 630 ? -19.281 -3.123 -22.219 1 94 630 PRO B N 1
ATOM 11596 C CA . PRO B 1 630 ? -19.172 -2.312 -21 1 94 630 PRO B CA 1
ATOM 11597 C C . PRO B 1 630 ? -20.219 -2.686 -19.953 1 94 630 PRO B C 1
ATOM 11599 O O . PRO B 1 630 ? -21.391 -2.92 -20.297 1 94 630 PRO B O 1
ATOM 11602 N N . GLY B 1 631 ? -19.812 -2.781 -18.703 1 94.31 631 GLY B N 1
ATOM 11603 C CA . GLY B 1 631 ? -20.703 -3.127 -17.609 1 94.31 631 GLY B CA 1
ATOM 11604 C C . GLY B 1 631 ? -20.062 -4.059 -16.594 1 94.31 631 GLY B C 1
ATOM 11605 O O . GLY B 1 631 ? -18.828 -4.094 -16.469 1 94.31 631 GLY B O 1
ATOM 11606 N N . THR B 1 632 ? -20.906 -4.668 -15.766 1 94.38 632 THR B N 1
ATOM 11607 C CA . THR B 1 632 ? -20.469 -5.559 -14.703 1 94.38 632 THR B CA 1
ATOM 11608 C C . THR B 1 632 ? -21.078 -6.949 -14.875 1 94.38 632 THR B C 1
ATOM 11610 O O . THR B 1 632 ? -22.25 -7.078 -15.203 1 94.38 632 THR B O 1
ATOM 11613 N N . ALA B 1 633 ? -20.266 -7.926 -14.695 1 96.62 633 ALA B N 1
ATOM 11614 C CA . ALA B 1 633 ? -20.719 -9.312 -14.719 1 96.62 633 ALA B CA 1
ATOM 11615 C C . ALA B 1 633 ? -19.969 -10.156 -13.695 1 96.62 633 ALA B C 1
ATOM 11617 O O . ALA B 1 633 ? -18.906 -9.758 -13.211 1 96.62 633 ALA B O 1
ATOM 11618 N N . TRP B 1 634 ? -20.562 -11.281 -13.289 1 96.44 634 TRP B N 1
ATOM 11619 C CA . TRP B 1 634 ? -19.969 -12.211 -12.32 1 96.44 634 TRP B CA 1
ATOM 11620 C C . TRP B 1 634 ? -19.781 -13.594 -12.945 1 96.44 634 TRP B C 1
ATOM 11622 O O . TRP B 1 634 ? -20.609 -14.047 -13.727 1 96.44 634 TRP B O 1
ATOM 11632 N N . PHE B 1 635 ? -18.672 -14.227 -12.641 1 96.5 635 PHE B N 1
ATOM 11633 C CA . PHE B 1 635 ? -18.312 -15.555 -13.117 1 96.5 635 PHE B CA 1
ATOM 11634 C C . PHE B 1 635 ? -17.938 -16.469 -11.945 1 96.5 635 PHE B C 1
ATOM 11636 O O . PHE B 1 635 ? -17.297 -16.016 -10.992 1 96.5 635 PHE B O 1
ATOM 11643 N N . ASP B 1 636 ? -18.344 -17.719 -12.023 1 93.5 636 ASP B N 1
ATOM 11644 C CA . ASP B 1 636 ? -18.094 -18.672 -10.938 1 93.5 636 ASP B CA 1
ATOM 11645 C C . ASP B 1 636 ? -17.969 -20.094 -11.477 1 93.5 636 ASP B C 1
ATOM 11647 O O . ASP B 1 636 ? -18.469 -20.406 -12.555 1 93.5 636 ASP B O 1
ATOM 11651 N N . LEU B 1 637 ? -17.188 -20.859 -10.719 1 91.38 637 LEU B N 1
ATOM 11652 C CA . LEU B 1 637 ? -16.984 -22.266 -11.047 1 91.38 637 LEU B CA 1
ATOM 11653 C C . LEU B 1 637 ? -16.438 -22.422 -12.461 1 91.38 637 LEU B C 1
ATOM 11655 O O . LEU B 1 637 ? -17.031 -23.109 -13.289 1 91.38 637 LEU B O 1
ATOM 11659 N N . VAL B 1 638 ? -15.32 -21.781 -12.711 1 93.19 638 VAL B N 1
ATOM 11660 C CA . VAL B 1 638 ? -14.609 -21.938 -13.977 1 93.19 638 VAL B CA 1
ATOM 11661 C C . VAL B 1 638 ? -13.805 -23.234 -13.953 1 93.19 638 VAL B C 1
ATOM 11663 O O . VAL B 1 638 ? -12.828 -23.359 -13.211 1 93.19 638 VAL B O 1
ATOM 11666 N N . GLU B 1 639 ? -14.172 -24.125 -14.781 1 89.81 639 GLU B N 1
ATOM 11667 C CA . GLU B 1 639 ? -13.531 -25.438 -14.789 1 89.81 639 GLU B CA 1
ATOM 11668 C C . GLU B 1 639 ? -12.984 -25.781 -16.172 1 89.81 639 GLU B C 1
ATOM 11670 O O . GLU B 1 639 ? -13.516 -25.344 -17.188 1 89.81 639 GLU B O 1
ATOM 11675 N N . VAL B 1 640 ? -11.922 -26.422 -16.156 1 88.38 640 VAL B N 1
ATOM 11676 C CA . VAL B 1 640 ? -11.375 -27.078 -17.344 1 88.38 640 VAL B CA 1
ATOM 11677 C C . VAL B 1 640 ? -11.211 -28.562 -17.078 1 88.38 640 VAL B C 1
ATOM 11679 O O . VAL B 1 640 ? -10.508 -28.969 -16.156 1 88.38 640 VAL B O 1
ATOM 11682 N N . VAL B 1 641 ? -11.938 -29.328 -17.875 1 85.06 641 VAL B N 1
ATOM 11683 C CA . VAL B 1 641 ? -11.93 -30.781 -17.703 1 85.06 641 VAL B CA 1
ATOM 11684 C C . VAL B 1 641 ? -11.531 -31.438 -19.031 1 85.06 641 VAL B C 1
ATOM 11686 O O . VAL B 1 641 ? -11.945 -31 -20.109 1 85.06 641 VAL B O 1
ATOM 11689 N N . PRO B 1 642 ? -10.719 -32.438 -18.922 1 83.44 642 PRO B N 1
ATOM 11690 C CA . PRO B 1 642 ? -10.477 -33.219 -20.156 1 83.44 642 PRO B CA 1
ATOM 11691 C C . PRO B 1 642 ? -11.711 -33.969 -20.625 1 83.44 642 PRO B C 1
ATOM 11693 O O . PRO B 1 642 ? -12.641 -34.188 -19.859 1 83.44 642 PRO B O 1
ATOM 11696 N N . ASP B 1 643 ? -11.703 -34.312 -21.859 1 81.62 643 ASP B N 1
ATOM 11697 C CA . ASP B 1 643 ? -12.836 -35.031 -22.438 1 81.62 643 ASP B CA 1
ATOM 11698 C C . ASP B 1 643 ? -13.086 -36.344 -21.703 1 81.62 643 ASP B C 1
ATOM 11700 O O . ASP B 1 643 ? -14.234 -36.719 -21.453 1 81.62 643 ASP B O 1
ATOM 11704 N N . MET B 1 644 ? -12.117 -36.938 -21.391 1 81.44 644 MET B N 1
ATOM 11705 C CA . MET B 1 644 ? -12.258 -38.188 -20.625 1 81.44 644 MET B CA 1
ATOM 11706 C C . MET B 1 644 ? -11.008 -38.438 -19.797 1 81.44 644 MET B C 1
ATOM 11708 O O . MET B 1 644 ? -9.953 -37.844 -20.031 1 81.44 644 MET B O 1
ATOM 11712 N N . ASP B 1 645 ? -11.18 -39.188 -18.75 1 80.69 645 ASP B N 1
ATOM 11713 C CA . ASP B 1 645 ? -10.023 -39.625 -17.969 1 80.69 645 ASP B CA 1
ATOM 11714 C C . ASP B 1 645 ? -10.094 -41.125 -17.688 1 80.69 645 ASP B C 1
ATOM 11716 O O . ASP B 1 645 ? -11.18 -41.719 -17.703 1 80.69 645 ASP B O 1
ATOM 11720 N N . PHE B 1 646 ? -8.867 -41.781 -17.578 1 78.62 646 PHE B N 1
ATOM 11721 C CA . PHE B 1 646 ? -8.734 -43.188 -17.234 1 78.62 646 PHE B CA 1
ATOM 11722 C C . PHE B 1 646 ? -8.477 -43.375 -15.742 1 78.62 646 PHE B C 1
ATOM 11724 O O . PHE B 1 646 ? -7.836 -42.531 -15.109 1 78.62 646 PHE B O 1
ATOM 11731 N N . SER B 1 647 ? -9.07 -44.344 -15.148 1 82 647 SER B N 1
ATOM 11732 C CA . SER B 1 647 ? -8.648 -44.875 -13.859 1 82 647 SER B CA 1
ATOM 11733 C C . SER B 1 647 ? -8.273 -46.344 -13.969 1 82 647 SER B C 1
ATOM 11735 O O . SER B 1 647 ? -9.016 -47.156 -14.539 1 82 647 SER B O 1
ATOM 11737 N N . VAL B 1 648 ? -7.031 -46.688 -13.555 1 81.62 648 VAL B N 1
ATOM 11738 C CA . VAL B 1 648 ? -6.555 -48.062 -13.594 1 81.62 648 VAL B CA 1
ATOM 11739 C C . VAL B 1 648 ? -6.402 -48.625 -12.172 1 81.62 648 VAL B C 1
ATOM 11741 O O . VAL B 1 648 ? -5.691 -48.031 -11.352 1 81.62 648 VAL B O 1
ATOM 11744 N N . ALA B 1 649 ? -7.145 -49.594 -11.898 1 84.88 649 ALA B N 1
ATOM 11745 C CA . ALA B 1 649 ? -7.066 -50.219 -10.586 1 84.88 649 ALA B CA 1
ATOM 11746 C C . ALA B 1 649 ? -6.844 -51.719 -10.703 1 84.88 649 ALA B C 1
ATOM 11748 O O . ALA B 1 649 ? -7.266 -52.344 -11.688 1 84.88 649 ALA B O 1
ATOM 11749 N N . PRO B 1 650 ? -6.125 -52.344 -9.688 1 83.19 650 PRO B N 1
ATOM 11750 C CA . PRO B 1 650 ? -5.992 -53.812 -9.695 1 83.19 650 PRO B CA 1
ATOM 11751 C C . PRO B 1 650 ? -7.34 -54.531 -9.648 1 83.19 650 PRO B C 1
ATOM 11753 O O . PRO B 1 650 ? -8.273 -54.062 -9 1 83.19 650 PRO B O 1
ATOM 11756 N N . ASP B 1 651 ? -7.41 -55.594 -10.375 1 84.75 651 ASP B N 1
ATOM 11757 C CA . ASP B 1 651 ? -8.617 -56.406 -10.344 1 84.75 651 ASP B CA 1
ATOM 11758 C C . ASP B 1 651 ? -8.766 -57.094 -8.992 1 84.75 651 ASP B C 1
ATOM 11760 O O . ASP B 1 651 ? -7.797 -57.656 -8.461 1 84.75 651 ASP B O 1
ATOM 11764 N N . ALA B 1 652 ? -9.914 -57.094 -8.438 1 79.81 652 ALA B N 1
ATOM 11765 C CA . ALA B 1 652 ? -10.164 -57.656 -7.113 1 79.81 652 ALA B CA 1
ATOM 11766 C C . ALA B 1 652 ? -10.07 -59.156 -7.133 1 79.81 652 ALA B C 1
ATOM 11768 O O . ALA B 1 652 ? -9.711 -59.781 -6.125 1 79.81 652 ALA B O 1
ATOM 11769 N N . GLN B 1 653 ? -10.375 -59.844 -8.219 1 82.31 653 GLN B N 1
ATOM 11770 C CA . GLN B 1 653 ? -10.477 -61.281 -8.289 1 82.31 653 GLN B CA 1
ATOM 11771 C C . GLN B 1 653 ? -9.203 -61.906 -8.852 1 82.31 653 GLN B C 1
ATOM 11773 O O . GLN B 1 653 ? -8.867 -63.031 -8.547 1 82.31 653 GLN B O 1
ATOM 11778 N N . GLU B 1 654 ? -8.555 -61.125 -9.727 1 82.12 654 GLU B N 1
ATOM 11779 C CA . GLU B 1 654 ? -7.352 -61.625 -10.375 1 82.12 654 GLU B CA 1
ATOM 11780 C C . GLU B 1 654 ? -6.152 -60.719 -10.078 1 82.12 654 GLU B C 1
ATOM 11782 O O . GLU B 1 654 ? -6.039 -59.625 -10.625 1 82.12 654 GLU B O 1
ATOM 11787 N N . PRO B 1 655 ? -5.277 -61.156 -9.18 1 75.94 655 PRO B N 1
ATOM 11788 C CA . PRO B 1 655 ? -4.16 -60.312 -8.711 1 75.94 655 PRO B CA 1
ATOM 11789 C C . PRO B 1 655 ? -3.289 -59.812 -9.852 1 75.94 655 PRO B C 1
ATOM 11791 O O . PRO B 1 655 ? -2.643 -58.75 -9.719 1 75.94 655 PRO B O 1
ATOM 11794 N N . ARG B 1 656 ? -3.248 -60.438 -11.008 1 81 656 ARG B N 1
ATOM 11795 C CA . ARG B 1 656 ? -2.371 -59.969 -12.086 1 81 656 ARG B CA 1
ATOM 11796 C C . ARG B 1 656 ? -3.176 -59.344 -13.203 1 81 656 ARG B C 1
ATOM 11798 O O . ARG B 1 656 ? -2.793 -59.406 -14.375 1 81 656 ARG B O 1
ATOM 11805 N N . ALA B 1 657 ? -4.234 -58.75 -12.797 1 86.62 657 ALA B N 1
ATOM 11806 C CA . ALA B 1 657 ? -5.055 -58.031 -13.789 1 86.62 657 ALA B CA 1
ATOM 11807 C C . ALA B 1 657 ? -5.469 -56.656 -13.289 1 86.62 657 ALA B C 1
ATOM 11809 O O . ALA B 1 657 ? -5.41 -56.375 -12.094 1 86.62 657 ALA B O 1
ATOM 11810 N N . PHE B 1 658 ? -5.703 -55.781 -14.242 1 90.31 658 PHE B N 1
ATOM 11811 C CA . PHE B 1 658 ? -6.184 -54.438 -13.93 1 90.31 658 PHE B CA 1
ATOM 11812 C C . PHE B 1 658 ? -7.555 -54.188 -14.555 1 90.31 658 PHE B C 1
ATOM 11814 O O . PHE B 1 658 ? -7.918 -54.844 -15.539 1 90.31 658 PHE B O 1
ATOM 11821 N N . ARG B 1 659 ? -8.234 -53.344 -13.906 1 91.19 659 ARG B N 1
ATOM 11822 C CA . ARG B 1 659 ? -9.477 -52.812 -14.469 1 91.19 659 ARG B CA 1
ATOM 11823 C C . ARG B 1 659 ? -9.312 -51.375 -14.891 1 91.19 659 ARG B C 1
ATOM 11825 O O . ARG B 1 659 ? -8.828 -50.531 -14.117 1 91.19 659 ARG B O 1
ATOM 11832 N N . VAL B 1 660 ? -9.641 -51.156 -16.125 1 90.06 660 VAL B N 1
ATOM 11833 C CA . VAL B 1 660 ? -9.594 -49.812 -16.641 1 90.06 660 VAL B CA 1
ATOM 11834 C C . VAL B 1 660 ? -11 -49.219 -16.672 1 90.06 660 VAL B C 1
ATOM 11836 O O . VAL B 1 660 ? -11.898 -49.75 -17.328 1 90.06 660 VAL B O 1
ATOM 11839 N N . THR B 1 661 ? -11.125 -48.188 -15.844 1 90.56 661 THR B N 1
ATOM 11840 C CA . THR B 1 661 ? -12.375 -47.438 -15.852 1 90.56 661 THR B CA 1
ATOM 11841 C C . THR B 1 661 ? -12.219 -46.156 -16.672 1 90.56 661 THR B C 1
ATOM 11843 O O . THR B 1 661 ? -11.219 -45.438 -16.531 1 90.56 661 THR B O 1
ATOM 11846 N N . MET B 1 662 ? -13.148 -45.938 -17.594 1 89.31 662 MET B N 1
ATOM 11847 C CA . MET B 1 662 ? -13.148 -44.75 -18.438 1 89.31 662 MET B CA 1
ATOM 11848 C C . MET B 1 662 ? -14.312 -43.812 -18.078 1 89.31 662 MET B C 1
ATOM 11850 O O . MET B 1 662 ? -15.469 -44.25 -18.125 1 89.31 662 MET B O 1
ATOM 11854 N N . ASN B 1 663 ? -13.898 -42.625 -17.703 1 86 663 ASN B N 1
ATOM 11855 C CA . ASN B 1 663 ? -14.906 -41.625 -17.297 1 86 663 ASN B CA 1
ATOM 11856 C C . ASN B 1 663 ? -15.109 -40.562 -18.375 1 86 663 ASN B C 1
ATOM 11858 O O . ASN B 1 663 ? -14.172 -39.844 -18.734 1 86 663 ASN B O 1
ATOM 11862 N N . ASN B 1 664 ? -16.297 -40.531 -18.875 1 84.12 664 ASN B N 1
ATOM 11863 C CA . ASN B 1 664 ? -16.656 -39.531 -19.891 1 84.12 664 ASN B CA 1
ATOM 11864 C C . ASN B 1 664 ? -17.141 -38.219 -19.281 1 84.12 664 ASN B C 1
ATOM 11866 O O . ASN B 1 664 ? -17.906 -38.219 -18.328 1 84.12 664 ASN B O 1
ATOM 11870 N N . HIS B 1 665 ? -16.594 -37.062 -19.766 1 81.12 665 HIS B N 1
ATOM 11871 C CA . HIS B 1 665 ? -17 -35.781 -19.234 1 81.12 665 HIS B CA 1
ATOM 11872 C C . HIS B 1 665 ? -17.781 -34.969 -20.281 1 81.12 665 HIS B C 1
ATOM 11874 O O . HIS B 1 665 ? -18.062 -33.781 -20.078 1 81.12 665 HIS B O 1
ATOM 11880 N N . ILE B 1 666 ? -18.016 -35.594 -21.406 1 78.94 666 ILE B N 1
ATOM 11881 C CA . ILE B 1 666 ? -18.891 -35 -22.422 1 78.94 666 ILE B CA 1
ATOM 11882 C C . ILE B 1 666 ? -20.312 -35.5 -22.234 1 78.94 666 ILE B C 1
ATOM 11884 O O . ILE B 1 666 ? -20.578 -36.719 -22.312 1 78.94 666 ILE B O 1
ATOM 11888 N N . PRO B 1 667 ? -21.203 -34.5 -22.016 1 74.88 667 PRO B N 1
ATOM 11889 C CA . PRO B 1 667 ? -22.594 -34.938 -21.844 1 74.88 667 PRO B CA 1
ATOM 11890 C C . PRO B 1 667 ? -23.094 -35.781 -23.031 1 74.88 667 PRO B C 1
ATOM 11892 O O . PRO B 1 667 ? -22.906 -35.375 -24.188 1 74.88 667 PRO B O 1
ATOM 11895 N N . ASP B 1 668 ? -23.719 -36.938 -22.812 1 80.75 668 ASP B N 1
ATOM 11896 C CA . ASP B 1 668 ? -24.328 -37.844 -23.75 1 80.75 668 ASP B CA 1
ATOM 11897 C C . ASP B 1 668 ? -23.281 -38.375 -24.734 1 80.75 668 ASP B C 1
ATOM 11899 O O . ASP B 1 668 ? -23.641 -38.812 -25.844 1 80.75 668 ASP B O 1
ATOM 11903 N N . GLY B 1 669 ? -22.094 -38.25 -24.406 1 86.75 669 GLY B N 1
ATOM 11904 C CA . GLY B 1 669 ? -21.047 -38.812 -25.234 1 86.75 669 GLY B CA 1
ATOM 11905 C C . GLY B 1 669 ? -20.875 -40.312 -25.047 1 86.75 669 GLY B C 1
ATOM 11906 O O . GLY B 1 669 ? -21.203 -40.844 -23.984 1 86.75 669 GLY B O 1
ATOM 11907 N N . ALA B 1 670 ? -20.484 -41 -26.141 1 90.25 670 ALA B N 1
ATOM 11908 C CA . ALA B 1 670 ? -20.188 -42.438 -26.078 1 90.25 670 ALA B CA 1
ATOM 11909 C C . ALA B 1 670 ? -18.688 -42.688 -26.156 1 90.25 670 ALA B C 1
ATOM 11911 O O . ALA B 1 670 ? -18 -42.156 -27.031 1 90.25 670 ALA B O 1
ATOM 11912 N N . ILE B 1 671 ? -18.203 -43.469 -25.25 1 93.75 671 ILE B N 1
ATOM 11913 C CA . ILE B 1 671 ? -16.797 -43.844 -25.281 1 93.75 671 ILE B CA 1
ATOM 11914 C C . ILE B 1 671 ? -16.609 -45.094 -26.141 1 93.75 671 ILE B C 1
ATOM 11916 O O . ILE B 1 671 ? -17.25 -46.125 -25.922 1 93.75 671 ILE B O 1
ATOM 11920 N N . ARG B 1 672 ? -15.781 -44.938 -27.188 1 95.25 672 ARG B N 1
ATOM 11921 C CA . ARG B 1 672 ? -15.289 -46.094 -27.953 1 95.25 672 ARG B CA 1
ATOM 11922 C C . ARG B 1 672 ? -13.812 -46.344 -27.672 1 95.25 672 ARG B C 1
ATOM 11924 O O . ARG B 1 672 ? -13.031 -45.406 -27.531 1 95.25 672 ARG B O 1
ATOM 11931 N N . TYR B 1 673 ? -13.469 -47.656 -27.547 1 94.94 673 TYR B N 1
ATOM 11932 C CA . TYR B 1 673 ? -12.078 -47.938 -27.172 1 94.94 673 TYR B CA 1
ATOM 11933 C C . TYR B 1 673 ? -11.508 -49.094 -27.938 1 94.94 673 TYR B C 1
ATOM 11935 O O . TYR B 1 673 ? -12.258 -49.875 -28.547 1 94.94 673 TYR B O 1
ATOM 11943 N N . THR B 1 674 ? -10.234 -49.188 -28.062 1 95.06 674 THR B N 1
ATOM 11944 C CA . THR B 1 674 ? -9.461 -50.281 -28.594 1 95.06 674 THR B CA 1
ATOM 11945 C C . THR B 1 674 ? -8.438 -50.781 -27.578 1 95.06 674 THR B C 1
ATOM 11947 O O . THR B 1 674 ? -8.062 -50.031 -26.656 1 95.06 674 THR B O 1
ATOM 11950 N N . LEU B 1 675 ? -8.07 -51.938 -27.641 1 92.62 675 LEU B N 1
ATOM 11951 C CA . LEU B 1 675 ? -7.121 -52.531 -26.703 1 92.62 675 LEU B CA 1
ATOM 11952 C C . LEU B 1 675 ? -5.801 -52.844 -27.391 1 92.62 675 LEU B C 1
ATOM 11954 O O . LEU B 1 675 ? -4.871 -53.344 -26.766 1 92.62 675 LEU B O 1
ATOM 11958 N N . ASP B 1 676 ? -5.754 -52.562 -28.656 1 88.19 676 ASP B N 1
ATOM 11959 C CA . ASP B 1 676 ? -4.555 -52.938 -29.422 1 88.19 676 ASP B CA 1
ATOM 11960 C C . ASP B 1 676 ? -3.771 -51.688 -29.828 1 88.19 676 ASP B C 1
ATOM 11962 O O . ASP B 1 676 ? -2.871 -51.781 -30.656 1 88.19 676 ASP B O 1
ATOM 11966 N N . GLY B 1 677 ? -4.199 -50.562 -29.344 1 87.94 677 GLY B N 1
ATOM 11967 C CA . GLY B 1 677 ? -3.465 -49.344 -29.625 1 87.94 677 GLY B CA 1
ATOM 11968 C C . GLY B 1 677 ? -3.908 -48.656 -30.906 1 87.94 677 GLY B C 1
ATOM 11969 O O . GLY B 1 677 ? -3.402 -47.594 -31.25 1 87.94 677 GLY B O 1
ATOM 11970 N N . SER B 1 678 ? -4.848 -49.312 -31.578 1 89.62 678 SER B N 1
ATOM 11971 C CA . SER B 1 678 ? -5.379 -48.656 -32.781 1 89.62 678 SER B CA 1
ATOM 11972 C C . SER B 1 678 ? -6.324 -47.5 -32.406 1 89.62 678 SER B C 1
ATOM 11974 O O . SER B 1 678 ? -6.863 -47.469 -31.297 1 89.62 678 SER B O 1
ATOM 11976 N N . GLU B 1 679 ? -6.484 -46.625 -33.312 1 90.5 679 GLU B N 1
ATOM 11977 C CA . GLU B 1 679 ? -7.352 -45.469 -33.062 1 90.5 679 GLU B CA 1
ATOM 11978 C C . GLU B 1 679 ? -8.82 -45.906 -33 1 90.5 679 GLU B C 1
ATOM 11980 O O . GLU B 1 679 ? -9.312 -46.562 -33.938 1 90.5 679 GLU B O 1
ATOM 11985 N N . PRO B 1 680 ? -9.461 -45.5 -31.984 1 93.44 680 PRO B N 1
ATOM 11986 C CA . PRO B 1 680 ? -10.875 -45.844 -31.891 1 93.44 680 PRO B CA 1
ATOM 11987 C C . PRO B 1 680 ? -11.734 -45.156 -32.938 1 93.44 680 PRO B C 1
ATOM 11989 O O . PRO B 1 680 ? -11.516 -43.969 -33.219 1 93.44 680 PRO B O 1
ATOM 11992 N N . SER B 1 681 ? -12.648 -45.875 -33.531 1 91.5 681 SER B N 1
ATOM 11993 C CA . SER B 1 681 ? -13.656 -45.344 -34.438 1 91.5 681 SER B CA 1
ATOM 11994 C C . SER B 1 681 ? -15.062 -45.594 -33.906 1 91.5 681 SER B C 1
ATOM 11996 O O . SER B 1 681 ? -15.234 -46.156 -32.844 1 91.5 681 SER B O 1
ATOM 11998 N N . GLU B 1 682 ? -16.078 -45.125 -34.688 1 90.75 682 GLU B N 1
ATOM 11999 C CA . GLU B 1 682 ? -17.469 -45.281 -34.281 1 90.75 682 GLU B CA 1
ATOM 12000 C C . GLU B 1 682 ? -17.859 -46.781 -34.219 1 90.75 682 GLU B C 1
ATOM 12002 O O . GLU B 1 682 ? -18.812 -47.156 -33.562 1 90.75 682 GLU B O 1
ATOM 12007 N N . ASN B 1 683 ? -17.031 -47.594 -34.875 1 91.69 683 ASN B N 1
ATOM 12008 C CA . ASN B 1 683 ? -17.312 -49 -34.969 1 91.69 683 ASN B CA 1
ATOM 12009 C C . ASN B 1 683 ? -16.516 -49.812 -33.906 1 91.69 683 ASN B C 1
ATOM 12011 O O . ASN B 1 683 ? -16.688 -51 -33.812 1 91.69 683 ASN B O 1
ATOM 12015 N N . SER B 1 684 ? -15.75 -49.094 -33.156 1 94.62 684 SER B N 1
ATOM 12016 C CA . SER B 1 684 ? -14.984 -49.75 -32.125 1 94.62 684 SER B CA 1
ATOM 12017 C C . SER B 1 684 ? -15.875 -50.156 -30.938 1 94.62 684 SER B C 1
ATOM 12019 O O . SER B 1 684 ? -17.047 -49.75 -30.891 1 94.62 684 SER B O 1
ATOM 12021 N N . ALA B 1 685 ? -15.273 -50.906 -30.031 1 94.25 685 ALA B N 1
ATOM 12022 C CA . ALA B 1 685 ? -16.031 -51.406 -28.891 1 94.25 685 ALA B CA 1
ATOM 12023 C C . ALA B 1 685 ? -16.594 -50.281 -28.047 1 94.25 685 ALA B C 1
ATOM 12025 O O . ALA B 1 685 ? -15.883 -49.312 -27.766 1 94.25 685 ALA B O 1
ATOM 12026 N N . LEU B 1 686 ? -17.844 -50.375 -27.75 1 94.88 686 LEU B N 1
ATOM 12027 C CA . LEU B 1 686 ? -18.5 -49.406 -26.891 1 94.88 686 LEU B CA 1
ATOM 12028 C C . LEU B 1 686 ? -18.188 -49.656 -25.422 1 94.88 686 LEU B C 1
ATOM 12030 O O . LEU B 1 686 ? -18.297 -50.812 -24.953 1 94.88 686 LEU B O 1
ATOM 12034 N N . TYR B 1 687 ? -17.734 -48.688 -24.719 1 94.88 687 TYR B N 1
ATOM 12035 C CA . TYR B 1 687 ? -17.469 -48.844 -23.297 1 94.88 687 TYR B CA 1
ATOM 12036 C C . TYR B 1 687 ? -18.766 -48.844 -22.484 1 94.88 687 TYR B C 1
ATOM 12038 O O . TYR B 1 687 ? -19.516 -47.844 -22.531 1 94.88 687 TYR B O 1
ATOM 12046 N N . THR B 1 688 ? -19.031 -49.875 -21.719 1 92.25 688 THR B N 1
ATOM 12047 C CA . THR B 1 688 ? -20.234 -49.969 -20.891 1 92.25 688 THR B CA 1
ATOM 12048 C C . THR B 1 688 ? -19.875 -50.344 -19.453 1 92.25 688 THR B C 1
ATOM 12050 O O . THR B 1 688 ? -20.672 -50.156 -18.547 1 92.25 688 THR B O 1
ATOM 12053 N N . ALA B 1 689 ? -18.75 -50.906 -19.328 1 91.31 689 ALA B N 1
ATOM 12054 C CA . ALA B 1 689 ? -18.25 -51.312 -18.016 1 91.31 689 ALA B CA 1
ATOM 12055 C C . ALA B 1 689 ? -16.719 -51.344 -18 1 91.31 689 ALA B C 1
ATOM 12057 O O . ALA B 1 689 ? -16.078 -51.375 -19.062 1 91.31 689 ALA B O 1
ATOM 12058 N N . PRO B 1 690 ? -16.188 -51.344 -16.812 1 93.06 690 PRO B N 1
ATOM 12059 C CA . PRO B 1 690 ? -14.727 -51.406 -16.75 1 93.06 690 PRO B CA 1
ATOM 12060 C C . PRO B 1 690 ? -14.148 -52.594 -17.516 1 93.06 690 PRO B C 1
ATOM 12062 O O . PRO B 1 690 ? -14.727 -53.688 -17.469 1 93.06 690 PRO B O 1
ATOM 12065 N N . VAL B 1 691 ? -13.055 -52.406 -18.109 1 92.75 691 VAL B N 1
ATOM 12066 C CA . VAL B 1 691 ? -12.438 -53.438 -18.953 1 92.75 691 VAL B CA 1
ATOM 12067 C C . VAL B 1 691 ? -11.305 -54.125 -18.203 1 92.75 691 VAL B C 1
ATOM 12069 O O . VAL B 1 691 ? -10.406 -53.438 -17.688 1 92.75 691 VAL B O 1
ATOM 12072 N N . LYS B 1 692 ? -11.383 -55.344 -18.094 1 91.56 692 LYS B N 1
ATOM 12073 C CA . LYS B 1 692 ? -10.312 -56.125 -17.469 1 91.56 692 LYS B CA 1
ATOM 12074 C C . LYS B 1 692 ? -9.156 -56.344 -18.438 1 91.56 692 LYS B C 1
ATOM 12076 O O . LYS B 1 692 ? -9.367 -56.75 -19.578 1 91.56 692 LYS B O 1
ATOM 12081 N N . ILE B 1 693 ? -8.031 -56.062 -18.031 1 90.44 693 ILE B N 1
ATOM 12082 C CA . ILE B 1 693 ? -6.824 -56.281 -18.828 1 90.44 693 ILE B CA 1
ATOM 12083 C C . ILE B 1 693 ? -5.844 -57.156 -18.031 1 90.44 693 ILE B C 1
ATOM 12085 O O . ILE B 1 693 ? -5.48 -56.812 -16.906 1 90.44 693 ILE B O 1
ATOM 12089 N N . ASP B 1 694 ? -5.426 -58.25 -18.578 1 88 694 ASP B N 1
ATOM 12090 C CA . ASP B 1 694 ? -4.547 -59.188 -17.875 1 88 694 ASP B CA 1
ATOM 12091 C C . ASP B 1 694 ? -3.227 -59.375 -18.625 1 88 694 ASP B C 1
ATOM 12093 O O . ASP B 1 694 ? -2.518 -60.344 -18.422 1 88 694 ASP B O 1
ATOM 12097 N N . ASP B 1 695 ? -3.018 -58.5 -19.562 1 87.19 695 ASP B N 1
ATOM 12098 C CA . ASP B 1 695 ? -1.768 -58.469 -20.312 1 87.19 695 ASP B CA 1
ATOM 12099 C C . ASP B 1 695 ? -1.268 -57.031 -20.469 1 87.19 695 ASP B C 1
ATOM 12101 O O . ASP B 1 695 ? -1.789 -56.094 -19.844 1 87.19 695 ASP B O 1
ATOM 12105 N N . VAL B 1 696 ? -0.171 -56.875 -21.188 1 86.81 696 VAL B N 1
ATOM 12106 C CA . VAL B 1 696 ? 0.331 -55.531 -21.5 1 86.81 696 VAL B CA 1
ATOM 12107 C C . VAL B 1 696 ? -0.389 -54.969 -22.734 1 86.81 696 VAL B C 1
ATOM 12109 O O . VAL B 1 696 ? -0.286 -55.531 -23.828 1 86.81 696 VAL B O 1
ATOM 12112 N N . ARG B 1 697 ? -1.151 -53.938 -22.484 1 87.38 697 ARG B N 1
ATOM 12113 C CA . ARG B 1 697 ? -1.935 -53.375 -23.578 1 87.38 697 ARG B CA 1
ATOM 12114 C C . ARG B 1 697 ? -1.927 -51.844 -23.516 1 87.38 697 ARG B C 1
ATOM 12116 O O . ARG B 1 697 ? -1.686 -51.25 -22.453 1 87.38 697 ARG B O 1
ATOM 12123 N N . THR B 1 698 ? -2.096 -51.312 -24.688 1 88.62 698 THR B N 1
ATOM 12124 C CA . THR B 1 698 ? -2.387 -49.906 -24.781 1 88.62 698 THR B CA 1
ATOM 12125 C C . THR B 1 698 ? -3.867 -49.656 -25.078 1 88.62 698 THR B C 1
ATOM 12127 O O . THR B 1 698 ? -4.359 -50.062 -26.141 1 88.62 698 THR B O 1
ATOM 12130 N N . VAL B 1 699 ? -4.488 -49.094 -24.125 1 88.94 699 VAL B N 1
ATOM 12131 C CA . VAL B 1 699 ? -5.902 -48.75 -24.281 1 88.94 699 VAL B CA 1
ATOM 12132 C C . VAL B 1 699 ? -6.039 -47.375 -24.891 1 88.94 699 VAL B C 1
ATOM 12134 O O . VAL B 1 699 ? -5.441 -46.406 -24.391 1 88.94 699 VAL B O 1
ATOM 12137 N N . LYS B 1 700 ? -6.715 -47.344 -25.969 1 90.75 700 LYS B N 1
ATOM 12138 C CA . LYS B 1 700 ? -7.09 -46.031 -26.531 1 90.75 700 LYS B CA 1
ATOM 12139 C C . LYS B 1 700 ? -8.602 -45.844 -26.516 1 90.75 700 LYS B C 1
ATOM 12141 O O . LYS B 1 700 ? -9.352 -46.812 -26.75 1 90.75 700 LYS B O 1
ATOM 12146 N N . ALA B 1 701 ? -8.953 -44.656 -26.172 1 91.5 701 ALA B N 1
ATOM 12147 C CA . ALA B 1 701 ? -10.383 -44.375 -26.125 1 91.5 701 ALA B CA 1
ATOM 12148 C C . ALA B 1 701 ? -10.68 -42.969 -26.672 1 91.5 701 ALA B C 1
ATOM 12150 O O . ALA B 1 701 ? -9.828 -42.094 -26.609 1 91.5 701 ALA B O 1
ATOM 12151 N N . ARG B 1 702 ? -11.781 -42.906 -27.25 1 90.56 702 ARG B N 1
ATOM 12152 C CA . ARG B 1 702 ? -12.289 -41.656 -27.797 1 90.56 702 ARG B CA 1
ATOM 12153 C C . ARG B 1 702 ? -13.766 -41.469 -27.484 1 90.56 702 ARG B C 1
ATOM 12155 O O . ARG B 1 702 ? -14.531 -42.438 -27.484 1 90.56 702 ARG B O 1
ATOM 12162 N N . VAL B 1 703 ? -14.094 -40.156 -27.188 1 90.25 703 VAL B N 1
ATOM 12163 C CA . VAL B 1 703 ? -15.5 -39.844 -26.953 1 90.25 703 VAL B CA 1
ATOM 12164 C C . VAL B 1 703 ? -16.156 -39.375 -28.25 1 90.25 703 VAL B C 1
ATOM 12166 O O . VAL B 1 703 ? -15.57 -38.562 -28.984 1 90.25 703 VAL B O 1
ATOM 12169 N N . PHE B 1 704 ? -17.25 -39.969 -28.641 1 89.56 704 PHE B N 1
ATOM 12170 C CA . PHE B 1 704 ? -18.078 -39.5 -29.75 1 89.56 704 PHE B CA 1
ATOM 12171 C C . PHE B 1 704 ? -19.375 -38.844 -29.234 1 89.56 704 PHE B C 1
ATOM 12173 O O . PHE B 1 704 ? -20.141 -39.5 -28.516 1 89.56 704 PHE B O 1
ATOM 12180 N N . GLY B 1 705 ? -19.531 -37.594 -29.562 1 84.88 705 GLY B N 1
ATOM 12181 C CA . GLY B 1 705 ? -20.688 -36.844 -29.094 1 84.88 705 GLY B CA 1
ATOM 12182 C C . GLY B 1 705 ? -21.969 -37.219 -29.828 1 84.88 705 GLY B C 1
ATOM 12183 O O . GLY B 1 705 ? -21.922 -37.844 -30.891 1 84.88 705 GLY B O 1
ATOM 12184 N N . PRO B 1 706 ? -23.094 -36.781 -29.234 1 78.12 706 PRO B N 1
ATOM 12185 C CA . PRO B 1 706 ? -24.375 -37.094 -29.859 1 78.12 706 PRO B CA 1
ATOM 12186 C C . PRO B 1 706 ? -24.547 -36.375 -31.203 1 78.12 706 PRO B C 1
ATOM 12188 O O . PRO B 1 706 ? -25.344 -36.812 -32.031 1 78.12 706 PRO B O 1
ATOM 12191 N N . ASP B 1 707 ? -23.844 -35.281 -31.422 1 74.88 707 ASP B N 1
ATOM 12192 C CA . ASP B 1 707 ? -23.984 -34.5 -32.656 1 74.88 707 ASP B CA 1
ATOM 12193 C C . ASP B 1 707 ? -23.031 -35 -33.719 1 74.88 707 ASP B C 1
ATOM 12195 O O . ASP B 1 707 ? -22.906 -34.406 -34.781 1 74.88 707 ASP B O 1
ATOM 12199 N N . GLY B 1 708 ? -22.328 -36.062 -33.469 1 75.5 708 GLY B N 1
ATOM 12200 C CA . GLY B 1 708 ? -21.406 -36.625 -34.438 1 75.5 708 GLY B CA 1
ATOM 12201 C C . GLY B 1 708 ? -19.984 -36.125 -34.281 1 75.5 708 GLY B C 1
ATOM 12202 O O . GLY B 1 708 ? -19.078 -36.531 -35 1 75.5 708 GLY B O 1
ATOM 12203 N N . ARG B 1 709 ? -19.891 -35.188 -33.312 1 77.56 709 ARG B N 1
ATOM 12204 C CA . ARG B 1 709 ? -18.547 -34.688 -33.062 1 77.56 709 ARG B CA 1
ATOM 12205 C C . ARG B 1 709 ? -17.688 -35.75 -32.375 1 77.56 709 ARG B C 1
ATOM 12207 O O . ARG B 1 709 ? -18.172 -36.438 -31.453 1 77.56 709 ARG B O 1
ATOM 12214 N N . SER B 1 710 ? -16.438 -35.844 -32.906 1 83 710 SER B N 1
ATOM 12215 C CA . SER B 1 710 ? -15.445 -36.688 -32.25 1 83 710 SER B CA 1
ATOM 12216 C C . SER B 1 710 ? -14.453 -35.875 -31.438 1 83 710 SER B C 1
ATOM 12218 O O . SER B 1 710 ? -14.047 -34.781 -31.875 1 83 710 SER B O 1
ATOM 12220 N N . TYR B 1 711 ? -14.164 -36.375 -30.281 1 84.62 711 TYR B N 1
ATOM 12221 C CA . TYR B 1 711 ? -13.234 -35.688 -29.391 1 84.62 711 TYR B CA 1
ATOM 12222 C C . TYR B 1 711 ? -11.867 -36.344 -29.406 1 84.62 711 TYR B C 1
ATOM 12224 O O . TYR B 1 711 ? -11.602 -37.219 -30.234 1 84.62 711 TYR B O 1
ATOM 12232 N N . GLY B 1 712 ? -11.023 -35.812 -28.594 1 77.56 712 GLY B N 1
ATOM 12233 C CA . GLY B 1 712 ? -9.648 -36.281 -28.609 1 77.56 712 GLY B CA 1
ATOM 12234 C C . GLY B 1 712 ? -9.492 -37.719 -28.156 1 77.56 712 GLY B C 1
ATOM 12235 O O . GLY B 1 712 ? -10.445 -38.312 -27.672 1 77.56 712 GLY B O 1
ATOM 12236 N N . VAL B 1 713 ? -8.328 -38.312 -28.5 1 81.75 713 VAL B N 1
ATOM 12237 C CA . VAL B 1 713 ? -8.008 -39.688 -28.125 1 81.75 713 VAL B CA 1
ATOM 12238 C C . VAL B 1 713 ? -7.203 -39.688 -26.828 1 81.75 713 VAL B C 1
ATOM 12240 O O . VAL B 1 713 ? -6.285 -38.875 -26.656 1 81.75 713 VAL B O 1
ATOM 12243 N N . THR B 1 714 ? -7.664 -40.406 -25.891 1 82.38 714 THR B N 1
ATOM 12244 C CA . THR B 1 714 ? -6.918 -40.656 -24.656 1 82.38 714 THR B CA 1
ATOM 12245 C C . THR B 1 714 ? -6.27 -42.062 -24.688 1 82.38 714 THR B C 1
ATOM 12247 O O . THR B 1 714 ? -6.895 -43.031 -25.109 1 82.38 714 THR B O 1
ATOM 12250 N N . GLU B 1 715 ? -5.02 -42.031 -24.391 1 82.19 715 GLU B N 1
ATOM 12251 C CA . GLU B 1 715 ? -4.281 -43.312 -24.375 1 82.19 715 GLU B CA 1
ATOM 12252 C C . GLU B 1 715 ? -3.76 -43.625 -22.984 1 82.19 715 GLU B C 1
ATOM 12254 O O . GLU B 1 715 ? -3.371 -42.719 -22.234 1 82.19 715 GLU B O 1
ATOM 12259 N N . GLN B 1 716 ? -3.844 -44.812 -22.625 1 81.12 716 GLN B N 1
ATOM 12260 C CA . GLN B 1 716 ? -3.309 -45.344 -21.359 1 81.12 716 GLN B CA 1
ATOM 12261 C C . GLN B 1 716 ? -2.705 -46.719 -21.547 1 81.12 716 GLN B C 1
ATOM 12263 O O . GLN B 1 716 ? -3.369 -47.625 -22.047 1 81.12 716 GLN B O 1
ATOM 12268 N N . GLN B 1 717 ? -1.479 -46.844 -21.203 1 82.94 717 GLN B N 1
ATOM 12269 C CA . GLN B 1 717 ? -0.865 -48.156 -21.172 1 82.94 717 GLN B CA 1
ATOM 12270 C C . GLN B 1 717 ? -1.146 -48.875 -19.859 1 82.94 717 GLN B C 1
ATOM 12272 O O . GLN B 1 717 ? -1.087 -48.25 -18.797 1 82.94 717 GLN B O 1
ATOM 12277 N N . VAL B 1 718 ? -1.57 -50.062 -19.891 1 86 718 VAL B N 1
ATOM 12278 C CA . VAL B 1 718 ? -1.78 -50.938 -18.734 1 86 718 VAL B CA 1
ATOM 12279 C C . VAL B 1 718 ? -0.812 -52.125 -18.781 1 86 718 VAL B C 1
ATOM 12281 O O . VAL B 1 718 ? -0.747 -52.844 -19.781 1 86 718 VAL B O 1
ATOM 12284 N N . ALA B 1 719 ? -0.069 -52.25 -17.703 1 86.69 719 ALA B N 1
ATOM 12285 C CA . ALA B 1 719 ? 0.986 -53.25 -17.703 1 86.69 719 ALA B CA 1
ATOM 12286 C C . ALA B 1 719 ? 0.69 -54.344 -16.688 1 86.69 719 ALA B C 1
ATOM 12288 O O . ALA B 1 719 ? 1.271 -54.375 -15.594 1 86.69 719 ALA B O 1
ATOM 12289 N N . ALA B 1 720 ? -0.194 -55.25 -17.047 1 87.94 720 ALA B N 1
ATOM 12290 C CA . ALA B 1 720 ? -0.376 -56.5 -16.281 1 87.94 720 ALA B CA 1
ATOM 12291 C C . ALA B 1 720 ? 0.623 -57.562 -16.734 1 87.94 720 ALA B C 1
ATOM 12293 O O . ALA B 1 720 ? 0.318 -58.375 -17.594 1 87.94 720 ALA B O 1
ATOM 12294 N N . HIS B 1 721 ? 1.744 -57.562 -16.094 1 89.62 721 HIS B N 1
ATOM 12295 C CA . HIS B 1 721 ? 2.85 -58.375 -16.531 1 89.62 721 HIS B CA 1
ATOM 12296 C C . HIS B 1 721 ? 3.266 -59.375 -15.445 1 89.62 721 HIS B C 1
ATOM 12298 O O . HIS B 1 721 ? 2.725 -59.344 -14.344 1 89.62 721 HIS B O 1
ATOM 12304 N N . LYS B 1 722 ? 4.203 -60.188 -15.703 1 91 722 LYS B N 1
ATOM 12305 C CA . LYS B 1 722 ? 4.574 -61.312 -14.844 1 91 722 LYS B CA 1
ATOM 12306 C C . LYS B 1 722 ? 5.262 -60.812 -13.57 1 91 722 LYS B C 1
ATOM 12308 O O . LYS B 1 722 ? 5.309 -61.531 -12.57 1 91 722 LYS B O 1
ATOM 12313 N N . ALA B 1 723 ? 5.738 -59.625 -13.617 1 93.25 723 ALA B N 1
ATOM 12314 C CA . ALA B 1 723 ? 6.449 -59.094 -12.453 1 93.25 723 ALA B CA 1
ATOM 12315 C C . ALA B 1 723 ? 5.52 -58.281 -11.562 1 93.25 723 ALA B C 1
ATOM 12317 O O . ALA B 1 723 ? 5.957 -57.688 -10.562 1 93.25 723 ALA B O 1
ATOM 12318 N N . LEU B 1 724 ? 4.285 -58.188 -11.922 1 91.62 724 LEU B N 1
ATOM 12319 C CA . LEU B 1 724 ? 3.363 -57.344 -11.172 1 91.62 724 LEU B CA 1
ATOM 12320 C C . LEU B 1 724 ? 3.334 -57.75 -9.695 1 91.62 724 LEU B C 1
ATOM 12322 O O . LEU B 1 724 ? 3.088 -58.938 -9.375 1 91.62 724 LEU B O 1
ATOM 12326 N N . GLY B 1 725 ? 3.613 -56.812 -8.797 1 88.56 725 GLY B N 1
ATOM 12327 C CA . GLY B 1 725 ? 3.57 -57.031 -7.363 1 88.56 725 GLY B CA 1
ATOM 12328 C C . GLY B 1 725 ? 4.824 -57.688 -6.828 1 88.56 725 GLY B C 1
ATOM 12329 O O . GLY B 1 725 ? 4.93 -57.969 -5.629 1 88.56 725 GLY B O 1
ATOM 12330 N N . ALA B 1 726 ? 5.77 -58.031 -7.676 1 92.69 726 ALA B N 1
ATOM 12331 C CA . ALA B 1 726 ? 7.004 -58.656 -7.258 1 92.69 726 ALA B CA 1
ATOM 12332 C C . ALA B 1 726 ? 7.805 -57.781 -6.309 1 92.69 726 ALA B C 1
ATOM 12334 O O . ALA B 1 726 ? 7.727 -56.562 -6.391 1 92.69 726 ALA B O 1
ATOM 12335 N N . GLU B 1 727 ? 8.508 -58.438 -5.449 1 94.38 727 GLU B N 1
ATOM 12336 C CA . GLU B 1 727 ? 9.383 -57.688 -4.543 1 94.38 727 GLU B CA 1
ATOM 12337 C C . GLU B 1 727 ? 10.609 -57.156 -5.27 1 94.38 727 GLU B C 1
ATOM 12339 O O . GLU B 1 727 ? 11.195 -57.844 -6.102 1 94.38 727 GLU B O 1
ATOM 12344 N N . VAL B 1 728 ? 10.914 -55.906 -4.973 1 95.75 728 VAL B N 1
ATOM 12345 C CA . VAL B 1 728 ? 12.055 -55.281 -5.602 1 95.75 728 VAL B CA 1
ATOM 12346 C C . VAL B 1 728 ? 13.078 -54.875 -4.539 1 95.75 728 VAL B C 1
ATOM 12348 O O . VAL B 1 728 ? 12.734 -54.219 -3.547 1 95.75 728 VAL B O 1
ATOM 12351 N N . ALA B 1 729 ? 14.289 -55.312 -4.656 1 95 729 ALA B N 1
ATOM 12352 C CA . ALA B 1 729 ? 15.406 -54.875 -3.816 1 95 729 ALA B CA 1
ATOM 12353 C C . ALA B 1 729 ? 16.281 -53.875 -4.543 1 95 729 ALA B C 1
ATOM 12355 O O . ALA B 1 729 ? 16.859 -54.156 -5.59 1 95 729 ALA B O 1
ATOM 12356 N N . TYR B 1 730 ? 16.344 -52.719 -3.986 1 95.38 730 TYR B N 1
ATOM 12357 C CA . TYR B 1 730 ? 17.156 -51.656 -4.578 1 95.38 730 TYR B CA 1
ATOM 12358 C C . TYR B 1 730 ? 18.594 -51.719 -4.051 1 95.38 730 TYR B C 1
ATOM 12360 O O . TYR B 1 730 ? 18.812 -51.688 -2.838 1 95.38 730 TYR B O 1
ATOM 12368 N N . LEU B 1 731 ? 19.469 -51.875 -4.9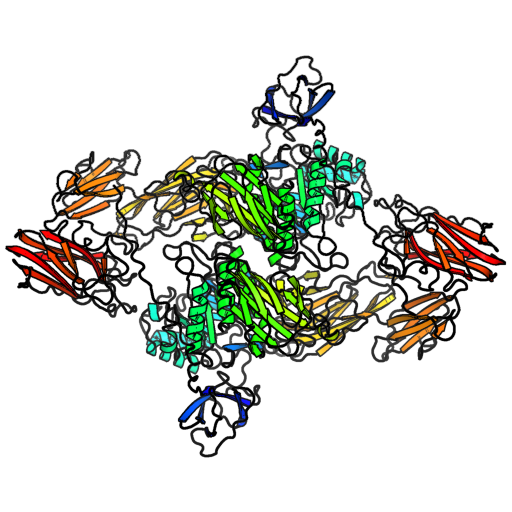1 1 92.5 731 LEU B N 1
ATOM 12369 C CA . LEU B 1 731 ? 20.875 -51.875 -4.535 1 92.5 731 LEU B CA 1
ATOM 12370 C C . LEU B 1 731 ? 21.406 -50.438 -4.398 1 92.5 731 LEU B C 1
ATOM 12372 O O . LEU B 1 731 ? 22.422 -50.219 -3.74 1 92.5 731 LEU B O 1
ATOM 12376 N N . LYS B 1 732 ? 20.797 -49.5 -5.047 1 93.62 732 LYS B N 1
ATOM 12377 C CA . LYS B 1 732 ? 21 -48.062 -4.887 1 93.62 732 LYS B CA 1
ATOM 12378 C C . LYS B 1 732 ? 19.672 -47.344 -4.648 1 93.62 732 LYS B C 1
ATOM 12380 O O . LYS B 1 732 ? 18.672 -47.656 -5.285 1 93.62 732 LYS B O 1
ATOM 12385 N N . PRO B 1 733 ? 19.688 -46.406 -3.725 1 90.81 733 PRO B N 1
ATOM 12386 C CA . PRO B 1 733 ? 18.406 -45.781 -3.332 1 90.81 733 PRO B CA 1
ATOM 12387 C C . PRO B 1 733 ? 17.891 -44.781 -4.352 1 90.81 733 PRO B C 1
ATOM 12389 O O . PRO B 1 733 ? 18.703 -44.094 -5.02 1 90.81 733 PRO B O 1
ATOM 12392 N N . TYR B 1 734 ? 16.594 -44.719 -4.578 1 89.06 734 TYR B N 1
ATOM 12393 C CA . TYR B 1 734 ? 15.906 -43.594 -5.227 1 89.06 734 TYR B CA 1
ATOM 12394 C C . TYR B 1 734 ? 15.75 -42.438 -4.262 1 89.06 734 TYR B C 1
ATOM 12396 O O . TYR B 1 734 ? 15.953 -42.562 -3.055 1 89.06 734 TYR B O 1
ATOM 12404 N N . THR B 1 735 ? 15.523 -41.188 -4.859 1 81.56 735 THR B N 1
ATOM 12405 C CA . THR B 1 735 ? 15.367 -40 -4.02 1 81.56 735 THR B CA 1
ATOM 12406 C C . THR B 1 735 ? 14.203 -39.156 -4.504 1 81.56 735 THR B C 1
ATOM 12408 O O . THR B 1 735 ? 13.891 -39.125 -5.695 1 81.56 735 THR B O 1
ATOM 12411 N N . LYS B 1 736 ? 13.508 -38.25 -3.562 1 77.62 736 LYS B N 1
ATOM 12412 C CA . LYS B 1 736 ? 12.531 -37.188 -3.736 1 77.62 736 LYS B CA 1
ATOM 12413 C C . LYS B 1 736 ? 11.281 -37.688 -4.457 1 77.62 736 LYS B C 1
ATOM 12415 O O . LYS B 1 736 ? 10.164 -37.5 -3.988 1 77.62 736 LYS B O 1
ATOM 12420 N N . TYR B 1 737 ? 11.461 -38.406 -5.703 1 87.81 737 TYR B N 1
ATOM 12421 C CA . TYR B 1 737 ? 10.383 -39 -6.5 1 87.81 737 TYR B CA 1
ATOM 12422 C C . TYR B 1 737 ? 10.297 -40.5 -6.301 1 87.81 737 TYR B C 1
ATOM 12424 O O . TYR B 1 737 ? 10.977 -41.25 -6.988 1 87.81 737 TYR B O 1
ATOM 12432 N N . THR B 1 738 ? 9.453 -40.969 -5.422 1 88.75 738 THR B N 1
ATOM 12433 C CA . THR B 1 738 ? 9.492 -42.344 -4.922 1 88.75 738 THR B CA 1
ATOM 12434 C C . THR B 1 738 ? 8.734 -43.281 -5.848 1 88.75 738 THR B C 1
ATOM 12436 O O . THR B 1 738 ? 8.891 -44.5 -5.773 1 88.75 738 THR B O 1
ATOM 12439 N N . GLY B 1 739 ? 7.867 -42.719 -6.656 1 86.56 739 GLY B N 1
ATOM 12440 C CA . GLY B 1 739 ? 7.051 -43.562 -7.527 1 86.56 739 GLY B CA 1
ATOM 12441 C C . GLY B 1 739 ? 6.082 -44.438 -6.766 1 86.56 739 GLY B C 1
ATOM 12442 O O . GLY B 1 739 ? 5.547 -45.406 -7.32 1 86.56 739 GLY B O 1
ATOM 12443 N N . GLY B 1 740 ? 5.891 -44.281 -5.602 1 80.25 740 GLY B N 1
ATOM 12444 C CA . GLY B 1 740 ? 5.047 -45.125 -4.766 1 80.25 740 GLY B CA 1
ATOM 12445 C C . GLY B 1 740 ? 5.832 -46 -3.818 1 80.25 740 GLY B C 1
ATOM 12446 O O . GLY B 1 740 ? 5.262 -46.875 -3.146 1 80.25 740 GLY B O 1
ATOM 12447 N N . GLY B 1 741 ? 7.145 -45.906 -3.793 1 88 741 GLY B N 1
ATOM 12448 C CA . GLY B 1 741 ? 7.977 -46.625 -2.844 1 88 741 GLY B CA 1
ATOM 12449 C C . GLY B 1 741 ? 8.703 -47.812 -3.465 1 88 741 GLY B C 1
ATOM 12450 O O . GLY B 1 741 ? 9.016 -47.781 -4.656 1 88 741 GLY B O 1
ATOM 12451 N N . ASP B 1 742 ? 8.961 -48.844 -2.705 1 89.62 742 ASP B N 1
ATOM 12452 C CA . ASP B 1 742 ? 9.805 -49.969 -3.105 1 89.62 742 ASP B CA 1
ATOM 12453 C C . ASP B 1 742 ? 9.117 -50.844 -4.172 1 89.62 742 ASP B C 1
ATOM 12455 O O . ASP B 1 742 ? 9.773 -51.594 -4.875 1 89.62 742 ASP B O 1
ATOM 12459 N N . GLY B 1 743 ? 7.832 -50.688 -4.27 1 90.56 743 GLY B N 1
ATOM 12460 C CA . GLY B 1 743 ? 7.105 -51.469 -5.262 1 90.56 743 GLY B CA 1
ATOM 12461 C C . GLY B 1 743 ? 6.871 -50.719 -6.559 1 90.56 743 GLY B C 1
ATOM 12462 O O . GLY B 1 743 ? 6.176 -51.219 -7.449 1 90.56 743 GLY B O 1
ATOM 12463 N N . ALA B 1 744 ? 7.465 -49.562 -6.785 1 92.12 744 ALA B N 1
ATOM 12464 C CA . ALA B 1 744 ? 7.141 -48.625 -7.859 1 92.12 744 ALA B CA 1
ATOM 12465 C C . ALA B 1 744 ? 7.406 -49.25 -9.227 1 92.12 744 ALA B C 1
ATOM 12467 O O . ALA B 1 744 ? 6.672 -49 -10.188 1 92.12 744 ALA B O 1
ATOM 12468 N N . LEU B 1 745 ? 8.398 -50.188 -9.336 1 94.25 745 LEU B N 1
ATOM 12469 C CA . LEU B 1 745 ? 8.836 -50.688 -10.633 1 94.25 745 LEU B CA 1
ATOM 12470 C C . LEU B 1 745 ? 7.969 -51.875 -11.07 1 94.25 745 LEU B C 1
ATOM 12472 O O . LEU B 1 745 ? 8.062 -52.312 -12.219 1 94.25 745 LEU B O 1
ATOM 12476 N N . THR B 1 746 ? 7.152 -52.375 -10.094 1 92.94 746 THR B N 1
ATOM 12477 C CA . THR B 1 746 ? 6.367 -53.562 -10.43 1 92.94 746 THR B CA 1
ATOM 12478 C C . THR B 1 746 ? 4.918 -53.406 -9.984 1 92.94 746 THR B C 1
ATOM 12480 O O . THR B 1 746 ? 4.246 -54.375 -9.656 1 92.94 746 THR B O 1
ATOM 12483 N N . ASP B 1 747 ? 4.473 -52.156 -9.883 1 87.81 747 ASP B N 1
ATOM 12484 C CA . ASP B 1 747 ? 3.127 -51.969 -9.367 1 87.81 747 ASP B CA 1
ATOM 12485 C C . ASP B 1 747 ? 2.117 -51.781 -10.5 1 87.81 747 ASP B C 1
ATOM 12487 O O . ASP B 1 747 ? 0.927 -51.594 -10.25 1 87.81 747 ASP B O 1
ATOM 12491 N N . GLY B 1 748 ? 2.615 -51.875 -11.711 1 85.25 748 GLY B N 1
ATOM 12492 C CA . GLY B 1 748 ? 1.727 -51.844 -12.859 1 85.25 748 GLY B CA 1
ATOM 12493 C C . GLY B 1 748 ? 1.299 -50.438 -13.242 1 85.25 748 GLY B C 1
ATOM 12494 O O . GLY B 1 748 ? 0.543 -50.25 -14.203 1 85.25 748 GLY B O 1
ATOM 12495 N N . ARG B 1 749 ? 1.735 -49.438 -12.555 1 81.31 749 ARG B N 1
ATOM 12496 C CA . ARG B 1 749 ? 1.398 -48.031 -12.852 1 81.31 749 ARG B CA 1
ATOM 12497 C C . ARG B 1 749 ? 2.385 -47.438 -13.852 1 81.31 749 ARG B C 1
ATOM 12499 O O . ARG B 1 749 ? 3.568 -47.281 -13.539 1 81.31 749 ARG B O 1
ATOM 12506 N N . VAL B 1 750 ? 1.848 -47.125 -14.945 1 84.19 750 VAL B N 1
ATOM 12507 C CA . VAL B 1 750 ? 2.66 -46.469 -15.969 1 84.19 750 VAL B CA 1
ATOM 12508 C C . VAL B 1 750 ? 2.463 -44.938 -15.898 1 84.19 750 VAL B C 1
ATOM 12510 O O . VAL B 1 750 ? 1.329 -44.469 -15.883 1 84.19 750 VAL B O 1
ATOM 12513 N N . ALA B 1 751 ? 3.57 -44.25 -15.773 1 81.75 751 ALA B N 1
ATOM 12514 C CA . ALA B 1 751 ? 3.541 -42.812 -15.539 1 81.75 751 ALA B CA 1
ATOM 12515 C C . ALA B 1 751 ? 3.178 -42.062 -16.812 1 81.75 751 ALA B C 1
ATOM 12517 O O . ALA B 1 751 ? 3.482 -42.531 -17.922 1 81.75 751 ALA B O 1
ATOM 12518 N N . ALA B 1 752 ? 2.459 -40.938 -16.625 1 70.81 752 ALA B N 1
ATOM 12519 C CA . ALA B 1 752 ? 2.27 -39.969 -17.703 1 70.81 752 ALA B CA 1
ATOM 12520 C C . ALA B 1 752 ? 3.568 -39.219 -18.016 1 70.81 752 ALA B C 1
ATOM 12522 O O . ALA B 1 752 ? 4.602 -39.5 -17.391 1 70.81 752 ALA B O 1
ATOM 12523 N N . LEU B 1 753 ? 3.525 -38.344 -19.031 1 72 753 LEU B N 1
ATOM 12524 C CA . LEU B 1 753 ? 4.742 -37.656 -19.484 1 72 753 LEU B CA 1
ATOM 12525 C C . LEU B 1 753 ? 5.102 -36.5 -18.562 1 72 753 LEU B C 1
ATOM 12527 O O . LEU B 1 753 ? 6.211 -35.969 -18.625 1 72 753 LEU B O 1
ATOM 12531 N N . ARG B 1 754 ? 4.258 -36.25 -17.656 1 69.62 754 ARG B N 1
ATOM 12532 C CA . ARG B 1 754 ? 4.586 -35.188 -16.703 1 69.62 754 ARG B CA 1
ATOM 12533 C C . ARG B 1 754 ? 5.461 -35.688 -15.57 1 69.62 754 ARG B C 1
ATOM 12535 O O . ARG B 1 754 ? 5.16 -36.719 -14.977 1 69.62 754 ARG B O 1
ATOM 12542 N N . PHE B 1 755 ? 6.527 -34.906 -15.242 1 78.69 755 PHE B N 1
ATOM 12543 C CA . PHE B 1 755 ? 7.488 -35.375 -14.25 1 78.69 755 PHE B CA 1
ATOM 12544 C C . PHE B 1 755 ? 6.859 -35.406 -12.867 1 78.69 755 PHE B C 1
ATOM 12546 O O . PHE B 1 755 ? 7.352 -36.094 -11.977 1 78.69 755 PHE B O 1
ATOM 12553 N N . THR B 1 756 ? 5.734 -34.688 -12.703 1 68.94 756 THR B N 1
ATOM 12554 C CA . THR B 1 756 ? 5.105 -34.625 -11.391 1 68.94 756 THR B CA 1
ATOM 12555 C C . THR B 1 756 ? 4.172 -35.844 -11.18 1 68.94 756 THR B C 1
ATOM 12557 O O . THR B 1 756 ? 3.59 -36 -10.109 1 68.94 756 THR B O 1
ATOM 12560 N N . ASP B 1 757 ? 4.023 -36.625 -12.219 1 73.69 757 ASP B N 1
ATOM 12561 C CA . ASP B 1 757 ? 3.238 -37.844 -12.039 1 73.69 757 ASP B CA 1
ATOM 12562 C C . ASP B 1 757 ? 3.82 -38.719 -10.922 1 73.69 757 ASP B C 1
ATOM 12564 O O . ASP B 1 757 ? 5.012 -39.031 -10.93 1 73.69 757 ASP B O 1
ATOM 12568 N N . PRO B 1 758 ? 3.037 -39.094 -10.031 1 78.94 758 PRO B N 1
ATOM 12569 C CA . PRO B 1 758 ? 3.543 -39.812 -8.859 1 78.94 758 PRO B CA 1
ATOM 12570 C C . PRO B 1 758 ? 4.039 -41.219 -9.203 1 78.94 758 PRO B C 1
ATOM 12572 O O . PRO B 1 758 ? 4.676 -41.875 -8.375 1 78.94 758 PRO B O 1
ATOM 12575 N N . ALA B 1 759 ? 3.877 -41.656 -10.359 1 84.44 759 ALA B N 1
ATOM 12576 C CA . ALA B 1 759 ? 4.301 -43 -10.734 1 84.44 759 ALA B CA 1
ATOM 12577 C C . ALA B 1 759 ? 5.77 -43.031 -11.148 1 84.44 759 ALA B C 1
ATOM 12579 O O . ALA B 1 759 ? 6.367 -44.094 -11.297 1 84.44 759 ALA B O 1
ATOM 12580 N N . TRP B 1 760 ? 6.355 -41.875 -11.297 1 91.31 760 TRP B N 1
ATOM 12581 C CA . TRP B 1 760 ? 7.773 -41.812 -11.633 1 91.31 760 TRP B CA 1
ATOM 12582 C C . TRP B 1 760 ? 8.633 -42.031 -10.391 1 91.31 760 TRP B C 1
ATOM 12584 O O . TRP B 1 760 ? 8.398 -41.438 -9.344 1 91.31 760 TRP B O 1
ATOM 12594 N N . GLN B 1 761 ? 9.547 -42.969 -10.523 1 93.81 761 GLN B N 1
ATOM 12595 C CA . GLN B 1 761 ? 10.609 -43.094 -9.539 1 93.81 761 GLN B CA 1
ATOM 12596 C C . GLN B 1 761 ? 11.891 -42.438 -10.023 1 93.81 761 GLN B C 1
ATOM 12598 O O . GLN B 1 761 ? 12.375 -42.719 -11.125 1 93.81 761 GLN B O 1
ATOM 12603 N N . GLY B 1 762 ? 12.383 -41.562 -9.203 1 93.44 762 GLY B N 1
ATOM 12604 C CA . GLY B 1 762 ? 13.5 -40.719 -9.641 1 93.44 762 GLY B CA 1
ATOM 12605 C C . GLY B 1 762 ? 14.805 -41.062 -8.93 1 93.44 762 GLY B C 1
ATOM 12606 O O . GLY B 1 762 ? 14.805 -41.344 -7.734 1 93.44 762 GLY B O 1
ATOM 12607 N N . PHE B 1 763 ? 15.914 -41.156 -9.727 1 93.56 763 PHE B N 1
ATOM 12608 C CA . PHE B 1 763 ? 17.281 -41.344 -9.258 1 93.56 763 PHE B CA 1
ATOM 12609 C C . PHE B 1 763 ? 18.172 -40.188 -9.664 1 93.56 763 PHE B C 1
ATOM 12611 O O . PHE B 1 763 ? 18.094 -39.688 -10.797 1 93.56 763 PHE B O 1
ATOM 12618 N N . ILE B 1 764 ? 18.812 -39.656 -8.719 1 89.06 764 ILE B N 1
ATOM 12619 C CA . ILE B 1 764 ? 19.781 -38.594 -9 1 89.06 764 ILE B CA 1
ATOM 12620 C C . ILE B 1 764 ? 21.094 -38.906 -8.281 1 89.06 764 ILE B C 1
ATOM 12622 O O . ILE B 1 764 ? 21.094 -39.219 -7.086 1 89.06 764 ILE B O 1
ATOM 12626 N N . GLY B 1 765 ? 22.188 -38.906 -8.93 1 83.88 765 GLY B N 1
ATOM 12627 C CA . GLY B 1 765 ? 23.453 -39.281 -8.359 1 83.88 765 GLY B CA 1
ATOM 12628 C C . GLY B 1 765 ? 23.656 -40.781 -8.328 1 83.88 765 GLY B C 1
ATOM 12629 O O . GLY B 1 765 ? 24.781 -41.281 -8.219 1 83.88 765 GLY B O 1
ATOM 12630 N N . ASN B 1 766 ? 22.562 -41.531 -8.406 1 89.25 766 ASN B N 1
ATOM 12631 C CA . ASN B 1 766 ? 22.578 -43 -8.414 1 89.25 766 ASN B CA 1
ATOM 12632 C C . ASN B 1 766 ? 21.969 -43.562 -9.695 1 89.25 766 ASN B C 1
ATOM 12634 O O . ASN B 1 766 ? 21.047 -42.969 -10.258 1 89.25 766 ASN B O 1
ATOM 12638 N N . ASP B 1 767 ? 22.562 -44.688 -10.094 1 93.94 767 ASP B N 1
ATOM 12639 C CA . ASP B 1 767 ? 21.922 -45.469 -11.148 1 93.94 767 ASP B CA 1
ATOM 12640 C C . ASP B 1 767 ? 20.734 -46.281 -10.586 1 93.94 767 ASP B C 1
ATOM 12642 O O . ASP B 1 767 ? 20.594 -46.406 -9.375 1 93.94 767 ASP B O 1
ATOM 12646 N N . LEU B 1 768 ? 19.938 -46.625 -11.484 1 96.44 768 LEU B N 1
ATOM 12647 C CA . LEU B 1 768 ? 18.938 -47.625 -11.094 1 96.44 768 LEU B CA 1
ATOM 12648 C C . LEU B 1 768 ? 19.547 -49.031 -11.086 1 96.44 768 LEU B C 1
ATOM 12650 O O . LEU B 1 768 ? 20.016 -49.5 -12.117 1 96.44 768 LEU B O 1
ATOM 12654 N N . GLU B 1 769 ? 19.688 -49.625 -9.977 1 96.25 769 GLU B N 1
ATOM 12655 C CA . GLU B 1 769 ? 20.078 -51 -9.781 1 96.25 769 GLU B CA 1
ATOM 12656 C C . GLU B 1 769 ? 19.125 -51.719 -8.828 1 96.25 769 GLU B C 1
ATOM 12658 O O . GLU B 1 769 ? 19.141 -51.469 -7.621 1 96.25 769 GLU B O 1
ATOM 12663 N N . ALA B 1 770 ? 18.438 -52.594 -9.43 1 96.69 770 ALA B N 1
ATOM 12664 C CA . ALA B 1 770 ? 17.422 -53.25 -8.625 1 96.69 770 ALA B CA 1
ATOM 12665 C C . ALA B 1 770 ? 17.266 -54.719 -9.031 1 96.69 770 ALA B C 1
ATOM 12667 O O . ALA B 1 770 ? 17.5 -55.062 -10.188 1 96.69 770 ALA B O 1
ATOM 12668 N N . VAL B 1 771 ? 16.906 -55.531 -8.086 1 96.88 771 VAL B N 1
ATOM 12669 C CA . VAL B 1 771 ? 16.625 -56.969 -8.32 1 96.88 771 VAL B CA 1
ATOM 12670 C C . VAL B 1 771 ? 15.148 -57.25 -8.062 1 96.88 771 VAL B C 1
ATOM 12672 O O . VAL B 1 771 ? 14.625 -56.938 -6.992 1 96.88 771 VAL B O 1
ATOM 12675 N N . ILE B 1 772 ? 14.539 -57.75 -9.031 1 97.06 772 ILE B N 1
ATOM 12676 C CA . ILE B 1 772 ? 13.133 -58.125 -8.953 1 97.06 772 ILE B CA 1
ATOM 12677 C C . ILE B 1 772 ? 13 -59.625 -8.695 1 97.06 772 ILE B C 1
ATOM 12679 O O . ILE B 1 772 ? 13.547 -60.438 -9.453 1 97.06 772 ILE B O 1
ATOM 12683 N N . ASP B 1 773 ? 12.305 -60 -7.637 1 96.44 773 ASP B N 1
ATOM 12684 C CA . ASP B 1 773 ? 12.016 -61.375 -7.309 1 96.44 773 ASP B CA 1
ATOM 12685 C C . ASP B 1 773 ? 10.625 -61.781 -7.797 1 96.44 773 ASP B C 1
ATOM 12687 O O . ASP B 1 773 ? 9.617 -61.406 -7.199 1 96.44 773 ASP B O 1
ATOM 12691 N N . LEU B 1 774 ? 10.594 -62.625 -8.773 1 95.12 774 LEU B N 1
ATOM 12692 C CA . LEU B 1 774 ? 9.312 -63 -9.359 1 95.12 774 LEU B CA 1
ATOM 12693 C C . LEU B 1 774 ? 8.586 -64 -8.461 1 95.12 774 LEU B C 1
ATOM 12695 O O . LEU B 1 774 ? 7.438 -64.375 -8.727 1 95.12 774 LEU B O 1
ATOM 12699 N N . GLY B 1 775 ? 9.273 -64.5 -7.395 1 92.81 775 GLY B N 1
ATOM 12700 C CA . GLY B 1 775 ? 8.664 -65.375 -6.441 1 92.81 775 GLY B CA 1
ATOM 12701 C C . GLY B 1 775 ? 8.852 -66.875 -6.812 1 92.81 775 GLY B C 1
ATOM 12702 O O . GLY B 1 775 ? 9.102 -67.688 -5.949 1 92.81 775 GLY B O 1
ATOM 12703 N N . GLU B 1 776 ? 8.734 -67.188 -8.156 1 93.25 776 GLU B N 1
ATOM 12704 C CA . GLU B 1 776 ? 8.906 -68.5 -8.703 1 93.25 776 GLU B CA 1
ATOM 12705 C C . GLU B 1 776 ? 9.602 -68.5 -10.062 1 93.25 776 GLU B C 1
ATOM 12707 O O . GLU B 1 776 ? 9.594 -67.438 -10.734 1 93.25 776 GLU B O 1
ATOM 12712 N N . PRO B 1 777 ? 10.25 -69.625 -10.352 1 92.19 777 PRO B N 1
ATOM 12713 C CA . PRO B 1 777 ? 10.812 -69.688 -11.703 1 92.19 777 PRO B CA 1
ATOM 12714 C C . PRO B 1 777 ? 9.766 -69.438 -12.789 1 92.19 777 PRO B C 1
ATOM 12716 O O . PRO B 1 777 ? 8.734 -70.125 -12.82 1 92.19 777 PRO B O 1
ATOM 12719 N N . THR B 1 778 ? 9.977 -68.438 -13.578 1 93.81 778 THR B N 1
ATOM 12720 C CA . THR B 1 778 ? 9.039 -68 -14.594 1 93.81 778 THR B CA 1
ATOM 12721 C C . THR B 1 778 ? 9.719 -67.875 -15.953 1 93.81 778 THR B C 1
ATOM 12723 O O . THR B 1 778 ? 10.852 -67.375 -16.031 1 93.81 778 THR B O 1
ATOM 12726 N N . LYS B 1 779 ? 9.023 -68.375 -16.922 1 94.88 779 LYS B N 1
ATOM 12727 C CA . LYS B 1 779 ? 9.555 -68.188 -18.281 1 94.88 779 LYS B CA 1
ATOM 12728 C C . LYS B 1 779 ? 9.5 -66.688 -18.719 1 94.88 779 LYS B C 1
ATOM 12730 O O . LYS B 1 779 ? 8.422 -66.125 -18.734 1 94.88 779 LYS B O 1
ATOM 12735 N N . VAL B 1 780 ? 10.625 -66.188 -19 1 95.12 780 VAL B N 1
ATOM 12736 C CA . VAL B 1 780 ? 10.75 -64.75 -19.391 1 95.12 780 VAL B CA 1
ATOM 12737 C C . VAL B 1 780 ? 11.016 -64.688 -20.891 1 95.12 780 VAL B C 1
ATOM 12739 O O . VAL B 1 780 ? 12.008 -65.188 -21.391 1 95.12 780 VAL B O 1
ATOM 12742 N N . GLU B 1 781 ? 10.102 -63.969 -21.562 1 94.75 781 GLU B N 1
ATOM 12743 C CA . GLU B 1 781 ? 10.242 -63.844 -23 1 94.75 781 GLU B CA 1
ATOM 12744 C C . GLU B 1 781 ? 10.727 -62.438 -23.375 1 94.75 781 GLU B C 1
ATOM 12746 O O . GLU B 1 781 ? 11.461 -62.25 -24.344 1 94.75 781 GLU B O 1
ATOM 12751 N N . LYS B 1 782 ? 10.273 -61.531 -22.625 1 95.12 782 LYS B N 1
ATOM 12752 C CA . LYS B 1 782 ? 10.531 -60.125 -22.938 1 95.12 782 LYS B CA 1
ATOM 12753 C C . LYS B 1 782 ? 10.586 -59.281 -21.672 1 95.12 782 LYS B C 1
ATOM 12755 O O . LYS B 1 782 ? 9.805 -59.531 -20.734 1 95.12 782 LYS B O 1
ATOM 12760 N N . ILE B 1 783 ? 11.562 -58.406 -21.547 1 96.06 783 ILE B N 1
ATOM 12761 C CA . ILE B 1 783 ? 11.641 -57.438 -20.469 1 96.06 783 ILE B CA 1
ATOM 12762 C C . ILE B 1 783 ? 11.664 -56.031 -21.062 1 96.06 783 ILE B C 1
ATOM 12764 O O . ILE B 1 783 ? 12.391 -55.75 -22.016 1 96.06 783 ILE B O 1
ATOM 12768 N N . THR B 1 784 ? 10.789 -55.125 -20.562 1 95.25 784 THR B N 1
ATOM 12769 C CA . THR B 1 784 ? 10.742 -53.75 -20.969 1 95.25 784 THR B CA 1
ATOM 12770 C C . THR B 1 784 ? 10.828 -52.812 -19.766 1 95.25 784 THR B C 1
ATOM 12772 O O . THR B 1 784 ? 10.07 -52.969 -18.797 1 95.25 784 THR B O 1
ATOM 12775 N N . SER B 1 785 ? 11.781 -51.969 -19.672 1 96.12 785 SER B N 1
ATOM 12776 C CA . SER B 1 785 ? 11.789 -50.844 -18.734 1 96.12 785 SER B CA 1
ATOM 12777 C C . SER B 1 785 ? 11.578 -49.531 -19.438 1 96.12 785 SER B C 1
ATOM 12779 O O . SER B 1 785 ? 12.039 -49.312 -20.562 1 96.12 785 SER B O 1
ATOM 12781 N N . GLN B 1 786 ? 10.828 -48.562 -18.797 1 93.62 786 GLN B N 1
ATOM 12782 C CA . GLN B 1 786 ? 10.445 -47.312 -19.438 1 93.62 786 GLN B CA 1
ATOM 12783 C C . GLN B 1 786 ? 11.023 -46.094 -18.688 1 93.62 786 GLN B C 1
ATOM 12785 O O . GLN B 1 786 ? 11 -46.062 -17.453 1 93.62 786 GLN B O 1
ATOM 12790 N N . TYR B 1 787 ? 11.547 -45.156 -19.422 1 95.75 787 TYR B N 1
ATOM 12791 C CA . TYR B 1 787 ? 12.242 -44 -18.844 1 95.75 787 TYR B CA 1
ATOM 12792 C C . TYR B 1 787 ? 11.703 -42.688 -19.422 1 95.75 787 TYR B C 1
ATOM 12794 O O . TYR B 1 787 ? 11.164 -42.688 -20.531 1 95.75 787 TYR B O 1
ATOM 12802 N N . LEU B 1 788 ? 11.805 -41.656 -18.656 1 92.81 788 LEU B N 1
ATOM 12803 C CA . LEU B 1 788 ? 11.305 -40.344 -19.062 1 92.81 788 LEU B CA 1
ATOM 12804 C C . LEU B 1 788 ? 12.422 -39.5 -19.656 1 92.81 788 LEU B C 1
ATOM 12806 O O . LEU B 1 788 ? 13.539 -39.469 -19.141 1 92.81 788 LEU B O 1
ATOM 12810 N N . HIS B 1 789 ? 12.141 -38.906 -20.812 1 90.62 789 HIS B N 1
ATOM 12811 C CA . HIS B 1 789 ? 12.945 -37.844 -21.359 1 90.62 789 HIS B CA 1
ATOM 12812 C C . HIS B 1 789 ? 12.227 -36.5 -21.234 1 90.62 789 HIS B C 1
ATOM 12814 O O . HIS B 1 789 ? 11.172 -36.281 -21.828 1 90.62 789 HIS B O 1
ATOM 12820 N N . SER B 1 790 ? 12.734 -35.688 -20.391 1 85.06 790 SER B N 1
ATOM 12821 C CA . SER B 1 790 ? 12.188 -34.344 -20.188 1 85.06 790 SER B CA 1
ATOM 12822 C C . SER B 1 790 ? 13.305 -33.344 -19.953 1 85.06 790 SER B C 1
ATOM 12824 O O . SER B 1 790 ? 13.727 -33.125 -18.812 1 85.06 790 SER B O 1
ATOM 12826 N N . LYS B 1 791 ? 13.672 -32.688 -21.016 1 77.06 791 LYS B N 1
ATOM 12827 C CA . LYS B 1 791 ? 14.812 -31.781 -20.938 1 77.06 791 LYS B CA 1
ATOM 12828 C C . LYS B 1 791 ? 14.531 -30.625 -19.984 1 77.06 791 LYS B C 1
ATOM 12830 O O . LYS B 1 791 ? 15.43 -30.172 -19.266 1 77.06 791 LYS B O 1
ATOM 12835 N N . SER B 1 792 ? 13.266 -30.156 -20.016 1 67 792 SER B N 1
ATOM 12836 C CA . SER B 1 792 ? 12.922 -29 -19.203 1 67 792 SER B CA 1
ATOM 12837 C C . SER B 1 792 ? 12.953 -29.344 -17.719 1 67 792 SER B C 1
ATOM 12839 O O . SER B 1 792 ? 13.07 -28.453 -16.875 1 67 792 SER B O 1
ATOM 12841 N N . ASP B 1 793 ? 12.938 -30.562 -17.375 1 76.12 793 ASP B N 1
ATOM 12842 C CA . ASP B 1 793 ? 12.914 -31 -15.992 1 76.12 793 ASP B CA 1
ATOM 12843 C C . ASP B 1 793 ? 14.211 -31.719 -15.625 1 76.12 793 ASP B C 1
ATOM 12845 O O . ASP B 1 793 ? 14.273 -32.406 -14.609 1 76.12 793 ASP B O 1
ATOM 12849 N N . TRP B 1 794 ? 15.109 -31.672 -16.453 1 84.19 794 TRP B N 1
ATOM 12850 C CA . TRP B 1 794 ? 16.438 -32.219 -16.266 1 84.19 794 TRP B CA 1
ATOM 12851 C C . TRP B 1 794 ? 16.391 -33.75 -16.125 1 84.19 794 TRP B C 1
ATOM 12853 O O . TRP B 1 794 ? 17.078 -34.312 -15.281 1 84.19 794 TRP B O 1
ATOM 12863 N N . ILE B 1 795 ? 15.508 -34.312 -16.812 1 90.38 795 ILE B N 1
ATOM 12864 C CA . ILE B 1 795 ? 15.344 -35.781 -16.797 1 90.38 795 ILE B CA 1
ATOM 12865 C C . ILE B 1 795 ? 15.727 -36.344 -18.172 1 90.38 795 ILE B C 1
ATOM 12867 O O . ILE B 1 795 ? 15.195 -35.906 -19.188 1 90.38 795 ILE B O 1
ATOM 12871 N N . VAL B 1 796 ? 16.672 -37.219 -18.156 1 93.38 796 VAL B N 1
ATOM 12872 C CA . VAL B 1 796 ? 17.078 -37.875 -19.391 1 93.38 796 VAL B CA 1
ATOM 12873 C C . VAL B 1 796 ? 17.109 -39.406 -19.188 1 93.38 796 VAL B C 1
ATOM 12875 O O . VAL B 1 796 ? 17.328 -39.875 -18.078 1 93.38 796 VAL B O 1
ATOM 12878 N N . PRO B 1 797 ? 16.859 -40.188 -20.344 1 95.31 797 PRO B N 1
ATOM 12879 C CA . PRO B 1 797 ? 16.938 -41.656 -20.234 1 95.31 797 PRO B CA 1
ATOM 12880 C C . PRO B 1 797 ? 18.344 -42.125 -19.922 1 95.31 797 PRO B C 1
ATOM 12882 O O . PRO B 1 797 ? 19.312 -41.344 -20 1 95.31 797 PRO B O 1
ATOM 12885 N N . PRO B 1 798 ? 18.516 -43.438 -19.516 1 96.19 798 PRO B N 1
ATOM 12886 C CA . PRO B 1 798 ? 19.844 -43.969 -19.188 1 96.19 798 PRO B CA 1
ATOM 12887 C C . PRO B 1 798 ? 20.734 -44.094 -20.422 1 96.19 798 PRO B C 1
ATOM 12889 O O . PRO B 1 798 ? 20.234 -44.125 -21.547 1 96.19 798 PRO B O 1
ATOM 12892 N N . VAL B 1 799 ? 22.016 -44.094 -20.172 1 96.06 799 VAL B N 1
ATOM 12893 C CA . VAL B 1 799 ? 22.984 -44.312 -21.234 1 96.06 799 VAL B CA 1
ATOM 12894 C C . VAL B 1 799 ? 23 -45.75 -21.672 1 96.06 799 VAL B C 1
ATOM 12896 O O . VAL B 1 799 ? 23.344 -46.094 -22.812 1 96.06 799 VAL B O 1
ATOM 12899 N N . SER B 1 800 ? 22.688 -46.594 -20.797 1 96.56 800 SER B N 1
ATOM 12900 C CA . SER B 1 800 ? 22.625 -48.031 -21.078 1 96.56 800 SER B CA 1
ATOM 12901 C C . SER B 1 800 ? 21.75 -48.75 -20.062 1 96.56 800 SER B C 1
ATOM 12903 O O . SER B 1 800 ? 21.531 -48.25 -18.953 1 96.56 800 SER B O 1
ATOM 12905 N N . VAL B 1 801 ? 21.219 -49.844 -20.516 1 97.75 801 VAL B N 1
ATOM 12906 C CA . VAL B 1 801 ? 20.438 -50.719 -19.641 1 97.75 801 VAL B CA 1
ATOM 12907 C C . VAL B 1 801 ? 20.891 -52.156 -19.812 1 97.75 801 VAL B C 1
ATOM 12909 O O . VAL B 1 801 ? 21.188 -52.625 -20.922 1 97.75 801 VAL B O 1
ATOM 12912 N N . GLU B 1 802 ? 21.125 -52.812 -18.703 1 97.31 802 GLU B N 1
ATOM 12913 C CA . GLU B 1 802 ? 21.469 -54.25 -18.672 1 97.31 802 GLU B CA 1
ATOM 12914 C C . GLU B 1 802 ? 20.453 -55.031 -17.859 1 97.31 802 GLU B C 1
ATOM 12916 O O . GLU B 1 802 ? 20.078 -54.625 -16.75 1 97.31 802 GLU B O 1
ATOM 12921 N N . TYR B 1 803 ? 20 -56.094 -18.469 1 97.5 803 TYR B N 1
ATOM 12922 C CA . TYR B 1 803 ? 19.156 -57.031 -17.75 1 97.5 803 TYR B CA 1
ATOM 12923 C C . TYR B 1 803 ? 19.906 -58.312 -17.453 1 97.5 803 TYR B C 1
ATOM 12925 O O . TYR B 1 803 ? 20.672 -58.812 -18.281 1 97.5 803 TYR B O 1
ATOM 12933 N N . LEU B 1 804 ? 19.781 -58.781 -16.25 1 97 804 LEU B N 1
ATOM 12934 C CA . LEU B 1 804 ? 20.344 -60.062 -15.836 1 97 804 LEU B CA 1
ATOM 12935 C C . LEU B 1 804 ? 19.281 -60.969 -15.242 1 97 804 LEU B C 1
ATOM 12937 O O . LEU B 1 804 ? 18.312 -60.469 -14.656 1 97 804 LEU B O 1
ATOM 12941 N N . VAL B 1 805 ? 19.422 -62.281 -15.469 1 96.75 805 VAL B N 1
ATOM 12942 C CA . VAL B 1 805 ? 18.484 -63.219 -14.914 1 96.75 805 VAL B CA 1
ATOM 12943 C C . VAL B 1 805 ? 19.219 -64.25 -14.023 1 96.75 805 VAL B C 1
ATOM 12945 O O . VAL B 1 805 ? 20.406 -64.5 -14.227 1 96.75 805 VAL B O 1
ATOM 12948 N N . SER B 1 806 ? 18.547 -64.75 -13.055 1 96.12 806 SER B N 1
ATOM 12949 C CA . SER B 1 806 ? 19.109 -65.688 -12.125 1 96.12 806 SER B CA 1
ATOM 12950 C C . SER B 1 806 ? 18.031 -66.688 -11.602 1 96.12 806 SER B C 1
ATOM 12952 O O . SER B 1 806 ? 16.906 -66.25 -11.312 1 96.12 806 SER B O 1
ATOM 12954 N N . PRO B 1 807 ? 18.344 -67.875 -11.477 1 92.5 807 PRO B N 1
ATOM 12955 C CA . PRO B 1 807 ? 17.406 -68.812 -10.852 1 92.5 807 PRO B CA 1
ATOM 12956 C C . PRO B 1 807 ? 17.422 -68.75 -9.328 1 92.5 807 PRO B C 1
ATOM 12958 O O . PRO B 1 807 ? 16.453 -69.125 -8.672 1 92.5 807 PRO B O 1
ATOM 12961 N N . ASP B 1 808 ? 18.578 -68.25 -8.727 1 90.31 808 ASP B N 1
ATOM 12962 C CA . ASP B 1 808 ? 18.719 -68.375 -7.281 1 90.31 808 ASP B CA 1
ATOM 12963 C C . ASP B 1 808 ? 19.016 -67.062 -6.637 1 90.31 808 ASP B C 1
ATOM 12965 O O . ASP B 1 808 ? 19.094 -66.938 -5.414 1 90.31 808 ASP B O 1
ATOM 12969 N N . GLY B 1 809 ? 19.234 -66 -7.336 1 91.5 809 GLY B N 1
ATOM 12970 C CA . GLY B 1 809 ? 19.453 -64.688 -6.785 1 91.5 809 GLY B CA 1
ATOM 12971 C C . GLY B 1 809 ? 20.906 -64.375 -6.473 1 91.5 809 GLY B C 1
ATOM 12972 O O . GLY B 1 809 ? 21.25 -63.312 -5.988 1 91.5 809 GLY B O 1
ATOM 12973 N N . THR B 1 810 ? 21.797 -65.312 -6.773 1 90.69 810 THR B N 1
ATOM 12974 C CA . THR B 1 810 ? 23.219 -65.125 -6.477 1 90.69 810 THR B CA 1
ATOM 12975 C C . THR B 1 810 ? 24.031 -65 -7.762 1 90.69 810 THR B C 1
ATOM 12977 O O . THR B 1 810 ? 24.766 -64.062 -7.949 1 90.69 810 THR B O 1
ATOM 12980 N N . ALA B 1 811 ? 23.859 -66.062 -8.555 1 87.19 811 ALA B N 1
ATOM 12981 C CA . ALA B 1 811 ? 24.562 -66.062 -9.844 1 87.19 811 ALA B CA 1
ATOM 12982 C C . ALA B 1 811 ? 23.672 -65.438 -10.938 1 87.19 811 ALA B C 1
ATOM 12984 O O . ALA B 1 811 ? 22.625 -66.062 -11.273 1 87.19 811 ALA B O 1
ATOM 12985 N N . PHE B 1 812 ? 24.016 -64.312 -11.445 1 95.19 812 PHE B N 1
ATOM 12986 C CA . PHE B 1 812 ? 23.219 -63.656 -12.477 1 95.19 812 PHE B CA 1
ATOM 12987 C C . PHE B 1 812 ? 23.891 -63.781 -13.836 1 95.19 812 PHE B C 1
ATOM 12989 O O . PHE B 1 812 ? 25.109 -63.656 -13.953 1 95.19 812 PHE B O 1
ATOM 12996 N N . GLU B 1 813 ? 23.062 -64.125 -14.797 1 94.88 813 GLU B N 1
ATOM 12997 C CA . GLU B 1 813 ? 23.5 -64.188 -16.188 1 94.88 813 GLU B CA 1
ATOM 12998 C C . GLU B 1 813 ? 23.016 -62.938 -16.953 1 94.88 813 GLU B C 1
ATOM 13000 O O . GLU B 1 813 ? 21.828 -62.625 -16.953 1 94.88 813 GLU B O 1
ATOM 13005 N N . SER B 1 814 ? 23.906 -62.344 -17.594 1 96.31 814 SER B N 1
ATOM 13006 C CA . SER B 1 814 ? 23.578 -61.125 -18.359 1 96.31 814 SER B CA 1
ATOM 13007 C C . SER B 1 814 ? 22.859 -61.469 -19.656 1 96.31 814 SER B C 1
ATOM 13009 O O . SER B 1 814 ? 23.234 -62.438 -20.344 1 96.31 814 SER B O 1
ATOM 13011 N N . LEU B 1 815 ? 21.875 -60.75 -20.016 1 95.5 815 LEU B N 1
ATOM 13012 C CA . LEU B 1 815 ? 21.188 -60.875 -21.297 1 95.5 815 LEU B CA 1
ATOM 13013 C C . LEU B 1 815 ? 21.734 -59.906 -22.328 1 95.5 815 LEU B C 1
ATOM 13015 O O . LEU B 1 815 ? 21.125 -59.688 -23.375 1 95.5 815 LEU B O 1
ATOM 13019 N N . GLY B 1 816 ? 22.844 -59.281 -22.031 1 92.81 816 GLY B N 1
ATOM 13020 C CA . GLY B 1 816 ? 23.453 -58.281 -22.906 1 92.81 816 GLY B CA 1
ATOM 13021 C C . GLY B 1 816 ? 23.172 -56.844 -22.484 1 92.81 816 GLY B C 1
ATOM 13022 O O . GLY B 1 816 ? 22.156 -56.594 -21.828 1 92.81 816 GLY B O 1
ATOM 13023 N N . VAL B 1 817 ? 24.016 -56 -22.734 1 95.75 817 VAL B N 1
ATOM 13024 C CA . VAL B 1 817 ? 23.875 -54.594 -22.438 1 95.75 817 VAL B CA 1
ATOM 13025 C C . VAL B 1 817 ? 23.266 -53.875 -23.641 1 95.75 817 VAL B C 1
ATOM 13027 O O . VAL B 1 817 ? 23.734 -54.031 -24.766 1 95.75 817 VAL B O 1
ATOM 13030 N N . ILE B 1 818 ? 22.188 -53.219 -23.422 1 96.62 818 ILE B N 1
ATOM 13031 C CA . ILE B 1 818 ? 21.562 -52.375 -24.438 1 96.62 818 ILE B CA 1
ATOM 13032 C C . ILE B 1 818 ? 22.094 -50.938 -24.344 1 96.62 818 ILE B C 1
ATOM 13034 O O . ILE B 1 818 ? 21.844 -50.25 -23.344 1 96.62 818 ILE B O 1
ATOM 13038 N N . GLU B 1 819 ? 22.797 -50.562 -25.344 1 95.31 819 GLU B N 1
ATOM 13039 C CA . GLU B 1 819 ? 23.375 -49.25 -25.375 1 95.31 819 GLU B CA 1
ATOM 13040 C C . GLU B 1 819 ? 22.438 -48.219 -26.016 1 95.31 819 GLU B C 1
ATOM 13042 O O . GLU B 1 819 ? 22.031 -48.406 -27.172 1 95.31 819 GLU B O 1
ATOM 13047 N N . LEU B 1 820 ? 22.016 -47.25 -25.25 1 94.25 820 LEU B N 1
ATOM 13048 C CA . LEU B 1 820 ? 21.172 -46.156 -25.766 1 94.25 820 LEU B CA 1
ATOM 13049 C C . LEU B 1 820 ? 22.016 -44.969 -26.188 1 94.25 820 LEU B C 1
ATOM 13051 O O . LEU B 1 820 ? 21.625 -44.219 -27.078 1 94.25 820 LEU B O 1
ATOM 13055 N N . GLY B 1 821 ? 23.172 -44.812 -25.5 1 91.25 821 GLY B N 1
ATOM 13056 C CA . GLY B 1 821 ? 24.031 -43.688 -25.797 1 91.25 821 GLY B CA 1
ATOM 13057 C C . GLY B 1 821 ? 23.547 -42.375 -25.172 1 91.25 821 GLY B C 1
ATOM 13058 O O . GLY B 1 821 ? 22.656 -42.406 -24.312 1 91.25 821 GLY B O 1
ATOM 13059 N N . GLU B 1 822 ? 24.156 -41.312 -25.531 1 90.94 822 GLU B N 1
ATOM 13060 C CA . GLU B 1 822 ? 23.797 -40 -25 1 90.94 822 GLU B CA 1
ATOM 13061 C C . GLU B 1 822 ? 22.422 -39.531 -25.516 1 90.94 822 GLU B C 1
ATOM 13063 O O . GLU B 1 822 ? 22.125 -39.688 -26.688 1 90.94 822 GLU B O 1
ATOM 13068 N N . ALA B 1 823 ? 21.641 -39.188 -24.516 1 91.88 823 ALA B N 1
ATOM 13069 C CA . ALA B 1 823 ? 20.297 -38.719 -24.875 1 91.88 823 ALA B CA 1
ATOM 13070 C C . ALA B 1 823 ? 20.375 -37.531 -25.828 1 91.88 823 ALA B C 1
ATOM 13072 O O . ALA B 1 823 ? 21.234 -36.688 -25.688 1 91.88 823 ALA B O 1
ATOM 13073 N N . LYS B 1 824 ? 19.516 -37.469 -26.797 1 86.25 824 LYS B N 1
ATOM 13074 C CA . LYS B 1 824 ? 19.422 -36.375 -27.75 1 86.25 824 LYS B CA 1
ATOM 13075 C C . LYS B 1 824 ? 18.453 -35.281 -27.266 1 86.25 824 LYS B C 1
ATOM 13077 O O . LYS B 1 824 ? 17.656 -35.531 -26.359 1 86.25 824 LYS B O 1
ATOM 13082 N N . ASP B 1 825 ? 18.703 -34.094 -27.781 1 80.56 825 ASP B N 1
ATOM 13083 C CA . ASP B 1 825 ? 17.797 -33 -27.484 1 80.56 825 ASP B CA 1
ATOM 13084 C C . ASP B 1 825 ? 16.438 -33.188 -28.156 1 80.56 825 ASP B C 1
ATOM 13086 O O . ASP B 1 825 ? 16.234 -32.75 -29.297 1 80.56 825 ASP B O 1
ATOM 13090 N N . GLU B 1 826 ? 15.547 -33.938 -27.516 1 77.12 826 GLU B N 1
ATOM 13091 C CA . GLU B 1 826 ? 14.219 -34.281 -28.016 1 77.12 826 GLU B CA 1
ATOM 13092 C C . GLU B 1 826 ? 13.125 -33.781 -27.078 1 77.12 826 GLU B C 1
ATOM 13094 O O . GLU B 1 826 ? 13.391 -33.469 -25.906 1 77.12 826 GLU B O 1
ATOM 13099 N N . PRO B 1 827 ? 11.969 -33.625 -27.688 1 71.94 827 PRO B N 1
ATOM 13100 C CA . PRO B 1 827 ? 10.852 -33.281 -26.812 1 71.94 827 PRO B CA 1
ATOM 13101 C C . PRO B 1 827 ? 10.562 -34.344 -25.766 1 71.94 827 PRO B C 1
ATOM 13103 O O . PRO B 1 827 ? 11.062 -35.469 -25.859 1 71.94 827 PRO B O 1
ATOM 13106 N N . THR B 1 828 ? 9.867 -33.938 -24.75 1 79.56 828 THR B N 1
ATOM 13107 C CA . THR B 1 828 ? 9.508 -34.844 -23.656 1 79.56 828 THR B CA 1
ATOM 13108 C C . THR B 1 828 ? 8.797 -36.062 -24.203 1 79.56 828 THR B C 1
ATOM 13110 O O . THR B 1 828 ? 7.84 -35.969 -24.969 1 79.56 828 THR B O 1
ATOM 13113 N N . HIS B 1 829 ? 9.281 -37.219 -23.953 1 81.56 829 HIS B N 1
ATOM 13114 C CA . HIS B 1 829 ? 8.688 -38.469 -24.344 1 81.56 829 HIS B CA 1
ATOM 13115 C C . HIS B 1 829 ? 9.18 -39.625 -23.453 1 81.56 829 HIS B C 1
ATOM 13117 O O . HIS B 1 829 ? 10.094 -39.438 -22.656 1 81.56 829 HIS B O 1
ATOM 13123 N N . LYS B 1 830 ? 8.484 -40.75 -23.609 1 88.12 830 LYS B N 1
ATOM 13124 C CA . LYS B 1 830 ? 8.914 -41.969 -22.906 1 88.12 830 LYS B CA 1
ATOM 13125 C C . LYS B 1 830 ? 9.852 -42.781 -23.781 1 88.12 830 LYS B C 1
ATOM 13127 O O . LYS B 1 830 ? 9.633 -42.938 -24.984 1 88.12 830 LYS B O 1
ATOM 13132 N N . VAL B 1 831 ? 10.867 -43.344 -23.141 1 92.81 831 VAL B N 1
ATOM 13133 C CA . VAL B 1 831 ? 11.828 -44.188 -23.844 1 92.81 831 VAL B CA 1
ATOM 13134 C C . VAL B 1 831 ? 11.758 -45.594 -23.297 1 92.81 831 VAL B C 1
ATOM 13136 O O . VAL B 1 831 ? 12.375 -45.906 -22.281 1 92.81 831 VAL B O 1
ATOM 13139 N N . PRO B 1 832 ? 11.031 -46.5 -24.031 1 92.94 832 PRO B N 1
ATOM 13140 C CA . PRO B 1 832 ? 11.055 -47.906 -23.641 1 92.94 832 PRO B CA 1
ATOM 13141 C C . PRO B 1 832 ? 12.344 -48.625 -24.031 1 92.94 832 PRO B C 1
ATOM 13143 O O . PRO B 1 832 ? 12.844 -48.406 -25.141 1 92.94 832 PRO B O 1
ATOM 13146 N N . VAL B 1 833 ? 12.984 -49.312 -23.156 1 95.88 833 VAL B N 1
ATOM 13147 C CA . VAL B 1 833 ? 14.109 -50.188 -23.422 1 95.88 833 VAL B CA 1
ATOM 13148 C C . VAL B 1 833 ? 13.664 -51.656 -23.359 1 95.88 833 VAL B C 1
ATOM 13150 O O . VAL B 1 833 ? 13.188 -52.094 -22.312 1 95.88 833 VAL B O 1
ATOM 13153 N N . VAL B 1 834 ? 13.836 -52.344 -24.516 1 95.19 834 VAL B N 1
ATOM 13154 C CA . VAL B 1 834 ? 13.219 -53.656 -24.625 1 95.19 834 VAL B CA 1
ATOM 13155 C C . VAL B 1 834 ? 14.297 -54.719 -24.891 1 95.19 834 VAL B C 1
ATOM 13157 O O . VAL B 1 834 ? 15.188 -54.5 -25.719 1 95.19 834 VAL B O 1
ATOM 13160 N N . LYS B 1 835 ? 14.344 -55.75 -24.172 1 95.88 835 LYS B N 1
ATOM 13161 C CA . LYS B 1 835 ? 15.039 -57 -24.484 1 95.88 835 LYS B CA 1
ATOM 13162 C C . LYS B 1 835 ? 14.055 -58.125 -24.797 1 95.88 835 LYS B C 1
ATOM 13164 O O . LYS B 1 835 ? 13.344 -58.594 -23.906 1 95.88 835 LYS B O 1
ATOM 13169 N N . ASP B 1 836 ? 14.016 -58.5 -26.078 1 93.75 836 ASP B N 1
ATOM 13170 C CA . ASP B 1 836 ? 13.078 -59.5 -26.531 1 93.75 836 ASP B CA 1
ATOM 13171 C C . ASP B 1 836 ? 13.797 -60.812 -26.844 1 93.75 836 ASP B C 1
ATOM 13173 O O . ASP B 1 836 ? 15.031 -60.875 -26.891 1 93.75 836 ASP B O 1
ATOM 13177 N N . GLY B 1 837 ? 13.078 -62 -27 1 92.69 837 GLY B N 1
ATOM 13178 C CA . GLY B 1 837 ? 13.602 -63.312 -27.375 1 92.69 837 GLY B CA 1
ATOM 13179 C C . GLY B 1 837 ? 14.453 -63.938 -26.297 1 92.69 837 GLY B C 1
ATOM 13180 O O . GLY B 1 837 ? 15.453 -64.562 -26.578 1 92.69 837 GLY B O 1
ATOM 13181 N N . ILE B 1 838 ? 14.156 -63.625 -25.078 1 93.12 838 ILE B N 1
ATOM 13182 C CA . ILE B 1 838 ? 14.961 -64.125 -23.969 1 93.12 838 ILE B CA 1
ATOM 13183 C C . ILE B 1 838 ? 14.758 -65.625 -23.828 1 93.12 838 ILE B C 1
ATOM 13185 O O . ILE B 1 838 ? 15.719 -66.375 -23.797 1 93.12 838 ILE B O 1
ATOM 13189 N N . GLY B 1 839 ? 13.586 -66.188 -23.703 1 92 839 GLY B N 1
ATOM 13190 C CA . GLY B 1 839 ? 13.25 -67.625 -23.656 1 92 839 GLY B CA 1
ATOM 13191 C C . GLY B 1 839 ? 13.922 -68.312 -22.5 1 92 839 GLY B C 1
ATOM 13192 O O . GLY B 1 839 ? 14.289 -69.5 -22.641 1 92 839 GLY B O 1
ATOM 13193 N N . ARG B 1 840 ? 14.141 -67.75 -21.422 1 92.38 840 ARG B N 1
ATOM 13194 C CA . ARG B 1 840 ? 14.781 -68.312 -20.266 1 92.38 840 ARG B CA 1
ATOM 13195 C C . ARG B 1 840 ? 13.828 -68.375 -19.078 1 92.38 840 ARG B C 1
ATOM 13197 O O . ARG B 1 840 ? 12.953 -67.5 -18.953 1 92.38 840 ARG B O 1
ATOM 13204 N N . THR B 1 841 ? 14.016 -69.375 -18.297 1 92.94 841 THR B N 1
ATOM 13205 C CA . THR B 1 841 ? 13.312 -69.438 -17.016 1 92.94 841 THR B CA 1
ATOM 13206 C C . THR B 1 841 ? 14.164 -68.875 -15.891 1 92.94 841 THR B C 1
ATOM 13208 O O . THR B 1 841 ? 15.328 -69.25 -15.734 1 92.94 841 THR B O 1
ATOM 13211 N N . ALA B 1 842 ? 13.617 -67.875 -15.234 1 95.06 842 ALA B N 1
ATOM 13212 C CA . ALA B 1 842 ? 14.328 -67.188 -14.141 1 95.06 842 ALA B CA 1
ATOM 13213 C C . ALA B 1 842 ? 13.383 -66.812 -13.008 1 95.06 842 ALA B C 1
ATOM 13215 O O . ALA B 1 842 ? 12.188 -66.625 -13.234 1 95.06 842 ALA B O 1
ATOM 13216 N N . ARG B 1 843 ? 13.914 -66.75 -11.836 1 96.25 843 ARG B N 1
ATOM 13217 C CA . ARG B 1 843 ? 13.148 -66.25 -10.703 1 96.25 843 ARG B CA 1
ATOM 13218 C C . ARG B 1 843 ? 13.523 -64.812 -10.398 1 96.25 843 ARG B C 1
ATOM 13220 O O . ARG B 1 843 ? 12.672 -64 -10 1 96.25 843 ARG B O 1
ATOM 13227 N N . TYR B 1 844 ? 14.797 -64.5 -10.594 1 97.31 844 TYR B N 1
ATOM 13228 C CA . TYR B 1 844 ? 15.273 -63.156 -10.289 1 97.31 844 TYR B CA 1
ATOM 13229 C C . TYR B 1 844 ? 15.695 -62.438 -11.555 1 97.31 844 TYR B C 1
ATOM 13231 O O . TYR B 1 844 ? 16.328 -63.031 -12.438 1 97.31 844 TYR B O 1
ATOM 13239 N N . ILE B 1 845 ? 15.266 -61.219 -11.617 1 97.5 845 ILE B N 1
ATOM 13240 C CA . ILE B 1 845 ? 15.672 -60.312 -12.695 1 97.5 845 ILE B CA 1
ATOM 13241 C C . ILE B 1 845 ? 16.391 -59.094 -12.125 1 97.5 845 ILE B C 1
ATOM 13243 O O . ILE B 1 845 ? 15.875 -58.438 -11.219 1 97.5 845 ILE B O 1
ATOM 13247 N N . LYS B 1 846 ? 17.531 -58.875 -12.523 1 97.44 846 LYS B N 1
ATOM 13248 C CA . LYS B 1 846 ? 18.266 -57.656 -12.141 1 97.44 846 LYS B CA 1
ATOM 13249 C C . LYS B 1 846 ? 18.281 -56.656 -13.281 1 97.44 846 LYS B C 1
ATOM 13251 O O . LYS B 1 846 ? 18.562 -57 -14.43 1 97.44 846 LYS B O 1
ATOM 13256 N N . VAL B 1 847 ? 17.906 -55.438 -12.953 1 97.31 847 VAL B N 1
ATOM 13257 C CA . VAL B 1 847 ? 17.922 -54.312 -13.914 1 97.31 847 VAL B CA 1
ATOM 13258 C C . VAL B 1 847 ? 18.969 -53.312 -13.508 1 97.31 847 VAL B C 1
ATOM 13260 O O . VAL B 1 847 ? 18.984 -52.844 -12.367 1 97.31 847 VAL B O 1
ATOM 13263 N N . ILE B 1 848 ? 19.859 -52.969 -14.352 1 97.25 848 ILE B N 1
ATOM 13264 C CA . ILE B 1 848 ? 20.859 -51.906 -14.164 1 97.25 848 ILE B CA 1
ATOM 13265 C C . ILE B 1 848 ? 20.703 -50.875 -15.258 1 97.25 848 ILE B C 1
ATOM 13267 O O . ILE B 1 848 ? 20.984 -51.125 -16.422 1 97.25 848 ILE B O 1
ATOM 13271 N N . ALA B 1 849 ? 20.203 -49.75 -14.906 1 97.5 849 ALA B N 1
ATOM 13272 C CA . ALA B 1 849 ? 20.125 -48.594 -15.812 1 97.5 849 ALA B CA 1
ATOM 13273 C C . ALA B 1 849 ? 21.125 -47.5 -15.406 1 97.5 849 ALA B C 1
ATOM 13275 O O . ALA B 1 849 ? 21 -46.906 -14.344 1 97.5 849 ALA B O 1
ATOM 13276 N N . ARG B 1 850 ? 22.031 -47.25 -16.188 1 95.94 850 ARG B N 1
ATOM 13277 C CA . ARG B 1 850 ? 23.062 -46.281 -15.914 1 95.94 850 ARG B CA 1
ATOM 13278 C C . ARG B 1 850 ? 22.641 -44.906 -16.422 1 95.94 850 ARG B C 1
ATOM 13280 O O . ARG B 1 850 ? 22.438 -44.688 -17.625 1 95.94 850 ARG B O 1
ATOM 13287 N N . GLY B 1 851 ? 22.484 -44.062 -15.469 1 93.56 851 GLY B N 1
ATOM 13288 C CA . GLY B 1 851 ? 22.109 -42.688 -15.812 1 93.56 851 GLY B CA 1
ATOM 13289 C C . GLY B 1 851 ? 23.266 -41.875 -16.391 1 93.56 851 GLY B C 1
ATOM 13290 O O . GLY B 1 851 ? 24.406 -42.344 -16.406 1 93.56 851 GLY B O 1
ATOM 13291 N N . HIS B 1 852 ? 22.906 -40.688 -16.812 1 90.56 852 HIS B N 1
ATOM 13292 C CA . HIS B 1 852 ? 23.922 -39.781 -17.375 1 90.56 852 HIS B CA 1
ATOM 13293 C C . HIS B 1 852 ? 24.766 -39.156 -16.281 1 90.56 852 HIS B C 1
ATOM 13295 O O . HIS B 1 852 ? 25.891 -38.719 -16.531 1 90.56 852 HIS B O 1
ATOM 13301 N N . GLY B 1 853 ? 24.188 -39.219 -15.055 1 87.31 853 GLY B N 1
ATOM 13302 C CA . GLY B 1 853 ? 24.844 -38.469 -13.992 1 87.31 853 GLY B CA 1
ATOM 13303 C C . GLY B 1 853 ? 24.703 -36.969 -14.141 1 87.31 853 GLY B C 1
ATOM 13304 O O . GLY B 1 853 ? 24.219 -36.281 -13.227 1 87.31 853 GLY B O 1
ATOM 13305 N N . LYS B 1 854 ? 25.141 -36.531 -15.25 1 84.5 854 LYS B N 1
ATOM 13306 C CA . LYS B 1 854 ? 25 -35.125 -15.625 1 84.5 854 LYS B CA 1
ATOM 13307 C C . LYS B 1 854 ? 24.172 -34.969 -16.891 1 84.5 854 LYS B C 1
ATOM 13309 O O . LYS B 1 854 ? 24.109 -35.906 -17.719 1 84.5 854 LYS B O 1
ATOM 13314 N N . MET B 1 855 ? 23.578 -33.844 -17.016 1 84.06 855 MET B N 1
ATOM 13315 C CA . MET B 1 855 ? 22.812 -33.594 -18.234 1 84.06 855 MET B CA 1
ATOM 13316 C C . MET B 1 855 ? 23.719 -33.594 -19.453 1 84.06 855 MET B C 1
ATOM 13318 O O . MET B 1 855 ? 24.891 -33.188 -19.375 1 84.06 855 MET B O 1
ATOM 13322 N N . PRO B 1 856 ? 23.219 -34.156 -20.562 1 82.12 856 PRO B N 1
ATOM 13323 C CA . PRO B 1 856 ? 24.016 -34.156 -21.781 1 82.12 856 PRO B CA 1
ATOM 13324 C C . PRO B 1 856 ? 24.469 -32.75 -22.172 1 82.12 856 PRO B C 1
ATOM 13326 O O . PRO B 1 856 ? 23.938 -31.766 -21.672 1 82.12 856 PRO B O 1
ATOM 13329 N N . SER B 1 857 ? 25.375 -32.656 -23.062 1 68.88 857 SER B N 1
ATOM 13330 C CA . SER B 1 857 ? 26.062 -31.422 -23.406 1 68.88 857 SER B CA 1
ATOM 13331 C C . SER B 1 857 ? 25.094 -30.406 -23.984 1 68.88 857 SER B C 1
ATOM 13333 O O . SER B 1 857 ? 25.375 -29.203 -23.969 1 68.88 857 SER B O 1
ATOM 13335 N N . TRP B 1 858 ? 23.969 -30.969 -24.453 1 67.94 858 TRP B N 1
ATOM 13336 C CA . TRP B 1 858 ? 23.016 -30.062 -25.078 1 67.94 858 TRP B CA 1
ATOM 13337 C C . TRP B 1 858 ? 22.172 -29.359 -24.031 1 67.94 858 TRP B C 1
ATOM 13339 O O . TRP B 1 858 ? 21.344 -28.5 -24.375 1 67.94 858 TRP B O 1
ATOM 13349 N N . HIS B 1 859 ? 22.375 -29.703 -22.812 1 66.31 859 HIS B N 1
ATOM 13350 C CA . HIS B 1 859 ? 21.641 -29.062 -21.719 1 66.31 859 HIS B CA 1
ATOM 13351 C C . HIS B 1 859 ? 22.594 -28.531 -20.656 1 66.31 859 HIS B C 1
ATOM 13353 O O . HIS B 1 859 ? 23.578 -29.188 -20.312 1 66.31 859 HIS B O 1
ATOM 13359 N N . SER B 1 860 ? 22.375 -27.359 -20.172 1 51.06 860 SER B N 1
ATOM 13360 C CA . SER B 1 860 ? 23.312 -26.656 -19.297 1 51.06 860 SER B CA 1
ATOM 13361 C C . SER B 1 860 ? 23.172 -27.109 -17.844 1 51.06 860 SER B C 1
ATOM 13363 O O . SER B 1 860 ? 24.062 -26.859 -17.031 1 51.06 860 SER B O 1
ATOM 13365 N N . HIS B 1 861 ? 22.094 -27.766 -17.516 1 56.34 861 HIS B N 1
ATOM 13366 C CA . HIS B 1 861 ? 21.938 -28.219 -16.125 1 56.34 861 HIS B CA 1
ATOM 13367 C C . HIS B 1 861 ? 22.922 -29.344 -15.797 1 56.34 861 HIS B C 1
ATOM 13369 O O . HIS B 1 861 ? 23.281 -30.125 -16.672 1 56.34 861 HIS B O 1
ATOM 13375 N N . ASP B 1 862 ? 23.375 -29.375 -14.5 1 64.31 862 ASP B N 1
ATOM 13376 C CA . ASP B 1 862 ? 24.422 -30.312 -14.094 1 64.31 862 ASP B CA 1
ATOM 13377 C C . ASP B 1 862 ? 23.859 -31.719 -13.93 1 64.31 862 ASP B C 1
ATOM 13379 O O . ASP B 1 862 ? 23.969 -32.531 -14.836 1 64.31 862 ASP B O 1
ATOM 13383 N N . ASP B 1 863 ? 23.125 -31.906 -12.82 1 78.75 863 ASP B N 1
ATOM 13384 C CA . ASP B 1 863 ? 22.75 -33.281 -12.508 1 78.75 863 ASP B CA 1
ATOM 13385 C C . ASP B 1 863 ? 21.516 -33.688 -13.305 1 78.75 863 ASP B C 1
ATOM 13387 O O . ASP B 1 863 ? 20.625 -32.875 -13.562 1 78.75 863 ASP B O 1
ATOM 13391 N N . ALA B 1 864 ? 21.594 -34.812 -13.805 1 88.69 864 ALA B N 1
ATOM 13392 C CA . ALA B 1 864 ? 20.484 -35.375 -14.57 1 88.69 864 ALA B CA 1
ATOM 13393 C C . ALA B 1 864 ? 19.719 -36.406 -13.734 1 88.69 864 ALA B C 1
ATOM 13395 O O . ALA B 1 864 ? 20.312 -37.219 -13.039 1 88.69 864 ALA B O 1
ATOM 13396 N N . TRP B 1 865 ? 18.469 -36.188 -13.766 1 92.12 865 TRP B N 1
ATOM 13397 C CA . TRP B 1 865 ? 17.594 -37.156 -13.141 1 92.12 865 TRP B CA 1
ATOM 13398 C C . TRP B 1 865 ? 17.391 -38.375 -14.062 1 92.12 865 TRP B C 1
ATOM 13400 O O . TRP B 1 865 ? 17.406 -38.219 -15.289 1 92.12 865 TRP B O 1
ATOM 13410 N N . LEU B 1 866 ? 17.281 -39.562 -13.461 1 94.88 866 LEU B N 1
ATOM 13411 C CA . LEU B 1 866 ? 16.797 -40.781 -14.109 1 94.88 866 LEU B CA 1
ATOM 13412 C C . LEU B 1 866 ? 15.438 -41.219 -13.562 1 94.88 866 LEU B C 1
ATOM 13414 O O . LEU B 1 866 ? 15.305 -41.469 -12.367 1 94.88 866 LEU B O 1
ATOM 13418 N N . PHE B 1 867 ? 14.43 -41.156 -14.469 1 95.38 867 PHE B N 1
ATOM 13419 C CA . PHE B 1 867 ? 13.086 -41.531 -14.055 1 95.38 867 PHE B CA 1
ATOM 13420 C C . PHE B 1 867 ? 12.672 -42.844 -14.688 1 95.38 867 PHE B C 1
ATOM 13422 O O . PHE B 1 867 ? 12.805 -43.031 -15.906 1 95.38 867 PHE B O 1
ATOM 13429 N N . CYS B 1 868 ? 12.266 -43.781 -13.961 1 95.75 868 CYS B N 1
ATOM 13430 C CA . CYS B 1 868 ? 11.695 -45.031 -14.406 1 95.75 868 CYS B CA 1
ATOM 13431 C C . CYS B 1 868 ? 10.352 -45.312 -13.742 1 95.75 868 CYS B C 1
ATOM 13433 O O . CYS B 1 868 ? 10.188 -45.031 -12.547 1 95.75 868 CYS B O 1
ATOM 13435 N N . ASP B 1 869 ? 9.383 -45.719 -14.477 1 93.06 869 ASP B N 1
ATOM 13436 C CA . ASP B 1 869 ? 8.07 -45.906 -13.859 1 93.06 869 ASP B CA 1
ATOM 13437 C C . ASP B 1 869 ? 7.762 -47.406 -13.648 1 93.06 869 ASP B C 1
ATOM 13439 O O . ASP B 1 869 ? 6.996 -47.75 -12.742 1 93.06 869 ASP B O 1
ATOM 13443 N N . GLU B 1 870 ? 8.25 -48.281 -14.633 1 93.19 870 GLU B N 1
ATOM 13444 C CA . GLU B 1 870 ? 7.848 -49.656 -14.57 1 93.19 870 GLU B CA 1
ATOM 13445 C C . GLU B 1 870 ? 8.859 -50.562 -15.273 1 93.19 870 GLU B C 1
ATOM 13447 O O . GLU B 1 870 ? 9.445 -50.156 -16.281 1 93.19 870 GLU B O 1
ATOM 13452 N N . VAL B 1 871 ? 9.141 -51.781 -14.75 1 95.69 871 VAL B N 1
ATOM 13453 C CA . VAL B 1 871 ? 9.836 -52.875 -15.438 1 95.69 871 VAL B CA 1
ATOM 13454 C C . VAL B 1 871 ? 8.836 -53.969 -15.789 1 95.69 871 VAL B C 1
ATOM 13456 O O . VAL B 1 871 ? 8.398 -54.719 -14.914 1 95.69 871 VAL B O 1
ATOM 13459 N N . ILE B 1 872 ? 8.57 -54.062 -17 1 94.19 872 ILE B N 1
ATOM 13460 C CA . ILE B 1 872 ? 7.539 -54.969 -17.5 1 94.19 872 ILE B CA 1
ATOM 13461 C C . ILE B 1 872 ? 8.172 -56.281 -17.938 1 94.19 872 ILE B C 1
ATOM 13463 O O . ILE B 1 872 ? 9.078 -56.281 -18.781 1 94.19 872 ILE B O 1
ATOM 13467 N N . VAL B 1 873 ? 7.68 -57.406 -17.375 1 94.69 873 VAL B N 1
ATOM 13468 C CA . VAL B 1 873 ? 8.18 -58.75 -17.703 1 94.69 873 VAL B CA 1
ATOM 13469 C C . VAL B 1 873 ? 7.07 -59.562 -18.359 1 94.69 873 VAL B C 1
ATOM 13471 O O . VAL B 1 873 ? 5.977 -59.688 -17.812 1 94.69 873 VAL B O 1
ATOM 13474 N N . GLU B 1 874 ? 7.395 -59.969 -19.469 1 91.62 874 GLU B N 1
ATOM 13475 C CA . GLU B 1 874 ? 6.438 -60.781 -20.203 1 91.62 874 GLU B CA 1
ATOM 13476 C C . GLU B 1 874 ? 6.969 -62.219 -20.422 1 91.62 874 GLU B C 1
ATOM 13478 O O . GLU B 1 874 ? 8.172 -62.406 -20.609 1 91.62 874 GLU B O 1
#

Foldseek 3Di:
DPPPPCPPPPPPPPPDPPPPDPPQPPWDKEWQKLAAEVVVQKTKIFTDGDFDKDFKDKPPDPDTFDWDDDDPGMTIGGPVVDDAAWIWMWIDTPPDIDIYIYHYHYDAQLFWMARLQLLFIDHLRFTDFQFAAEEEPPADPCLLLVLLLLVHQEYEYDDAPPVDDVVSVVVVLLLSVLLNHAYQYELQLLAQHDPPRPNPDPDNVVSLVSLLVVCLVPVNRNRYAEHEHEEACVVVVRALVRLLVSQVSNCVSHVRHWYEYEHAFQVCLVRNLNNTQEYEYEHDPPPVHQLLVLLVRLLSNCSPQRSRHRYAYAFEQAACDPVRNDGDDLLSRLLSRVSNVLSRHRYYYYYHDRDPCDTPVPVSSVSSSSVSVLQSQLCSVQSVDWDKDFWDKDKPDDKGKIWTDDVQKIKIKIWASAQAKMKMKTADPFFAFFWWQWLVPRDIDTDGGRIDIDMAGGSGMTMIMGFGPPPCRVCQCVPWDPLPPQFDQDPQFQRHSNATWSDAGPQFDDKDFDDSSWYWHWGQRDGPIHRTWTKTARSAAQGHIKTKGDWAFDDALWKKKKKKWKAFRPSLVVPAPDVGFWWKKKDKQVADMDIDTHHHDTDMDMDMDHHHPPPDPDRTIIIIMTGRHGGMMIMGRIGMGIQKDWDWDADPVDRLKIWIDIGGPAPQWWKFKDFAPDEGDPPHDTDDDIDIDQAWTKMKIWIQHPVRDTGGIDIDTFFSFLLAPWFKAWPDDFDPQQLVHRRQARNRDDFDLDPPTSLKTKHWLDWTKMKTFSVAWDFFFKKKWKWKDAQVVQAHFFQKKWKWFAAPPPDTDTPDIGGPHAGDPDHIDMDMDMDGRPGDTGRMMIMTGHHPQAHPPVHPGGIHMIIIRYMHTD/DCPPPCPPPPPPPPPDPPPPDPPQPPWDKEWQKLAAEVVVQKTKIFTDGDFDKDFKDKPPDPDTFDWDDDDPGMTIGGPVVDDAAWIWMWIDTPPDIDIYIYHYHYDAQLFWMARLQLLFIDHLRFTDFQFAAEEEPPADPCLLLVLLLLVHQEYEYDDAPPVDDVVSVVVVLLLSVLLNHAYQYELQLLAQHDPPRPNPDPDVVVSLVSLLVVCLVPVNRNRYAEHEHEEACVVVVRALVRLLVSQVSNCVNHVRHWYEYEHAFQVCLVRNLNNTQEYEYEHAPPPVHQLLVLLVRLLSNCSPQRSRHRYAYAFEQAACDPVRNDGDDLLSRLLSRVSNVLSRHRYYYYYHDRDPCDTPVDVSSVSSSSQSVLVSQLCSVQSVDWDKDFWDKDKPDDKGWIWTDDPQKIKIKIWASAQAKMKMKTADPFFAFFWWQWLVPRDIDTDGGRIDIDMAGGSGMTMIMGFGPPPLSVCLCPNKPDLPPQFDQPPQFQSPSPQSSRQAGPQFDDKDFDDSSWYWGWGQRDGPIHRTWTKTARSAAQGHIKTKGDWAFDDALWKKKKKKWKAFRPSLVVPADDVGFWWKKKDKQVFDMDIDGHHHDTDMDMDMDHHHPPPDPDRTIIIIMTGRHGGMMIMGRTGMGIQKDWDWAADPVDRLKIWIDIGGPAPQWWKFKDFAPDEGDPPHDTDDDTDIDQAWTKMKIWIQHPVRDTGGIDIDTFFSFLLAPWFKAWPDDFDPQQLVHRRQARNRDDFDLDPPTSLKTKHWLDWTKMKTFSVAWDFFFKKKWKWKDAQVVQAFFFQKKWKWFAAPPPDTDTPDIGGPHAGDPDHIDMDMDMDGRPRDTGRMMIMTGHHPQAHPPVHPGGIHMIIIRYIHTD

pLDDT: mean 85.03, std 15.55, range [16.83, 98.69]

Solvent-accessible surface area (backbone atoms only — not comparable to full-atom values): 89089 Å² total; per-residue (Å²): 133,85,77,77,77,80,74,78,74,79,74,75,77,76,74,73,78,70,80,66,66,74,68,80,62,70,70,42,67,31,38,30,42,74,50,39,36,78,85,55,72,45,36,48,33,32,44,45,59,89,62,64,75,59,64,23,29,42,72,97,46,87,60,74,48,76,72,41,76,76,50,97,43,35,31,29,40,64,40,83,79,55,57,83,36,80,36,46,36,36,35,24,45,79,96,42,77,45,77,27,67,45,31,31,45,81,79,55,65,55,33,37,40,38,37,17,82,56,21,34,35,28,47,71,86,36,83,41,66,49,26,30,27,29,30,54,61,79,69,55,87,62,43,66,29,62,40,37,59,51,46,38,36,28,42,28,44,47,55,52,66,84,82,47,63,65,69,63,56,46,53,58,42,52,49,30,40,29,55,69,22,31,25,46,41,53,35,20,15,52,56,63,11,34,89,82,34,65,58,67,60,95,45,66,67,60,30,52,50,52,41,52,53,53,46,71,72,42,71,80,42,71,17,51,48,28,43,27,32,29,35,30,32,71,69,51,33,46,54,50,66,60,36,31,52,52,38,52,54,47,42,73,77,39,78,44,48,42,31,28,36,34,32,57,55,36,80,57,46,76,70,42,47,83,38,38,43,28,47,28,35,51,52,66,34,42,70,83,41,63,57,48,53,39,36,56,35,38,37,48,36,38,75,72,36,61,44,70,33,27,37,29,38,25,46,54,36,47,50,49,41,95,87,25,61,34,52,50,37,38,44,44,43,32,32,36,54,49,37,24,41,77,43,50,33,36,27,36,42,24,46,37,47,61,48,92,82,26,44,33,52,42,52,57,31,53,50,34,40,41,48,46,46,22,55,53,51,39,42,42,51,37,61,70,71,25,48,78,46,67,44,49,73,49,54,87,51,81,64,48,56,41,29,28,38,43,90,87,36,35,39,38,40,39,36,28,65,38,94,51,63,37,49,40,38,34,34,45,90,54,80,37,50,29,39,27,37,28,72,68,68,71,45,77,42,77,27,58,72,19,34,47,70,53,72,34,49,45,20,23,65,44,38,29,43,41,26,41,67,50,67,67,42,37,9,41,58,72,32,56,71,78,58,55,90,59,42,72,49,61,55,32,35,49,46,48,71,82,56,41,25,48,30,53,46,72,37,49,67,40,67,45,64,74,42,69,34,31,38,59,22,30,32,43,80,53,50,86,45,82,59,14,12,41,31,40,27,9,45,37,74,73,22,13,43,34,38,24,40,55,67,34,84,49,62,68,28,30,18,40,35,38,35,33,33,33,24,31,39,61,52,37,61,67,68,42,56,94,89,53,74,49,34,32,38,46,34,49,44,88,72,44,69,51,76,45,78,59,45,74,48,83,40,79,47,77,49,71,45,66,40,55,60,89,72,51,90,61,62,46,34,41,34,35,44,28,48,37,36,49,33,43,35,39,37,22,48,42,35,36,28,50,43,54,51,82,46,81,41,75,31,91,88,41,88,56,21,31,28,41,37,77,46,76,66,48,84,79,39,43,46,15,32,30,61,79,57,47,83,47,46,95,85,33,52,72,66,83,63,67,43,78,39,63,42,74,35,33,36,18,32,26,41,36,35,79,86,70,48,72,54,26,52,48,75,47,64,42,44,24,32,71,31,49,7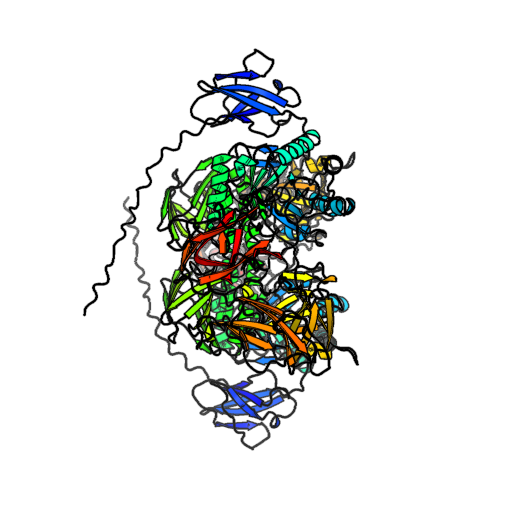2,27,52,48,48,66,79,40,72,68,48,102,34,50,15,79,46,70,44,19,44,19,64,43,45,64,47,64,90,51,86,82,36,63,26,31,24,24,18,62,86,37,43,50,32,35,37,38,37,49,84,45,78,36,74,34,36,32,40,34,38,36,20,37,30,26,65,94,73,38,22,36,44,44,33,30,39,32,44,26,37,12,73,78,71,74,66,67,44,74,75,54,74,46,77,64,44,78,66,71,100,54,74,69,41,78,47,77,47,75,50,70,82,58,74,40,70,28,19,23,39,35,44,37,33,39,44,62,48,37,38,50,90,90,41,38,35,53,66,17,31,30,33,40,15,36,48,42,30,68,128,87,75,77,77,81,75,77,73,77,73,74,77,75,73,74,78,68,82,66,67,72,67,79,62,70,70,44,65,31,38,31,41,74,49,38,37,78,84,54,70,44,37,49,34,32,45,44,59,89,62,63,74,58,64,23,29,43,72,97,47,86,60,74,48,75,70,42,77,75,49,98,42,33,31,30,38,64,38,82,77,55,58,83,38,79,36,47,37,37,37,24,43,77,95,42,75,44,76,28,68,46,32,30,45,79,77,56,64,56,33,37,41,37,36,17,83,57,21,32,33,27,48,72,86,35,81,41,65,50,25,31,26,30,30,54,60,78,69,53,86,62,44,66,30,62,39,36,62,55,63,39,37,29,43,29,47,46,54,52,66,84,80,47,64,66,68,63,54,47,52,59,42,52,51,30,40,31,54,68,22,31,25,46,42,55,36,20,14,53,57,62,11,34,88,81,34,64,58,68,59,95,48,67,69,59,28,53,50,51,41,52,52,54,46,70,73,42,70,80,42,71,17,52,48,27,44,27,32,29,35,29,32,76,69,51,37,46,55,50,66,62,37,32,52,52,38,51,54,47,41,72,76,39,77,44,48,42,32,29,35,34,32,58,57,37,80,58,46,76,69,43,47,82,39,38,41,29,45,29,35,50,52,66,34,42,68,82,41,62,57,49,53,40,35,55,35,39,37,48,36,38,76,72,36,60,43,70,33,26,37,29,39,26,47,54,35,47,50,45,41,95,86,25,63,35,55,50,42,41,44,43,42,33,34,36,54,50,39,25,41,77,45,50,34,35,28,36,42,24,47,36,47,60,47,89,77,26,44,35,56,52,60,62,32,51,52,33,40,41,47,45,44,44,55,53,52,59,42,42,53,36,64,70,69,26,48,77,46,64,42,49,73,49,53,87,51,81,62,48,54,41,28,27,38,43,90,84,36,34,39,38,40,40,35,30,66,38,93,52,63,36,47,40,38,33,34,47,90,54,79,37,51,29,40,28,38,26,62,71,60,71,44,74,43,77,28,59,71,19,35,47,70,53,70,35,48,44,20,22,67,46,37,29,42,39,29,41,65,51,66,59,40,42,17,44,61,59,38,29,72,73,65,56,88,60,43,72,48,62,53,32,34,48,43,51,73,74,18,65,63,41,35,35,43,63,37,49,67,41,68,45,66,75,40,73,36,28,38,61,28,55,32,46,82,53,50,87,37,67,59,15,11,42,32,40,28,8,47,38,75,73,22,12,41,35,38,23,38,58,68,34,84,51,60,67,30,30,18,38,35,38,36,34,32,33,24,31,38,62,54,37,61,66,67,42,54,94,90,53,73,48,36,33,35,46,35,49,45,88,73,42,69,51,77,46,78,58,45,74,47,85,39,80,46,77,51,73,45,67,39,55,60,90,72,53,88,59,61,46,34,41,35,36,43,28,47,39,37,48,32,44,35,40,38,22,48,42,36,39,27,52,43,55,51,80,43,80,41,74,32,91,87,42,86,55,20,30,29,42,36,77,45,77,66,46,83,76,40,45,45,16,33,29,61,80,56,46,82,46,46,95,83,33,52,70,65,84,63,66,44,78,38,62,41,74,33,33,36,19,34,25,40,36,36,79,86,70,47,73,54,26,53,48,74,46,62,41,44,24,30,72,29,49,73,27,51,49,49,65,79,38,73,69,47,102,35,50,14,78,46,71,44,20,45,17,62,42,46,65,48,64,92,50,85,82,34,63,27,30,24,24,18,63,86,36,43,51,32,34,38,36,37,50,85,44,79,35,74,34,37,31,41,34,38,36,20,38,29,26,65,94,72,38,22,35,42,42,32,29,39,33,44,24,38,11,75,77,72,75,67,68,46,72,76,54,72,47,77,65,43,78,66,72,100,55,76,70,42,78,48,76,45,75,49,69,82,58,76,39,69,26,18,23,39,34,42,39,33,37,43,64,48,36,38,49,91,90,41,33,32,51,65,16,31,31,34,40,14,36,50,44,29,67

Organism: NCBI:txid28139

InterPro domains:
  IPR017853 Glycoside hydrolase superfamily [SSF51445] (170-333)
  IPR026876 Fn3 associated repeat [PF13287] (660-715)

Radius of gyration: 40.26 Å; Cα contacts (8 Å, |Δi|>4): 4540; chains: 2; bounding box: 122×131×90 Å

Nearest PDB structures (foldseek):
  6q63-assembly3_C  TM=3.393E-01  e=2.688E-20  Bacteroides thetaiotaomicron
  1jf6-assembly1_A  TM=5.590E-01  e=2.519E-11  Thermoactinomyces vulgaris
  1jf5-assembly1_B  TM=5.416E-01  e=6.296E-11  Thermoactinomyces vulgaris
  1wzl-assembly1_A  TM=5.264E-01  e=5.686E-11  Thermoactinomyces vulgaris
  1wzk-assembly1_A  TM=5.554E-01  e=5.614E-10  Thermoactinomyces vulgaris

Sequence (1748 aa):
MKKTLFCTAFAVLAASAAAGATPATKTKVQPRMNYFTERDSVASVIITGSEAPGRAVLEGSDAPLELTRSGRLTYTLPLATLRQGDNTLNVRVGDSTYAVRLTRLPYKDNGVQIDYLTGMLRTGGLPFVPSGFYCYSPVQPTLQEEEAVKGMNLISPYQNIGRQPRKERLVYLDRAAQLGMKVNYNLLSIAGGGGGAKAASTDKAKKMQLLRDEIRALKDHPAILSWYVADEPEGQGISAETLEEIYDVIRAEDPYHPISLVIMSAGPGRHYANSCDVIMADTYPVPNSPASDVIGTIRGLQDELRYEKSIWYVPQTFGGAEFWQREPTPAEIRMMTWGAALEGARGFQAFTRHGLNGFPKNQFMWETYTKACREIQELTPFFDRGTESKPRLVSDADLVARAYSLGSQTAVVLLNPNPAAASYKAALPEPFNGTAYDLSDNSTKEVVNGTIDGTLPPFGVQILKLFGDKAEEQAYAGNHRPVSASNILLDPSFEWQYSVSGNVPAAVYGRAGTDRGATYFIDSRTAYHGGHSLRLVTPAEGKGAAVSFYPLPLQLGKSYIMTVWAKASEASLKQLKKGGKMLFRLNLGNIRSEEFELTDRWTKYELSATYAEAASEARYLNSSLELLTPGTAWFDLVEVVPDMDFSVAPDAQEPRAFRVTMNNHIPDGAIRYTLDGSEPSENSALYTAPVKIDDVRTVKARVFGPDGRSYGVTEQQVAAHKALGAEVAYLKPYTKYTGGGDGALTDGRVAALRFTDPAWQGFIGNDLEAVIDLGEPTKVEKITSQYLHSKSDWIVPPVSVEYLVSPDGTAFESLGVIELGEAKDEPTHKVPVVKDGIGRTARYIKVIARGHGKMPSWHSHDDAWLFCDEVIVEMKKTLFCTAFAVLAASAAAGATPATKTKVQPRMNYFTERDSVASVIITGSEAPGRAVLEGSDAPLELTRSGRLTYTLPLATLRQGDNTLNVRVGDSTYAVRLTRLPYKDNGVQIDYLTGMLRTGGLPFVPSGFYCYSPVQPTLQEEEAVKGMNLISPYQNIGRQPRKERLVYLDRAAQLGMKVNYNLLSIAGGGGGAKAASTDKAKKMQLLRDEIRALKDHPAILSWYVADEPEGQGISAETLEEIYDVIRAEDPYHPISLVIMSAGPGRHYANSCDVIMADTYPVPNSPASDVIGTIRGLQDELRYEKSIWYVPQTFGGAEFWQREPTPAEIRMMTWGAALEGARGFQAFTRHGLNGFPKNQFMWETYTKACREIQELTPFFDRGTESKPRLVSDADLVARAYSLGSQTAVVLLNPNPAAASYKAALPEPFNGTAYDLSDNSTKEVVNGTIDGTLPPFGVQILKLFGDKAEEQAYAGNHRPVSASNILLDPSFEWQYSVSGNVPAAVYGRAGTDRGATYFIDSRTAYHGGHSLRLVTPAEGKGAAVSFYPLPLQLGKSYIMTVWAKASEASLKQLKKGGKMLFRLNLGNIRSEEFELTDRWTKYELSATYAEAASEARYLNSSLELLTPGTAWFDLVEVVPDMDFSVAPDAQEPRAFRVTMNNHIPDGAIRYTLDGSEPSENSALYTAPVKIDDVRTVKARVFGPDGRSYGVTEQQVAAHKALGAEVAYLKPYTKYTGGGDGALTDGRVAALRFTDPAWQGFIGNDLEAVIDLGEPTKVEKITSQYLHSKSDWIVPPVSVEYLVSPDGTAFESLGVIELGEAKDEPTHKVPVVKDGIGRTARYIKVIARGHGKMPSWHSHDDAWLFCDEVIVE

Secondary structure (DSSP, 8-state):
----------------------------EEESBS-B-TTSSEEEEEE-SSSPEEEEEETT--SEEPPEE-SSSEEEEEGGGSPSEEEEEEEEETTEEEEEEEEE----TT-EEEETTTTEEEETTEEE--EEEEEPSSPPTTHHHHHHTTT--EEEE---BTTB-HHHHHHHHHHHHHHT-EEEEE-GGGSSBBTTB--S-S-HHHHHHHHHHHHHHHTT-TTEEEEEEEE-HHHHT--HHHHHHHHHHHHHH-TTS-EEEEESSSGGGGGGGGG-SEEEE----TTTS-TTHHHHHHHHHHHHHTTTSEEEE--B----SSSS-SPPPHHHHHHHHHHHHHTT---EEEB---STT-SSS-HHHHHHHHHHHHHHHHTHHHHHHPEEE--EEEESS--EEEEEEETTEEEEEEE--SSS-EEEEEE-SS---EEEEETTTTEEEEEBTTEEEEEE-TT-EEEEEEEESSHHHHHHHS--S---TT--SS-TTS--TT--TTSPPTTEEEEE-S-TT-EEEEESS--SSTT-EEEEEE-STT-S-EEEEPPEE--TT-EEEEEEEEEE-HHHHHTSPTT---EEEEEETTTEEEEEE--SS-EEEEEEEE--TTT----EE-EEEEE-SSEEEEEEEEEEEESEEEEEEE-SS-TT-EEEEEEE-STT-EEEEESBSPPP-TTSEEP-SPEEE-SEEEEEEEEE-TTS-EEEEEEEEEE--TTTT-EEEESS---S-BTTSTTGGGS-----SSTT-TT-EEEESS-EEEEEEEEEEEEEEEEEEEEEEBGGGTB---SEEEEEEESSSSS-EEEEEEE--SPPS--SEEEEEEEEEEEEEEEEEEEEEE--SB--TTS--SBPEEEEEEEEE-/----------------------------EEESBS-B-TTSSEEEEEE-SSSPEEEEEETT--SEEPPEE-SSSEEEEEGGGSPSEEEEEEEEETTEEEEEEEEE----TT-EEEETTTTEEEETTEEE--EEEEEPSSPPTTHHHHHHTTT--EEEE---BTTB-HHHHHHHHHHHHHHT-EEEEE-GGGSSBBTTB--S-S-HHHHHHHHHHHHHHHTT-TTEEEEEEEE-HHHHT--HHHHHHHHHHHHHH-TTS-EEEEESSSGGGGGGGGG-SEEEE----TTTS-TTHHHHHHHHHHHHHTTTSEEEE--B----SSS--SPPPHHHHHHHHHHHHHTT---EEEB---STT-SSS-HHHHHHHHHHHHHHHHTHHHHHHPEEE--EEEESS--EEEEEEETTEEEEEEE--SSS-EEEEEE-SS---EEEEETTTTEEEEEBTTEEEEEE-TT-EEEEEEEESSHHHHHHTTTSS---TT--SS-TTS--GGGGTTSS-TTEEEEE-S-TT-EEEEESS--SSTT-EEEEEE-STT-S-EEEEPPEE--TT-EEEEEEEEEE-HHHHHTSPTT---EEEEEETTTEEEEEE--SS-EEEEEEEE--TTT----EE-EEEEE-SSEEEEEEEEEEEESEEEEEEE-SS-TT-EEEEEEE-STT-EEEEESBSPPP-TTSEEP-SPEEE-SEEEEEEEEE-TTS-EEEEEEEEEE--TTTT-EEEESS---S-BTTSTTGGGS-----SSTT-TT-EEEESS-EEEEEEEEEEEEEEEEEEEEEEBGGGTB---SEEEEEEESSSSS-EEEEEEE--SPPS--SEEEEEEEEEEEEEEEEEEEEEE--SB--TTS--SBPEEEEEEEEE-